Protein AF-0000000073376951 (afdb_homodimer)

Nearest PDB structures (foldseek):
  6vpt-assembly1_A  TM=8.112E-01  e=2.894E-18  Mycobacterium tuberculosis
  3s9v-assembly4_D  TM=5.051E-01  e=5.812E-17  Abies grandis
  3s9v-assembly3_C  TM=4.992E-01  e=6.050E-17  Abies grandis
  7wat-assembly1_B  TM=4.673E-01  e=8.477E-16  Selaginella moellendorffii
  7y47-assembly1_B  TM=4.623E-01  e=2.598E-15  Selaginella moellendorffii

Secondary structure (DSSP, 8-state):
----HHHHHHHHHHHHHHHHHHHH-BTTTB---PPEEHHHHHHHHT-EEEETTEEEES-HHHHHHHHHH--TTS----SS-HHHHHHHHHHHHHHHHHHHHHS-HHHHHHHHHHHHHHHHHHHHHGGGHHHHHHHSPPPTTHHHHHHHHHHHHHHTT----S--HHHHHHHHHHHHH--GGGGGSSSPPGGGGGGGGGTTTS-GGGGGGG-BTTBBTTBHHHHHHHHHHSSS--HHHHHHHHHHHHHSTTTTSS-EESSS--HHHHHHHHHHHHHHTT-PPPHHHHHHHHHHHHHHHHHS---SSTTSPP-HHHHHHHHHHHHHTT-----HHHHHHHB-SSSB-SSTT--S--HHHHHHHHHHHHHH-SSSTTHHHHHHHHHHHHHHHHHSSSS---SSBS-THHHHHHHHHHHHHHHHHHHTTSSPPPPHIIIIIIHHHHHHHHHHHHHHT--TTS--SSS--HHHHHHHHHHHHHHGGGG-SHHHHHHHHHHHHHHHHHHHH--SPPTTTT--EESSSEE--HHHHHHHHHHHHS---TTGGGTTHHHHH----HHHHHHHHHHHHTSGGGTTS-HHHHHHHHHHHHHHHHHHTT--TT--S-PPPHHHHHHHHHHHHHHHHS-TTT---HHHHHHHHHHHHHHHHHHHHHHHHHTT--TTHHHHHHHHHHHHHHHHHHTT--S---------GGGS-HHHHHHHHHHHHHHHHHHHIIIIITS-TT--HHHHHHHHHHHHHHHHHHHHHHHHHHHHHHH--S---S-PPP--SS-HHHHIIIIIHHHT-HHHHHHHHHHHHSTTS-SS-SHHHHHHHHHHHHHHHHHHHHHHHHHTHHHHHHHT---GGGSHHHH-HHHHHHH-SHHHHHHHHHHHHHHHHHHHHHHHHHHHHHTT-HHHHHHHHHHHHHHHHHHHHHHHTTHHHHS--/----HHHHHHHHHHHHHHHHHHHH-BTTTB---PPEEHHHHHHHTT-EEEETTEEEES-HHHHHHHHHH--TTS----SS-HHHHHHHHHHHHHHHHHHHHHS-HHHHHHHHHHHHHHHHHHHHHGGGHHHHHHHSPPPTTHHHHHHHHHHHHHHTT----S--HHHHHHHHHHHHH--GGGGGSSSPPGGGGGGGGGTTTS-GGGGGGG-BTTBSTT-HHHHHHHHHHSSS--HHHHHHHHHHHHHSTTTTSS-EESSS--HHHHHHHHHHHHHHTT-PPPHHHHHHHHHHHHHHHHHS---SSTTSPP-HHHHHHHHHHHHHTT-----HHHHHHHB-SSSB-SSTT--S--HHHHHHHHHHHHHH-SSSTTHHHHHHHHHHHHHHHHHSSSS---SSBS-THHHHHHHHHHHHHHHHHHHTTSSPPPPHIIIIIIHHHHHHHHHHHHHHT--TTS--SSS--HHHHHHHHHHHHHHGGGG-SHHHHHHHHHHHHHHHHHHHH--SPPTTTT--EESSSEE--HHHHHHHHHHHHS---TTGGGTTHHHHH----HHHHHHHHHHHHTSGGGTTS-HHHHHHHHHHHHHHHHHHTT--TT--S-PPPHHHHHHHHHHHHHHHHS-TTT---HHHHHHHHHHHHHHHHHHHHHHHHHTT--TTHHHHHHHHHHHHHHHHHHTS--S---------GGGS-HHHHHHHHHHHHHHHHHHHIIIIITS-TT--HHHHHHHHHHHHHHHHHHHHHHHHHHHHHHH--S---S-PPP--SS-HHHHIIIIIHHHT-HHHHHHHHHHHHTTTS-SS-SHHHHHHHHHHHHHHHHHHHHHHHHHTHHHHHHHT---GGGSHHHH-HHHHHHH-SHHHHHHHHHHHHHHHHHHHHHHHHHHHHHTT-HHHHHHHHHHHHHHHHHHHHHHHTTHHHHH--

Foldseek 3Di:
DPDPLLVVVLVVLVVVLVVQLVQQQDPQFGGAAWFFAQLLLLLLQLFWDDDPNDIDRLFPLSLVLLVVQQDPQLWHDPAPQLLQRLNSLLSNLLSLLNVLVVDDDPVNVVSVVSNVSSLVVNLVSQQCVLVCVVPAQAFACSLLSVVLSQVSVVVSPRDHDYDCPVSVVVNVVLVVLDDPVCCLPDAHDPCLLVLSSCVVPDQLQSNVVNDDQLGRLQASSSLSSSCRRHPDHDVSVSVSNVCQLCSYNVNNSSTGHRGPPQRLQLLLLLLLLQLVLPHDDDPSSVVSLVVVVVQCVVQVFAPSDHPGQTWQLSSLSSLLSCLSVPDADDNVNSCVQFDDDQAGDGHNSDPDRFLNSLLSNLSNCLSRPQPQPCVVSNVSSLVVNLVQQLADFLAHQGNWFRQSLQSLLSNLQSLLSNLVCVVVVRHPDDDLCRLQARSLLSLLVSQLSLLQQQDPQLAHDDQLALLSLLSSLSSLVSSLLSLLDPVSNVSSVVSLVSSLVSSSVDPDDDLRHPQTTGHNHGIHRSSSSSSSSSSSSRDDPCNPVCNCSSCVRYPDDPVQLVVQLVVLCPFPLNVPPPSSLLSSLLRSLRSLLVVQQPDDLLPPVDADDSLCSSLLLSLLSSLQSRHSLRRHRNLLSSLLSSLVSLVVNLLVVLLVLLAPQDPVCLVVLLVLLVCLLCVVVVVVPPPDPPPPPPPPCVPPDPVNVVSSVSVSVSLNSSLCCLLPVSADPLFAPVLSSVLSVLSSLQSSLSNVQSVQLVVLVVPPDDDPDPAAARPPVDALVVCLQRRQLSPLVQLNSLSSSQRHVQRNDHPQDDPVLVVLSVVLSSLLSSLLLLLLLLLQVPVCSVVSGDGSLNHVVQVDPVNCVPQNHSSSVSVVVSVVSVVVSVVSLVVNCVVCVVVPNNNVNSNVSSVVSSSSSVSSCCNPPCVVPPVND/DPQPLLVVVLVVLVVVLVVQLVQLQDPQFGGAAWFFAQLLLLLLQQFWDDDPNDIDGLFPLSLVLLVVQQDPQLWHDPAPQLLQRLNSLLSSLLSLLNVLVVDDDPVNVVSVVSNVSSLVVNLVSQQCVLVCVVPAQAFACSLLSVVLSQVSVVVSPDDHDYDCPVSVVVNVVLVVLDDPVCCLPDAHDPCLLVLSSCVVPDQLQSNCVNDDQLDRLQASSSLSSSQRRHPDHDVSVSVSNVCQCCSYNVNNSSTGHRGPPQRLQLLLLLLLLQLVLPHDDDPSSVVSLVVVVVQCVVQVFAPSDHPGQTWQLSSLSSLLSCLSVPDADDNVNSCVQFDDDQAGDGHNSDPDRFLNSLLSNLSNCLSRPQPQVCVVSNVSSLVNNLVQQLADFLAHQGNWFRQSLQSLLSNLQSLLSNLVCVVVVRHPDDDLCRLQARSLLSLLVSQLSLLQQQDPQLAHDDQLALLSLLSSLSSLVSSLLSLLDPVSNVSSVVSLVSSLVSSSVDPDDDSRHPQTTGHNHGIDRSSSSSSSSSSSSRDDPCNPVCNCSSCVRYPDDPVQLVVQLVVLCPFPLNVPPPSSLLSSLLRSLRSLLVVQQPDDLLPPVDAADSVCLSLLLSLQSSLQSRHSLRRHRNLLSSLLSSLVSLVVVLLVVLLVLLAPQDPVCLVVLLVLLVCLLCVVVVVVPPPPPDPPPPPPCVPPDPVNVVSSVSVSVSLNSSLCCLLPVSADPLFAPVLSSVLSVLSSLQSSLSNVQSVQLVVLVVPPDDDPDPAAARPPVDALVVCLQRRQLSNLVQLNSLSSSQRHVQRNDHPQDDPVLVVLSVVLSSLLSSLLLLLLLLLQVPVCSVVSGDGSLNHVVQVDPVNCVPQNHSSSVSVVVSVVSVVVSVVSLVVNCVVCVVVPNNNVNSNVSSVVSSSSSVSSCCNVPCVVPPPSD

Solvent-accessible surface area (backbone atoms only — not comparable to full-atom values): 97722 Å² total; per-residue (Å²): 136,89,79,53,69,62,58,52,49,41,50,49,45,50,50,50,42,55,47,48,52,58,71,34,48,35,96,86,68,38,28,31,58,32,36,44,38,55,38,33,15,20,42,38,35,59,25,58,39,83,50,100,96,48,74,43,72,67,36,61,52,19,42,52,37,54,67,68,55,48,44,96,69,25,38,31,49,100,56,94,42,67,68,42,21,50,55,17,28,52,37,37,44,46,31,51,54,60,48,42,75,74,46,60,78,76,62,29,56,58,44,50,52,49,46,50,32,28,48,53,37,46,56,56,56,43,63,50,42,52,62,44,66,70,71,47,80,69,40,57,61,41,54,42,36,51,61,38,50,51,52,54,31,39,75,75,69,48,84,78,84,54,74,54,66,56,57,51,49,53,27,52,56,54,51,72,72,51,63,78,69,45,66,75,45,82,67,69,46,77,59,38,41,50,38,49,34,40,67,91,75,63,78,50,72,76,46,70,84,65,42,56,84,33,18,28,62,29,7,48,28,13,29,26,38,45,52,59,59,19,87,64,84,51,68,52,38,52,49,34,50,52,43,37,21,49,55,23,52,28,62,52,53,19,28,19,21,69,44,49,42,32,35,42,43,46,48,21,52,28,48,36,40,29,50,78,61,74,36,82,78,52,71,65,57,53,55,59,44,51,61,53,49,52,42,34,70,74,63,37,46,34,13,45,28,88,92,37,54,56,32,38,38,42,24,19,33,39,51,35,28,37,40,75,71,68,45,86,69,69,59,60,52,45,49,73,64,27,55,53,96,60,43,44,36,44,40,88,85,55,87,62,76,39,51,45,31,30,20,34,36,36,39,25,46,56,72,65,45,75,76,62,76,51,46,68,60,44,49,36,32,50,51,40,54,42,49,50,48,32,65,24,49,66,60,43,72,35,66,57,30,75,45,37,39,49,33,44,25,40,39,46,47,25,52,45,50,45,49,52,38,30,76,70,65,62,38,78,84,66,61,58,70,44,48,45,38,43,48,55,51,49,47,36,48,53,42,50,54,53,65,57,51,47,43,93,75,26,38,29,78,90,71,85,21,52,43,52,21,16,28,44,39,43,33,46,63,56,39,48,35,52,43,90,44,70,64,43,42,53,51,50,53,52,49,42,51,35,26,50,51,36,46,67,66,51,73,81,84,54,94,75,49,49,52,39,34,44,38,70,44,66,27,25,42,59,57,44,39,48,31,46,37,40,45,43,62,47,84,72,84,62,56,71,81,44,51,61,54,46,61,75,37,38,91,75,56,66,66,58,41,51,52,53,27,56,56,54,50,66,36,82,92,30,63,84,52,59,65,59,58,46,37,52,14,40,48,54,14,51,55,53,36,68,64,55,57,69,52,47,89,78,68,76,84,66,49,73,56,63,65,56,50,33,54,54,28,24,31,51,37,38,27,32,64,69,39,68,84,37,29,58,18,49,48,58,55,50,43,52,36,51,48,51,53,46,49,53,52,47,50,56,50,46,56,63,64,47,50,86,57,60,75,75,50,55,59,54,54,53,51,49,52,49,44,64,67,51,40,76,72,46,63,75,68,79,76,72,78,65,82,64,83,70,71,77,61,78,84,56,57,70,66,58,52,53,51,51,50,51,51,51,50,51,51,50,48,52,51,43,39,60,72,47,74,63,39,69,89,56,42,19,68,65,45,52,51,53,36,51,51,45,48,52,48,22,53,52,22,44,55,51,49,39,53,52,25,50,56,52,54,66,62,60,62,87,69,83,74,84,80,69,56,59,85,77,86,63,54,63,59,57,43,41,72,56,42,45,29,29,47,63,41,44,41,48,54,51,36,51,49,52,38,62,74,29,75,36,42,72,78,52,61,30,40,66,49,45,42,46,49,51,51,36,37,50,35,50,12,41,29,47,43,40,32,43,35,64,20,31,52,69,59,25,61,74,69,42,42,85,44,74,64,24,30,55,52,38,68,33,69,58,10,34,70,72,54,35,54,49,66,53,42,45,50,54,51,28,54,52,38,46,54,50,33,52,52,42,48,49,57,50,34,49,55,30,46,74,69,73,38,46,69,60,35,37,47,51,53,31,49,51,44,22,52,49,50,46,39,52,43,27,44,73,44,33,40,77,67,58,64,73,105,136,89,81,53,69,61,57,52,51,41,50,50,47,50,51,48,42,54,47,48,52,58,72,34,48,37,96,84,69,36,27,31,59,33,35,45,38,57,40,32,13,19,41,38,35,58,26,58,41,82,50,100,96,46,74,43,73,68,37,61,50,19,43,52,36,53,66,68,55,50,43,96,68,25,39,29,56,97,56,96,44,67,68,41,20,51,54,17,28,52,36,36,43,48,32,50,53,61,48,43,75,74,46,60,79,78,61,28,57,58,44,51,52,50,47,52,32,28,50,53,35,46,55,56,57,43,64,49,43,53,61,45,66,71,70,46,81,70,39,58,62,43,57,43,36,52,60,37,52,50,52,54,30,40,77,74,70,46,83,76,85,53,74,54,66,57,57,50,51,52,27,52,55,53,52,71,72,52,63,79,69,45,67,75,44,80,68,70,48,78,59,38,42,49,39,49,33,40,67,91,74,61,77,48,72,76,48,70,84,66,42,56,85,31,17,28,61,30,7,48,27,14,29,25,39,46,51,59,59,19,87,64,85,51,68,53,38,52,48,32,51,52,43,36,20,48,57,23,52,27,62,53,53,20,28,20,22,69,44,48,42,31,34,42,44,47,47,21,52,29,47,37,40,29,50,77,61,73,36,80,77,52,71,64,58,51,55,59,42,51,60,53,49,52,41,35,73,74,63,38,45,33,14,45,27,88,93,37,54,57,31,38,38,44,26,19,33,38,50,36,29,36,40,77,72,69,45,86,70,71,60,59,53,47,49,72,64,27,56,53,96,60,42,43,36,44,39,90,85,54,89,63,75,39,52,44,33,28,18,34,37,36,37,24,48,58,73,64,46,75,76,60,77,51,46,69,59,45,48,35,31,50,51,40,54,41,50,49,48,30,65,24,49,67,59,43,71,35,66,55,30,76,46,36,40,51,34,43,24,40,39,46,47,25,53,45,52,47,50,51,38,31,76,72,65,62,38,78,84,67,61,58,70,43,48,43,38,43,48,54,50,49,47,36,47,53,40,52,55,53,64,57,51,49,43,95,74,27,38,29,78,89,71,83,22,54,41,52,21,17,28,46,37,42,32,46,64,58,40,47,35,51,43,89,44,68,64,43,42,50,49,51,52,51,50,41,50,35,26,49,51,36,45,67,66,53,71,81,83,52,94,76,48,51,52,40,35,43,39,71,44,66,28,27,39,59,59,44,39,48,32,44,37,41,44,43,63,46,86,72,83,63,57,70,83,43,51,61,55,45,62,73,39,39,89,77,57,66,67,59,42,51,52,53,27,56,56,52,51,67,38,80,91,31,63,83,51,58,64,58,58,45,36,51,15,40,48,52,13,52,54,52,36,70,62,54,57,70,52,46,89,78,68,75,84,66,50,71,57,63,64,52,49,32,54,54,29,22,32,50,37,36,27,34,63,70,39,68,82,39,30,60,19,50,49,60,55,50,43,51,35,52,48,52,52,45,49,55,53,48,50,56,50,47,56,62,63,48,50,86,56,60,76,75,50,56,58,53,53,52,52,50,53,50,46,64,68,49,40,77,71,48,64,73,68,80,78,70,82,65,83,64,83,70,71,76,63,78,82,56,57,71,66,59,51,54,52,49,50,52,51,52,51,52,52,51,48,50,52,43,41,62,71,47,74,63,38,70,90,56,40,19,66,66,45,52,51,52,36,50,51,44,49,52,48,22,54,52,21,45,53,52,49,38,54,52,25,51,55,50,54,68,63,60,62,89,68,84,75,85,79,68,57,61,84,77,87,63,54,65,59,56,43,44,72,56,41,46,29,28,47,63,42,46,40,48,54,52,38,48,48,52,35,61,74,28,76,36,42,72,77,53,62,30,37,66,48,44,42,46,51,50,52,37,37,49,35,48,9,41,29,48,42,39,33,42,36,63,19,33,49,69,58,25,61,74,68,42,43,84,44,77,63,24,30,53,51,38,67,33,68,57,11,35,71,74,55,37,56,49,67,53,41,45,51,53,52,26,54,52,38,47,53,53,33,53,52,43,48,50,56,51,32,51,55,28,45,74,70,73,36,46,68,61,31,36,47,51,53,30,49,50,44,22,53,49,51,47,39,52,44,27,44,75,43,34,37,77,68,60,64,75,105

Structure (mmCIF, N/CA/C/O backbone):
data_AF-0000000073376951-model_v1
#
loop_
_entity.id
_entity.type
_entity.pdbx_description
1 polymer 'Terpene synthase family protein'
#
loop_
_atom_site.group_PDB
_atom_site.id
_atom_site.type_symbol
_atom_site.label_atom_id
_atom_site.label_alt_id
_atom_site.label_comp_id
_atom_site.label_asym_id
_atom_site.label_entity_id
_atom_site.label_seq_id
_atom_site.pdbx_PDB_ins_code
_atom_site.Cartn_x
_atom_site.Cartn_y
_atom_site.Cartn_z
_atom_site.occupancy
_atom_site.B_iso_or_equiv
_atom_site.auth_seq_id
_atom_site.auth_comp_id
_atom_site.auth_asym_id
_atom_site.auth_atom_id
_atom_site.pdbx_PDB_model_num
ATOM 1 N N . MET A 1 1 ? -32.75 28.438 52.594 1 26.44 1 MET A N 1
ATOM 2 C CA . MET A 1 1 ? -32.156 29.094 51.406 1 26.44 1 MET A CA 1
ATOM 3 C C . MET A 1 1 ? -30.781 28.531 51.125 1 26.44 1 MET A C 1
ATOM 5 O O . MET A 1 1 ? -29.828 28.828 51.812 1 26.44 1 MET A O 1
ATOM 9 N N . LYS A 1 2 ? -30.516 27.344 50.625 1 41.53 2 LYS A N 1
ATOM 10 C CA . LYS A 1 2 ? -29.484 26.375 50.25 1 41.53 2 LYS A CA 1
ATOM 11 C C . LYS A 1 2 ? -28.422 27.016 49.375 1 41.53 2 LYS A C 1
ATOM 13 O O . LYS A 1 2 ? -28.719 27.562 48.312 1 41.53 2 LYS A O 1
ATOM 18 N N . ASP A 1 3 ? -27.156 27.656 49.781 1 49.19 3 ASP A N 1
ATOM 19 C CA . ASP A 1 3 ? -26.156 28.672 49.438 1 49.19 3 ASP A CA 1
ATOM 20 C C . ASP A 1 3 ? -25.5 28.344 48.094 1 49.19 3 ASP A C 1
ATOM 22 O O . ASP A 1 3 ? -25 27.219 47.906 1 49.19 3 ASP A O 1
ATOM 26 N N . ASN A 1 4 ? -25.781 28.953 46.844 1 75.06 4 ASN A N 1
ATOM 27 C CA . ASN A 1 4 ? -25.297 28.828 45.469 1 75.06 4 ASN A CA 1
ATOM 28 C C . ASN A 1 4 ? -23.766 28.891 45.406 1 75.06 4 ASN A C 1
ATOM 30 O O . ASN A 1 4 ? -23.172 29.875 45.844 1 75.06 4 ASN A O 1
ATOM 34 N N . PRO A 1 5 ? -23.219 27.594 45.312 1 78.38 5 PRO A N 1
ATOM 35 C CA . PRO A 1 5 ? -21.75 27.516 45.281 1 78.38 5 PRO A CA 1
ATOM 36 C C . PRO A 1 5 ? -21.109 28.609 44.438 1 78.38 5 PRO A C 1
ATOM 38 O O . PRO A 1 5 ? -20.031 29.125 44.781 1 78.38 5 PRO A O 1
ATOM 41 N N . VAL A 1 6 ? -21.703 29.031 43.438 1 84.75 6 VAL A N 1
ATOM 42 C CA . VAL A 1 6 ? -21.203 30.078 42.562 1 84.75 6 VAL A CA 1
ATOM 43 C C . VAL A 1 6 ? -21.203 31.406 43.312 1 84.75 6 VAL A C 1
ATOM 45 O O . VAL A 1 6 ? -20.203 32.156 43.281 1 84.75 6 VAL A O 1
ATOM 48 N N . GLY A 1 7 ? -22.234 31.688 43.969 1 79.69 7 GLY A N 1
ATOM 49 C CA . GLY A 1 7 ? -22.328 32.906 44.719 1 79.69 7 GLY A CA 1
ATOM 50 C C . GLY A 1 7 ? -21.297 33 45.844 1 79.69 7 GLY A C 1
ATOM 51 O O . GLY A 1 7 ? -20.719 34.062 46.094 1 79.69 7 GLY A O 1
ATOM 52 N N . VAL A 1 8 ? -21.141 31.922 46.469 1 79.38 8 VAL A N 1
ATOM 53 C CA . VAL A 1 8 ? -20.172 31.844 47.531 1 79.38 8 VAL A CA 1
ATOM 54 C C . VAL A 1 8 ? -18.766 32.125 47 1 79.38 8 VAL A C 1
ATOM 56 O O . VAL A 1 8 ? -17.984 32.844 47.625 1 79.38 8 VAL A O 1
ATOM 59 N N . LEU A 1 9 ? -18.484 31.516 45.938 1 82.12 9 LEU A N 1
ATOM 60 C CA . LEU A 1 9 ? -17.156 31.688 45.375 1 82.12 9 LEU A CA 1
ATOM 61 C C . LEU A 1 9 ? -16.953 33.125 44.906 1 82.12 9 LEU A C 1
ATOM 63 O O . LEU A 1 9 ? -15.859 33.688 45.094 1 82.12 9 LEU A O 1
ATOM 67 N N . VAL A 1 10 ? -17.953 33.719 44.344 1 82.69 10 VAL A N 1
ATOM 68 C CA . VAL A 1 10 ? -17.859 35.094 43.875 1 82.69 10 VAL A CA 1
ATOM 69 C C . VAL A 1 10 ? -17.625 36 45.094 1 82.69 10 VAL A C 1
ATOM 71 O O . VAL A 1 10 ? -16.781 36.906 45.031 1 82.69 10 VAL A O 1
ATOM 74 N N . ASP A 1 11 ? -18.328 35.75 46.125 1 81 11 ASP A N 1
ATOM 75 C CA . ASP A 1 11 ? -18.172 36.531 47.312 1 81 11 ASP A CA 1
ATOM 76 C C . ASP A 1 11 ? -16.766 36.375 47.906 1 81 11 ASP A C 1
ATOM 78 O O . ASP A 1 11 ? -16.156 37.344 48.344 1 81 11 ASP A O 1
ATOM 82 N N . MET A 1 12 ? -16.406 35.219 47.906 1 79.69 12 MET A N 1
ATOM 83 C CA . MET A 1 12 ? -15.078 34.938 48.406 1 79.69 12 MET A CA 1
ATOM 84 C C . MET A 1 12 ? -14.008 35.625 47.594 1 79.69 12 MET A C 1
ATOM 86 O O . MET A 1 12 ? -13.078 36.219 48.125 1 79.69 12 MET A O 1
ATOM 90 N N . LYS A 1 13 ? -14.188 35.531 46.375 1 82.19 13 LYS A N 1
ATOM 91 C CA . LYS A 1 13 ? -13.203 36.156 45.5 1 82.19 13 LYS A CA 1
ATOM 92 C C . LYS A 1 13 ? -13.266 37.688 45.562 1 82.19 13 LYS A C 1
ATOM 94 O O . LYS A 1 13 ? -12.234 38.344 45.469 1 82.19 13 LYS A O 1
ATOM 99 N N . GLU A 1 14 ? -14.391 38.156 45.656 1 82.81 14 GLU A N 1
ATOM 100 C CA . GLU A 1 14 ? -14.555 39.594 45.812 1 82.81 14 GLU A CA 1
ATOM 101 C C . GLU A 1 14 ? -13.844 40.094 47.062 1 82.81 14 GLU A C 1
ATOM 103 O O . GLU A 1 14 ? -13.125 41.094 47.031 1 82.81 14 GLU A O 1
ATOM 108 N N . ARG A 1 15 ? -14.023 39.375 48.094 1 82.12 15 ARG A N 1
ATOM 109 C CA . ARG A 1 15 ? -13.367 39.75 49.344 1 82.12 15 ARG A CA 1
ATOM 110 C C . ARG A 1 15 ? -11.852 39.625 49.219 1 82.12 15 ARG A C 1
ATOM 112 O O . ARG A 1 15 ? -11.117 40.5 49.688 1 82.12 15 ARG A O 1
ATOM 119 N N . SER A 1 16 ? -11.523 38.594 48.688 1 82.94 16 SER A N 1
ATOM 120 C CA . SER A 1 16 ? -10.094 38.375 48.5 1 82.94 16 SER A CA 1
ATOM 121 C C . SER A 1 16 ? -9.484 39.469 47.625 1 82.94 16 SER A C 1
ATOM 123 O O . SER A 1 16 ? -8.352 39.906 47.844 1 82.94 16 SER A O 1
ATOM 125 N N . LEU A 1 17 ? -10.18 39.812 46.594 1 86.81 17 LEU A N 1
ATOM 126 C CA . LEU A 1 17 ? -9.719 40.812 45.656 1 86.81 17 LEU A CA 1
ATOM 127 C C . LEU A 1 17 ? -9.547 42.156 46.344 1 86.81 17 LEU A C 1
ATOM 129 O O . LEU A 1 17 ? -8.492 42.812 46.25 1 86.81 17 LEU A O 1
ATOM 133 N N . PHE A 1 18 ? -10.492 42.562 47.062 1 84.94 18 PHE A N 1
ATOM 134 C CA . PHE A 1 18 ? -10.445 43.875 47.688 1 84.94 18 PHE A CA 1
ATOM 135 C C . PHE A 1 18 ? -9.438 43.844 48.844 1 84.94 18 PHE A C 1
ATOM 137 O O . PHE A 1 18 ? -8.75 44.844 49.094 1 84.94 18 PHE A O 1
ATOM 144 N N . LYS A 1 19 ? -9.328 42.719 49.469 1 82.38 19 LYS A N 1
ATOM 145 C CA . LYS A 1 19 ? -8.305 42.562 50.5 1 82.38 19 LYS A CA 1
ATOM 146 C C . LYS A 1 19 ? -6.902 42.656 49.906 1 82.38 19 LYS A C 1
ATOM 148 O O . LYS A 1 19 ? -6.004 43.25 50.5 1 82.38 19 LYS A O 1
ATOM 153 N N . SER A 1 20 ? -6.789 42.062 48.844 1 82.19 20 SER A N 1
ATOM 154 C CA . SER A 1 20 ? -5.496 42.125 48.156 1 82.19 20 SER A CA 1
ATOM 155 C C . SER A 1 20 ? -5.137 43.562 47.781 1 82.19 20 SER A C 1
ATOM 157 O O . SER A 1 20 ? -3.973 43.969 47.844 1 82.19 20 SER A O 1
ATOM 159 N N . PHE A 1 21 ? -6.078 44.312 47.312 1 82.5 21 PHE A N 1
ATOM 160 C CA . PHE A 1 21 ? -5.844 45.719 46.938 1 82.5 21 PHE A CA 1
ATOM 161 C C . PHE A 1 21 ? -5.488 46.531 48.188 1 82.5 21 PHE A C 1
ATOM 163 O O . PHE A 1 21 ? -4.594 47.375 48.125 1 82.5 21 PHE A O 1
ATOM 170 N N . ASP A 1 22 ? -6.145 46.188 49.188 1 81.81 22 ASP A N 1
ATOM 171 C CA . ASP A 1 22 ? -5.902 46.938 50.406 1 81.81 22 ASP A CA 1
ATOM 172 C C . ASP A 1 22 ? -4.52 46.625 50.969 1 81.81 22 ASP A C 1
ATOM 174 O O . ASP A 1 22 ? -3.797 47.5 51.406 1 81.81 22 ASP A O 1
ATOM 178 N N . LYS A 1 23 ? -4.234 45.406 50.938 1 80.81 23 LYS A N 1
ATOM 179 C CA . LYS A 1 23 ? -2.982 44.969 51.562 1 80.81 23 LYS A CA 1
ATOM 180 C C . LYS A 1 23 ? -1.787 45.375 50.688 1 80.81 23 LYS A C 1
ATOM 182 O O . LYS A 1 23 ? -0.691 45.594 51.219 1 80.81 23 LYS A O 1
ATOM 187 N N . SER A 1 24 ? -1.991 45.438 49.5 1 84.5 24 SER A N 1
ATOM 188 C CA . SER A 1 24 ? -0.862 45.625 48.594 1 84.5 24 SER A CA 1
ATOM 189 C C . SER A 1 24 ? -0.665 47.094 48.25 1 84.5 24 SER A C 1
ATOM 191 O O . SER A 1 24 ? 0.359 47.469 47.656 1 84.5 24 SER A O 1
ATOM 193 N N . TYR A 1 25 ? -1.569 47.906 48.594 1 86.62 25 TYR A N 1
ATOM 194 C CA . TYR A 1 25 ? -1.469 49.312 48.25 1 86.62 25 TYR A CA 1
ATOM 195 C C . TYR A 1 25 ? -0.492 50.031 49.156 1 86.62 25 TYR A C 1
ATOM 197 O O . TYR A 1 25 ? -0.588 49.938 50.375 1 86.62 25 TYR A O 1
ATOM 205 N N . HIS A 1 26 ? 0.443 50.75 48.594 1 84.31 26 HIS A N 1
ATOM 206 C CA . HIS A 1 26 ? 1.363 51.656 49.281 1 84.31 26 HIS A CA 1
ATOM 207 C C . HIS A 1 26 ? 1.119 53.094 48.906 1 84.31 26 HIS A C 1
ATOM 209 O O . HIS A 1 26 ? 0.95 53.406 47.719 1 84.31 26 HIS A O 1
ATOM 215 N N . PRO A 1 27 ? 1.079 53.969 49.781 1 81.88 27 PRO A N 1
ATOM 216 C CA . PRO A 1 27 ? 0.731 55.375 49.5 1 81.88 27 PRO A CA 1
ATOM 217 C C . PRO A 1 27 ? 1.705 56.031 48.531 1 81.88 27 PRO A C 1
ATOM 219 O O . PRO A 1 27 ? 1.296 56.844 47.719 1 81.88 27 PRO A O 1
ATOM 222 N N . THR A 1 28 ? 2.889 55.594 48.625 1 82.94 28 THR A N 1
ATOM 223 C CA . THR A 1 28 ? 3.906 56.219 47.781 1 82.94 28 THR A CA 1
ATOM 224 C C . THR A 1 28 ? 4.098 55.438 46.5 1 82.94 28 THR A C 1
ATOM 226 O O . THR A 1 28 ? 4.16 56.031 45.406 1 82.94 28 THR A O 1
ATOM 229 N N . TYR A 1 29 ? 4.133 54.156 46.562 1 86.38 29 TYR A N 1
ATOM 230 C CA . TYR A 1 29 ? 4.562 53.375 45.438 1 86.38 29 TYR A CA 1
ATOM 231 C C . TYR A 1 29 ? 3.367 52.781 44.688 1 86.38 29 TYR A C 1
ATOM 233 O O . TYR A 1 29 ? 3.496 52.344 43.562 1 86.38 29 TYR A O 1
ATOM 241 N N . GLY A 1 30 ? 2.209 52.844 45.375 1 86.62 30 GLY A N 1
ATOM 242 C CA . GLY A 1 30 ? 1.015 52.344 44.719 1 86.62 30 GLY A CA 1
ATOM 243 C C . GLY A 1 30 ? 0.8 50.844 44.938 1 86.62 30 GLY A C 1
ATOM 244 O O . GLY A 1 30 ? 1.056 50.312 46 1 86.62 30 GLY A O 1
ATOM 245 N N . LEU A 1 31 ? 0.246 50.219 43.844 1 88.81 31 LEU A N 1
ATOM 246 C CA . LEU A 1 31 ? -0.213 48.844 43.938 1 88.81 31 LEU A CA 1
ATOM 247 C C . LEU A 1 31 ? 0.587 47.938 43.031 1 88.81 31 LEU A C 1
ATOM 249 O O . LEU A 1 31 ? 0.919 48.344 41.906 1 88.81 31 LEU A O 1
ATOM 253 N N . GLY A 1 32 ? 0.959 46.688 43.531 1 90.62 32 GLY A N 1
ATOM 254 C CA . GLY A 1 32 ? 1.595 45.688 42.688 1 90.62 32 GLY A CA 1
ATOM 255 C C . GLY A 1 32 ? 1.462 44.281 43.219 1 90.62 32 GLY A C 1
ATOM 256 O O . GLY A 1 32 ? 1.953 43.969 44.312 1 90.62 32 GLY A O 1
ATOM 257 N N . THR A 1 33 ? 0.775 43.406 42.406 1 90.06 33 THR A N 1
ATOM 258 C CA . THR A 1 33 ? 0.568 42.031 42.906 1 90.06 33 THR A CA 1
ATOM 259 C C . THR A 1 33 ? 1.173 41.031 41.938 1 90.06 33 THR A C 1
ATOM 261 O O . THR A 1 33 ? 0.953 39.812 42.094 1 90.06 33 THR A O 1
ATOM 264 N N . MET A 1 34 ? 1.915 41.531 41 1 92.25 34 MET A N 1
ATOM 265 C CA . MET A 1 34 ? 2.58 40.625 40.062 1 92.25 34 MET A CA 1
ATOM 266 C C . MET A 1 34 ? 3.477 39.625 40.75 1 92.25 34 MET A C 1
ATOM 268 O O . MET A 1 34 ? 4.188 40 41.719 1 92.25 34 MET A O 1
ATOM 272 N N . SER A 1 35 ? 3.377 38.406 40.344 1 90.5 35 SER A N 1
ATOM 273 C CA . SER A 1 35 ? 4.137 37.344 41.031 1 90.5 35 SER A CA 1
ATOM 274 C C . SER A 1 35 ? 5.637 37.531 40.812 1 90.5 35 SER A C 1
ATOM 276 O O . SER A 1 35 ? 6.062 38.125 39.812 1 90.5 35 SER A O 1
ATOM 278 N N . GLY A 1 36 ? 6.402 37.031 41.719 1 90.12 36 GLY A N 1
ATOM 279 C CA . GLY A 1 36 ? 7.852 37.125 41.656 1 90.12 36 GLY A CA 1
ATOM 280 C C . GLY A 1 36 ? 8.453 36.156 40.656 1 90.12 36 GLY A C 1
ATOM 281 O O . GLY A 1 36 ? 7.781 35.219 40.188 1 90.12 36 GLY A O 1
ATOM 282 N N . ASN A 1 37 ? 9.711 36.469 40.281 1 91.5 37 ASN A N 1
ATOM 283 C CA . ASN A 1 37 ? 10.383 35.625 39.312 1 91.5 37 ASN A CA 1
ATOM 284 C C . ASN A 1 37 ? 11.883 35.531 39.562 1 91.5 37 ASN A C 1
ATOM 286 O O . ASN A 1 37 ? 12.422 36.344 40.344 1 91.5 37 ASN A O 1
ATOM 290 N N . ILE A 1 38 ? 12.484 34.594 38.938 1 93.69 38 ILE A N 1
ATOM 291 C CA . ILE A 1 38 ? 13.891 34.312 39.188 1 93.69 38 ILE A CA 1
ATOM 292 C C . ILE A 1 38 ? 14.773 35.25 38.406 1 93.69 38 ILE A C 1
ATOM 294 O O . ILE A 1 38 ? 15.82 35.688 38.906 1 93.69 38 ILE A O 1
ATOM 298 N N . TYR A 1 39 ? 14.391 35.594 37.25 1 96.06 39 TYR A N 1
ATOM 299 C CA . TYR A 1 39 ? 15.227 36.406 36.375 1 96.06 39 TYR A CA 1
ATOM 300 C C . TYR A 1 39 ? 15.547 37.75 37.031 1 96.06 39 TYR A C 1
ATOM 302 O O . TYR A 1 39 ? 16.719 38.125 37.188 1 96.06 39 TYR A O 1
ATOM 310 N N . ASP A 1 40 ? 14.539 38.469 37.375 1 96.38 40 ASP A N 1
ATOM 311 C CA . ASP A 1 40 ? 14.734 39.781 38 1 96.38 40 ASP A CA 1
ATOM 312 C C . ASP A 1 40 ? 15.422 39.656 39.344 1 96.38 40 ASP A C 1
ATOM 314 O O . ASP A 1 40 ? 16.25 40.5 39.719 1 96.38 40 ASP A O 1
ATOM 318 N N . THR A 1 41 ? 15.133 38.625 40.062 1 96.44 41 THR A N 1
ATOM 319 C CA . THR A 1 41 ? 15.742 38.375 41.375 1 96.44 41 THR A CA 1
ATOM 320 C C . THR A 1 41 ? 17.25 38.156 41.219 1 96.44 41 THR A C 1
ATOM 322 O O . THR A 1 41 ? 18.031 38.594 42.062 1 96.44 41 THR A O 1
ATOM 325 N N . ALA A 1 42 ? 17.609 37.5 40.219 1 97.38 42 ALA A N 1
ATOM 326 C CA . ALA A 1 42 ? 19.031 37.219 40 1 97.38 42 ALA A CA 1
ATOM 327 C C . ALA A 1 42 ? 19.797 38.531 39.75 1 97.38 42 ALA A C 1
ATOM 329 O O . ALA A 1 42 ? 20.922 38.688 40.219 1 97.38 42 ALA A O 1
ATOM 330 N N . TRP A 1 43 ? 19.234 39.406 39.031 1 97.75 43 TRP A N 1
ATOM 331 C CA . TRP A 1 43 ? 19.891 40.688 38.781 1 97.75 43 TRP A CA 1
ATOM 332 C C . TRP A 1 43 ? 20.062 41.469 40.094 1 97.75 43 TRP A C 1
ATOM 334 O O . TRP A 1 43 ? 21.109 42.094 40.312 1 97.75 43 TRP A O 1
ATOM 344 N N . ILE A 1 44 ? 19.047 41.438 40.875 1 97.31 44 ILE A N 1
ATOM 345 C CA . ILE A 1 44 ? 19.078 42.125 42.156 1 97.31 44 ILE A CA 1
ATOM 346 C C . ILE A 1 44 ? 20.156 41.531 43.062 1 97.31 44 ILE A C 1
ATOM 348 O O . ILE A 1 44 ? 20.844 42.25 43.781 1 97.31 44 ILE A O 1
ATOM 352 N N . ALA A 1 45 ? 20.312 40.281 43 1 97 45 ALA A N 1
ATOM 353 C CA . ALA A 1 45 ? 21.266 39.562 43.844 1 97 45 ALA A CA 1
ATOM 354 C C . ALA A 1 45 ? 22.703 39.938 43.5 1 97 45 ALA A C 1
ATOM 356 O O . ALA A 1 45 ? 23.625 39.688 44.281 1 97 45 ALA A O 1
ATOM 357 N N . MET A 1 46 ? 22.891 40.594 42.438 1 97 46 MET A N 1
ATOM 358 C CA . MET A 1 46 ? 24.25 40.875 41.969 1 97 46 MET A CA 1
ATOM 359 C C . MET A 1 46 ? 24.672 42.281 42.312 1 97 46 MET A C 1
ATOM 361 O O . MET A 1 46 ? 25.812 42.688 42.062 1 97 46 MET A O 1
ATOM 365 N N . VAL A 1 47 ? 23.828 43 42.938 1 96.94 47 VAL A N 1
ATOM 366 C CA . VAL A 1 47 ? 24.109 44.406 43.219 1 96.94 47 VAL A CA 1
ATOM 367 C C . VAL A 1 47 ? 25.047 44.531 44.438 1 96.94 47 VAL A C 1
ATOM 369 O O . VAL A 1 47 ? 24.781 43.938 45.469 1 96.94 47 VAL A O 1
ATOM 372 N N . ARG A 1 48 ? 26.078 45.312 44.281 1 94.5 48 ARG A N 1
ATOM 373 C CA . ARG A 1 48 ? 27.031 45.594 45.344 1 94.5 48 ARG A CA 1
ATOM 374 C C . ARG A 1 48 ? 27.047 47.062 45.719 1 94.5 48 ARG A C 1
ATOM 376 O O . ARG A 1 48 ? 27.016 47.938 44.844 1 94.5 48 ARG A O 1
ATOM 383 N N . LYS A 1 49 ? 27 47.344 46.969 1 94.44 49 LYS A N 1
ATOM 384 C CA . LYS A 1 49 ? 27.047 48.719 47.469 1 94.44 49 LYS A CA 1
ATOM 385 C C . LYS A 1 49 ? 28.438 49.094 47.938 1 94.44 49 LYS A C 1
ATOM 387 O O . LYS A 1 49 ? 29.062 48.344 48.688 1 94.44 49 LYS A O 1
ATOM 392 N N . PRO A 1 50 ? 28.969 50.188 47.438 1 90.5 50 PRO A N 1
ATOM 393 C CA . PRO A 1 50 ? 30.266 50.656 47.969 1 90.5 50 PRO A CA 1
ATOM 394 C C . PRO A 1 50 ? 30.156 51.25 49.344 1 90.5 50 PRO A C 1
ATOM 396 O O . PRO A 1 50 ? 29.328 52.156 49.594 1 90.5 50 PRO A O 1
ATOM 399 N N . ILE A 1 51 ? 30.828 50.719 50.375 1 86.06 51 ILE A N 1
ATOM 400 C CA . ILE A 1 51 ? 30.891 51.25 51.719 1 86.06 51 ILE A CA 1
ATOM 401 C C . ILE A 1 51 ? 32.344 51.469 52.125 1 86.06 51 ILE A C 1
ATOM 403 O O . ILE A 1 51 ? 33.062 50.5 52.375 1 86.06 51 ILE A O 1
ATOM 407 N N . GLU A 1 52 ? 32.781 52.75 52.625 1 80.88 52 GLU A N 1
ATOM 408 C CA . GLU A 1 52 ? 34.062 53.219 53.188 1 80.88 52 GLU A CA 1
ATOM 409 C C . GLU A 1 52 ? 35.219 52.344 52.688 1 80.88 52 GLU A C 1
ATOM 411 O O . GLU A 1 52 ? 35.938 51.75 53.469 1 80.88 52 GLU A O 1
ATOM 416 N N . GLY A 1 53 ? 35.5 52.219 51.375 1 75.38 53 GLY A N 1
ATOM 417 C CA . GLY A 1 53 ? 36.656 51.562 50.781 1 75.38 53 GLY A CA 1
ATOM 418 C C . GLY A 1 53 ? 36.438 50.094 50.531 1 75.38 53 GLY A C 1
ATOM 419 O O . GLY A 1 53 ? 37.312 49.438 49.938 1 75.38 53 GLY A O 1
ATOM 420 N N . LYS A 1 54 ? 35.344 49.406 51.031 1 83.62 54 LYS A N 1
ATOM 421 C CA . LYS A 1 54 ? 34.969 48.031 50.75 1 83.62 54 LYS A CA 1
ATOM 422 C C . LYS A 1 54 ? 33.625 47.938 50.031 1 83.62 54 LYS A C 1
ATOM 424 O O . LYS A 1 54 ? 32.938 48.969 49.875 1 83.62 54 LYS A O 1
ATOM 429 N N . SER A 1 55 ? 33.312 46.812 49.312 1 87.94 55 SER A N 1
ATOM 430 C CA . SER A 1 55 ? 32.031 46.594 48.625 1 87.94 55 SER A CA 1
ATOM 431 C C . SER A 1 55 ? 31.281 45.406 49.281 1 87.94 55 SER A C 1
ATOM 433 O O . SER A 1 55 ? 31.891 44.406 49.625 1 87.94 55 SER A O 1
ATOM 435 N N . VAL A 1 56 ? 30 45.688 49.594 1 91.31 56 VAL A N 1
ATOM 436 C CA . VAL A 1 56 ? 29.188 44.625 50.188 1 91.31 56 VAL A CA 1
ATOM 437 C C . VAL A 1 56 ? 28 44.312 49.281 1 91.31 56 VAL A C 1
ATOM 439 O O . VAL A 1 56 ? 27.594 45.156 48.469 1 91.31 56 VAL A O 1
ATOM 442 N N . TRP A 1 57 ? 27.516 43.094 49.469 1 93.94 57 TRP A N 1
ATOM 443 C CA . TRP A 1 57 ? 26.297 42.719 48.719 1 93.94 57 TRP A CA 1
ATOM 444 C C . TRP A 1 57 ? 25.094 43.5 49.281 1 93.94 57 TRP A C 1
ATOM 446 O O . TRP A 1 57 ? 24.781 43.438 50.469 1 93.94 57 TRP A O 1
ATOM 456 N N . ALA A 1 58 ? 24.328 44.156 48.469 1 95.44 58 ALA A N 1
ATOM 457 C CA . ALA A 1 58 ? 23.312 45.125 48.875 1 95.44 58 ALA A CA 1
ATOM 458 C C . ALA A 1 58 ? 22.031 44.406 49.281 1 95.44 58 ALA A C 1
ATOM 460 O O . ALA A 1 58 ? 21.297 44.875 50.156 1 95.44 58 ALA A O 1
ATOM 461 N N . PHE A 1 59 ? 21.75 43.219 48.625 1 96.06 59 PHE A N 1
ATOM 462 C CA . PHE A 1 59 ? 20.469 42.531 48.844 1 96.06 59 PHE A CA 1
ATOM 463 C C . PHE A 1 59 ? 20.672 41.062 49.062 1 96.06 59 PHE A C 1
ATOM 465 O O . PHE A 1 59 ? 20.281 40.25 48.219 1 96.06 59 PHE A O 1
ATOM 472 N N . PRO A 1 60 ? 21.156 40.625 50.094 1 94.5 60 PRO A N 1
ATOM 473 C CA . PRO A 1 60 ? 21.484 39.219 50.375 1 94.5 60 PRO A CA 1
ATOM 474 C C . PRO A 1 60 ? 20.25 38.312 50.375 1 94.5 60 PRO A C 1
ATOM 476 O O . PRO A 1 60 ? 20.344 37.125 50.031 1 94.5 60 PRO A O 1
ATOM 479 N N . THR A 1 61 ? 19.125 38.906 50.656 1 94.62 61 THR A N 1
ATOM 480 C CA . THR A 1 61 ? 17.891 38.094 50.688 1 94.62 61 THR A CA 1
ATOM 481 C C . THR A 1 61 ? 17.547 37.594 49.281 1 94.62 61 THR A C 1
ATOM 483 O O . THR A 1 61 ? 16.969 36.5 49.156 1 94.62 61 THR A O 1
ATOM 486 N N . ALA A 1 62 ? 17.828 38.406 48.344 1 96 62 ALA A N 1
ATOM 487 C CA . ALA A 1 62 ? 17.578 38 46.938 1 96 62 ALA A CA 1
ATOM 488 C C . ALA A 1 62 ? 18.469 36.812 46.562 1 96 62 ALA A C 1
ATOM 490 O O . ALA A 1 62 ? 18.016 35.906 45.875 1 96 62 ALA A O 1
ATOM 491 N N . PHE A 1 63 ? 19.703 36.812 47 1 95.5 63 PHE A N 1
ATOM 492 C CA . PHE A 1 63 ? 20.625 35.719 46.719 1 95.5 63 PHE A CA 1
ATOM 493 C C . PHE A 1 63 ? 20.188 34.438 47.438 1 95.5 63 PHE A C 1
ATOM 495 O O . PHE A 1 63 ? 20.25 33.344 46.875 1 95.5 63 PHE A O 1
ATOM 502 N N . GLN A 1 64 ? 19.734 34.594 48.594 1 94.38 64 GLN A N 1
ATOM 503 C CA . GLN A 1 64 ? 19.234 33.438 49.344 1 94.38 64 GLN A CA 1
ATOM 504 C C . GLN A 1 64 ? 18.031 32.812 48.656 1 94.38 64 GLN A C 1
ATOM 506 O O . GLN A 1 64 ? 17.875 31.594 48.656 1 94.38 64 GLN A O 1
ATOM 511 N N . ALA A 1 65 ? 17.203 33.688 48.156 1 93.81 65 ALA A N 1
ATOM 512 C CA . ALA A 1 65 ? 16.047 33.188 47.406 1 93.81 65 ALA A CA 1
ATOM 513 C C . ALA A 1 65 ? 16.484 32.375 46.188 1 93.81 65 ALA A C 1
ATOM 515 O O . ALA A 1 65 ? 15.852 31.359 45.844 1 93.81 65 ALA A O 1
ATOM 516 N N . LEU A 1 66 ? 17.5 32.75 45.5 1 94.31 66 LEU A N 1
ATOM 517 C CA . LEU A 1 66 ? 18.016 32.031 44.312 1 94.31 66 LEU A CA 1
ATOM 518 C C . LEU A 1 66 ? 18.5 30.641 44.719 1 94.31 66 LEU A C 1
ATOM 520 O O . LEU A 1 66 ? 18.25 29.672 44 1 94.31 66 LEU A O 1
ATOM 524 N N . LEU A 1 67 ? 19.188 30.641 45.844 1 94.62 67 LEU A N 1
ATOM 525 C CA . LEU A 1 67 ? 19.734 29.375 46.281 1 94.62 67 LEU A CA 1
ATOM 526 C C . LEU A 1 67 ? 18.609 28.391 46.625 1 94.62 67 LEU A C 1
ATOM 528 O O . LEU A 1 67 ? 18.703 27.203 46.312 1 94.62 67 LEU A O 1
ATOM 532 N N . GLN A 1 68 ? 17.625 28.891 47.094 1 92.44 68 GLN A N 1
ATOM 533 C CA . GLN A 1 68 ? 16.531 28.047 47.562 1 92.44 68 GLN A CA 1
ATOM 534 C C . GLN A 1 68 ? 15.664 27.547 46.406 1 92.44 68 GLN A C 1
ATOM 536 O O . GLN A 1 68 ? 15.008 26.516 46.531 1 92.44 68 GLN A O 1
ATOM 541 N N . GLN A 1 69 ? 15.688 28.234 45.344 1 91.44 69 GLN A N 1
ATOM 542 C CA . GLN A 1 69 ? 14.719 27.953 44.281 1 91.44 69 GLN A CA 1
ATOM 543 C C . GLN A 1 69 ? 15.344 27.141 43.156 1 91.44 69 GLN A C 1
ATOM 545 O O . GLN A 1 69 ? 14.695 26.859 42.156 1 91.44 69 GLN A O 1
ATOM 550 N N . GLN A 1 70 ? 16.609 26.781 43.281 1 94.06 70 GLN A N 1
ATOM 551 C CA . GLN A 1 70 ? 17.203 25.953 42.25 1 94.06 70 GLN A CA 1
ATOM 552 C C . GLN A 1 70 ? 16.594 24.562 42.25 1 94.06 70 GLN A C 1
ATOM 554 O O . GLN A 1 70 ? 16.453 23.938 43.312 1 94.06 70 GLN A O 1
ATOM 559 N N . SER A 1 71 ? 16.094 24.125 41.156 1 92.38 71 SER A N 1
ATOM 560 C CA . SER A 1 71 ? 15.516 22.797 41 1 92.38 71 SER A CA 1
ATOM 561 C C . SER A 1 71 ? 16.594 21.719 41.031 1 92.38 71 SER A C 1
ATOM 563 O O . SER A 1 71 ? 17.781 22.016 40.875 1 92.38 71 SER A O 1
ATOM 565 N N . HIS A 1 72 ? 16.203 20.453 41.125 1 89.75 72 HIS A N 1
ATOM 566 C CA . HIS A 1 72 ? 17.109 19.312 41.188 1 89.75 72 HIS A CA 1
ATOM 567 C C . HIS A 1 72 ? 17.875 19.156 39.906 1 89.75 72 HIS A C 1
ATOM 569 O O . HIS A 1 72 ? 19.016 18.672 39.906 1 89.75 72 HIS A O 1
ATOM 575 N N . CYS A 1 73 ? 17.312 19.594 38.781 1 90.06 73 CYS A N 1
ATOM 576 C CA . CYS A 1 73 ? 17.969 19.422 37.5 1 90.06 73 CYS A CA 1
ATOM 577 C C . CYS A 1 73 ? 18.922 20.578 37.219 1 90.06 73 CYS A C 1
ATOM 579 O O . CYS A 1 73 ? 19.547 20.609 36.156 1 90.06 73 CYS A O 1
ATOM 581 N N . GLY A 1 74 ? 18.984 21.5 38.156 1 91.62 74 GLY A N 1
ATOM 582 C CA . GLY A 1 74 ? 19.938 22.594 38.031 1 91.62 74 GLY A CA 1
ATOM 583 C C . GLY A 1 74 ? 19.312 23.859 37.438 1 91.62 74 GLY A C 1
ATOM 584 O O . GLY A 1 74 ? 19.938 24.922 37.438 1 91.62 74 GLY A O 1
ATOM 585 N N . SER A 1 75 ? 18.094 23.766 36.969 1 92.5 75 SER A N 1
ATOM 586 C CA . SER A 1 75 ? 17.438 24.906 36.344 1 92.5 75 SER A CA 1
ATOM 587 C C . SER A 1 75 ? 16.656 25.734 37.344 1 92.5 75 SER A C 1
ATOM 589 O O . SER A 1 75 ? 16.547 25.344 38.531 1 92.5 75 SER A O 1
ATOM 591 N N . TRP A 1 76 ? 16.266 26.875 36.938 1 90.56 76 TRP A N 1
ATOM 592 C CA . TRP A 1 76 ? 15.289 27.703 37.625 1 90.56 76 TRP A CA 1
ATOM 593 C C . TRP A 1 76 ? 14.062 27.938 36.75 1 90.56 76 TRP A C 1
ATOM 595 O O . TRP A 1 76 ? 14.133 27.812 35.531 1 90.56 76 TRP A O 1
ATOM 605 N N . GLY A 1 77 ? 12.906 28.359 37.281 1 69.69 77 GLY A N 1
ATOM 606 C CA . GLY A 1 77 ? 11.758 28.875 36.562 1 69.69 77 GLY A CA 1
ATOM 607 C C . GLY A 1 77 ? 10.672 27.828 36.375 1 69.69 77 GLY A C 1
ATOM 608 O O . GLY A 1 77 ? 9.789 28 35.531 1 69.69 77 GLY A O 1
ATOM 609 N N . GLY A 1 78 ? 10.367 27.062 37.344 1 63.31 78 GLY A N 1
ATOM 610 C CA . GLY A 1 78 ? 9.32 26.062 37.406 1 63.31 78 GLY A CA 1
ATOM 611 C C . GLY A 1 78 ? 8.164 26.344 36.469 1 63.31 78 GLY A C 1
ATOM 612 O O . GLY A 1 78 ? 7.039 25.891 36.688 1 63.31 78 GLY A O 1
ATOM 613 N N . THR A 1 79 ? 8.375 27.141 35.312 1 61.66 79 THR A N 1
ATOM 614 C CA . THR A 1 79 ? 7.266 27.516 34.469 1 61.66 79 THR A CA 1
ATOM 615 C C . THR A 1 79 ? 7.125 26.547 33.281 1 61.66 79 THR A C 1
ATOM 617 O O . THR A 1 79 ? 7.98 25.672 33.094 1 61.66 79 THR A O 1
ATOM 620 N N . THR A 1 80 ? 5.949 26.656 32.688 1 67.06 80 THR A N 1
ATOM 621 C CA . THR A 1 80 ? 5.645 25.828 31.531 1 67.06 80 THR A CA 1
ATOM 622 C C . THR A 1 80 ? 6.387 26.328 30.297 1 67.06 80 THR A C 1
ATOM 624 O O . THR A 1 80 ? 6.41 25.656 29.266 1 67.06 80 THR A O 1
ATOM 627 N N . SER A 1 81 ? 7.133 27.5 30.484 1 78.12 81 SER A N 1
ATOM 628 C CA . SER A 1 81 ? 7.844 28.062 29.344 1 78.12 81 SER A CA 1
ATOM 629 C C . SER A 1 81 ? 9.32 27.688 29.375 1 78.12 81 SER A C 1
ATOM 631 O O . SER A 1 81 ? 10.047 28.078 30.281 1 78.12 81 SER A O 1
ATOM 633 N N . GLU A 1 82 ? 9.75 27.078 28.422 1 85.12 82 GLU A N 1
ATOM 634 C CA . GLU A 1 82 ? 11.156 26.688 28.328 1 85.12 82 GLU A CA 1
ATOM 635 C C . GLU A 1 82 ? 12.047 27.922 28.109 1 85.12 82 GLU A C 1
ATOM 637 O O . GLU A 1 82 ? 13.18 27.953 28.609 1 85.12 82 GLU A O 1
ATOM 642 N N . LEU A 1 83 ? 11.484 28.922 27.438 1 88.56 83 LEU A N 1
ATOM 643 C CA . LEU A 1 83 ? 12.242 30.141 27.219 1 88.56 83 LEU A CA 1
ATOM 644 C C . LEU A 1 83 ? 12.492 30.859 28.547 1 88.56 83 LEU A C 1
ATOM 646 O O . LEU A 1 83 ? 13.578 31.391 28.781 1 88.56 83 LEU A O 1
ATOM 650 N N . ASP A 1 84 ? 11.523 30.906 29.312 1 89.75 84 ASP A N 1
ATOM 651 C CA . ASP A 1 84 ? 11.633 31.531 30.625 1 89.75 84 ASP A CA 1
ATOM 652 C C . ASP A 1 84 ? 12.648 30.797 31.5 1 89.75 84 ASP A C 1
ATOM 654 O O . ASP A 1 84 ? 13.414 31.422 32.219 1 89.75 84 ASP A O 1
ATOM 658 N N . SER A 1 85 ? 12.609 29.516 31.406 1 91.62 85 SER A N 1
ATOM 659 C CA . SER A 1 85 ? 13.539 28.688 32.188 1 91.62 85 SER A CA 1
ATOM 660 C C . SER A 1 85 ? 14.984 28.938 31.75 1 91.62 85 SER A C 1
ATOM 662 O O . SER A 1 85 ? 15.883 29.016 32.594 1 91.62 85 SER A O 1
ATOM 664 N N . ILE A 1 86 ? 15.18 29.062 30.516 1 94 86 ILE A N 1
ATOM 665 C CA . ILE A 1 86 ? 16.516 29.312 30 1 94 86 ILE A CA 1
ATOM 666 C C . ILE A 1 86 ? 17.016 30.688 30.453 1 94 86 ILE A C 1
ATOM 668 O O . ILE A 1 86 ? 18.109 30.797 31 1 94 86 ILE A O 1
ATOM 672 N N . ALA A 1 87 ? 16.156 31.703 30.297 1 94.06 87 ALA A N 1
ATOM 673 C CA . ALA A 1 87 ? 16.547 33.062 30.656 1 94.06 87 ALA A CA 1
ATOM 674 C C . ALA A 1 87 ? 16.812 33.188 32.156 1 94.06 87 ALA A C 1
ATOM 676 O O . ALA A 1 87 ? 17.781 33.844 32.562 1 94.06 87 ALA A O 1
ATOM 677 N N . SER A 1 88 ? 16 32.594 32.938 1 95.12 88 SER A N 1
ATOM 678 C CA . SER A 1 88 ? 16.125 32.656 34.406 1 95.12 88 SER A CA 1
ATOM 679 C C . SER A 1 88 ? 17.375 31.906 34.875 1 95.12 88 SER A C 1
ATOM 681 O O . SER A 1 88 ? 18.078 32.375 35.75 1 95.12 88 SER A O 1
ATOM 683 N N . THR A 1 89 ? 17.625 30.766 34.25 1 96.19 89 THR A N 1
ATOM 684 C CA . THR A 1 89 ? 18.781 29.969 34.656 1 96.19 89 THR A CA 1
ATOM 685 C C . THR A 1 89 ? 20.078 30.656 34.25 1 96.19 89 THR A C 1
ATOM 687 O O . THR A 1 89 ? 21.078 30.594 34.969 1 96.19 89 THR A O 1
ATOM 690 N N . LEU A 1 90 ? 20.062 31.25 33.125 1 97.06 90 LEU A N 1
ATOM 691 C CA . LEU A 1 90 ? 21.234 32.031 32.719 1 97.06 90 LEU A CA 1
ATOM 692 C C . LEU A 1 90 ? 21.531 33.125 33.719 1 97.06 90 LEU A C 1
ATOM 694 O O . LEU A 1 90 ? 22.688 33.312 34.125 1 97.06 90 LEU A O 1
ATOM 698 N N . ALA A 1 91 ? 20.547 33.906 34.062 1 97.19 91 ALA A N 1
ATOM 699 C CA . ALA A 1 91 ? 20.703 35.031 35 1 97.19 91 ALA A CA 1
ATOM 700 C C . ALA A 1 91 ? 21.141 34.531 36.375 1 97.19 91 ALA A C 1
ATOM 702 O O . ALA A 1 91 ? 22 35.125 37.031 1 97.19 91 ALA A O 1
ATOM 703 N N . ALA A 1 92 ? 20.547 33.438 36.781 1 97.31 92 ALA A N 1
ATOM 704 C CA . ALA A 1 92 ? 20.875 32.875 38.094 1 97.31 92 ALA A CA 1
ATOM 705 C C . ALA A 1 92 ? 22.312 32.344 38.094 1 97.31 92 ALA A C 1
ATOM 707 O O . ALA A 1 92 ? 23.031 32.469 39.094 1 97.31 92 ALA A O 1
ATOM 708 N N . LEU A 1 93 ? 22.703 31.719 37.031 1 97.31 93 LEU A N 1
ATOM 709 C CA . LEU A 1 93 ? 24.078 31.234 36.906 1 97.31 93 LEU A CA 1
ATOM 710 C C . LEU A 1 93 ? 25.062 32.375 37.062 1 97.31 93 LEU A C 1
ATOM 712 O O . LEU A 1 93 ? 26.094 32.25 37.719 1 97.31 93 LEU A O 1
ATOM 716 N N . LEU A 1 94 ? 24.797 33.438 36.406 1 97.5 94 LEU A N 1
ATOM 717 C CA . LEU A 1 94 ? 25.656 34.625 36.5 1 97.5 94 LEU A CA 1
ATOM 718 C C . LEU A 1 94 ? 25.766 35.094 37.938 1 97.5 94 LEU A C 1
ATOM 720 O O . LEU A 1 94 ? 26.859 35.438 38.406 1 97.5 94 LEU A O 1
ATOM 724 N N . ALA A 1 95 ? 24.656 35.219 38.625 1 97.25 95 ALA A N 1
ATOM 725 C CA . ALA A 1 95 ? 24.641 35.625 40.031 1 97.25 95 ALA A CA 1
ATOM 726 C C . ALA A 1 95 ? 25.469 34.719 40.906 1 97.25 95 ALA A C 1
ATOM 728 O O . ALA A 1 95 ? 26.234 35.156 41.75 1 97.25 95 ALA A O 1
ATOM 729 N N . LEU A 1 96 ? 25.25 33.375 40.688 1 96.38 96 LEU A N 1
ATOM 730 C CA . LEU A 1 96 ? 26.016 32.406 41.438 1 96.38 96 LEU A CA 1
ATOM 731 C C . LEU A 1 96 ? 27.516 32.562 41.219 1 96.38 96 LEU A C 1
ATOM 733 O O . LEU A 1 96 ? 28.297 32.531 42.156 1 96.38 96 LEU A O 1
ATOM 737 N N . GLN A 1 97 ? 27.906 32.75 40 1 95.56 97 GLN A N 1
ATOM 738 C CA . GLN A 1 97 ? 29.312 32.906 39.656 1 95.56 97 GLN A CA 1
ATOM 739 C C . GLN A 1 97 ? 29.922 34.125 40.312 1 95.56 97 GLN A C 1
ATOM 741 O O . GLN A 1 97 ? 31.031 34.062 40.844 1 95.56 97 GLN A O 1
ATOM 746 N N . ARG A 1 98 ? 29.25 35.219 40.344 1 94.5 98 ARG A N 1
ATOM 747 C CA . ARG A 1 98 ? 29.75 36.469 40.938 1 94.5 98 ARG A CA 1
ATOM 748 C C . ARG A 1 98 ? 29.859 36.344 42.438 1 94.5 98 ARG A C 1
ATOM 750 O O . ARG A 1 98 ? 30.781 36.906 43.062 1 94.5 98 ARG A O 1
ATOM 757 N N . HIS A 1 99 ? 28.953 35.656 43.062 1 94.56 99 HIS A N 1
ATOM 758 C CA . HIS A 1 99 ? 29.016 35.438 44.5 1 94.56 99 HIS A CA 1
ATOM 759 C C . HIS A 1 99 ? 30.125 34.469 44.875 1 94.56 99 HIS A C 1
ATOM 761 O O . HIS A 1 99 ? 30.734 34.594 45.938 1 94.56 99 HIS A O 1
ATOM 767 N N . ALA A 1 100 ? 30.312 33.469 44.062 1 92.56 100 ALA A N 1
ATOM 768 C CA . ALA A 1 100 ? 31.359 32.469 44.344 1 92.56 100 ALA A CA 1
ATOM 769 C C . ALA A 1 100 ? 32.75 33.125 44.375 1 92.56 100 ALA A C 1
ATOM 771 O O . ALA A 1 100 ? 33.594 32.688 45.125 1 92.56 100 ALA A O 1
ATOM 772 N N . GLU A 1 101 ? 32.938 34.094 43.562 1 85.5 101 GLU A N 1
ATOM 773 C CA . GLU A 1 101 ? 34.219 34.781 43.531 1 85.5 101 GLU A CA 1
ATOM 774 C C . GLU A 1 101 ? 34.5 35.562 44.812 1 85.5 101 GLU A C 1
ATOM 776 O O . GLU A 1 101 ? 35.656 35.781 45.188 1 85.5 101 GLU A O 1
ATOM 781 N N . ASP A 1 102 ? 33.5 35.938 45.5 1 81.5 102 ASP A N 1
ATOM 782 C CA . ASP A 1 102 ? 33.625 36.75 46.719 1 81.5 102 ASP A CA 1
ATOM 783 C C . ASP A 1 102 ? 33.469 35.906 47.969 1 81.5 102 ASP A C 1
ATOM 785 O O . ASP A 1 102 ? 33.562 36.406 49.094 1 81.5 102 ASP A O 1
ATOM 789 N N . SER A 1 103 ? 33.125 34.656 47.875 1 74.25 103 SER A N 1
ATOM 790 C CA . SER A 1 103 ? 32.781 33.812 49 1 74.25 103 SER A CA 1
ATOM 791 C C . SER A 1 103 ? 34 33.125 49.594 1 74.25 103 SER A C 1
ATOM 793 O O . SER A 1 103 ? 35 32.938 48.906 1 74.25 103 SER A O 1
ATOM 795 N N . TYR A 1 104 ? 33.844 32.969 50.938 1 69.31 104 TYR A N 1
ATOM 796 C CA . TYR A 1 104 ? 34.875 32.188 51.656 1 69.31 104 TYR A CA 1
ATOM 797 C C . TYR A 1 104 ? 34.781 30.703 51.312 1 69.31 104 TYR A C 1
ATOM 799 O O . TYR A 1 104 ? 33.812 30.266 50.719 1 69.31 104 TYR A O 1
ATOM 807 N N . ASP A 1 105 ? 35.844 29.766 51.719 1 58.06 105 ASP A N 1
ATOM 808 C CA . ASP A 1 105 ? 36.156 28.438 51.188 1 58.06 105 ASP A CA 1
ATOM 809 C C . ASP A 1 105 ? 34.969 27.5 51.312 1 58.06 105 ASP A C 1
ATOM 811 O O . ASP A 1 105 ? 34.656 26.781 50.375 1 58.06 105 ASP A O 1
ATOM 815 N N . ALA A 1 106 ? 34.188 27.344 52.406 1 56.34 106 ALA A N 1
ATOM 816 C CA . ALA A 1 106 ? 33.156 26.344 52.625 1 56.34 106 ALA A CA 1
ATOM 817 C C . ALA A 1 106 ? 31.922 26.609 51.75 1 56.34 106 ALA A C 1
ATOM 819 O O . ALA A 1 106 ? 31.375 25.703 51.156 1 56.34 106 ALA A O 1
ATOM 820 N N . ASP A 1 107 ? 31.5 27.844 51.5 1 78.56 107 ASP A N 1
ATOM 821 C CA . ASP A 1 107 ? 30.312 28.219 50.75 1 78.56 107 ASP A CA 1
ATOM 822 C C . ASP A 1 107 ? 30.594 28.125 49.25 1 78.56 107 ASP A C 1
ATOM 824 O O . ASP A 1 107 ? 29.672 27.891 48.438 1 78.56 107 ASP A O 1
ATOM 828 N N . ARG A 1 108 ? 31.797 28 49 1 85.06 108 ARG A N 1
ATOM 829 C CA . ARG A 1 108 ? 32.25 27.969 47.594 1 85.06 108 ARG A CA 1
ATOM 830 C C . ARG A 1 108 ? 32 26.594 46.969 1 85.06 108 ARG A C 1
ATOM 832 O O . ARG A 1 108 ? 31.703 26.484 45.781 1 85.06 108 ARG A O 1
ATOM 839 N N . GLN A 1 109 ? 32.188 25.531 47.812 1 86.94 109 GLN A N 1
ATOM 840 C CA . GLN A 1 109 ? 31.953 24.188 47.312 1 86.94 109 GLN A CA 1
ATOM 841 C C . GLN A 1 109 ? 30.5 23.984 46.90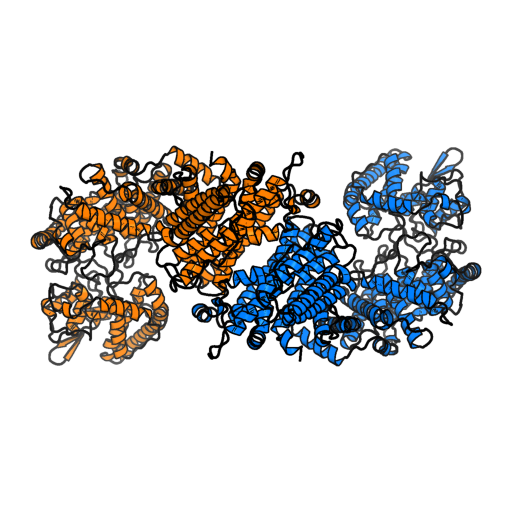6 1 86.94 109 GLN A C 1
ATOM 843 O O . GLN A 1 109 ? 30.219 23.406 45.844 1 86.94 109 GLN A O 1
ATOM 848 N N . ASP A 1 110 ? 29.672 24.469 47.719 1 90.88 110 ASP A N 1
ATOM 849 C CA . ASP A 1 110 ? 28.25 24.375 47.438 1 90.88 110 ASP A CA 1
ATOM 850 C C . ASP A 1 110 ? 27.891 25.188 46.188 1 90.88 110 ASP A C 1
ATOM 852 O O . ASP A 1 110 ? 27.156 24.719 45.312 1 90.88 110 ASP A O 1
ATOM 856 N N . LEU A 1 111 ? 28.406 26.312 46.156 1 93.88 111 LEU A N 1
ATOM 857 C CA . LEU A 1 111 ? 28.141 27.203 45 1 93.88 111 LEU A CA 1
ATOM 858 C C . LEU A 1 111 ? 28.688 26.609 43.719 1 93.88 111 LEU A C 1
ATOM 860 O O . LEU A 1 111 ? 28.047 26.688 42.688 1 93.88 111 LEU A O 1
ATOM 864 N N . ASN A 1 112 ? 29.812 26.062 43.781 1 93.62 112 ASN A N 1
ATOM 865 C CA . ASN A 1 112 ? 30.406 25.422 42.625 1 93.62 112 ASN A CA 1
ATOM 866 C C . ASN A 1 112 ? 29.562 24.25 42.125 1 93.62 112 ASN A C 1
ATOM 868 O O . ASN A 1 112 ? 29.438 24.031 40.906 1 93.62 112 ASN A O 1
ATOM 872 N N . SER A 1 113 ? 29.062 23.562 43.062 1 93.94 113 SER A N 1
ATOM 873 C CA . SER A 1 113 ? 28.188 22.453 42.688 1 93.94 113 SER A CA 1
ATOM 874 C C . SER A 1 113 ? 26.938 22.969 42 1 93.94 113 SER A C 1
ATOM 876 O O . SER A 1 113 ? 26.484 22.375 41 1 93.94 113 SER A O 1
ATOM 878 N N . ARG A 1 114 ? 26.406 24 42.469 1 95.38 114 ARG A N 1
ATOM 879 C CA . ARG A 1 114 ? 25.219 24.609 41.875 1 95.38 114 ARG A CA 1
ATOM 880 C C . ARG A 1 114 ? 25.516 25.172 40.5 1 95.38 114 ARG A C 1
ATOM 882 O O . ARG A 1 114 ? 24.688 25.078 39.562 1 95.38 114 ARG A O 1
ATOM 889 N N . ILE A 1 115 ? 26.641 25.734 40.344 1 96.31 115 ILE A N 1
ATOM 890 C CA . ILE A 1 115 ? 27.094 26.297 39.094 1 96.31 115 ILE A CA 1
ATOM 891 C C . ILE A 1 115 ? 27.219 25.188 38.031 1 96.31 115 ILE A C 1
ATOM 893 O O . ILE A 1 115 ? 26.75 25.344 36.906 1 96.31 115 ILE A O 1
ATOM 897 N N . LEU A 1 116 ? 27.719 24.109 38.438 1 95.56 116 LEU A N 1
ATOM 898 C CA . LEU A 1 116 ? 27.906 22.984 37.531 1 95.56 116 LEU A CA 1
ATOM 899 C C . LEU A 1 116 ? 26.562 22.422 37.094 1 95.56 116 LEU A C 1
ATOM 901 O O . LEU A 1 116 ? 26.391 22.047 35.906 1 95.56 116 LEU A O 1
ATOM 905 N N . LYS A 1 117 ? 25.688 22.359 38 1 95.56 117 LYS A N 1
ATOM 906 C CA . LYS A 1 117 ? 24.344 21.875 37.656 1 95.56 117 LYS A CA 1
ATOM 907 C C . LYS A 1 117 ? 23.641 22.812 36.688 1 95.56 117 LYS A C 1
ATOM 909 O O . LYS A 1 117 ? 22.969 22.359 35.781 1 95.56 117 LYS A O 1
ATOM 914 N N . ALA A 1 118 ? 23.734 24.047 36.938 1 96.62 118 ALA A N 1
ATOM 915 C CA . ALA A 1 118 ? 23.109 25.047 36.062 1 96.62 118 ALA A CA 1
ATOM 916 C C . ALA A 1 118 ? 23.719 25 34.656 1 96.62 118 ALA A C 1
ATOM 918 O O . ALA A 1 118 ? 23 25.109 33.656 1 96.62 118 ALA A O 1
ATOM 919 N N . LYS A 1 119 ? 24.953 24.844 34.594 1 95.94 119 LYS A N 1
ATOM 920 C CA . LYS A 1 119 ? 25.656 24.781 33.312 1 95.94 119 LYS A CA 1
ATOM 921 C C . LYS A 1 119 ? 25.234 23.531 32.531 1 95.94 119 LYS A C 1
ATOM 923 O O . LYS A 1 119 ? 25.047 23.594 31.312 1 95.94 119 LYS A O 1
ATOM 928 N N . ALA A 1 120 ? 25.141 22.516 33.281 1 94.88 120 ALA A N 1
ATOM 929 C CA . ALA A 1 120 ? 24.734 21.266 32.656 1 94.88 120 ALA A CA 1
ATOM 930 C C . ALA A 1 120 ? 23.344 21.391 32.031 1 94.88 120 ALA A C 1
ATOM 932 O O . ALA A 1 120 ? 23.094 20.906 30.922 1 94.88 120 ALA A O 1
ATOM 933 N N . PHE A 1 121 ? 22.516 21.922 32.781 1 94.94 121 PHE A N 1
ATOM 934 C CA . PHE A 1 121 ? 21.156 22.141 32.281 1 94.94 121 PHE A CA 1
ATOM 935 C C . PHE A 1 121 ? 21.188 23.016 31.047 1 94.94 121 PHE A C 1
ATOM 937 O O . PHE A 1 121 ? 20.5 22.719 30.062 1 94.94 121 PHE A O 1
ATOM 944 N N . LEU A 1 122 ? 21.891 24.047 31.047 1 95.5 122 LEU A N 1
ATOM 945 C CA . LEU A 1 122 ? 21.922 25.016 29.969 1 95.5 122 LEU A CA 1
ATOM 946 C C . LEU A 1 122 ? 22.547 24.422 28.719 1 95.5 122 LEU A C 1
ATOM 948 O O . LEU A 1 122 ? 22.125 24.734 27.594 1 95.5 122 LEU A O 1
ATOM 952 N N . ASP A 1 123 ? 23.516 23.578 28.922 1 94.44 123 ASP A N 1
ATOM 953 C CA . ASP A 1 123 ? 24.141 22.906 27.781 1 94.44 123 ASP A CA 1
ATOM 954 C C . ASP A 1 123 ? 23.109 22.094 26.984 1 94.44 123 ASP A C 1
ATOM 956 O O . ASP A 1 123 ? 23.172 22.031 25.766 1 94.44 123 ASP A O 1
ATOM 960 N N . ALA A 1 124 ? 22.297 21.578 27.734 1 92.62 124 ALA A N 1
ATOM 961 C CA . ALA A 1 124 ? 21.266 20.766 27.109 1 92.62 124 ALA A CA 1
ATOM 962 C C . ALA A 1 124 ? 20.125 21.625 26.562 1 92.62 124 ALA A C 1
ATOM 964 O O . ALA A 1 124 ? 19.672 21.422 25.422 1 92.62 124 ALA A O 1
ATOM 965 N N . ALA A 1 125 ? 19.625 22.547 27.25 1 91.56 125 ALA A N 1
ATOM 966 C CA . ALA A 1 125 ? 18.453 23.344 26.906 1 91.56 125 ALA A CA 1
ATOM 967 C C . ALA A 1 125 ? 18.734 24.25 25.719 1 91.56 125 ALA A C 1
ATOM 969 O O . ALA A 1 125 ? 17.844 24.5 24.891 1 91.56 125 ALA A O 1
ATOM 970 N N . LEU A 1 126 ? 19.938 24.719 25.547 1 93.19 126 LEU A N 1
ATOM 971 C CA . LEU A 1 126 ? 20.297 25.703 24.516 1 93.19 126 LEU A CA 1
ATOM 972 C C . LEU A 1 126 ? 20.359 25.047 23.141 1 93.19 126 LEU A C 1
ATOM 974 O O . LEU A 1 126 ? 20.281 25.734 22.125 1 93.19 126 LEU A O 1
ATOM 978 N N . LYS A 1 127 ? 20.469 23.797 23.188 1 90.25 127 LYS A N 1
ATOM 979 C CA . LYS A 1 127 ? 20.469 23.094 21.906 1 90.25 127 LYS A CA 1
ATOM 980 C C . LYS A 1 127 ? 19.125 23.25 21.203 1 90.25 127 LYS A C 1
ATOM 982 O O . LYS A 1 127 ? 19.047 23.172 19.984 1 90.25 127 LYS A O 1
ATOM 987 N N . GLY A 1 128 ? 18.016 23.5 21.984 1 86.38 128 GLY A N 1
ATOM 988 C CA . GLY A 1 128 ? 16.688 23.656 21.422 1 86.38 128 GLY A CA 1
ATOM 989 C C . GLY A 1 128 ? 16.266 25.094 21.281 1 86.38 128 GLY A C 1
ATOM 990 O O . GLY A 1 128 ? 15.117 25.391 20.922 1 86.38 128 GLY A O 1
ATOM 991 N N . LEU A 1 129 ? 17.172 26.031 21.422 1 89.06 129 LEU A N 1
ATOM 992 C CA . LEU A 1 129 ? 16.828 27.438 21.5 1 89.06 129 LEU A CA 1
ATOM 993 C C . LEU A 1 129 ? 16.297 27.938 20.156 1 89.06 129 LEU A C 1
ATOM 995 O O . LEU A 1 129 ? 15.336 28.719 20.109 1 89.06 129 LEU A O 1
ATOM 999 N N . ASN A 1 130 ? 16.844 27.516 19.156 1 84.81 130 ASN A N 1
ATOM 1000 C CA . ASN A 1 130 ? 16.422 27.953 17.828 1 84.81 130 ASN A CA 1
ATOM 1001 C C . ASN A 1 130 ? 14.953 27.609 17.578 1 84.81 130 ASN A C 1
ATOM 1003 O O . ASN A 1 130 ? 14.203 28.438 17.062 1 84.81 130 ASN A O 1
ATOM 1007 N N . GLY A 1 131 ? 14.586 26.406 17.922 1 79.25 131 GLY A N 1
ATOM 1008 C CA . GLY A 1 131 ? 13.203 25.984 17.766 1 79.25 131 GLY A CA 1
ATOM 1009 C C . GLY A 1 131 ? 12.234 26.766 18.625 1 79.25 131 GLY A C 1
ATOM 1010 O O . GLY A 1 131 ? 11.133 27.109 18.172 1 79.25 131 GLY A O 1
ATOM 1011 N N . LEU A 1 132 ? 12.648 27.125 19.734 1 83.5 132 LEU A N 1
ATOM 1012 C CA . LEU A 1 132 ? 11.805 27.875 20.656 1 83.5 132 LEU A CA 1
ATOM 1013 C C . LEU A 1 132 ? 11.602 29.297 20.172 1 83.5 132 LEU A C 1
ATOM 1015 O O . LEU A 1 132 ? 10.492 29.828 20.219 1 83.5 132 LEU A O 1
ATOM 1019 N N . LEU A 1 133 ? 12.625 29.828 19.656 1 85.44 133 LEU A N 1
ATOM 1020 C CA . LEU A 1 133 ? 12.57 31.219 19.188 1 85.44 133 LEU A CA 1
ATOM 1021 C C . LEU A 1 133 ? 11.664 31.344 17.969 1 85.44 133 LEU A C 1
ATOM 1023 O O . LEU A 1 133 ? 11.031 32.375 17.766 1 85.44 133 LEU A O 1
ATOM 1027 N N . ARG A 1 134 ? 11.484 30.266 17.328 1 74.88 134 ARG A N 1
ATOM 1028 C CA . ARG A 1 134 ? 10.672 30.266 16.109 1 74.88 134 ARG A CA 1
ATOM 1029 C C . ARG A 1 134 ? 9.203 30 16.438 1 74.88 134 ARG A C 1
ATOM 1031 O O . ARG A 1 134 ? 8.32 30.484 15.734 1 74.88 134 ARG A O 1
ATOM 1038 N N . THR A 1 135 ? 8.961 29.344 17.516 1 74.44 135 THR A N 1
ATOM 1039 C CA . THR A 1 135 ? 7.621 28.812 17.719 1 74.44 135 THR A CA 1
ATOM 1040 C C . THR A 1 135 ? 6.926 29.516 18.875 1 74.44 135 THR A C 1
ATOM 1042 O O . THR A 1 135 ? 5.695 29.594 18.922 1 74.44 135 THR A O 1
ATOM 1045 N N . CYS A 1 136 ? 7.684 30.109 19.719 1 78.19 136 CYS A N 1
ATOM 1046 C CA . CYS A 1 136 ? 7.09 30.656 20.938 1 78.19 136 CYS A CA 1
ATOM 1047 C C . CYS A 1 136 ? 6.961 32.188 20.828 1 78.19 136 CYS A C 1
ATOM 1049 O O . CYS A 1 136 ? 7.617 32.812 20.016 1 78.19 136 CYS A O 1
ATOM 1051 N N . THR A 1 137 ? 6 32.656 21.594 1 81.56 137 THR A N 1
ATOM 1052 C CA . THR A 1 137 ? 5.93 34.125 21.781 1 81.56 137 THR A CA 1
ATOM 1053 C C . THR A 1 137 ? 7.141 34.625 22.578 1 81.56 137 THR A C 1
ATOM 1055 O O . THR A 1 137 ? 7.453 34.094 23.641 1 81.56 137 THR A O 1
ATOM 1058 N N . LEU A 1 138 ? 7.734 35.562 22.031 1 86.5 138 LEU A N 1
ATOM 1059 C CA . LEU A 1 138 ? 8.953 36.031 22.656 1 86.5 138 LEU A CA 1
ATOM 1060 C C . LEU A 1 138 ? 8.633 36.938 23.844 1 86.5 138 LEU A C 1
ATOM 1062 O O . LEU A 1 138 ? 7.824 37.875 23.719 1 86.5 138 LEU A O 1
ATOM 1066 N N . PRO A 1 139 ? 9.234 36.656 24.938 1 89.75 139 PRO A N 1
ATOM 1067 C CA . PRO A 1 139 ? 9.109 37.594 26.047 1 89.75 139 PRO A CA 1
ATOM 1068 C C . PRO A 1 139 ? 9.695 38.969 25.75 1 89.75 139 PRO A C 1
ATOM 1070 O O . PRO A 1 139 ? 10.469 39.125 24.797 1 89.75 139 PRO A O 1
ATOM 1073 N N . VAL A 1 140 ? 9.367 39.875 26.562 1 89.75 140 VAL A N 1
ATOM 1074 C CA . VAL A 1 140 ? 9.758 41.281 26.359 1 89.75 140 VAL A CA 1
ATOM 1075 C C . VAL A 1 140 ? 11.281 41.375 26.25 1 89.75 140 VAL A C 1
ATOM 1077 O O . VAL A 1 140 ? 12 40.938 27.156 1 89.75 140 VAL A O 1
ATOM 1080 N N . SER A 1 141 ? 11.781 41.812 25.141 1 89.81 141 SER A N 1
ATOM 1081 C CA . SER A 1 141 ? 13.172 42.156 24.844 1 89.81 141 SER A CA 1
ATOM 1082 C C . SER A 1 141 ? 14.086 40.938 24.984 1 89.81 141 SER A C 1
ATOM 1084 O O . SER A 1 141 ? 15.273 41.062 25.266 1 89.81 141 SER A O 1
ATOM 1086 N N . LEU A 1 142 ? 13.5 39.781 24.891 1 91.44 142 LEU A N 1
ATOM 1087 C CA . LEU A 1 142 ? 14.297 38.562 25.016 1 91.44 142 LEU A CA 1
ATOM 1088 C C . LEU A 1 142 ? 15.461 38.594 24.031 1 91.44 142 LEU A C 1
ATOM 1090 O O . LEU A 1 142 ? 16.547 38.094 24.344 1 91.44 142 LEU A O 1
ATOM 1094 N N . GLU A 1 143 ? 15.25 39.125 22.812 1 90.81 143 GLU A N 1
ATOM 1095 C CA . GLU A 1 143 ? 16.234 39.125 21.75 1 90.81 143 GLU A CA 1
ATOM 1096 C C . GLU A 1 143 ? 17.453 40 22.125 1 90.81 143 GLU A C 1
ATOM 1098 O O . GLU A 1 143 ? 18.516 39.875 21.516 1 90.81 143 GLU A O 1
ATOM 1103 N N . LEU A 1 144 ? 17.281 40.844 23.109 1 91.62 144 LEU A N 1
ATOM 1104 C CA . LEU A 1 144 ? 18.375 41.688 23.578 1 91.62 144 LEU A CA 1
ATOM 1105 C C . LEU A 1 144 ? 18.938 41.188 24.891 1 91.62 144 LEU A C 1
ATOM 1107 O O . LEU A 1 144 ? 20.141 41.25 25.141 1 91.62 144 LEU A O 1
ATOM 1111 N N . ARG A 1 145 ? 18.125 40.625 25.688 1 95 145 ARG A N 1
ATOM 1112 C CA . ARG A 1 145 ? 18.5 40.219 27.047 1 95 145 ARG A CA 1
ATOM 1113 C C . ARG A 1 145 ? 19.359 38.969 27 1 95 145 ARG A C 1
ATOM 1115 O O . ARG A 1 145 ? 20.359 38.844 27.734 1 95 145 ARG A O 1
ATOM 1122 N N . LEU A 1 146 ? 19.016 38.094 26.141 1 94.75 146 LEU A N 1
ATOM 1123 C CA . LEU A 1 146 ? 19.719 36.812 26.109 1 94.75 146 LEU A CA 1
ATOM 1124 C C . LEU A 1 146 ? 21.156 36.969 25.656 1 94.75 146 LEU A C 1
ATOM 1126 O O . LEU A 1 146 ? 22.094 36.5 26.312 1 94.75 146 LEU A O 1
ATOM 1130 N N . PRO A 1 147 ? 21.359 37.688 24.5 1 94.38 147 PRO A N 1
ATOM 1131 C CA . PRO A 1 147 ? 22.75 37.906 24.094 1 94.38 147 PRO A CA 1
ATOM 1132 C C . PRO A 1 147 ? 23.547 38.656 25.156 1 94.38 147 PRO A C 1
ATOM 1134 O O . PRO A 1 147 ? 24.734 38.375 25.375 1 94.38 147 PRO A O 1
ATOM 1137 N N . ALA A 1 148 ? 23 39.562 25.844 1 95.12 148 ALA A N 1
ATOM 1138 C CA . ALA A 1 148 ? 23.672 40.344 26.859 1 95.12 148 ALA A CA 1
ATOM 1139 C C . ALA A 1 148 ? 24.125 39.469 28.031 1 95.12 148 ALA A C 1
ATOM 1141 O O . ALA A 1 148 ? 25.25 39.594 28.516 1 95.12 148 ALA A O 1
ATOM 1142 N N . ILE A 1 149 ? 23.312 38.625 28.5 1 96.56 149 ILE A N 1
ATOM 1143 C CA . ILE A 1 149 ? 23.641 37.75 29.625 1 96.56 149 ILE A CA 1
ATOM 1144 C C . ILE A 1 149 ? 24.703 36.75 29.203 1 96.56 149 ILE A C 1
ATOM 1146 O O . ILE A 1 149 ? 25.578 36.375 30 1 96.56 149 ILE A O 1
ATOM 1150 N N . LEU A 1 150 ? 24.562 36.25 27.969 1 95.94 150 LEU A N 1
ATOM 1151 C CA . LEU A 1 150 ? 25.547 35.312 27.453 1 95.94 150 LEU A CA 1
ATOM 1152 C C . LEU A 1 150 ? 26.922 35.969 27.375 1 95.94 150 LEU A C 1
ATOM 1154 O O . LEU A 1 150 ? 27.938 35.344 27.688 1 95.94 150 LEU A O 1
ATOM 1158 N N . ASP A 1 151 ? 26.938 37.219 26.984 1 95.06 151 ASP A N 1
ATOM 1159 C CA . ASP A 1 151 ? 28.188 37.969 26.953 1 95.06 151 ASP A CA 1
ATOM 1160 C C . ASP A 1 151 ? 28.781 38.094 28.359 1 95.06 151 ASP A C 1
ATOM 1162 O O . ASP A 1 151 ? 29.984 37.938 28.547 1 95.06 151 ASP A O 1
ATOM 1166 N N . LEU A 1 152 ? 28.016 38.375 29.312 1 96.44 152 LEU A N 1
ATOM 1167 C CA . LEU A 1 152 ? 28.469 38.531 30.688 1 96.44 152 LEU A CA 1
ATOM 1168 C C . LEU A 1 152 ? 28.984 37.219 31.25 1 96.44 152 LEU A C 1
ATOM 1170 O O . LEU A 1 152 ? 29.953 37.219 32 1 96.44 152 LEU A O 1
ATOM 1174 N N . LEU A 1 153 ? 28.266 36.156 30.906 1 96.38 153 LEU A N 1
ATOM 1175 C CA . LEU A 1 153 ? 28.688 34.844 31.359 1 96.38 153 LEU A CA 1
ATOM 1176 C C . LEU A 1 153 ? 30.016 34.438 30.719 1 96.38 153 LEU A C 1
ATOM 1178 O O . LEU A 1 153 ? 30.844 33.812 31.375 1 96.38 153 LEU A O 1
ATOM 1182 N N . GLU A 1 154 ? 30.125 34.844 29.484 1 95.25 154 GLU A N 1
ATOM 1183 C CA . GLU A 1 154 ? 31.391 34.562 28.797 1 95.25 154 GLU A CA 1
ATOM 1184 C C . GLU A 1 154 ? 32.531 35.281 29.469 1 95.25 154 GLU A C 1
ATOM 1186 O O . GLU A 1 154 ? 33.656 34.75 29.578 1 95.25 154 GLU A O 1
ATOM 1191 N N . ALA A 1 155 ? 32.375 36.469 29.828 1 94.38 155 ALA A N 1
ATOM 1192 C CA . ALA A 1 155 ? 33.375 37.25 30.531 1 94.38 155 ALA A CA 1
ATOM 1193 C C . ALA A 1 155 ? 33.75 36.625 31.859 1 94.38 155 ALA A C 1
ATOM 1195 O O . ALA A 1 155 ? 34.875 36.781 32.344 1 94.38 155 ALA A O 1
ATOM 1196 N N . GLU A 1 156 ? 32.844 35.812 32.438 1 94.44 156 GLU A N 1
ATOM 1197 C CA . GLU A 1 156 ? 33.094 35.094 33.688 1 94.44 156 GLU A CA 1
ATOM 1198 C C . GLU A 1 156 ? 33.656 33.719 33.438 1 94.44 156 GLU A C 1
ATOM 1200 O O . GLU A 1 156 ? 33.844 32.906 34.344 1 94.44 156 GLU A O 1
ATOM 1205 N N . GLY A 1 157 ? 33.812 33.344 32.094 1 93 157 GLY A N 1
ATOM 1206 C CA . GLY A 1 157 ? 34.469 32.094 31.734 1 93 157 GLY A CA 1
ATOM 1207 C C . GLY A 1 157 ? 33.469 31 31.344 1 93 157 GLY A C 1
ATOM 1208 O O . GLY A 1 157 ? 33.875 29.844 31.141 1 93 157 GLY A O 1
ATOM 1209 N N . HIS A 1 158 ? 32.219 31.25 31.234 1 95.25 158 HIS A N 1
ATOM 1210 C CA . HIS A 1 158 ? 31.234 30.266 30.828 1 95.25 158 HIS A CA 1
ATOM 1211 C C . HIS A 1 158 ? 30.906 30.391 29.344 1 95.25 158 HIS A C 1
ATOM 1213 O O . HIS A 1 158 ? 30.438 31.453 28.891 1 95.25 158 HIS A O 1
ATOM 1219 N N . THR A 1 159 ? 31.094 29.297 28.547 1 94.38 159 THR A N 1
ATOM 1220 C CA . THR A 1 159 ? 30.734 29.266 27.125 1 94.38 159 THR A CA 1
ATOM 1221 C C . THR A 1 159 ? 29.812 28.094 26.828 1 94.38 159 THR A C 1
ATOM 1223 O O . THR A 1 159 ? 29.906 27.047 27.453 1 94.38 159 THR A O 1
ATOM 1226 N N . PHE A 1 160 ? 28.922 28.344 25.969 1 94.75 160 PHE A N 1
ATOM 1227 C CA . PHE A 1 160 ? 27.953 27.328 25.578 1 94.75 160 PHE A CA 1
ATOM 1228 C C . PHE A 1 160 ? 28.016 27.078 24.078 1 94.75 160 PHE A C 1
ATOM 1230 O O . PHE A 1 160 ? 28.172 28.016 23.297 1 94.75 160 PHE A O 1
ATOM 1237 N N . ASP A 1 161 ? 27.953 25.859 23.75 1 91.44 161 ASP A N 1
ATOM 1238 C CA . ASP A 1 161 ? 28 25.469 22.344 1 91.44 161 ASP A CA 1
ATOM 1239 C C . ASP A 1 161 ? 26.594 25.203 21.812 1 91.44 161 ASP A C 1
ATOM 1241 O O . ASP A 1 161 ? 25.984 24.172 22.109 1 91.44 161 ASP A O 1
ATOM 1245 N N . PHE A 1 162 ? 25.984 26.109 21.156 1 90 162 PHE A N 1
ATOM 1246 C CA . PHE A 1 162 ? 24.672 25.938 20.531 1 90 162 PHE A CA 1
ATOM 1247 C C . PHE A 1 162 ? 24.562 26.812 19.281 1 90 162 PHE A C 1
ATOM 1249 O O . PHE A 1 162 ? 25.406 27.672 19.047 1 90 162 PHE A O 1
ATOM 1256 N N . ASP A 1 163 ? 23.625 26.641 18.344 1 86.25 163 ASP A N 1
ATOM 1257 C CA . ASP A 1 163 ? 23.406 27.391 17.125 1 86.25 163 ASP A CA 1
ATOM 1258 C C . ASP A 1 163 ? 22.812 28.766 17.406 1 86.25 163 ASP A C 1
ATOM 1260 O O . ASP A 1 163 ? 21.656 28.875 17.844 1 86.25 163 ASP A O 1
ATOM 1264 N N . ARG A 1 164 ? 23.562 29.797 17.172 1 88.56 164 ARG A N 1
ATOM 1265 C CA . ARG A 1 164 ? 23.156 31.156 17.5 1 88.56 164 ARG A CA 1
ATOM 1266 C C . ARG A 1 164 ? 22.609 31.875 16.281 1 88.56 164 ARG A C 1
ATOM 1268 O O . ARG A 1 164 ? 22.297 33.062 16.344 1 88.56 164 ARG A O 1
ATOM 1275 N N . THR A 1 165 ? 22.375 31.094 15.227 1 84.06 165 THR A N 1
ATOM 1276 C CA . THR A 1 165 ? 22.031 31.734 13.961 1 84.06 165 THR A CA 1
ATOM 1277 C C . THR A 1 165 ? 20.734 32.531 14.086 1 84.06 165 THR A C 1
ATOM 1279 O O . THR A 1 165 ? 20.688 33.719 13.734 1 84.06 165 THR A O 1
ATOM 1282 N N . TYR A 1 166 ? 19.734 31.969 14.648 1 85.25 166 TYR A N 1
ATOM 1283 C CA . TYR A 1 166 ? 18.438 32.625 14.742 1 85.25 166 TYR A CA 1
ATOM 1284 C C . TYR A 1 166 ? 18.469 33.719 15.812 1 85.25 166 TYR A C 1
ATOM 1286 O O . TYR A 1 166 ? 17.828 34.781 15.656 1 85.25 166 TYR A O 1
ATOM 1294 N N . LEU A 1 167 ? 19.141 33.438 16.859 1 90.31 167 LEU A N 1
ATOM 1295 C CA . LEU A 1 167 ? 19.281 34.438 17.906 1 90.31 167 LEU A CA 1
ATOM 1296 C C . LEU A 1 167 ? 19.938 35.688 17.375 1 90.31 167 LEU A C 1
ATOM 1298 O O . LEU A 1 167 ? 19.484 36.812 17.656 1 90.31 167 LEU A O 1
ATOM 1302 N N . ASN A 1 168 ? 20.906 35.5 16.562 1 90.25 168 ASN A N 1
ATOM 1303 C CA . ASN A 1 168 ? 21.609 36.625 15.961 1 90.25 168 ASN A CA 1
ATOM 1304 C C . ASN A 1 168 ? 20.719 37.406 14.984 1 90.25 168 ASN A C 1
ATOM 1306 O O . ASN A 1 168 ? 20.766 38.625 14.914 1 90.25 168 ASN A O 1
ATOM 1310 N N . LYS A 1 169 ? 19.953 36.719 14.336 1 89.06 169 LYS A N 1
ATOM 1311 C CA . LYS A 1 169 ? 19.047 37.312 13.359 1 89.06 169 LYS A CA 1
ATOM 1312 C C . LYS A 1 169 ? 18.016 38.219 14.047 1 89.06 169 LYS A C 1
ATOM 1314 O O . LYS A 1 169 ? 17.797 39.344 13.633 1 89.06 169 LYS A O 1
ATOM 1319 N N . ILE A 1 170 ? 17.359 37.656 15.078 1 87.19 170 ILE A N 1
ATOM 1320 C CA . ILE A 1 170 ? 16.312 38.438 15.734 1 87.19 170 ILE A CA 1
ATOM 1321 C C . ILE A 1 170 ? 16.922 39.594 16.5 1 87.19 170 ILE A C 1
ATOM 1323 O O . ILE A 1 170 ? 16.297 40.656 16.609 1 87.19 170 ILE A O 1
ATOM 1327 N N . GLN A 1 171 ? 18.141 39.469 17.031 1 89.19 171 GLN A N 1
ATOM 1328 C CA . GLN A 1 171 ? 18.828 40.562 17.703 1 89.19 171 GLN A CA 1
ATOM 1329 C C . GLN A 1 171 ? 19.141 41.688 16.719 1 89.19 171 GLN A C 1
ATOM 1331 O O . GLN A 1 171 ? 18.891 42.844 17.016 1 89.19 171 GLN A O 1
ATOM 1336 N N . SER A 1 172 ? 19.641 41.25 15.602 1 88.94 172 SER A N 1
ATOM 1337 C CA . SER A 1 172 ? 20 42.219 14.578 1 88.94 172 SER A CA 1
ATOM 1338 C C . SER A 1 172 ? 18.781 43 14.094 1 88.94 172 SER A C 1
ATOM 1340 O O . SER A 1 172 ? 18.844 44.219 13.875 1 88.94 172 SER A O 1
ATOM 1342 N N . LYS A 1 173 ? 17.703 42.344 13.992 1 85.19 173 LYS A N 1
ATOM 1343 C CA . LYS A 1 173 ? 16.453 42.969 13.562 1 85.19 173 LYS A CA 1
ATOM 1344 C C . LYS A 1 173 ? 15.984 44 14.594 1 85.19 173 LYS A C 1
ATOM 1346 O O . LYS A 1 173 ? 15.562 45.094 14.227 1 85.19 173 LYS A O 1
ATOM 1351 N N . LYS A 1 174 ? 16.016 43.625 15.836 1 83.06 174 LYS A N 1
ATOM 1352 C CA . LYS A 1 174 ? 15.602 44.531 16.906 1 83.06 174 LYS A CA 1
ATOM 1353 C C . LYS A 1 174 ? 16.531 45.75 16.984 1 83.06 174 LYS A C 1
ATOM 1355 O O . LYS A 1 174 ? 16.062 46.875 17.109 1 83.06 174 LYS A O 1
ATOM 1360 N N . LEU A 1 175 ? 17.797 45.562 16.859 1 83 175 LEU A N 1
ATOM 1361 C CA . LEU A 1 175 ? 18.781 46.625 17 1 83 175 LEU A CA 1
ATOM 1362 C C . LEU A 1 175 ? 18.688 47.594 15.828 1 83 175 LEU A C 1
ATOM 1364 O O . LEU A 1 175 ? 18.984 48.781 15.984 1 83 175 LEU A O 1
ATOM 1368 N N . SER A 1 176 ? 18.297 47.094 14.742 1 83.25 176 SER A N 1
ATOM 1369 C CA . SER A 1 176 ? 18.156 47.938 13.57 1 83.25 176 SER A CA 1
ATOM 1370 C C . SER A 1 176 ? 17.016 48.938 13.742 1 83.25 176 SER A C 1
ATOM 1372 O O . SER A 1 176 ? 17.016 50 13.109 1 83.25 176 SER A O 1
ATOM 1374 N N . LYS A 1 177 ? 16.125 48.625 14.656 1 76.44 177 LYS A N 1
ATOM 1375 C CA . LYS A 1 177 ? 14.953 49.469 14.852 1 76.44 177 LYS A CA 1
ATOM 1376 C C . LYS A 1 177 ? 15.156 50.438 16.031 1 76.44 177 LYS A C 1
ATOM 1378 O O . LYS A 1 177 ? 14.328 51.312 16.281 1 76.44 177 LYS A O 1
ATOM 1383 N N . ILE A 1 178 ? 16.219 50.219 16.797 1 77.5 178 ILE A N 1
ATOM 1384 C CA . ILE A 1 178 ? 16.422 50.969 18.016 1 77.5 178 ILE A CA 1
ATOM 1385 C C . ILE A 1 178 ? 17.594 51.969 17.828 1 77.5 178 ILE A C 1
ATOM 1387 O O . ILE A 1 178 ? 18.625 51.594 17.281 1 77.5 178 ILE A O 1
ATOM 1391 N N . ASN A 1 179 ? 17.281 53.188 18.062 1 77.44 179 ASN A N 1
ATOM 1392 C CA . ASN A 1 179 ? 18.359 54.156 18.219 1 77.44 179 ASN A CA 1
ATOM 1393 C C . ASN A 1 179 ? 18.75 54.312 19.688 1 77.44 179 ASN A C 1
ATOM 1395 O O . ASN A 1 179 ? 18 54.875 20.469 1 77.44 179 ASN A O 1
ATOM 1399 N N . LEU A 1 180 ? 19.828 53.781 20.125 1 80.25 180 LEU A N 1
ATOM 1400 C CA . LEU A 1 180 ? 20.281 53.75 21.516 1 80.25 180 LEU A CA 1
ATOM 1401 C C . LEU A 1 180 ? 20.516 55.156 22.047 1 80.25 180 LEU A C 1
ATOM 1403 O O . LEU A 1 180 ? 20.438 55.406 23.25 1 80.25 180 LEU A O 1
ATOM 1407 N N . ASP A 1 181 ? 20.688 56.031 21.141 1 75.44 181 ASP A N 1
ATOM 1408 C CA . ASP A 1 181 ? 20.938 57.406 21.547 1 75.44 181 ASP A CA 1
ATOM 1409 C C . ASP A 1 181 ? 19.656 58.094 22.031 1 75.44 181 ASP A C 1
ATOM 1411 O O . ASP A 1 181 ? 19.703 59.031 22.812 1 75.44 181 ASP A O 1
ATOM 1415 N N . THR A 1 182 ? 18.625 57.438 21.625 1 72.88 182 THR A N 1
ATOM 1416 C CA . THR A 1 182 ? 17.359 58.062 21.969 1 72.88 182 THR A CA 1
ATOM 1417 C C . THR A 1 182 ? 16.984 57.75 23.406 1 72.88 182 THR A C 1
ATOM 1419 O O . THR A 1 182 ? 16.094 58.406 23.969 1 72.88 182 THR A O 1
ATOM 1422 N N . ILE A 1 183 ? 17.672 56.906 24.031 1 78.06 183 ILE A N 1
ATOM 1423 C CA . ILE A 1 183 ? 17.375 56.594 25.422 1 78.06 183 ILE A CA 1
ATOM 1424 C C . ILE A 1 183 ? 17.703 57.812 26.297 1 78.06 183 ILE A C 1
ATOM 1426 O O . ILE A 1 183 ? 17.109 58 27.359 1 78.06 183 ILE A O 1
ATOM 1430 N N . PHE A 1 184 ? 18.578 58.625 25.75 1 76.12 184 PHE A N 1
ATOM 1431 C CA . PHE A 1 184 ? 19.062 59.75 26.547 1 76.12 184 PHE A CA 1
ATOM 1432 C C . PHE A 1 184 ? 18.328 61.031 26.156 1 76.12 184 PHE A C 1
ATOM 1434 O O . PHE A 1 184 ? 18.562 62.094 26.766 1 76.12 184 PHE A O 1
ATOM 1441 N N . SER A 1 185 ? 17.594 60.875 25.109 1 73 185 SER A N 1
ATOM 1442 C CA . SER A 1 185 ? 16.906 62.062 24.641 1 73 185 SER A CA 1
ATOM 1443 C C . SER A 1 185 ? 15.398 61.875 24.609 1 73 185 SER A C 1
ATOM 1445 O O . SER A 1 185 ? 14.914 60.781 24.266 1 73 185 SER A O 1
ATOM 1447 N N . GLY A 1 186 ? 14.758 62.781 25.344 1 66.56 186 GLY A N 1
ATOM 1448 C CA . GLY A 1 186 ? 13.312 62.812 25.188 1 66.56 186 GLY A CA 1
ATOM 1449 C C . GLY A 1 186 ? 12.586 62.094 26.328 1 66.56 186 GLY A C 1
ATOM 1450 O O . GLY A 1 186 ? 13.102 62 27.438 1 66.56 186 GLY A O 1
ATOM 1451 N N . PRO A 1 187 ? 11.367 61.625 25.953 1 74.5 187 PRO A N 1
ATOM 1452 C CA . PRO A 1 187 ? 10.555 60.938 26.969 1 74.5 187 PRO A CA 1
ATOM 1453 C C . PRO A 1 187 ? 11.078 59.531 27.281 1 74.5 187 PRO A C 1
ATOM 1455 O O . PRO A 1 187 ? 11.93 59.031 26.547 1 74.5 187 PRO A O 1
ATOM 1458 N N . GLN A 1 188 ? 10.656 59.031 28.359 1 80.94 188 GLN A N 1
ATOM 1459 C CA . GLN A 1 188 ? 11.047 57.688 28.781 1 80.94 188 GLN A CA 1
ATOM 1460 C C . GLN A 1 188 ? 10.797 56.656 27.672 1 80.94 188 GLN A C 1
ATOM 1462 O O . GLN A 1 188 ? 9.719 56.625 27.078 1 80.94 188 GLN A O 1
ATOM 1467 N N . SER A 1 189 ? 11.82 56.031 27.328 1 83.06 189 SER A N 1
ATOM 1468 C CA . SER A 1 189 ? 11.719 54.938 26.359 1 83.06 189 SER A CA 1
ATOM 1469 C C . SER A 1 189 ? 11.336 53.625 27.047 1 83.06 189 SER A C 1
ATOM 1471 O O . SER A 1 189 ? 11.742 53.375 28.188 1 83.06 189 SER A O 1
ATOM 1473 N N . SER A 1 190 ? 10.625 52.781 26.297 1 85.44 190 SER A N 1
ATOM 1474 C CA . SER A 1 190 ? 10.266 51.469 26.844 1 85.44 190 SER A CA 1
ATOM 1475 C C . SER A 1 190 ? 11.5 50.594 27.031 1 85.44 190 SER A C 1
ATOM 1477 O O . SER A 1 190 ? 11.477 49.625 27.797 1 85.44 190 SER A O 1
ATOM 1479 N N . LEU A 1 191 ? 12.609 50.969 26.469 1 86.31 191 LEU A N 1
ATOM 1480 C CA . LEU A 1 191 ? 13.859 50.219 26.578 1 86.31 191 LEU A CA 1
ATOM 1481 C C . LEU A 1 191 ? 14.406 50.281 28 1 86.31 191 LEU A C 1
ATOM 1483 O O . LEU A 1 191 ? 15.18 49.406 28.406 1 86.31 191 LEU A O 1
ATOM 1487 N N . LEU A 1 192 ? 13.953 51.281 28.703 1 90.38 192 LEU A N 1
ATOM 1488 C CA . LEU A 1 192 ? 14.414 51.438 30.078 1 90.38 192 LEU A CA 1
ATOM 1489 C C . LEU A 1 192 ? 13.961 50.281 30.953 1 90.38 192 LEU A C 1
ATOM 1491 O O . LEU A 1 192 ? 14.602 49.969 31.953 1 90.38 192 LEU A O 1
ATOM 1495 N N . HIS A 1 193 ? 12.867 49.656 30.484 1 92.94 193 HIS A N 1
ATOM 1496 C CA . HIS A 1 193 ? 12.328 48.531 31.234 1 92.94 193 HIS A CA 1
ATOM 1497 C C . HIS A 1 193 ? 13.258 47.344 31.172 1 92.94 193 HIS A C 1
ATOM 1499 O O . HIS A 1 193 ? 13.203 46.469 32.031 1 92.94 193 HIS A O 1
ATOM 1505 N N . SER A 1 194 ? 14.094 47.312 30.172 1 93.69 194 SER A N 1
ATOM 1506 C CA . SER A 1 194 ? 15.078 46.25 30.016 1 93.69 194 SER A CA 1
ATOM 1507 C C . SER A 1 194 ? 16.484 46.812 29.891 1 93.69 194 SER A C 1
ATOM 1509 O O . SER A 1 194 ? 17.266 46.406 29.031 1 93.69 194 SER A O 1
ATOM 1511 N N . LEU A 1 195 ? 16.812 47.688 30.719 1 94.12 195 LEU A N 1
ATOM 1512 C CA . LEU A 1 195 ? 18.094 48.406 30.703 1 94.12 195 LEU A CA 1
ATOM 1513 C C . LEU A 1 195 ? 19.25 47.438 30.875 1 94.12 195 LEU A C 1
ATOM 1515 O O . LEU A 1 195 ? 20.359 47.688 30.375 1 94.12 195 LEU A O 1
ATOM 1519 N N . GLU A 1 196 ? 19.031 46.312 31.547 1 95.62 196 GLU A N 1
ATOM 1520 C CA . GLU A 1 196 ? 20.094 45.344 31.781 1 95.62 196 GLU A CA 1
ATOM 1521 C C . GLU A 1 196 ? 20.578 44.719 30.469 1 95.62 196 GLU A C 1
ATOM 1523 O O . GLU A 1 196 ? 21.688 44.188 30.406 1 95.62 196 GLU A O 1
ATOM 1528 N N . ALA A 1 197 ? 19.75 44.781 29.484 1 94.44 197 ALA A N 1
ATOM 1529 C CA . ALA A 1 197 ? 20.109 44.25 28.172 1 94.44 197 ALA A CA 1
ATOM 1530 C C . ALA A 1 197 ? 21.141 45.156 27.484 1 94.44 197 ALA A C 1
ATOM 1532 O O . ALA A 1 197 ? 21.766 44.719 26.5 1 94.44 197 ALA A O 1
ATOM 1533 N N . LEU A 1 198 ? 21.328 46.312 28.016 1 92.25 198 LEU A N 1
ATOM 1534 C CA . LEU A 1 198 ? 22.172 47.281 27.328 1 92.25 198 LEU A CA 1
ATOM 1535 C C . LEU A 1 198 ? 23.5 47.438 28.031 1 92.25 198 LEU A C 1
ATOM 1537 O O . LEU A 1 198 ? 24.25 48.375 27.75 1 92.25 198 LEU A O 1
ATOM 1541 N N . VAL A 1 199 ? 23.828 46.656 28.938 1 93.62 199 VAL A N 1
ATOM 1542 C CA . VAL A 1 199 ? 25.109 46.688 29.609 1 93.62 199 VAL A CA 1
ATOM 1543 C C . VAL A 1 199 ? 26.234 46.594 28.578 1 93.62 199 VAL A C 1
ATOM 1545 O O . VAL A 1 199 ? 26.219 45.719 27.703 1 93.62 199 VAL A O 1
ATOM 1548 N N . GLY A 1 200 ? 27.172 47.438 28.672 1 88.06 200 GLY A N 1
ATOM 1549 C CA . GLY A 1 200 ? 28.312 47.469 27.766 1 88.06 200 GLY A CA 1
ATOM 1550 C C . GLY A 1 200 ? 28.016 48.156 26.469 1 88.06 200 GLY A C 1
ATOM 1551 O O . GLY A 1 200 ? 28.922 48.375 25.641 1 88.06 200 GLY A O 1
ATOM 1552 N N . LYS A 1 201 ? 26.734 48.625 26.297 1 89 201 LYS A N 1
ATOM 1553 C CA . LYS A 1 201 ? 26.359 49.219 25.031 1 89 201 LYS A CA 1
ATOM 1554 C C . LYS A 1 201 ? 26.062 50.719 25.203 1 89 201 LYS A C 1
ATOM 1556 O O . LYS A 1 201 ? 26.094 51.469 24.234 1 89 201 LYS A O 1
ATOM 1561 N N . ILE A 1 202 ? 25.719 51.062 26.422 1 89.44 202 ILE A N 1
ATOM 1562 C CA . ILE A 1 202 ? 25.422 52.469 26.672 1 89.44 202 ILE A CA 1
ATOM 1563 C C . ILE A 1 202 ? 26.156 52.906 27.938 1 89.44 202 ILE A C 1
ATOM 1565 O O . ILE A 1 202 ? 26.672 52.094 28.703 1 89.44 202 ILE A O 1
ATOM 1569 N N . ASP A 1 203 ? 26.203 54.281 28.172 1 88.62 203 ASP A N 1
ATOM 1570 C CA . ASP A 1 203 ? 26.734 54.875 29.406 1 88.62 203 ASP A CA 1
ATOM 1571 C C . ASP A 1 203 ? 25.609 55.125 30.406 1 88.62 203 ASP A C 1
ATOM 1573 O O . ASP A 1 203 ? 24.688 55.906 30.141 1 88.62 203 ASP A O 1
ATOM 1577 N N . PHE A 1 204 ? 25.625 54.531 31.578 1 92.31 204 PHE A N 1
ATOM 1578 C CA . PHE A 1 204 ? 24.547 54.594 32.562 1 92.31 204 PHE A CA 1
ATOM 1579 C C . PHE A 1 204 ? 24.562 55.906 33.312 1 92.31 204 PHE A C 1
ATOM 1581 O O . PHE A 1 204 ? 23.594 56.25 34 1 92.31 204 PHE A O 1
ATOM 1588 N N . LYS A 1 205 ? 25.641 56.688 33.281 1 87.88 205 LYS A N 1
ATOM 1589 C CA . LYS A 1 205 ? 25.812 57.906 34.031 1 87.88 205 LYS A CA 1
ATOM 1590 C C . LYS A 1 205 ? 24.688 58.906 33.719 1 87.88 205 LYS A C 1
ATOM 1592 O O . LYS A 1 205 ? 24.219 59.625 34.594 1 87.88 205 LYS A O 1
ATOM 1597 N N . GLY A 1 206 ? 24.125 58.938 32.5 1 83.19 206 GLY A N 1
ATOM 1598 C CA . GLY A 1 206 ? 23.156 59.938 32.094 1 83.19 206 GLY A CA 1
ATOM 1599 C C . GLY A 1 206 ? 21.719 59.469 32.25 1 83.19 206 GLY A C 1
ATOM 1600 O O . GLY A 1 206 ? 20.781 60.156 31.844 1 83.19 206 GLY A O 1
ATOM 1601 N N . LEU A 1 207 ? 21.484 58.469 33.25 1 90 207 LEU A N 1
ATOM 1602 C CA . LEU A 1 207 ? 20.156 57.875 33.25 1 90 207 LEU A CA 1
ATOM 1603 C C . LEU A 1 207 ? 19.391 58.281 34.531 1 90 207 LEU A C 1
ATOM 1605 O O . LEU A 1 207 ? 18.188 58 34.656 1 90 207 LEU A O 1
ATOM 1609 N N . ALA A 1 208 ? 19.953 58.938 35.438 1 89.44 208 ALA A N 1
ATOM 1610 C CA . ALA A 1 208 ? 19.391 59.219 36.75 1 89.44 208 ALA A CA 1
ATOM 1611 C C . ALA A 1 208 ? 18.094 60.031 36.656 1 89.44 208 ALA A C 1
ATOM 1613 O O . ALA A 1 208 ? 17.188 59.844 37.469 1 89.44 208 ALA A O 1
ATOM 1614 N N . HIS A 1 209 ? 18.047 60.875 35.688 1 87.19 209 HIS A N 1
ATOM 1615 C CA . HIS A 1 209 ? 16.891 61.75 35.594 1 87.19 209 HIS A CA 1
ATOM 1616 C C . HIS A 1 209 ? 15.664 61.031 35.031 1 87.19 209 HIS A C 1
ATOM 1618 O O . HIS A 1 209 ? 14.555 61.562 35.094 1 87.19 209 HIS A O 1
ATOM 1624 N N . TYR A 1 210 ? 15.805 59.812 34.688 1 89.25 210 TYR A N 1
ATOM 1625 C CA . TYR A 1 210 ? 14.672 59.062 34.125 1 89.25 210 TYR A CA 1
ATOM 1626 C C . TYR A 1 210 ? 14.008 58.219 35.219 1 89.25 210 TYR A C 1
ATOM 1628 O O . TYR A 1 210 ? 12.969 57.594 35 1 89.25 210 TYR A O 1
ATOM 1636 N N . LYS A 1 211 ? 14.555 58.188 36.375 1 90 211 LYS A N 1
ATOM 1637 C CA . LYS A 1 211 ? 13.977 57.406 37.469 1 90 211 LYS A CA 1
ATOM 1638 C C . LYS A 1 211 ? 12.609 57.969 37.875 1 90 211 LYS A C 1
ATOM 1640 O O . LYS A 1 211 ? 12.406 59.188 37.906 1 90 211 LYS A O 1
ATOM 1645 N N . VAL A 1 212 ? 11.766 57.125 38.094 1 88.81 212 VAL A N 1
ATOM 1646 C CA . VAL A 1 212 ? 10.477 57.438 38.719 1 88.81 212 VAL A CA 1
ATOM 1647 C C . VAL A 1 212 ? 10.328 56.625 40 1 88.81 212 VAL A C 1
ATOM 1649 O O . VAL A 1 212 ? 10.312 55.406 39.969 1 88.81 212 VAL A O 1
ATOM 1652 N N . LEU A 1 213 ? 10.273 57.281 41.125 1 87.94 213 LEU A N 1
ATOM 1653 C CA . LEU A 1 213 ? 10.234 56.656 42.438 1 87.94 213 LEU A CA 1
ATOM 1654 C C . LEU A 1 213 ? 11.406 55.688 42.625 1 87.94 213 LEU A C 1
ATOM 1656 O O . LEU A 1 213 ? 11.219 54.562 43.094 1 87.94 213 LEU A O 1
ATOM 1660 N N . GLY A 1 214 ? 12.477 56.125 42.031 1 91.12 214 GLY A N 1
ATOM 1661 C CA . GLY A 1 214 ? 13.719 55.375 42.219 1 91.12 214 GLY A CA 1
ATOM 1662 C C . GLY A 1 214 ? 13.891 54.25 41.188 1 91.12 214 GLY A C 1
ATOM 1663 O O . GLY A 1 214 ? 14.961 53.656 41.125 1 91.12 214 GLY A O 1
ATOM 1664 N N . SER A 1 215 ? 12.953 54.031 40.406 1 93.69 215 SER A N 1
ATOM 1665 C CA . SER A 1 215 ? 13 52.844 39.531 1 93.69 215 SER A CA 1
ATOM 1666 C C . SER A 1 215 ? 13.258 53.281 38.094 1 93.69 215 SER A C 1
ATOM 1668 O O . SER A 1 215 ? 12.914 54.375 37.688 1 93.69 215 SER A O 1
ATOM 1670 N N . MET A 1 216 ? 13.961 52.406 37.375 1 94.19 216 MET A N 1
ATOM 1671 C CA . MET A 1 216 ? 14 52.5 35.906 1 94.19 216 MET A CA 1
ATOM 1672 C C . MET A 1 216 ? 12.789 51.812 35.281 1 94.19 216 MET A C 1
ATOM 1674 O O . MET A 1 216 ? 12.781 50.594 35.094 1 94.19 216 MET A O 1
ATOM 1678 N N . LEU A 1 217 ? 11.727 52.531 34.938 1 92.56 217 LEU A N 1
ATOM 1679 C CA . LEU A 1 217 ? 10.469 52.125 34.344 1 92.56 217 LEU A CA 1
ATOM 1680 C C . LEU A 1 217 ? 9.859 50.969 35.125 1 92.56 217 LEU A C 1
ATOM 1682 O O . LEU A 1 217 ? 9.539 49.938 34.531 1 92.56 217 LEU A O 1
ATOM 1686 N N . ALA A 1 218 ? 9.891 51.031 36.375 1 93.56 218 ALA A N 1
ATOM 1687 C CA . ALA A 1 218 ? 9.25 50.125 37.312 1 93.56 218 ALA A CA 1
ATOM 1688 C C . ALA A 1 218 ? 9.797 48.719 37.156 1 93.56 218 ALA A C 1
ATOM 1690 O O . ALA A 1 218 ? 9.086 47.719 37.406 1 93.56 218 ALA A O 1
ATOM 1691 N N . SER A 1 219 ? 11.047 48.562 36.75 1 95.69 219 SER A N 1
ATOM 1692 C CA . SER A 1 219 ? 11.672 47.281 36.562 1 95.69 219 SER A CA 1
ATOM 1693 C C . SER A 1 219 ? 12.789 47.031 37.562 1 95.69 219 SER A C 1
ATOM 1695 O O . SER A 1 219 ? 13.812 47.719 37.531 1 95.69 219 SER A O 1
ATOM 1697 N N . PRO A 1 220 ? 12.641 46 38.375 1 96.12 220 PRO A N 1
ATOM 1698 C CA . PRO A 1 220 ? 13.688 45.719 39.344 1 96.12 220 PRO A CA 1
ATOM 1699 C C . PRO A 1 220 ? 15.016 45.344 38.688 1 96.12 220 PRO A C 1
ATOM 1701 O O . PRO A 1 220 ? 16.078 45.812 39.125 1 96.12 220 PRO A O 1
ATOM 1704 N N . SER A 1 221 ? 14.969 44.531 37.75 1 97.31 221 SER A N 1
ATOM 1705 C CA . SER A 1 221 ? 16.203 44.125 37.094 1 97.31 221 SER A CA 1
ATOM 1706 C C . SER A 1 221 ? 16.875 45.312 36.375 1 97.31 221 SER A C 1
ATOM 1708 O O . SER A 1 221 ? 18.109 45.438 36.438 1 97.31 221 SER A O 1
ATOM 1710 N N . ALA A 1 222 ? 16.078 46.156 35.688 1 96.75 222 ALA A N 1
ATOM 1711 C CA . ALA A 1 222 ? 16.641 47.344 35.062 1 96.75 222 ALA A CA 1
ATOM 1712 C C . ALA A 1 222 ? 17.25 48.281 36.094 1 96.75 222 ALA A C 1
ATOM 1714 O O . ALA A 1 222 ? 18.312 48.844 35.844 1 96.75 222 ALA A O 1
ATOM 1715 N N . THR A 1 223 ? 16.609 48.438 37.188 1 97.38 223 THR A N 1
ATOM 1716 C CA . THR A 1 223 ? 17.094 49.312 38.25 1 97.38 223 THR A CA 1
ATOM 1717 C C . THR A 1 223 ? 18.359 48.719 38.875 1 97.38 223 THR A C 1
ATOM 1719 O O . THR A 1 223 ? 19.266 49.469 39.25 1 97.38 223 THR A O 1
ATOM 1722 N N . ALA A 1 224 ? 18.391 47.438 39.031 1 97.56 224 ALA A N 1
ATOM 1723 C CA . ALA A 1 224 ? 19.594 46.781 39.531 1 97.56 224 ALA A CA 1
ATOM 1724 C C . ALA A 1 224 ? 20.781 47.031 38.594 1 97.56 224 ALA A C 1
ATOM 1726 O O . ALA A 1 224 ? 21.875 47.344 39.062 1 97.56 224 ALA A O 1
ATOM 1727 N N . ALA A 1 225 ? 20.547 46.906 37.344 1 97.31 225 ALA A N 1
ATOM 1728 C CA . ALA A 1 225 ? 21.609 47.188 36.375 1 97.31 225 ALA A CA 1
ATOM 1729 C C . ALA A 1 225 ? 22.062 48.656 36.5 1 97.31 225 ALA A C 1
ATOM 1731 O O . ALA A 1 225 ? 23.266 48.938 36.406 1 97.31 225 ALA A O 1
ATOM 1732 N N . TYR A 1 226 ? 21.078 49.531 36.625 1 96.5 226 TYR A N 1
ATOM 1733 C CA . TYR A 1 226 ? 21.391 50.938 36.781 1 96.5 226 TYR A CA 1
ATOM 1734 C C . TYR A 1 226 ? 22.297 51.156 38 1 96.5 226 TYR A C 1
ATOM 1736 O O . TYR A 1 226 ? 23.312 51.875 37.906 1 96.5 226 TYR A O 1
ATOM 1744 N N . LEU A 1 227 ? 22.016 50.531 39.125 1 96.5 227 LEU A N 1
ATOM 1745 C CA . LEU A 1 227 ? 22.812 50.656 40.344 1 96.5 227 LEU A CA 1
ATOM 1746 C C . LEU A 1 227 ? 24.203 50.094 40.156 1 96.5 227 LEU A C 1
ATOM 1748 O O . LEU A 1 227 ? 25.172 50.594 40.719 1 96.5 227 LEU A O 1
ATOM 1752 N N . MET A 1 228 ? 24.328 49.062 39.438 1 95.56 228 MET A N 1
ATOM 1753 C CA . MET A 1 228 ? 25.594 48.375 39.25 1 95.56 228 MET A CA 1
ATOM 1754 C C . MET A 1 228 ? 26.531 49.125 38.344 1 95.56 228 MET A C 1
ATOM 1756 O O . MET A 1 228 ? 27.75 49.125 38.5 1 95.56 228 MET A O 1
ATOM 1760 N N . TYR A 1 229 ? 25.938 49.781 37.375 1 94.31 229 TYR A N 1
ATOM 1761 C CA . TYR A 1 229 ? 26.812 50.281 36.312 1 94.31 229 TYR A CA 1
ATOM 1762 C C . TYR A 1 229 ? 26.812 51.781 36.281 1 94.31 229 TYR A C 1
ATOM 1764 O O . TYR A 1 229 ? 27.531 52.406 35.469 1 94.31 229 TYR A O 1
ATOM 1772 N N . ASN A 1 230 ? 25.953 52.375 37.094 1 93.06 230 ASN A N 1
ATOM 1773 C CA . ASN A 1 230 ? 26.094 53.812 37.375 1 93.06 230 ASN A CA 1
ATOM 1774 C C . ASN A 1 230 ? 27.25 54.094 38.312 1 93.06 230 ASN A C 1
ATOM 1776 O O . ASN A 1 230 ? 27.359 53.438 39.375 1 93.06 230 ASN A O 1
ATOM 1780 N N . PRO A 1 231 ? 28.125 55.062 38 1 89.56 231 PRO A N 1
ATOM 1781 C CA . PRO A 1 231 ? 29.297 55.312 38.812 1 89.56 231 PRO A CA 1
ATOM 1782 C C . PRO A 1 231 ? 28.953 55.875 40.188 1 89.56 231 PRO A C 1
ATOM 1784 O O . PRO A 1 231 ? 29.734 55.75 41.156 1 89.56 231 PRO A O 1
ATOM 1787 N N . VAL A 1 232 ? 27.828 56.531 40.344 1 91.25 232 VAL A N 1
ATOM 1788 C CA . VAL A 1 232 ? 27.406 57.125 41.594 1 91.25 232 VAL A CA 1
ATOM 1789 C C . VAL A 1 232 ? 26.266 56.281 42.188 1 91.25 232 VAL A C 1
ATOM 1791 O O . VAL A 1 232 ? 25.281 56 41.531 1 91.25 232 VAL A O 1
ATOM 1794 N N . TRP A 1 233 ? 26.516 55.844 43.5 1 93.69 233 TRP A N 1
ATOM 1795 C CA . TRP A 1 233 ? 25.484 55.094 44.188 1 93.69 233 TRP A CA 1
ATOM 1796 C C . TRP A 1 233 ? 24.219 55.938 44.344 1 93.69 233 TRP A C 1
ATOM 1798 O O . TRP A 1 233 ? 24.297 57.125 44.656 1 93.69 233 TRP A O 1
ATOM 1808 N N . ASP A 1 234 ? 23.062 55.406 44.125 1 95.38 234 ASP A N 1
ATOM 1809 C CA . ASP A 1 234 ? 21.781 56.125 44.188 1 95.38 234 ASP A CA 1
ATOM 1810 C C . ASP A 1 234 ? 20.906 55.531 45.281 1 95.38 234 ASP A C 1
ATOM 1812 O O . ASP A 1 234 ? 20.344 54.469 45.156 1 95.38 234 ASP A O 1
ATOM 1816 N N . ASP A 1 235 ? 20.703 56.219 46.312 1 94.88 235 ASP A N 1
ATOM 1817 C CA . ASP A 1 235 ? 19.969 55.75 47.5 1 94.88 235 ASP A CA 1
ATOM 1818 C C . ASP A 1 235 ? 18.484 55.562 47.188 1 94.88 235 ASP A C 1
ATOM 1820 O O . ASP A 1 235 ? 17.844 54.688 47.75 1 94.88 235 ASP A O 1
ATOM 1824 N N . GLU A 1 236 ? 18.016 56.375 46.312 1 95.25 236 GLU A N 1
ATOM 1825 C CA . GLU A 1 236 ? 16.609 56.25 45.938 1 95.25 236 GLU A CA 1
ATOM 1826 C C . GLU A 1 236 ? 16.359 54.938 45.188 1 95.25 236 GLU A C 1
ATOM 1828 O O . GLU A 1 236 ? 15.312 54.312 45.406 1 95.25 236 GLU A O 1
ATOM 1833 N N . ALA A 1 237 ? 17.266 54.594 44.344 1 96.56 237 ALA A N 1
ATOM 1834 C CA . ALA A 1 237 ? 17.156 53.344 43.625 1 96.56 237 ALA A CA 1
ATOM 1835 C C . ALA A 1 237 ? 17.266 52.156 44.562 1 96.56 237 ALA A C 1
ATOM 1837 O O . ALA A 1 237 ? 16.578 51.156 44.375 1 96.56 237 ALA A O 1
ATOM 1838 N N . GLU A 1 238 ? 18.172 52.219 45.5 1 96.69 238 GLU A N 1
ATOM 1839 C CA . GLU A 1 238 ? 18.266 51.188 46.5 1 96.69 238 GLU A CA 1
ATOM 1840 C C . GLU A 1 238 ? 16.969 51.031 47.281 1 96.69 238 GLU A C 1
ATOM 1842 O O . GLU A 1 238 ? 16.516 49.906 47.531 1 96.69 238 GLU A O 1
ATOM 1847 N N . GLU A 1 239 ? 16.438 52.156 47.656 1 95.19 239 GLU A N 1
ATOM 1848 C CA . GLU A 1 239 ? 15.195 52.125 48.406 1 95.19 239 GLU A CA 1
ATOM 1849 C C . GLU A 1 239 ? 14.07 51.469 47.594 1 95.19 239 GLU A C 1
ATOM 1851 O O . GLU A 1 239 ? 13.227 50.781 48.125 1 95.19 239 GLU A O 1
ATOM 1856 N N . TYR A 1 240 ? 13.984 51.781 46.344 1 94.75 240 TYR A N 1
ATOM 1857 C CA . TYR A 1 240 ? 13 51.156 45.438 1 94.75 240 TYR A CA 1
ATOM 1858 C C . TYR A 1 240 ? 13.117 49.656 45.469 1 94.75 240 TYR A C 1
ATOM 1860 O O . TYR A 1 240 ? 12.117 48.938 45.594 1 94.75 240 TYR A O 1
ATOM 1868 N N . ILE A 1 241 ? 14.352 49.094 45.312 1 96.12 241 ILE A N 1
ATOM 1869 C CA . ILE A 1 241 ? 14.562 47.656 45.25 1 96.12 241 ILE A CA 1
ATOM 1870 C C . ILE A 1 241 ? 14.164 47.031 46.594 1 96.12 241 ILE A C 1
ATOM 1872 O O . ILE A 1 241 ? 13.562 45.938 46.625 1 96.12 241 ILE A O 1
ATOM 1876 N N . GLN A 1 242 ? 14.492 47.719 47.625 1 94.25 242 GLN A N 1
ATOM 1877 C CA . GLN A 1 242 ? 14.102 47.25 48.969 1 94.25 242 GLN A CA 1
ATOM 1878 C C . GLN A 1 242 ? 12.586 47.156 49.094 1 94.25 242 GLN A C 1
ATOM 1880 O O . GLN A 1 242 ? 12.062 46.188 49.656 1 94.25 242 GLN A O 1
ATOM 1885 N N . ARG A 1 243 ? 11.969 48.094 48.531 1 92.06 243 ARG A N 1
ATOM 1886 C CA . ARG A 1 243 ? 10.508 48.094 48.562 1 92.06 243 ARG A CA 1
ATOM 1887 C C . ARG A 1 243 ? 9.93 47 47.688 1 92.06 243 ARG A C 1
ATOM 1889 O O . ARG A 1 243 ? 8.922 46.375 48.062 1 92.06 243 ARG A O 1
ATOM 1896 N N . ALA A 1 244 ? 10.508 46.812 46.531 1 93.31 244 ALA A N 1
ATOM 1897 C CA . ALA A 1 244 ? 10.055 45.75 45.625 1 93.31 244 ALA A CA 1
ATOM 1898 C C . ALA A 1 244 ? 10.18 44.406 46.312 1 93.31 244 ALA A C 1
ATOM 1900 O O . ALA A 1 244 ? 9.359 43.5 46.062 1 93.31 244 ALA A O 1
ATOM 1901 N N . ILE A 1 245 ? 11.203 44.219 47.125 1 92.88 245 ILE A N 1
ATOM 1902 C CA . ILE A 1 245 ? 11.43 42.969 47.844 1 92.88 245 ILE A CA 1
ATOM 1903 C C . ILE A 1 245 ? 10.414 42.812 48.969 1 92.88 245 ILE A C 1
ATOM 1905 O O . ILE A 1 245 ? 9.812 41.781 49.156 1 92.88 245 ILE A O 1
ATOM 1909 N N . SER A 1 246 ? 10.18 43.906 49.656 1 88.69 246 SER A N 1
ATOM 1910 C CA . SER A 1 246 ? 9.406 43.844 50.875 1 88.69 246 SER A CA 1
ATOM 1911 C C . SER A 1 246 ? 7.91 43.875 50.594 1 88.69 246 SER A C 1
ATOM 1913 O O . SER A 1 246 ? 7.125 43.188 51.25 1 88.69 246 SER A O 1
ATOM 1915 N N . ASN A 1 247 ? 7.531 44.719 49.656 1 81.38 247 ASN A N 1
ATOM 1916 C CA . ASN A 1 247 ? 6.113 44.969 49.438 1 81.38 247 ASN A CA 1
ATOM 1917 C C . ASN A 1 247 ? 5.594 44.281 48.188 1 81.38 247 ASN A C 1
ATOM 1919 O O . ASN A 1 247 ? 4.383 44.219 47.969 1 81.38 247 ASN A O 1
ATOM 1923 N N . GLY A 1 248 ? 6.504 43.875 47.469 1 77.31 248 GLY A N 1
ATOM 1924 C CA . GLY A 1 248 ? 6.07 43.156 46.312 1 77.31 248 GLY A CA 1
ATOM 1925 C C . GLY A 1 248 ? 5.492 41.781 46.625 1 77.31 248 GLY A C 1
ATOM 1926 O O . GLY A 1 248 ? 5.281 41.438 47.781 1 77.31 248 GLY A O 1
ATOM 1927 N N . ALA A 1 249 ? 5.191 41.031 45.625 1 77.94 249 ALA A N 1
ATOM 1928 C CA . ALA A 1 249 ? 4.492 39.75 45.75 1 77.94 249 ALA A CA 1
ATOM 1929 C C . ALA A 1 249 ? 5.359 38.719 46.469 1 77.94 249 ALA A C 1
ATOM 1931 O O . ALA A 1 249 ? 4.852 37.719 46.969 1 77.94 249 ALA A O 1
ATOM 1932 N N . GLY A 1 250 ? 6.609 39.031 46.562 1 77.44 250 GLY A N 1
ATOM 1933 C CA . GLY A 1 250 ? 7.496 38.094 47.281 1 77.44 250 GLY A CA 1
ATOM 1934 C C . GLY A 1 250 ? 7.367 38.188 48.781 1 77.44 250 GLY A C 1
ATOM 1935 O O . GLY A 1 250 ? 7.797 37.281 49.5 1 77.44 250 GLY A O 1
ATOM 1936 N N . HIS A 1 251 ? 6.801 39.188 49.281 1 77.88 251 HIS A N 1
ATOM 1937 C CA . HIS A 1 251 ? 6.531 39.406 50.688 1 77.88 251 HIS A CA 1
ATOM 1938 C C . HIS A 1 251 ? 7.793 39.219 51.531 1 77.88 251 HIS A C 1
ATOM 1940 O O . HIS A 1 251 ? 7.777 38.5 52.531 1 77.88 251 HIS A O 1
ATOM 1946 N N . GLY A 1 252 ? 8.828 39.656 50.969 1 83.38 252 GLY A N 1
ATOM 1947 C CA . GLY A 1 252 ? 10.07 39.688 51.719 1 83.38 252 GLY A CA 1
ATOM 1948 C C . GLY A 1 252 ? 10.898 38.438 51.5 1 83.38 252 GLY A C 1
ATOM 1949 O O . GLY A 1 252 ? 11.992 38.281 52.062 1 83.38 252 GLY A O 1
ATOM 1950 N N . SER A 1 253 ? 10.547 37.594 50.688 1 87.75 253 SER A N 1
ATOM 1951 C CA . SER A 1 253 ? 11.25 36.344 50.469 1 87.75 253 SER A CA 1
ATOM 1952 C C . SER A 1 253 ? 12.523 36.562 49.656 1 87.75 253 SER A C 1
ATOM 1954 O O . SER A 1 253 ? 13.383 35.688 49.562 1 87.75 253 SER A O 1
ATOM 1956 N N . GLY A 1 254 ? 12.625 37.719 49.094 1 92 254 GLY A N 1
ATOM 1957 C CA . GLY A 1 254 ? 13.742 38.031 48.188 1 92 254 GLY A CA 1
ATOM 1958 C C . GLY A 1 254 ? 13.352 38.031 46.719 1 92 254 GLY A C 1
ATOM 1959 O O . GLY A 1 254 ? 14.047 38.625 45.906 1 92 254 GLY A O 1
ATOM 1960 N N . LEU A 1 255 ? 12.266 37.375 46.469 1 92.5 255 LEU A N 1
ATOM 1961 C CA . LEU A 1 255 ? 11.766 37.344 45.094 1 92.5 255 LEU A CA 1
ATOM 1962 C C . LEU A 1 255 ? 11.117 38.656 44.719 1 92.5 255 LEU A C 1
ATOM 1964 O O . LEU A 1 255 ? 10.438 39.281 45.531 1 92.5 255 LEU A O 1
ATOM 1968 N N . VAL A 1 256 ? 11.328 39.062 43.469 1 94.19 256 VAL A N 1
ATOM 1969 C CA . VAL A 1 256 ? 10.711 40.281 43 1 94.19 256 VAL A CA 1
ATOM 1970 C C . VAL A 1 256 ? 9.977 40.031 41.688 1 94.19 256 VAL A C 1
ATOM 1972 O O . VAL A 1 256 ? 10.25 39.031 41 1 94.19 256 VAL A O 1
ATOM 1975 N N . ALA A 1 257 ? 9.031 40.906 41.344 1 93.25 257 ALA A N 1
ATOM 1976 C CA . ALA A 1 257 ? 8.273 40.812 40.094 1 93.25 257 ALA A CA 1
ATOM 1977 C C . ALA A 1 257 ? 9.039 41.469 38.969 1 93.25 257 ALA A C 1
ATOM 1979 O O . ALA A 1 257 ? 10.031 42.156 39.156 1 93.25 257 ALA A O 1
ATOM 1980 N N . ALA A 1 258 ? 8.547 41.188 37.719 1 93.06 258 ALA A N 1
ATOM 1981 C CA . ALA A 1 258 ? 9.156 41.781 36.531 1 93.06 258 ALA A CA 1
ATOM 1982 C C . ALA A 1 258 ? 8.852 43.281 36.469 1 93.06 258 ALA A C 1
ATOM 1984 O O . ALA A 1 258 ? 9.609 44.062 35.875 1 93.06 258 ALA A O 1
ATOM 1985 N N . GLY A 1 259 ? 7.738 43.625 37.062 1 92.06 259 GLY A N 1
ATOM 1986 C CA . GLY A 1 259 ? 7.32 45.031 37.188 1 92.06 259 GLY A CA 1
ATOM 1987 C C . GLY A 1 259 ? 6.664 45.312 38.531 1 92.06 259 GLY A C 1
ATOM 1988 O O . GLY A 1 259 ? 5.805 44.562 38.969 1 92.06 259 GLY A O 1
ATOM 1989 N N . TYR A 1 260 ? 7.172 46.344 39.125 1 92.5 260 TYR A N 1
ATOM 1990 C CA . TYR A 1 260 ? 6.586 46.812 40.344 1 92.5 260 TYR A CA 1
ATOM 1991 C C . TYR A 1 260 ? 6.77 48.344 40.5 1 92.5 260 TYR A C 1
ATOM 1993 O O . TYR A 1 260 ? 7.879 48.844 40.375 1 92.5 260 TYR A O 1
ATOM 2001 N N . PRO A 1 261 ? 5.781 49.125 40.844 1 92.5 261 PRO A N 1
ATOM 2002 C CA . PRO A 1 261 ? 4.375 48.719 40.969 1 92.5 261 PRO A CA 1
ATOM 2003 C C . PRO A 1 261 ? 3.699 48.562 39.594 1 92.5 261 PRO A C 1
ATOM 2005 O O . PRO A 1 261 ? 4.328 48.781 38.562 1 92.5 261 PRO A O 1
ATOM 2008 N N . THR A 1 262 ? 2.479 48.094 39.625 1 93.62 262 THR A N 1
ATOM 2009 C CA . THR A 1 262 ? 1.658 47.938 38.438 1 93.62 262 THR A CA 1
ATOM 2010 C C . THR A 1 262 ? 0.287 48.594 38.625 1 93.62 262 THR A C 1
ATOM 2012 O O . THR A 1 262 ? -0.729 48.031 38.188 1 93.62 262 THR A O 1
ATOM 2015 N N . THR A 1 263 ? 0.253 49.656 39.094 1 93.19 263 THR A N 1
ATOM 2016 C CA . THR A 1 263 ? -0.935 50.312 39.625 1 93.19 263 THR A CA 1
ATOM 2017 C C . THR A 1 263 ? -1.972 50.531 38.531 1 93.19 263 THR A C 1
ATOM 2019 O O . THR A 1 263 ? -3.135 50.156 38.688 1 93.19 263 THR A O 1
ATOM 2022 N N . VAL A 1 264 ? -1.593 51.219 37.469 1 95 264 VAL A N 1
ATOM 2023 C CA . VAL A 1 264 ? -2.541 51.562 36.406 1 95 264 VAL A CA 1
ATOM 2024 C C . VAL A 1 264 ? -3.07 50.281 35.781 1 95 264 VAL A C 1
ATOM 2026 O O . VAL A 1 264 ? -4.273 50.125 35.531 1 95 264 VAL A O 1
ATOM 2029 N N . PHE A 1 265 ? -2.18 49.344 35.5 1 95.31 265 PHE A N 1
ATOM 2030 C CA . PHE A 1 265 ? -2.531 48.094 34.875 1 95.31 265 PHE A CA 1
ATOM 2031 C C . PHE A 1 265 ? -3.572 47.344 35.688 1 95.31 265 PHE A C 1
ATOM 2033 O O . PHE A 1 265 ? -4.637 46.969 35.188 1 95.31 265 PHE A O 1
ATOM 2040 N N . GLU A 1 266 ? -3.311 47.125 36.938 1 94.44 266 GLU A N 1
ATOM 2041 C CA . GLU A 1 266 ? -4.211 46.375 37.781 1 94.44 266 GLU A CA 1
ATOM 2042 C C . GLU A 1 266 ? -5.535 47.094 38 1 94.44 266 GLU A C 1
ATOM 2044 O O . GLU A 1 266 ? -6.605 46.469 37.875 1 94.44 266 GLU A O 1
ATOM 2049 N N . TRP A 1 267 ? -5.43 48.344 38.219 1 95.12 267 TRP A N 1
ATOM 2050 C CA . TRP A 1 267 ? -6.645 49.125 38.438 1 95.12 267 TRP A CA 1
ATOM 2051 C C . TRP A 1 267 ? -7.551 49.094 37.219 1 95.12 267 TRP A C 1
ATOM 2053 O O . TRP A 1 267 ? -8.758 48.875 37.344 1 95.12 267 TRP A O 1
ATOM 2063 N N . ALA A 1 268 ? -7.043 49.438 36.125 1 96.44 268 ALA A N 1
ATOM 2064 C CA . ALA A 1 268 ? -7.828 49.594 34.875 1 96.44 268 ALA A CA 1
ATOM 2065 C C . ALA A 1 268 ? -8.492 48.281 34.5 1 96.44 268 ALA A C 1
ATOM 2067 O O . ALA A 1 268 ? -9.672 48.25 34.125 1 96.44 268 ALA A O 1
ATOM 2068 N N . TRP A 1 269 ? -7.75 47.156 34.594 1 96.88 269 TRP A N 1
ATOM 2069 C CA . TRP A 1 269 ? -8.289 45.844 34.25 1 96.88 269 TRP A CA 1
ATOM 2070 C C . TRP A 1 269 ? -9.383 45.406 35.219 1 96.88 269 TRP A C 1
ATOM 2072 O O . TRP A 1 269 ? -10.453 44.969 34.781 1 96.88 269 TRP A O 1
ATOM 2082 N N . VAL A 1 270 ? -9.078 45.531 36.469 1 95.62 270 VAL A N 1
ATOM 2083 C CA . VAL A 1 270 ? -10.023 45.094 37.469 1 95.62 270 VAL A CA 1
ATOM 2084 C C . VAL A 1 270 ? -11.289 45.938 37.438 1 95.62 270 VAL A C 1
ATOM 2086 O O . VAL A 1 270 ? -12.398 45.406 37.438 1 95.62 270 VAL A O 1
ATOM 2089 N N . THR A 1 271 ? -11.125 47.25 37.312 1 95.31 271 THR A N 1
ATOM 2090 C CA . THR A 1 271 ? -12.266 48.156 37.312 1 95.31 271 THR A CA 1
ATOM 2091 C C . THR A 1 271 ? -13.156 47.906 36.094 1 95.31 271 THR A C 1
ATOM 2093 O O . THR A 1 271 ? -14.383 47.844 36.219 1 95.31 271 THR A O 1
ATOM 2096 N N . THR A 1 272 ? -12.594 47.844 34.938 1 95.19 272 THR A N 1
ATOM 2097 C CA . THR A 1 272 ? -13.375 47.594 33.75 1 95.19 272 THR A CA 1
ATOM 2098 C C . THR A 1 272 ? -14.125 46.25 33.844 1 95.19 272 THR A C 1
ATOM 2100 O O . THR A 1 272 ? -15.297 46.188 33.5 1 95.19 272 THR A O 1
ATOM 2103 N N . ASN A 1 273 ? -13.469 45.219 34.312 1 93.12 273 ASN A N 1
ATOM 2104 C CA . ASN A 1 273 ? -14.078 43.906 34.406 1 93.12 273 ASN A CA 1
ATOM 2105 C C . ASN A 1 273 ? -15.25 43.875 35.375 1 93.12 273 ASN A C 1
ATOM 2107 O O . ASN A 1 273 ? -16.297 43.281 35.094 1 93.12 273 ASN A O 1
ATOM 2111 N N . LEU A 1 274 ? -14.992 44.5 36.469 1 91.44 274 LEU A N 1
ATOM 2112 C CA . LEU A 1 274 ? -16.031 44.5 37.469 1 91.44 274 LEU A CA 1
ATOM 2113 C C . LEU A 1 274 ? -17.266 45.25 37 1 91.44 274 LEU A C 1
ATOM 2115 O O . LEU A 1 274 ? -18.375 44.719 37.031 1 91.44 274 LEU A O 1
ATOM 2119 N N . ILE A 1 275 ? -17.094 46.406 36.469 1 92.75 275 ILE A N 1
ATOM 2120 C CA . ILE A 1 275 ? -18.219 47.281 36.125 1 92.75 275 ILE A CA 1
ATOM 2121 C C . ILE A 1 275 ? -18.969 46.656 34.938 1 92.75 275 ILE A C 1
ATOM 2123 O O . ILE A 1 275 ? -20.203 46.656 34.906 1 92.75 275 ILE A O 1
ATOM 2127 N N . ARG A 1 276 ? -18.297 46.156 34 1 89.31 276 ARG A N 1
ATOM 2128 C CA . ARG A 1 276 ? -18.891 45.562 32.812 1 89.31 276 ARG A CA 1
ATOM 2129 C C . ARG A 1 276 ? -19.781 44.375 33.188 1 89.31 276 ARG A C 1
ATOM 2131 O O . ARG A 1 276 ? -20.734 44.062 32.5 1 89.31 276 ARG A O 1
ATOM 2138 N N . HIS A 1 277 ? -19.453 43.781 34.281 1 86.62 277 HIS A N 1
ATOM 2139 C CA . HIS A 1 277 ? -20.203 42.594 34.625 1 86.62 277 HIS A CA 1
ATOM 2140 C C . HIS A 1 277 ? -21.062 42.844 35.875 1 86.62 277 HIS A C 1
ATOM 2142 O O . HIS A 1 277 ? -21.406 41.906 36.594 1 86.62 277 HIS A O 1
ATOM 2148 N N . GLY A 1 278 ? -21.203 44.156 36.25 1 83.88 278 GLY A N 1
ATOM 2149 C CA . GLY A 1 278 ? -22.203 44.562 37.219 1 83.88 278 GLY A CA 1
ATOM 2150 C C . GLY A 1 278 ? -21.703 44.5 38.656 1 83.88 278 GLY A C 1
ATOM 2151 O O . GLY A 1 278 ? -22.5 44.438 39.594 1 83.88 278 GLY A O 1
ATOM 2152 N N . ILE A 1 279 ? -20.469 44.531 38.781 1 85.81 279 ILE A N 1
ATOM 2153 C CA . ILE A 1 279 ? -19.906 44.531 40.125 1 85.81 279 ILE A CA 1
ATOM 2154 C C . ILE A 1 279 ? -19.391 45.938 40.469 1 85.81 279 ILE A C 1
ATOM 2156 O O . ILE A 1 279 ? -18.625 46.531 39.688 1 85.81 279 ILE A O 1
ATOM 2160 N N . GLU A 1 280 ? -19.797 46.406 41.531 1 87.19 280 GLU A N 1
ATOM 2161 C CA . GLU A 1 280 ? -19.391 47.75 41.938 1 87.19 280 GLU A CA 1
ATOM 2162 C C . GLU A 1 280 ? -17.984 47.75 42.5 1 87.19 280 GLU A C 1
ATOM 2164 O O . GLU A 1 280 ? -17.656 46.938 43.375 1 87.19 280 GLU A O 1
ATOM 2169 N N . PRO A 1 281 ? -17.172 48.625 42.094 1 88.38 281 PRO A N 1
ATOM 2170 C CA . PRO A 1 281 ? -15.828 48.719 42.656 1 88.38 281 PRO A CA 1
ATOM 2171 C C . PRO A 1 281 ? -15.828 49.219 44.094 1 88.38 281 PRO A C 1
ATOM 2173 O O . PRO A 1 281 ? -16.734 49.938 44.531 1 88.38 281 PRO A O 1
ATOM 2176 N N . SER A 1 282 ? -14.852 48.938 44.844 1 86.12 282 SER A N 1
ATOM 2177 C CA . SER A 1 282 ? -14.711 49.375 46.219 1 86.12 282 SER A CA 1
ATOM 2178 C C . SER A 1 282 ? -14.266 50.812 46.312 1 86.12 282 SER A C 1
ATOM 2180 O O . SER A 1 282 ? -13.797 51.375 45.312 1 86.12 282 SER A O 1
ATOM 2182 N N . SER A 1 283 ? -14.367 51.406 47.438 1 85 283 SER A N 1
ATOM 2183 C CA . SER A 1 283 ? -13.945 52.781 47.656 1 85 283 SER A CA 1
ATOM 2184 C C . SER A 1 283 ? -12.445 52.938 47.438 1 85 283 SER A C 1
ATOM 2186 O O . SER A 1 283 ? -11.992 53.969 46.906 1 85 283 SER A O 1
ATOM 2188 N N . ARG A 1 284 ? -11.789 51.938 47.812 1 82.44 284 ARG A N 1
ATOM 2189 C CA . ARG A 1 284 ? -10.344 51.969 47.625 1 82.44 284 ARG A CA 1
ATOM 2190 C C . ARG A 1 284 ? -9.977 52 46.156 1 82.44 284 ARG A C 1
ATOM 2192 O O . ARG A 1 284 ? -9.07 52.719 45.75 1 82.44 284 ARG A O 1
ATOM 2199 N N . LEU A 1 285 ? -10.672 51.188 45.406 1 88.19 285 LEU A N 1
ATOM 2200 C CA . LEU A 1 285 ? -10.43 51.156 43.969 1 88.19 285 LEU A CA 1
ATOM 2201 C C . LEU A 1 285 ? -10.734 52.5 43.344 1 88.19 285 LEU A C 1
ATOM 2203 O O . LEU A 1 285 ? -10.016 52.969 42.469 1 88.19 285 LEU A O 1
ATOM 2207 N N . LYS A 1 286 ? -11.688 53.094 43.781 1 88.94 286 LYS A N 1
ATOM 2208 C CA . LYS A 1 286 ? -12.062 54.438 43.312 1 88.94 286 LYS A CA 1
ATOM 2209 C C . LYS A 1 286 ? -11 55.469 43.656 1 88.94 286 LYS A C 1
ATOM 2211 O O . LYS A 1 286 ? -10.703 56.375 42.875 1 88.94 286 LYS A O 1
ATOM 2216 N N . GLU A 1 287 ? -10.484 55.312 44.875 1 88.31 287 GLU A N 1
ATOM 2217 C CA . GLU A 1 287 ? -9.438 56.219 45.312 1 88.31 287 GLU A CA 1
ATOM 2218 C C . GLU A 1 287 ? -8.188 56.094 44.469 1 88.31 287 GLU A C 1
ATOM 2220 O O . GLU A 1 287 ? -7.586 57.094 44.094 1 88.31 287 GLU A O 1
ATOM 2225 N N . VAL A 1 288 ? -7.801 54.906 44.188 1 88.62 288 VAL A N 1
ATOM 2226 C CA . VAL A 1 288 ? -6.656 54.656 43.344 1 88.62 288 VAL A CA 1
ATOM 2227 C C . VAL A 1 288 ? -6.926 55.25 41.938 1 88.62 288 VAL A C 1
ATOM 2229 O O . VAL A 1 288 ? -6.027 55.812 41.312 1 88.62 288 VAL A O 1
ATOM 2232 N N . GLY A 1 289 ? -8.133 55.219 41.469 1 92.31 289 GLY A N 1
ATOM 2233 C CA . GLY A 1 289 ? -8.547 55.719 40.188 1 92.31 289 GLY A CA 1
ATOM 2234 C C . GLY A 1 289 ? -8.414 57.219 40.031 1 92.31 289 GLY A C 1
ATOM 2235 O O . GLY A 1 289 ? -8.164 57.75 38.938 1 92.31 289 GLY A O 1
ATOM 2236 N N . LYS A 1 290 ? -8.469 57.906 41.094 1 91.88 290 LYS A N 1
ATOM 2237 C CA . LYS A 1 290 ? -8.398 59.375 41.062 1 91.88 290 LYS A CA 1
ATOM 2238 C C . LYS A 1 290 ? -7.012 59.844 40.625 1 91.88 290 LYS A C 1
ATOM 2240 O O . LYS A 1 290 ? -6.887 60.844 39.906 1 91.88 290 LYS A O 1
ATOM 2245 N N . GLN A 1 291 ? -6.094 59.125 41.094 1 89.94 291 GLN A N 1
ATOM 2246 C CA . GLN A 1 291 ? -4.734 59.469 40.719 1 89.94 291 GLN A CA 1
ATOM 2247 C C . GLN A 1 291 ? -4.52 59.25 39.219 1 89.94 291 GLN A C 1
ATOM 2249 O O . GLN A 1 291 ? -3.846 60.031 38.531 1 89.94 291 GLN A O 1
ATOM 2254 N N . ILE A 1 292 ? -5.059 58.219 38.781 1 93.75 292 ILE A N 1
ATOM 2255 C CA . ILE A 1 292 ? -4.918 57.875 37.375 1 93.75 292 ILE A CA 1
ATOM 2256 C C . ILE A 1 292 ? -5.734 58.812 36.5 1 93.75 292 ILE A C 1
ATOM 2258 O O . ILE A 1 292 ? -5.285 59.25 35.438 1 93.75 292 ILE A O 1
ATOM 2262 N N . GLU A 1 293 ? -6.867 59.188 36.969 1 95.88 293 GLU A N 1
ATOM 2263 C CA . GLU A 1 293 ? -7.719 60.156 36.281 1 95.88 293 GLU A CA 1
ATOM 2264 C C . GLU A 1 293 ? -7.008 61.5 36.125 1 95.88 293 GLU A C 1
ATOM 2266 O O . GLU A 1 293 ? -7.109 62.125 35.062 1 95.88 293 GLU A O 1
ATOM 2271 N N . SER A 1 294 ? -6.312 61.906 37.125 1 94.56 294 SER A N 1
ATOM 2272 C CA . SER A 1 294 ? -5.57 63.156 37.062 1 94.56 294 SER A CA 1
ATOM 2273 C C . SER A 1 294 ? -4.504 63.125 35.969 1 94.56 294 SER A C 1
ATOM 2275 O O . SER A 1 294 ? -4.27 64.125 35.312 1 94.56 294 SER A O 1
ATOM 2277 N N . GLU A 1 295 ? -3.896 62 35.875 1 93.56 295 GLU A N 1
ATOM 2278 C CA . GLU A 1 295 ? -2.883 61.844 34.844 1 93.56 295 GLU A CA 1
ATOM 2279 C C . GLU A 1 295 ? -3.502 61.906 33.438 1 93.56 295 GLU A C 1
ATOM 2281 O O . GLU A 1 295 ? -2.916 62.5 32.531 1 93.56 295 GLU A O 1
ATOM 2286 N N . ILE A 1 296 ? -4.629 61.281 33.25 1 95.81 296 ILE A N 1
ATOM 2287 C CA . ILE A 1 296 ? -5.344 61.281 31.969 1 95.81 296 ILE A CA 1
ATOM 2288 C C . ILE A 1 296 ? -5.809 62.719 31.641 1 95.81 296 ILE A C 1
ATOM 2290 O O . ILE A 1 296 ? -5.73 63.125 30.5 1 95.81 296 ILE A O 1
ATOM 2294 N N . GLU A 1 297 ? -6.238 63.375 32.625 1 94.69 297 GLU A N 1
ATOM 2295 C CA . GLU A 1 297 ? -6.703 64.75 32.438 1 94.69 297 GLU A CA 1
ATOM 2296 C C . GLU A 1 297 ? -5.566 65.688 31.984 1 94.69 297 GLU A C 1
ATOM 2298 O O . GLU A 1 297 ? -5.766 66.5 31.125 1 94.69 297 GLU A O 1
ATOM 2303 N N . LEU A 1 298 ? -4.469 65.438 32.562 1 93.81 298 LEU A N 1
ATOM 2304 C CA . LEU A 1 298 ? -3.328 66.312 32.312 1 93.81 298 LEU A CA 1
ATOM 2305 C C . LEU A 1 298 ? -2.658 65.938 30.969 1 93.81 298 LEU A C 1
ATOM 2307 O O . LEU A 1 298 ? -2.225 66.812 30.234 1 93.81 298 LEU A O 1
ATOM 2311 N N . HIS A 1 299 ? -2.529 64.625 30.703 1 93.38 299 HIS A N 1
ATOM 2312 C CA . HIS A 1 299 ? -1.665 64.25 29.594 1 93.38 299 HIS A CA 1
ATOM 2313 C C . HIS A 1 299 ? -2.455 63.5 28.516 1 93.38 299 HIS A C 1
ATOM 2315 O O . HIS A 1 299 ? -1.975 63.344 27.391 1 93.38 299 HIS A O 1
ATOM 2321 N N . GLY A 1 300 ? -3.625 63 28.812 1 94.75 300 GLY A N 1
ATOM 2322 C CA . GLY A 1 300 ? -4.457 62.281 27.875 1 94.75 300 GLY A CA 1
ATOM 2323 C C . GLY A 1 300 ? -4.051 60.812 27.734 1 94.75 300 GLY A C 1
ATOM 2324 O O . GLY A 1 300 ? -4.789 60.031 27.156 1 94.75 300 GLY A O 1
ATOM 2325 N N . VAL A 1 301 ? -2.822 60.469 28.219 1 95 301 VAL A N 1
ATOM 2326 C CA . VAL A 1 301 ? -2.301 59.094 28.125 1 95 301 VAL A CA 1
ATOM 2327 C C . VAL A 1 301 ? -1.648 58.719 29.453 1 95 301 VAL A C 1
ATOM 2329 O O . VAL A 1 301 ? -1.363 59.562 30.297 1 95 301 VAL A O 1
ATOM 2332 N N . VAL A 1 302 ? -1.492 57.375 29.625 1 94.56 302 VAL A N 1
ATOM 2333 C CA . VAL A 1 302 ? -0.865 56.875 30.844 1 94.56 302 VAL A CA 1
ATOM 2334 C C . VAL A 1 302 ? -0.085 55.594 30.516 1 94.56 302 VAL A C 1
ATOM 2336 O O . VAL A 1 302 ? -0.301 54.969 29.469 1 94.56 302 VAL A O 1
ATOM 2339 N N . GLY A 1 303 ? 0.894 55.312 31.359 1 92.06 303 GLY A N 1
ATOM 2340 C CA . GLY A 1 303 ? 1.576 54.031 31.312 1 92.06 303 GLY A CA 1
ATOM 2341 C C . GLY A 1 303 ? 1.007 53.031 32.281 1 92.06 303 GLY A C 1
ATOM 2342 O O . GLY A 1 303 ? -0.038 53.25 32.906 1 92.06 303 GLY A O 1
ATOM 2343 N N . PHE A 1 304 ? 1.641 51.844 32.438 1 90.5 304 PHE A N 1
ATOM 2344 C CA . PHE A 1 304 ? 1.136 50.781 33.344 1 90.5 304 PHE A CA 1
ATOM 2345 C C . PHE A 1 304 ? 1.304 51.219 34.781 1 90.5 304 PHE A C 1
ATOM 2347 O O . PHE A 1 304 ? 0.693 50.625 35.688 1 90.5 304 PHE A O 1
ATOM 2354 N N . VAL A 1 305 ? 2.184 52.25 34.969 1 88.88 305 VAL A N 1
ATOM 2355 C CA . VAL A 1 305 ? 2.311 52.969 36.219 1 88.88 305 VAL A CA 1
ATOM 2356 C C . VAL A 1 305 ? 2.291 54.469 35.969 1 88.88 305 VAL A C 1
ATOM 2358 O O . VAL A 1 305 ? 2.68 54.938 34.875 1 88.88 305 VAL A O 1
ATOM 2361 N N . PRO A 1 306 ? 1.881 55.188 36.938 1 84.69 306 PRO A N 1
ATOM 2362 C CA . PRO A 1 306 ? 1.846 56.656 36.75 1 84.69 306 PRO A CA 1
ATOM 2363 C C . PRO A 1 306 ? 3.221 57.219 36.438 1 84.69 306 PRO A C 1
ATOM 2365 O O . PRO A 1 306 ? 4.223 56.812 37.031 1 84.69 306 PRO A O 1
ATOM 2368 N N . LYS A 1 307 ? 3.275 58.125 35.5 1 83.56 307 LYS A N 1
ATOM 2369 C CA . LYS A 1 307 ? 4.441 58.906 35.094 1 83.56 307 LYS A CA 1
ATOM 2370 C C . LYS A 1 307 ? 5.422 58.062 34.281 1 83.56 307 LYS A C 1
ATOM 2372 O O . LYS A 1 307 ? 6.543 58.5 34 1 83.56 307 LYS A O 1
ATOM 2377 N N . ALA A 1 308 ? 4.977 56.844 34.031 1 85.56 308 ALA A N 1
ATOM 2378 C CA . ALA A 1 308 ? 5.809 56 33.188 1 85.56 308 ALA A CA 1
ATOM 2379 C C . ALA A 1 308 ? 5.539 56.25 31.703 1 85.56 308 ALA A C 1
ATOM 2381 O O . ALA A 1 308 ? 4.594 56.938 31.344 1 85.56 308 ALA A O 1
ATOM 2382 N N . CYS A 1 309 ? 6.391 55.656 30.906 1 88.5 309 CYS A N 1
ATOM 2383 C CA . CYS A 1 309 ? 6.184 55.656 29.453 1 88.5 309 CYS A CA 1
ATOM 2384 C C . CYS A 1 309 ? 4.773 55.219 29.109 1 88.5 309 CYS A C 1
ATOM 2386 O O . CYS A 1 309 ? 4.355 54.125 29.469 1 88.5 309 CYS A O 1
ATOM 2388 N N . PRO A 1 310 ? 4.027 56.094 28.453 1 91.81 310 PRO A N 1
ATOM 2389 C CA . PRO A 1 310 ? 2.648 55.719 28.125 1 91.81 310 PRO A CA 1
ATOM 2390 C C . PRO A 1 310 ? 2.562 54.656 27.062 1 91.81 310 PRO A C 1
ATOM 2392 O O . PRO A 1 310 ? 3.475 54.5 26.234 1 91.81 310 PRO A O 1
ATOM 2395 N N . ASP A 1 311 ? 1.517 53.906 27.047 1 93.5 311 ASP A N 1
ATOM 2396 C CA . ASP A 1 311 ? 1.23 52.906 26.016 1 93.5 311 ASP A CA 1
ATOM 2397 C C . ASP A 1 311 ? -0.254 52.906 25.672 1 93.5 311 ASP A C 1
ATOM 2399 O O . ASP A 1 311 ? -1.087 53.375 26.438 1 93.5 311 ASP A O 1
ATOM 2403 N N . ALA A 1 312 ? -0.538 52.406 24.531 1 96.5 312 ALA A N 1
ATOM 2404 C CA . ALA A 1 312 ? -1.902 52.406 24.016 1 96.5 312 ALA A CA 1
ATOM 2405 C C . ALA A 1 312 ? -2.811 51.5 24.828 1 96.5 312 ALA A C 1
ATOM 2407 O O . ALA A 1 312 ? -3.99 51.781 25.016 1 96.5 312 ALA A O 1
ATOM 2408 N N . ASP A 1 313 ? -2.34 50.375 25.234 1 96.69 313 ASP A N 1
ATOM 2409 C CA . ASP A 1 313 ? -3.117 49.344 25.922 1 96.69 313 ASP A CA 1
ATOM 2410 C C . ASP A 1 313 ? -3.635 49.844 27.266 1 96.69 313 ASP A C 1
ATOM 2412 O O . ASP A 1 313 ? -4.844 49.875 27.5 1 96.69 313 ASP A O 1
ATOM 2416 N N . ASP A 1 314 ? -2.734 50.312 28.078 1 96.81 314 ASP A N 1
ATOM 2417 C CA . ASP A 1 314 ? -3.104 50.812 29.391 1 96.81 314 ASP A CA 1
ATOM 2418 C C . ASP A 1 314 ? -3.924 52.094 29.266 1 96.81 314 ASP A C 1
ATOM 2420 O O . ASP A 1 314 ? -4.836 52.344 30.062 1 96.81 314 ASP A O 1
ATOM 2424 N N . THR A 1 315 ? -3.543 52.938 28.375 1 97.62 315 THR A N 1
ATOM 2425 C CA . THR A 1 315 ? -4.301 54.156 28.141 1 97.62 315 THR A CA 1
ATOM 2426 C C . THR A 1 315 ? -5.746 53.844 27.781 1 97.62 315 THR A C 1
ATOM 2428 O O . THR A 1 315 ? -6.68 54.438 28.328 1 97.62 315 THR A O 1
ATOM 2431 N N . ALA A 1 316 ? -5.906 52.969 26.859 1 98.19 316 ALA A N 1
ATOM 2432 C CA . ALA A 1 316 ? -7.242 52.594 26.406 1 98.19 316 ALA A CA 1
ATOM 2433 C C . ALA A 1 316 ? -8.07 52 27.547 1 98.19 316 ALA A C 1
ATOM 2435 O O . ALA A 1 316 ? -9.242 52.312 27.703 1 98.19 316 ALA A O 1
ATOM 2436 N N . LYS A 1 317 ? -7.516 51.125 28.328 1 97.69 317 LYS A N 1
ATOM 2437 C CA . LYS A 1 317 ? -8.211 50.5 29.438 1 97.69 317 LYS A CA 1
ATOM 2438 C C . LYS A 1 317 ? -8.562 51.531 30.516 1 97.69 317 LYS A C 1
ATOM 2440 O O . LYS A 1 317 ? -9.617 51.438 31.141 1 97.69 317 LYS A O 1
ATOM 2445 N N . ALA A 1 318 ? -7.637 52.375 30.719 1 97.56 318 ALA A N 1
ATOM 2446 C CA . ALA A 1 318 ? -7.898 53.438 31.703 1 97.56 318 ALA A CA 1
ATOM 2447 C C . ALA A 1 318 ? -9.047 54.344 31.25 1 97.56 318 ALA A C 1
ATOM 2449 O O . ALA A 1 318 ? -9.93 54.688 32.031 1 97.56 318 ALA A O 1
ATOM 2450 N N . LEU A 1 319 ? -8.977 54.75 30.031 1 97.81 319 LEU A N 1
ATOM 2451 C CA . LEU A 1 319 ? -10.047 55.562 29.469 1 97.81 319 LEU A CA 1
ATOM 2452 C C . LEU A 1 319 ? -11.383 54.844 29.562 1 97.81 319 LEU A C 1
ATOM 2454 O O . LEU A 1 319 ? -12.398 55.438 29.922 1 97.81 319 LEU A O 1
ATOM 2458 N N . ALA A 1 320 ? -11.391 53.562 29.266 1 97.25 320 ALA A N 1
ATOM 2459 C CA . ALA A 1 320 ? -12.617 52.781 29.344 1 97.25 320 ALA A CA 1
ATOM 2460 C C . ALA A 1 320 ? -13.117 52.688 30.781 1 97.25 320 ALA A C 1
ATOM 2462 O O . ALA A 1 320 ? -14.32 52.781 31.031 1 97.25 320 ALA A O 1
ATOM 2463 N N . ALA A 1 321 ? -12.172 52.406 31.688 1 96.69 321 ALA A N 1
ATOM 2464 C CA . ALA A 1 321 ? -12.539 52.312 33.094 1 96.69 321 ALA A CA 1
ATOM 2465 C C . ALA A 1 321 ? -13.188 53.594 33.594 1 96.69 321 ALA A C 1
ATOM 2467 O O . ALA A 1 321 ? -14.188 53.562 34.312 1 96.69 321 ALA A O 1
ATOM 2468 N N . LEU A 1 322 ? -12.617 54.719 33.219 1 96.56 322 LEU A N 1
ATOM 2469 C CA . LEU A 1 322 ? -13.156 56 33.625 1 96.56 322 LEU A CA 1
ATOM 2470 C C . LEU A 1 322 ? -14.508 56.25 32.938 1 96.56 322 LEU A C 1
ATOM 2472 O O . LEU A 1 322 ? -15.438 56.75 33.594 1 96.56 322 LEU A O 1
ATOM 2476 N N . ALA A 1 323 ? -14.594 55.969 31.719 1 95.5 323 ALA A N 1
ATOM 2477 C CA . ALA A 1 323 ? -15.844 56.156 31 1 95.5 323 ALA A CA 1
ATOM 2478 C C . ALA A 1 323 ? -16.984 55.344 31.625 1 95.5 323 ALA A C 1
ATOM 2480 O O . ALA A 1 323 ? -18.109 55.812 31.734 1 95.5 323 ALA A O 1
ATOM 2481 N N . LEU A 1 324 ? -16.688 54.125 32.031 1 94.19 324 LEU A N 1
ATOM 2482 C CA . LEU A 1 324 ? -17.672 53.25 32.656 1 94.19 324 LEU A CA 1
ATOM 2483 C C . LEU A 1 324 ? -18.125 53.812 34 1 94.19 324 LEU A C 1
ATOM 2485 O O . LEU A 1 324 ? -19.234 53.5 34.469 1 94.19 324 LEU A O 1
ATOM 2489 N N . GLN A 1 325 ? -17.234 54.594 34.531 1 92.88 325 GLN A N 1
ATOM 2490 C CA . GLN A 1 325 ? -17.562 55.219 35.781 1 92.88 325 GLN A CA 1
ATOM 2491 C C . GLN A 1 325 ? -18.25 56.594 35.562 1 92.88 325 GLN A C 1
ATOM 2493 O O . GLN A 1 325 ? -18.578 57.281 36.531 1 92.88 325 GLN A O 1
ATOM 2498 N N . GLY A 1 326 ? -18.359 57.031 34.281 1 91.12 326 GLY A N 1
ATOM 2499 C CA . GLY A 1 326 ? -19.109 58.25 33.969 1 91.12 326 GLY A CA 1
ATOM 2500 C C . GLY A 1 326 ? -18.219 59.406 33.562 1 91.12 326 GLY A C 1
ATOM 2501 O O . GLY A 1 326 ? -18.719 60.438 33.125 1 91.12 326 GLY A O 1
ATOM 2502 N N . ALA A 1 327 ? -16.906 59.219 33.688 1 93.44 327 ALA A N 1
ATOM 2503 C CA . ALA A 1 327 ? -15.977 60.281 33.281 1 93.44 327 ALA A CA 1
ATOM 2504 C C . ALA A 1 327 ? -15.562 60.125 31.828 1 93.44 327 ALA A C 1
ATOM 2506 O O . ALA A 1 327 ? -15.031 59.094 31.422 1 93.44 327 ALA A O 1
ATOM 2507 N N . GLN A 1 328 ? -15.781 61.25 31.078 1 92.5 328 GLN A N 1
ATOM 2508 C CA . GLN A 1 328 ? -15.477 61.156 29.656 1 92.5 328 GLN A CA 1
ATOM 2509 C C . GLN A 1 328 ? -14.266 62.031 29.312 1 92.5 328 GLN A C 1
ATOM 2511 O O . GLN A 1 328 ? -14.305 63.25 29.453 1 92.5 328 GLN A O 1
ATOM 2516 N N . TYR A 1 329 ? -13.242 61.375 28.984 1 95.25 329 TYR A N 1
ATOM 2517 C CA . TYR A 1 329 ? -12.031 62.031 28.516 1 95.25 329 TYR A CA 1
ATOM 2518 C C . TYR A 1 329 ? -11.758 61.719 27.047 1 95.25 329 TYR A C 1
ATOM 2520 O O . TYR A 1 329 ? -12 60.594 26.594 1 95.25 329 TYR A O 1
ATOM 2528 N N . SER A 1 330 ? -11.266 62.656 26.344 1 94.5 330 SER A N 1
ATOM 2529 C CA . SER A 1 330 ? -11.016 62.5 24.922 1 94.5 330 SER A CA 1
ATOM 2530 C C . SER A 1 330 ? -9.891 61.5 24.672 1 94.5 330 SER A C 1
ATOM 2532 O O . SER A 1 330 ? -8.828 61.594 25.281 1 94.5 330 SER A O 1
ATOM 2534 N N . PRO A 1 331 ? -10.188 60.562 23.781 1 96.25 331 PRO A N 1
ATOM 2535 C CA . PRO A 1 331 ? -9.117 59.625 23.422 1 96.25 331 PRO A CA 1
ATOM 2536 C C . PRO A 1 331 ? -8.195 60.188 22.344 1 96.25 331 PRO A C 1
ATOM 2538 O O . PRO A 1 331 ? -7.422 59.438 21.75 1 96.25 331 PRO A O 1
ATOM 2541 N N . GLN A 1 332 ? -8.219 61.469 22.016 1 95.94 332 GLN A N 1
ATOM 2542 C CA . GLN A 1 332 ? -7.52 62.031 20.875 1 95.94 332 GLN A CA 1
ATOM 2543 C C . GLN A 1 332 ? -6.008 61.844 21 1 95.94 332 GLN A C 1
ATOM 2545 O O . GLN A 1 332 ? -5.328 61.594 20.016 1 95.94 332 GLN A O 1
ATOM 2550 N N . VAL A 1 333 ? -5.457 62.031 22.203 1 96.62 333 VAL A N 1
ATOM 2551 C CA . VAL A 1 333 ? -4.016 61.906 22.375 1 96.62 333 VAL A CA 1
ATOM 2552 C C . VAL A 1 333 ? -3.605 60.438 22.125 1 96.62 333 VAL A C 1
ATOM 2554 O O . VAL A 1 333 ? -2.533 60.188 21.562 1 96.62 333 VAL A O 1
ATOM 2557 N N . LEU A 1 334 ? -4.422 59.5 22.547 1 96.88 334 LEU A N 1
ATOM 2558 C CA . LEU A 1 334 ? -4.195 58.094 22.25 1 96.88 334 LEU A CA 1
ATOM 2559 C C . LEU A 1 334 ? -4.125 57.844 20.75 1 96.88 334 LEU A C 1
ATOM 2561 O O . LEU A 1 334 ? -3.219 57.188 20.266 1 96.88 334 LEU A O 1
ATOM 2565 N N . VAL A 1 335 ? -5.023 58.406 19.984 1 97 335 VAL A N 1
ATOM 2566 C CA . VAL A 1 335 ? -5.105 58.25 18.531 1 97 335 VAL A CA 1
ATOM 2567 C C . VAL A 1 335 ? -3.883 58.875 17.875 1 97 335 VAL A C 1
ATOM 2569 O O . VAL A 1 335 ? -3.223 58.25 17.047 1 97 335 VAL A O 1
ATOM 2572 N N . ASP A 1 336 ? -3.559 60.062 18.297 1 96.12 336 ASP A N 1
ATOM 2573 C CA . ASP A 1 336 ? -2.475 60.812 17.672 1 96.12 336 ASP A CA 1
ATOM 2574 C C . ASP A 1 336 ? -1.136 60.094 17.875 1 96.12 336 ASP A C 1
ATOM 2576 O O . ASP A 1 336 ? -0.282 60.125 16.984 1 96.12 336 ASP A O 1
ATOM 2580 N N . ARG A 1 337 ? -1.051 59.438 18.953 1 94.12 337 ARG A N 1
ATOM 2581 C CA . ARG A 1 337 ? 0.264 58.938 19.328 1 94.12 337 ARG A CA 1
ATOM 2582 C C . ARG A 1 337 ? 0.467 57.5 18.812 1 94.12 337 ARG A C 1
ATOM 2584 O O . ARG A 1 337 ? 1.586 57.125 18.469 1 94.12 337 ARG A O 1
ATOM 2591 N N . PHE A 1 338 ? -0.545 56.781 18.734 1 95.81 338 PHE A N 1
ATOM 2592 C CA . PHE A 1 338 ? -0.285 55.344 18.594 1 95.81 338 PHE A CA 1
ATOM 2593 C C . PHE A 1 338 ? -0.914 54.812 17.328 1 95.81 338 PHE A C 1
ATOM 2595 O O . PHE A 1 338 ? -0.657 53.656 16.938 1 95.81 338 PHE A O 1
ATOM 2602 N N . GLU A 1 339 ? -1.737 55.562 16.625 1 96.12 339 GLU A N 1
ATOM 2603 C CA . GLU A 1 339 ? -2.367 55.094 15.391 1 96.12 339 GLU A CA 1
ATOM 2604 C C . GLU A 1 339 ? -1.338 54.938 14.273 1 96.12 339 GLU A C 1
ATOM 2606 O O . GLU A 1 339 ? -0.44 55.75 14.117 1 96.12 339 GLU A O 1
ATOM 2611 N N . ARG A 1 340 ? -1.356 53.906 13.617 1 94.56 340 ARG A N 1
ATOM 2612 C CA . ARG A 1 340 ? -0.613 53.656 12.383 1 94.56 340 ARG A CA 1
ATOM 2613 C C . ARG A 1 340 ? -1.558 53.406 11.211 1 94.56 340 ARG A C 1
ATOM 2615 O O . ARG A 1 340 ? -2.771 53.594 11.336 1 94.56 340 ARG A O 1
ATOM 2622 N N . GLU A 1 341 ? -1.042 53 10.148 1 93.75 341 GLU A N 1
ATOM 2623 C CA . GLU A 1 341 ? -1.829 52.906 8.922 1 93.75 341 GLU A CA 1
ATOM 2624 C C . GLU A 1 341 ? -2.924 51.844 9.062 1 93.75 341 GLU A C 1
ATOM 2626 O O . GLU A 1 341 ? -4.066 52.062 8.656 1 93.75 341 GLU A O 1
ATOM 2631 N N . LYS A 1 342 ? -2.617 50.688 9.688 1 95.25 342 LYS A N 1
ATOM 2632 C CA . LYS A 1 342 ? -3.564 49.594 9.648 1 95.25 342 LYS A CA 1
ATOM 2633 C C . LYS A 1 342 ? -3.941 49.125 11.062 1 95.25 342 LYS A C 1
ATOM 2635 O O . LYS A 1 342 ? -4.785 48.25 11.234 1 95.25 342 LYS A O 1
ATOM 2640 N N . HIS A 1 343 ? -3.361 49.719 12.039 1 96.44 343 HIS A N 1
ATOM 2641 C CA . HIS A 1 343 ? -3.584 49.281 13.414 1 96.44 343 HIS A CA 1
ATOM 2642 C C . HIS A 1 343 ? -3.031 50.312 14.398 1 96.44 343 HIS A C 1
ATOM 2644 O O . HIS A 1 343 ? -2.547 51.375 13.992 1 96.44 343 HIS A O 1
ATOM 2650 N N . PHE A 1 344 ? -3.203 50.062 15.68 1 97.12 344 PHE A N 1
ATOM 2651 C CA . PHE A 1 344 ? -2.564 50.812 16.75 1 97.12 344 PHE A CA 1
ATOM 2652 C C . PHE A 1 344 ? -1.401 50.031 17.344 1 97.12 344 PHE A C 1
ATOM 2654 O O . PHE A 1 344 ? -1.528 48.844 17.625 1 97.12 344 PHE A O 1
ATOM 2661 N N . THR A 1 345 ? -0.288 50.719 17.469 1 94.31 345 THR A N 1
ATOM 2662 C CA . THR A 1 345 ? 0.853 50.062 18.125 1 94.31 345 THR A CA 1
ATOM 2663 C C . THR A 1 345 ? 0.749 50.219 19.641 1 94.31 345 THR A C 1
ATOM 2665 O O . THR A 1 345 ? 0.141 51.188 20.141 1 94.31 345 THR A O 1
ATOM 2668 N N . THR A 1 346 ? 1.24 49.25 20.312 1 92.75 346 THR A N 1
ATOM 2669 C CA . THR A 1 346 ? 1.212 49.344 21.766 1 92.75 346 THR A CA 1
ATOM 2670 C C . THR A 1 346 ? 2.148 50.438 22.266 1 92.75 346 THR A C 1
ATOM 2672 O O . THR A 1 346 ? 1.74 51.281 23.047 1 92.75 346 THR A O 1
ATOM 2675 N N . TYR A 1 347 ? 3.404 50.281 21.844 1 88.56 347 TYR A N 1
ATOM 2676 C CA . TYR A 1 347 ? 4.422 51.281 22.109 1 88.56 347 TYR A CA 1
ATOM 2677 C C . TYR A 1 347 ? 4.93 51.906 20.797 1 88.56 347 TYR A C 1
ATOM 2679 O O . TYR A 1 347 ? 4.848 51.25 19.75 1 88.56 347 TYR A O 1
ATOM 2687 N N . LEU A 1 348 ? 5.363 53.062 20.766 1 76.19 348 LEU A N 1
ATOM 2688 C CA . LEU A 1 348 ? 5.762 53.812 19.562 1 76.19 348 LEU A CA 1
ATOM 2689 C C . LEU A 1 348 ? 6.785 53 18.75 1 76.19 348 LEU A C 1
ATOM 2691 O O . LEU A 1 348 ? 6.746 53.031 17.516 1 76.19 348 LEU A O 1
ATOM 2695 N N . TYR A 1 349 ? 7.664 52.219 19.281 1 70.5 349 TYR A N 1
ATOM 2696 C CA . TYR A 1 349 ? 8.711 51.531 18.516 1 70.5 349 TYR A CA 1
ATOM 2697 C C . TYR A 1 349 ? 8.555 50.031 18.609 1 70.5 349 TYR A C 1
ATOM 2699 O O . TYR A 1 349 ? 9.516 49.281 18.406 1 70.5 349 TYR A O 1
ATOM 2707 N N . GLU A 1 350 ? 7.285 49.719 18.75 1 76.38 350 GLU A N 1
ATOM 2708 C CA . GLU A 1 350 ? 7 48.281 18.844 1 76.38 350 GLU A CA 1
ATOM 2709 C C . GLU A 1 350 ? 6.953 47.656 17.453 1 76.38 350 GLU A C 1
ATOM 2711 O O . GLU A 1 350 ? 6.434 48.25 16.5 1 76.38 350 GLU A O 1
ATOM 2716 N N . THR A 1 351 ? 7.59 46.5 17.359 1 69.44 351 THR A N 1
ATOM 2717 C CA . THR A 1 351 ? 7.699 45.781 16.078 1 69.44 351 THR A CA 1
ATOM 2718 C C . THR A 1 351 ? 6.488 44.875 15.852 1 69.44 351 THR A C 1
ATOM 2720 O O . THR A 1 351 ? 6.121 44.625 14.711 1 69.44 351 THR A O 1
ATOM 2723 N N . HIS A 1 352 ? 5.891 44.438 16.906 1 78.56 352 HIS A N 1
ATOM 2724 C CA . HIS A 1 352 ? 4.805 43.469 16.766 1 78.56 352 HIS A CA 1
ATOM 2725 C C . HIS A 1 352 ? 3.449 44.125 16.984 1 78.56 352 HIS A C 1
ATOM 2727 O O . HIS A 1 352 ? 3.336 45.094 17.766 1 78.56 352 HIS A O 1
ATOM 2733 N N . THR A 1 353 ? 2.557 43.688 16.266 1 87.94 353 THR A N 1
ATOM 2734 C CA . THR A 1 353 ? 1.188 44.156 16.5 1 87.94 353 THR A CA 1
ATOM 2735 C C . THR A 1 353 ? 0.522 43.312 17.594 1 87.94 353 THR A C 1
ATOM 2737 O O . THR A 1 353 ? 0.955 42.188 17.891 1 87.94 353 THR A O 1
ATOM 2740 N N . SER A 1 354 ? -0.426 43.875 18.203 1 94.19 354 SER A N 1
ATOM 2741 C CA . SER A 1 354 ? -1.087 43.188 19.328 1 94.19 354 SER A CA 1
ATOM 2742 C C . SER A 1 354 ? -2.604 43.219 19.172 1 94.19 354 SER A C 1
ATOM 2744 O O . SER A 1 354 ? -3.199 44.312 19.031 1 94.19 354 SER A O 1
ATOM 2746 N N . ILE A 1 355 ? -3.191 42.062 19.234 1 96.81 355 ILE A N 1
ATOM 2747 C CA . ILE A 1 355 ? -4.645 41.938 19.156 1 96.81 355 ILE A CA 1
ATOM 2748 C C . ILE A 1 355 ? -5.285 42.562 20.391 1 96.81 355 ILE A C 1
ATOM 2750 O O . ILE A 1 355 ? -6.285 43.281 20.297 1 96.81 355 ILE A O 1
ATOM 2754 N N . SER A 1 356 ? -4.73 42.344 21.5 1 97 356 SER A N 1
ATOM 2755 C CA . SER A 1 356 ? -5.297 42.844 22.734 1 97 356 SER A CA 1
ATOM 2756 C C . SER A 1 356 ? -5.281 44.375 22.766 1 97 356 SER A C 1
ATOM 2758 O O . SER A 1 356 ? -6.266 45 23.172 1 97 356 SER A O 1
ATOM 2760 N N . THR A 1 357 ? -4.188 44.938 22.328 1 97.44 357 THR A N 1
ATOM 2761 C CA . THR A 1 357 ? -4.09 46.406 22.312 1 97.44 357 THR A CA 1
ATOM 2762 C C . THR A 1 357 ? -5.176 47 21.406 1 97.44 357 THR A C 1
ATOM 2764 O O . THR A 1 357 ? -5.867 47.938 21.812 1 97.44 357 THR A O 1
ATOM 2767 N N . ASN A 1 358 ? -5.328 46.469 20.281 1 98.31 358 ASN A N 1
ATOM 2768 C CA . ASN A 1 358 ? -6.293 47 19.328 1 98.31 358 ASN A CA 1
ATOM 2769 C C . ASN A 1 358 ? -7.727 46.75 19.781 1 98.31 358 ASN A C 1
ATOM 2771 O O . ASN A 1 358 ? -8.617 47.562 19.516 1 98.31 358 ASN A O 1
ATOM 2775 N N . ALA A 1 359 ? -8 45.656 20.422 1 98.5 359 ALA A N 1
ATOM 2776 C CA . ALA A 1 359 ? -9.32 45.375 21 1 98.5 359 ALA A CA 1
ATOM 2777 C C . ALA A 1 359 ? -9.648 46.375 22.109 1 98.5 359 ALA A C 1
ATOM 2779 O O . ALA A 1 359 ? -10.781 46.844 22.188 1 98.5 359 ALA A O 1
ATOM 2780 N N . ASN A 1 360 ? -8.695 46.656 22.953 1 98.12 360 ASN A N 1
ATOM 2781 C CA . ASN A 1 360 ? -8.898 47.625 24.031 1 98.12 360 ASN A CA 1
ATOM 2782 C C . ASN A 1 360 ? -9.094 49.031 23.484 1 98.12 360 ASN A C 1
ATOM 2784 O O . ASN A 1 360 ? -9.906 49.781 24.016 1 98.12 360 ASN A O 1
ATOM 2788 N N . VAL A 1 361 ? -8.312 49.375 22.531 1 98.44 361 VAL A N 1
ATOM 2789 C CA . VAL A 1 361 ? -8.484 50.656 21.875 1 98.44 361 VAL A CA 1
ATOM 2790 C C . VAL A 1 361 ? -9.891 50.75 21.297 1 98.44 361 VAL A C 1
ATOM 2792 O O . VAL A 1 361 ? -10.562 51.781 21.438 1 98.44 361 VAL A O 1
ATOM 2795 N N . LEU A 1 362 ? -10.32 49.75 20.578 1 98.5 362 LEU A N 1
ATOM 2796 C CA . LEU A 1 362 ? -11.664 49.719 20.016 1 98.5 362 LEU A CA 1
ATOM 2797 C C . LEU A 1 362 ? -12.711 49.906 21.109 1 98.5 362 LEU A C 1
ATOM 2799 O O . LEU A 1 362 ? -13.656 50.688 20.922 1 98.5 362 LEU A O 1
ATOM 2803 N N . THR A 1 363 ? -12.586 49.188 22.188 1 97.38 363 THR A N 1
ATOM 2804 C CA . THR A 1 363 ? -13.531 49.312 23.297 1 97.38 363 THR A CA 1
ATOM 2805 C C . THR A 1 363 ? -13.609 50.75 23.797 1 97.38 363 THR A C 1
ATOM 2807 O O . THR A 1 363 ? -14.695 51.281 24 1 97.38 363 THR A O 1
ATOM 2810 N N . ALA A 1 364 ? -12.445 51.406 23.984 1 97.75 364 ALA A N 1
ATOM 2811 C CA . ALA A 1 364 ? -12.398 52.781 24.453 1 97.75 364 ALA A CA 1
ATOM 2812 C C . ALA A 1 364 ? -13.078 53.719 23.453 1 97.75 364 ALA A C 1
ATOM 2814 O O . ALA A 1 364 ? -13.867 54.594 23.828 1 97.75 364 ALA A O 1
ATOM 2815 N N . LEU A 1 365 ? -12.742 53.531 22.203 1 97.5 365 LEU A N 1
ATOM 2816 C CA . LEU A 1 365 ? -13.297 54.406 21.172 1 97.5 365 LEU A CA 1
ATOM 2817 C C . LEU A 1 365 ? -14.805 54.25 21.078 1 97.5 365 LEU A C 1
ATOM 2819 O O . LEU A 1 365 ? -15.523 55.25 20.891 1 97.5 365 LEU A O 1
ATOM 2823 N N . VAL A 1 366 ? -15.281 53.031 21.156 1 95.88 366 VAL A N 1
ATOM 2824 C CA . VAL A 1 366 ? -16.703 52.75 21.062 1 95.88 366 VAL A CA 1
ATOM 2825 C C . VAL A 1 366 ? -17.438 53.406 22.219 1 95.88 366 VAL A C 1
ATOM 2827 O O . VAL A 1 366 ? -18.531 53.969 22.047 1 95.88 366 VAL A O 1
ATOM 2830 N N . LEU A 1 367 ? -16.859 53.312 23.391 1 93.31 367 LEU A N 1
ATOM 2831 C CA . LEU A 1 367 ? -17.469 53.875 24.594 1 93.31 367 LEU A CA 1
ATOM 2832 C C . LEU A 1 367 ? -17.469 55.406 24.531 1 93.31 367 LEU A C 1
ATOM 2834 O O . LEU A 1 367 ? -18.391 56.031 25.031 1 93.31 367 LEU A O 1
ATOM 2838 N N . LEU A 1 368 ? -16.484 55.969 23.906 1 94.25 368 LEU A N 1
ATOM 2839 C CA . LEU A 1 368 ? -16.266 57.406 24.031 1 94.25 368 LEU A CA 1
ATOM 2840 C C . LEU A 1 368 ? -16.75 58.156 22.781 1 94.25 368 LEU A C 1
ATOM 2842 O O . LEU A 1 368 ? -16.859 59.375 22.781 1 94.25 368 LEU A O 1
ATOM 2846 N N . SER A 1 369 ? -17.016 57.375 21.781 1 88.38 369 SER A N 1
ATOM 2847 C CA . SER A 1 369 ? -17.469 58 20.531 1 88.38 369 SER A CA 1
ATOM 2848 C C . SER A 1 369 ? -18.922 58.438 20.641 1 88.38 369 SER A C 1
ATOM 2850 O O . SER A 1 369 ? -19.781 57.656 21.031 1 88.38 369 SER A O 1
ATOM 2852 N N . ALA A 1 370 ? -19.25 59.781 20.469 1 75.69 370 ALA A N 1
ATOM 2853 C CA . ALA A 1 370 ? -20.609 60.312 20.5 1 75.69 370 ALA A CA 1
ATOM 2854 C C . ALA A 1 370 ? -21.016 60.875 19.125 1 75.69 370 ALA A C 1
ATOM 2856 O O . ALA A 1 370 ? -22.203 61 18.844 1 75.69 370 ALA A O 1
ATOM 2857 N N . ASP A 1 371 ? -20.141 61.406 18.375 1 78.94 371 ASP A N 1
ATOM 2858 C CA . ASP A 1 371 ? -20.469 62.125 17.141 1 78.94 371 ASP A CA 1
ATOM 2859 C C . ASP A 1 371 ? -19.719 61.5 15.953 1 78.94 371 ASP A C 1
ATOM 2861 O O . ASP A 1 371 ? -19.281 62.219 15.055 1 78.94 371 ASP A O 1
ATOM 2865 N N . ASP A 1 372 ? -19.594 60.219 15.883 1 82.12 372 ASP A N 1
ATOM 2866 C CA . ASP A 1 372 ? -18.953 59.5 14.789 1 82.12 372 ASP A CA 1
ATOM 2867 C C . ASP A 1 372 ? -17.547 60.031 14.516 1 82.12 372 ASP A C 1
ATOM 2869 O O . ASP A 1 372 ? -16.969 59.781 13.461 1 82.12 372 ASP A O 1
ATOM 2873 N N . ARG A 1 373 ? -17.031 60.781 15.32 1 88.94 373 ARG A N 1
ATOM 2874 C CA . ARG A 1 373 ? -15.727 61.406 15.172 1 88.94 373 ARG A CA 1
ATOM 2875 C C . ARG A 1 373 ? -14.641 60.375 14.984 1 88.94 373 ARG A C 1
ATOM 2877 O O . ARG A 1 373 ? -13.656 60.594 14.273 1 88.94 373 ARG A O 1
ATOM 2884 N N . TYR A 1 374 ? -14.789 59.281 15.578 1 95.25 374 TYR A N 1
ATOM 2885 C CA . TYR A 1 374 ? -13.711 58.312 15.578 1 95.25 374 TYR A CA 1
ATOM 2886 C C . TYR A 1 374 ? -14.086 57.094 14.734 1 95.25 374 TYR A C 1
ATOM 2888 O O . TYR A 1 374 ? -13.555 56 14.945 1 95.25 374 TYR A O 1
ATOM 2896 N N . GLN A 1 375 ? -14.984 57.281 13.773 1 95 375 GLN A N 1
ATOM 2897 C CA . GLN A 1 375 ? -15.477 56.188 12.938 1 95 375 GLN A CA 1
ATOM 2898 C C . GLN A 1 375 ? -14.352 55.562 12.133 1 95 375 GLN A C 1
ATOM 2900 O O . GLN A 1 375 ? -14.281 54.344 12.008 1 95 375 GLN A O 1
ATOM 2905 N N . PRO A 1 376 ? -13.453 56.375 11.547 1 96.12 376 PRO A N 1
ATOM 2906 C CA . PRO A 1 376 ? -12.352 55.75 10.797 1 96.12 376 PRO A CA 1
ATOM 2907 C C . PRO A 1 376 ? -11.461 54.875 11.664 1 96.12 376 PRO A C 1
ATOM 2909 O O . PRO A 1 376 ? -10.992 53.812 11.219 1 96.12 376 PRO A O 1
ATOM 2912 N N . GLN A 1 377 ? -11.164 55.312 12.883 1 97.25 377 GLN A N 1
ATOM 2913 C CA . GLN A 1 377 ? -10.336 54.562 13.812 1 97.25 377 GLN A CA 1
ATOM 2914 C C . GLN A 1 377 ? -11.047 53.281 14.281 1 97.25 377 GLN A C 1
ATOM 2916 O O . GLN A 1 377 ? -10.414 52.25 14.461 1 97.25 377 GLN A O 1
ATOM 2921 N N . ILE A 1 378 ? -12.344 53.438 14.445 1 97.69 378 ILE A N 1
ATOM 2922 C CA . ILE A 1 378 ? -13.148 52.281 14.805 1 97.69 378 ILE A CA 1
ATOM 2923 C C . ILE A 1 378 ? -13.094 51.219 13.695 1 97.69 378 ILE A C 1
ATOM 2925 O O . ILE A 1 378 ? -12.859 50.062 13.953 1 97.69 378 ILE A O 1
ATOM 2929 N N . GLU A 1 379 ? -13.25 51.688 12.477 1 97.88 379 GLU A N 1
ATOM 2930 C CA . GLU A 1 379 ? -13.156 50.781 11.328 1 97.88 379 GLU A CA 1
ATOM 2931 C C . GLU A 1 379 ? -11.766 50.156 11.234 1 97.88 379 GLU A C 1
ATOM 2933 O O . GLU A 1 379 ? -11.633 48.969 10.938 1 97.88 379 GLU A O 1
ATOM 2938 N N . LYS A 1 380 ? -10.766 50.969 11.406 1 97.81 380 LYS A N 1
ATOM 2939 C CA . LYS A 1 380 ? -9.391 50.5 11.344 1 97.81 380 LYS A CA 1
ATOM 2940 C C . LYS A 1 380 ? -9.156 49.344 12.336 1 97.81 380 LYS A C 1
ATOM 2942 O O . LYS A 1 380 ? -8.57 48.312 11.977 1 97.81 380 LYS A O 1
ATOM 2947 N N . CYS A 1 381 ? -9.625 49.469 13.578 1 98.12 381 CYS A N 1
ATOM 2948 C CA . CYS A 1 381 ? -9.453 48.469 14.609 1 98.12 381 CYS A CA 1
ATOM 2949 C C . CYS A 1 381 ? -10.211 47.188 14.242 1 98.12 381 CYS A C 1
ATOM 2951 O O . CYS A 1 381 ? -9.68 46.094 14.383 1 98.12 381 CYS A O 1
ATOM 2953 N N . ILE A 1 382 ? -11.391 47.375 13.75 1 98.38 382 ILE A N 1
ATOM 2954 C CA . ILE A 1 382 ? -12.227 46.25 13.438 1 98.38 382 ILE A CA 1
ATOM 2955 C C . ILE A 1 382 ? -11.641 45.469 12.258 1 98.38 382 ILE A C 1
ATOM 2957 O O . ILE A 1 382 ? -11.594 44.25 12.273 1 98.38 382 ILE A O 1
ATOM 2961 N N . ARG A 1 383 ? -11.195 46.188 11.266 1 98.06 383 ARG A N 1
ATOM 2962 C CA . ARG A 1 383 ? -10.547 45.562 10.125 1 98.06 383 ARG A CA 1
ATOM 2963 C C . ARG A 1 383 ? -9.305 44.781 10.547 1 98.06 383 ARG A C 1
ATOM 2965 O O . ARG A 1 383 ? -9.055 43.688 10.062 1 98.06 383 ARG A O 1
ATOM 2972 N N . TYR A 1 384 ? -8.523 45.406 11.336 1 97.69 384 TYR A N 1
ATOM 2973 C CA . TYR A 1 384 ? -7.324 44.719 11.836 1 97.69 384 TYR A CA 1
ATOM 2974 C C . TYR A 1 384 ? -7.676 43.438 12.578 1 97.69 384 TYR A C 1
ATOM 2976 O O . TYR A 1 384 ? -7.051 42.406 12.367 1 97.69 384 TYR A O 1
ATOM 2984 N N . LEU A 1 385 ? -8.656 43.5 13.484 1 98.44 385 LEU A N 1
ATOM 2985 C CA . LEU A 1 385 ? -9.039 42.375 14.312 1 98.44 385 LEU A CA 1
ATOM 2986 C C . LEU A 1 385 ? -9.594 41.219 13.461 1 98.44 385 LEU A C 1
ATOM 2988 O O . LEU A 1 385 ? -9.234 40.062 13.648 1 98.44 385 LEU A O 1
ATOM 2992 N N . CYS A 1 386 ? -10.414 41.562 12.516 1 98.25 386 CYS A N 1
ATOM 2993 C CA . CYS A 1 386 ? -10.992 40.562 11.641 1 98.25 386 CYS A CA 1
ATOM 2994 C C . CYS A 1 386 ? -9.93 39.938 10.742 1 98.25 386 CYS A C 1
ATOM 2996 O O . CYS A 1 386 ? -9.93 38.719 10.516 1 98.25 386 CYS A O 1
ATOM 2998 N N . ASP A 1 387 ? -9.062 40.781 10.25 1 97.12 387 ASP A N 1
ATOM 2999 C CA . ASP A 1 387 ? -7.992 40.281 9.398 1 97.12 387 ASP A CA 1
ATOM 3000 C C . ASP A 1 387 ? -7.078 39.312 10.164 1 97.12 387 ASP A C 1
ATOM 3002 O O . ASP A 1 387 ? -6.633 38.312 9.625 1 97.12 387 ASP A O 1
ATOM 3006 N N . ALA A 1 388 ? -6.742 39.688 11.375 1 96.5 388 ALA A N 1
ATOM 3007 C CA . ALA A 1 388 ? -5.922 38.812 12.211 1 96.5 388 ALA A CA 1
ATOM 3008 C C . ALA A 1 388 ? -6.59 37.438 12.414 1 96.5 388 ALA A C 1
ATOM 3010 O O . ALA A 1 388 ? -5.926 36.406 12.375 1 96.5 388 ALA A O 1
ATOM 3011 N N . TRP A 1 389 ? -7.855 37.5 12.633 1 97.56 389 TRP A N 1
ATOM 3012 C CA . TRP A 1 389 ? -8.594 36.25 12.805 1 97.56 389 TRP A CA 1
ATOM 3013 C C . TRP A 1 389 ? -8.562 35.406 11.523 1 97.56 389 TRP A C 1
ATOM 3015 O O . TRP A 1 389 ? -8.367 34.188 11.562 1 97.56 389 TRP A O 1
ATOM 3025 N N . PHE A 1 390 ? -8.773 36.062 10.43 1 97.06 390 PHE A N 1
ATOM 3026 C CA . PHE A 1 390 ? -8.852 35.375 9.148 1 97.06 390 PHE A CA 1
ATOM 3027 C C . PHE A 1 390 ? -7.523 34.719 8.797 1 97.06 390 PHE A C 1
ATOM 3029 O O . PHE A 1 390 ? -7.48 33.75 8.047 1 97.06 390 PHE A O 1
ATOM 3036 N N . GLN A 1 391 ? -6.496 35.219 9.398 1 94.19 391 GLN A N 1
ATOM 3037 C CA . GLN A 1 391 ? -5.176 34.781 8.984 1 94.19 391 GLN A CA 1
ATOM 3038 C C . GLN A 1 391 ? -4.625 33.75 9.969 1 94.19 391 GLN A C 1
ATOM 3040 O O . GLN A 1 391 ? -3.67 33.031 9.656 1 94.19 391 GLN A O 1
ATOM 3045 N N . CYS A 1 392 ? -5.234 33.594 11.039 1 94.12 392 CYS A N 1
ATOM 3046 C CA . CYS A 1 392 ? -4.637 32.719 12.062 1 94.12 392 CYS A CA 1
ATOM 3047 C C . CYS A 1 392 ? -5.203 31.312 11.992 1 94.12 392 CYS A C 1
ATOM 3049 O O . CYS A 1 392 ? -6.391 31.125 11.727 1 94.12 392 CYS A O 1
ATOM 3051 N N . ASP A 1 393 ? -4.391 30.344 12.242 1 93.19 393 ASP A N 1
ATOM 3052 C CA . ASP A 1 393 ? -4.867 28.984 12.492 1 93.19 393 ASP A CA 1
ATOM 3053 C C . ASP A 1 393 ? -5.398 28.844 13.922 1 93.19 393 ASP A C 1
ATOM 3055 O O . ASP A 1 393 ? -4.852 29.453 14.852 1 93.19 393 ASP A O 1
ATOM 3059 N N . ARG A 1 394 ? -6.438 28.109 14.039 1 93.5 394 ARG A N 1
ATOM 3060 C CA . ARG A 1 394 ? -7.039 27.891 15.352 1 93.5 394 ARG A CA 1
ATOM 3061 C C . ARG A 1 394 ? -7.547 29.203 15.945 1 93.5 394 ARG A C 1
ATOM 3063 O O . ARG A 1 394 ? -8.391 29.875 15.344 1 93.5 394 ARG A O 1
ATOM 3070 N N . MET A 1 395 ? -6.77 29.734 17 1 94.25 395 MET A N 1
ATOM 3071 C CA . MET A 1 395 ? -7.16 31 17.625 1 94.25 395 MET A CA 1
ATOM 3072 C C . MET A 1 395 ? -6.039 32.031 17.531 1 94.25 395 MET A C 1
ATOM 3074 O O . MET A 1 395 ? -4.891 31.672 17.234 1 94.25 395 MET A O 1
ATOM 3078 N N . VAL A 1 396 ? -6.414 33.219 17.688 1 95.38 396 VAL A N 1
ATOM 3079 C CA . VAL A 1 396 ? -5.438 34.312 17.594 1 95.38 396 VAL A CA 1
ATOM 3080 C C . VAL A 1 396 ? -4.484 34.25 18.781 1 95.38 396 VAL A C 1
ATOM 3082 O O . VAL A 1 396 ? -4.855 33.75 19.859 1 95.38 396 VAL A O 1
ATOM 3085 N N . LYS A 1 397 ? -3.324 34.688 18.609 1 91.81 397 LYS A N 1
ATOM 3086 C CA . LYS A 1 397 ? -2.307 34.781 19.656 1 91.81 397 LYS A CA 1
ATOM 3087 C C . LYS A 1 397 ? -1.888 36.219 19.891 1 91.81 397 LYS A C 1
ATOM 3089 O O . LYS A 1 397 ? -2.061 37.094 19.016 1 91.81 397 LYS A O 1
ATOM 3094 N N . ASP A 1 398 ? -1.481 36.469 21.047 1 92.25 398 ASP A N 1
ATOM 3095 C CA . ASP A 1 398 ? -1.077 37.812 21.422 1 92.25 398 ASP A CA 1
ATOM 3096 C C . ASP A 1 398 ? 0.234 37.812 22.203 1 92.25 398 ASP A C 1
ATOM 3098 O O . ASP A 1 398 ? 0.549 36.812 22.875 1 92.25 398 ASP A O 1
ATOM 3102 N N . LYS A 1 399 ? 0.901 38.875 22.203 1 89.38 399 LYS A N 1
ATOM 3103 C CA . LYS A 1 399 ? 2.219 39.031 22.812 1 89.38 399 LYS A CA 1
ATOM 3104 C C . LYS A 1 399 ? 2.115 39.062 24.328 1 89.38 399 LYS A C 1
ATOM 3106 O O . LYS A 1 399 ? 3.033 38.625 25.031 1 89.38 399 LYS A O 1
ATOM 3111 N N . TRP A 1 400 ? 1.038 39.5 24.891 1 92.75 400 TRP A N 1
ATOM 3112 C CA . TRP A 1 400 ? 0.999 39.875 26.297 1 92.75 400 TRP A CA 1
ATOM 3113 C C . TRP A 1 400 ? 0.404 38.781 27.156 1 92.75 400 TRP A C 1
ATOM 3115 O O . TRP A 1 400 ? 0.481 38.812 28.391 1 92.75 400 TRP A O 1
ATOM 3125 N N . ASN A 1 401 ? -0.143 37.844 26.562 1 93.69 401 ASN A N 1
ATOM 3126 C CA . ASN A 1 401 ? -0.753 36.688 27.234 1 93.69 401 ASN A CA 1
ATOM 3127 C C . ASN A 1 401 ? -0.618 35.438 26.391 1 93.69 401 ASN A C 1
ATOM 3129 O O . ASN A 1 401 ? -0.961 35.406 25.219 1 93.69 401 ASN A O 1
ATOM 3133 N N . ILE A 1 402 ? -0.181 34.344 27 1 91.19 402 ILE A N 1
ATOM 3134 C CA . ILE A 1 402 ? 0.163 33.156 26.234 1 91.19 402 ILE A CA 1
ATOM 3135 C C . ILE A 1 402 ? -1.104 32.375 25.891 1 91.19 402 ILE A C 1
ATOM 3137 O O . ILE A 1 402 ? -1.084 31.484 25.047 1 91.19 402 ILE A O 1
ATOM 3141 N N . SER A 1 403 ? -2.197 32.656 26.641 1 93.75 403 SER A N 1
ATOM 3142 C CA . SER A 1 403 ? -3.459 32 26.328 1 93.75 403 SER A CA 1
ATOM 3143 C C . SER A 1 403 ? -4.102 32.594 25.078 1 93.75 403 SER A C 1
ATOM 3145 O O . SER A 1 403 ? -4.312 33.812 25 1 93.75 403 SER A O 1
ATOM 3147 N N . PRO A 1 404 ? -4.445 31.781 24.156 1 94.88 404 PRO A N 1
ATOM 3148 C CA . PRO A 1 404 ? -5.137 32.312 22.984 1 94.88 404 PRO A CA 1
ATOM 3149 C C . PRO A 1 404 ? -6.551 32.781 23.297 1 94.88 404 PRO A C 1
ATOM 3151 O O . PRO A 1 404 ? -7.141 33.531 22.516 1 94.88 404 PRO A O 1
ATOM 3154 N N . TYR A 1 405 ? -7.059 32.406 24.391 1 97.44 405 TYR A N 1
ATOM 3155 C CA . TYR A 1 405 ? -8.43 32.781 24.75 1 97.44 405 TYR A CA 1
ATOM 3156 C C . TYR A 1 405 ? -8.508 34.219 25.25 1 97.44 405 TYR A C 1
ATOM 3158 O O . TYR A 1 405 ? -9.539 34.875 25.109 1 97.44 405 TYR A O 1
ATOM 3166 N N . TYR A 1 406 ? -7.406 34.688 25.719 1 97 406 TYR A N 1
ATOM 3167 C CA . TYR A 1 406 ? -7.391 36.062 26.219 1 97 406 TYR A CA 1
ATOM 3168 C C . TYR A 1 406 ? -7.586 37.062 25.078 1 97 406 TYR A C 1
ATOM 3170 O O . TYR A 1 406 ? -8.531 37.844 25.094 1 97 406 TYR A O 1
ATOM 3178 N N . PRO A 1 407 ? -6.711 37.062 24.109 1 97.75 407 PRO A N 1
ATOM 3179 C CA . PRO A 1 407 ? -6.941 38 23.016 1 97.75 407 PRO A CA 1
ATOM 3180 C C . PRO A 1 407 ? -8.266 37.781 22.297 1 97.75 407 PRO A C 1
ATOM 3182 O O . PRO A 1 407 ? -8.891 38.719 21.812 1 97.75 407 PRO A O 1
ATOM 3185 N N . THR A 1 408 ? -8.68 36.562 22.172 1 98.38 408 THR A N 1
ATOM 3186 C CA . THR A 1 408 ? -9.953 36.25 21.531 1 98.38 408 THR A CA 1
ATOM 3187 C C . THR A 1 408 ? -11.109 36.844 22.328 1 98.38 408 THR A C 1
ATOM 3189 O O . THR A 1 408 ? -12.062 37.375 21.75 1 98.38 408 THR A O 1
ATOM 3192 N N . MET A 1 409 ? -11.031 36.656 23.594 1 98.06 409 MET A N 1
ATOM 3193 C CA . MET A 1 409 ? -12.047 37.25 24.469 1 98.06 409 MET A CA 1
ATOM 3194 C C . MET A 1 409 ? -12.156 38.75 24.266 1 98.06 409 MET A C 1
ATOM 3196 O O . MET A 1 409 ? -13.25 39.281 24.062 1 98.06 409 MET A O 1
ATOM 3200 N N . LEU A 1 410 ? -11.039 39.406 24.328 1 98.12 410 LEU A N 1
ATOM 3201 C CA . LEU A 1 410 ? -11.023 40.875 24.156 1 98.12 410 LEU A CA 1
ATOM 3202 C C . LEU A 1 410 ? -11.57 41.25 22.797 1 98.12 410 LEU A C 1
ATOM 3204 O O . LEU A 1 410 ? -12.305 42.25 22.672 1 98.12 410 LEU A O 1
ATOM 3208 N N . MET A 1 411 ? -11.18 40.531 21.797 1 98.38 411 MET A N 1
ATOM 3209 C CA . MET A 1 411 ? -11.656 40.781 20.438 1 98.38 411 MET A CA 1
ATOM 3210 C C . MET A 1 411 ? -13.18 40.656 20.359 1 98.38 411 MET A C 1
ATOM 3212 O O . MET A 1 411 ? -13.852 41.531 19.828 1 98.38 411 MET A O 1
ATOM 3216 N N . CYS A 1 412 ? -13.719 39.594 20.891 1 97.81 412 CYS A N 1
ATOM 3217 C CA . CYS A 1 412 ? -15.156 39.344 20.859 1 97.81 412 CYS A CA 1
ATOM 3218 C C . CYS A 1 412 ? -15.914 40.438 21.625 1 97.81 412 CYS A C 1
ATOM 3220 O O . CYS A 1 412 ? -16.922 40.969 21.125 1 97.81 412 CYS A O 1
ATOM 3222 N N . GLU A 1 413 ? -15.422 40.781 22.797 1 96.44 413 GLU A N 1
ATOM 3223 C CA . GLU A 1 413 ? -16.062 41.812 23.594 1 96.44 413 GLU A CA 1
ATOM 3224 C C . GLU A 1 413 ? -16.062 43.156 22.875 1 96.44 413 GLU A C 1
ATOM 3226 O O . GLU A 1 413 ? -17.062 43.875 22.891 1 96.44 413 GLU A O 1
ATOM 3231 N N . ALA A 1 414 ? -14.945 43.469 22.328 1 97.75 414 ALA A N 1
ATOM 3232 C CA . ALA A 1 414 ? -14.82 44.75 21.625 1 97.75 414 ALA A CA 1
ATOM 3233 C C . ALA A 1 414 ? -15.742 44.812 20.406 1 97.75 414 ALA A C 1
ATOM 3235 O O . ALA A 1 414 ? -16.438 45.812 20.188 1 97.75 414 ALA A O 1
ATOM 3236 N N . LEU A 1 415 ? -15.75 43.75 19.625 1 97.75 415 LEU A N 1
ATOM 3237 C CA . LEU A 1 415 ? -16.594 43.688 18.438 1 97.75 415 LEU A CA 1
ATOM 3238 C C . LEU A 1 415 ? -18.062 43.719 18.797 1 97.75 415 LEU A C 1
ATOM 3240 O O . LEU A 1 415 ? -18.859 44.406 18.141 1 97.75 415 LEU A O 1
ATOM 3244 N N . MET A 1 416 ? -18.422 43 19.812 1 95.19 416 MET A N 1
ATOM 3245 C CA . MET A 1 416 ? -19.812 42.969 20.25 1 95.19 416 MET A CA 1
ATOM 3246 C C . MET A 1 416 ? -20.25 44.344 20.797 1 95.19 416 MET A C 1
ATOM 3248 O O . MET A 1 416 ? -21.391 44.75 20.625 1 95.19 416 MET A O 1
ATOM 3252 N N . SER A 1 417 ? -19.297 45.031 21.453 1 94.06 417 SER A N 1
ATOM 3253 C CA . SER A 1 417 ? -19.578 46.375 21.922 1 94.06 417 SER A CA 1
ATOM 3254 C C . SER A 1 417 ? -19.938 47.312 20.766 1 94.06 417 SER A C 1
ATOM 3256 O O . SER A 1 417 ? -20.875 48.125 20.875 1 94.06 417 SER A O 1
ATOM 3258 N N . TYR A 1 418 ? -19.203 47.281 19.719 1 95.62 418 TYR A N 1
ATOM 3259 C CA . TYR A 1 418 ? -19.516 48.062 18.531 1 95.62 418 TYR A CA 1
ATOM 3260 C C . TYR A 1 418 ? -20.891 47.719 17.969 1 95.62 418 TYR A C 1
ATOM 3262 O O . TYR A 1 418 ? -21.688 48.594 17.672 1 95.62 418 TYR A O 1
ATOM 3270 N N . ILE A 1 419 ? -21.109 46.375 17.844 1 94.31 419 ILE A N 1
ATOM 3271 C CA . ILE A 1 419 ? -22.344 45.906 17.234 1 94.31 419 ILE A CA 1
ATOM 3272 C C . ILE A 1 419 ? -23.547 46.344 18.062 1 94.31 419 ILE A C 1
ATOM 3274 O O . ILE A 1 419 ? -24.578 46.75 17.5 1 94.31 419 ILE A O 1
ATOM 3278 N N . GLN A 1 420 ? -23.406 46.281 19.312 1 90.56 420 GLN A N 1
ATOM 3279 C CA . GLN A 1 420 ? -24.484 46.719 20.188 1 90.56 420 GLN A CA 1
ATOM 3280 C C . GLN A 1 420 ? -24.766 48.188 20.016 1 90.56 420 GLN A C 1
ATOM 3282 O O . GLN A 1 420 ? -25.906 48.625 19.875 1 90.56 420 GLN A O 1
ATOM 3287 N N . ARG A 1 421 ? -23.719 49 20.031 1 91.94 421 ARG A N 1
ATOM 3288 C CA . ARG A 1 421 ? -23.875 50.469 19.891 1 91.94 421 ARG A CA 1
ATOM 3289 C C . ARG A 1 421 ? -24.422 50.812 18.516 1 91.94 421 ARG A C 1
ATOM 3291 O O . ARG A 1 421 ? -25.188 51.781 18.375 1 91.94 421 ARG A O 1
ATOM 3298 N N . TRP A 1 422 ? -23.984 50.094 17.562 1 92.81 422 TRP A N 1
ATOM 3299 C CA . TRP A 1 422 ? -24.516 50.281 16.219 1 92.81 422 TRP A CA 1
ATOM 3300 C C . TRP A 1 422 ? -26 49.906 16.156 1 92.81 422 TRP A C 1
ATOM 3302 O O . TRP A 1 422 ? -26.797 50.656 15.602 1 92.81 422 TRP A O 1
ATOM 3312 N N . SER A 1 423 ? -26.344 48.75 16.719 1 90.62 423 SER A N 1
ATOM 3313 C CA . SER A 1 423 ? -27.734 48.312 16.703 1 90.62 423 SER A CA 1
ATOM 3314 C C . SER A 1 423 ? -28.641 49.281 17.422 1 90.62 423 SER A C 1
ATOM 3316 O O . SER A 1 423 ? -29.828 49.406 17.094 1 90.62 423 SER A O 1
ATOM 3318 N N . GLU A 1 424 ? -28.094 50.062 18.375 1 88.62 424 GLU A N 1
ATOM 3319 C CA . GLU A 1 424 ? -28.859 51.031 19.141 1 88.62 424 GLU A CA 1
ATOM 3320 C C . GLU A 1 424 ? -28.875 52.406 18.422 1 88.62 424 GLU A C 1
ATOM 3322 O O . GLU A 1 424 ? -29.547 53.312 18.891 1 88.62 424 GLU A O 1
ATOM 3327 N N . GLY A 1 425 ? -28.203 52.469 17.375 1 89.31 425 GLY A N 1
ATOM 3328 C CA . GLY A 1 425 ? -28.25 53.688 16.562 1 89.31 425 GLY A CA 1
ATOM 3329 C C . GLY A 1 425 ? -27.203 54.719 16.984 1 89.31 425 GLY A C 1
ATOM 3330 O O . GLY A 1 425 ? -27.188 55.812 16.453 1 89.31 425 GLY A O 1
ATOM 3331 N N . HIS A 1 426 ? -26.266 54.406 17.844 1 90.88 426 HIS A N 1
ATOM 3332 C CA . HIS A 1 426 ? -25.297 55.344 18.375 1 90.88 426 HIS A CA 1
ATOM 3333 C C . HIS A 1 426 ? -24.078 55.469 17.469 1 90.88 426 HIS A C 1
ATOM 3335 O O . HIS A 1 426 ? -23.359 56.469 17.516 1 90.88 426 HIS A O 1
ATOM 3341 N N . LEU A 1 427 ? -23.812 54.406 16.719 1 93 427 LEU A N 1
ATOM 3342 C CA . LEU A 1 427 ? -22.672 54.406 15.805 1 93 427 LEU A CA 1
ATOM 3343 C C . LEU A 1 427 ? -23.109 54.062 14.391 1 93 427 LEU A C 1
ATOM 3345 O O . LEU A 1 427 ? -24.094 53.344 14.211 1 93 427 LEU A O 1
ATOM 3349 N N . ALA A 1 428 ? -22.422 54.562 13.445 1 93.56 428 ALA A N 1
ATOM 3350 C CA . ALA A 1 428 ? -22.734 54.281 12.039 1 93.56 428 ALA A CA 1
ATOM 3351 C C . ALA A 1 428 ? -22.297 52.875 11.633 1 93.56 428 ALA A C 1
ATOM 3353 O O . ALA A 1 428 ? -21.375 52.312 12.219 1 93.56 428 ALA A O 1
ATOM 3354 N N . ALA A 1 429 ? -22.969 52.375 10.594 1 93.25 429 ALA A N 1
ATOM 3355 C CA . ALA A 1 429 ? -22.594 51.062 10.062 1 93.25 429 ALA A CA 1
ATOM 3356 C C . ALA A 1 429 ? -21.266 51.156 9.32 1 93.25 429 ALA A C 1
ATOM 3358 O O . ALA A 1 429 ? -20.938 52.156 8.695 1 93.25 429 ALA A O 1
ATOM 3359 N N . LEU A 1 430 ? -20.5 50.125 9.375 1 95.75 430 LEU A N 1
ATOM 3360 C CA . LEU A 1 430 ? -19.297 49.969 8.586 1 95.75 430 LEU A CA 1
ATOM 3361 C C . LEU A 1 430 ? -19.609 49.406 7.199 1 95.75 430 LEU A C 1
ATOM 3363 O O . LEU A 1 430 ? -20.75 49.031 6.93 1 95.75 430 LEU A O 1
ATOM 3367 N N . PRO A 1 431 ? -18.609 49.406 6.27 1 95.69 431 PRO A N 1
ATOM 3368 C CA . PRO A 1 431 ? -18.828 48.812 4.941 1 95.69 431 PRO A CA 1
ATOM 3369 C C . PRO A 1 431 ? -19.328 47.375 5 1 95.69 431 PRO A C 1
ATOM 3371 O O . PRO A 1 431 ? -18.984 46.625 5.918 1 95.69 431 PRO A O 1
ATOM 3374 N N . ASP A 1 432 ? -20 46.938 3.979 1 94.44 432 ASP A N 1
ATOM 3375 C CA . ASP A 1 432 ? -20.688 45.656 3.941 1 94.44 432 ASP A CA 1
ATOM 3376 C C . ASP A 1 432 ? -19.688 44.5 4.039 1 94.44 432 ASP A C 1
ATOM 3378 O O . ASP A 1 432 ? -20 43.469 4.605 1 94.44 432 ASP A O 1
ATOM 3382 N N . ASP A 1 433 ? -18.547 44.656 3.436 1 94.75 433 ASP A N 1
ATOM 3383 C CA . ASP A 1 433 ? -17.547 43.625 3.492 1 94.75 433 ASP A CA 1
ATOM 3384 C C . ASP A 1 433 ? -17.188 43.281 4.938 1 94.75 433 ASP A C 1
ATOM 3386 O O . ASP A 1 433 ? -16.812 42.156 5.242 1 94.75 433 ASP A O 1
ATOM 3390 N N . LEU A 1 434 ? -17.281 44.25 5.836 1 96.62 434 LEU A N 1
ATOM 3391 C CA . LEU A 1 434 ? -17.062 44 7.262 1 96.62 434 LEU A CA 1
ATOM 3392 C C . LEU A 1 434 ? -18.359 43.594 7.945 1 96.62 434 LEU A C 1
ATOM 3394 O O . LEU A 1 434 ? -18.406 42.531 8.594 1 96.62 434 LEU A O 1
ATOM 3398 N N . MET A 1 435 ? -19.438 44.344 7.711 1 95.75 435 MET A N 1
ATOM 3399 C CA . MET A 1 435 ? -20.688 44.188 8.438 1 95.75 435 MET A CA 1
ATOM 3400 C C . MET A 1 435 ? -21.344 42.844 8.109 1 95.75 435 MET A C 1
ATOM 3402 O O . MET A 1 435 ? -21.891 42.188 8.992 1 95.75 435 MET A O 1
ATOM 3406 N N . LYS A 1 436 ? -21.203 42.438 6.859 1 94.94 436 LYS A N 1
ATOM 3407 C CA . LYS A 1 436 ? -22 41.312 6.406 1 94.94 436 LYS A CA 1
ATOM 3408 C C . LYS A 1 436 ? -21.125 40.094 6.164 1 94.94 436 LYS A C 1
ATOM 3410 O O . LYS A 1 436 ? -21.625 38.969 5.977 1 94.94 436 LYS A O 1
ATOM 3415 N N . PHE A 1 437 ? -19.891 40.281 6.168 1 96 437 PHE A N 1
ATOM 3416 C CA . PHE A 1 437 ? -19.016 39.188 5.816 1 96 437 PHE A CA 1
ATOM 3417 C C . PHE A 1 437 ? -18.016 38.906 6.93 1 96 437 PHE A C 1
ATOM 3419 O O . PHE A 1 437 ? -18.203 38 7.742 1 96 437 PHE A O 1
ATOM 3426 N N . GLN A 1 438 ? -17.094 39.75 7.23 1 97.19 438 GLN A N 1
ATOM 3427 C CA . GLN A 1 438 ? -15.984 39.469 8.133 1 97.19 438 GLN A CA 1
ATOM 3428 C C . GLN A 1 438 ? -16.453 39.406 9.578 1 97.19 438 GLN A C 1
ATOM 3430 O O . GLN A 1 438 ? -16.047 38.5 10.336 1 97.19 438 GLN A O 1
ATOM 3435 N N . LEU A 1 439 ? -17.297 40.312 10.023 1 97 439 LEU A N 1
ATOM 3436 C CA . LEU A 1 439 ? -17.719 40.406 11.414 1 97 439 LEU A CA 1
ATOM 3437 C C . LEU A 1 439 ? -18.516 39.188 11.844 1 97 439 LEU A C 1
ATOM 3439 O O . LEU A 1 439 ? -18.188 38.531 12.836 1 97 439 LEU A O 1
ATOM 3443 N N . PRO A 1 440 ? -19.531 38.844 11.078 1 96.38 440 PRO A N 1
ATOM 3444 C CA . PRO A 1 440 ? -20.297 37.688 11.508 1 96.38 440 PRO A CA 1
ATOM 3445 C C . PRO A 1 440 ? -19.484 36.406 11.492 1 96.38 440 PRO A C 1
ATOM 3447 O O . PRO A 1 440 ? -19.656 35.562 12.367 1 96.38 440 PRO A O 1
ATOM 3450 N N . ILE A 1 441 ? -18.609 36.219 10.5 1 97.62 441 ILE A N 1
ATOM 3451 C CA . ILE A 1 441 ? -17.766 35.031 10.406 1 97.62 441 ILE A CA 1
ATOM 3452 C C . ILE A 1 441 ? -16.812 34.969 11.594 1 97.62 441 ILE A C 1
ATOM 3454 O O . ILE A 1 441 ? -16.656 33.906 12.227 1 97.62 441 ILE A O 1
ATOM 3458 N N . THR A 1 442 ? -16.141 36.094 11.883 1 98.31 442 THR A N 1
ATOM 3459 C CA . THR A 1 442 ? -15.18 36.156 12.977 1 98.31 442 THR A CA 1
ATOM 3460 C C . THR A 1 442 ? -15.836 35.781 14.305 1 98.31 442 THR A C 1
ATOM 3462 O O . THR A 1 442 ? -15.297 35 15.062 1 98.31 442 THR A O 1
ATOM 3465 N N . LEU A 1 443 ? -16.984 36.344 14.555 1 97.69 443 LEU A N 1
ATOM 3466 C CA . LEU A 1 443 ? -17.672 36.125 15.828 1 97.69 443 LEU A CA 1
ATOM 3467 C C . LEU A 1 443 ? -18.203 34.688 15.906 1 97.69 443 LEU A C 1
ATOM 3469 O O . LEU A 1 443 ? -18.094 34.031 16.953 1 97.69 443 LEU A O 1
ATOM 3473 N N . PHE A 1 444 ? -18.766 34.219 14.836 1 97.56 444 PHE A N 1
ATOM 3474 C CA . PHE A 1 444 ? -19.297 32.875 14.82 1 97.56 444 PHE A CA 1
ATOM 3475 C C . PHE A 1 444 ? -18.172 31.859 14.992 1 97.56 444 PHE A C 1
ATOM 3477 O O . PHE A 1 444 ? -18.297 30.906 15.758 1 97.56 444 PHE A O 1
ATOM 3484 N N . GLN A 1 445 ? -17.109 32.031 14.242 1 98.19 445 GLN A N 1
ATOM 3485 C CA . GLN A 1 445 ? -15.984 31.094 14.328 1 98.19 445 GLN A CA 1
ATOM 3486 C C . GLN A 1 445 ? -15.352 31.125 15.719 1 98.19 445 GLN A C 1
ATOM 3488 O O . GLN A 1 445 ? -14.891 30.109 16.219 1 98.19 445 GLN A O 1
ATOM 3493 N N . SER A 1 446 ? -15.227 32.344 16.312 1 98.19 446 SER A N 1
ATOM 3494 C CA . SER A 1 446 ? -14.719 32.438 17.672 1 98.19 446 SER A CA 1
ATOM 3495 C C . SER A 1 446 ? -15.555 31.578 18.625 1 98.19 446 SER A C 1
ATOM 3497 O O . SER A 1 446 ? -15.016 30.938 19.531 1 98.19 446 SER A O 1
ATOM 3499 N N . LEU A 1 447 ? -16.828 31.625 18.422 1 97.5 447 LEU A N 1
ATOM 3500 C CA . LEU A 1 447 ? -17.766 30.828 19.219 1 97.5 447 LEU A CA 1
ATOM 3501 C C . LEU A 1 447 ? -17.531 29.344 19.016 1 97.5 447 LEU A C 1
ATOM 3503 O O . LEU A 1 447 ? -17.344 28.609 20 1 97.5 447 LEU A O 1
ATOM 3507 N N . ILE A 1 448 ? -17.484 28.922 17.781 1 97.75 448 ILE A N 1
ATOM 3508 C CA . ILE A 1 448 ? -17.406 27.516 17.422 1 97.75 448 ILE A CA 1
ATOM 3509 C C . ILE A 1 448 ? -16.047 26.953 17.828 1 97.75 448 ILE A C 1
ATOM 3511 O O . ILE A 1 448 ? -15.953 25.844 18.375 1 97.75 448 ILE A O 1
ATOM 3515 N N . ARG A 1 449 ? -14.992 27.703 17.547 1 97.62 449 ARG A N 1
ATOM 3516 C CA . ARG A 1 449 ? -13.656 27.219 17.875 1 97.62 449 ARG A CA 1
ATOM 3517 C C . ARG A 1 449 ? -13.477 27.109 19.391 1 97.62 449 ARG A C 1
ATOM 3519 O O . ARG A 1 449 ? -12.773 26.219 19.875 1 97.62 449 ARG A O 1
ATOM 3526 N N . THR A 1 450 ? -14.094 27.984 20.156 1 98 450 THR A N 1
ATOM 3527 C CA . THR A 1 450 ? -14.047 27.906 21.609 1 98 450 THR A CA 1
ATOM 3528 C C . THR A 1 450 ? -14.789 26.656 22.094 1 98 450 THR A C 1
ATOM 3530 O O . THR A 1 450 ? -14.305 25.938 22.984 1 98 450 THR A O 1
ATOM 3533 N N . LEU A 1 451 ? -15.938 26.406 21.531 1 97.56 451 LEU A N 1
ATOM 3534 C CA . LEU A 1 451 ? -16.703 25.203 21.891 1 97.56 451 LEU A CA 1
ATOM 3535 C C . LEU A 1 451 ? -15.898 23.953 21.562 1 97.56 451 LEU A C 1
ATOM 3537 O O . LEU A 1 451 ? -15.859 23.016 22.375 1 97.56 451 LEU A O 1
ATOM 3541 N N . ARG A 1 452 ? -15.242 23.969 20.422 1 95.69 452 ARG A N 1
ATOM 3542 C CA . ARG A 1 452 ? -14.57 22.781 19.906 1 95.69 452 ARG A CA 1
ATOM 3543 C C . ARG A 1 452 ? -13.32 22.469 20.703 1 95.69 452 ARG A C 1
ATOM 3545 O O . ARG A 1 452 ? -12.844 21.328 20.703 1 95.69 452 ARG A O 1
ATOM 3552 N N . THR A 1 453 ? -12.766 23.391 21.438 1 96.25 453 THR A N 1
ATOM 3553 C CA . THR A 1 453 ? -11.461 23.203 22.062 1 96.25 453 THR A CA 1
ATOM 3554 C C . THR A 1 453 ? -11.602 23.031 23.578 1 96.25 453 THR A C 1
ATOM 3556 O O . THR A 1 453 ? -10.617 23.109 24.312 1 96.25 453 THR A O 1
ATOM 3559 N N . GLN A 1 454 ? -12.805 22.875 24.109 1 97 454 GLN A N 1
ATOM 3560 C CA . GLN A 1 454 ? -12.969 22.578 25.516 1 97 454 GLN A CA 1
ATOM 3561 C C . GLN A 1 454 ? -12.43 21.203 25.875 1 97 454 GLN A C 1
ATOM 3563 O O . GLN A 1 454 ? -12.641 20.234 25.141 1 97 454 GLN A O 1
ATOM 3568 N N . ASN A 1 455 ? -11.719 21.141 26.969 1 96.38 455 ASN A N 1
ATOM 3569 C CA . ASN A 1 455 ? -11.18 19.859 27.438 1 96.38 455 ASN A CA 1
ATOM 3570 C C . ASN A 1 455 ? -12.273 18.984 28.047 1 96.38 455 ASN A C 1
ATOM 3572 O O . ASN A 1 455 ? -13.344 19.484 28.406 1 96.38 455 ASN A O 1
ATOM 3576 N N . GLN A 1 456 ? -12.008 17.812 28.297 1 94.31 456 GLN A N 1
ATOM 3577 C CA . GLN A 1 456 ? -12.969 16.844 28.828 1 94.31 456 GLN A CA 1
ATOM 3578 C C . GLN A 1 456 ? -13.398 17.219 30.234 1 94.31 456 GLN A C 1
ATOM 3580 O O . GLN A 1 456 ? -14.539 16.969 30.625 1 94.31 456 GLN A O 1
ATOM 3585 N N . ASP A 1 457 ? -12.539 17.859 30.953 1 95.12 457 ASP A N 1
ATOM 3586 C CA . ASP A 1 457 ? -12.852 18.203 32.344 1 95.12 457 ASP A CA 1
ATOM 3587 C C . ASP A 1 457 ? -13.578 19.531 32.438 1 95.12 457 ASP A C 1
ATOM 3589 O O . ASP A 1 457 ? -13.828 20.047 33.531 1 95.12 457 ASP A O 1
ATOM 3593 N N . GLY A 1 458 ? -13.828 20.125 31.188 1 96.44 458 GLY A N 1
ATOM 3594 C CA . GLY A 1 458 ? -14.57 21.375 31.156 1 96.44 458 GLY A CA 1
ATOM 3595 C C . GLY A 1 458 ? -13.68 22.609 31.078 1 96.44 458 GLY A C 1
ATOM 3596 O O . GLY A 1 458 ? -14.148 23.703 30.781 1 96.44 458 GLY A O 1
ATOM 3597 N N . SER A 1 459 ? -12.43 22.453 31.328 1 96.62 459 SER A N 1
ATOM 3598 C CA . SER A 1 459 ? -11.477 23.547 31.266 1 96.62 459 SER A CA 1
ATOM 3599 C C . SER A 1 459 ? -11.094 23.875 29.828 1 96.62 459 SER A C 1
ATOM 3601 O O . SER A 1 459 ? -11.531 23.188 28.891 1 96.62 459 SER A O 1
ATOM 3603 N N . TRP A 1 460 ? -10.406 24.906 29.656 1 96.38 460 TRP A N 1
ATOM 3604 C CA . TRP A 1 460 ? -9.781 25.234 28.391 1 96.38 460 TRP A CA 1
ATOM 3605 C C . TRP A 1 460 ? -8.281 25.469 28.562 1 96.38 460 TRP A C 1
ATOM 3607 O O . TRP A 1 460 ? -7.82 25.812 29.656 1 96.38 460 TRP A O 1
ATOM 3617 N N . GLY A 1 461 ? -7.562 25.281 27.453 1 90.56 461 GLY A N 1
ATOM 3618 C CA . GLY A 1 461 ? -6.129 25.531 27.438 1 90.56 461 GLY A CA 1
ATOM 3619 C C . GLY A 1 461 ? -5.324 24.359 28 1 90.56 461 GLY A C 1
ATOM 3620 O O . GLY A 1 461 ? -5.887 23.359 28.422 1 90.56 461 GLY A O 1
ATOM 3621 N N . SER A 1 462 ? -4.047 24.547 28.047 1 80.44 462 SER A N 1
ATOM 3622 C CA . SER A 1 462 ? -3.168 23.469 28.484 1 80.44 462 SER A CA 1
ATOM 3623 C C . SER A 1 462 ? -2.646 23.719 29.891 1 80.44 462 SER A C 1
ATOM 3625 O O . SER A 1 462 ? -1.953 22.891 30.469 1 80.44 462 SER A O 1
ATOM 3627 N N . SER A 1 463 ? -3.045 24.766 30.562 1 78.44 463 SER A N 1
ATOM 3628 C CA . SER A 1 463 ? -2.426 25.172 31.812 1 78.44 463 SER A CA 1
ATOM 3629 C C . SER A 1 463 ? -3.309 24.828 33 1 78.44 463 SER A C 1
ATOM 3631 O O . SER A 1 463 ? -2.992 25.172 34.156 1 78.44 463 SER A O 1
ATOM 3633 N N . ASN A 1 464 ? -4.398 24.094 32.875 1 83.25 464 ASN A N 1
ATOM 3634 C CA . ASN A 1 464 ? -5.301 23.797 34 1 83.25 464 ASN A CA 1
ATOM 3635 C C . ASN A 1 464 ? -5.594 25.047 34.812 1 83.25 464 ASN A C 1
ATOM 3637 O O . ASN A 1 464 ? -5.496 25.016 36.062 1 83.25 464 ASN A O 1
ATOM 3641 N N . SER A 1 465 ? -5.852 26.172 34.25 1 91.56 465 SER A N 1
ATOM 3642 C CA . SER A 1 465 ? -5.977 27.5 34.812 1 91.56 465 SER A CA 1
ATOM 3643 C C . SER A 1 465 ? -7.438 27.938 34.906 1 91.56 465 SER A C 1
ATOM 3645 O O . SER A 1 465 ? -8.164 27.859 33.906 1 91.56 465 SER A O 1
ATOM 3647 N N . ALA A 1 466 ? -7.82 28.391 36.094 1 93.69 466 ALA A N 1
ATOM 3648 C CA . ALA A 1 466 ? -9.156 28.969 36.219 1 93.69 466 ALA A CA 1
ATOM 3649 C C . ALA A 1 466 ? -9.289 30.266 35.406 1 93.69 466 ALA A C 1
ATOM 3651 O O . ALA A 1 466 ? -10.359 30.562 34.875 1 93.69 466 ALA A O 1
ATOM 3652 N N . GLU A 1 467 ? -8.25 31 35.375 1 94.69 467 GLU A N 1
ATOM 3653 C CA . GLU A 1 467 ? -8.258 32.25 34.625 1 94.69 467 GLU A CA 1
ATOM 3654 C C . GLU A 1 467 ? -8.461 32 33.125 1 94.69 467 GLU A C 1
ATOM 3656 O O . GLU A 1 467 ? -9.266 32.688 32.469 1 94.69 467 GLU A O 1
ATOM 3661 N N . GLU A 1 468 ? -7.711 31.047 32.625 1 95.62 468 GLU A N 1
ATOM 3662 C CA . GLU A 1 468 ? -7.848 30.719 31.219 1 95.62 468 GLU A CA 1
ATOM 3663 C C . GLU A 1 468 ? -9.25 30.219 30.906 1 95.62 468 GLU A C 1
ATOM 3665 O O . GLU A 1 468 ? -9.812 30.547 29.859 1 95.62 468 GLU A O 1
ATOM 3670 N N . THR A 1 469 ? -9.758 29.391 31.75 1 97.06 469 THR A N 1
ATOM 3671 C CA . THR A 1 469 ? -11.133 28.906 31.609 1 97.06 469 THR A CA 1
ATOM 3672 C C . THR A 1 469 ? -12.125 30.062 31.656 1 97.06 469 THR A C 1
ATOM 3674 O O . THR A 1 469 ? -13.117 30.078 30.938 1 97.06 469 THR A O 1
ATOM 3677 N N . ALA A 1 470 ? -11.812 31.016 32.531 1 96.44 470 ALA A N 1
ATOM 3678 C CA . ALA A 1 470 ? -12.664 32.188 32.625 1 96.44 470 ALA A CA 1
ATOM 3679 C C . ALA A 1 470 ? -12.688 32.969 31.297 1 96.44 470 ALA A C 1
ATOM 3681 O O . ALA A 1 470 ? -13.734 33.469 30.891 1 96.44 470 ALA A O 1
ATOM 3682 N N . TYR A 1 471 ? -11.539 33.125 30.703 1 97.62 471 TYR A N 1
ATOM 3683 C CA . TYR A 1 471 ? -11.492 33.781 29.406 1 97.62 471 TYR A CA 1
ATOM 3684 C C . TYR A 1 471 ? -12.453 33.125 28.422 1 97.62 471 TYR A C 1
ATOM 3686 O O . TYR A 1 471 ? -13.195 33.812 27.719 1 97.62 471 TYR A O 1
ATOM 3694 N N . ALA A 1 472 ? -12.422 31.781 28.359 1 98.06 472 ALA A N 1
ATOM 3695 C CA . ALA A 1 472 ? -13.234 31.031 27.406 1 98.06 472 ALA A CA 1
ATOM 3696 C C . ALA A 1 472 ? -14.727 31.203 27.703 1 98.06 472 ALA A C 1
ATOM 3698 O O . ALA A 1 472 ? -15.531 31.375 26.797 1 98.06 472 ALA A O 1
ATOM 3699 N N . VAL A 1 473 ? -15.039 31.141 28.938 1 97.25 473 VAL A N 1
ATOM 3700 C CA . VAL A 1 473 ? -16.438 31.328 29.344 1 97.25 473 VAL A CA 1
ATOM 3701 C C . VAL A 1 473 ? -16.906 32.719 28.922 1 97.25 473 VAL A C 1
ATOM 3703 O O . VAL A 1 473 ? -18.031 32.875 28.438 1 97.25 473 VAL A O 1
ATOM 3706 N N . LEU A 1 474 ? -16.094 33.688 29.109 1 96.88 474 LEU A N 1
ATOM 3707 C CA . LEU A 1 474 ? -16.438 35.062 28.766 1 96.88 474 LEU A CA 1
ATOM 3708 C C . LEU A 1 474 ? -16.578 35.219 27.266 1 96.88 474 LEU A C 1
ATOM 3710 O O . LEU A 1 474 ? -17.406 36 26.797 1 96.88 474 LEU A O 1
ATOM 3714 N N . ILE A 1 475 ? -15.773 34.5 26.469 1 97.81 475 ILE A N 1
ATOM 3715 C CA . ILE A 1 475 ? -15.961 34.469 25.016 1 97.81 475 ILE A CA 1
ATOM 3716 C C . ILE A 1 475 ? -17.375 34 24.688 1 97.81 475 ILE A C 1
ATOM 3718 O O . ILE A 1 475 ? -18.109 34.656 23.969 1 97.81 475 ILE A O 1
ATOM 3722 N N . LEU A 1 476 ? -17.703 32.812 25.234 1 97.31 476 LEU A N 1
ATOM 3723 C CA . LEU A 1 476 ? -18.984 32.188 24.938 1 97.31 476 LEU A CA 1
ATOM 3724 C C . LEU A 1 476 ? -20.141 33.094 25.344 1 97.31 476 LEU A C 1
ATOM 3726 O O . LEU A 1 476 ? -21.125 33.25 24.609 1 97.31 476 LEU A O 1
ATOM 3730 N N . LYS A 1 477 ? -19.984 33.75 26.438 1 94.38 477 LYS A N 1
ATOM 3731 C CA . LYS A 1 477 ? -21.031 34.656 26.906 1 94.38 477 LYS A CA 1
ATOM 3732 C C . LYS A 1 477 ? -21.172 35.844 25.969 1 94.38 477 LYS A C 1
ATOM 3734 O O . LYS A 1 477 ? -22.281 36.281 25.656 1 94.38 477 LYS A O 1
ATOM 3739 N N . SER A 1 478 ? -20.062 36.375 25.578 1 93.5 478 SER A N 1
ATOM 3740 C CA . SER A 1 478 ? -20.047 37.562 24.766 1 93.5 478 SER A CA 1
ATOM 3741 C C . SER A 1 478 ? -20.672 37.312 23.391 1 93.5 478 SER A C 1
ATOM 3743 O O . SER A 1 478 ? -21.297 38.188 22.812 1 93.5 478 SER A O 1
ATOM 3745 N N . VAL A 1 479 ? -20.453 36.125 22.828 1 95.44 479 VAL A N 1
ATOM 3746 C CA . VAL A 1 479 ? -20.844 35.906 21.453 1 95.44 479 VAL A CA 1
ATOM 3747 C C . VAL A 1 479 ? -21.984 34.906 21.375 1 95.44 479 VAL A C 1
ATOM 3749 O O . VAL A 1 479 ? -22.344 34.406 20.297 1 95.44 479 VAL A O 1
ATOM 3752 N N . ALA A 1 480 ? -22.656 34.562 22.406 1 93.56 480 ALA A N 1
ATOM 3753 C CA . ALA A 1 480 ? -23.766 33.625 22.5 1 93.56 480 ALA A CA 1
ATOM 3754 C C . ALA A 1 480 ? -24.875 34 21.516 1 93.56 480 ALA A C 1
ATOM 3756 O O . ALA A 1 480 ? -25.547 33.125 20.969 1 93.56 480 ALA A O 1
ATOM 3757 N N . PRO A 1 481 ? -25.094 35.281 21.297 1 91.94 481 PRO A N 1
ATOM 3758 C CA . PRO A 1 481 ? -26.141 35.688 20.344 1 91.94 481 PRO A CA 1
ATOM 3759 C C . PRO A 1 481 ? -25.891 35.125 18.938 1 91.94 481 PRO A C 1
ATOM 3761 O O . PRO A 1 481 ? -26.812 35.062 18.125 1 91.94 481 PRO A O 1
ATOM 3764 N N . PHE A 1 482 ? -24.719 34.719 18.609 1 93.5 482 PHE A N 1
ATOM 3765 C CA . PHE A 1 482 ? -24.375 34.25 17.281 1 93.5 482 PHE A CA 1
ATOM 3766 C C . PHE A 1 482 ? -24.484 32.75 17.188 1 93.5 482 PHE A C 1
ATOM 3768 O O . PHE A 1 482 ? -23.859 32.125 16.328 1 93.5 482 PHE A O 1
ATOM 3775 N N . SER A 1 483 ? -25.234 32.094 17.984 1 92.06 483 SER A N 1
ATOM 3776 C CA . SER A 1 483 ? -25.453 30.656 17.922 1 92.06 483 SER A CA 1
ATOM 3777 C C . SER A 1 483 ? -26.297 30.297 16.703 1 92.06 483 SER A C 1
ATOM 3779 O O . SER A 1 483 ? -26.094 29.234 16.109 1 92.06 483 SER A O 1
ATOM 3781 N N . PHE A 1 484 ? -27.328 31.188 16.328 1 89.81 484 PHE A N 1
ATOM 3782 C CA . PHE A 1 484 ? -28.203 31.078 15.164 1 89.81 484 PHE A CA 1
ATOM 3783 C C . PHE A 1 484 ? -29.266 30 15.375 1 89.81 484 PHE A C 1
ATOM 3785 O O . PHE A 1 484 ? -30.344 30.062 14.781 1 89.81 484 PHE A O 1
ATOM 3792 N N . THR A 1 485 ? -28.984 28.891 16.094 1 92.38 485 THR A N 1
ATOM 3793 C CA . THR A 1 485 ? -29.906 27.781 16.281 1 92.38 485 THR A CA 1
ATOM 3794 C C . THR A 1 485 ? -30 27.375 17.75 1 92.38 485 THR A C 1
ATOM 3796 O O . THR A 1 485 ? -29.062 27.609 18.516 1 92.38 485 THR A O 1
ATOM 3799 N N . ASN A 1 486 ? -31.062 26.656 18.078 1 92.31 486 ASN A N 1
ATOM 3800 C CA . ASN A 1 486 ? -31.266 26.188 19.453 1 92.31 486 ASN A CA 1
ATOM 3801 C C . ASN A 1 486 ? -30.25 25.109 19.828 1 92.31 486 ASN A C 1
ATOM 3803 O O . ASN A 1 486 ? -29.844 25.016 20.984 1 92.31 486 ASN A O 1
ATOM 3807 N N . MET A 1 487 ? -29.922 24.391 18.922 1 94.5 487 MET A N 1
ATOM 3808 C CA . MET A 1 487 ? -28.984 23.312 19.188 1 94.5 487 MET A CA 1
ATOM 3809 C C . MET A 1 487 ? -27.625 23.859 19.625 1 94.5 487 MET A C 1
ATOM 3811 O O . MET A 1 487 ? -27.062 23.422 20.625 1 94.5 487 MET A O 1
ATOM 3815 N N . ILE A 1 488 ? -27.156 24.828 18.906 1 95.38 488 ILE A N 1
ATOM 3816 C CA . ILE A 1 488 ? -25.859 25.422 19.234 1 95.38 488 ILE A CA 1
ATOM 3817 C C . ILE A 1 488 ? -25.969 26.219 20.531 1 95.38 488 ILE A C 1
ATOM 3819 O O . ILE A 1 488 ? -25.047 26.219 21.344 1 95.38 488 ILE A O 1
ATOM 3823 N N . SER A 1 489 ? -27.109 26.844 20.703 1 94.56 489 SER A N 1
ATOM 3824 C CA . SER A 1 489 ? -27.359 27.562 21.938 1 94.56 489 SER A CA 1
ATOM 3825 C C . SER A 1 489 ? -27.281 26.625 23.156 1 94.56 489 SER A C 1
ATOM 3827 O O . SER A 1 489 ? -26.734 27 24.188 1 94.56 489 SER A O 1
ATOM 3829 N N . ALA A 1 490 ? -27.828 25.484 22.984 1 95.5 490 ALA A N 1
ATOM 3830 C CA . ALA A 1 490 ? -27.781 24.5 24.062 1 95.5 490 ALA A CA 1
ATOM 3831 C C . ALA A 1 490 ? -26.359 24.047 24.359 1 95.5 490 ALA A C 1
ATOM 3833 O O . ALA A 1 490 ? -25.984 23.828 25.5 1 95.5 490 ALA A O 1
ATOM 3834 N N . GLU A 1 491 ? -25.609 23.906 23.312 1 96.44 491 GLU A N 1
ATOM 3835 C CA . GLU A 1 491 ? -24.203 23.516 23.469 1 96.44 491 GLU A CA 1
ATOM 3836 C C . GLU A 1 491 ? -23.422 24.594 24.203 1 96.44 491 GLU A C 1
ATOM 3838 O O . GLU A 1 491 ? -22.5 24.297 24.969 1 96.44 491 GLU A O 1
ATOM 3843 N N . ILE A 1 492 ? -23.688 25.844 23.906 1 96.5 492 ILE A N 1
ATOM 3844 C CA . ILE A 1 492 ? -23.031 26.969 24.562 1 96.5 492 ILE A CA 1
ATOM 3845 C C . ILE A 1 492 ? -23.312 26.938 26.062 1 96.5 492 ILE A C 1
ATOM 3847 O O . ILE A 1 492 ? -22.406 27.062 26.875 1 96.5 492 ILE A O 1
ATOM 3851 N N . LYS A 1 493 ? -24.547 26.734 26.422 1 95.12 493 LYS A N 1
ATOM 3852 C CA . LYS A 1 493 ? -24.953 26.688 27.828 1 95.12 493 LYS A CA 1
ATOM 3853 C C . LYS A 1 493 ? -24.25 25.547 28.562 1 95.12 493 LYS A C 1
ATOM 3855 O O . LYS A 1 493 ? -23.781 25.719 29.688 1 95.12 493 LYS A O 1
ATOM 3860 N N . ASP A 1 494 ? -24.312 24.484 27.906 1 96.56 494 ASP A N 1
ATOM 3861 C CA . ASP A 1 494 ? -23.641 23.328 28.516 1 96.56 494 ASP A CA 1
ATOM 3862 C C . ASP A 1 494 ? -22.156 23.578 28.719 1 96.56 494 ASP A C 1
ATOM 3864 O O . ASP A 1 494 ? -21.609 23.25 29.766 1 96.56 494 ASP A O 1
ATOM 3868 N N . ALA A 1 495 ? -21.5 24.125 27.719 1 97.38 495 ALA A N 1
ATOM 3869 C CA . ALA A 1 495 ? -20.062 24.406 27.797 1 97.38 495 ALA A CA 1
ATOM 3870 C C . ALA A 1 495 ? -19.766 25.406 28.906 1 97.38 495 ALA A C 1
ATOM 3872 O O . ALA A 1 495 ? -18.781 25.25 29.641 1 97.38 495 ALA A O 1
ATOM 3873 N N . ILE A 1 496 ? -20.531 26.438 29.031 1 96.69 496 ILE A N 1
ATOM 3874 C CA . ILE A 1 496 ? -20.359 27.422 30.078 1 96.69 496 ILE A CA 1
ATOM 3875 C C . ILE A 1 496 ? -20.5 26.766 31.453 1 96.69 496 ILE A C 1
ATOM 3877 O O . ILE A 1 496 ? -19.688 26.984 32.344 1 96.69 496 ILE A O 1
ATOM 3881 N N . ASN A 1 497 ? -21.5 25.922 31.578 1 95.75 497 ASN A N 1
ATOM 3882 C CA . ASN A 1 497 ? -21.734 25.234 32.844 1 95.75 497 ASN A CA 1
ATOM 3883 C C . ASN A 1 497 ? -20.547 24.344 33.219 1 95.75 497 ASN A C 1
ATOM 3885 O O . ASN A 1 497 ? -20.141 24.328 34.375 1 95.75 497 ASN A O 1
ATOM 3889 N N . ARG A 1 498 ? -20.062 23.656 32.312 1 96.69 498 ARG A N 1
ATOM 3890 C CA . ARG A 1 498 ? -18.906 22.781 32.562 1 96.69 498 ARG A CA 1
ATOM 3891 C C . ARG A 1 498 ? -17.672 23.609 32.938 1 96.69 498 ARG A C 1
ATOM 3893 O O . ARG A 1 498 ? -16.875 23.203 33.781 1 96.69 498 ARG A O 1
ATOM 3900 N N . GLY A 1 499 ? -17.531 24.75 32.219 1 96.75 499 GLY A N 1
ATOM 3901 C CA . GLY A 1 499 ? -16.438 25.641 32.562 1 96.75 499 GLY A CA 1
ATOM 3902 C C . GLY A 1 499 ? -16.547 26.203 33.969 1 96.75 499 GLY A C 1
ATOM 3903 O O . GLY A 1 499 ? -15.555 26.266 34.688 1 96.75 499 GLY A O 1
ATOM 3904 N N . VAL A 1 500 ? -17.703 26.562 34.312 1 94.75 500 VAL A N 1
ATOM 3905 C CA . VAL A 1 500 ? -17.969 27.094 35.656 1 94.75 500 VAL A CA 1
ATOM 3906 C C . VAL A 1 500 ? -17.703 26.016 36.688 1 94.75 500 VAL A C 1
ATOM 3908 O O . VAL A 1 500 ? -17.109 26.297 37.719 1 94.75 500 VAL A O 1
ATOM 3911 N N . GLN A 1 501 ? -18.172 24.859 36.438 1 94.25 501 GLN A N 1
ATOM 3912 C CA . GLN A 1 501 ? -17.938 23.75 37.375 1 94.25 501 GLN A CA 1
ATOM 3913 C C . GLN A 1 501 ? -16.453 23.5 37.562 1 94.25 501 GLN A C 1
ATOM 3915 O O . GLN A 1 501 ? -15.992 23.25 38.688 1 94.25 501 GLN A O 1
ATOM 3920 N N . PHE A 1 502 ? -15.766 23.516 36.469 1 95.19 502 PHE A N 1
ATOM 3921 C CA . PHE A 1 502 ? -14.32 23.359 36.594 1 95.19 502 PHE A CA 1
ATOM 3922 C C . PHE A 1 502 ? -13.727 24.422 37.5 1 95.19 502 PHE A C 1
ATOM 3924 O O . PHE A 1 502 ? -12.914 24.109 38.375 1 95.19 502 PHE A O 1
ATOM 3931 N N . ILE A 1 503 ? -14.094 25.719 37.344 1 94 503 ILE A N 1
ATOM 3932 C CA . ILE A 1 503 ? -13.57 26.828 38.125 1 94 503 ILE A CA 1
ATOM 3933 C C . ILE A 1 503 ? -13.891 26.594 39.594 1 94 503 ILE A C 1
ATOM 3935 O O . ILE A 1 503 ? -13.047 26.859 40.469 1 94 503 ILE A O 1
ATOM 3939 N N . LEU A 1 504 ? -14.984 26.047 39.875 1 90.38 504 LEU A N 1
ATOM 3940 C CA . LEU A 1 504 ? -15.438 25.812 41.25 1 90.38 504 LEU A CA 1
ATOM 3941 C C . LEU A 1 504 ? -14.617 24.703 41.906 1 90.38 504 LEU A C 1
ATOM 3943 O O . LEU A 1 504 ? -14.438 24.719 43.125 1 90.38 504 LEU A O 1
ATOM 3947 N N . THR A 1 505 ? -14.203 23.859 41.125 1 88.5 505 THR A N 1
ATOM 3948 C CA . THR A 1 505 ? -13.453 22.734 41.656 1 88.5 505 THR A CA 1
ATOM 3949 C C . THR A 1 505 ? -12.016 23.141 41.969 1 88.5 505 THR A C 1
ATOM 3951 O O . THR A 1 505 ? -11.32 22.453 42.719 1 88.5 505 THR A O 1
ATOM 3954 N N . LYS A 1 506 ? -11.672 24.297 41.438 1 84.06 506 LYS A N 1
ATOM 3955 C CA . LYS A 1 506 ? -10.297 24.734 41.625 1 84.06 506 LYS A CA 1
ATOM 3956 C C . LYS A 1 506 ? -10.102 25.281 43.062 1 84.06 506 LYS A C 1
ATOM 3958 O O . LYS A 1 506 ? -10.953 25.984 43.562 1 84.06 506 LYS A O 1
ATOM 3963 N N . GLY A 1 507 ? -9.484 24.547 43.938 1 70.75 507 GLY A N 1
ATOM 3964 C CA . GLY A 1 507 ? -9.18 24.969 45.312 1 70.75 507 GLY A CA 1
ATOM 3965 C C . GLY A 1 507 ? -8.359 26.234 45.344 1 70.75 507 GLY A C 1
ATOM 3966 O O . GLY A 1 507 ? -8.547 27.141 44.531 1 70.75 507 GLY A O 1
ATOM 3967 N N . GLN A 1 508 ? -7.559 26.422 46.312 1 73.25 508 GLN A N 1
ATOM 3968 C CA . GLN A 1 508 ? -6.699 27.578 46.531 1 73.25 508 GLN A CA 1
ATOM 3969 C C . GLN A 1 508 ? -5.625 27.688 45.438 1 73.25 508 GLN A C 1
ATOM 3971 O O . GLN A 1 508 ? -5.086 26.672 45 1 73.25 508 GLN A O 1
ATOM 3976 N N . ARG A 1 509 ? -5.5 28.953 44.969 1 79.25 509 ARG A N 1
ATOM 3977 C CA . ARG A 1 509 ? -4.504 29.234 43.938 1 79.25 509 ARG A CA 1
ATOM 3978 C C . ARG A 1 509 ? -3.1 28.891 44.438 1 79.25 509 ARG A C 1
ATOM 3980 O O . ARG A 1 509 ? -2.725 29.234 45.562 1 79.25 509 ARG A O 1
ATOM 3987 N N . SER A 1 510 ? -2.488 28.109 43.594 1 73.62 510 SER A N 1
ATOM 3988 C CA . SER A 1 510 ? -1.085 27.844 43.906 1 73.62 510 SER A CA 1
ATOM 3989 C C . SER A 1 510 ? -0.179 28.922 43.281 1 73.62 510 SER A C 1
ATOM 3991 O O . SER A 1 510 ? -0.638 29.766 42.531 1 73.62 510 SER A O 1
ATOM 3993 N N . GLN A 1 511 ? 1.045 28.875 43.625 1 66.31 511 GLN A N 1
ATOM 3994 C CA . GLN A 1 511 ? 2.035 29.844 43.156 1 66.31 511 GLN A CA 1
ATOM 3995 C C . GLN A 1 511 ? 2.254 29.734 41.656 1 66.31 511 GLN A C 1
ATOM 3997 O O . GLN A 1 511 ? 2.637 30.703 41 1 66.31 511 GLN A O 1
ATOM 4002 N N . THR A 1 512 ? 1.898 28.656 41.156 1 69 512 THR A N 1
ATOM 4003 C CA . THR A 1 512 ? 2.219 28.406 39.75 1 69 512 THR A CA 1
ATOM 4004 C C . THR A 1 512 ? 0.963 28.484 38.906 1 69 512 THR A C 1
ATOM 4006 O O . THR A 1 512 ? 1.034 28.344 37.688 1 69 512 THR A O 1
ATOM 4009 N N . ASP A 1 513 ? -0.092 28.766 39.562 1 80.75 513 ASP A N 1
ATOM 4010 C CA . ASP A 1 513 ? -1.341 28.812 38.812 1 80.75 513 ASP A CA 1
ATOM 4011 C C . ASP A 1 513 ? -1.459 30.125 38.031 1 80.75 513 ASP A C 1
ATOM 4013 O O . ASP A 1 513 ? -0.915 31.156 38.469 1 80.75 513 ASP A O 1
ATOM 4017 N N . ASP A 1 514 ? -1.973 30.141 36.906 1 86.12 514 ASP A N 1
ATOM 4018 C CA . ASP A 1 514 ? -2.449 31.297 36.156 1 86.12 514 ASP A CA 1
ATOM 4019 C C . ASP A 1 514 ? -1.284 32.188 35.688 1 86.12 514 ASP A C 1
ATOM 4021 O O . ASP A 1 514 ? -1.372 33.406 35.719 1 86.12 514 ASP A O 1
ATOM 4025 N N . GLN A 1 515 ? -0.142 31.562 35.562 1 89.19 515 GLN A N 1
ATOM 4026 C CA . GLN A 1 515 ? 0.967 32.281 34.938 1 89.19 515 GLN A CA 1
ATOM 4027 C C . GLN A 1 515 ? 0.782 32.375 33.438 1 89.19 515 GLN A C 1
ATOM 4029 O O . GLN A 1 515 ? 1.468 31.688 32.656 1 89.19 515 GLN A O 1
ATOM 4034 N N . LEU A 1 516 ? -0.091 33.281 33.062 1 92.69 516 LEU A N 1
ATOM 4035 C CA . LEU A 1 516 ? -0.501 33.406 31.672 1 92.69 516 LEU A CA 1
ATOM 4036 C C . LEU A 1 516 ? 0.028 34.688 31.062 1 92.69 516 LEU A C 1
ATOM 4038 O O . LEU A 1 516 ? 0.113 34.812 29.828 1 92.69 516 LEU A O 1
ATOM 4042 N N . TRP A 1 517 ? 0.393 35.594 31.859 1 93.62 517 TRP A N 1
ATOM 4043 C CA . TRP A 1 517 ? 0.811 36.906 31.391 1 93.62 517 TRP A CA 1
ATOM 4044 C C . TRP A 1 517 ? 2.303 36.906 31.078 1 93.62 517 TRP A C 1
ATOM 4046 O O . TRP A 1 517 ? 3.084 36.219 31.703 1 93.62 517 TRP A O 1
ATOM 4056 N N . LEU A 1 518 ? 2.576 37.75 30.094 1 92.31 518 LEU A N 1
ATOM 4057 C CA . LEU A 1 518 ? 3.957 37.688 29.625 1 92.31 518 LEU A CA 1
ATOM 4058 C C . LEU A 1 518 ? 4.605 39.062 29.688 1 92.31 518 LEU A C 1
ATOM 4060 O O . LEU A 1 518 ? 4.051 40.031 29.188 1 92.31 518 LEU A O 1
ATOM 4064 N N . ASP A 1 519 ? 5.66 39.25 30.328 1 93.5 519 ASP A N 1
ATOM 4065 C CA . ASP A 1 519 ? 6.637 40.312 30.328 1 93.5 519 ASP A CA 1
ATOM 4066 C C . ASP A 1 519 ? 8.039 39.812 30.031 1 93.5 519 ASP A C 1
ATOM 4068 O O . ASP A 1 519 ? 8.242 39.094 29.031 1 93.5 519 ASP A O 1
ATOM 4072 N N . LYS A 1 520 ? 9.008 40.062 30.875 1 92.56 520 LYS A N 1
ATOM 4073 C CA . LYS A 1 520 ? 10.305 39.406 30.672 1 92.56 520 LYS A CA 1
ATOM 4074 C C . LYS A 1 520 ? 10.219 37.938 30.969 1 92.56 520 LYS A C 1
ATOM 4076 O O . LYS A 1 520 ? 10.984 37.125 30.422 1 92.56 520 LYS A O 1
ATOM 4081 N N . THR A 1 521 ? 9.352 37.656 31.859 1 91.25 521 THR A N 1
ATOM 4082 C CA . THR A 1 521 ? 9.031 36.312 32.25 1 91.25 521 THR A CA 1
ATOM 4083 C C . THR A 1 521 ? 7.52 36.125 32.375 1 91.25 521 THR A C 1
ATOM 4085 O O . THR A 1 521 ? 6.766 37.094 32.344 1 91.25 521 THR A O 1
ATOM 4088 N N . LEU A 1 522 ? 7.133 34.875 32.5 1 90.81 522 LEU A N 1
ATOM 4089 C CA . LEU A 1 522 ? 5.727 34.594 32.75 1 90.81 522 LEU A CA 1
ATOM 4090 C C . LEU A 1 522 ? 5.375 35 34.188 1 90.81 522 LEU A C 1
ATOM 4092 O O . LEU A 1 522 ? 6.172 34.781 35.125 1 90.81 522 LEU A O 1
ATOM 4096 N N . TYR A 1 523 ? 4.191 35.531 34.281 1 91.25 523 TYR A N 1
ATOM 4097 C CA . TYR A 1 523 ? 3.773 35.906 35.656 1 91.25 523 TYR A CA 1
ATOM 4098 C C . TYR A 1 523 ? 2.266 35.781 35.812 1 91.25 523 TYR A C 1
ATOM 4100 O O . TYR A 1 523 ? 1.531 35.688 34.812 1 91.25 523 TYR A O 1
ATOM 4108 N N . ALA A 1 524 ? 1.847 35.656 37.062 1 91.62 524 ALA A N 1
ATOM 4109 C CA . ALA A 1 524 ? 0.442 35.75 37.438 1 91.62 524 ALA A CA 1
ATOM 4110 C C . ALA A 1 524 ? 0.136 37.094 38.062 1 91.62 524 ALA A C 1
ATOM 4112 O O . ALA A 1 524 ? 1.029 37.75 38.625 1 91.62 524 ALA A O 1
ATOM 4113 N N . ILE A 1 525 ? -0.96 37.531 37.969 1 92.56 525 ILE A N 1
ATOM 4114 C CA . ILE A 1 525 ? -1.449 38.75 38.594 1 92.56 525 ILE A CA 1
ATOM 4115 C C . ILE A 1 525 ? -2.814 38.5 39.219 1 92.56 525 ILE A C 1
ATOM 4117 O O . ILE A 1 525 ? -3.848 38.625 38.562 1 92.56 525 ILE A O 1
ATOM 4121 N N . PRO A 1 526 ? -2.781 38.094 40.469 1 90.31 526 PRO A N 1
ATOM 4122 C CA . PRO A 1 526 ? -3.969 37.562 41.125 1 90.31 526 PRO A CA 1
ATOM 4123 C C . PRO A 1 526 ? -5.164 38.5 41.094 1 90.31 526 PRO A C 1
ATOM 4125 O O . PRO A 1 526 ? -6.301 38.062 40.906 1 90.31 526 PRO A O 1
ATOM 4128 N N . THR A 1 527 ? -4.98 39.812 41.219 1 91.62 527 THR A N 1
ATOM 4129 C CA . THR A 1 527 ? -6.086 40.75 41.219 1 91.62 527 THR A CA 1
ATOM 4130 C C . THR A 1 527 ? -6.812 40.719 39.875 1 91.62 527 THR A C 1
ATOM 4132 O O . THR A 1 527 ? -8.047 40.656 39.812 1 91.62 527 THR A O 1
ATOM 4135 N N . VAL A 1 528 ? -6.051 40.75 38.875 1 93.81 528 VAL A N 1
ATOM 4136 C CA . VAL A 1 528 ? -6.617 40.75 37.531 1 93.81 528 VAL A CA 1
ATOM 4137 C C . VAL A 1 528 ? -7.258 39.375 37.281 1 93.81 528 VAL A C 1
ATOM 4139 O O . VAL A 1 528 ? -8.367 39.312 36.75 1 93.81 528 VAL A O 1
ATOM 4142 N N . SER A 1 529 ? -6.562 38.344 37.656 1 93.06 529 SER A N 1
ATOM 4143 C CA . SER A 1 529 ? -7.062 36.969 37.469 1 93.06 529 SER A CA 1
ATOM 4144 C C . SER A 1 529 ? -8.406 36.781 38.156 1 93.06 529 SER A C 1
ATOM 4146 O O . SER A 1 529 ? -9.352 36.25 37.562 1 93.06 529 SER A O 1
ATOM 4148 N N . ASP A 1 530 ? -8.453 37.219 39.375 1 92.12 530 ASP A N 1
ATOM 4149 C CA . ASP A 1 530 ? -9.672 37.062 40.156 1 92.12 530 ASP A CA 1
ATOM 4150 C C . ASP A 1 530 ? -10.82 37.875 39.531 1 92.12 530 ASP A C 1
ATOM 4152 O O . ASP A 1 530 ? -11.977 37.438 39.594 1 92.12 530 ASP A O 1
ATOM 4156 N N . SER A 1 531 ? -10.531 39 39.031 1 93.94 531 SER A N 1
ATOM 4157 C CA . SER A 1 531 ? -11.578 39.812 38.438 1 93.94 531 SER A CA 1
ATOM 4158 C C . SER A 1 531 ? -12.188 39.094 37.219 1 93.94 531 SER A C 1
ATOM 4160 O O . SER A 1 531 ? -13.398 39.188 37 1 93.94 531 SER A O 1
ATOM 4162 N N . TYR A 1 532 ? -11.391 38.438 36.406 1 95.19 532 TYR A N 1
ATOM 4163 C CA . TYR A 1 532 ? -11.906 37.688 35.25 1 95.19 532 TYR A CA 1
ATOM 4164 C C . TYR A 1 532 ? -12.703 36.469 35.719 1 95.19 532 TYR A C 1
ATOM 4166 O O . TYR A 1 532 ? -13.734 36.125 35.125 1 95.19 532 TYR A O 1
ATOM 4174 N N . ILE A 1 533 ? -12.18 35.75 36.75 1 93.75 533 ILE A N 1
ATOM 4175 C CA . ILE A 1 533 ? -12.875 34.594 37.281 1 93.75 533 ILE A CA 1
ATOM 4176 C C . ILE A 1 533 ? -14.242 35 37.812 1 93.75 533 ILE A C 1
ATOM 4178 O O . ILE A 1 533 ? -15.25 34.344 37.531 1 93.75 533 ILE A O 1
ATOM 4182 N N . MET A 1 534 ? -14.281 36.125 38.469 1 91.94 534 MET A N 1
ATOM 4183 C CA . MET A 1 534 ? -15.539 36.625 39 1 91.94 534 MET A CA 1
ATOM 4184 C C . MET A 1 534 ? -16.5 36.969 37.875 1 91.94 534 MET A C 1
ATOM 4186 O O . MET A 1 534 ? -17.688 36.656 37.938 1 91.94 534 MET A O 1
ATOM 4190 N N . ALA A 1 535 ? -15.953 37.656 36.938 1 92.88 535 ALA A N 1
ATOM 4191 C CA . ALA A 1 535 ? -16.766 38.031 35.781 1 92.88 535 ALA A CA 1
ATOM 4192 C C . ALA A 1 535 ? -17.375 36.781 35.125 1 92.88 535 ALA A C 1
ATOM 4194 O O . ALA A 1 535 ? -18.547 36.812 34.719 1 92.88 535 ALA A O 1
ATOM 4195 N N . ALA A 1 536 ? -16.609 35.719 35 1 94 536 ALA A N 1
ATOM 4196 C CA . ALA A 1 536 ? -17.047 34.5 34.344 1 94 536 ALA A CA 1
ATOM 4197 C C . ALA A 1 536 ? -18.156 33.812 35.125 1 94 536 ALA A C 1
ATOM 4199 O O . ALA A 1 536 ? -19.031 33.188 34.562 1 94 536 ALA A O 1
ATOM 4200 N N . LEU A 1 537 ? -18.141 33.969 36.406 1 91.44 537 LEU A N 1
ATOM 4201 C CA . LEU A 1 537 ? -19.078 33.281 37.281 1 91.44 537 LEU A CA 1
ATOM 4202 C C . LEU A 1 537 ? -20.375 34.031 37.438 1 91.44 537 LEU A C 1
ATOM 4204 O O . LEU A 1 537 ? -21.391 33.5 37.875 1 91.44 537 LEU A O 1
ATOM 4208 N N . GLN A 1 538 ? -20.312 35.281 37.031 1 87.44 538 GLN A N 1
ATOM 4209 C CA . GLN A 1 538 ? -21.516 36.094 37.156 1 87.44 538 GLN A CA 1
ATOM 4210 C C . GLN A 1 538 ? -22.578 35.625 36.156 1 87.44 538 GLN A C 1
ATOM 4212 O O . GLN A 1 538 ? -22.281 35.281 35.031 1 87.44 538 GLN A O 1
ATOM 4217 N N . ALA A 1 539 ? -23.75 35.406 36.781 1 69.12 539 ALA A N 1
ATOM 4218 C CA . ALA A 1 539 ? -24.859 34.969 35.938 1 69.12 539 ALA A CA 1
ATOM 4219 C C . ALA A 1 539 ? -25.359 36.062 35.031 1 69.12 539 ALA A C 1
ATOM 4221 O O . ALA A 1 539 ? -25.406 37.25 35.438 1 69.12 539 ALA A O 1
ATOM 4222 N N . GLU A 1 540 ? -25.125 36.031 33.781 1 62.5 540 GLU A N 1
ATOM 4223 C CA . GLU A 1 540 ? -25.578 37.094 32.875 1 62.5 540 GLU A CA 1
ATOM 4224 C C . GLU A 1 540 ? -26.906 36.75 32.25 1 62.5 540 GLU A C 1
ATOM 4226 O O . GLU A 1 540 ? -27.109 35.625 31.781 1 62.5 540 GLU A O 1
ATOM 4231 N N . ASP A 1 541 ? -28.016 37.531 32.531 1 54.97 541 ASP A N 1
ATOM 4232 C CA . ASP A 1 541 ? -29.312 37.469 31.859 1 54.97 541 ASP A CA 1
ATOM 4233 C C . ASP A 1 541 ? -29.188 37.906 30.391 1 54.97 541 ASP A C 1
ATOM 4235 O O . ASP A 1 541 ? -30.188 38 29.688 1 54.97 541 ASP A O 1
ATOM 4239 N N . THR A 1 542 ? -28.141 38.25 29.797 1 51.03 542 THR A N 1
ATOM 4240 C CA . THR A 1 542 ? -28 39.094 28.625 1 51.03 542 THR A CA 1
ATOM 4241 C C . THR A 1 542 ? -28.188 38.281 27.344 1 51.03 542 THR A C 1
ATOM 4243 O O . THR A 1 542 ? -28.188 38.844 26.25 1 51.03 542 THR A O 1
ATOM 4246 N N . ILE A 1 543 ? -28.281 36.938 27.328 1 54.16 543 ILE A N 1
ATOM 4247 C CA . ILE A 1 543 ? -28.312 36.156 26.094 1 54.16 543 ILE A CA 1
ATOM 4248 C C . ILE A 1 543 ? -29.562 36.531 25.297 1 54.16 543 ILE A C 1
ATOM 4250 O O . ILE A 1 543 ? -29.5 36.688 24.078 1 54.16 543 ILE A O 1
ATOM 4254 N N . ASP A 1 544 ? -30.609 36.875 25.969 1 54.97 544 ASP A N 1
ATOM 4255 C CA . ASP A 1 544 ? -31.906 36.969 25.281 1 54.97 544 ASP A CA 1
ATOM 4256 C C . ASP A 1 544 ? -32.031 38.312 24.547 1 54.97 544 ASP A C 1
ATOM 4258 O O . ASP A 1 544 ? -32.625 38.375 23.469 1 54.97 544 ASP A O 1
ATOM 4262 N N . LYS A 1 545 ? -31.375 39.344 24.953 1 56.75 545 LYS A N 1
ATOM 4263 C CA . LYS A 1 545 ? -31.641 40.688 24.406 1 56.75 545 LYS A CA 1
ATOM 4264 C C . LYS A 1 545 ? -30.922 40.875 23.078 1 56.75 545 LYS A C 1
ATOM 4266 O O . LYS A 1 545 ? -31.359 41.688 22.25 1 56.75 545 LYS A O 1
ATOM 4271 N N . LEU A 1 546 ? -29.953 40.094 22.688 1 66.94 546 LEU A N 1
ATOM 4272 C CA . LEU A 1 546 ? -29.141 40.375 21.5 1 66.94 546 LEU A CA 1
ATOM 4273 C C . LEU A 1 546 ? -29.344 39.281 20.438 1 66.94 546 LEU A C 1
ATOM 4275 O O . LEU A 1 546 ? -28.625 39.25 19.438 1 66.94 546 LEU A O 1
ATOM 4279 N N . ALA A 1 547 ? -30.406 38.594 20.625 1 71.5 547 ALA A N 1
ATOM 4280 C CA . ALA A 1 547 ? -30.641 37.438 19.781 1 71.5 547 ALA A CA 1
ATOM 4281 C C . ALA A 1 547 ? -31 37.844 18.359 1 71.5 547 ALA A C 1
ATOM 4283 O O . ALA A 1 547 ? -30.844 37.062 17.422 1 71.5 547 ALA A O 1
ATOM 4284 N N . GLU A 1 548 ? -31.266 39.094 18.172 1 80.56 548 GLU A N 1
ATOM 4285 C CA . GLU A 1 548 ? -31.719 39.531 16.859 1 80.56 548 GLU A CA 1
ATOM 4286 C C . GLU A 1 548 ? -30.547 40.094 16.031 1 80.56 548 GLU A C 1
ATOM 4288 O O . GLU A 1 548 ? -30.641 40.188 14.805 1 80.56 548 GLU A O 1
ATOM 4293 N N . ILE A 1 549 ? -29.5 40.312 16.656 1 85.25 549 ILE A N 1
ATOM 4294 C CA . ILE A 1 549 ? -28.406 41.062 16.047 1 85.25 549 ILE A CA 1
ATOM 4295 C C . ILE A 1 549 ? -27.766 40.25 14.93 1 85.25 549 ILE A C 1
ATOM 4297 O O . ILE A 1 549 ? -27.531 40.75 13.836 1 85.25 549 ILE A O 1
ATOM 4301 N N . PRO A 1 550 ? -27.578 39 15.086 1 87.31 550 PRO A N 1
ATOM 4302 C CA . PRO A 1 550 ? -26.922 38.219 14.016 1 87.31 550 PRO A CA 1
ATOM 4303 C C . PRO A 1 550 ? -27.75 38.219 12.727 1 87.31 550 PRO A C 1
ATOM 4305 O O . PRO A 1 550 ? -27.188 38.219 11.633 1 87.31 550 PRO A O 1
ATOM 4308 N N . HIS A 1 551 ? -28.984 38.312 12.805 1 86.69 551 HIS A N 1
ATOM 4309 C CA . HIS A 1 551 ? -29.875 38.281 11.641 1 86.69 551 HIS A CA 1
ATOM 4310 C C . HIS A 1 551 ? -29.828 39.594 10.891 1 86.69 551 HIS A C 1
ATOM 4312 O O . HIS A 1 551 ? -30.219 39.656 9.719 1 86.69 551 HIS A O 1
ATOM 4318 N N . MET A 1 552 ? -29.406 40.562 11.57 1 87.25 552 MET A N 1
ATOM 4319 C CA . MET A 1 552 ? -29.219 41.875 10.914 1 87.25 552 MET A CA 1
ATOM 4320 C C . MET A 1 552 ? -27.953 41.875 10.07 1 87.25 552 MET A C 1
ATOM 4322 O O . MET A 1 552 ? -27.828 42.656 9.117 1 87.25 552 MET A O 1
ATOM 4326 N N . LEU A 1 553 ? -27.062 41.062 10.43 1 89 553 LEU A N 1
ATOM 4327 C CA . LEU A 1 553 ? -25.766 41.031 9.766 1 89 553 LEU A CA 1
ATOM 4328 C C . LEU A 1 553 ? -25.734 39.969 8.656 1 89 553 LEU A C 1
ATOM 4330 O O . LEU A 1 553 ? -25.125 40.188 7.609 1 89 553 LEU A O 1
ATOM 4334 N N . ALA A 1 554 ? -26.375 38.875 8.875 1 89.44 554 ALA A N 1
ATOM 4335 C CA . ALA A 1 554 ? -26.328 37.781 7.914 1 89.44 554 ALA A CA 1
ATOM 4336 C C . ALA A 1 554 ? -27.688 37.094 7.777 1 89.44 554 ALA A C 1
ATOM 4338 O O . ALA A 1 554 ? -28.422 36.969 8.766 1 89.44 554 ALA A O 1
ATOM 4339 N N . ASN A 1 555 ? -27.953 36.781 6.539 1 85.06 555 ASN A N 1
ATOM 4340 C CA . ASN A 1 555 ? -29.188 36.062 6.262 1 85.06 555 ASN A CA 1
ATOM 4341 C C . ASN A 1 555 ? -28.969 34.531 6.312 1 85.06 555 ASN A C 1
ATOM 4343 O O . ASN A 1 555 ? -28.594 33.938 5.312 1 85.06 555 ASN A O 1
ATOM 4347 N N . VAL A 1 556 ? -29.234 33.938 7.41 1 90.5 556 VAL A N 1
ATOM 4348 C CA . VAL A 1 556 ? -29.078 32.5 7.598 1 90.5 556 VAL A CA 1
ATOM 4349 C C . VAL A 1 556 ? -30.453 31.844 7.734 1 90.5 556 VAL A C 1
ATOM 4351 O O . VAL A 1 556 ? -31.125 32 8.758 1 90.5 556 VAL A O 1
ATOM 4354 N N . SER A 1 557 ? -30.859 31.172 6.699 1 88.69 557 SER A N 1
ATOM 4355 C CA . SER A 1 557 ? -32.156 30.484 6.707 1 88.69 557 SER A CA 1
ATOM 4356 C C . SER A 1 557 ? -32.125 29.25 7.602 1 88.69 557 SER A C 1
ATOM 4358 O O . SER A 1 557 ? -31.328 28.344 7.371 1 88.69 557 SER A O 1
ATOM 4360 N N . THR A 1 558 ? -33 29.219 8.531 1 89.81 558 THR A N 1
ATOM 4361 C CA . THR A 1 558 ? -33.062 28.094 9.453 1 89.81 558 THR A CA 1
ATOM 4362 C C . THR A 1 558 ? -33.469 26.812 8.703 1 89.81 558 THR A C 1
ATOM 4364 O O . THR A 1 558 ? -32.938 25.734 9.008 1 89.81 558 THR A O 1
ATOM 4367 N N . ALA A 1 559 ? -34.281 26.969 7.734 1 91.5 559 ALA A N 1
ATOM 4368 C CA . ALA A 1 559 ? -34.719 25.828 6.945 1 91.5 559 ALA A CA 1
ATOM 4369 C C . ALA A 1 559 ? -33.562 25.219 6.164 1 91.5 559 ALA A C 1
ATOM 4371 O O . ALA A 1 559 ? -33.438 24 6.098 1 91.5 559 ALA A O 1
ATOM 4372 N N . MET A 1 560 ? -32.812 26.016 5.617 1 92.56 560 MET A N 1
ATOM 4373 C CA . MET A 1 560 ? -31.672 25.547 4.848 1 92.56 560 MET A CA 1
ATOM 4374 C C . MET A 1 560 ? -30.625 24.906 5.754 1 92.56 560 MET A C 1
ATOM 4376 O O . MET A 1 560 ? -30.016 23.891 5.383 1 92.56 560 MET A O 1
ATOM 4380 N N . VAL A 1 561 ? -30.438 25.469 6.926 1 95.88 561 VAL A N 1
ATOM 4381 C CA . VAL A 1 561 ? -29.469 24.938 7.883 1 95.88 561 VAL A CA 1
ATOM 4382 C C . VAL A 1 561 ? -29.891 23.531 8.305 1 95.88 561 VAL A C 1
ATOM 4384 O O . VAL A 1 561 ? -29.078 22.609 8.336 1 95.88 561 VAL A O 1
ATOM 4387 N N . LEU A 1 562 ? -31.156 23.391 8.547 1 95.75 562 LEU A N 1
ATOM 4388 C CA . LEU A 1 562 ? -31.656 22.094 9 1 95.75 562 LEU A CA 1
ATOM 4389 C C . LEU A 1 562 ? -31.578 21.047 7.895 1 95.75 562 LEU A C 1
ATOM 4391 O O . LEU A 1 562 ? -31.156 19.906 8.133 1 95.75 562 LEU A O 1
ATOM 4395 N N . LYS A 1 563 ? -31.938 21.469 6.715 1 94.94 563 LYS A N 1
ATOM 4396 C CA . LYS A 1 563 ? -31.906 20.562 5.57 1 94.94 563 LYS A CA 1
ATOM 4397 C C . LYS A 1 563 ? -30.484 20.078 5.277 1 94.94 563 LYS A C 1
ATOM 4399 O O . LYS A 1 563 ? -30.25 18.875 5.105 1 94.94 563 LYS A O 1
ATOM 4404 N N . MET A 1 564 ? -29.547 20.953 5.199 1 95.5 564 MET A N 1
ATOM 4405 C CA . MET A 1 564 ? -28.156 20.609 4.906 1 95.5 564 MET A CA 1
ATOM 4406 C C . MET A 1 564 ? -27.547 19.812 6.051 1 95.5 564 MET A C 1
ATOM 4408 O O . MET A 1 564 ? -26.75 18.906 5.82 1 95.5 564 MET A O 1
ATOM 4412 N N . THR A 1 565 ? -27.922 20.156 7.289 1 96.69 565 THR A N 1
ATOM 4413 C CA . THR A 1 565 ? -27.438 19.406 8.445 1 96.69 565 THR A CA 1
ATOM 4414 C C . THR A 1 565 ? -27.875 17.938 8.375 1 96.69 565 THR A C 1
ATOM 4416 O O . THR A 1 565 ? -27.078 17.031 8.625 1 96.69 565 THR A O 1
ATOM 4419 N N . GLU A 1 566 ? -29.109 17.781 8.039 1 94.5 566 GLU A N 1
ATOM 4420 C CA . GLU A 1 566 ? -29.641 16.422 7.918 1 94.5 566 GLU A CA 1
ATOM 4421 C C . GLU A 1 566 ? -28.938 15.664 6.785 1 94.5 566 GLU A C 1
ATOM 4423 O O . GLU A 1 566 ? -28.672 14.461 6.91 1 94.5 566 GLU A O 1
ATOM 4428 N N . TYR A 1 567 ? -28.75 16.359 5.762 1 93.06 567 TYR A N 1
ATOM 4429 C CA . TYR A 1 567 ? -28.078 15.758 4.613 1 93.06 567 TYR A CA 1
ATOM 4430 C C . TYR A 1 567 ? -26.672 15.273 4.992 1 93.06 567 TYR A C 1
ATOM 4432 O O . TYR A 1 567 ? -26.344 14.109 4.777 1 93.06 567 TYR A O 1
ATOM 4440 N N . PHE A 1 568 ? -25.797 16.062 5.539 1 95.44 568 PHE A N 1
ATOM 4441 C CA . PHE A 1 568 ? -24.406 15.734 5.809 1 95.44 568 PHE A CA 1
ATOM 4442 C C . PHE A 1 568 ? -24.281 14.758 6.973 1 95.44 568 PHE A C 1
ATOM 4444 O O . PHE A 1 568 ? -23.344 13.977 7.039 1 95.44 568 PHE A O 1
ATOM 4451 N N . SER A 1 569 ? -25.281 14.773 7.883 1 94.62 569 SER A N 1
ATOM 4452 C CA . SER A 1 569 ? -25.25 13.867 9.023 1 94.62 569 SER A CA 1
ATOM 4453 C C . SER A 1 569 ? -25.422 12.414 8.586 1 94.62 569 SER A C 1
ATOM 4455 O O . SER A 1 569 ? -25.062 11.492 9.328 1 94.62 569 SER A O 1
ATOM 4457 N N . ARG A 1 570 ? -25.859 12.203 7.383 1 92.25 570 ARG A N 1
ATOM 4458 C CA . ARG A 1 570 ? -26.125 10.859 6.887 1 92.25 570 ARG A CA 1
ATOM 4459 C C . ARG A 1 570 ? -24.922 10.305 6.145 1 92.25 570 ARG A C 1
ATOM 4461 O O . ARG A 1 570 ? -24.891 9.125 5.785 1 92.25 570 ARG A O 1
ATOM 4468 N N . LEU A 1 571 ? -23.938 11.125 5.871 1 93.25 571 LEU A N 1
ATOM 4469 C CA . LEU A 1 571 ? -22.734 10.633 5.219 1 93.25 571 LEU A CA 1
ATOM 4470 C C . LEU A 1 571 ? -21.984 9.656 6.125 1 93.25 571 LEU A C 1
ATOM 4472 O O . LEU A 1 571 ? -21.875 9.883 7.332 1 93.25 571 LEU A O 1
ATOM 4476 N N . PRO A 1 572 ? -21.438 8.57 5.613 1 90.25 572 PRO A N 1
ATOM 4477 C CA . PRO A 1 572 ? -20.719 7.562 6.41 1 90.25 572 PRO A CA 1
ATOM 4478 C C . PRO A 1 572 ? -19.562 8.156 7.215 1 90.25 572 PRO A C 1
ATOM 4480 O O . PRO A 1 572 ? -19.344 7.77 8.367 1 90.25 572 PRO A O 1
ATOM 4483 N N . SER A 1 573 ? -18.891 9.117 6.664 1 91.38 573 SER A N 1
ATOM 4484 C CA . SER A 1 573 ? -17.719 9.688 7.324 1 91.38 573 SER A CA 1
ATOM 4485 C C . SER A 1 573 ? -18.125 10.602 8.477 1 91.38 573 SER A C 1
ATOM 4487 O O . SER A 1 573 ? -17.281 10.984 9.297 1 91.38 573 SER A O 1
ATOM 4489 N N . GLN A 1 574 ? -19.422 10.969 8.57 1 91.44 574 GLN A N 1
ATOM 4490 C CA . GLN A 1 574 ? -19.875 11.938 9.562 1 91.44 574 GLN A CA 1
ATOM 4491 C C . GLN A 1 574 ? -20.75 11.281 10.625 1 91.44 574 GLN A C 1
ATOM 4493 O O . GLN A 1 574 ? -21.297 11.961 11.492 1 91.44 574 GLN A O 1
ATOM 4498 N N . MET A 1 575 ? -20.797 9.984 10.586 1 88.19 575 MET A N 1
ATOM 4499 C CA . MET A 1 575 ? -21.719 9.273 11.477 1 88.19 575 MET A CA 1
ATOM 4500 C C . MET A 1 575 ? -21.328 9.484 12.938 1 88.19 575 MET A C 1
ATOM 4502 O O . MET A 1 575 ? -22.188 9.523 13.812 1 88.19 575 MET A O 1
ATOM 4506 N N . GLU A 1 576 ? -20.078 9.719 13.188 1 90.69 576 GLU A N 1
ATOM 4507 C CA . GLU A 1 576 ? -19.625 9.883 14.562 1 90.69 576 GLU A CA 1
ATOM 4508 C C . GLU A 1 576 ? -19.438 11.352 14.906 1 90.69 576 GLU A C 1
ATOM 4510 O O . GLU A 1 576 ? -19.109 11.688 16.047 1 90.69 576 GLU A O 1
ATOM 4515 N N . THR A 1 577 ? -19.672 12.273 13.984 1 94.19 577 THR A N 1
ATOM 4516 C CA . THR A 1 577 ? -19.531 13.703 14.227 1 94.19 577 THR A CA 1
ATOM 4517 C C . THR A 1 577 ? -20.766 14.258 14.945 1 94.19 577 THR A C 1
ATOM 4519 O O . THR A 1 577 ? -21.891 14.039 14.508 1 94.19 577 THR A O 1
ATOM 4522 N N . PRO A 1 578 ? -20.562 14.891 16.062 1 95.19 578 PRO A N 1
ATOM 4523 C CA . PRO A 1 578 ? -21.734 15.492 16.734 1 95.19 578 PRO A CA 1
ATOM 4524 C C . PRO A 1 578 ? -22.547 16.359 15.789 1 95.19 578 PRO A C 1
ATOM 4526 O O . PRO A 1 578 ? -22 17.141 15.016 1 95.19 578 PRO A O 1
ATOM 4529 N N . LYS A 1 579 ? -23.812 16.297 15.852 1 96.19 579 LYS A N 1
ATOM 4530 C CA . LYS A 1 579 ? -24.719 16.969 14.914 1 96.19 579 LYS A CA 1
ATOM 4531 C C . LYS A 1 579 ? -24.547 18.484 14.977 1 96.19 579 LYS A C 1
ATOM 4533 O O . LYS A 1 579 ? -24.688 19.172 13.961 1 96.19 579 LYS A O 1
ATOM 4538 N N . TRP A 1 580 ? -24.266 19.016 16.188 1 97.06 580 TRP A N 1
ATOM 4539 C CA . TRP A 1 580 ? -24.109 20.469 16.297 1 97.06 580 TRP A CA 1
ATOM 4540 C C . TRP A 1 580 ? -22.891 20.938 15.523 1 97.06 580 TRP A C 1
ATOM 4542 O O . TRP A 1 580 ? -22.859 22.062 15.016 1 97.06 580 TRP A O 1
ATOM 4552 N N . VAL A 1 581 ? -21.844 20.094 15.461 1 97.81 581 VAL A N 1
ATOM 4553 C CA . VAL A 1 581 ? -20.656 20.438 14.688 1 97.81 581 VAL A CA 1
ATOM 4554 C C . VAL A 1 581 ? -21 20.5 13.203 1 97.81 581 VAL A C 1
ATOM 4556 O O . VAL A 1 581 ? -20.516 21.375 12.492 1 97.81 581 VAL A O 1
ATOM 4559 N N . ILE A 1 582 ? -21.812 19.531 12.727 1 97.81 582 ILE A N 1
ATOM 4560 C CA . ILE A 1 582 ? -22.266 19.516 11.344 1 97.81 582 ILE A CA 1
ATOM 4561 C C . ILE A 1 582 ? -23.078 20.781 11.062 1 97.81 582 ILE A C 1
ATOM 4563 O O . ILE A 1 582 ? -22.859 21.453 10.039 1 97.81 582 ILE A O 1
ATOM 4567 N N . GLN A 1 583 ? -23.969 21.078 11.984 1 97.69 583 GLN A N 1
ATOM 4568 C CA . GLN A 1 583 ? -24.812 22.266 11.82 1 97.69 583 GLN A CA 1
ATOM 4569 C C . GLN A 1 583 ? -23.953 23.531 11.797 1 97.69 583 GLN A C 1
ATOM 4571 O O . GLN A 1 583 ? -24.219 24.453 11.008 1 97.69 583 GLN A O 1
ATOM 4576 N N . ALA A 1 584 ? -23 23.641 12.719 1 97.88 584 ALA A N 1
ATOM 4577 C CA . ALA A 1 584 ? -22.094 24.797 12.742 1 97.88 584 ALA A CA 1
ATOM 4578 C C . ALA A 1 584 ? -21.328 24.922 11.422 1 97.88 584 ALA A C 1
ATOM 4580 O O . ALA A 1 584 ? -21.109 26.031 10.93 1 97.88 584 ALA A O 1
ATOM 4581 N N . SER A 1 585 ? -20.906 23.812 10.859 1 98.19 585 SER A N 1
ATOM 4582 C CA . SER A 1 585 ? -20.172 23.812 9.602 1 98.19 585 SER A CA 1
ATOM 4583 C C . SER A 1 585 ? -21.047 24.297 8.453 1 98.19 585 SER A C 1
ATOM 4585 O O . SER A 1 585 ? -20.578 24.984 7.547 1 98.19 585 SER A O 1
ATOM 4587 N N . VAL A 1 586 ? -22.312 23.891 8.469 1 97.56 586 VAL A N 1
ATOM 4588 C CA . VAL A 1 586 ? -23.281 24.328 7.461 1 97.56 586 VAL A CA 1
ATOM 4589 C C . VAL A 1 586 ? -23.469 25.844 7.539 1 97.56 586 VAL A C 1
ATOM 4591 O O . VAL A 1 586 ? -23.484 26.531 6.516 1 97.56 586 VAL A O 1
ATOM 4594 N N . ILE A 1 587 ? -23.625 26.344 8.766 1 97.38 587 ILE A N 1
ATOM 4595 C CA . ILE A 1 587 ? -23.828 27.766 8.969 1 97.38 587 ILE A CA 1
ATOM 4596 C C . ILE A 1 587 ? -22.609 28.531 8.469 1 97.38 587 ILE A C 1
ATOM 4598 O O . ILE A 1 587 ? -22.75 29.578 7.809 1 97.38 587 ILE A O 1
ATOM 4602 N N . GLU A 1 588 ? -21.438 28.062 8.836 1 97.31 588 GLU A N 1
ATOM 4603 C CA . GLU A 1 588 ? -20.203 28.688 8.352 1 97.31 588 GLU A CA 1
ATOM 4604 C C . GLU A 1 588 ? -20.188 28.734 6.824 1 97.31 588 GLU A C 1
ATOM 4606 O O . GLU A 1 588 ? -19.781 29.75 6.238 1 97.31 588 GLU A O 1
ATOM 4611 N N . ALA A 1 589 ? -20.562 27.688 6.184 1 97.06 589 ALA A N 1
ATOM 4612 C CA . ALA A 1 589 ? -20.625 27.609 4.727 1 97.06 589 ALA A CA 1
ATOM 4613 C C . ALA A 1 589 ? -21.578 28.656 4.164 1 97.06 589 ALA A C 1
ATOM 4615 O O . ALA A 1 589 ? -21.297 29.297 3.145 1 97.06 589 ALA A O 1
ATOM 4616 N N . ILE A 1 590 ? -22.734 28.797 4.793 1 96.06 590 ILE A N 1
ATOM 4617 C CA . ILE A 1 590 ? -23.75 29.766 4.363 1 96.06 590 ILE A CA 1
ATOM 4618 C C . ILE A 1 590 ? -23.188 31.172 4.508 1 96.06 590 ILE A C 1
ATOM 4620 O O . ILE A 1 590 ? -23.391 32.031 3.633 1 96.06 590 ILE A O 1
ATOM 4624 N N . LEU A 1 591 ? -22.469 31.453 5.641 1 96.38 591 LEU A N 1
ATOM 4625 C CA . LEU A 1 591 ? -21.875 32.75 5.848 1 96.38 591 LEU A CA 1
ATOM 4626 C C . LEU A 1 591 ? -20.844 33.062 4.762 1 96.38 591 LEU A C 1
ATOM 4628 O O . LEU A 1 591 ? -20.75 34.188 4.297 1 96.38 591 LEU A O 1
ATOM 4632 N N . PHE A 1 592 ? -20.062 32.031 4.332 1 96.38 592 PHE A N 1
ATOM 4633 C CA . PHE A 1 592 ? -19.094 32.219 3.254 1 96.38 592 PHE A CA 1
ATOM 4634 C C . PHE A 1 592 ? -19.797 32.531 1.94 1 96.38 592 PHE A C 1
ATOM 4636 O O . PHE A 1 592 ? -19.219 33.156 1.054 1 96.38 592 PHE A O 1
ATOM 4643 N N . GLY A 1 593 ? -21.062 32.125 1.803 1 93.62 593 GLY A N 1
ATOM 4644 C CA . GLY A 1 593 ? -21.828 32.25 0.578 1 93.62 593 GLY A CA 1
ATOM 4645 C C . GLY A 1 593 ? -22.047 33.688 0.167 1 93.62 593 GLY A C 1
ATOM 4646 O O . GLY A 1 593 ? -22.25 34 -1.014 1 93.62 593 GLY A O 1
ATOM 4647 N N . TYR A 1 594 ? -21.969 34.594 1.166 1 92.12 594 TYR A N 1
ATOM 4648 C CA . TYR A 1 594 ? -22.203 36 0.868 1 92.12 594 TYR A CA 1
ATOM 4649 C C . TYR A 1 594 ? -21.266 36.5 -0.231 1 92.12 594 TYR A C 1
ATOM 4651 O O . TYR A 1 594 ? -21.703 37.125 -1.195 1 92.12 594 TYR A O 1
ATOM 4659 N N . ARG A 1 595 ? -20.031 36.219 -0.136 1 92.12 595 ARG A N 1
ATOM 4660 C CA . ARG A 1 595 ? -19.062 36.656 -1.131 1 92.12 595 ARG A CA 1
ATOM 4661 C C . ARG A 1 595 ? -18.938 35.625 -2.268 1 92.12 595 ARG A C 1
ATOM 4663 O O . ARG A 1 595 ? -18.703 36 -3.416 1 92.12 595 ARG A O 1
ATOM 4670 N N . LEU A 1 596 ? -19.109 34.375 -2.025 1 93.88 596 LEU A N 1
ATOM 4671 C CA . LEU A 1 596 ? -18.906 33.312 -3.004 1 93.88 596 LEU A CA 1
ATOM 4672 C C . LEU A 1 596 ? -19.969 33.375 -4.102 1 93.88 596 LEU A C 1
ATOM 4674 O O . LEU A 1 596 ? -19.719 33 -5.242 1 93.88 596 LEU A O 1
ATOM 4678 N N . LYS A 1 597 ? -21.172 33.844 -3.785 1 90.5 597 LYS A N 1
ATOM 4679 C CA . LYS A 1 597 ? -22.266 33.906 -4.754 1 90.5 597 LYS A CA 1
ATOM 4680 C C . LYS A 1 597 ? -21.953 34.875 -5.891 1 90.5 597 LYS A C 1
ATOM 4682 O O . LYS A 1 597 ? -22.516 34.75 -6.98 1 90.5 597 LYS A O 1
ATOM 4687 N N . THR A 1 598 ? -21.016 35.75 -5.633 1 90 598 THR A N 1
ATOM 4688 C CA . THR A 1 598 ? -20.688 36.75 -6.648 1 90 598 THR A CA 1
ATOM 4689 C C . THR A 1 598 ? -19.438 36.344 -7.43 1 90 598 THR A C 1
ATOM 4691 O O . THR A 1 598 ? -19.047 37.031 -8.375 1 90 598 THR A O 1
ATOM 4694 N N . LEU A 1 599 ? -18.875 35.25 -7.059 1 91.94 599 LEU A N 1
ATOM 4695 C CA . LEU A 1 599 ? -17.656 34.781 -7.742 1 91.94 599 LEU A CA 1
ATOM 4696 C C . LEU A 1 599 ? -17.969 34.344 -9.164 1 91.94 599 LEU A C 1
ATOM 4698 O O . LEU A 1 599 ? -18.766 33.438 -9.359 1 91.94 599 LEU A O 1
ATOM 4702 N N . ASP A 1 600 ? -17.469 34.969 -10.141 1 92.56 600 ASP A N 1
ATOM 4703 C CA . ASP A 1 600 ? -17.547 34.656 -11.57 1 92.56 600 ASP A CA 1
ATOM 4704 C C . ASP A 1 600 ? -16.188 34.812 -12.242 1 92.56 600 ASP A C 1
ATOM 4706 O O . ASP A 1 600 ? -15.875 35.844 -12.812 1 92.56 600 ASP A O 1
ATOM 4710 N N . VAL A 1 601 ? -15.445 33.719 -12.219 1 92.75 601 VAL A N 1
ATOM 4711 C CA . VAL A 1 601 ? -14.047 33.688 -12.641 1 92.75 601 VAL A CA 1
ATOM 4712 C C . VAL A 1 601 ? -13.938 34.125 -14.102 1 92.75 601 VAL A C 1
ATOM 4714 O O . VAL A 1 601 ? -13 34.812 -14.484 1 92.75 601 VAL A O 1
ATOM 4717 N N . PHE A 1 602 ? -14.922 33.75 -14.93 1 92.56 602 PHE A N 1
ATOM 4718 C CA . PHE A 1 602 ? -14.82 33.938 -16.375 1 92.56 602 PHE A CA 1
ATOM 4719 C C . PHE A 1 602 ? -15.711 35.062 -16.844 1 92.56 602 PHE A C 1
ATOM 4721 O O . PHE A 1 602 ? -15.836 35.312 -18.047 1 92.56 602 PHE A O 1
ATOM 4728 N N . SER A 1 603 ? -16.359 35.719 -15.953 1 87.81 603 SER A N 1
ATOM 4729 C CA . SER A 1 603 ? -17.219 36.844 -16.234 1 87.81 603 SER A CA 1
ATOM 4730 C C . SER A 1 603 ? -18.297 36.5 -17.25 1 87.81 603 SER A C 1
ATOM 4732 O O . SER A 1 603 ? -18.516 37.188 -18.234 1 87.81 603 SER A O 1
ATOM 4734 N N . THR A 1 604 ? -18.859 35.344 -17.125 1 83.62 604 THR A N 1
ATOM 4735 C CA . THR A 1 604 ? -19.875 34.844 -18.047 1 83.62 604 THR A CA 1
ATOM 4736 C C . THR A 1 604 ? -21.25 35.406 -17.672 1 83.62 604 THR A C 1
ATOM 4738 O O . THR A 1 604 ? -22.188 35.344 -18.469 1 83.62 604 THR A O 1
ATOM 4741 N N . GLY A 1 605 ? -21.312 36.062 -16.609 1 73.62 605 GLY A N 1
ATOM 4742 C CA . GLY A 1 605 ? -22.594 36.562 -16.141 1 73.62 605 GLY A CA 1
ATOM 4743 C C . GLY A 1 605 ? -23.422 35.531 -15.414 1 73.62 605 GLY A C 1
ATOM 4744 O O . GLY A 1 605 ? -24.5 35.812 -14.914 1 73.62 605 GLY A O 1
ATOM 4745 N N . GLY A 1 606 ? -23 34.312 -15.398 1 70.62 606 GLY A N 1
ATOM 4746 C CA . GLY A 1 606 ? -23.703 33.25 -14.711 1 70.62 606 GLY A CA 1
ATOM 4747 C C . GLY A 1 606 ? -22.906 32.656 -13.562 1 70.62 606 GLY A C 1
ATOM 4748 O O . GLY A 1 606 ? -21.844 32.062 -13.773 1 70.62 606 GLY A O 1
ATOM 4749 N N . ALA A 1 607 ? -23.344 33 -12.359 1 70.44 607 ALA A N 1
ATOM 4750 C CA . ALA A 1 607 ? -22.719 32.406 -11.172 1 70.44 607 ALA A CA 1
ATOM 4751 C C . ALA A 1 607 ? -23.266 31.016 -10.898 1 70.44 607 ALA A C 1
ATOM 4753 O O . ALA A 1 607 ? -24.344 30.656 -11.375 1 70.44 607 ALA A O 1
ATOM 4754 N N . LEU A 1 608 ? -22.406 30.125 -10.375 1 77.81 608 LEU A N 1
ATOM 4755 C CA . LEU A 1 608 ? -22.844 28.781 -9.969 1 77.81 608 LEU A CA 1
ATOM 4756 C C . LEU A 1 608 ? -24.062 28.859 -9.07 1 77.81 608 LEU A C 1
ATOM 4758 O O . LEU A 1 608 ? -24.266 29.859 -8.359 1 77.81 608 LEU A O 1
ATOM 4762 N N . GLY A 1 609 ? -24.906 27.969 -9.18 1 82.62 609 GLY A N 1
ATOM 4763 C CA . GLY A 1 609 ? -26.078 27.906 -8.32 1 82.62 609 GLY A CA 1
ATOM 4764 C C . GLY A 1 609 ? -25.734 27.953 -6.844 1 82.62 609 GLY A C 1
ATOM 4765 O O . GLY A 1 609 ? -24.719 27.391 -6.414 1 82.62 609 GLY A O 1
ATOM 4766 N N . GLU A 1 610 ? -26.438 28.656 -6.062 1 85.06 610 GLU A N 1
ATOM 4767 C CA . GLU A 1 610 ? -26.172 28.891 -4.648 1 85.06 610 GLU A CA 1
ATOM 4768 C C . GLU A 1 610 ? -26.125 27.578 -3.869 1 85.06 610 GLU A C 1
ATOM 4770 O O . GLU A 1 610 ? -25.359 27.453 -2.902 1 85.06 610 GLU A O 1
ATOM 4775 N N . LYS A 1 611 ? -26.922 26.734 -4.305 1 82.5 611 LYS A N 1
ATOM 4776 C CA . LYS A 1 611 ? -26.922 25.438 -3.629 1 82.5 611 LYS A CA 1
ATOM 4777 C C . LYS A 1 611 ? -25.562 24.766 -3.762 1 82.5 611 LYS A C 1
ATOM 4779 O O . LYS A 1 611 ? -25.031 24.234 -2.781 1 82.5 611 LYS A O 1
ATOM 4784 N N . TYR A 1 612 ? -24.969 24.844 -4.984 1 84.81 612 TYR A N 1
ATOM 4785 C CA . TYR A 1 612 ? -23.656 24.234 -5.234 1 84.81 612 TYR A CA 1
ATOM 4786 C C . TYR A 1 612 ? -22.578 24.922 -4.418 1 84.81 612 TYR A C 1
ATOM 4788 O O . TYR A 1 612 ? -21.656 24.266 -3.922 1 84.81 612 TYR A O 1
ATOM 4796 N N . ILE A 1 613 ? -22.844 26.156 -4.309 1 91.38 613 ILE A N 1
ATOM 4797 C CA . ILE A 1 613 ? -21.859 26.938 -3.58 1 91.38 613 ILE A CA 1
ATOM 4798 C C . ILE A 1 613 ? -21.875 26.547 -2.104 1 91.38 613 ILE A C 1
ATOM 4800 O O . ILE A 1 613 ? -20.812 26.328 -1.502 1 91.38 613 ILE A O 1
ATOM 4804 N N . LYS A 1 614 ? -23.062 26.438 -1.535 1 92.19 614 LYS A N 1
ATOM 4805 C CA . LYS A 1 614 ? -23.203 26.156 -0.111 1 92.19 614 LYS A CA 1
ATOM 4806 C C . LYS A 1 614 ? -22.703 24.734 0.207 1 92.19 614 LYS A C 1
ATOM 4808 O O . LYS A 1 614 ? -22 24.531 1.203 1 92.19 614 LYS A O 1
ATOM 4813 N N . TYR A 1 615 ? -23.031 23.797 -0.66 1 91.31 615 TYR A N 1
ATOM 4814 C CA . TYR A 1 615 ? -22.578 22.422 -0.441 1 91.31 615 TYR A CA 1
ATOM 4815 C C . TYR A 1 615 ? -21.062 22.328 -0.632 1 91.31 615 TYR A C 1
ATOM 4817 O O . TYR A 1 615 ? -20.375 21.672 0.159 1 91.31 615 TYR A O 1
ATOM 4825 N N . GLY A 1 616 ? -20.594 22.984 -1.719 1 93.12 616 GLY A N 1
ATOM 4826 C CA . GLY A 1 616 ? -19.156 23 -1.957 1 93.12 616 GLY A CA 1
ATOM 4827 C C . GLY A 1 616 ? -18.375 23.609 -0.817 1 93.12 616 GLY A C 1
ATOM 4828 O O . GLY A 1 616 ? -17.297 23.109 -0.455 1 93.12 616 GLY A O 1
ATOM 4829 N N . ALA A 1 617 ? -18.938 24.656 -0.288 1 96.75 617 ALA A N 1
ATOM 4830 C CA . ALA A 1 617 ? -18.281 25.312 0.844 1 96.75 617 ALA A CA 1
ATOM 4831 C C . ALA A 1 617 ? -18.297 24.422 2.078 1 96.75 617 ALA A C 1
ATOM 4833 O O . ALA A 1 617 ? -17.328 24.391 2.846 1 96.75 617 ALA A O 1
ATOM 4834 N N . CYS A 1 618 ? -19.344 23.656 2.227 1 96.88 618 CYS A N 1
ATOM 4835 C CA . CYS A 1 618 ? -19.516 22.844 3.426 1 96.88 618 CYS A CA 1
ATOM 4836 C C . CYS A 1 618 ? -18.547 21.672 3.439 1 96.88 618 CYS A C 1
ATOM 4838 O O . CYS A 1 618 ? -18.188 21.156 4.508 1 96.88 618 CYS A O 1
ATOM 4840 N N . PHE A 1 619 ? -18.062 21.25 2.254 1 96.75 619 PHE A N 1
ATOM 4841 C CA . PHE A 1 619 ? -17.047 20.188 2.244 1 96.75 619 PHE A CA 1
ATOM 4842 C C . PHE A 1 619 ? -15.828 20.609 3.057 1 96.75 619 PHE A C 1
ATOM 4844 O O . PHE A 1 619 ? -15.305 19.828 3.852 1 96.75 619 PHE A O 1
ATOM 4851 N N . TRP A 1 620 ? -15.438 21.797 2.883 1 97.94 620 TRP A N 1
ATOM 4852 C CA . TRP A 1 620 ? -14.227 22.312 3.52 1 97.94 620 TRP A CA 1
ATOM 4853 C C . TRP A 1 620 ? -14.484 22.656 4.984 1 97.94 620 TRP A C 1
ATOM 4855 O O . TRP A 1 620 ? -13.672 22.344 5.852 1 97.94 620 TRP A O 1
ATOM 4865 N N . THR A 1 621 ? -15.625 23.312 5.262 1 98.12 621 THR A N 1
ATOM 4866 C CA . THR A 1 621 ? -15.898 23.719 6.637 1 98.12 621 THR A CA 1
ATOM 4867 C C . THR A 1 621 ? -16.125 22.5 7.527 1 98.12 621 THR A C 1
ATOM 4869 O O . THR A 1 621 ? -15.664 22.469 8.672 1 98.12 621 THR A O 1
ATOM 4872 N N . LEU A 1 622 ? -16.844 21.562 6.992 1 97.75 622 LEU A N 1
ATOM 4873 C CA . LEU A 1 622 ? -17.094 20.344 7.75 1 97.75 622 LEU A CA 1
ATOM 4874 C C . LEU A 1 622 ? -15.797 19.594 8.047 1 97.75 622 LEU A C 1
ATOM 4876 O O . LEU A 1 622 ? -15.594 19.125 9.164 1 97.75 622 LEU A O 1
ATOM 4880 N N . ALA A 1 623 ? -14.961 19.469 7.051 1 97.5 623 ALA A N 1
ATOM 4881 C CA . ALA A 1 623 ? -13.664 18.844 7.258 1 97.5 623 ALA A CA 1
ATOM 4882 C C . ALA A 1 623 ? -12.828 19.609 8.281 1 97.5 623 ALA A C 1
ATOM 4884 O O . ALA A 1 623 ? -12.203 19 9.156 1 97.5 623 ALA A O 1
ATOM 4885 N N . ASN A 1 624 ? -12.766 20.891 8.18 1 97.5 624 ASN A N 1
ATOM 4886 C CA . ASN A 1 624 ? -11.953 21.734 9.039 1 97.5 624 ASN A CA 1
ATOM 4887 C C . ASN A 1 624 ? -12.422 21.672 10.492 1 97.5 624 ASN A C 1
ATOM 4889 O O . ASN A 1 624 ? -11.609 21.781 11.414 1 97.5 624 ASN A O 1
ATOM 4893 N N . ASN A 1 625 ? -13.719 21.516 10.688 1 97.06 625 ASN A N 1
ATOM 4894 C CA . ASN A 1 625 ? -14.289 21.516 12.031 1 97.06 625 ASN A CA 1
ATOM 4895 C C . ASN A 1 625 ? -14.352 20.125 12.633 1 97.06 625 ASN A C 1
ATOM 4897 O O . ASN A 1 625 ? -14.766 19.953 13.773 1 97.06 625 ASN A O 1
ATOM 4901 N N . SER A 1 626 ? -13.953 19.156 11.883 1 93.81 626 SER A N 1
ATOM 4902 C CA . SER A 1 626 ? -14.102 17.766 12.305 1 93.81 626 SER A CA 1
ATOM 4903 C C . SER A 1 626 ? -13.227 17.453 13.516 1 93.81 626 SER A C 1
ATOM 4905 O O . SER A 1 626 ? -13.531 16.562 14.297 1 93.81 626 SER A O 1
ATOM 4907 N N . SER A 1 627 ? -12.156 18.156 13.609 1 93.38 627 SER A N 1
ATOM 4908 C CA . SER A 1 627 ? -11.266 18.016 14.758 1 93.38 627 SER A CA 1
ATOM 4909 C C . SER A 1 627 ? -10.719 19.375 15.195 1 93.38 627 SER A C 1
ATOM 4911 O O . SER A 1 627 ? -10.422 20.234 14.359 1 93.38 627 SER A O 1
ATOM 4913 N N . PRO A 1 628 ? -10.547 19.547 16.453 1 92.62 628 PRO A N 1
ATOM 4914 C CA . PRO A 1 628 ? -10 20.812 16.938 1 92.62 628 PRO A CA 1
ATOM 4915 C C . PRO A 1 628 ? -8.539 21.016 16.531 1 92.62 628 PRO A C 1
ATOM 4917 O O . PRO A 1 628 ? -8.047 22.156 16.531 1 92.62 628 PRO A O 1
ATOM 4920 N N . GLU A 1 629 ? -7.887 19.953 16.203 1 91.88 629 GLU A N 1
ATOM 4921 C CA . GLU A 1 629 ? -6.473 20.031 15.852 1 91.88 629 GLU A CA 1
ATOM 4922 C C . GLU A 1 629 ? -6.285 20.5 14.406 1 91.88 629 GLU A C 1
ATOM 4924 O O . GLU A 1 629 ? -5.188 20.922 14.023 1 91.88 629 GLU A O 1
ATOM 4929 N N . TYR A 1 630 ? -7.277 20.5 13.555 1 94.5 630 TYR A N 1
ATOM 4930 C CA . TYR A 1 630 ? -7.172 20.859 12.141 1 94.5 630 TYR A CA 1
ATOM 4931 C C . TYR A 1 630 ? -7.293 22.359 11.953 1 94.5 630 TYR A C 1
ATOM 4933 O O . TYR A 1 630 ? -6.473 22.969 11.258 1 94.5 630 TYR A O 1
ATOM 4941 N N . LEU A 1 631 ? -8.148 23.031 12.594 1 95.12 631 LEU A N 1
ATOM 4942 C CA . LEU A 1 631 ? -8.688 24.375 12.422 1 95.12 631 LEU A CA 1
ATOM 4943 C C . LEU A 1 631 ? -7.668 25.281 11.742 1 95.12 631 LEU A C 1
ATOM 4945 O O . LEU A 1 631 ? -6.957 26.047 12.406 1 95.12 631 LEU A O 1
ATOM 4949 N N . LEU A 1 632 ? -7.75 25.281 10.344 1 95.38 632 LEU A N 1
ATOM 4950 C CA . LEU A 1 632 ? -6.957 26.141 9.477 1 95.38 632 LEU A CA 1
ATOM 4951 C C . LEU A 1 632 ? -7.48 27.562 9.5 1 95.38 632 LEU A C 1
ATOM 4953 O O . LEU A 1 632 ? -8.625 27.797 9.883 1 95.38 632 LEU A O 1
ATOM 4957 N N . SER A 1 633 ? -6.609 28.453 9.047 1 95.62 633 SER A N 1
ATOM 4958 C CA . SER A 1 633 ? -7.02 29.859 8.953 1 95.62 633 SER A CA 1
ATOM 4959 C C . SER A 1 633 ? -8.234 30.016 8.039 1 95.62 633 SER A C 1
ATOM 4961 O O . SER A 1 633 ? -8.398 29.25 7.086 1 95.62 633 SER A O 1
ATOM 4963 N N . THR A 1 634 ? -9.086 30.906 8.359 1 97.25 634 THR A N 1
ATOM 4964 C CA . THR A 1 634 ? -10.273 31.203 7.566 1 97.25 634 THR A CA 1
ATOM 4965 C C . THR A 1 634 ? -9.891 31.562 6.133 1 97.25 634 THR A C 1
ATOM 4967 O O . THR A 1 634 ? -10.578 31.188 5.188 1 97.25 634 THR A O 1
ATOM 4970 N N . TRP A 1 635 ? -8.82 32.219 6.031 1 95.75 635 TRP A N 1
ATOM 4971 C CA . TRP A 1 635 ? -8.375 32.625 4.695 1 95.75 635 TRP A CA 1
ATOM 4972 C C . TRP A 1 635 ? -8.07 31.375 3.844 1 95.75 635 TRP A C 1
ATOM 4974 O O . TRP A 1 635 ? -8.438 31.328 2.67 1 95.75 635 TRP A O 1
ATOM 4984 N N . VAL A 1 636 ? -7.34 30.438 4.359 1 96.38 636 VAL A N 1
ATOM 4985 C CA . VAL A 1 636 ? -6.969 29.234 3.604 1 96.38 636 VAL A CA 1
ATOM 4986 C C . VAL A 1 636 ? -8.227 28.453 3.221 1 96.38 636 VAL A C 1
ATOM 4988 O O . VAL A 1 636 ? -8.391 28.062 2.064 1 96.38 636 VAL A O 1
ATOM 4991 N N . VAL A 1 637 ? -9.102 28.25 4.191 1 97.75 637 VAL A N 1
ATOM 4992 C CA . VAL A 1 637 ? -10.32 27.484 3.936 1 97.75 637 VAL A CA 1
ATOM 4993 C C . VAL A 1 637 ? -11.156 28.203 2.871 1 97.75 637 VAL A C 1
ATOM 4995 O O . VAL A 1 637 ? -11.617 27.562 1.911 1 97.75 637 VAL A O 1
ATOM 4998 N N . TYR A 1 638 ? -11.328 29.484 3.047 1 97.44 638 TYR A N 1
ATOM 4999 C CA . TYR A 1 638 ? -12.125 30.266 2.102 1 97.44 638 TYR A CA 1
ATOM 5000 C C . TYR A 1 638 ? -11.5 30.234 0.711 1 97.44 638 TYR A C 1
ATOM 5002 O O . TYR A 1 638 ? -12.203 30.094 -0.291 1 97.44 638 TYR A O 1
ATOM 5010 N N . SER A 1 639 ? -10.219 30.438 0.66 1 96.75 639 SER A N 1
ATOM 5011 C CA . SER A 1 639 ? -9.523 30.453 -0.624 1 96.75 639 SER A CA 1
ATOM 5012 C C . SER A 1 639 ? -9.656 29.109 -1.331 1 96.75 639 SER A C 1
ATOM 5014 O O . SER A 1 639 ? -9.742 29.047 -2.561 1 96.75 639 SER A O 1
ATOM 5016 N N . MET A 1 640 ? -9.602 28.031 -0.621 1 97.62 640 MET A N 1
ATOM 5017 C CA . MET A 1 640 ? -9.766 26.703 -1.211 1 97.62 640 MET A CA 1
ATOM 5018 C C . MET A 1 640 ? -11.188 26.5 -1.728 1 97.62 640 MET A C 1
ATOM 5020 O O . MET A 1 640 ? -11.391 25.844 -2.742 1 97.62 640 MET A O 1
ATOM 5024 N N . ILE A 1 641 ? -12.164 27.047 -0.993 1 97.62 641 ILE A N 1
ATOM 5025 C CA . ILE A 1 641 ? -13.555 27 -1.448 1 97.62 641 ILE A CA 1
ATOM 5026 C C . ILE A 1 641 ? -13.695 27.781 -2.744 1 97.62 641 ILE A C 1
ATOM 5028 O O . ILE A 1 641 ? -14.352 27.328 -3.688 1 97.62 641 ILE A O 1
ATOM 5032 N N . GLU A 1 642 ? -13.102 28.953 -2.732 1 96.5 642 GLU A N 1
ATOM 5033 C CA . GLU A 1 642 ? -13.117 29.766 -3.943 1 96.5 642 GLU A CA 1
ATOM 5034 C C . GLU A 1 642 ? -12.539 29 -5.129 1 96.5 642 GLU A C 1
ATOM 5036 O O . GLU A 1 642 ? -13.086 29.047 -6.23 1 96.5 642 GLU A O 1
ATOM 5041 N N . LEU A 1 643 ? -11.422 28.344 -4.934 1 97.12 643 LEU A N 1
ATOM 5042 C CA . LEU A 1 643 ? -10.797 27.547 -5.98 1 97.12 643 LEU A CA 1
ATOM 5043 C C . LEU A 1 643 ? -11.727 26.438 -6.441 1 97.12 643 LEU A C 1
ATOM 5045 O O . LEU A 1 643 ? -11.852 26.172 -7.641 1 97.12 643 LEU A O 1
ATOM 5049 N N . SER A 1 644 ? -12.336 25.75 -5.496 1 95.62 644 SER A N 1
ATOM 5050 C CA . SER A 1 644 ? -13.242 24.656 -5.816 1 95.62 644 SER A CA 1
ATOM 5051 C C . SER A 1 644 ? -14.406 25.141 -6.68 1 95.62 644 SER A C 1
ATOM 5053 O O . SER A 1 644 ? -14.773 24.469 -7.652 1 95.62 644 SER A O 1
ATOM 5055 N N . ILE A 1 645 ? -14.945 26.25 -6.316 1 93.94 645 ILE A N 1
ATOM 5056 C CA . ILE A 1 645 ? -16.031 26.828 -7.094 1 93.94 645 ILE A CA 1
ATOM 5057 C C . ILE A 1 645 ? -15.531 27.219 -8.477 1 93.94 645 ILE A C 1
ATOM 5059 O O . ILE A 1 645 ? -16.219 27.016 -9.477 1 93.94 645 ILE A O 1
ATOM 5063 N N . GLY A 1 646 ? -14.328 27.812 -8.5 1 94 646 GLY A N 1
ATOM 5064 C CA . GLY A 1 646 ? -13.719 28.125 -9.789 1 94 646 GLY A CA 1
ATOM 5065 C C . GLY A 1 646 ? -13.555 26.906 -10.672 1 94 646 GLY A C 1
ATOM 5066 O O . GLY A 1 646 ? -13.742 26.969 -11.891 1 94 646 GLY A O 1
ATOM 5067 N N . ILE A 1 647 ? -13.188 25.781 -10.148 1 94.81 647 ILE A N 1
ATOM 5068 C CA . ILE A 1 647 ? -13.008 24.531 -10.883 1 94.81 647 ILE A CA 1
ATOM 5069 C C . ILE A 1 647 ? -14.344 24.078 -11.453 1 94.81 647 ILE A C 1
ATOM 5071 O O . ILE A 1 647 ? -14.414 23.609 -12.594 1 94.81 647 ILE A O 1
ATOM 5075 N N . PHE A 1 648 ? -15.445 24.234 -10.641 1 91.06 648 PHE A N 1
ATOM 5076 C CA . PHE A 1 648 ? -16.766 23.875 -11.148 1 91.06 648 PHE A CA 1
ATOM 5077 C C . PHE A 1 648 ? -17.141 24.734 -12.344 1 91.06 648 PHE A C 1
ATOM 5079 O O . PHE A 1 648 ? -17.703 24.234 -13.32 1 91.06 648 PHE A O 1
ATOM 5086 N N . GLN A 1 649 ? -16.844 25.984 -12.234 1 91.88 649 GLN A N 1
ATOM 5087 C CA . GLN A 1 649 ? -17.141 26.906 -13.328 1 91.88 649 GLN A CA 1
ATOM 5088 C C . GLN A 1 649 ? -16.297 26.562 -14.562 1 91.88 649 GLN A C 1
ATOM 5090 O O . GLN A 1 649 ? -16.812 26.562 -15.688 1 91.88 649 GLN A O 1
ATOM 5095 N N . GLU A 1 650 ? -15.055 26.297 -14.32 1 92.88 650 GLU A N 1
ATOM 5096 C CA . GLU A 1 650 ? -14.141 25.953 -15.406 1 92.88 650 GLU A CA 1
ATOM 5097 C C . GLU A 1 650 ? -14.57 24.656 -16.094 1 92.88 650 GLU A C 1
ATOM 5099 O O . GLU A 1 650 ? -14.523 24.562 -17.328 1 92.88 650 GLU A O 1
ATOM 5104 N N . ASP A 1 651 ? -14.898 23.703 -15.352 1 88.5 651 ASP A N 1
ATOM 5105 C CA . ASP A 1 651 ? -15.336 22.406 -15.883 1 88.5 651 ASP A CA 1
ATOM 5106 C C . ASP A 1 651 ? -16.547 22.578 -16.797 1 88.5 651 ASP A C 1
ATOM 5108 O O . ASP A 1 651 ? -16.609 21.984 -17.875 1 88.5 651 ASP A O 1
ATOM 5112 N N . GLU A 1 652 ? -17.5 23.266 -16.328 1 84.69 652 GLU A N 1
ATOM 5113 C CA . GLU A 1 652 ? -18.719 23.516 -17.109 1 84.69 652 GLU A CA 1
ATOM 5114 C C . GLU A 1 652 ? -18.391 24.266 -18.406 1 84.69 652 GLU A C 1
ATOM 5116 O O . GLU A 1 652 ? -18.922 23.922 -19.469 1 84.69 652 GLU A O 1
ATOM 5121 N N . LEU A 1 653 ? -17.578 25.203 -18.297 1 86.81 653 LEU A N 1
ATOM 5122 C CA . LEU A 1 653 ? -17.219 26.016 -19.438 1 86.81 653 LEU A CA 1
ATOM 5123 C C . LEU A 1 653 ? -16.438 25.188 -20.469 1 86.81 653 LEU A C 1
ATOM 5125 O O . LEU A 1 653 ? -16.703 25.266 -21.672 1 86.81 653 LEU A O 1
ATOM 5129 N N . MET A 1 654 ? -15.461 24.406 -20.016 1 85.06 654 MET A N 1
ATOM 5130 C CA . MET A 1 654 ? -14.617 23.609 -20.891 1 85.06 654 MET A CA 1
ATOM 5131 C C . MET A 1 654 ? -15.43 22.516 -21.578 1 85.06 654 MET A C 1
ATOM 5133 O O . MET A 1 654 ? -15.219 22.219 -22.75 1 85.06 654 MET A O 1
ATOM 5137 N N . GLU A 1 655 ? -16.25 21.938 -20.812 1 79.81 655 GLU A N 1
ATOM 5138 C CA . GLU A 1 655 ? -17.109 20.906 -21.406 1 79.81 655 GLU A CA 1
ATOM 5139 C C . GLU A 1 655 ? -17.953 21.453 -22.547 1 79.81 655 GLU A C 1
ATOM 5141 O O . GLU A 1 655 ? -18.125 20.797 -23.578 1 79.81 655 GLU A O 1
ATOM 5146 N N . LYS A 1 656 ? -18.438 22.594 -22.391 1 80.12 656 LYS A N 1
ATOM 5147 C CA . LYS A 1 656 ? -19.281 23.219 -23.406 1 80.12 656 LYS A CA 1
ATOM 5148 C C . LYS A 1 656 ? -18.438 23.703 -24.594 1 80.12 656 LYS A C 1
ATOM 5150 O O . LYS A 1 656 ? -18.875 23.594 -25.734 1 80.12 656 LYS A O 1
ATOM 5155 N N . SER A 1 657 ? -17.312 24.172 -24.266 1 85.12 657 SER A N 1
ATOM 5156 C CA . SER A 1 657 ? -16.516 24.828 -25.281 1 85.12 657 SER A CA 1
ATOM 5157 C C . SER A 1 657 ? -15.742 23.812 -26.125 1 85.12 657 SER A C 1
ATOM 5159 O O . SER A 1 657 ? -15.469 24.047 -27.297 1 85.12 657 SER A O 1
ATOM 5161 N N . LEU A 1 658 ? -15.352 22.766 -25.531 1 84.31 658 LEU A N 1
ATOM 5162 C CA . LEU A 1 658 ? -14.477 21.828 -26.203 1 84.31 658 LEU A CA 1
ATOM 5163 C C . LEU A 1 658 ? -15.281 20.812 -27.016 1 84.31 658 LEU A C 1
ATOM 5165 O O . LEU A 1 658 ? -14.742 20.156 -27.922 1 84.31 658 LEU A O 1
ATOM 5169 N N . VAL A 1 659 ? -16.562 20.906 -26.688 1 74 659 VAL A N 1
ATOM 5170 C CA . VAL A 1 659 ? -17.406 19.953 -27.375 1 74 659 VAL A CA 1
ATOM 5171 C C . VAL A 1 659 ? -17.516 20.328 -28.859 1 74 659 VAL A C 1
ATOM 5173 O O . VAL A 1 659 ? -17.609 21.5 -29.203 1 74 659 VAL A O 1
ATOM 5176 N N . ASN A 1 660 ? -17.172 19.484 -29.797 1 73.5 660 ASN A N 1
ATOM 5177 C CA . ASN A 1 660 ? -17.422 19.578 -31.234 1 73.5 660 ASN A CA 1
ATOM 5178 C C . ASN A 1 660 ? -16.281 20.266 -31.969 1 73.5 660 ASN A C 1
ATOM 5180 O O . ASN A 1 660 ? -16.469 20.781 -33.062 1 73.5 660 ASN A O 1
ATOM 5184 N N . LEU A 1 661 ? -15.281 20.547 -31.25 1 80.69 661 LEU A N 1
ATOM 5185 C CA . LEU A 1 661 ? -14.102 21.062 -31.938 1 80.69 661 LEU A CA 1
ATOM 5186 C C . LEU A 1 661 ? -13.469 19.969 -32.812 1 80.69 661 LEU A C 1
ATOM 5188 O O . LEU A 1 661 ? -13.445 18.797 -32.406 1 80.69 661 LEU A O 1
ATOM 5192 N N . PRO A 1 662 ? -13.07 20.406 -33.938 1 78 662 PRO A N 1
ATOM 5193 C CA . PRO A 1 662 ? -12.391 19.422 -34.781 1 78 662 PRO A CA 1
ATOM 5194 C C . PRO A 1 662 ? -11.125 18.859 -34.156 1 78 662 PRO A C 1
ATOM 5196 O O . PRO A 1 662 ? -10.492 19.547 -33.344 1 78 662 PRO A O 1
ATOM 5199 N N . ASP A 1 663 ? -10.672 17.719 -34.5 1 74.94 663 ASP A N 1
ATOM 5200 C CA . ASP A 1 663 ? -9.57 16.984 -33.906 1 74.94 663 ASP A CA 1
ATOM 5201 C C . ASP A 1 663 ? -8.25 17.719 -34.062 1 74.94 663 ASP A C 1
ATOM 5203 O O . ASP A 1 663 ? -7.375 17.656 -33.188 1 74.94 663 ASP A O 1
ATOM 5207 N N . PHE A 1 664 ? -8.156 18.406 -35.094 1 74.94 664 PHE A N 1
ATOM 5208 C CA . PHE A 1 664 ? -6.883 19.062 -35.375 1 74.94 664 PHE A CA 1
ATOM 5209 C C . PHE A 1 664 ? -6.637 20.219 -34.406 1 74.94 664 PHE A C 1
ATOM 5211 O O . PHE A 1 664 ? -5.5 20.672 -34.281 1 74.94 664 PHE A O 1
ATOM 5218 N N . THR A 1 665 ? -7.746 20.703 -33.75 1 80.75 665 THR A N 1
ATOM 5219 C CA . THR A 1 665 ? -7.637 21.844 -32.844 1 80.75 665 THR A CA 1
ATOM 5220 C C . THR A 1 665 ? -6.938 21.453 -31.562 1 80.75 665 THR A C 1
ATOM 5222 O O . THR A 1 665 ? -6.453 22.312 -30.812 1 80.75 665 THR A O 1
ATOM 5225 N N . THR A 1 666 ? -6.914 20.172 -31.266 1 79.44 666 THR A N 1
ATOM 5226 C CA . THR A 1 666 ? -6.297 19.688 -30.031 1 79.44 666 THR A CA 1
ATOM 5227 C C . THR A 1 666 ? -4.824 20.078 -29.969 1 79.44 666 THR A C 1
ATOM 5229 O O . THR A 1 666 ? -4.328 20.5 -28.922 1 79.44 666 THR A O 1
ATOM 5232 N N . ASP A 1 667 ? -4.211 19.984 -31.062 1 79.31 667 ASP A N 1
ATOM 5233 C CA . ASP A 1 667 ? -2.789 20.312 -31.109 1 79.31 667 ASP A CA 1
ATOM 5234 C C . ASP A 1 667 ? -2.564 21.812 -30.969 1 79.31 667 ASP A C 1
ATOM 5236 O O . ASP A 1 667 ? -1.567 22.25 -30.375 1 79.31 667 ASP A O 1
ATOM 5240 N N . MET A 1 668 ? -3.488 22.547 -31.453 1 83.62 668 MET A N 1
ATOM 5241 C CA . MET A 1 668 ? -3.385 24 -31.344 1 83.62 668 MET A CA 1
ATOM 5242 C C . MET A 1 668 ? -3.549 24.453 -29.906 1 83.62 668 MET A C 1
ATOM 5244 O O . MET A 1 668 ? -2.857 25.359 -29.453 1 83.62 668 MET A O 1
ATOM 5248 N N . ILE A 1 669 ? -4.48 23.828 -29.266 1 87.5 669 ILE A N 1
ATOM 5249 C CA . ILE A 1 669 ? -4.707 24.141 -27.859 1 87.5 669 ILE A CA 1
ATOM 5250 C C . ILE A 1 669 ? -3.477 23.766 -27.031 1 87.5 669 ILE A C 1
ATOM 5252 O O . ILE A 1 669 ? -3.064 24.5 -26.141 1 87.5 669 ILE A O 1
ATOM 5256 N N . ALA A 1 670 ? -2.904 22.625 -27.359 1 86.25 670 ALA A N 1
ATOM 5257 C CA . ALA A 1 670 ? -1.706 22.156 -26.672 1 86.25 670 ALA A CA 1
ATOM 5258 C C . ALA A 1 670 ? -0.547 23.125 -26.875 1 86.25 670 ALA A C 1
ATOM 5260 O O . ALA A 1 670 ? 0.216 23.406 -25.953 1 86.25 670 ALA A O 1
ATOM 5261 N N . ASP A 1 671 ? -0.421 23.641 -28.031 1 85.44 671 ASP A N 1
ATOM 5262 C CA . ASP A 1 671 ? 0.63 24.594 -28.359 1 85.44 671 ASP A CA 1
ATOM 5263 C C . ASP A 1 671 ? 0.434 25.891 -27.578 1 85.44 671 ASP A C 1
ATOM 5265 O O . ASP A 1 671 ? 1.402 26.5 -27.094 1 85.44 671 ASP A O 1
ATOM 5269 N N . TYR A 1 672 ? -0.76 26.297 -27.531 1 87.69 672 TYR A N 1
ATOM 5270 C CA . TYR A 1 672 ? -1.06 27.516 -26.766 1 87.69 672 TYR A CA 1
ATOM 5271 C C . TYR A 1 672 ? -0.706 27.344 -25.297 1 87.69 672 TYR A C 1
ATOM 5273 O O . TYR A 1 672 ? -0.148 28.25 -24.672 1 87.69 672 TYR A O 1
ATOM 5281 N N . ILE A 1 673 ? -1.091 26.234 -24.734 1 89.56 673 ILE A N 1
ATOM 5282 C CA . ILE A 1 673 ? -0.813 25.953 -23.344 1 89.56 673 ILE A CA 1
ATOM 5283 C C . ILE A 1 673 ? 0.695 25.953 -23.094 1 89.56 673 ILE A C 1
ATOM 5285 O O . ILE A 1 673 ? 1.166 26.469 -22.078 1 89.56 673 ILE A O 1
ATOM 5289 N N . ASP A 1 674 ? 1.398 25.422 -24.047 1 84.69 674 ASP A N 1
ATOM 5290 C CA . ASP A 1 674 ? 2.854 25.391 -23.938 1 84.69 674 ASP A CA 1
ATOM 5291 C C . ASP A 1 674 ? 3.432 26.812 -23.969 1 84.69 674 ASP A C 1
ATOM 5293 O O . ASP A 1 674 ? 4.363 27.109 -23.219 1 84.69 674 ASP A O 1
ATOM 5297 N N . GLU A 1 675 ? 2.928 27.578 -24.781 1 83.88 675 GLU A N 1
ATOM 5298 C CA . GLU A 1 675 ? 3.357 28.969 -24.875 1 83.88 675 GLU A CA 1
ATOM 5299 C C . GLU A 1 675 ? 3.031 29.734 -23.594 1 83.88 675 GLU A C 1
ATOM 5301 O O . GLU A 1 675 ? 3.83 30.547 -23.125 1 83.88 675 GLU A O 1
ATOM 5306 N N . LEU A 1 676 ? 1.848 29.469 -23.125 1 85.69 676 LEU A N 1
ATOM 5307 C CA . LEU A 1 676 ? 1.389 30.125 -21.906 1 85.69 676 LEU A CA 1
ATOM 5308 C C . LEU A 1 676 ? 2.301 29.781 -20.719 1 85.69 676 LEU A C 1
ATOM 5310 O O . LEU A 1 676 ? 2.564 30.625 -19.875 1 85.69 676 LEU A O 1
ATOM 5314 N N . CYS A 1 677 ? 2.799 28.594 -20.672 1 81.56 677 CYS A N 1
ATOM 5315 C CA . CYS A 1 677 ? 3.611 28.141 -19.547 1 81.56 677 CYS A CA 1
ATOM 5316 C C . CYS A 1 677 ? 5.07 28.531 -19.734 1 81.56 677 CYS A C 1
ATOM 5318 O O . CYS A 1 677 ? 5.809 28.688 -18.766 1 81.56 677 CYS A O 1
ATOM 5320 N N . ASN A 1 678 ? 5.578 28.562 -21 1 67.31 678 ASN A N 1
ATOM 5321 C CA . ASN A 1 678 ? 6.977 28.906 -21.25 1 67.31 678 ASN A CA 1
ATOM 5322 C C . ASN A 1 678 ? 7.16 30.391 -21.5 1 67.31 678 ASN A C 1
ATOM 5324 O O . ASN A 1 678 ? 8.289 30.891 -21.547 1 67.31 678 ASN A O 1
ATOM 5328 N N . GLU A 1 679 ? 6.168 31.141 -22 1 51.22 679 GLU A N 1
ATOM 5329 C CA . GLU A 1 679 ? 6.305 32.562 -22.234 1 51.22 679 GLU A CA 1
ATOM 5330 C C . GLU A 1 679 ? 6.75 33.281 -20.969 1 51.22 679 GLU A C 1
ATOM 5332 O O . GLU A 1 679 ? 7.441 34.312 -21.031 1 51.22 679 GLU A O 1
ATOM 5337 N N . THR A 1 680 ? 6.234 32.875 -19.875 1 42.16 680 THR A N 1
ATOM 5338 C CA . THR A 1 680 ? 6.578 33.719 -18.719 1 42.16 680 THR A CA 1
ATOM 5339 C C . THR A 1 680 ? 8.078 33.688 -18.469 1 42.16 680 THR A C 1
ATOM 5341 O O . THR A 1 680 ? 8.594 34.5 -17.688 1 42.16 680 THR A O 1
ATOM 5344 N N . ALA A 1 681 ? 8.797 32.688 -18.906 1 36.5 681 ALA A N 1
ATOM 5345 C CA . ALA A 1 681 ? 10.25 32.812 -18.844 1 36.5 681 ALA A CA 1
ATOM 5346 C C . ALA A 1 681 ? 10.773 33.75 -19.922 1 36.5 681 ALA A C 1
ATOM 5348 O O . ALA A 1 681 ? 11.805 34.406 -19.75 1 36.5 681 ALA A O 1
ATOM 5349 N N . LEU A 1 682 ? 10.227 33.594 -21.156 1 33.28 682 LEU A N 1
ATOM 5350 C CA . LEU A 1 682 ? 10.781 34.375 -22.266 1 33.28 682 LEU A CA 1
ATOM 5351 C C . LEU A 1 682 ? 10.328 35.812 -22.188 1 33.28 682 LEU A C 1
ATOM 5353 O O . LEU A 1 682 ? 10.578 36.625 -23.109 1 33.28 682 LEU A O 1
ATOM 5357 N N . CYS A 1 683 ? 9.383 36.219 -21.453 1 31.45 683 CYS A N 1
ATOM 5358 C CA . CYS A 1 683 ? 9.031 37.594 -21.672 1 31.45 683 CYS A CA 1
ATOM 5359 C C . CYS A 1 683 ? 10.234 38.5 -21.453 1 31.45 683 CYS A C 1
ATOM 5361 O O . CYS A 1 683 ? 10.109 39.75 -21.484 1 31.45 683 CYS A O 1
ATOM 5363 N N . LYS A 1 684 ? 11.32 38.25 -20.797 1 33.31 684 LYS A N 1
ATOM 5364 C CA . LYS A 1 684 ? 12.188 39.406 -20.906 1 33.31 684 LYS A CA 1
ATOM 5365 C C . LYS A 1 684 ? 12.68 39.594 -22.344 1 33.31 684 LYS A C 1
ATOM 5367 O O . LYS A 1 684 ? 13.062 40.719 -22.719 1 33.31 684 LYS A O 1
ATOM 5372 N N . ASP A 1 685 ? 13.219 38.594 -23.078 1 25.75 685 ASP A N 1
ATOM 5373 C CA . ASP A 1 685 ? 13.773 39.062 -24.344 1 25.75 685 ASP A CA 1
ATOM 5374 C C . ASP A 1 685 ? 12.703 39.125 -25.422 1 25.75 685 ASP A C 1
ATOM 5376 O O . ASP A 1 685 ? 12.039 38.125 -25.719 1 25.75 685 ASP A O 1
ATOM 5380 N N . SER A 1 686 ? 12.039 40.312 -25.688 1 27.89 686 SER A N 1
ATOM 5381 C CA . SER A 1 686 ? 11.07 40.844 -26.625 1 27.89 686 SER A CA 1
ATOM 5382 C C . SER A 1 686 ? 11.234 40.25 -28.016 1 27.89 686 SER A C 1
ATOM 5384 O O . SER A 1 686 ? 10.398 40.469 -28.891 1 27.89 686 SER A O 1
ATOM 5386 N N . SER A 1 687 ? 12.508 39.938 -28.5 1 25.25 687 SER A N 1
ATOM 5387 C CA . SER A 1 687 ? 12.711 40 -29.938 1 25.25 687 SER A CA 1
ATOM 5388 C C . SER A 1 687 ? 12.133 38.75 -30.625 1 25.25 687 SER A C 1
ATOM 5390 O O . SER A 1 687 ? 11.781 38.781 -31.797 1 25.25 687 SER A O 1
ATOM 5392 N N . LEU A 1 688 ? 12.5 37.531 -30.125 1 27.48 688 LEU A N 1
ATOM 5393 C CA . LEU A 1 688 ? 12.531 36.438 -31.109 1 27.48 688 LEU A CA 1
ATOM 5394 C C . LEU A 1 688 ? 11.156 35.812 -31.266 1 27.48 688 LEU A C 1
ATOM 5396 O O . LEU A 1 688 ? 11.031 34.688 -31.797 1 27.48 688 LEU A O 1
ATOM 5400 N N . HIS A 1 689 ? 10.148 36.25 -30.547 1 30.47 689 HIS A N 1
ATOM 5401 C CA . HIS A 1 689 ? 8.93 35.469 -30.688 1 30.47 689 HIS A CA 1
ATOM 5402 C C . HIS A 1 689 ? 8.391 35.562 -32.125 1 30.47 689 HIS A C 1
ATOM 5404 O O . HIS A 1 689 ? 7.562 36.406 -32.406 1 30.47 689 HIS A O 1
ATOM 5410 N N . GLY A 1 690 ? 9.312 35.344 -33.125 1 28 690 GLY A N 1
ATOM 5411 C CA . GLY A 1 690 ? 8.625 35.125 -34.375 1 28 690 GLY A CA 1
ATOM 5412 C C . GLY A 1 690 ? 7.598 34.031 -34.344 1 28 690 GLY A C 1
ATOM 5413 O O . GLY A 1 690 ? 7.762 33.062 -33.594 1 28 690 GLY A O 1
ATOM 5414 N N . HIS A 1 691 ? 6.34 34.281 -34.5 1 32.31 691 HIS A N 1
ATOM 5415 C CA . HIS A 1 691 ? 5.129 33.531 -34.812 1 32.31 691 HIS A CA 1
ATOM 5416 C C . HIS A 1 691 ? 5.426 32.375 -35.75 1 32.31 691 HIS A C 1
ATOM 5418 O O . HIS A 1 691 ? 5.383 32.5 -36.969 1 32.31 691 HIS A O 1
ATOM 5424 N N . SER A 1 692 ? 6.465 31.594 -35.594 1 30.2 692 SER A N 1
ATOM 5425 C CA . SER A 1 692 ? 6.719 30.656 -36.688 1 30.2 692 SER A CA 1
ATOM 5426 C C . SER A 1 692 ? 5.602 29.625 -36.812 1 30.2 692 SER A C 1
ATOM 5428 O O . SER A 1 692 ? 5.688 28.703 -37.625 1 30.2 692 SER A O 1
ATOM 5430 N N . SER A 1 693 ? 4.883 29.297 -35.719 1 34.31 693 SER A N 1
ATOM 5431 C CA . SER A 1 693 ? 4.184 28.094 -36.156 1 34.31 693 SER A CA 1
ATOM 5432 C C . SER A 1 693 ? 3.176 28.391 -37.25 1 34.31 693 SER A C 1
ATOM 5434 O O . SER A 1 693 ? 2.174 29.062 -37.031 1 34.31 693 SER A O 1
ATOM 5436 N N . ARG A 1 694 ? 3.525 28.516 -38.469 1 33.59 694 ARG A N 1
ATOM 5437 C CA . ARG A 1 694 ? 2.867 28.562 -39.781 1 33.59 694 ARG A CA 1
ATOM 5438 C C . ARG A 1 694 ? 1.851 27.422 -39.906 1 33.59 694 ARG A C 1
ATOM 5440 O O . ARG A 1 694 ? 2.117 26.422 -40.562 1 33.59 694 ARG A O 1
ATOM 5447 N N . THR A 1 695 ? 1.261 26.703 -38.906 1 38.66 695 THR A N 1
ATOM 5448 C CA . THR A 1 695 ? 0.178 25.875 -39.438 1 38.66 695 THR A CA 1
ATOM 5449 C C . THR A 1 695 ? -0.81 26.734 -40.25 1 38.66 695 THR A C 1
ATOM 5451 O O . THR A 1 695 ? -1.258 27.781 -39.781 1 38.66 695 THR A O 1
ATOM 5454 N N . ASN A 1 696 ? -0.799 26.766 -41.438 1 39.91 696 ASN A N 1
ATOM 5455 C CA . ASN A 1 696 ? -1.676 27.312 -42.469 1 39.91 696 ASN A CA 1
ATOM 5456 C C . ASN A 1 696 ? -3.139 27.281 -42.031 1 39.91 696 ASN A C 1
ATOM 5458 O O . ASN A 1 696 ? -3.799 26.234 -42.156 1 39.91 696 ASN A O 1
ATOM 5462 N N . ILE A 1 697 ? -3.592 27.984 -41.094 1 50.22 697 ILE A N 1
ATOM 5463 C CA . ILE A 1 697 ? -4.945 28.328 -40.688 1 50.22 697 ILE A CA 1
ATOM 5464 C C . ILE A 1 697 ? -5.777 28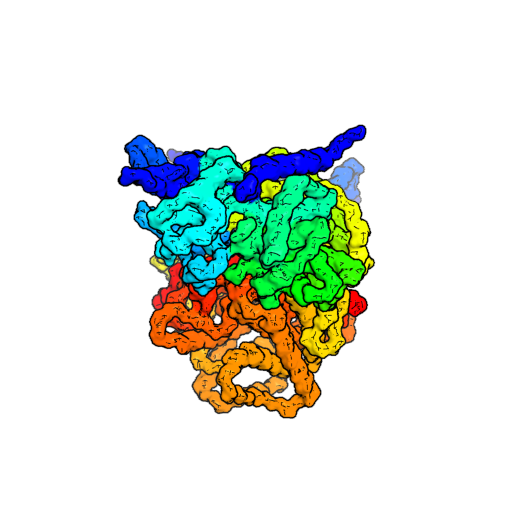.719 -41.906 1 50.22 697 ILE A C 1
ATOM 5466 O O . ILE A 1 697 ? -6.902 29.203 -41.75 1 50.22 697 ILE A O 1
ATOM 5470 N N . SER A 1 698 ? -5.195 28.719 -42.969 1 49.88 698 SER A N 1
ATOM 5471 C CA . SER A 1 698 ? -5.945 29.25 -44.094 1 49.88 698 SER A CA 1
ATOM 5472 C C . SER A 1 698 ? -7.27 28.531 -44.281 1 49.88 698 SER A C 1
ATOM 5474 O O . SER A 1 698 ? -8.266 29.125 -44.688 1 49.88 698 SER A O 1
ATOM 5476 N N . ASP A 1 699 ? -7.324 27.141 -44.031 1 56.81 699 ASP A N 1
ATOM 5477 C CA . ASP A 1 699 ? -8.555 26.469 -44.438 1 56.81 699 ASP A CA 1
ATOM 5478 C C . ASP A 1 699 ? -9.469 26.266 -43.219 1 56.81 699 ASP A C 1
ATOM 5480 O O . ASP A 1 699 ? -10.383 25.422 -43.281 1 56.81 699 ASP A O 1
ATOM 5484 N N . VAL A 1 700 ? -9.156 26.875 -42.125 1 68.81 700 VAL A N 1
ATOM 5485 C CA . VAL A 1 700 ? -10.023 26.656 -40.969 1 68.81 700 VAL A CA 1
ATOM 5486 C C . VAL A 1 700 ? -11.172 27.672 -40.969 1 68.81 700 VAL A C 1
ATOM 5488 O O . VAL A 1 700 ? -10.953 28.859 -41.219 1 68.81 700 VAL A O 1
ATOM 5491 N N . ASN A 1 701 ? -12.414 27.203 -40.906 1 78.75 701 ASN A N 1
ATOM 5492 C CA . ASN A 1 701 ? -13.609 28.031 -40.906 1 78.75 701 ASN A CA 1
ATOM 5493 C C . ASN A 1 701 ? -13.539 29.109 -39.812 1 78.75 701 ASN A C 1
ATOM 5495 O O . ASN A 1 701 ? -12.906 28.922 -38.781 1 78.75 701 ASN A O 1
ATOM 5499 N N . GLU A 1 702 ? -14.008 30.281 -40.156 1 81.62 702 GLU A N 1
ATOM 5500 C CA . GLU A 1 702 ? -13.977 31.469 -39.312 1 81.62 702 GLU A CA 1
ATOM 5501 C C . GLU A 1 702 ? -14.633 31.188 -37.969 1 81.62 702 GLU A C 1
ATOM 5503 O O . GLU A 1 702 ? -14.195 31.703 -36.938 1 81.62 702 GLU A O 1
ATOM 5508 N N . GLU A 1 703 ? -15.602 30.359 -37.906 1 83.12 703 GLU A N 1
ATOM 5509 C CA . GLU A 1 703 ? -16.297 30.016 -36.688 1 83.12 703 GLU A CA 1
ATOM 5510 C C . GLU A 1 703 ? -15.398 29.234 -35.719 1 83.12 703 GLU A C 1
ATOM 5512 O O . GLU A 1 703 ? -15.383 29.469 -34.531 1 83.12 703 GLU A O 1
ATOM 5517 N N . THR A 1 704 ? -14.695 28.359 -36.25 1 86.69 704 THR A N 1
ATOM 5518 C CA . THR A 1 704 ? -13.781 27.531 -35.469 1 86.69 704 THR A CA 1
ATOM 5519 C C . THR A 1 704 ? -12.641 28.375 -34.906 1 86.69 704 THR A C 1
ATOM 5521 O O . THR A 1 704 ? -12.211 28.172 -33.781 1 86.69 704 THR A O 1
ATOM 5524 N N . LEU A 1 705 ? -12.289 29.344 -35.656 1 86.25 705 LEU A N 1
ATOM 5525 C CA . LEU A 1 705 ? -11.203 30.203 -35.188 1 86.25 705 LEU A CA 1
ATOM 5526 C C . LEU A 1 705 ? -11.656 31.094 -34.031 1 86.25 705 LEU A C 1
ATOM 5528 O O . LEU A 1 705 ? -10.891 31.344 -33.125 1 86.25 705 LEU A O 1
ATOM 5532 N N . THR A 1 706 ? -12.875 31.609 -34.156 1 87.94 706 THR A N 1
ATOM 5533 C CA . THR A 1 706 ? -13.43 32.438 -33.062 1 87.94 706 THR A CA 1
ATOM 5534 C C . THR A 1 706 ? -13.586 31.625 -31.797 1 87.94 706 THR A C 1
ATOM 5536 O O . THR A 1 706 ? -13.305 32.125 -30.703 1 87.94 706 THR A O 1
ATOM 5539 N N . ARG A 1 707 ? -14.023 30.453 -31.953 1 87.62 707 ARG A N 1
ATOM 5540 C CA . ARG A 1 707 ? -14.18 29.562 -30.797 1 87.62 707 ARG A CA 1
ATOM 5541 C C . ARG A 1 707 ? -12.828 29.25 -30.172 1 87.62 707 ARG A C 1
ATOM 5543 O O . ARG A 1 707 ? -12.703 29.188 -28.938 1 87.62 707 ARG A O 1
ATOM 5550 N N . LEU A 1 708 ? -11.883 29.031 -30.969 1 88.94 708 LEU A N 1
ATOM 5551 C CA . LEU A 1 708 ? -10.547 28.734 -30.484 1 88.94 708 LEU A CA 1
ATOM 5552 C C . LEU A 1 708 ? -9.953 29.922 -29.734 1 88.94 708 LEU A C 1
ATOM 5554 O O . LEU A 1 708 ? -9.258 29.734 -28.734 1 88.94 708 LEU A O 1
ATOM 5558 N N . LYS A 1 709 ? -10.219 31.062 -30.219 1 89.44 709 LYS A N 1
ATOM 5559 C CA . LYS A 1 709 ? -9.75 32.25 -29.531 1 89.44 709 LYS A CA 1
ATOM 5560 C C . LYS A 1 709 ? -10.391 32.406 -28.156 1 89.44 709 LYS A C 1
ATOM 5562 O O . LYS A 1 709 ? -9.719 32.75 -27.188 1 89.44 709 LYS A O 1
ATOM 5567 N N . SER A 1 710 ? -11.648 32.156 -28.109 1 90.06 710 SER A N 1
ATOM 5568 C CA . SER A 1 710 ? -12.367 32.219 -26.844 1 90.06 710 SER A CA 1
ATOM 5569 C C . SER A 1 710 ? -11.836 31.172 -25.859 1 90.06 710 SER A C 1
ATOM 5571 O O . SER A 1 710 ? -11.695 31.453 -24.656 1 90.06 710 SER A O 1
ATOM 5573 N N . ILE A 1 711 ? -11.57 30.016 -26.344 1 91.06 711 ILE A N 1
ATOM 5574 C CA . ILE A 1 711 ? -11.047 28.953 -25.5 1 91.06 711 ILE A CA 1
ATOM 5575 C C . ILE A 1 711 ? -9.664 29.328 -24.969 1 91.06 711 ILE A C 1
ATOM 5577 O O . ILE A 1 711 ? -9.359 29.094 -23.797 1 91.06 711 ILE A O 1
ATOM 5581 N N . ARG A 1 712 ? -8.883 29.906 -25.75 1 90.75 712 ARG A N 1
ATOM 5582 C CA . ARG A 1 712 ? -7.551 30.344 -25.344 1 90.75 712 ARG A CA 1
ATOM 5583 C C . ARG A 1 712 ? -7.641 31.422 -24.266 1 90.75 712 ARG A C 1
ATOM 5585 O O . ARG A 1 712 ? -6.887 31.391 -23.281 1 90.75 712 ARG A O 1
ATOM 5592 N N . GLU A 1 713 ? -8.531 32.312 -24.438 1 91.94 713 GLU A N 1
ATOM 5593 C CA . GLU A 1 713 ? -8.727 33.375 -23.453 1 91.94 713 GLU A CA 1
ATOM 5594 C C . GLU A 1 713 ? -9.211 32.781 -22.125 1 91.94 713 GLU A C 1
ATOM 5596 O O . GLU A 1 713 ? -8.773 33.219 -21.047 1 91.94 713 GLU A O 1
ATOM 5601 N N . ASN A 1 714 ? -10.141 31.922 -22.203 1 93 714 ASN A N 1
ATOM 5602 C CA . ASN A 1 714 ? -10.656 31.281 -21 1 93 714 ASN A CA 1
ATOM 5603 C C . ASN A 1 714 ? -9.562 30.5 -20.266 1 93 714 ASN A C 1
ATOM 5605 O O . ASN A 1 714 ? -9.516 30.5 -19.031 1 93 714 ASN A O 1
ATOM 5609 N N . ILE A 1 715 ? -8.719 29.812 -21.047 1 94 715 ILE A N 1
ATOM 5610 C CA . ILE A 1 715 ? -7.609 29.078 -20.438 1 94 715 ILE A CA 1
ATOM 5611 C C . ILE A 1 715 ? -6.66 30.047 -19.75 1 94 715 ILE A C 1
ATOM 5613 O O . ILE A 1 715 ? -6.199 29.797 -18.641 1 94 715 ILE A O 1
ATOM 5617 N N . GLY A 1 716 ? -6.367 31.156 -20.359 1 94.19 716 GLY A N 1
ATOM 5618 C CA . GLY A 1 716 ? -5.539 32.188 -19.75 1 94.19 716 GLY A CA 1
ATOM 5619 C C . GLY A 1 716 ? -6.117 32.719 -18.453 1 94.19 716 GLY A C 1
ATOM 5620 O O . GLY A 1 716 ? -5.395 32.906 -17.484 1 94.19 716 GLY A O 1
ATOM 5621 N N . THR A 1 717 ? -7.395 33.031 -18.5 1 95.44 717 THR A N 1
ATOM 5622 C CA . THR A 1 717 ? -8.094 33.5 -17.328 1 95.44 717 THR A CA 1
ATOM 5623 C C . THR A 1 717 ? -8.031 32.5 -16.188 1 95.44 717 THR A C 1
ATOM 5625 O O . THR A 1 717 ? -7.82 32.844 -15.031 1 95.44 717 THR A O 1
ATOM 5628 N N . TRP A 1 718 ? -8.234 31.25 -16.547 1 95.56 718 TRP A N 1
ATOM 5629 C CA . TRP A 1 718 ? -8.195 30.188 -15.57 1 95.56 718 TRP A CA 1
ATOM 5630 C C . TRP A 1 718 ? -6.82 30.094 -14.922 1 95.56 718 TRP A C 1
ATOM 5632 O O . TRP A 1 718 ? -6.707 29.969 -13.695 1 95.56 718 TRP A O 1
ATOM 5642 N N . PHE A 1 719 ? -5.746 30.172 -15.703 1 95.94 719 PHE A N 1
ATOM 5643 C CA . PHE A 1 719 ? -4.383 30.109 -15.188 1 95.94 719 PHE A CA 1
ATOM 5644 C C . PHE A 1 719 ? -4.086 31.297 -14.289 1 95.94 719 PHE A C 1
ATOM 5646 O O . PHE A 1 719 ? -3.465 31.141 -13.234 1 95.94 719 PHE A O 1
ATOM 5653 N N . ARG A 1 720 ? -4.566 32.438 -14.648 1 95.25 720 ARG A N 1
ATOM 5654 C CA . ARG A 1 720 ? -4.359 33.625 -13.836 1 95.25 720 ARG A CA 1
ATOM 5655 C C . ARG A 1 720 ? -5.113 33.531 -12.516 1 95.25 720 ARG A C 1
ATOM 5657 O O . ARG A 1 720 ? -4.594 33.938 -11.469 1 95.25 720 ARG A O 1
ATOM 5664 N N . PHE A 1 721 ? -6.277 33.062 -12.594 1 96.5 721 PHE A N 1
ATOM 5665 C CA . PHE A 1 721 ? -7.078 32.938 -11.383 1 96.5 721 PHE A CA 1
ATOM 5666 C C . PHE A 1 721 ? -6.387 32 -10.383 1 96.5 721 PHE A C 1
ATOM 5668 O O . PHE A 1 721 ? -6.277 32.344 -9.203 1 96.5 721 PHE A O 1
ATOM 5675 N N . VAL A 1 722 ? -5.895 30.844 -10.859 1 96.88 722 VAL A N 1
ATOM 5676 C CA . VAL A 1 722 ? -5.348 29.812 -9.977 1 96.88 722 VAL A CA 1
ATOM 5677 C C . VAL A 1 722 ? -3.965 30.234 -9.484 1 96.88 722 VAL A C 1
ATOM 5679 O O . VAL A 1 722 ? -3.629 30.047 -8.312 1 96.88 722 VAL A O 1
ATOM 5682 N N . LEU A 1 723 ? -3.113 30.891 -10.32 1 95.12 723 LEU A N 1
ATOM 5683 C CA . LEU A 1 723 ? -1.705 31.109 -10.008 1 95.12 723 LEU A CA 1
ATOM 5684 C C . LEU A 1 723 ? -1.494 32.5 -9.414 1 95.12 723 LEU A C 1
ATOM 5686 O O . LEU A 1 723 ? -0.467 32.75 -8.781 1 95.12 723 LEU A O 1
ATOM 5690 N N . ASP A 1 724 ? -2.506 33.375 -9.562 1 94.06 724 ASP A N 1
ATOM 5691 C CA . ASP A 1 724 ? -2.283 34.75 -9.109 1 94.06 724 ASP A CA 1
ATOM 5692 C C . ASP A 1 724 ? -3.404 35.219 -8.18 1 94.06 724 ASP A C 1
ATOM 5694 O O . ASP A 1 724 ? -3.164 35.531 -7.012 1 94.06 724 ASP A O 1
ATOM 5698 N N . ASP A 1 725 ? -4.602 35.188 -8.625 1 93.94 725 ASP A N 1
ATOM 5699 C CA . ASP A 1 725 ? -5.719 35.75 -7.871 1 93.94 725 ASP A CA 1
ATOM 5700 C C . ASP A 1 725 ? -6 34.906 -6.617 1 93.94 725 ASP A C 1
ATOM 5702 O O . ASP A 1 725 ? -6.34 35.469 -5.57 1 93.94 725 ASP A O 1
ATOM 5706 N N . ASN A 1 726 ? -5.953 33.625 -6.723 1 94.94 726 ASN A N 1
ATOM 5707 C CA . ASN A 1 726 ? -6.309 32.75 -5.625 1 94.94 726 ASN A CA 1
ATOM 5708 C C . ASN A 1 726 ? -5.074 32.281 -4.863 1 94.94 726 ASN A C 1
ATOM 5710 O O . ASN A 1 726 ? -5.141 31.297 -4.102 1 94.94 726 ASN A O 1
ATOM 5714 N N . LEU A 1 727 ? -3.914 32.844 -5.078 1 90.88 727 LEU A N 1
ATOM 5715 C CA . LEU A 1 727 ? -2.68 32.438 -4.418 1 90.88 727 LEU A CA 1
ATOM 5716 C C . LEU A 1 727 ? -2.041 33.594 -3.682 1 90.88 727 LEU A C 1
ATOM 5718 O O . LEU A 1 727 ? -2.199 34.75 -4.09 1 90.88 727 LEU A O 1
ATOM 5722 N N . LYS A 1 728 ? -1.362 33.25 -2.578 1 83.69 728 LYS A N 1
ATOM 5723 C CA . LYS A 1 728 ? -0.641 34.281 -1.854 1 83.69 728 LYS A CA 1
ATOM 5724 C C . LYS A 1 728 ? 0.592 34.75 -2.629 1 83.69 728 LYS A C 1
ATOM 5726 O O . LYS A 1 728 ? 1.208 33.969 -3.346 1 83.69 728 LYS A O 1
ATOM 5731 N N . ALA A 1 729 ? 1.021 35.812 -2.43 1 78.88 729 ALA A N 1
ATOM 5732 C CA . ALA A 1 729 ? 2.17 36.406 -3.109 1 78.88 729 ALA A CA 1
ATOM 5733 C C . ALA A 1 729 ? 3.473 35.75 -2.654 1 78.88 729 ALA A C 1
ATOM 5735 O O . ALA A 1 729 ? 4.418 35.625 -3.436 1 78.88 729 ALA A O 1
ATOM 5736 N N . ASN A 1 730 ? 3.52 35.219 -1.469 1 85.56 730 ASN A N 1
ATOM 5737 C CA . ASN A 1 730 ? 4.754 34.688 -0.921 1 85.56 730 ASN A CA 1
ATOM 5738 C C . ASN A 1 730 ? 4.805 33.156 -1.055 1 85.56 730 ASN A C 1
ATOM 5740 O O . ASN A 1 730 ? 5.387 32.469 -0.212 1 85.56 730 ASN A O 1
ATOM 5744 N N . THR A 1 731 ? 4.371 32.625 -2.143 1 89.75 731 THR A N 1
ATOM 5745 C CA . THR A 1 731 ? 4.359 31.188 -2.361 1 89.75 731 THR A CA 1
ATOM 5746 C C . THR A 1 731 ? 5.734 30.703 -2.797 1 89.75 731 THR A C 1
ATOM 5748 O O . THR A 1 731 ? 6.422 31.375 -3.572 1 89.75 731 THR A O 1
ATOM 5751 N N . SER A 1 732 ? 6.145 29.531 -2.264 1 90.12 732 SER A N 1
ATOM 5752 C CA . SER A 1 732 ? 7.387 28.891 -2.682 1 90.12 732 SER A CA 1
ATOM 5753 C C . SER A 1 732 ? 7.457 28.75 -4.199 1 90.12 732 SER A C 1
ATOM 5755 O O . SER A 1 732 ? 6.492 28.328 -4.832 1 90.12 732 SER A O 1
ATOM 5757 N N . PRO A 1 733 ? 8.562 29.156 -4.805 1 88.62 733 PRO A N 1
ATOM 5758 C CA . PRO A 1 733 ? 8.688 29.031 -6.258 1 88.62 733 PRO A CA 1
ATOM 5759 C C . PRO A 1 733 ? 8.539 27.594 -6.746 1 88.62 733 PRO A C 1
ATOM 5761 O O . PRO A 1 733 ? 7.957 27.359 -7.809 1 88.62 733 PRO A O 1
ATOM 5764 N N . TYR A 1 734 ? 9.039 26.734 -6 1 89.25 734 TYR A N 1
ATOM 5765 C CA . TYR A 1 734 ? 8.922 25.328 -6.387 1 89.25 734 TYR A CA 1
ATOM 5766 C C . TYR A 1 734 ? 7.461 24.906 -6.441 1 89.25 734 TYR A C 1
ATOM 5768 O O . TYR A 1 734 ? 7.027 24.266 -7.402 1 89.25 734 TYR A O 1
ATOM 5776 N N . HIS A 1 735 ? 6.723 25.156 -5.402 1 93.31 735 HIS A N 1
ATOM 5777 C CA . HIS A 1 735 ? 5.332 24.719 -5.332 1 93.31 735 HIS A CA 1
ATOM 5778 C C . HIS A 1 735 ? 4.48 25.438 -6.379 1 93.31 735 HIS A C 1
ATOM 5780 O O . HIS A 1 735 ? 3.537 24.844 -6.918 1 93.31 735 HIS A O 1
ATOM 5786 N N . ARG A 1 736 ? 4.816 26.719 -6.652 1 93.19 736 ARG A N 1
ATOM 5787 C CA . ARG A 1 736 ? 4.105 27.453 -7.695 1 93.19 736 ARG A CA 1
ATOM 5788 C C . ARG A 1 736 ? 4.312 26.812 -9.062 1 93.19 736 ARG A C 1
ATOM 5790 O O . ARG A 1 736 ? 3.363 26.656 -9.828 1 93.19 736 ARG A O 1
ATOM 5797 N N . ARG A 1 737 ? 5.523 26.406 -9.352 1 91.31 737 ARG A N 1
ATOM 5798 C CA . ARG A 1 737 ? 5.832 25.75 -10.617 1 91.31 737 ARG A CA 1
ATOM 5799 C C . ARG A 1 737 ? 5.141 24.391 -10.703 1 91.31 737 ARG A C 1
ATOM 5801 O O . ARG A 1 737 ? 4.711 23.969 -11.781 1 91.31 737 ARG A O 1
ATOM 5808 N N . ASP A 1 738 ? 5.215 23.734 -9.641 1 93.19 738 ASP A N 1
ATOM 5809 C CA . ASP A 1 738 ? 4.559 22.438 -9.586 1 93.19 738 ASP A CA 1
ATOM 5810 C C . ASP A 1 738 ? 3.062 22.562 -9.859 1 93.19 738 ASP A C 1
ATOM 5812 O O . ASP A 1 738 ? 2.482 21.734 -10.57 1 93.19 738 ASP A O 1
ATOM 5816 N N . LEU A 1 739 ? 2.404 23.516 -9.266 1 95.25 739 LEU A N 1
ATOM 5817 C CA . LEU A 1 739 ? 0.99 23.797 -9.492 1 95.25 739 LEU A CA 1
ATOM 5818 C C . LEU A 1 739 ? 0.738 24.172 -10.953 1 95.25 739 LEU A C 1
ATOM 5820 O O . LEU A 1 739 ? -0.244 23.734 -11.555 1 95.25 739 LEU A O 1
ATOM 5824 N N . GLN A 1 740 ? 1.594 24.984 -11.492 1 94.25 740 GLN A N 1
ATOM 5825 C CA . GLN A 1 740 ? 1.466 25.391 -12.883 1 94.25 740 GLN A CA 1
ATOM 5826 C C . GLN A 1 740 ? 1.528 24.172 -13.812 1 94.25 740 GLN A C 1
ATOM 5828 O O . GLN A 1 740 ? 0.748 24.078 -14.758 1 94.25 740 GLN A O 1
ATOM 5833 N N . LYS A 1 741 ? 2.445 23.297 -13.562 1 92.75 741 LYS A N 1
ATOM 5834 C CA . LYS A 1 741 ? 2.57 22.094 -14.367 1 92.75 741 LYS A CA 1
ATOM 5835 C C . LYS A 1 741 ? 1.308 21.234 -14.281 1 92.75 741 LYS A C 1
ATOM 5837 O O . LYS A 1 741 ? 0.889 20.641 -15.273 1 92.75 741 LYS A O 1
ATOM 5842 N N . GLU A 1 742 ? 0.793 21.109 -13.086 1 94.81 742 GLU A N 1
ATOM 5843 C CA . GLU A 1 742 ? -0.441 20.359 -12.922 1 94.81 742 GLU A CA 1
ATOM 5844 C C . GLU A 1 742 ? -1.59 20.984 -13.695 1 94.81 742 GLU A C 1
ATOM 5846 O O . GLU A 1 742 ? -2.434 20.281 -14.258 1 94.81 742 GLU A O 1
ATOM 5851 N N . LEU A 1 743 ? -1.632 22.312 -13.695 1 94.75 743 LEU A N 1
ATOM 5852 C CA . LEU A 1 743 ? -2.652 23.016 -14.453 1 94.75 743 LEU A CA 1
ATOM 5853 C C . LEU A 1 743 ? -2.533 22.719 -15.945 1 94.75 743 LEU A C 1
ATOM 5855 O O . LEU A 1 743 ? -3.545 22.547 -16.625 1 94.75 743 LEU A O 1
ATOM 5859 N N . GLU A 1 744 ? -1.35 22.688 -16.375 1 93 744 GLU A N 1
ATOM 5860 C CA . GLU A 1 744 ? -1.094 22.344 -17.766 1 93 744 GLU A CA 1
ATOM 5861 C C . GLU A 1 744 ? -1.615 20.953 -18.109 1 93 744 GLU A C 1
ATOM 5863 O O . GLU A 1 744 ? -2.348 20.766 -19.078 1 93 744 GLU A O 1
ATOM 5868 N N . MET A 1 745 ? -1.267 20.016 -17.297 1 92.31 745 MET A N 1
ATOM 5869 C CA . MET A 1 745 ? -1.651 18.625 -17.531 1 92.31 745 MET A CA 1
ATOM 5870 C C . MET A 1 745 ? -3.164 18.469 -17.453 1 92.31 745 MET A C 1
ATOM 5872 O O . MET A 1 745 ? -3.756 17.703 -18.219 1 92.31 745 MET A O 1
ATOM 5876 N N . SER A 1 746 ? -3.773 19.141 -16.484 1 94.5 746 SER A N 1
ATOM 5877 C CA . SER A 1 746 ? -5.215 19.016 -16.297 1 94.5 746 SER A CA 1
ATOM 5878 C C . SER A 1 746 ? -5.973 19.609 -17.484 1 94.5 746 SER A C 1
ATOM 5880 O O . SER A 1 746 ? -7.004 19.078 -17.906 1 94.5 746 SER A O 1
ATOM 5882 N N . THR A 1 747 ? -5.457 20.672 -18 1 92.44 747 THR A N 1
ATOM 5883 C CA . THR A 1 747 ? -6.102 21.312 -19.156 1 92.44 747 THR A CA 1
ATOM 5884 C C . THR A 1 747 ? -5.957 20.438 -20.391 1 92.44 747 THR A C 1
ATOM 5886 O O . THR A 1 747 ? -6.898 20.312 -21.188 1 92.44 747 THR A O 1
ATOM 5889 N N . LEU A 1 748 ? -4.832 19.859 -20.562 1 90.44 748 LEU A N 1
ATOM 5890 C CA . LEU A 1 748 ? -4.613 18.953 -21.688 1 90.44 748 LEU A CA 1
ATOM 5891 C C . LEU A 1 748 ? -5.508 17.719 -21.562 1 90.44 748 LEU A C 1
ATOM 5893 O O . LEU A 1 748 ? -6.055 17.25 -22.562 1 90.44 748 LEU A O 1
ATOM 5897 N N . ALA A 1 749 ? -5.605 17.234 -20.391 1 90.19 749 ALA A N 1
ATOM 5898 C CA . ALA A 1 749 ? -6.449 16.062 -20.156 1 90.19 749 ALA A CA 1
ATOM 5899 C C . ALA A 1 749 ? -7.91 16.375 -20.469 1 90.19 749 ALA A C 1
ATOM 5901 O O . ALA A 1 749 ? -8.633 15.516 -20.984 1 90.19 749 ALA A O 1
ATOM 5902 N N . ALA A 1 750 ? -8.305 17.547 -20.109 1 88 750 ALA A N 1
ATOM 5903 C CA . ALA A 1 750 ? -9.68 17.953 -20.406 1 88 750 ALA A CA 1
ATOM 5904 C C . ALA A 1 750 ? -9.938 17.969 -21.906 1 88 750 ALA A C 1
ATOM 5906 O O . ALA A 1 750 ? -11.031 17.609 -22.359 1 88 750 ALA A O 1
ATOM 5907 N N . THR A 1 751 ? -8.984 18.344 -22.641 1 83.69 751 THR A N 1
ATOM 5908 C CA . THR A 1 751 ? -9.094 18.359 -24.094 1 83.69 751 THR A CA 1
ATOM 5909 C C . THR A 1 751 ? -9.188 16.953 -24.656 1 83.69 751 THR A C 1
ATOM 5911 O O . THR A 1 751 ? -9.969 16.688 -25.562 1 83.69 751 THR A O 1
ATOM 5914 N N . GLN A 1 752 ? -8.422 16.094 -24.078 1 79.94 752 GLN A N 1
ATOM 5915 C CA . GLN A 1 752 ? -8.438 14.695 -24.5 1 79.94 752 GLN A CA 1
ATOM 5916 C C . GLN A 1 752 ? -9.766 14.031 -24.156 1 79.94 752 GLN A C 1
ATOM 5918 O O . GLN A 1 752 ? -10.273 13.211 -24.922 1 79.94 752 GLN A O 1
ATOM 5923 N N . GLN A 1 753 ? -10.25 14.367 -23.016 1 79.56 753 GLN A N 1
ATOM 5924 C CA . GLN A 1 753 ? -11.523 13.812 -22.594 1 79.56 753 GLN A CA 1
ATOM 5925 C C . GLN A 1 753 ? -12.656 14.266 -23.5 1 79.56 753 GLN A C 1
ATOM 5927 O O . GLN A 1 753 ? -13.609 13.516 -23.75 1 79.56 753 GLN A O 1
ATOM 5932 N N . ALA A 1 754 ? -12.562 15.453 -23.922 1 78.5 754 ALA A N 1
ATOM 5933 C CA . ALA A 1 754 ? -13.578 15.977 -24.828 1 78.5 754 ALA A CA 1
ATOM 5934 C C . ALA A 1 754 ? -13.562 15.227 -26.156 1 78.5 754 ALA A C 1
ATOM 5936 O O . ALA A 1 754 ? -14.609 14.992 -26.75 1 78.5 754 ALA A O 1
ATOM 5937 N N . LYS A 1 755 ? -12.438 14.82 -26.562 1 75.06 755 LYS A N 1
ATOM 5938 C CA . LYS A 1 755 ? -12.297 14.031 -27.781 1 75.06 755 LYS A CA 1
ATOM 5939 C C . LYS A 1 755 ? -12.922 12.648 -27.609 1 75.06 755 LYS A C 1
ATOM 5941 O O . LYS A 1 755 ? -13.578 12.141 -28.531 1 75.06 755 LYS A O 1
ATOM 5946 N N . ALA A 1 756 ? -12.656 12.039 -26.5 1 72.88 756 ALA A N 1
ATOM 5947 C CA . ALA A 1 756 ? -13.203 10.711 -26.219 1 72.88 756 ALA A CA 1
ATOM 5948 C C . ALA A 1 756 ? -14.734 10.75 -26.156 1 72.88 756 ALA A C 1
ATOM 5950 O O . ALA A 1 756 ? -15.398 9.797 -26.562 1 72.88 756 ALA A O 1
ATOM 5951 N N . HIS A 1 757 ? -15.242 11.797 -25.609 1 71.88 757 HIS A N 1
ATOM 5952 C CA . HIS A 1 757 ? -16.688 12.008 -25.547 1 71.88 757 HIS A CA 1
ATOM 5953 C C . HIS A 1 757 ? -17.297 11.977 -26.953 1 71.88 757 HIS A C 1
ATOM 5955 O O . HIS A 1 757 ? -18.359 11.383 -27.156 1 71.88 757 HIS A O 1
ATOM 5961 N N . ARG A 1 758 ? -16.719 12.477 -27.875 1 70.19 758 ARG A N 1
ATOM 5962 C CA . ARG A 1 758 ? -17.203 12.508 -29.25 1 70.19 758 ARG A CA 1
ATOM 5963 C C . ARG A 1 758 ? -17.266 11.102 -29.844 1 70.19 758 ARG A C 1
ATOM 5965 O O . ARG A 1 758 ? -18.219 10.766 -30.562 1 70.19 758 ARG A O 1
ATOM 5972 N N . SER A 1 759 ? -16.281 10.352 -29.484 1 65.44 759 SER A N 1
ATOM 5973 C CA . SER A 1 759 ? -16.219 8.992 -30.016 1 65.44 759 SER A CA 1
ATOM 5974 C C . SER A 1 759 ? -17.344 8.125 -29.453 1 65.44 759 SER A C 1
ATOM 5976 O O . SER A 1 759 ? -17.859 7.258 -30.156 1 65.44 759 SER A O 1
ATOM 5978 N N . LEU A 1 760 ? -17.625 8.359 -28.234 1 66.88 760 LEU A N 1
ATOM 5979 C CA . LEU A 1 760 ? -18.688 7.609 -27.594 1 66.88 760 LEU A CA 1
ATOM 5980 C C . LEU A 1 760 ? -20.047 8 -28.172 1 66.88 760 LEU A C 1
ATOM 5982 O O . LEU A 1 760 ? -20.922 7.156 -28.328 1 66.88 760 LEU A O 1
ATOM 5986 N N . ASN A 1 761 ? -20.156 9.258 -28.469 1 65.12 761 ASN A N 1
ATOM 5987 C CA . ASN A 1 761 ? -21.406 9.773 -29.016 1 65.12 761 ASN A CA 1
ATOM 5988 C C . ASN A 1 761 ? -21.641 9.281 -30.438 1 65.12 761 ASN A C 1
ATOM 5990 O O . ASN A 1 761 ? -22.797 9.062 -30.844 1 65.12 761 ASN A O 1
ATOM 5994 N N . ASN A 1 762 ? -20.562 9.062 -31.109 1 60.03 762 ASN A N 1
ATOM 5995 C CA . ASN A 1 762 ? -20.688 8.609 -32.469 1 60.03 762 ASN A CA 1
ATOM 5996 C C . ASN A 1 762 ? -21.031 7.121 -32.562 1 60.03 762 ASN A C 1
ATOM 5998 O O . ASN A 1 762 ? -21.609 6.66 -33.531 1 60.03 762 ASN A O 1
ATOM 6002 N N . ARG A 1 763 ? -20.688 6.387 -31.578 1 55.66 763 ARG A N 1
ATOM 6003 C CA . ARG A 1 763 ? -20.938 4.949 -31.594 1 55.66 763 ARG A CA 1
ATOM 6004 C C . ARG A 1 763 ? -22.281 4.617 -30.969 1 55.66 763 ARG A C 1
ATOM 6006 O O . ARG A 1 763 ? -22.688 3.453 -30.922 1 55.66 763 ARG A O 1
ATOM 6013 N N . LEU A 1 764 ? -22.828 5.406 -30.312 1 51.91 764 LEU A N 1
ATOM 6014 C CA . LEU A 1 764 ? -24.141 5.113 -29.766 1 51.91 764 LEU A CA 1
ATOM 6015 C C . LEU A 1 764 ? -25.188 4.969 -30.875 1 51.91 764 LEU A C 1
ATOM 6017 O O . LEU A 1 764 ? -25.828 5.949 -31.25 1 51.91 764 LEU A O 1
ATOM 6021 N N . PRO A 1 765 ? -24.875 4.398 -32 1 43.12 765 PRO A N 1
ATOM 6022 C CA . PRO A 1 765 ? -26.109 4.164 -32.781 1 43.12 765 PRO A CA 1
ATOM 6023 C C . PRO A 1 765 ? -27.234 3.596 -31.906 1 43.12 765 PRO A C 1
ATOM 6025 O O . PRO A 1 765 ? -26.984 3.162 -30.781 1 43.12 765 PRO A O 1
ATOM 6028 N N . HIS A 1 766 ? -28.438 2.969 -32.812 1 36.91 766 HIS A N 1
ATOM 6029 C CA . HIS A 1 766 ? -29.766 2.398 -32.688 1 36.91 766 HIS A CA 1
ATOM 6030 C C . HIS A 1 766 ? -29.766 1.219 -31.703 1 36.91 766 HIS A C 1
ATOM 6032 O O . HIS A 1 766 ? -30.797 0.551 -31.531 1 36.91 766 HIS A O 1
ATOM 6038 N N . SER A 1 767 ? -28.688 0.371 -31.781 1 36.78 767 SER A N 1
ATOM 6039 C CA . SER A 1 767 ? -29.016 -0.939 -31.234 1 36.78 767 SER A CA 1
ATOM 6040 C C . SER A 1 767 ? -29.156 -0.877 -29.719 1 36.78 767 SER A C 1
ATOM 6042 O O . SER A 1 767 ? -28.516 -0.047 -29.062 1 36.78 767 SER A O 1
ATOM 6044 N N . GLY A 1 768 ? -30.203 -1.259 -29.141 1 36.06 768 GLY A N 1
ATOM 6045 C CA . GLY A 1 768 ? -30.766 -1.51 -27.812 1 36.06 768 GLY A CA 1
ATOM 6046 C C . GLY A 1 768 ? -29.719 -1.914 -26.797 1 36.06 768 GLY A C 1
ATOM 6047 O O . GLY A 1 768 ? -30.062 -2.381 -25.703 1 36.06 768 GLY A O 1
ATOM 6048 N N . THR A 1 769 ? -28.547 -2.326 -27.188 1 42.19 769 THR A N 1
ATOM 6049 C CA . THR A 1 769 ? -27.766 -2.99 -26.156 1 42.19 769 THR A CA 1
ATOM 6050 C C . THR A 1 769 ? -27.156 -1.969 -25.188 1 42.19 769 THR A C 1
ATOM 6052 O O . THR A 1 769 ? -26.656 -0.927 -25.609 1 42.19 769 THR A O 1
ATOM 6055 N N . GLU A 1 770 ? -27.391 -1.945 -23.844 1 48.56 770 GLU A N 1
ATOM 6056 C CA . GLU A 1 770 ? -27.25 -1.209 -22.594 1 48.56 770 GLU A CA 1
ATOM 6057 C C . GLU A 1 770 ? -25.844 -0.659 -22.438 1 48.56 770 GLU A C 1
ATOM 6059 O O . GLU A 1 770 ? -25.641 0.362 -21.766 1 48.56 770 GLU A O 1
ATOM 6064 N N . CYS A 1 771 ? -24.641 -1.26 -22.375 1 53.62 771 CYS A N 1
ATOM 6065 C CA . CYS A 1 771 ? -23.406 -0.67 -21.891 1 53.62 771 CYS A CA 1
ATOM 6066 C C . CYS A 1 771 ? -22.453 -0.389 -23.047 1 53.62 771 CYS A C 1
ATOM 6068 O O . CYS A 1 771 ? -21.922 -1.316 -23.672 1 53.62 771 CYS A O 1
ATOM 6070 N N . ALA A 1 772 ? -22.406 0.826 -23.672 1 57.88 772 ALA A N 1
ATOM 6071 C CA . ALA A 1 772 ? -21.484 1.265 -24.719 1 57.88 772 ALA A CA 1
ATOM 6072 C C . ALA A 1 772 ? -20.031 1.16 -24.25 1 57.88 772 ALA A C 1
ATOM 6074 O O . ALA A 1 772 ? -19.703 1.574 -23.141 1 57.88 772 ALA A O 1
ATOM 6075 N N . THR A 1 773 ? -19.188 0.34 -24.906 1 68.75 773 THR A N 1
ATOM 6076 C CA . THR A 1 773 ? -17.781 0.156 -24.562 1 68.75 773 THR A CA 1
ATOM 6077 C C . THR A 1 773 ? -16.891 0.975 -25.5 1 68.75 773 THR A C 1
ATOM 6079 O O . THR A 1 773 ? -17.234 1.182 -26.672 1 68.75 773 THR A O 1
ATOM 6082 N N . VAL A 1 774 ? -15.992 1.773 -24.969 1 69.06 774 VAL A N 1
ATOM 6083 C CA . VAL A 1 774 ? -15.031 2.578 -25.703 1 69.06 774 VAL A CA 1
ATOM 6084 C C . VAL A 1 774 ? -13.961 1.673 -26.312 1 69.06 774 VAL A C 1
ATOM 6086 O O . VAL A 1 774 ? -13.562 0.676 -25.703 1 69.06 774 VAL A O 1
ATOM 6089 N N . SER A 1 775 ? -13.648 1.92 -27.578 1 64.06 775 SER A N 1
ATOM 6090 C CA . SER A 1 775 ? -12.57 1.197 -28.234 1 64.06 775 SER A CA 1
ATOM 6091 C C . SER A 1 775 ? -11.328 2.072 -28.391 1 64.06 775 SER A C 1
ATOM 6093 O O . SER A 1 775 ? -11.023 2.535 -29.484 1 64.06 775 SER A O 1
ATOM 6095 N N . THR A 1 776 ? -10.867 2.658 -27.359 1 61.16 776 THR A N 1
ATOM 6096 C CA . THR A 1 776 ? -9.734 3.572 -27.422 1 61.16 776 THR A CA 1
ATOM 6097 C C . THR A 1 776 ? -8.422 2.801 -27.5 1 61.16 776 THR A C 1
ATOM 6099 O O . THR A 1 776 ? -7.352 3.395 -27.656 1 61.16 776 THR A O 1
ATOM 6102 N N . GLY A 1 777 ? -8.5 1.446 -27.625 1 65.75 777 GLY A N 1
ATOM 6103 C CA . GLY A 1 777 ? -7.27 0.675 -27.672 1 65.75 777 GLY A CA 1
ATOM 6104 C C . GLY A 1 777 ? -6.484 0.729 -26.375 1 65.75 777 GLY A C 1
ATOM 6105 O O . GLY A 1 777 ? -5.477 0.034 -26.234 1 65.75 777 GLY A O 1
ATOM 6106 N N . GLN A 1 778 ? -6.887 1.628 -25.5 1 78.94 778 GLN A N 1
ATOM 6107 C CA . GLN A 1 778 ? -6.199 1.716 -24.203 1 78.94 778 GLN A CA 1
ATOM 6108 C C . GLN A 1 778 ? -6.922 0.893 -23.141 1 78.94 778 GLN A C 1
ATOM 6110 O O . GLN A 1 778 ? -8.148 0.75 -23.188 1 78.94 778 GLN A O 1
ATOM 6115 N N . THR A 1 779 ? -6.109 0.409 -22.234 1 87.94 779 THR A N 1
ATOM 6116 C CA . THR A 1 779 ? -6.707 -0.316 -21.125 1 87.94 779 THR A CA 1
ATOM 6117 C C . THR A 1 779 ? -7.305 0.653 -20.109 1 87.94 779 THR A C 1
ATOM 6119 O O . THR A 1 779 ? -6.945 1.832 -20.078 1 87.94 779 THR A O 1
ATOM 6122 N N . PHE A 1 780 ? -8.273 0.211 -19.312 1 93.88 780 PHE A N 1
ATOM 6123 C CA . PHE A 1 780 ? -8.875 1.01 -18.266 1 93.88 780 PHE A CA 1
ATOM 6124 C C . PHE A 1 780 ? -7.812 1.576 -17.328 1 93.88 780 PHE A C 1
ATOM 6126 O O . PHE A 1 780 ? -7.848 2.758 -16.984 1 93.88 780 PHE A O 1
ATOM 6133 N N . TYR A 1 781 ? -6.82 0.717 -16.922 1 95.5 781 TYR A N 1
ATOM 6134 C CA . TYR A 1 781 ? -5.766 1.141 -16 1 95.5 781 TYR A CA 1
ATOM 6135 C C . TYR A 1 781 ? -4.969 2.301 -16.594 1 95.5 781 TYR A C 1
ATOM 6137 O O . TYR A 1 781 ? -4.684 3.279 -15.898 1 95.5 781 TYR A O 1
ATOM 6145 N N . THR A 1 782 ? -4.57 2.182 -17.781 1 90.88 782 THR A N 1
ATOM 6146 C CA . THR A 1 782 ? -3.754 3.203 -18.438 1 90.88 782 THR A CA 1
ATOM 6147 C C . THR A 1 782 ? -4.512 4.523 -18.516 1 90.88 782 THR A C 1
ATOM 6149 O O . THR A 1 782 ? -3.959 5.586 -18.219 1 90.88 782 THR A O 1
ATOM 6152 N N . TRP A 1 783 ? -5.746 4.449 -18.953 1 91.38 783 TRP A N 1
ATOM 6153 C CA . TRP A 1 783 ? -6.562 5.656 -19.031 1 91.38 783 TRP A CA 1
ATOM 6154 C C . TRP A 1 783 ? -6.672 6.324 -17.656 1 91.38 783 TRP A C 1
ATOM 6156 O O . TRP A 1 783 ? -6.496 7.543 -17.547 1 91.38 783 TRP A O 1
ATOM 6166 N N . LEU A 1 784 ? -6.996 5.535 -16.625 1 95.12 784 LEU A N 1
ATOM 6167 C CA . LEU A 1 784 ? -7.211 6.039 -15.273 1 95.12 784 LEU A CA 1
ATOM 6168 C C . LEU A 1 784 ? -5.957 6.723 -14.734 1 95.12 784 LEU A C 1
ATOM 6170 O O . LEU A 1 784 ? -6.043 7.742 -14.055 1 95.12 784 LEU A O 1
ATOM 6174 N N . HIS A 1 785 ? -4.73 6.23 -15.117 1 94.12 785 HIS A N 1
ATOM 6175 C CA . HIS A 1 785 ? -3.49 6.691 -14.492 1 94.12 785 HIS A CA 1
ATOM 6176 C C . HIS A 1 785 ? -2.748 7.664 -15.406 1 94.12 785 HIS A C 1
ATOM 6178 O O . HIS A 1 785 ? -1.632 8.086 -15.086 1 94.12 785 HIS A O 1
ATOM 6184 N N . THR A 1 786 ? -3.299 8.062 -16.484 1 89.31 786 THR A N 1
ATOM 6185 C CA . THR A 1 786 ? -2.646 9.047 -17.344 1 89.31 786 THR A CA 1
ATOM 6186 C C . THR A 1 786 ? -3.568 10.234 -17.594 1 89.31 786 THR A C 1
ATOM 6188 O O . THR A 1 786 ? -3.422 11.289 -16.969 1 89.31 786 THR A O 1
ATOM 6191 N N . SER A 1 787 ? -4.703 10.023 -18.281 1 88.75 787 SER A N 1
ATOM 6192 C CA . SER A 1 787 ? -5.582 11.133 -18.641 1 88.75 787 SER A CA 1
ATOM 6193 C C . SER A 1 787 ? -6.582 11.43 -17.531 1 88.75 787 SER A C 1
ATOM 6195 O O . SER A 1 787 ? -6.727 12.578 -17.094 1 88.75 787 SER A O 1
ATOM 6197 N N . ALA A 1 788 ? -7.211 10.43 -17.031 1 92.75 788 ALA A N 1
ATOM 6198 C CA . ALA A 1 788 ? -8.305 10.609 -16.078 1 92.75 788 ALA A CA 1
ATOM 6199 C C . ALA A 1 788 ? -7.789 11.211 -14.766 1 92.75 788 ALA A C 1
ATOM 6201 O O . ALA A 1 788 ? -8.492 11.984 -14.109 1 92.75 788 ALA A O 1
ATOM 6202 N N . VAL A 1 789 ? -6.547 10.859 -14.383 1 93.88 789 VAL A N 1
ATOM 6203 C CA . VAL A 1 789 ? -5.973 11.281 -13.109 1 93.88 789 VAL A CA 1
ATOM 6204 C C . VAL A 1 789 ? -5.77 12.797 -13.102 1 93.88 789 VAL A C 1
ATOM 6206 O O . VAL A 1 789 ? -5.852 13.43 -12.047 1 93.88 789 VAL A O 1
ATOM 6209 N N . HIS A 1 790 ? -5.598 13.422 -14.234 1 93.75 790 HIS A N 1
ATOM 6210 C CA . HIS A 1 790 ? -5.418 14.867 -14.336 1 93.75 790 HIS A CA 1
ATOM 6211 C C . HIS A 1 790 ? -6.742 15.57 -14.609 1 93.75 790 HIS A C 1
ATOM 6213 O O . HIS A 1 790 ? -6.945 16.703 -14.18 1 93.75 790 HIS A O 1
ATOM 6219 N N . ASP A 1 791 ? -7.613 14.883 -15.242 1 92.31 791 ASP A N 1
ATOM 6220 C CA . ASP A 1 791 ? -8.898 15.461 -15.625 1 92.31 791 ASP A CA 1
ATOM 6221 C C . ASP A 1 791 ? -9.766 15.719 -14.391 1 92.31 791 ASP A C 1
ATOM 6223 O O . ASP A 1 791 ? -10.594 16.625 -14.391 1 92.31 791 ASP A O 1
ATOM 6227 N N . VAL A 1 792 ? -9.609 14.93 -13.406 1 92.81 792 VAL A N 1
ATOM 6228 C CA . VAL A 1 792 ? -10.422 15.062 -12.195 1 92.81 792 VAL A CA 1
ATOM 6229 C C . VAL A 1 792 ? -10 16.312 -11.422 1 92.81 792 VAL A C 1
ATOM 6231 O O . VAL A 1 792 ? -10.758 16.828 -10.602 1 92.81 792 VAL A O 1
ATOM 6234 N N . LYS A 1 793 ? -8.773 16.891 -11.594 1 95.06 793 LYS A N 1
ATOM 6235 C CA . LYS A 1 793 ? -8.242 18.156 -11.109 1 95.06 793 LYS A CA 1
ATOM 6236 C C . LYS A 1 793 ? -8.07 18.141 -9.594 1 95.06 793 LYS A C 1
ATOM 6238 O O . LYS A 1 793 ? -7.938 19.188 -8.969 1 95.06 793 LYS A O 1
ATOM 6243 N N . SER A 1 794 ? -8.141 16.938 -8.938 1 95.69 794 SER A N 1
ATOM 6244 C CA . SER A 1 794 ? -7.875 16.812 -7.508 1 95.69 794 SER A CA 1
ATOM 6245 C C . SER A 1 794 ? -6.457 17.266 -7.168 1 95.69 794 SER A C 1
ATOM 6247 O O . SER A 1 794 ? -6.227 17.859 -6.113 1 95.69 794 SER A O 1
ATOM 6249 N N . ALA A 1 795 ? -5.547 16.984 -8.094 1 96.62 795 ALA A N 1
ATOM 6250 C CA . ALA A 1 795 ? -4.156 17.359 -7.84 1 96.62 795 ALA A CA 1
ATOM 6251 C C . ALA A 1 795 ? -3.971 18.859 -7.906 1 96.62 795 ALA A C 1
ATOM 6253 O O . ALA A 1 795 ? -3.086 19.422 -7.25 1 96.62 795 ALA A O 1
ATOM 6254 N N . VAL A 1 796 ? -4.789 19.562 -8.68 1 97.38 796 VAL A N 1
ATOM 6255 C CA . VAL A 1 796 ? -4.758 21.016 -8.688 1 97.38 796 VAL A CA 1
ATOM 6256 C C . VAL A 1 796 ? -5.129 21.562 -7.309 1 97.38 796 VAL A C 1
ATOM 6258 O O . VAL A 1 796 ? -4.48 22.484 -6.801 1 97.38 796 VAL A O 1
ATOM 6261 N N . VAL A 1 797 ? -6.137 21 -6.727 1 97.88 797 VAL A N 1
ATOM 6262 C CA . VAL A 1 797 ? -6.598 21.406 -5.402 1 97.88 797 VAL A CA 1
ATOM 6263 C C . VAL A 1 797 ? -5.527 21.094 -4.359 1 97.88 797 VAL A C 1
ATOM 6265 O O . VAL A 1 797 ? -5.215 21.922 -3.51 1 97.88 797 VAL A O 1
ATOM 6268 N N . SER A 1 798 ? -4.926 19.875 -4.426 1 97.62 798 SER A N 1
ATOM 6269 C CA . SER A 1 798 ? -3.896 19.453 -3.482 1 97.62 798 SER A CA 1
ATOM 6270 C C . SER A 1 798 ? -2.686 20.391 -3.527 1 97.62 798 SER A C 1
ATOM 6272 O O . SER A 1 798 ? -2.211 20.844 -2.488 1 97.62 798 SER A O 1
ATOM 6274 N N . LYS A 1 799 ? -2.25 20.641 -4.711 1 96.69 799 LYS A N 1
ATOM 6275 C CA . LYS A 1 799 ? -1.033 21.422 -4.883 1 96.69 799 LYS A CA 1
ATOM 6276 C C . LYS A 1 799 ? -1.276 22.891 -4.547 1 96.69 799 LYS A C 1
ATOM 6278 O O . LYS A 1 799 ? -0.379 23.578 -4.051 1 96.69 799 LYS A O 1
ATOM 6283 N N . SER A 1 800 ? -2.52 23.375 -4.785 1 97.25 800 SER A N 1
ATOM 6284 C CA . SER A 1 800 ? -2.871 24.719 -4.363 1 97.25 800 SER A CA 1
ATOM 6285 C C . SER A 1 800 ? -2.846 24.844 -2.844 1 97.25 800 SER A C 1
ATOM 6287 O O . SER A 1 800 ? -2.383 25.859 -2.311 1 97.25 800 SER A O 1
ATOM 6289 N N . LEU A 1 801 ? -3.348 23.891 -2.17 1 97.12 801 LEU A N 1
ATOM 6290 C CA . LEU A 1 801 ? -3.328 23.891 -0.712 1 97.12 801 LEU A CA 1
ATOM 6291 C C . LEU A 1 801 ? -1.898 23.969 -0.187 1 97.12 801 LEU A C 1
ATOM 6293 O O . LEU A 1 801 ? -1.611 24.703 0.752 1 97.12 801 LEU A O 1
ATOM 6297 N N . VAL A 1 802 ? -1.019 23.203 -0.78 1 96.31 802 VAL A N 1
ATOM 6298 C CA . VAL A 1 802 ? 0.375 23.156 -0.351 1 96.31 802 VAL A CA 1
ATOM 6299 C C . VAL A 1 802 ? 1.013 24.531 -0.506 1 96.31 802 VAL A C 1
ATOM 6301 O O . VAL A 1 802 ? 1.809 24.953 0.337 1 96.31 802 VAL A O 1
ATOM 6304 N N . CYS A 1 803 ? 0.665 25.219 -1.574 1 95.31 803 CYS A N 1
ATOM 6305 C CA . CYS A 1 803 ? 1.17 26.578 -1.801 1 95.31 803 CYS A CA 1
ATOM 6306 C C . CYS A 1 803 ? 0.725 27.516 -0.689 1 95.31 803 CYS A C 1
ATOM 6308 O O . CYS A 1 803 ? 1.423 28.484 -0.37 1 95.31 803 CYS A O 1
ATOM 6310 N N . LYS A 1 804 ? -0.351 27.219 -0.057 1 94.94 804 LYS A N 1
ATOM 6311 C CA . LYS A 1 804 ? -0.961 28.141 0.892 1 94.94 804 LYS A CA 1
ATOM 6312 C C . LYS A 1 804 ? -0.534 27.828 2.322 1 94.94 804 LYS A C 1
ATOM 6314 O O . LYS A 1 804 ? -0.377 28.734 3.145 1 94.94 804 LYS A O 1
ATOM 6319 N N . ILE A 1 805 ? -0.263 26.578 2.605 1 93.06 805 ILE A N 1
ATOM 6320 C CA . ILE A 1 805 ? 0.046 26.234 3.986 1 93.06 805 ILE A CA 1
ATOM 6321 C C . ILE A 1 805 ? 1.552 26.344 4.223 1 93.06 805 ILE A C 1
ATOM 6323 O O . ILE A 1 805 ? 2.01 26.344 5.367 1 93.06 805 ILE A O 1
ATOM 6327 N N . GLY A 1 806 ? 2.359 26.484 3.221 1 86.69 806 GLY A N 1
ATOM 6328 C CA . GLY A 1 806 ? 3.805 26.578 3.357 1 86.69 806 GLY A CA 1
ATOM 6329 C C . GLY A 1 806 ? 4.289 27.953 3.766 1 86.69 806 GLY A C 1
ATOM 6330 O O . GLY A 1 806 ? 5.41 28.094 4.258 1 86.69 806 GLY A O 1
ATOM 6331 N N . ASN A 1 807 ? 3.51 28.922 3.744 1 78.81 807 ASN A N 1
ATOM 6332 C CA . ASN A 1 807 ? 3.842 30.281 4.129 1 78.81 807 ASN A CA 1
ATOM 6333 C C . ASN A 1 807 ? 5.16 30.734 3.51 1 78.81 807 ASN A C 1
ATOM 6335 O O . ASN A 1 807 ? 6.055 31.203 4.219 1 78.81 807 ASN A O 1
ATOM 6339 N N . GLY A 1 808 ? 5.312 30.422 2.17 1 80.81 808 GLY A N 1
ATOM 6340 C CA . GLY A 1 808 ? 6.457 30.906 1.412 1 80.81 808 GLY A CA 1
ATOM 6341 C C . GLY A 1 808 ? 7.602 29.906 1.367 1 80.81 808 GLY A C 1
ATOM 6342 O O . GLY A 1 808 ? 8.516 30.047 0.551 1 80.81 808 GLY A O 1
ATOM 6343 N N . GLY A 1 809 ? 7.633 29 2.248 1 86.19 809 GLY A N 1
ATOM 6344 C CA . GLY A 1 809 ? 8.703 28.016 2.262 1 86.19 809 GLY A CA 1
ATOM 6345 C C . GLY A 1 809 ? 8.312 26.719 1.584 1 86.19 809 GLY A C 1
ATOM 6346 O O . GLY A 1 809 ? 7.16 26.531 1.189 1 86.19 809 GLY A O 1
ATOM 6347 N N . ASP A 1 810 ? 9.359 25.859 1.376 1 90.19 810 ASP A N 1
ATOM 6348 C CA . ASP A 1 810 ? 9.133 24.531 0.819 1 90.19 810 ASP A CA 1
ATOM 6349 C C . ASP A 1 810 ? 8.539 23.578 1.864 1 90.19 810 ASP A C 1
ATOM 6351 O O . ASP A 1 810 ? 9.203 23.234 2.846 1 90.19 810 ASP A O 1
ATOM 6355 N N . VAL A 1 811 ? 7.309 23.156 1.646 1 94.56 811 VAL A N 1
ATOM 6356 C CA . VAL A 1 811 ? 6.605 22.297 2.586 1 94.56 811 VAL A CA 1
ATOM 6357 C C . VAL A 1 811 ? 7.293 20.938 2.648 1 94.56 811 VAL A C 1
ATOM 6359 O O . VAL A 1 811 ? 7.375 20.312 3.717 1 94.56 811 VAL A O 1
ATOM 6362 N N . PHE A 1 812 ? 7.762 20.484 1.479 1 95.88 812 PHE A N 1
ATOM 6363 C CA . PHE A 1 812 ? 8.469 19.203 1.359 1 95.88 812 PHE A CA 1
ATOM 6364 C C . PHE A 1 812 ? 9.898 19.422 0.877 1 95.88 812 PHE A C 1
ATOM 6366 O O . PHE A 1 812 ? 10.164 19.406 -0.327 1 95.88 812 PHE A O 1
ATOM 6373 N N . PRO A 1 813 ? 10.82 19.5 1.757 1 93.12 813 PRO A N 1
ATOM 6374 C CA . PRO A 1 813 ? 12.164 19.953 1.386 1 93.12 813 PRO A CA 1
ATOM 6375 C C . PRO A 1 813 ? 13.016 18.844 0.768 1 93.12 813 PRO A C 1
ATOM 6377 O O . PRO A 1 813 ? 13.969 19.125 0.037 1 93.12 813 PRO A O 1
ATOM 6380 N N . THR A 1 814 ? 12.758 17.547 0.996 1 94.88 814 THR A N 1
ATOM 6381 C CA . THR A 1 814 ? 13.625 16.469 0.542 1 94.88 814 THR A CA 1
ATOM 6382 C C . THR A 1 814 ? 13.039 15.789 -0.695 1 94.88 814 THR A C 1
ATOM 6384 O O . THR A 1 814 ? 11.844 15.906 -0.968 1 94.88 814 THR A O 1
ATOM 6387 N N . ALA A 1 815 ? 13.859 15.078 -1.454 1 95.12 815 ALA A N 1
ATOM 6388 C CA . ALA A 1 815 ? 13.422 14.328 -2.627 1 95.12 815 ALA A CA 1
ATOM 6389 C C . ALA A 1 815 ? 12.391 13.266 -2.248 1 95.12 815 ALA A C 1
ATOM 6391 O O . ALA A 1 815 ? 11.422 13.047 -2.98 1 95.12 815 ALA A O 1
ATOM 6392 N N . ARG A 1 816 ? 12.609 12.641 -1.149 1 95.94 816 ARG A N 1
ATOM 6393 C CA . ARG A 1 816 ? 11.703 11.602 -0.668 1 95.94 816 ARG A CA 1
ATOM 6394 C C . ARG A 1 816 ? 10.328 12.172 -0.353 1 95.94 816 ARG A C 1
ATOM 6396 O O . ARG A 1 816 ? 9.305 11.594 -0.743 1 95.94 816 ARG A O 1
ATOM 6403 N N . GLU A 1 817 ? 10.312 13.281 0.345 1 96.44 817 GLU A N 1
ATOM 6404 C CA . GLU A 1 817 ? 9.039 13.906 0.703 1 96.44 817 GLU A CA 1
ATOM 6405 C C . GLU A 1 817 ? 8.297 14.391 -0.538 1 96.44 817 GLU A C 1
ATOM 6407 O O . GLU A 1 817 ? 7.078 14.211 -0.646 1 96.44 817 GLU A O 1
ATOM 6412 N N . LYS A 1 818 ? 9.023 15.016 -1.432 1 96.5 818 LYS A N 1
ATOM 6413 C CA . LYS A 1 818 ? 8.406 15.477 -2.678 1 96.5 818 LYS A CA 1
ATOM 6414 C C . LYS A 1 818 ? 7.824 14.305 -3.463 1 96.5 818 LYS A C 1
ATOM 6416 O O . LYS A 1 818 ? 6.75 14.422 -4.051 1 96.5 818 LYS A O 1
ATOM 6421 N N . TYR A 1 819 ? 8.562 13.18 -3.496 1 97.31 819 TYR A N 1
ATOM 6422 C CA . TYR A 1 819 ? 8.117 11.977 -4.184 1 97.31 819 TYR A CA 1
ATOM 6423 C C . TYR A 1 819 ? 6.832 11.43 -3.562 1 97.31 819 TYR A C 1
ATOM 6425 O O . TYR A 1 819 ? 5.871 11.125 -4.273 1 97.31 819 TYR A O 1
ATOM 6433 N N . LEU A 1 820 ? 6.812 11.312 -2.301 1 97.31 820 LEU A N 1
ATOM 6434 C CA . LEU A 1 820 ? 5.668 10.742 -1.603 1 97.31 820 LEU A CA 1
ATOM 6435 C C . LEU A 1 820 ? 4.461 11.664 -1.689 1 97.31 820 LEU A C 1
ATOM 6437 O O . LEU A 1 820 ? 3.32 11.203 -1.759 1 97.31 820 LEU A O 1
ATOM 6441 N N . ALA A 1 821 ? 4.668 12.945 -1.636 1 97.56 821 ALA A N 1
ATOM 6442 C CA . ALA A 1 821 ? 3.57 13.891 -1.798 1 97.56 821 ALA A CA 1
ATOM 6443 C C . ALA A 1 821 ? 2.912 13.742 -3.166 1 97.56 821 ALA A C 1
ATOM 6445 O O . ALA A 1 821 ? 1.686 13.672 -3.268 1 97.56 821 ALA A O 1
ATOM 6446 N N . GLU A 1 822 ? 3.744 13.68 -4.188 1 97.06 822 GLU A N 1
ATOM 6447 C CA . GLU A 1 822 ? 3.203 13.5 -5.535 1 97.06 822 GLU A CA 1
ATOM 6448 C C . GLU A 1 822 ? 2.428 12.195 -5.652 1 97.06 822 GLU A C 1
ATOM 6450 O O . GLU A 1 822 ? 1.384 12.141 -6.305 1 97.06 822 GLU A O 1
ATOM 6455 N N . LYS A 1 823 ? 2.99 11.188 -5.117 1 97 823 LYS A N 1
ATOM 6456 C CA . LYS A 1 823 ? 2.311 9.898 -5.109 1 97 823 LYS A CA 1
ATOM 6457 C C . LYS A 1 823 ? 0.942 10 -4.441 1 97 823 LYS A C 1
ATOM 6459 O O . LYS A 1 823 ? -0.035 9.422 -4.922 1 97 823 LYS A O 1
ATOM 6464 N N . LEU A 1 824 ? 0.857 10.688 -3.348 1 97.81 824 LEU A N 1
ATOM 6465 C CA . LEU A 1 824 ? -0.399 10.867 -2.629 1 97.81 824 LEU A CA 1
ATOM 6466 C C . LEU A 1 824 ? -1.41 11.625 -3.48 1 97.81 824 LEU A C 1
ATOM 6468 O O . LEU A 1 824 ? -2.59 11.273 -3.518 1 97.81 824 LEU A O 1
ATOM 6472 N N . TRP A 1 825 ? -0.945 12.734 -4.148 1 97.81 825 TRP A N 1
ATOM 6473 C CA . TRP A 1 825 ? -1.85 13.508 -4.992 1 97.81 825 TRP A CA 1
ATOM 6474 C C . TRP A 1 825 ? -2.439 12.641 -6.098 1 97.81 825 TRP A C 1
ATOM 6476 O O . TRP A 1 825 ? -3.633 12.734 -6.395 1 97.81 825 TRP A O 1
ATOM 6486 N N . ARG A 1 826 ? -1.625 11.828 -6.688 1 97.19 826 ARG A N 1
ATOM 6487 C CA . ARG A 1 826 ? -2.094 10.945 -7.754 1 97.19 826 ARG A CA 1
ATOM 6488 C C . ARG A 1 826 ? -3.08 9.914 -7.215 1 97.19 826 ARG A C 1
ATOM 6490 O O . ARG A 1 826 ? -4.086 9.617 -7.859 1 97.19 826 ARG A O 1
ATOM 6497 N N . GLN A 1 827 ? -2.779 9.367 -6.07 1 97.31 827 GLN A N 1
ATOM 6498 C CA . GLN A 1 827 ? -3.662 8.383 -5.457 1 97.31 827 GLN A CA 1
ATOM 6499 C C . GLN A 1 827 ? -5.027 8.984 -5.148 1 97.31 827 GLN A C 1
ATOM 6501 O O . GLN A 1 827 ? -6.059 8.344 -5.375 1 97.31 827 GLN A O 1
ATOM 6506 N N . ILE A 1 828 ? -5 10.211 -4.609 1 97.75 828 ILE A N 1
ATOM 6507 C CA . ILE A 1 828 ? -6.25 10.898 -4.301 1 97.75 828 ILE A CA 1
ATOM 6508 C C . ILE A 1 828 ? -7.047 11.125 -5.586 1 97.75 828 ILE A C 1
ATOM 6510 O O . ILE A 1 828 ? -8.273 10.984 -5.598 1 97.75 828 ILE A O 1
ATOM 6514 N N . SER A 1 829 ? -6.344 11.453 -6.633 1 97.62 829 SER A N 1
ATOM 6515 C CA . SER A 1 829 ? -6.988 11.68 -7.922 1 97.62 829 SER A CA 1
ATOM 6516 C C . SER A 1 829 ? -7.605 10.398 -8.461 1 97.62 829 SER A C 1
ATOM 6518 O O . SER A 1 829 ? -8.727 10.406 -8.969 1 97.62 829 SER A O 1
ATOM 6520 N N . VAL A 1 830 ? -6.875 9.305 -8.367 1 97.62 830 VAL A N 1
ATOM 6521 C CA . VAL A 1 830 ? -7.363 8.008 -8.844 1 97.62 830 VAL A CA 1
ATOM 6522 C C . VAL A 1 830 ? -8.617 7.617 -8.07 1 97.62 830 VAL A C 1
ATOM 6524 O O . VAL A 1 830 ? -9.633 7.25 -8.664 1 97.62 830 VAL A O 1
ATOM 6527 N N . GLU A 1 831 ? -8.523 7.668 -6.785 1 97.12 831 GLU A N 1
ATOM 6528 C CA . GLU A 1 831 ? -9.664 7.348 -5.938 1 97.12 831 GLU A CA 1
ATOM 6529 C C . GLU A 1 831 ? -10.852 8.25 -6.246 1 97.12 831 GLU A C 1
ATOM 6531 O O . GLU A 1 831 ? -11.984 7.773 -6.359 1 97.12 831 GLU A O 1
ATOM 6536 N N . GLY A 1 832 ? -10.531 9.562 -6.348 1 96.06 832 GLY A N 1
ATOM 6537 C CA . GLY A 1 832 ? -11.586 10.516 -6.645 1 96.06 832 GLY A CA 1
ATOM 6538 C C . GLY A 1 832 ? -12.312 10.219 -7.941 1 96.06 832 GLY A C 1
ATOM 6539 O O . GLY A 1 832 ? -13.539 10.328 -8.016 1 96.06 832 GLY A O 1
ATOM 6540 N N . ARG A 1 833 ? -11.602 9.852 -8.977 1 95.94 833 ARG A N 1
ATOM 6541 C CA . ARG A 1 833 ? -12.203 9.531 -10.266 1 95.94 833 ARG A CA 1
ATOM 6542 C C . ARG A 1 833 ? -13.109 8.312 -10.156 1 95.94 833 ARG A C 1
ATOM 6544 O O . ARG A 1 833 ? -14.219 8.305 -10.695 1 95.94 833 ARG A O 1
ATOM 6551 N N . LEU A 1 834 ? -12.68 7.273 -9.484 1 96.56 834 LEU A N 1
ATOM 6552 C CA . LEU A 1 834 ? -13.445 6.043 -9.344 1 96.56 834 LEU A CA 1
ATOM 6553 C C . LEU A 1 834 ? -14.758 6.301 -8.609 1 96.56 834 LEU A C 1
ATOM 6555 O O . LEU A 1 834 ? -15.82 5.844 -9.047 1 96.56 834 LEU A O 1
ATOM 6559 N N . TRP A 1 835 ? -14.719 7.086 -7.527 1 94.88 835 TRP A N 1
ATOM 6560 C CA . TRP A 1 835 ? -15.938 7.391 -6.773 1 94.88 835 TRP A CA 1
ATOM 6561 C C . TRP A 1 835 ? -16.875 8.281 -7.586 1 94.88 835 TRP A C 1
ATOM 6563 O O . TRP A 1 835 ? -18.094 8.094 -7.555 1 94.88 835 TRP A O 1
ATOM 6573 N N . ASN A 1 836 ? -16.281 9.281 -8.234 1 93.81 836 ASN A N 1
ATOM 6574 C CA . ASN A 1 836 ? -17.078 10.148 -9.086 1 93.81 836 ASN A CA 1
ATOM 6575 C C . ASN A 1 836 ? -17.797 9.359 -10.18 1 93.81 836 ASN A C 1
ATOM 6577 O O . ASN A 1 836 ? -18.984 9.594 -10.445 1 93.81 836 ASN A O 1
ATOM 6581 N N . ASP A 1 837 ? -17.078 8.484 -10.875 1 94.31 837 ASP A N 1
ATOM 6582 C CA . ASP A 1 837 ? -17.656 7.656 -11.922 1 94.31 837 ASP A CA 1
ATOM 6583 C C . ASP A 1 837 ? -18.75 6.75 -11.359 1 94.31 837 ASP A C 1
ATOM 6585 O O . ASP A 1 837 ? -19.781 6.531 -12.008 1 94.31 837 ASP A O 1
ATOM 6589 N N . PHE A 1 838 ? -18.547 6.18 -10.211 1 94.75 838 PHE A N 1
ATOM 6590 C CA . PHE A 1 838 ? -19.547 5.312 -9.586 1 94.75 838 PHE A CA 1
ATOM 6591 C C . PHE A 1 838 ? -20.828 6.074 -9.305 1 94.75 838 PHE A C 1
ATOM 6593 O O . PHE A 1 838 ? -21.922 5.566 -9.555 1 94.75 838 PHE A O 1
ATOM 6600 N N . GLY A 1 839 ? -20.672 7.277 -8.797 1 91.62 839 GLY A N 1
ATOM 6601 C CA . GLY A 1 839 ? -21.844 8.07 -8.453 1 91.62 839 GLY A CA 1
ATOM 6602 C C . GLY A 1 839 ? -22.547 8.641 -9.664 1 91.62 839 GLY A C 1
ATOM 6603 O O . GLY A 1 839 ? -23.703 9.07 -9.57 1 91.62 839 GLY A O 1
ATOM 6604 N N . SER A 1 840 ? -21.906 8.555 -10.867 1 90.62 840 SER A N 1
ATOM 6605 C CA . SER A 1 840 ? -22.5 9.242 -12.016 1 90.62 840 SER A CA 1
ATOM 6606 C C . SER A 1 840 ? -22.766 8.266 -13.164 1 90.62 840 SER A C 1
ATOM 6608 O O . SER A 1 840 ? -22.859 8.68 -14.32 1 90.62 840 SER A O 1
ATOM 6610 N N . ILE A 1 841 ? -22.797 7.016 -12.969 1 90.19 841 ILE A N 1
ATOM 6611 C CA . ILE A 1 841 ? -22.953 6.012 -14.016 1 90.19 841 ILE A CA 1
ATOM 6612 C C . ILE A 1 841 ? -24.172 6.348 -14.867 1 90.19 841 ILE A C 1
ATOM 6614 O O . ILE A 1 841 ? -24.078 6.445 -16.094 1 90.19 841 ILE A O 1
ATOM 6618 N N . GLU A 1 842 ? -25.328 6.602 -14.273 1 87.12 842 GLU A N 1
ATOM 6619 C CA . GLU A 1 842 ? -26.562 6.855 -14.992 1 87.12 842 GLU A CA 1
ATOM 6620 C C . GLU A 1 842 ? -26.531 8.219 -15.688 1 87.12 842 GLU A C 1
ATOM 6622 O O . GLU A 1 842 ? -27.016 8.359 -16.812 1 87.12 842 GLU A O 1
ATOM 6627 N N . ARG A 1 843 ? -26.031 9.195 -14.992 1 85.75 843 ARG A N 1
ATOM 6628 C CA . ARG A 1 843 ? -25.922 10.531 -15.562 1 85.75 843 ARG A CA 1
ATOM 6629 C C . ARG A 1 843 ? -25.031 10.531 -16.797 1 85.75 843 ARG A C 1
ATOM 6631 O O . ARG A 1 843 ? -25.344 11.148 -17.812 1 85.75 843 ARG A O 1
ATOM 6638 N N . ASP A 1 844 ? -23.953 9.875 -16.641 1 87.19 844 ASP A N 1
ATOM 6639 C CA . ASP A 1 844 ? -22.984 9.828 -17.734 1 87.19 844 ASP A CA 1
ATOM 6640 C C . ASP A 1 844 ? -23.547 9.039 -18.922 1 87.19 844 ASP A C 1
ATOM 6642 O O . ASP A 1 844 ? -23.25 9.352 -20.078 1 87.19 844 ASP A O 1
ATOM 6646 N N . ARG A 1 845 ? -24.234 8.07 -18.594 1 85.44 845 ARG A N 1
ATOM 6647 C CA . ARG A 1 845 ? -24.891 7.305 -19.656 1 85.44 845 ARG A CA 1
ATOM 6648 C C . ARG A 1 845 ? -25.844 8.18 -20.453 1 85.44 845 ARG A C 1
ATOM 6650 O O . ARG A 1 845 ? -25.844 8.164 -21.688 1 85.44 845 ARG A O 1
ATOM 6657 N N . LEU A 1 846 ? -26.578 9.008 -19.75 1 83.25 846 LEU A N 1
ATOM 6658 C CA . LEU A 1 846 ? -27.578 9.867 -20.375 1 83.25 846 LEU A CA 1
ATOM 6659 C C . LEU A 1 846 ? -26.922 11.008 -21.141 1 83.25 846 LEU A C 1
ATOM 6661 O O . LEU A 1 846 ? -27.406 11.398 -22.203 1 83.25 846 LEU A O 1
ATOM 6665 N N . ALA A 1 847 ? -25.828 11.461 -20.641 1 78.88 847 ALA A N 1
ATOM 6666 C CA . ALA A 1 847 ? -25.156 12.602 -21.25 1 78.88 847 ALA A CA 1
ATOM 6667 C C . ALA A 1 847 ? -24.094 12.133 -22.234 1 78.88 847 ALA A C 1
ATOM 6669 O O . ALA A 1 847 ? -23.422 12.953 -22.875 1 78.88 847 ALA A O 1
ATOM 6670 N N . SER A 1 848 ? -23.797 10.812 -22.328 1 80.88 848 SER A N 1
ATOM 6671 C CA . SER A 1 848 ? -22.766 10.227 -23.188 1 80.88 848 SER A CA 1
ATOM 6672 C C . SER A 1 848 ? -21.375 10.695 -22.781 1 80.88 848 SER A C 1
ATOM 6674 O O . SER A 1 848 ? -20.578 11.086 -23.641 1 80.88 848 SER A O 1
ATOM 6676 N N . ASN A 1 849 ? -21.266 10.82 -21.5 1 83 849 ASN A N 1
ATOM 6677 C CA . ASN A 1 849 ? -19.953 11.117 -20.953 1 83 849 ASN A CA 1
ATOM 6678 C C . ASN A 1 849 ? -19.156 9.844 -20.672 1 83 849 ASN A C 1
ATOM 6680 O O . ASN A 1 849 ? -19.719 8.844 -20.219 1 83 849 ASN A O 1
ATOM 6684 N N . LEU A 1 850 ? -17.906 9.922 -20.906 1 87.12 850 LEU A N 1
ATOM 6685 C CA . LEU A 1 850 ? -17.062 8.758 -20.672 1 87.12 850 LEU A CA 1
ATOM 6686 C C . LEU A 1 850 ? -16.984 8.422 -19.188 1 87.12 850 LEU A C 1
ATOM 6688 O O . LEU A 1 850 ? -16.734 9.297 -18.359 1 87.12 850 LEU A O 1
ATOM 6692 N N . ASN A 1 851 ? -17.297 7.23 -18.875 1 91.44 851 ASN A N 1
ATOM 6693 C CA . ASN A 1 851 ? -17.25 6.684 -17.516 1 91.44 851 ASN A CA 1
ATOM 6694 C C . ASN A 1 851 ? -16.359 5.449 -17.453 1 91.44 851 ASN A C 1
ATOM 6696 O O . ASN A 1 851 ? -16.156 4.766 -18.453 1 91.44 851 ASN A O 1
ATOM 6700 N N . SER A 1 852 ? -15.82 5.141 -16.328 1 93.5 852 SER A N 1
ATOM 6701 C CA . SER A 1 852 ? -14.977 3.969 -16.125 1 93.5 852 SER A CA 1
ATOM 6702 C C . SER A 1 852 ? -15.656 2.699 -16.625 1 93.5 852 SER A C 1
ATOM 6704 O O . SER A 1 852 ? -15 1.792 -17.141 1 93.5 852 SER A O 1
ATOM 6706 N N . VAL A 1 853 ? -16.922 2.555 -16.453 1 92.94 853 VAL A N 1
ATOM 6707 C CA . VAL A 1 853 ? -17.672 1.329 -16.734 1 92.94 853 VAL A CA 1
ATOM 6708 C C . VAL A 1 853 ? -17.797 1.138 -18.25 1 92.94 853 VAL A C 1
ATOM 6710 O O . VAL A 1 853 ? -18.203 0.067 -18.703 1 92.94 853 VAL A O 1
ATOM 6713 N N . ASN A 1 854 ? -17.391 2.18 -19.031 1 91.31 854 ASN A N 1
ATOM 6714 C CA . ASN A 1 854 ? -17.469 2.092 -20.484 1 91.31 854 ASN A CA 1
ATOM 6715 C C . ASN A 1 854 ? -16.297 1.312 -21.062 1 91.31 854 ASN A C 1
ATOM 6717 O O . ASN A 1 854 ? -16.281 1.016 -22.25 1 91.31 854 ASN A O 1
ATOM 6721 N N . PHE A 1 855 ? -15.367 0.957 -20.297 1 92 855 PHE A N 1
ATOM 6722 C CA . PHE A 1 855 ? -14.234 0.162 -20.766 1 92 855 PHE A CA 1
ATOM 6723 C C . PHE A 1 855 ? -14.617 -1.312 -20.859 1 92 855 PHE A C 1
ATOM 6725 O O . PHE A 1 855 ? -15.328 -1.828 -20 1 92 855 PHE A O 1
ATOM 6732 N N . PRO A 1 856 ? -14.117 -1.961 -21.875 1 90.44 856 PRO A N 1
ATOM 6733 C CA . PRO A 1 856 ? -14.547 -3.334 -22.156 1 90.44 856 PRO A CA 1
ATOM 6734 C C . PRO A 1 856 ? -14.234 -4.293 -21.016 1 90.44 856 PRO A C 1
ATOM 6736 O O . PRO A 1 856 ? -14.906 -5.32 -20.859 1 90.44 856 PRO A O 1
ATOM 6739 N N . GLU A 1 857 ? -13.281 -4.074 -20.188 1 92.56 857 GLU A N 1
ATOM 6740 C CA . GLU A 1 857 ? -12.906 -4.941 -19.078 1 92.56 857 GLU A CA 1
ATOM 6741 C C . GLU A 1 857 ? -14.086 -5.172 -18.125 1 92.56 857 GLU A C 1
ATOM 6743 O O . GLU A 1 857 ? -14.234 -6.258 -17.562 1 92.56 857 GLU A O 1
ATOM 6748 N N . PHE A 1 858 ? -14.938 -4.137 -18.031 1 93.94 858 PHE A N 1
ATOM 6749 C CA . PHE A 1 858 ? -16.031 -4.203 -17.062 1 93.94 858 PHE A CA 1
ATOM 6750 C C . PHE A 1 858 ? -17.203 -5.008 -17.625 1 93.94 858 PHE A C 1
ATOM 6752 O O . PHE A 1 858 ? -17.953 -5.629 -16.859 1 93.94 858 PHE A O 1
ATOM 6759 N N . SER A 1 859 ? -17.312 -5.035 -18.938 1 91.69 859 SER A N 1
ATOM 6760 C CA . SER A 1 859 ? -18.5 -5.637 -19.531 1 91.69 859 SER A CA 1
ATOM 6761 C C . SER A 1 859 ? -18.188 -7.035 -20.062 1 91.69 859 SER A C 1
ATOM 6763 O O . SER A 1 859 ? -19.047 -7.672 -20.688 1 91.69 859 SER A O 1
ATOM 6765 N N . SER A 1 860 ? -17.016 -7.527 -19.891 1 89.62 860 SER A N 1
ATOM 6766 C CA . SER A 1 860 ? -16.719 -8.891 -20.328 1 89.62 860 SER A CA 1
ATOM 6767 C C . SER A 1 860 ? -17.594 -9.898 -19.594 1 89.62 860 SER A C 1
ATOM 6769 O O . SER A 1 860 ? -17.859 -9.75 -18.406 1 89.62 860 SER A O 1
ATOM 6771 N N . PRO A 1 861 ? -18.047 -10.898 -20.297 1 89.44 861 PRO A N 1
ATOM 6772 C CA . PRO A 1 861 ? -18.922 -11.898 -19.688 1 89.44 861 PRO A CA 1
ATOM 6773 C C . PRO A 1 861 ? -18.312 -12.508 -18.422 1 89.44 861 PRO A C 1
ATOM 6775 O O . PRO A 1 861 ? -19.016 -12.734 -17.438 1 89.44 861 PRO A O 1
ATOM 6778 N N . GLN A 1 862 ? -17.109 -12.766 -18.438 1 87.69 862 GLN A N 1
ATOM 6779 C CA . GLN A 1 862 ? -16.438 -13.359 -17.281 1 87.69 862 GLN A CA 1
ATOM 6780 C C . GLN A 1 862 ? -16.438 -12.406 -16.094 1 87.69 862 GLN A C 1
ATOM 6782 O O . GLN A 1 862 ? -16.641 -12.836 -14.953 1 87.69 862 GLN A O 1
ATOM 6787 N N . SER A 1 863 ? -16.234 -11.133 -16.375 1 90.88 863 SER A N 1
ATOM 6788 C CA . SER A 1 863 ? -16.234 -10.141 -15.312 1 90.88 863 SER A CA 1
ATOM 6789 C C . SER A 1 863 ? -17.609 -10.008 -14.68 1 90.88 863 SER A C 1
ATOM 6791 O O . SER A 1 863 ? -17.734 -9.859 -13.461 1 90.88 863 SER A O 1
ATOM 6793 N N . LEU A 1 864 ? -18.594 -9.984 -15.516 1 92.38 864 LEU A N 1
ATOM 6794 C CA . LEU A 1 864 ? -19.969 -9.867 -15.031 1 92.38 864 LEU A CA 1
ATOM 6795 C C . LEU A 1 864 ? -20.344 -11.086 -14.195 1 92.38 864 LEU A C 1
ATOM 6797 O O . LEU A 1 864 ? -21.016 -10.961 -13.164 1 92.38 864 LEU A O 1
ATOM 6801 N N . LEU A 1 865 ? -19.922 -12.188 -14.664 1 90.06 865 LEU A N 1
ATOM 6802 C CA . LEU A 1 865 ? -20.266 -13.445 -14 1 90.06 865 LEU A CA 1
ATOM 6803 C C . LEU A 1 865 ? -19.562 -13.555 -12.648 1 90.06 865 LEU A C 1
ATOM 6805 O O . LEU A 1 865 ? -20.172 -13.945 -11.656 1 90.06 865 LEU A O 1
ATOM 6809 N N . LEU A 1 866 ? -18.359 -13.156 -12.586 1 88.81 866 LEU A N 1
ATOM 6810 C CA . LEU A 1 866 ? -17.531 -13.445 -11.422 1 88.81 866 LEU A CA 1
ATOM 6811 C C . LEU A 1 866 ? -17.578 -12.289 -10.422 1 88.81 866 LEU A C 1
ATOM 6813 O O . LEU A 1 866 ? -17.547 -12.516 -9.211 1 88.81 866 LEU A O 1
ATOM 6817 N N . ASP A 1 867 ? -17.594 -11 -10.875 1 91.88 867 ASP A N 1
ATOM 6818 C CA . ASP A 1 867 ? -17.469 -9.852 -9.984 1 91.88 867 ASP A CA 1
ATOM 6819 C C . ASP A 1 867 ? -18.766 -9.055 -9.922 1 91.88 867 ASP A C 1
ATOM 6821 O O . ASP A 1 867 ? -18.844 -8.023 -9.25 1 91.88 867 ASP A O 1
ATOM 6825 N N . GLY A 1 868 ? -19.797 -9.492 -10.625 1 92.62 868 GLY A N 1
ATOM 6826 C CA . GLY A 1 868 ? -21.094 -8.836 -10.57 1 92.62 868 GLY A CA 1
ATOM 6827 C C . GLY A 1 868 ? -21.266 -7.77 -11.633 1 92.62 868 GLY A C 1
ATOM 6828 O O . GLY A 1 868 ? -20.469 -7.688 -12.57 1 92.62 868 GLY A O 1
ATOM 6829 N N . ASP A 1 869 ? -22.297 -6.945 -11.516 1 93.75 869 ASP A N 1
ATOM 6830 C CA . ASP A 1 869 ? -22.594 -5.93 -12.523 1 93.75 869 ASP A CA 1
ATOM 6831 C C . ASP A 1 869 ? -21.516 -4.84 -12.531 1 93.75 869 ASP A C 1
ATOM 6833 O O . ASP A 1 869 ? -20.609 -4.84 -11.688 1 93.75 869 ASP A O 1
ATOM 6837 N N . VAL A 1 870 ? -21.547 -3.938 -13.445 1 94.06 870 VAL A N 1
ATOM 6838 C CA . VAL A 1 870 ? -20.484 -2.959 -13.672 1 94.06 870 VAL A CA 1
ATOM 6839 C C . VAL A 1 870 ? -20.359 -2.039 -12.461 1 94.06 870 VAL A C 1
ATOM 6841 O O . VAL A 1 870 ? -19.266 -1.593 -12.125 1 94.06 870 VAL A O 1
ATOM 6844 N N . GLY A 1 871 ? -21.469 -1.679 -11.828 1 93.75 871 GLY A N 1
ATOM 6845 C CA . GLY A 1 871 ? -21.438 -0.854 -10.633 1 93.75 871 GLY A CA 1
ATOM 6846 C C . GLY A 1 871 ? -20.734 -1.519 -9.469 1 93.75 871 GLY A C 1
ATOM 6847 O O . GLY A 1 871 ? -19.953 -0.878 -8.766 1 93.75 871 GLY A O 1
ATOM 6848 N N . THR A 1 872 ? -21.016 -2.773 -9.297 1 95.44 872 THR A N 1
ATOM 6849 C CA . THR A 1 872 ? -20.391 -3.531 -8.219 1 95.44 872 THR A CA 1
ATOM 6850 C C . THR A 1 872 ? -18.891 -3.652 -8.445 1 95.44 872 THR A C 1
ATOM 6852 O O . THR A 1 872 ? -18.109 -3.545 -7.5 1 95.44 872 THR A O 1
ATOM 6855 N N . GLN A 1 873 ? -18.547 -3.875 -9.656 1 95.94 873 GLN A N 1
ATOM 6856 C CA . GLN A 1 873 ? -17.141 -3.971 -10.008 1 95.94 873 GLN A CA 1
ATOM 6857 C C . GLN A 1 873 ? -16.406 -2.662 -9.711 1 95.94 873 GLN A C 1
ATOM 6859 O O . GLN A 1 873 ? -15.32 -2.67 -9.141 1 95.94 873 GLN A O 1
ATOM 6864 N N . LEU A 1 874 ? -17.016 -1.57 -10.125 1 96 874 LEU A N 1
ATOM 6865 C CA . LEU A 1 874 ? -16.422 -0.256 -9.922 1 96 874 LEU A CA 1
ATOM 6866 C C . LEU A 1 874 ? -16.312 0.075 -8.438 1 96 874 LEU A C 1
ATOM 6868 O O . LEU A 1 874 ? -15.328 0.679 -8 1 96 874 LEU A O 1
ATOM 6872 N N . LEU A 1 875 ? -17.297 -0.303 -7.648 1 95.38 875 LEU A N 1
ATOM 6873 C CA . LEU A 1 875 ? -17.297 -0.096 -6.207 1 95.38 875 LEU A CA 1
ATOM 6874 C C . LEU A 1 875 ? -16.125 -0.835 -5.559 1 95.38 875 LEU A C 1
ATOM 6876 O O . LEU A 1 875 ? -15.453 -0.291 -4.684 1 95.38 875 LEU A O 1
ATOM 6880 N N . GLN A 1 876 ? -15.867 -2.033 -6.004 1 95.12 876 GLN A N 1
ATOM 6881 C CA . GLN A 1 876 ? -14.773 -2.826 -5.465 1 95.12 876 GLN A CA 1
ATOM 6882 C C . GLN A 1 876 ? -13.422 -2.168 -5.75 1 95.12 876 GLN A C 1
ATOM 6884 O O . GLN A 1 876 ? -12.539 -2.158 -4.895 1 95.12 876 GLN A O 1
ATOM 6889 N N . LEU A 1 877 ? -13.289 -1.615 -6.906 1 97.12 877 LEU A N 1
ATOM 6890 C CA . LEU A 1 877 ? -12.039 -0.948 -7.27 1 97.12 877 LEU A CA 1
ATOM 6891 C C . LEU A 1 877 ? -11.867 0.348 -6.484 1 97.12 877 LEU A C 1
ATOM 6893 O O . LEU A 1 877 ? -10.758 0.688 -6.074 1 97.12 877 LEU A O 1
ATOM 6897 N N . ALA A 1 878 ? -12.938 1.095 -6.305 1 96.81 878 ALA A N 1
ATOM 6898 C CA . ALA A 1 878 ? -12.891 2.332 -5.527 1 96.81 878 ALA A CA 1
ATOM 6899 C C . ALA A 1 878 ? -12.492 2.059 -4.082 1 96.81 878 ALA A C 1
ATOM 6901 O O . ALA A 1 878 ? -11.695 2.797 -3.502 1 96.81 878 ALA A O 1
ATOM 6902 N N . GLU A 1 879 ? -13.039 0.998 -3.52 1 95.69 879 GLU A N 1
ATOM 6903 C CA . GLU A 1 879 ? -12.711 0.612 -2.15 1 95.69 879 GLU A CA 1
ATOM 6904 C C . GLU A 1 879 ? -11.25 0.188 -2.033 1 95.69 879 GLU A C 1
ATOM 6906 O O . GLU A 1 879 ? -10.578 0.512 -1.051 1 95.69 879 GLU A O 1
ATOM 6911 N N . TYR A 1 880 ? -10.852 -0.498 -2.986 1 96.81 880 TYR A N 1
ATOM 6912 C CA . TYR A 1 880 ? -9.453 -0.915 -3.006 1 96.81 880 TYR A CA 1
ATOM 6913 C C . TYR A 1 880 ? -8.523 0.293 -3.018 1 96.81 880 TYR A C 1
ATOM 6915 O O . TYR A 1 880 ? -7.562 0.354 -2.246 1 96.81 880 TYR A O 1
ATOM 6923 N N . GLU A 1 881 ? -8.75 1.246 -3.949 1 97.5 881 GLU A N 1
ATOM 6924 C CA . GLU A 1 881 ? -7.871 2.402 -4.078 1 97.5 881 GLU A CA 1
ATOM 6925 C C . GLU A 1 881 ? -7.996 3.33 -2.875 1 97.5 881 GLU A C 1
ATOM 6927 O O . GLU A 1 881 ? -7.066 4.07 -2.553 1 97.5 881 GLU A O 1
ATOM 6932 N N . HIS A 1 882 ? -9.172 3.33 -2.172 1 96.69 882 HIS A N 1
ATOM 6933 C CA . HIS A 1 882 ? -9.312 4.043 -0.908 1 96.69 882 HIS A CA 1
ATOM 6934 C C . HIS A 1 882 ? -8.289 3.561 0.117 1 96.69 882 HIS A C 1
ATOM 6936 O O . HIS A 1 882 ? -7.641 4.371 0.78 1 96.69 882 HIS A O 1
ATOM 6942 N N . LYS A 1 883 ? -8.094 2.25 0.173 1 96.06 883 LYS A N 1
ATOM 6943 C CA . LYS A 1 883 ? -7.109 1.678 1.088 1 96.06 883 LYS A CA 1
ATOM 6944 C C . LYS A 1 883 ? -5.691 2.082 0.694 1 96.06 883 LYS A C 1
ATOM 6946 O O . LYS A 1 883 ? -4.848 2.322 1.559 1 96.06 883 LYS A O 1
ATOM 6951 N N . CYS A 1 884 ? -5.48 2.111 -0.6 1 96.56 884 CYS A N 1
ATOM 6952 C CA . CYS A 1 884 ? -4.164 2.512 -1.087 1 96.56 884 CYS A CA 1
ATOM 6953 C C . CYS A 1 884 ? -3.873 3.965 -0.732 1 96.56 884 CYS A C 1
ATOM 6955 O O . CYS A 1 884 ? -2.75 4.301 -0.353 1 96.56 884 CYS A O 1
ATOM 6957 N N . THR A 1 885 ? -4.875 4.82 -0.86 1 97.69 885 THR A N 1
ATOM 6958 C CA . THR A 1 885 ? -4.707 6.234 -0.535 1 97.69 885 THR A CA 1
ATOM 6959 C C . THR A 1 885 ? -4.398 6.414 0.948 1 97.69 885 THR A C 1
ATOM 6961 O O . THR A 1 885 ? -3.521 7.199 1.313 1 97.69 885 THR A O 1
ATOM 6964 N N . LEU A 1 886 ? -5.105 5.727 1.78 1 96.94 886 LEU A N 1
ATOM 6965 C CA . LEU A 1 886 ? -4.879 5.797 3.219 1 96.94 886 LEU A CA 1
ATOM 6966 C C . LEU A 1 886 ? -3.459 5.363 3.568 1 96.94 886 LEU A C 1
ATOM 6968 O O . LEU A 1 886 ? -2.818 5.965 4.434 1 96.94 886 LEU A O 1
ATOM 6972 N N . SER A 1 887 ? -2.988 4.336 2.898 1 96.31 887 SER A N 1
ATOM 6973 C CA . SER A 1 887 ? -1.624 3.869 3.127 1 96.31 887 SER A CA 1
ATOM 6974 C C . SER A 1 887 ? -0.604 4.934 2.73 1 96.31 887 SER A C 1
ATOM 6976 O O . SER A 1 887 ? 0.367 5.168 3.453 1 96.31 887 SER A O 1
ATOM 6978 N N . CYS A 1 888 ? -0.799 5.551 1.581 1 96.69 888 CYS A N 1
ATOM 6979 C CA . CYS A 1 888 ? 0.099 6.598 1.11 1 96.69 888 CYS A CA 1
ATOM 6980 C C . CYS A 1 888 ? 0.095 7.789 2.064 1 96.69 888 CYS A C 1
ATOM 6982 O O . CYS A 1 888 ? 1.146 8.359 2.352 1 96.69 888 CYS A O 1
ATOM 6984 N N . LEU A 1 889 ? -1.114 8.188 2.52 1 98 889 LEU A N 1
ATOM 6985 C CA . LEU A 1 889 ? -1.246 9.281 3.469 1 98 889 LEU A CA 1
ATOM 6986 C C . LEU A 1 889 ? -0.501 8.977 4.766 1 98 889 LEU A C 1
ATOM 6988 O O . LEU A 1 889 ? 0.209 9.836 5.293 1 98 889 LEU A O 1
ATOM 6992 N N . ASN A 1 890 ? -0.636 7.758 5.227 1 97.38 890 ASN A N 1
ATOM 6993 C CA . ASN A 1 890 ? 0.032 7.34 6.453 1 97.38 890 ASN A CA 1
ATOM 6994 C C . ASN A 1 890 ? 1.55 7.383 6.309 1 97.38 890 ASN A C 1
ATOM 6996 O O . ASN A 1 890 ? 2.258 7.738 7.254 1 97.38 890 ASN A O 1
ATOM 7000 N N . ASP A 1 891 ? 2.047 6.988 5.191 1 96.31 891 ASP A N 1
ATOM 7001 C CA . ASP A 1 891 ? 3.486 6.992 4.949 1 96.31 891 ASP A CA 1
ATOM 7002 C C . ASP A 1 891 ? 4.055 8.406 5.02 1 96.31 891 ASP A C 1
ATOM 7004 O O . ASP A 1 891 ? 5.094 8.633 5.641 1 96.31 891 ASP A O 1
ATOM 7008 N N . LEU A 1 892 ? 3.406 9.344 4.387 1 97.25 892 LEU A N 1
ATOM 7009 C CA . LEU A 1 892 ? 3.883 10.719 4.363 1 97.25 892 LEU A CA 1
ATOM 7010 C C . LEU A 1 892 ? 3.723 11.375 5.73 1 97.25 892 LEU A C 1
ATOM 7012 O O . LEU A 1 892 ? 4.625 12.078 6.195 1 97.25 892 LEU A O 1
ATOM 7016 N N . THR A 1 893 ? 2.582 11.164 6.418 1 96.69 893 THR A N 1
ATOM 7017 C CA . THR A 1 893 ? 2.318 11.789 7.707 1 96.69 893 THR A CA 1
ATOM 7018 C C . THR A 1 893 ? 3.268 11.25 8.773 1 96.69 893 THR A C 1
ATOM 7020 O O . THR A 1 893 ? 3.656 11.977 9.695 1 96.69 893 THR A O 1
ATOM 7023 N N . GLN A 1 894 ? 3.686 10.016 8.625 1 95.62 894 GLN A N 1
ATOM 7024 C CA . GLN A 1 894 ? 4.656 9.453 9.562 1 95.62 894 GLN A CA 1
ATOM 7025 C C . GLN A 1 894 ? 6 10.164 9.453 1 95.62 894 GLN A C 1
ATOM 7027 O O . GLN A 1 894 ? 6.66 10.414 10.461 1 95.62 894 GLN A O 1
ATOM 7032 N N . ILE A 1 895 ? 6.391 10.469 8.258 1 94.31 895 ILE A N 1
ATOM 7033 C CA . ILE A 1 895 ? 7.633 11.195 8.031 1 94.31 895 ILE A CA 1
ATOM 7034 C C . ILE A 1 895 ? 7.523 12.602 8.625 1 94.31 895 ILE A C 1
ATOM 7036 O O . ILE A 1 895 ? 8.438 13.062 9.312 1 94.31 895 ILE A O 1
ATOM 7040 N N . LEU A 1 896 ? 6.414 13.266 8.414 1 94.06 896 LEU A N 1
ATOM 7041 C CA . LEU A 1 896 ? 6.199 14.617 8.906 1 94.06 896 LEU A CA 1
ATOM 7042 C C . LEU A 1 896 ? 6.156 14.648 10.43 1 94.06 896 LEU A C 1
ATOM 7044 O O . LEU A 1 896 ? 6.762 15.523 11.055 1 94.06 896 LEU A O 1
ATOM 7048 N N . ASP A 1 897 ? 5.523 13.711 11.008 1 92.12 897 ASP A N 1
ATOM 7049 C CA . ASP A 1 897 ? 5.43 13.633 12.461 1 92.12 897 ASP A CA 1
ATOM 7050 C C . ASP A 1 897 ? 6.797 13.367 13.086 1 92.12 897 ASP A C 1
ATOM 7052 O O . ASP A 1 897 ? 7.148 13.961 14.109 1 92.12 897 ASP A O 1
ATOM 7056 N N . SER A 1 898 ? 7.555 12.539 12.445 1 90.19 898 SER A N 1
ATOM 7057 C CA . SER A 1 898 ? 8.859 12.172 12.984 1 90.19 898 SER A CA 1
ATOM 7058 C C . SER A 1 898 ? 9.852 13.32 12.867 1 90.19 898 SER A C 1
ATOM 7060 O O . SER A 1 898 ? 10.836 13.383 13.609 1 90.19 898 SER A O 1
ATOM 7062 N N . THR A 1 899 ? 9.594 14.258 12.008 1 86.62 899 THR A N 1
ATOM 7063 C CA . THR A 1 899 ? 10.508 15.375 11.805 1 86.62 899 THR A CA 1
ATOM 7064 C C . THR A 1 899 ? 9.969 16.641 12.461 1 86.62 899 THR A C 1
ATOM 7066 O O . THR A 1 899 ? 10.391 17.75 12.117 1 86.62 899 THR A O 1
ATOM 7069 N N . GLY A 1 900 ? 8.984 16.547 13.297 1 84.94 900 GLY A N 1
ATOM 7070 C CA . GLY A 1 900 ? 8.477 17.656 14.094 1 84.94 900 GLY A CA 1
ATOM 7071 C C . GLY A 1 900 ? 7.52 18.562 13.336 1 84.94 900 GLY A C 1
ATOM 7072 O O . GLY A 1 900 ? 7.277 19.703 13.742 1 84.94 900 GLY A O 1
ATOM 7073 N N . ARG A 1 901 ? 7.031 18.125 12.227 1 91.62 901 ARG A N 1
ATOM 7074 C CA . ARG A 1 901 ? 6.105 18.922 11.43 1 91.62 901 ARG A CA 1
ATOM 7075 C C . ARG A 1 901 ? 4.688 18.359 11.516 1 91.62 901 ARG A C 1
ATOM 7077 O O . ARG A 1 901 ? 4.035 18.141 10.492 1 91.62 901 ARG A O 1
ATOM 7084 N N . GLN A 1 902 ? 4.234 18.188 12.664 1 91.62 902 GLN A N 1
ATOM 7085 C CA . GLN A 1 902 ? 2.934 17.594 12.961 1 91.62 902 GLN A CA 1
ATOM 7086 C C . GLN A 1 902 ? 1.803 18.469 12.414 1 91.62 902 GLN A C 1
ATOM 7088 O O . GLN A 1 902 ? 0.755 17.953 12.016 1 91.62 902 GLN A O 1
ATOM 7093 N N . THR A 1 903 ? 1.969 19.75 12.352 1 92.19 903 THR A N 1
ATOM 7094 C CA . THR A 1 903 ? 0.946 20.672 11.867 1 92.19 903 THR A CA 1
ATOM 7095 C C . THR A 1 903 ? 0.606 20.375 10.406 1 92.19 903 THR A C 1
ATOM 7097 O O . THR A 1 903 ? -0.568 20.328 10.031 1 92.19 903 THR A O 1
ATOM 7100 N N . ILE A 1 904 ? 1.641 20.156 9.594 1 94.88 904 ILE A N 1
ATOM 7101 C CA . ILE A 1 904 ? 1.427 19.844 8.188 1 94.88 904 ILE A CA 1
ATOM 7102 C C . ILE A 1 904 ? 0.719 18.5 8.062 1 94.88 904 ILE A C 1
ATOM 7104 O O . ILE A 1 904 ? -0.16 18.328 7.211 1 94.88 904 ILE A O 1
ATOM 7108 N N . SER A 1 905 ? 1.146 17.531 8.922 1 96.12 905 SER A N 1
ATOM 7109 C CA . SER A 1 905 ? 0.505 16.219 8.961 1 96.12 905 SER A CA 1
ATOM 7110 C C . SER A 1 905 ? -0.997 16.344 9.195 1 96.12 905 SER A C 1
ATOM 7112 O O . SER A 1 905 ? -1.794 15.719 8.5 1 96.12 905 SER A O 1
ATOM 7114 N N . LEU A 1 906 ? -1.398 17.203 10.078 1 95.75 906 LEU A N 1
ATOM 7115 C CA . LEU A 1 906 ? -2.801 17.406 10.43 1 95.75 906 LEU A CA 1
ATOM 7116 C C . LEU A 1 906 ? -3.559 18.078 9.289 1 95.75 906 LEU A C 1
ATOM 7118 O O . LEU A 1 906 ? -4.711 17.734 9.016 1 95.75 906 LEU A O 1
ATOM 7122 N N . TYR A 1 907 ? -2.922 18.984 8.633 1 96.81 907 TYR A N 1
ATOM 7123 C CA . TYR A 1 907 ? -3.562 19.672 7.52 1 96.81 907 TYR A CA 1
ATOM 7124 C C . TYR A 1 907 ? -3.824 18.719 6.359 1 96.81 907 TYR A C 1
ATOM 7126 O O . TYR A 1 907 ? -4.848 18.828 5.68 1 96.81 907 TYR A O 1
ATOM 7134 N N . LEU A 1 908 ? -2.906 17.797 6.121 1 97.44 908 LEU A N 1
ATOM 7135 C CA . LEU A 1 908 ? -3.107 16.812 5.062 1 97.44 908 LEU A CA 1
ATOM 7136 C C . LEU A 1 908 ? -4.254 15.875 5.406 1 97.44 908 LEU A C 1
ATOM 7138 O O . LEU A 1 908 ? -5.031 15.484 4.531 1 97.44 908 LEU A O 1
ATOM 7142 N N . GLN A 1 909 ? -4.352 15.492 6.645 1 96.88 909 GLN A N 1
ATOM 7143 C CA . GLN A 1 909 ? -5.453 14.648 7.094 1 96.88 909 GLN A CA 1
ATOM 7144 C C . GLN A 1 909 ? -6.793 15.367 6.949 1 96.88 909 GLN A C 1
ATOM 7146 O O . GLN A 1 909 ? -7.781 14.766 6.52 1 96.88 909 GLN A O 1
ATOM 7151 N N . MET A 1 910 ? -6.773 16.609 7.32 1 97.38 910 MET A N 1
ATOM 7152 C CA . MET A 1 910 ? -7.969 17.422 7.145 1 97.38 910 MET A CA 1
ATOM 7153 C C . MET A 1 910 ? -8.367 17.5 5.676 1 97.38 910 MET A C 1
ATOM 7155 O O . MET A 1 910 ? -9.547 17.344 5.34 1 97.38 910 MET A O 1
ATOM 7159 N N . TYR A 1 911 ? -7.398 17.672 4.832 1 97.81 911 TYR A N 1
ATOM 7160 C CA . TYR A 1 911 ? -7.656 17.75 3.398 1 97.81 911 TYR A CA 1
ATOM 7161 C C . TYR A 1 911 ? -8.234 16.438 2.871 1 97.81 911 TYR A C 1
ATOM 7163 O O . TYR A 1 911 ? -9.18 16.453 2.078 1 97.81 911 TYR A O 1
ATOM 7171 N N . TYR A 1 912 ? -7.641 15.383 3.268 1 97.88 912 TYR A N 1
ATOM 7172 C CA . TYR A 1 912 ? -8.148 14.094 2.818 1 97.88 912 TYR A CA 1
ATOM 7173 C C . TYR A 1 912 ? -9.578 13.875 3.297 1 97.88 912 TYR A C 1
ATOM 7175 O O . TYR A 1 912 ? -10.391 13.273 2.588 1 97.88 912 TYR A O 1
ATOM 7183 N N . ARG A 1 913 ? -9.914 14.32 4.488 1 96.81 913 ARG A N 1
ATOM 7184 C CA . ARG A 1 913 ? -11.289 14.242 4.973 1 96.81 913 ARG A CA 1
ATOM 7185 C C . ARG A 1 913 ? -12.234 15.023 4.062 1 96.81 913 ARG A C 1
ATOM 7187 O O . ARG A 1 913 ? -13.352 14.586 3.805 1 96.81 913 ARG A O 1
ATOM 7194 N N . CYS A 1 914 ? -11.75 16.156 3.666 1 97.56 914 CYS A N 1
ATOM 7195 C CA . CYS A 1 914 ? -12.523 16.938 2.715 1 97.56 914 CYS A CA 1
ATOM 7196 C C . CYS A 1 914 ? -12.797 16.141 1.444 1 97.56 914 CYS A C 1
ATOM 7198 O O . CYS A 1 914 ? -13.922 16.156 0.934 1 97.56 914 CYS A O 1
ATOM 7200 N N . CYS A 1 915 ? -11.789 15.461 0.907 1 97.25 915 CYS A N 1
ATOM 7201 C CA . CYS A 1 915 ? -11.938 14.641 -0.29 1 97.25 915 CYS A CA 1
ATOM 7202 C C . CYS A 1 915 ? -12.945 13.523 -0.067 1 97.25 915 CYS A C 1
ATOM 7204 O O . CYS A 1 915 ? -13.734 13.211 -0.957 1 97.25 915 CYS A O 1
ATOM 7206 N N . VAL A 1 916 ? -12.938 12.906 1.118 1 96.12 916 VAL A N 1
ATOM 7207 C CA . VAL A 1 916 ? -13.852 11.812 1.443 1 96.12 916 VAL A CA 1
ATOM 7208 C C . VAL A 1 916 ? -15.289 12.328 1.464 1 96.12 916 VAL A C 1
ATOM 7210 O O . VAL A 1 916 ? -16.188 11.68 0.931 1 96.12 916 VAL A O 1
ATOM 7213 N N . ILE A 1 917 ? -15.5 13.5 2.105 1 95.88 917 ILE A N 1
ATOM 7214 C CA . ILE A 1 917 ? -16.828 14.094 2.17 1 95.88 917 ILE A CA 1
ATOM 7215 C C . ILE A 1 917 ? -17.328 14.375 0.759 1 95.88 917 ILE A C 1
ATOM 7217 O O . ILE A 1 917 ? -18.5 14.109 0.444 1 95.88 917 ILE A O 1
ATOM 7221 N N . TYR A 1 918 ? -16.469 14.898 -0.046 1 94.69 918 TYR A N 1
ATOM 7222 C CA . TYR A 1 918 ? -16.828 15.18 -1.433 1 94.69 918 TYR A CA 1
ATOM 7223 C C . TYR A 1 918 ? -17.219 13.898 -2.164 1 94.69 918 TYR A C 1
ATOM 7225 O O . TYR A 1 918 ? -18.25 13.844 -2.834 1 94.69 918 TYR A O 1
ATOM 7233 N N . SER A 1 919 ? -16.406 12.867 -2.09 1 93.69 919 SER A N 1
ATOM 7234 C CA . SER A 1 919 ? -16.656 11.594 -2.77 1 93.69 919 SER A CA 1
ATOM 7235 C C . SER A 1 919 ? -17.969 10.969 -2.314 1 93.69 919 SER A C 1
ATOM 7237 O O . SER A 1 919 ? -18.719 10.43 -3.129 1 93.69 919 SER A O 1
ATOM 7239 N N . GLU A 1 920 ? -18.234 10.984 -1.019 1 93.69 920 GLU A N 1
ATOM 7240 C CA . GLU A 1 920 ? -19.469 10.438 -0.479 1 93.69 920 GLU A CA 1
ATOM 7241 C C . GLU A 1 920 ? -20.688 11.195 -1.005 1 93.69 920 GLU A C 1
ATOM 7243 O O . GLU A 1 920 ? -21.734 10.602 -1.255 1 93.69 920 GLU A O 1
ATOM 7248 N N . THR A 1 921 ? -20.484 12.453 -1.088 1 91.69 921 THR A N 1
ATOM 7249 C CA . THR A 1 921 ? -21.562 13.289 -1.609 1 91.69 921 THR A CA 1
ATOM 7250 C C . THR A 1 921 ? -21.812 12.984 -3.082 1 91.69 921 THR A C 1
ATOM 7252 O O . THR A 1 921 ? -22.953 12.992 -3.535 1 91.69 921 THR A O 1
ATOM 7255 N N . CYS A 1 922 ? -20.75 12.742 -3.873 1 86.44 922 CYS A N 1
ATOM 7256 C CA . CYS A 1 922 ? -20.891 12.359 -5.277 1 86.44 922 CYS A CA 1
ATOM 7257 C C . CYS A 1 922 ? -21.672 11.062 -5.414 1 86.44 922 CYS A C 1
ATOM 7259 O O . CYS A 1 922 ? -22.484 10.914 -6.332 1 86.44 922 CYS A O 1
ATOM 7261 N N . VAL A 1 923 ? -21.469 10.109 -4.551 1 86.44 923 VAL A N 1
ATOM 7262 C CA . VAL A 1 923 ? -22.109 8.797 -4.609 1 86.44 923 VAL A CA 1
ATOM 7263 C C . VAL A 1 923 ? -23.562 8.906 -4.176 1 86.44 923 VAL A C 1
ATOM 7265 O O . VAL A 1 923 ? -24.453 8.289 -4.777 1 86.44 923 VAL A O 1
ATOM 7268 N N . LYS A 1 924 ? -23.766 9.477 -3.027 1 73.69 924 LYS A N 1
ATOM 7269 C CA . LYS A 1 924 ? -25.125 9.594 -2.523 1 73.69 924 LYS A CA 1
ATOM 7270 C C . LYS A 1 924 ? -26.016 10.359 -3.502 1 73.69 924 LYS A C 1
ATOM 7272 O O . LYS A 1 924 ? -27.188 10.016 -3.697 1 73.69 924 LYS A O 1
ATOM 7277 N N . TYR A 1 925 ? -25.609 11.664 -3.938 1 58.88 925 TYR A N 1
ATOM 7278 C CA . TYR A 1 925 ? -26.562 12.492 -4.656 1 58.88 925 TYR A CA 1
ATOM 7279 C C . TYR A 1 925 ? -26.266 12.508 -6.148 1 58.88 925 TYR A C 1
ATOM 7281 O O . TYR A 1 925 ? -26.891 13.242 -6.91 1 58.88 925 TYR A O 1
ATOM 7289 N N . ALA A 1 926 ? -25.906 11.492 -6.637 1 55.62 926 ALA A N 1
ATOM 7290 C CA . ALA A 1 926 ? -25.656 11.828 -8.039 1 55.62 926 ALA A CA 1
ATOM 7291 C C . ALA A 1 926 ? -25.328 13.305 -8.195 1 55.62 926 ALA A C 1
ATOM 7293 O O . ALA A 1 926 ? -26.016 14.031 -8.914 1 55.62 926 ALA A O 1
ATOM 7294 N N . PHE A 1 927 ? -24.75 13.961 -7.254 1 46.22 927 PHE A N 1
ATOM 7295 C CA . PHE A 1 927 ? -24.516 15.367 -6.938 1 46.22 927 PHE A CA 1
ATOM 7296 C C . PHE A 1 927 ? -24.469 16.219 -8.203 1 46.22 927 PHE A C 1
ATOM 7298 O O . PHE A 1 927 ? -25 17.328 -8.234 1 46.22 927 PHE A O 1
ATOM 7305 N N . GLY A 1 928 ? -23.828 15.906 -9.258 1 42.72 928 GLY A N 1
ATOM 7306 C CA . GLY A 1 928 ? -23.859 16.75 -10.445 1 42.72 928 GLY A CA 1
ATOM 7307 C C . GLY A 1 928 ? -25.25 16.859 -11.047 1 42.72 928 GLY A C 1
ATOM 7308 O O . GLY A 1 928 ? -25.641 17.922 -11.539 1 42.72 928 GLY A O 1
ATOM 7309 N N . SER A 1 929 ? -25.953 15.844 -11.047 1 40.97 929 SER A N 1
ATOM 7310 C CA . SER A 1 929 ? -27.203 15.82 -11.781 1 40.97 929 SER A CA 1
ATOM 7311 C C . SER A 1 929 ? -28.344 16.391 -10.945 1 40.97 929 SER A C 1
ATOM 7313 O O . SER A 1 929 ? -29.281 17 -11.477 1 40.97 929 SER A O 1
ATOM 7315 N N . THR A 1 930 ? -28.391 16.172 -9.703 1 39.88 930 THR A N 1
ATOM 7316 C CA . THR A 1 930 ? -29.578 16.547 -8.953 1 39.88 930 THR A CA 1
ATOM 7317 C C . THR A 1 930 ? -29.469 17.969 -8.406 1 39.88 930 THR A C 1
ATOM 7319 O O . THR A 1 930 ? -30.453 18.547 -7.941 1 39.88 930 THR A O 1
ATOM 7322 N N . THR A 1 931 ? -28.359 18.453 -8.172 1 37.41 931 THR A N 1
ATOM 7323 C CA . THR A 1 931 ? -28.281 19.766 -7.551 1 37.41 931 THR A CA 1
ATOM 7324 C C . THR A 1 931 ? -28.359 20.875 -8.602 1 37.41 931 THR A C 1
ATOM 7326 O O . THR A 1 931 ? -28.422 22.047 -8.266 1 37.41 931 THR A O 1
ATOM 7329 N N . ALA A 1 932 ? -28.125 20.656 -9.883 1 35.03 932 ALA A N 1
ATOM 7330 C CA . ALA A 1 932 ? -28.312 21.641 -10.953 1 35.03 932 ALA A CA 1
ATOM 7331 C C . ALA A 1 932 ? -29.781 21.938 -11.188 1 35.03 932 ALA A C 1
ATOM 7333 O O . ALA A 1 932 ? -30.125 22.891 -11.883 1 35.03 932 ALA A O 1
ATOM 7334 N N . THR A 1 933 ? -30.672 21.016 -11.07 1 29.59 933 THR A N 1
ATOM 7335 C CA . THR A 1 933 ? -32.062 21.438 -11.266 1 29.59 933 THR A CA 1
ATOM 7336 C C . THR A 1 933 ? -32.594 22.109 -10.016 1 29.59 933 THR A C 1
ATOM 7338 O O . THR A 1 933 ? -32.406 21.625 -8.898 1 29.59 933 THR A O 1
ATOM 7341 N N . MET B 1 1 ? 28.375 -61.156 12.75 1 27.61 1 MET B N 1
ATOM 7342 C CA . MET B 1 1 ? 27.922 -60.531 11.516 1 27.61 1 MET B CA 1
ATOM 7343 C C . MET B 1 1 ? 26.562 -59.844 11.719 1 27.61 1 MET B C 1
ATOM 7345 O O . MET B 1 1 ? 25.547 -60.531 11.812 1 27.61 1 MET B O 1
ATOM 7349 N N . LYS B 1 2 ? 26.328 -58.75 12.406 1 42.5 2 LYS B N 1
ATOM 7350 C CA . LYS B 1 2 ? 25.312 -57.812 12.898 1 42.5 2 LYS B CA 1
ATOM 7351 C C . LYS B 1 2 ? 24.375 -57.406 11.781 1 42.5 2 LYS B C 1
ATOM 7353 O O . LYS B 1 2 ? 24.797 -56.875 10.75 1 42.5 2 LYS B O 1
ATOM 7358 N N . ASP B 1 3 ? 23.062 -58 11.422 1 49.94 3 ASP B N 1
ATOM 7359 C CA . ASP B 1 3 ? 22.141 -58.281 10.32 1 49.94 3 ASP B CA 1
ATOM 7360 C C . ASP B 1 3 ? 21.625 -56.969 9.711 1 49.94 3 ASP B C 1
ATOM 7362 O O . ASP B 1 3 ? 21.125 -56.094 10.414 1 49.94 3 ASP B O 1
ATOM 7366 N N . ASN B 1 4 ? 22.109 -56.344 8.539 1 76 4 ASN B N 1
ATOM 7367 C CA . ASN B 1 4 ? 21.781 -55.156 7.758 1 76 4 ASN B CA 1
ATOM 7368 C C . ASN B 1 4 ? 20.281 -55.062 7.488 1 76 4 ASN B C 1
ATOM 7370 O O . ASN B 1 4 ? 19.688 -55.969 6.898 1 76 4 ASN B O 1
ATOM 7374 N N . PRO B 1 5 ? 19.656 -54.125 8.359 1 79 5 PRO B N 1
ATOM 7375 C CA . PRO B 1 5 ? 18.203 -54 8.242 1 79 5 PRO B CA 1
ATOM 7376 C C . PRO B 1 5 ? 17.734 -53.969 6.789 1 79 5 PRO B C 1
ATOM 7378 O O . PRO B 1 5 ? 16.656 -54.5 6.473 1 79 5 PRO B O 1
ATOM 7381 N N . VAL B 1 6 ? 18.469 -53.469 5.926 1 85.38 6 VAL B N 1
ATOM 7382 C CA . VAL B 1 6 ? 18.141 -53.375 4.508 1 85.38 6 VAL B CA 1
ATOM 7383 C C . VAL B 1 6 ? 18.125 -54.781 3.912 1 85.38 6 VAL B C 1
ATOM 7385 O O . VAL B 1 6 ? 17.188 -55.156 3.199 1 85.38 6 VAL B O 1
ATOM 7388 N N . GLY B 1 7 ? 19.094 -55.531 4.211 1 80.56 7 GLY B N 1
ATOM 7389 C CA . GLY B 1 7 ? 19.172 -56.906 3.715 1 80.56 7 GLY B CA 1
ATOM 7390 C C . GLY B 1 7 ? 18.031 -57.781 4.207 1 80.56 7 GLY B C 1
ATOM 7391 O O . GLY B 1 7 ? 17.484 -58.562 3.445 1 80.56 7 GLY B O 1
ATOM 7392 N N . VAL B 1 8 ? 17.734 -57.562 5.41 1 80 8 VAL B N 1
ATOM 7393 C CA . VAL B 1 8 ? 16.656 -58.344 6.008 1 80 8 VAL B CA 1
ATOM 7394 C C . VAL B 1 8 ? 15.336 -58 5.309 1 80 8 VAL B C 1
ATOM 7396 O O . VAL B 1 8 ? 14.531 -58.875 5.012 1 80 8 VAL B O 1
ATOM 7399 N N . LEU B 1 9 ? 15.141 -56.75 5.102 1 82.62 9 LEU B N 1
ATOM 7400 C CA . LEU B 1 9 ? 13.898 -56.344 4.461 1 82.62 9 LEU B CA 1
ATOM 7401 C C . LEU B 1 9 ? 13.828 -56.844 3.029 1 82.62 9 LEU B C 1
ATOM 7403 O O . LEU B 1 9 ? 12.758 -57.281 2.566 1 82.62 9 LEU B O 1
ATOM 7407 N N . VAL B 1 10 ? 14.93 -56.812 2.342 1 83.38 10 VAL B N 1
ATOM 7408 C CA . VAL B 1 10 ? 14.969 -57.312 0.967 1 83.38 10 VAL B CA 1
ATOM 7409 C C . VAL B 1 10 ? 14.648 -58.812 0.941 1 83.38 10 VAL B C 1
ATOM 7411 O O . VAL B 1 10 ? 13.875 -59.25 0.103 1 83.38 10 VAL B O 1
ATOM 7414 N N . ASP B 1 11 ? 15.211 -59.5 1.855 1 81.44 11 ASP B N 1
ATOM 7415 C CA . ASP B 1 11 ? 14.961 -60.906 1.945 1 81.44 11 ASP B CA 1
ATOM 7416 C C . ASP B 1 11 ? 13.492 -61.219 2.252 1 81.44 11 ASP B C 1
ATOM 7418 O O . ASP B 1 11 ? 12.898 -62.125 1.679 1 81.44 11 ASP B O 1
ATOM 7422 N N . MET B 1 12 ? 13.078 -60.469 3.119 1 80.19 12 MET B N 1
ATOM 7423 C CA . MET B 1 12 ? 11.672 -60.625 3.498 1 80.19 12 MET B CA 1
ATOM 7424 C C . MET B 1 12 ? 10.758 -60.344 2.318 1 80.19 12 MET B C 1
ATOM 7426 O O . MET B 1 12 ? 9.805 -61.094 2.066 1 80.19 12 MET B O 1
ATOM 7430 N N . LYS B 1 13 ? 11.055 -59.344 1.692 1 82.88 13 LYS B N 1
ATOM 7431 C CA . LYS B 1 13 ? 10.227 -58.969 0.553 1 82.88 13 LYS B CA 1
ATOM 7432 C C . LYS B 1 13 ? 10.367 -59.969 -0.585 1 82.88 13 LYS B C 1
ATOM 7434 O O . LYS B 1 13 ? 9.398 -60.219 -1.302 1 82.88 13 LYS B O 1
ATOM 7439 N N . GLU B 1 14 ? 11.508 -60.375 -0.782 1 83.38 14 GLU B N 1
ATOM 7440 C CA . GLU B 1 14 ? 11.734 -61.406 -1.804 1 83.38 14 GLU B CA 1
ATOM 7441 C C . GLU B 1 14 ? 10.922 -62.656 -1.52 1 83.38 14 GLU B C 1
ATOM 7443 O O . GLU B 1 14 ? 10.266 -63.188 -2.414 1 83.38 14 GLU B O 1
ATOM 7448 N N . ARG B 1 15 ? 10.938 -63.062 -0.319 1 82.75 15 ARG B N 1
ATOM 7449 C CA . ARG B 1 15 ? 10.164 -64.25 0.08 1 82.75 15 ARG B CA 1
ATOM 7450 C C . ARG B 1 15 ? 8.664 -63.969 -0.085 1 82.75 15 ARG B C 1
ATOM 7452 O O . ARG B 1 15 ? 7.938 -64.812 -0.593 1 82.75 15 ARG B O 1
ATOM 7459 N N . SER B 1 16 ? 8.352 -62.906 0.345 1 83.25 16 SER B N 1
ATOM 7460 C CA . SER B 1 16 ? 6.938 -62.531 0.242 1 83.25 16 SER B CA 1
ATOM 7461 C C . SER B 1 16 ? 6.492 -62.438 -1.214 1 83.25 16 SER B C 1
ATOM 7463 O O . SER B 1 16 ? 5.375 -62.844 -1.55 1 83.25 16 SER B O 1
ATOM 7465 N N . LEU B 1 17 ? 7.328 -61.906 -2.016 1 87.12 17 LEU B N 1
ATOM 7466 C CA . LEU B 1 17 ? 7.039 -61.75 -3.439 1 87.12 17 LEU B CA 1
ATOM 7467 C C . LEU B 1 17 ? 6.871 -63.125 -4.105 1 87.12 17 LEU B C 1
ATOM 7469 O O . LEU B 1 17 ? 5.875 -63.375 -4.789 1 87.12 17 LEU B O 1
ATOM 7473 N N . PHE B 1 18 ? 7.758 -63.969 -3.877 1 85.5 18 PHE B N 1
ATOM 7474 C CA . PHE B 1 18 ? 7.707 -65.25 -4.52 1 85.5 18 PHE B CA 1
ATOM 7475 C C . PHE B 1 18 ? 6.574 -66.125 -3.949 1 85.5 18 PHE B C 1
ATOM 7477 O O . PHE B 1 18 ? 5.922 -66.875 -4.68 1 85.5 18 PHE B O 1
ATOM 7484 N N . LYS B 1 19 ? 6.328 -65.875 -2.678 1 82.62 19 LYS B N 1
ATOM 7485 C CA . LYS B 1 19 ? 5.188 -66.562 -2.072 1 82.62 19 LYS B CA 1
ATOM 7486 C C . LYS B 1 19 ? 3.873 -66.062 -2.672 1 82.62 19 LYS B C 1
ATOM 7488 O O . LYS B 1 19 ? 2.951 -66.875 -2.893 1 82.62 19 LYS B O 1
ATOM 7493 N N . SER B 1 20 ? 3.844 -64.875 -2.863 1 82.56 20 SER B N 1
ATOM 7494 C CA . SER B 1 20 ? 2.643 -64.312 -3.467 1 82.56 20 SER B CA 1
ATOM 7495 C C . SER B 1 20 ? 2.418 -64.812 -4.871 1 82.56 20 SER B C 1
ATOM 7497 O O . SER B 1 20 ? 1.276 -65.062 -5.277 1 82.56 20 SER B O 1
ATOM 7499 N N . PHE B 1 21 ? 3.445 -65 -5.637 1 82.69 21 PHE B N 1
ATOM 7500 C CA . PHE B 1 21 ? 3.338 -65.562 -6.98 1 82.69 21 PHE B CA 1
ATOM 7501 C C . PHE B 1 21 ? 2.893 -67 -6.926 1 82.69 21 PHE B C 1
ATOM 7503 O O . PHE B 1 21 ? 2.059 -67.438 -7.727 1 82.69 21 PHE B O 1
ATOM 7510 N N . ASP B 1 22 ? 3.412 -67.625 -5.973 1 82.19 22 ASP B N 1
ATOM 7511 C CA . ASP B 1 22 ? 3.072 -69 -5.844 1 82.19 22 ASP B CA 1
ATOM 7512 C C . ASP B 1 22 ? 1.616 -69.188 -5.414 1 82.19 22 ASP B C 1
ATOM 7514 O O . ASP B 1 22 ? 0.901 -70.062 -5.957 1 82.19 22 ASP B O 1
ATOM 7518 N N . LYS B 1 23 ? 1.264 -68.438 -4.516 1 81.06 23 LYS B N 1
ATOM 7519 C CA . LYS B 1 23 ? -0.076 -68.562 -3.955 1 81.06 23 LYS B CA 1
ATOM 7520 C C . LYS B 1 23 ? -1.137 -68.062 -4.926 1 81.06 23 LYS B C 1
ATOM 7522 O O . LYS B 1 23 ? -2.268 -68.562 -4.934 1 81.06 23 LYS B O 1
ATOM 7527 N N . SER B 1 24 ? -0.794 -67.188 -5.691 1 84.56 24 SER B N 1
ATOM 7528 C CA . SER B 1 24 ? -1.797 -66.5 -6.516 1 84.56 24 SER B CA 1
ATOM 7529 C C . SER B 1 24 ? -1.866 -67.125 -7.91 1 84.56 24 SER B C 1
ATOM 7531 O O . SER B 1 24 ? -2.791 -66.875 -8.672 1 84.56 24 SER B O 1
ATOM 7533 N N . TYR B 1 25 ? -0.958 -67.938 -8.211 1 86.62 25 TYR B N 1
ATOM 7534 C CA . TYR B 1 25 ? -0.931 -68.5 -9.547 1 86.62 25 TYR B CA 1
ATOM 7535 C C . TYR B 1 25 ? -1.97 -69.625 -9.688 1 86.62 25 TYR B C 1
ATOM 7537 O O . TYR B 1 25 ? -2.039 -70.562 -8.852 1 86.62 25 TYR B O 1
ATOM 7545 N N . HIS B 1 26 ? -2.781 -69.562 -10.695 1 84.31 26 HIS B N 1
ATOM 7546 C CA . HIS B 1 26 ? -3.725 -70.625 -11.094 1 84.31 26 HIS B CA 1
ATOM 7547 C C . HIS B 1 26 ? -3.355 -71.188 -12.453 1 84.31 26 HIS B C 1
ATOM 7549 O O . HIS B 1 26 ? -3.043 -70.438 -13.391 1 84.31 26 HIS B O 1
ATOM 7555 N N . PRO B 1 27 ? -3.369 -72.438 -12.602 1 81.81 27 PRO B N 1
ATOM 7556 C CA . PRO B 1 27 ? -2.91 -73.062 -13.836 1 81.81 27 PRO B CA 1
ATOM 7557 C C . PRO B 1 27 ? -3.725 -72.688 -15.055 1 81.81 27 PRO B C 1
ATOM 7559 O O . PRO B 1 27 ? -3.176 -72.562 -16.156 1 81.81 27 PRO B O 1
ATOM 7562 N N . THR B 1 28 ? -4.941 -72.375 -14.781 1 82.94 28 THR B N 1
ATOM 7563 C CA . THR B 1 28 ? -5.816 -72.062 -15.898 1 82.94 28 THR B CA 1
ATOM 7564 C C . THR B 1 28 ? -5.902 -70.562 -16.094 1 82.94 28 THR B C 1
ATOM 7566 O O . THR B 1 28 ? -5.793 -70.062 -17.219 1 82.94 28 THR B O 1
ATOM 7569 N N . TYR B 1 29 ? -6.023 -69.875 -15.039 1 86.44 29 TYR B N 1
ATOM 7570 C CA . TYR B 1 29 ? -6.367 -68.438 -15.141 1 86.44 29 TYR B CA 1
ATOM 7571 C C . TYR B 1 29 ? -5.129 -67.562 -14.992 1 86.44 29 TYR B C 1
ATOM 7573 O O . TYR B 1 29 ? -5.152 -66.375 -15.336 1 86.44 29 TYR B O 1
ATOM 7581 N N . GLY B 1 30 ? -4.051 -68.188 -14.492 1 86.75 30 GLY B N 1
ATOM 7582 C CA . GLY B 1 30 ? -2.82 -67.438 -14.344 1 86.75 30 GLY B CA 1
ATOM 7583 C C . GLY B 1 30 ? -2.721 -66.688 -13.016 1 86.75 30 GLY B C 1
ATOM 7584 O O . GLY B 1 30 ? -3.125 -67.25 -11.984 1 86.75 30 GLY B O 1
ATOM 7585 N N . LEU B 1 31 ? -2.084 -65.5 -13.109 1 88.88 31 LEU B N 1
ATOM 7586 C CA . LEU B 1 31 ? -1.728 -64.75 -11.898 1 88.88 31 LEU B CA 1
ATOM 7587 C C . LEU B 1 31 ? -2.438 -63.438 -11.852 1 88.88 31 LEU B C 1
ATOM 7589 O O . LEU B 1 31 ? -2.584 -62.781 -12.883 1 88.88 31 LEU B O 1
ATOM 7593 N N . GLY B 1 32 ? -2.951 -63.031 -10.594 1 90.81 32 GLY B N 1
ATOM 7594 C CA . GLY B 1 32 ? -3.518 -61.719 -10.398 1 90.81 32 GLY B CA 1
ATOM 7595 C C . GLY B 1 32 ? -3.541 -61.281 -8.945 1 90.81 32 GLY B C 1
ATOM 7596 O O . GLY B 1 32 ? -4.191 -61.906 -8.117 1 90.81 32 GLY B O 1
ATOM 7597 N N . THR B 1 33 ? -2.814 -60.156 -8.656 1 90.31 33 THR B N 1
ATOM 7598 C CA . THR B 1 33 ? -2.754 -59.719 -7.262 1 90.31 33 THR B CA 1
ATOM 7599 C C . THR B 1 33 ? -3.299 -58.312 -7.109 1 90.31 33 THR B C 1
ATOM 7601 O O . THR B 1 33 ? -3.18 -57.688 -6.043 1 90.31 33 THR B O 1
ATOM 7604 N N . MET B 1 34 ? -3.891 -57.812 -8.172 1 92.31 34 MET B N 1
ATOM 7605 C CA . MET B 1 34 ? -4.488 -56.5 -8.141 1 92.31 34 MET B CA 1
ATOM 7606 C C . MET B 1 34 ? -5.523 -56.375 -7.023 1 92.31 34 MET B C 1
ATOM 7608 O O . MET B 1 34 ? -6.316 -57.312 -6.82 1 92.31 34 MET B O 1
ATOM 7612 N N . SER B 1 35 ? -5.453 -55.312 -6.273 1 90.62 35 SER B N 1
ATOM 7613 C CA . SER B 1 35 ? -6.344 -55.125 -5.133 1 90.62 35 SER B CA 1
ATOM 7614 C C . SER B 1 35 ? -7.797 -55 -5.578 1 90.62 35 SER B C 1
ATOM 7616 O O . SER B 1 35 ? -8.062 -54.562 -6.703 1 90.62 35 SER B O 1
ATOM 7618 N N . GLY B 1 36 ? -8.688 -55.375 -4.742 1 90.31 36 GLY B N 1
ATOM 7619 C CA . GLY B 1 36 ? -10.117 -55.281 -5.016 1 90.31 36 GLY B CA 1
ATOM 7620 C C . GLY B 1 36 ? -10.641 -53.875 -4.949 1 90.31 36 GLY B C 1
ATOM 7621 O O . GLY B 1 36 ? -9.977 -52.969 -4.418 1 90.31 36 GLY B O 1
ATOM 7622 N N . ASN B 1 37 ? -11.836 -53.688 -5.578 1 91.56 37 ASN B N 1
ATOM 7623 C CA . ASN B 1 37 ? -12.438 -52.375 -5.562 1 91.56 37 ASN B CA 1
ATOM 7624 C C . ASN B 1 37 ? -13.961 -52.469 -5.52 1 91.56 37 ASN B C 1
ATOM 7626 O O . ASN B 1 37 ? -14.539 -53.531 -5.73 1 91.56 37 ASN B O 1
ATOM 7630 N N . ILE B 1 38 ? -14.531 -51.344 -5.23 1 93.75 38 ILE B N 1
ATOM 7631 C CA . ILE B 1 38 ? -15.977 -51.281 -5.008 1 93.75 38 ILE B CA 1
ATOM 7632 C C . ILE B 1 38 ? -16.703 -51.188 -6.348 1 93.75 38 ILE B C 1
ATOM 7634 O O . ILE B 1 38 ? -17.766 -51.812 -6.52 1 93.75 38 ILE B O 1
ATOM 7638 N N . TYR B 1 39 ? -16.156 -50.531 -7.273 1 96.12 39 TYR B N 1
ATOM 7639 C CA . TYR B 1 39 ? -16.828 -50.281 -8.547 1 96.12 39 TYR B CA 1
ATOM 7640 C C . TYR B 1 39 ? -17.156 -51.594 -9.25 1 96.12 39 TYR B C 1
ATOM 7642 O O . TYR B 1 39 ? -18.312 -51.875 -9.578 1 96.12 39 TYR B O 1
ATOM 7650 N N . ASP B 1 40 ? -16.156 -52.375 -9.477 1 96.44 40 ASP B N 1
ATOM 7651 C CA . ASP B 1 40 ? -16.344 -53.656 -10.156 1 96.44 40 ASP B CA 1
ATOM 7652 C C . ASP B 1 40 ? -17.188 -54.594 -9.32 1 96.44 40 ASP B C 1
ATOM 7654 O O . ASP B 1 40 ? -18.016 -55.344 -9.859 1 96.44 40 ASP B O 1
ATOM 7658 N N . THR B 1 41 ? -17.047 -54.562 -8.047 1 96.44 41 THR B N 1
ATOM 7659 C CA . THR B 1 41 ? -17.828 -55.375 -7.137 1 96.44 41 THR B CA 1
ATOM 7660 C C . THR B 1 41 ? -19.312 -55.062 -7.219 1 96.44 41 THR B C 1
ATOM 7662 O O . THR B 1 41 ? -20.156 -55.938 -7.164 1 96.44 41 THR B O 1
ATOM 7665 N N . ALA B 1 42 ? -19.594 -53.844 -7.352 1 97.44 42 ALA B N 1
ATOM 7666 C CA . ALA B 1 42 ? -20.984 -53.406 -7.449 1 97.44 42 ALA B CA 1
ATOM 7667 C C . ALA B 1 42 ? -21.656 -53.969 -8.703 1 97.44 42 ALA B C 1
ATOM 7669 O O . ALA B 1 42 ? -22.812 -54.375 -8.664 1 97.44 42 ALA B O 1
ATOM 7670 N N . TRP B 1 43 ? -20.953 -54 -9.758 1 97.81 43 TRP B N 1
ATOM 7671 C CA . TRP B 1 43 ? -21.5 -54.531 -11 1 97.81 43 TRP B CA 1
ATOM 7672 C C . TRP B 1 43 ? -21.766 -56.031 -10.867 1 97.81 43 TRP B C 1
ATOM 7674 O O . TRP B 1 43 ? -22.812 -56.531 -11.32 1 97.81 43 TRP B O 1
ATOM 7684 N N . ILE B 1 44 ? -20.859 -56.688 -10.227 1 97.31 44 ILE B N 1
ATOM 7685 C CA . ILE B 1 44 ? -21 -58.125 -10.016 1 97.31 44 ILE B CA 1
ATOM 7686 C C . ILE B 1 44 ? -22.203 -58.406 -9.117 1 97.31 44 ILE B C 1
ATOM 7688 O O . ILE B 1 44 ? -22.938 -59.375 -9.328 1 97.31 44 ILE B O 1
ATOM 7692 N N . ALA B 1 45 ? -22.438 -57.594 -8.195 1 97.06 45 ALA B N 1
ATOM 7693 C CA . ALA B 1 45 ? -23.516 -57.75 -7.223 1 97.06 45 ALA B CA 1
ATOM 7694 C C . ALA B 1 45 ? -24.891 -57.594 -7.895 1 97.06 45 ALA B C 1
ATOM 7696 O O . ALA B 1 45 ? -25.906 -58 -7.328 1 97.06 45 ALA B O 1
ATOM 7697 N N . MET B 1 46 ? -24.906 -57.188 -9.086 1 97 46 MET B N 1
ATOM 7698 C CA . MET B 1 46 ? -26.172 -56.906 -9.742 1 97 46 MET B CA 1
ATOM 7699 C C . MET B 1 46 ? -26.547 -58.031 -10.695 1 97 46 MET B C 1
ATOM 7701 O O . MET B 1 46 ? -27.625 -58 -11.305 1 97 46 MET B O 1
ATOM 7705 N N . VAL B 1 47 ? -25.75 -59 -10.789 1 97 47 VAL B N 1
ATOM 7706 C CA . VAL B 1 47 ? -25.984 -60.062 -11.758 1 97 47 VAL B CA 1
ATOM 7707 C C . VAL B 1 47 ? -27.047 -61.031 -11.219 1 97 47 VAL B C 1
ATOM 7709 O O . VAL B 1 47 ? -26.922 -61.531 -10.094 1 97 47 VAL B O 1
ATOM 7712 N N . ARG B 1 48 ? -28 -61.344 -12.07 1 94.44 48 ARG B N 1
ATOM 7713 C CA . ARG B 1 48 ? -29.062 -62.281 -11.75 1 94.44 48 ARG B CA 1
ATOM 7714 C C . ARG B 1 48 ? -29.031 -63.5 -12.695 1 94.44 48 ARG B C 1
ATOM 7716 O O . ARG B 1 48 ? -28.859 -63.344 -13.906 1 94.44 48 ARG B O 1
ATOM 7723 N N . LYS B 1 49 ? -29.109 -64.625 -12.156 1 94.5 49 LYS B N 1
ATOM 7724 C CA . LYS B 1 49 ? -29.125 -65.875 -12.945 1 94.5 49 LYS B CA 1
ATOM 7725 C C . LYS B 1 49 ? -30.547 -66.438 -13.117 1 94.5 49 LYS B C 1
ATOM 7727 O O . LYS B 1 49 ? -31.297 -66.5 -12.141 1 94.5 49 LYS B O 1
ATOM 7732 N N . PRO B 1 50 ? -30.953 -66.688 -14.344 1 90.5 50 PRO B N 1
ATOM 7733 C CA . PRO B 1 50 ? -32.25 -67.312 -14.562 1 90.5 50 PRO B CA 1
ATOM 7734 C C . PRO B 1 50 ? -32.281 -68.75 -14.18 1 90.5 50 PRO B C 1
ATOM 7736 O O . PRO B 1 50 ? -31.438 -69.562 -14.625 1 90.5 50 PRO B O 1
ATOM 7739 N N . ILE B 1 51 ? -33.094 -69.188 -13.203 1 86.12 51 ILE B N 1
ATOM 7740 C CA . ILE B 1 51 ? -33.281 -70.562 -12.812 1 86.12 51 ILE B CA 1
ATOM 7741 C C . ILE B 1 51 ? -34.75 -70.938 -12.914 1 86.12 51 ILE B C 1
ATOM 7743 O O . ILE B 1 51 ? -35.562 -70.5 -12.102 1 86.12 51 ILE B O 1
ATOM 7747 N N . GLU B 1 52 ? -35.188 -72.125 -13.688 1 81.12 52 GLU B N 1
ATOM 7748 C CA . GLU B 1 52 ? -36.5 -72.75 -13.867 1 81.12 52 GLU B CA 1
ATOM 7749 C C . GLU B 1 52 ? -37.625 -71.75 -13.609 1 81.12 52 GLU B C 1
ATOM 7751 O O . GLU B 1 52 ? -38.469 -72 -12.719 1 81.12 52 GLU B O 1
ATOM 7756 N N . GLY B 1 53 ? -37.812 -70.625 -14.32 1 74.88 53 GLY B N 1
ATOM 7757 C CA . GLY B 1 53 ? -38.938 -69.688 -14.289 1 74.88 53 GLY B CA 1
ATOM 7758 C C . GLY B 1 53 ? -38.75 -68.625 -13.258 1 74.88 53 GLY B C 1
ATOM 7759 O O . GLY B 1 53 ? -39.594 -67.688 -13.156 1 74.88 53 GLY B O 1
ATOM 7760 N N . LYS B 1 54 ? -37.75 -68.625 -12.289 1 83.62 54 LYS B N 1
ATOM 7761 C CA . LYS B 1 54 ? -37.438 -67.562 -11.328 1 83.62 54 LYS B CA 1
ATOM 7762 C C . LYS B 1 54 ? -36.031 -67.062 -11.555 1 83.62 54 LYS B C 1
ATOM 7764 O O . LYS B 1 54 ? -35.281 -67.562 -12.383 1 83.62 54 LYS B O 1
ATOM 7769 N N . SER B 1 55 ? -35.656 -65.812 -11.07 1 88 55 SER B N 1
ATOM 7770 C CA . SER B 1 55 ? -34.344 -65.188 -11.133 1 88 55 SER B CA 1
ATOM 7771 C C . SER B 1 55 ? -33.719 -65.062 -9.75 1 88 55 SER B C 1
ATOM 7773 O O . SER B 1 55 ? -34.438 -64.688 -8.805 1 88 55 SER B O 1
ATOM 7775 N N . VAL B 1 56 ? -32.5 -65.562 -9.594 1 91.38 56 VAL B N 1
ATOM 7776 C CA . VAL B 1 56 ? -31.812 -65.375 -8.312 1 91.38 56 VAL B CA 1
ATOM 7777 C C . VAL B 1 56 ? -30.547 -64.562 -8.477 1 91.38 56 VAL B C 1
ATOM 7779 O O . VAL B 1 56 ? -30 -64.5 -9.578 1 91.38 56 VAL B O 1
ATOM 7782 N N . TRP B 1 57 ? -30.156 -63.969 -7.344 1 93.94 57 TRP B N 1
ATOM 7783 C CA . TRP B 1 57 ? -28.891 -63.25 -7.355 1 93.94 57 TRP B CA 1
ATOM 7784 C C . TRP B 1 57 ? -27.703 -64.25 -7.496 1 93.94 57 TRP B C 1
ATOM 7786 O O . TRP B 1 57 ? -27.547 -65.125 -6.684 1 93.94 57 TRP B O 1
ATOM 7796 N N . ALA B 1 58 ? -26.828 -64.062 -8.43 1 95.5 58 ALA B N 1
ATOM 7797 C CA . ALA B 1 58 ? -25.797 -65 -8.805 1 95.5 58 ALA B CA 1
ATOM 7798 C C . ALA B 1 58 ? -24.625 -64.938 -7.84 1 95.5 58 ALA B C 1
ATOM 7800 O O . ALA B 1 58 ? -23.969 -66 -7.609 1 95.5 58 ALA B O 1
ATOM 7801 N N . PHE B 1 59 ? -24.344 -63.719 -7.27 1 96.12 59 PHE B N 1
ATOM 7802 C CA . PHE B 1 59 ? -23.141 -63.594 -6.445 1 96.12 59 PHE B CA 1
ATOM 7803 C C . PHE B 1 59 ? -23.469 -62.812 -5.168 1 96.12 59 PHE B C 1
ATOM 7805 O O . PHE B 1 59 ? -23.016 -61.688 -4.992 1 96.12 59 PHE B O 1
ATOM 7812 N N . PRO B 1 60 ? -24.094 -63.344 -4.254 1 94.56 60 PRO B N 1
ATOM 7813 C CA . PRO B 1 60 ? -24.531 -62.656 -3.031 1 94.56 60 PRO B CA 1
ATOM 7814 C C . PRO B 1 60 ? -23.359 -62.188 -2.168 1 94.56 60 PRO B C 1
ATOM 7816 O O . PRO B 1 60 ? -23.484 -61.188 -1.444 1 94.56 60 PRO B O 1
ATOM 7819 N N . THR B 1 61 ? -22.234 -62.844 -2.312 1 94.69 61 THR B N 1
ATOM 7820 C CA . THR B 1 61 ? -21.078 -62.438 -1.524 1 94.69 61 THR B CA 1
ATOM 7821 C C . THR B 1 61 ? -20.578 -61.062 -1.927 1 94.69 61 THR B C 1
ATOM 7823 O O . THR B 1 61 ? -20.062 -60.312 -1.094 1 94.69 61 THR B O 1
ATOM 7826 N N . ALA B 1 62 ? -20.703 -60.781 -3.199 1 96 62 ALA B N 1
ATOM 7827 C CA . ALA B 1 62 ? -20.328 -59.469 -3.678 1 96 62 ALA B CA 1
ATOM 7828 C C . ALA B 1 62 ? -21.219 -58.375 -3.072 1 96 62 ALA B C 1
ATOM 7830 O O . ALA B 1 62 ? -20.75 -57.312 -2.701 1 96 62 ALA B O 1
ATOM 7831 N N . PHE B 1 63 ? -22.516 -58.656 -2.953 1 95.56 63 PHE B N 1
ATOM 7832 C CA . PHE B 1 63 ? -23.453 -57.688 -2.373 1 95.56 63 PHE B CA 1
ATOM 7833 C C . PHE B 1 63 ? -23.172 -57.5 -0.886 1 95.56 63 PHE B C 1
ATOM 7835 O O . PHE B 1 63 ? -23.234 -56.375 -0.376 1 95.56 63 PHE B O 1
ATOM 7842 N N . GLN B 1 64 ? -22.859 -58.562 -0.241 1 94.44 64 GLN B N 1
ATOM 7843 C CA . GLN B 1 64 ? -22.516 -58.469 1.177 1 94.44 64 GLN B CA 1
ATOM 7844 C C . GLN B 1 64 ? -21.281 -57.594 1.396 1 94.44 64 GLN B C 1
ATOM 7846 O O . GLN B 1 64 ? -21.203 -56.844 2.365 1 94.44 64 GLN B O 1
ATOM 7851 N N . ALA B 1 65 ? -20.359 -57.781 0.497 1 93.81 65 ALA B N 1
ATOM 7852 C CA . ALA B 1 65 ? -19.141 -56.938 0.576 1 93.81 65 ALA B CA 1
ATOM 7853 C C . ALA B 1 65 ? -19.469 -55.469 0.425 1 93.81 65 ALA B C 1
ATOM 7855 O O . ALA B 1 65 ? -18.875 -54.625 1.1 1 93.81 65 ALA B O 1
ATOM 7856 N N . LEU B 1 66 ? -20.406 -55.094 -0.415 1 94.31 66 LEU B N 1
ATOM 7857 C CA . LEU B 1 66 ? -20.812 -53.719 -0.619 1 94.31 66 LEU B CA 1
ATOM 7858 C C . LEU B 1 66 ? -21.438 -53.125 0.651 1 94.31 66 LEU B C 1
ATOM 7860 O O . LEU B 1 66 ? -21.141 -52 1.024 1 94.31 66 LEU B O 1
ATOM 7864 N N . LEU B 1 67 ? -22.234 -53.969 1.259 1 94.62 67 LEU B N 1
ATOM 7865 C CA . LEU B 1 67 ? -22.906 -53.531 2.471 1 94.62 67 LEU B CA 1
ATOM 7866 C C . LEU B 1 67 ? -21.891 -53.25 3.586 1 94.62 67 LEU B C 1
ATOM 7868 O O . LEU B 1 67 ? -22.016 -52.281 4.316 1 94.62 67 LEU B O 1
ATOM 7872 N N . GLN B 1 68 ? -20.938 -54 3.588 1 92.44 68 GLN B N 1
ATOM 7873 C CA . GLN B 1 68 ? -19.969 -53.906 4.676 1 92.44 68 GLN B CA 1
ATOM 7874 C C . GLN B 1 68 ? -19 -52.75 4.473 1 92.44 68 GLN B C 1
ATOM 7876 O O . GLN B 1 68 ? -18.422 -52.25 5.434 1 92.44 68 GLN B O 1
ATOM 7881 N N . GLN B 1 69 ? -18.859 -52.312 3.271 1 91.44 69 GLN B N 1
ATOM 7882 C CA . GLN B 1 69 ? -17.781 -51.375 2.971 1 91.44 69 GLN B CA 1
ATOM 7883 C C . GLN B 1 69 ? -18.312 -49.938 2.852 1 91.44 69 GLN B C 1
ATOM 7885 O O . GLN B 1 69 ? -17.562 -49.031 2.537 1 91.44 69 GLN B O 1
ATOM 7890 N N . GLN B 1 70 ? -19.609 -49.75 3.066 1 94.06 70 GLN B N 1
ATOM 7891 C CA . GLN B 1 70 ? -20.125 -48.375 3.016 1 94.06 70 GLN B CA 1
ATOM 7892 C C . GLN B 1 70 ? -19.594 -47.562 4.188 1 94.06 70 GLN B C 1
ATOM 7894 O O . GLN B 1 70 ? -19.641 -48 5.336 1 94.06 70 GLN B O 1
ATOM 7899 N N . SER B 1 71 ? -19 -46.469 3.926 1 92.38 71 SER B N 1
ATOM 7900 C CA . SER B 1 71 ? -18.484 -45.594 4.965 1 92.38 71 SER B CA 1
ATOM 7901 C C . SER B 1 71 ? -19.625 -44.875 5.695 1 92.38 71 SER B C 1
ATOM 7903 O O . SER B 1 71 ? -20.766 -44.875 5.227 1 92.38 71 SER B O 1
ATOM 7905 N N . HIS B 1 72 ? -19.312 -44.188 6.793 1 89.94 72 HIS B N 1
ATOM 7906 C CA . HIS B 1 72 ? -20.281 -43.5 7.625 1 89.94 72 HIS B CA 1
ATOM 7907 C C . HIS B 1 72 ? -20.906 -42.344 6.875 1 89.94 72 HIS B C 1
ATOM 7909 O O . HIS B 1 72 ? -22.062 -41.969 7.113 1 89.94 72 HIS B O 1
ATOM 7915 N N . CYS B 1 73 ? -20.188 -41.781 5.926 1 90.06 73 CYS B N 1
ATOM 7916 C CA . CYS B 1 73 ? -20.703 -40.594 5.207 1 90.06 73 CYS B CA 1
ATOM 7917 C C . CYS B 1 73 ? -21.547 -41.031 4.016 1 90.06 73 CYS B C 1
ATOM 7919 O O . CYS B 1 73 ? -22.047 -40.188 3.277 1 90.06 73 CYS B O 1
ATOM 7921 N N . GLY B 1 74 ? -21.672 -42.344 3.838 1 91.75 74 GLY B N 1
ATOM 7922 C CA . GLY B 1 74 ? -22.531 -42.844 2.783 1 91.75 74 GLY B CA 1
ATOM 7923 C C . GLY B 1 74 ? -21.766 -43.219 1.518 1 91.75 74 GLY B C 1
ATOM 7924 O O . GLY B 1 74 ? -22.328 -43.812 0.606 1 91.75 74 GLY B O 1
ATOM 7925 N N . SER B 1 75 ? -20.516 -42.844 1.439 1 92.62 75 SER B N 1
ATOM 7926 C CA . SER B 1 75 ? -19.719 -43.094 0.245 1 92.62 75 SER B CA 1
ATOM 7927 C C . SER B 1 75 ? -19.016 -44.438 0.304 1 92.62 75 SER B C 1
ATOM 7929 O O . SER B 1 75 ? -19.094 -45.125 1.321 1 92.62 75 SER B O 1
ATOM 7931 N N . TRP B 1 76 ? -18.547 -44.844 -0.798 1 90.56 76 TRP B N 1
ATOM 7932 C CA . TRP B 1 76 ? -17.609 -45.938 -0.916 1 90.56 76 TRP B CA 1
ATOM 7933 C C . TRP B 1 76 ? -16.266 -45.438 -1.469 1 90.56 76 TRP B C 1
ATOM 7935 O O . TRP B 1 76 ? -16.203 -44.406 -2.143 1 90.56 76 TRP B O 1
ATOM 7945 N N . GLY B 1 77 ? -15.203 -46.156 -1.318 1 70.56 77 GLY B N 1
ATOM 7946 C CA . GLY B 1 77 ? -13.93 -45.938 -1.986 1 70.56 77 GLY B CA 1
ATOM 7947 C C . GLY B 1 77 ? -12.922 -45.188 -1.122 1 70.56 77 GLY B C 1
ATOM 7948 O O . GLY B 1 77 ? -13.039 -43.969 -0.908 1 70.56 77 GLY B O 1
ATOM 7949 N N . GLY B 1 78 ? -12.586 -45.719 0.036 1 63.31 78 GLY B N 1
ATOM 7950 C CA . GLY B 1 78 ? -11.594 -45.25 0.984 1 63.31 78 GLY B CA 1
ATOM 7951 C C . GLY B 1 78 ? -10.344 -44.719 0.318 1 63.31 78 GLY B C 1
ATOM 7952 O O . GLY B 1 78 ? -9.281 -44.656 0.937 1 63.31 78 GLY B O 1
ATOM 7953 N N . THR B 1 79 ? -10.453 -44.219 -1.013 1 61.66 79 THR B N 1
ATOM 7954 C CA . THR B 1 79 ? -9.234 -43.844 -1.718 1 61.66 79 THR B CA 1
ATOM 7955 C C . THR B 1 79 ? -9.023 -42.344 -1.625 1 61.66 79 THR B C 1
ATOM 7957 O O . THR B 1 79 ? -9.891 -41.594 -1.143 1 61.66 79 THR B O 1
ATOM 7960 N N . THR B 1 80 ? -7.773 -41.969 -1.93 1 67.25 80 THR B N 1
ATOM 7961 C CA . THR B 1 80 ? -7.379 -40.562 -1.927 1 67.25 80 THR B CA 1
ATOM 7962 C C . THR B 1 80 ? -7.934 -39.844 -3.152 1 67.25 80 THR B C 1
ATOM 7964 O O . THR B 1 80 ? -7.84 -38.625 -3.254 1 67.25 80 THR B O 1
ATOM 7967 N N . SER B 1 81 ? -8.656 -40.656 -4.059 1 78.5 81 SER B N 1
ATOM 7968 C CA . SER B 1 81 ? -9.18 -40.062 -5.281 1 78.5 81 SER B CA 1
ATOM 7969 C C . SER B 1 81 ? -10.672 -39.75 -5.152 1 78.5 81 SER B C 1
ATOM 7971 O O . SER B 1 81 ? -11.484 -40.656 -5.004 1 78.5 81 SER B O 1
ATOM 7973 N N . GLU B 1 82 ? -11.023 -38.594 -5.289 1 85.25 82 GLU B N 1
ATOM 7974 C CA . GLU B 1 82 ? -12.422 -38.219 -5.227 1 85.25 82 GLU B CA 1
ATOM 7975 C C . GLU B 1 82 ? -13.203 -38.75 -6.422 1 85.25 82 GLU B C 1
ATOM 7977 O O . GLU B 1 82 ? -14.383 -39.094 -6.297 1 85.25 82 GLU B O 1
ATOM 7982 N N . LEU B 1 83 ? -12.508 -38.844 -7.562 1 88.62 83 LEU B N 1
ATOM 7983 C CA . LEU B 1 83 ? -13.164 -39.406 -8.75 1 88.62 83 LEU B CA 1
ATOM 7984 C C . LEU B 1 83 ? -13.516 -40.875 -8.547 1 88.62 83 LEU B C 1
ATOM 7986 O O . LEU B 1 83 ? -14.602 -41.312 -8.945 1 88.62 83 LEU B O 1
ATOM 7990 N N . ASP B 1 84 ? -12.656 -41.562 -8.008 1 89.81 84 ASP B N 1
ATOM 7991 C CA . ASP B 1 84 ? -12.883 -42.969 -7.715 1 89.81 84 ASP B CA 1
ATOM 7992 C C . ASP B 1 84 ? -14.039 -43.125 -6.73 1 89.81 84 ASP B C 1
ATOM 7994 O O . ASP B 1 84 ? -14.859 -44.062 -6.879 1 89.81 84 ASP B O 1
ATOM 7998 N N . SER B 1 85 ? -14.062 -42.281 -5.766 1 91.69 85 SER B N 1
ATOM 7999 C CA . SER B 1 85 ? -15.133 -42.344 -4.77 1 91.69 85 SER B CA 1
ATOM 8000 C C . SER B 1 85 ? -16.484 -42.062 -5.398 1 91.69 85 SER B C 1
ATOM 8002 O O . SER B 1 85 ? -17.484 -42.719 -5.055 1 91.69 85 SER B O 1
ATOM 8004 N N . ILE B 1 86 ? -16.531 -41.156 -6.262 1 94 86 ILE B N 1
ATOM 8005 C CA . ILE B 1 86 ? -17.781 -40.812 -6.934 1 94 86 ILE B CA 1
ATOM 8006 C C . ILE B 1 86 ? -18.234 -42 -7.797 1 94 86 ILE B C 1
ATOM 8008 O O . ILE B 1 86 ? -19.391 -42.438 -7.695 1 94 86 ILE B O 1
ATOM 8012 N N . ALA B 1 87 ? -17.328 -42.562 -8.602 1 94.06 87 ALA B N 1
ATOM 8013 C CA . ALA B 1 87 ? -17.672 -43.656 -9.508 1 94.06 87 ALA B CA 1
ATOM 8014 C C . ALA B 1 87 ? -18.109 -44.875 -8.734 1 94.06 87 ALA B C 1
ATOM 8016 O O . ALA B 1 87 ? -19.078 -45.531 -9.102 1 94.06 87 ALA B O 1
ATOM 8017 N N . SER B 1 88 ? -17.422 -45.188 -7.691 1 95.19 88 SER B N 1
ATOM 8018 C CA . SER B 1 88 ? -17.719 -46.375 -6.871 1 95.19 88 SER B CA 1
ATOM 8019 C C . SER B 1 88 ? -19.047 -46.219 -6.148 1 95.19 88 SER B C 1
ATOM 8021 O O . SER B 1 88 ? -19.828 -47.156 -6.062 1 95.19 88 SER B O 1
ATOM 8023 N N . THR B 1 89 ? -19.297 -45 -5.648 1 96.25 89 THR B N 1
ATOM 8024 C CA . THR B 1 89 ? -20.547 -44.75 -4.926 1 96.25 89 THR B CA 1
ATOM 8025 C C . THR B 1 89 ? -21.734 -44.781 -5.875 1 96.25 89 THR B C 1
ATOM 8027 O O . THR B 1 89 ? -22.812 -45.281 -5.508 1 96.25 89 THR B O 1
ATOM 8030 N N . LEU B 1 90 ? -21.547 -44.281 -7.016 1 97.06 90 LEU B N 1
ATOM 8031 C CA . LEU B 1 90 ? -22.609 -44.344 -8.008 1 97.06 90 LEU B CA 1
ATOM 8032 C C . LEU B 1 90 ? -22.969 -45.812 -8.32 1 97.06 90 LEU B C 1
ATOM 8034 O O . LEU B 1 90 ? -24.141 -46.156 -8.344 1 97.06 90 LEU B O 1
ATOM 8038 N N . ALA B 1 91 ? -21.984 -46.625 -8.594 1 97.25 91 ALA B N 1
ATOM 8039 C CA . ALA B 1 91 ? -22.203 -48.031 -8.922 1 97.25 91 ALA B CA 1
ATOM 8040 C C . ALA B 1 91 ? -22.812 -48.781 -7.75 1 97.25 91 ALA B C 1
ATOM 8042 O O . ALA B 1 91 ? -23.719 -49.625 -7.934 1 97.25 91 ALA B O 1
ATOM 8043 N N . ALA B 1 92 ? -22.328 -48.5 -6.59 1 97.31 92 ALA B N 1
ATOM 8044 C CA . ALA B 1 92 ? -22.859 -49.125 -5.387 1 97.31 92 ALA B CA 1
ATOM 8045 C C . ALA B 1 92 ? -24.312 -48.75 -5.141 1 97.31 92 ALA B C 1
ATOM 8047 O O . ALA B 1 92 ? -25.125 -49.562 -4.734 1 97.31 92 ALA B O 1
ATOM 8048 N N . LEU B 1 93 ? -24.609 -47.469 -5.324 1 97.31 93 LEU B N 1
ATOM 8049 C CA . LEU B 1 93 ? -25.984 -47.031 -5.184 1 97.31 93 LEU B CA 1
ATOM 8050 C C . LEU B 1 93 ? -26.906 -47.781 -6.125 1 97.31 93 LEU B C 1
ATOM 8052 O O . LEU B 1 93 ? -28.016 -48.188 -5.73 1 97.31 93 LEU B O 1
ATOM 8056 N N . LEU B 1 94 ? -26.5 -47.938 -7.332 1 97.5 94 LEU B N 1
ATOM 8057 C CA . LEU B 1 94 ? -27.297 -48.688 -8.305 1 97.5 94 LEU B CA 1
ATOM 8058 C C . LEU B 1 94 ? -27.547 -50.094 -7.824 1 97.5 94 LEU B C 1
ATOM 8060 O O . LEU B 1 94 ? -28.672 -50.594 -7.926 1 97.5 94 LEU B O 1
ATOM 8064 N N . ALA B 1 95 ? -26.516 -50.781 -7.336 1 97.31 95 ALA B N 1
ATOM 8065 C CA . ALA B 1 95 ? -26.641 -52.156 -6.832 1 97.31 95 ALA B CA 1
ATOM 8066 C C . ALA B 1 95 ? -27.625 -52.219 -5.664 1 97.31 95 ALA B C 1
ATOM 8068 O O . ALA B 1 95 ? -28.469 -53.125 -5.609 1 97.31 95 ALA B O 1
ATOM 8069 N N . LEU B 1 96 ? -27.469 -51.219 -4.734 1 96.38 96 LEU B N 1
ATOM 8070 C CA . LEU B 1 96 ? -28.375 -51.188 -3.59 1 96.38 96 LEU B CA 1
ATOM 8071 C C . LEU B 1 96 ? -29.812 -51.031 -4.047 1 96.38 96 LEU B C 1
ATOM 8073 O O . LEU B 1 96 ? -30.703 -51.719 -3.539 1 96.38 96 LEU B O 1
ATOM 8077 N N . GLN B 1 97 ? -30.047 -50.156 -4.969 1 95.56 97 GLN B N 1
ATOM 8078 C CA . GLN B 1 97 ? -31.391 -49.906 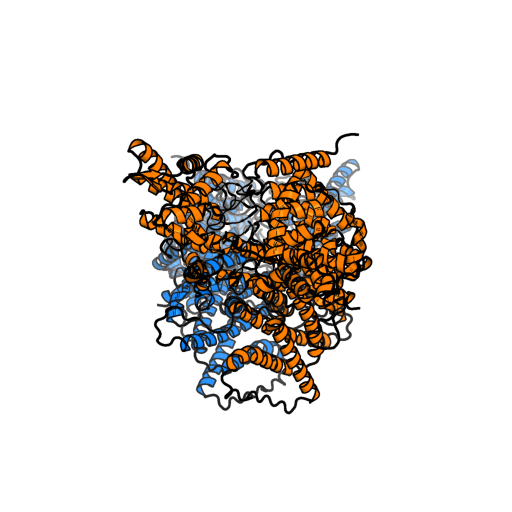-5.457 1 95.56 97 GLN B CA 1
ATOM 8079 C C . GLN B 1 97 ? -32 -51.156 -6.098 1 95.56 97 GLN B C 1
ATOM 8081 O O . GLN B 1 97 ? -33.156 -51.469 -5.855 1 95.56 97 GLN B O 1
ATOM 8086 N N . ARG B 1 98 ? -31.281 -51.875 -6.859 1 94.5 98 ARG B N 1
ATOM 8087 C CA . ARG B 1 98 ? -31.781 -53.062 -7.543 1 94.5 98 ARG B CA 1
ATOM 8088 C C . ARG B 1 98 ? -32.062 -54.188 -6.547 1 94.5 98 ARG B C 1
ATOM 8090 O O . ARG B 1 98 ? -33.031 -54.938 -6.723 1 94.5 98 ARG B O 1
ATOM 8097 N N . HIS B 1 99 ? -31.281 -54.281 -5.531 1 94.56 99 HIS B N 1
ATOM 8098 C CA . HIS B 1 99 ? -31.516 -55.281 -4.5 1 94.56 99 HIS B CA 1
ATOM 8099 C C . HIS B 1 99 ? -32.719 -54.938 -3.631 1 94.56 99 HIS B C 1
ATOM 8101 O O . HIS B 1 99 ? -33.438 -55.812 -3.154 1 94.56 99 HIS B O 1
ATOM 8107 N N . ALA B 1 100 ? -32.875 -53.688 -3.355 1 92.62 100 ALA B N 1
ATOM 8108 C CA . ALA B 1 100 ? -34 -53.219 -2.531 1 92.62 100 ALA B CA 1
ATOM 8109 C C . ALA B 1 100 ? -35.312 -53.562 -3.182 1 92.62 100 ALA B C 1
ATOM 8111 O O . ALA B 1 100 ? -36.312 -53.844 -2.486 1 92.62 100 ALA B O 1
ATOM 8112 N N . GLU B 1 101 ? -35.375 -53.5 -4.453 1 85.75 101 GLU B N 1
ATOM 8113 C CA . GLU B 1 101 ? -36.625 -53.812 -5.18 1 85.75 101 GLU B CA 1
ATOM 8114 C C . GLU B 1 101 ? -37 -55.281 -5.039 1 85.75 101 GLU B C 1
ATOM 8116 O O . GLU B 1 101 ? -38.156 -55.656 -5.102 1 85.75 101 GLU B O 1
ATOM 8121 N N . ASP B 1 102 ? -36.031 -56.125 -4.809 1 81.88 102 ASP B N 1
ATOM 8122 C CA . ASP B 1 102 ? -36.25 -57.562 -4.738 1 81.88 102 ASP B CA 1
ATOM 8123 C C . ASP B 1 102 ? -36.312 -58.062 -3.287 1 81.88 102 ASP B C 1
ATOM 8125 O O . ASP B 1 102 ? -36.531 -59.219 -3.025 1 81.88 102 ASP B O 1
ATOM 8129 N N . SER B 1 103 ? -36.031 -57.219 -2.318 1 74.38 103 SER B N 1
ATOM 8130 C CA . SER B 1 103 ? -35.844 -57.625 -0.925 1 74.38 103 SER B CA 1
ATOM 8131 C C . SER B 1 103 ? -37.188 -57.625 -0.185 1 74.38 103 SER B C 1
ATOM 8133 O O . SER B 1 103 ? -38.125 -56.906 -0.569 1 74.38 103 SER B O 1
ATOM 8135 N N . TYR B 1 104 ? -37.219 -58.562 0.792 1 69.75 104 TYR B N 1
ATOM 8136 C CA . TYR B 1 104 ? -38.344 -58.594 1.7 1 69.75 104 TYR B CA 1
ATOM 8137 C C . TYR B 1 104 ? -38.312 -57.406 2.662 1 69.75 104 TYR B C 1
ATOM 8139 O O . TYR B 1 104 ? -37.281 -56.719 2.754 1 69.75 104 TYR B O 1
ATOM 8147 N N . ASP B 1 105 ? -39.469 -57.062 3.51 1 58.31 105 ASP B N 1
ATOM 8148 C CA . ASP B 1 105 ? -39.781 -55.844 4.203 1 58.31 105 ASP B CA 1
ATOM 8149 C C . ASP B 1 105 ? -38.688 -55.438 5.156 1 58.31 105 ASP B C 1
ATOM 8151 O O . ASP B 1 105 ? -38.281 -54.25 5.188 1 58.31 105 ASP B O 1
ATOM 8155 N N . ALA B 1 106 ? -38.062 -56.25 6.02 1 56.69 106 ALA B N 1
ATOM 8156 C CA . ALA B 1 106 ? -37.125 -55.875 7.07 1 56.69 106 ALA B CA 1
ATOM 8157 C C . ALA B 1 106 ? -35.781 -55.406 6.473 1 56.69 106 ALA B C 1
ATOM 8159 O O . ALA B 1 106 ? -35.219 -54.406 6.898 1 56.69 106 ALA B O 1
ATOM 8160 N N . ASP B 1 107 ? -35.281 -56 5.418 1 78.31 107 ASP B N 1
ATOM 8161 C CA . ASP B 1 107 ? -33.969 -55.688 4.801 1 78.31 107 ASP B CA 1
ATOM 8162 C C . ASP B 1 107 ? -34.094 -54.438 3.947 1 78.31 107 ASP B C 1
ATOM 8164 O O . ASP B 1 107 ? -33.094 -53.688 3.795 1 78.31 107 ASP B O 1
ATOM 8168 N N . ARG B 1 108 ? -35.281 -54.094 3.744 1 85.19 108 ARG B N 1
ATOM 8169 C CA . ARG B 1 108 ? -35.531 -52.969 2.871 1 85.19 108 ARG B CA 1
ATOM 8170 C C . ARG B 1 108 ? -35.312 -51.656 3.607 1 85.19 108 ARG B C 1
ATOM 8172 O O . ARG B 1 108 ? -34.875 -50.656 3.016 1 85.19 108 ARG B O 1
ATOM 8179 N N . GLN B 1 109 ? -35.656 -51.656 4.938 1 87.12 109 GLN B N 1
ATOM 8180 C CA . GLN B 1 109 ? -35.438 -50.438 5.703 1 87.12 109 GLN B CA 1
ATOM 8181 C C . GLN B 1 109 ? -33.969 -50.062 5.793 1 87.12 109 GLN B C 1
ATOM 8183 O O . GLN B 1 109 ? -33.594 -48.906 5.648 1 87.12 109 GLN B O 1
ATOM 8188 N N . ASP B 1 110 ? -33.219 -51.062 6.016 1 90.94 110 ASP B N 1
ATOM 8189 C CA . ASP B 1 110 ? -31.766 -50.844 6.082 1 90.94 110 ASP B CA 1
ATOM 8190 C C . ASP B 1 110 ? -31.219 -50.406 4.73 1 90.94 110 ASP B C 1
ATOM 8192 O O . ASP B 1 110 ? -30.406 -49.469 4.66 1 90.94 110 ASP B O 1
ATOM 8196 N N . LEU B 1 111 ? -31.656 -51.031 3.746 1 93.88 111 LEU B N 1
ATOM 8197 C CA . LEU B 1 111 ? -31.203 -50.688 2.4 1 93.88 111 LEU B CA 1
ATOM 8198 C C . LEU B 1 111 ? -31.641 -49.281 2.018 1 93.88 111 LEU B C 1
ATOM 8200 O O . LEU B 1 111 ? -30.859 -48.531 1.404 1 93.88 111 LEU B O 1
ATOM 8204 N N . ASN B 1 112 ? -32.812 -48.906 2.361 1 93.69 112 ASN B N 1
ATOM 8205 C CA . ASN B 1 112 ? -33.281 -47.562 2.08 1 93.69 112 ASN B CA 1
ATOM 8206 C C . ASN B 1 112 ? -32.438 -46.531 2.809 1 93.69 112 ASN B C 1
ATOM 8208 O O . ASN B 1 112 ? -32.188 -45.438 2.264 1 93.69 112 ASN B O 1
ATOM 8212 N N . SER B 1 113 ? -32.125 -46.875 3.98 1 94 113 SER B N 1
ATOM 8213 C CA . SER B 1 113 ? -31.25 -45.938 4.73 1 94 113 SER B CA 1
ATOM 8214 C C . SER B 1 113 ? -29.891 -45.781 4.051 1 94 113 SER B C 1
ATOM 8216 O O . SER B 1 113 ? -29.375 -44.688 3.967 1 94 113 SER B O 1
ATOM 8218 N N . ARG B 1 114 ? -29.359 -46.812 3.586 1 95.38 114 ARG B N 1
ATOM 8219 C CA . ARG B 1 114 ? -28.078 -46.812 2.895 1 95.38 114 ARG B CA 1
ATOM 8220 C C . ARG B 1 114 ? -28.188 -46.031 1.579 1 95.38 114 ARG B C 1
ATOM 8222 O O . ARG B 1 114 ? -27.266 -45.312 1.208 1 95.38 114 ARG B O 1
ATOM 8229 N N . ILE B 1 115 ? -29.25 -46.219 0.923 1 96.38 115 ILE B N 1
ATOM 8230 C CA . ILE B 1 115 ? -29.516 -45.531 -0.341 1 96.38 115 ILE B CA 1
ATOM 8231 C C . ILE B 1 115 ? -29.578 -44.031 -0.111 1 96.38 115 ILE B C 1
ATOM 8233 O O . ILE B 1 115 ? -28.969 -43.25 -0.856 1 96.38 115 ILE B O 1
ATOM 8237 N N . LEU B 1 116 ? -30.188 -43.625 0.921 1 95.62 116 LEU B N 1
ATOM 8238 C CA . LEU B 1 116 ? -30.328 -42.219 1.227 1 95.62 116 LEU B CA 1
ATOM 8239 C C . LEU B 1 116 ? -28.969 -41.594 1.566 1 95.62 116 LEU B C 1
ATOM 8241 O O . LEU B 1 116 ? -28.688 -40.469 1.173 1 95.62 116 LEU B O 1
ATOM 8245 N N . LYS B 1 117 ? -28.219 -42.344 2.271 1 95.62 117 LYS B N 1
ATOM 8246 C CA . LYS B 1 117 ? -26.875 -41.875 2.621 1 95.62 117 LYS B CA 1
ATOM 8247 C C . LYS B 1 117 ? -26.016 -41.719 1.38 1 95.62 117 LYS B C 1
ATOM 8249 O O . LYS B 1 117 ? -25.266 -40.75 1.25 1 95.62 117 LYS B O 1
ATOM 8254 N N . ALA B 1 118 ? -26.062 -42.656 0.526 1 96.62 118 ALA B N 1
ATOM 8255 C CA . ALA B 1 118 ? -25.297 -42.625 -0.714 1 96.62 118 ALA B CA 1
ATOM 8256 C C . ALA B 1 118 ? -25.734 -41.438 -1.593 1 96.62 118 ALA B C 1
ATOM 8258 O O . ALA B 1 118 ? -24.891 -40.781 -2.188 1 96.62 118 ALA B O 1
ATOM 8259 N N . LYS B 1 119 ? -26.953 -41.219 -1.659 1 96 119 LYS B N 1
ATOM 8260 C CA . LYS B 1 119 ? -27.5 -40.125 -2.463 1 96 119 LYS B CA 1
ATOM 8261 C C . LYS B 1 119 ? -27.062 -38.781 -1.905 1 96 119 LYS B C 1
ATOM 8263 O O . LYS B 1 119 ? -26.734 -37.844 -2.664 1 96 119 LYS B O 1
ATOM 8268 N N . ALA B 1 120 ? -27.109 -38.75 -0.634 1 94.94 120 ALA B N 1
ATOM 8269 C CA . ALA B 1 120 ? -26.703 -37.5 0.01 1 94.94 120 ALA B CA 1
ATOM 8270 C C . ALA B 1 120 ? -25.25 -37.188 -0.285 1 94.94 120 ALA B C 1
ATOM 8272 O O . ALA B 1 120 ? -24.891 -36.031 -0.555 1 94.94 120 ALA B O 1
ATOM 8273 N N . PHE B 1 121 ? -24.484 -38.156 -0.154 1 94.94 121 PHE B N 1
ATOM 8274 C CA . PHE B 1 121 ? -23.062 -37.969 -0.469 1 94.94 121 PHE B CA 1
ATOM 8275 C C . PHE B 1 121 ? -22.891 -37.531 -1.915 1 94.94 121 PHE B C 1
ATOM 8277 O O . PHE B 1 121 ? -22.125 -36.594 -2.193 1 94.94 121 PHE B O 1
ATOM 8284 N N . LEU B 1 122 ? -23.547 -38.125 -2.799 1 95.56 122 LEU B N 1
ATOM 8285 C CA . LEU B 1 122 ? -23.391 -37.875 -4.223 1 95.56 122 LEU B CA 1
ATOM 8286 C C . LEU B 1 122 ? -23.891 -36.469 -4.586 1 95.56 122 LEU B C 1
ATOM 8288 O O . LEU B 1 122 ? -23.328 -35.812 -5.453 1 95.56 122 LEU B O 1
ATOM 8292 N N . ASP B 1 123 ? -24.922 -36.062 -3.912 1 94.5 123 ASP B N 1
ATOM 8293 C CA . ASP B 1 123 ? -25.453 -34.719 -4.152 1 94.5 123 ASP B CA 1
ATOM 8294 C C . ASP B 1 123 ? -24.391 -33.656 -3.861 1 94.5 123 ASP B C 1
ATOM 8296 O O . ASP B 1 123 ? -24.312 -32.625 -4.566 1 94.5 123 ASP B O 1
ATOM 8300 N N . ALA B 1 124 ? -23.672 -33.969 -2.912 1 92.75 124 ALA B N 1
ATOM 8301 C CA . ALA B 1 124 ? -22.625 -33.031 -2.523 1 92.75 124 ALA B CA 1
ATOM 8302 C C . ALA B 1 124 ? -21.391 -33.188 -3.402 1 92.75 124 ALA B C 1
ATOM 8304 O O . ALA B 1 124 ? -20.828 -32.219 -3.879 1 92.75 124 ALA B O 1
ATOM 8305 N N . ALA B 1 125 ? -20.922 -34.344 -3.641 1 91.62 125 ALA B N 1
ATOM 8306 C CA . ALA B 1 125 ? -19.672 -34.625 -4.332 1 91.62 125 ALA B CA 1
ATOM 8307 C C . ALA B 1 125 ? -19.75 -34.25 -5.805 1 91.62 125 ALA B C 1
ATOM 8309 O O . ALA B 1 125 ? -18.766 -33.781 -6.391 1 91.62 125 ALA B O 1
ATOM 8310 N N . LEU B 1 126 ? -20.922 -34.312 -6.418 1 93.38 126 LEU B N 1
ATOM 8311 C CA . LEU B 1 126 ? -21.078 -34.094 -7.848 1 93.38 126 LEU B CA 1
ATOM 8312 C C . LEU B 1 126 ? -21.031 -32.594 -8.18 1 93.38 126 LEU B C 1
ATOM 8314 O O . LEU B 1 126 ? -20.797 -32.219 -9.328 1 93.38 126 LEU B O 1
ATOM 8318 N N . LYS B 1 127 ? -21.203 -31.859 -7.18 1 90.38 127 LYS B N 1
ATOM 8319 C CA . LYS B 1 127 ? -21.094 -30.422 -7.395 1 90.38 127 LYS B CA 1
ATOM 8320 C C . LYS B 1 127 ? -19.656 -30.031 -7.781 1 90.38 127 LYS B C 1
ATOM 8322 O O . LYS B 1 127 ? -19.438 -29.031 -8.469 1 90.38 127 LYS B O 1
ATOM 8327 N N . GLY B 1 128 ? -18.641 -30.875 -7.383 1 86.44 128 GLY B N 1
ATOM 8328 C CA . GLY B 1 128 ? -17.25 -30.594 -7.684 1 86.44 128 GLY B CA 1
ATOM 8329 C C . GLY B 1 128 ? -16.719 -31.406 -8.867 1 86.44 128 GLY B C 1
ATOM 8330 O O . GLY B 1 128 ? -15.531 -31.344 -9.18 1 86.44 128 GLY B O 1
ATOM 8331 N N . LEU B 1 129 ? -17.609 -32 -9.625 1 89.12 129 LEU B N 1
ATOM 8332 C CA . LEU B 1 129 ? -17.188 -32.969 -10.648 1 89.12 129 LEU B CA 1
ATOM 8333 C C . LEU B 1 129 ? -16.484 -32.25 -11.797 1 89.12 129 LEU B C 1
ATOM 8335 O O . LEU B 1 129 ? -15.477 -32.719 -12.312 1 89.12 129 LEU B O 1
ATOM 8339 N N . ASN B 1 130 ? -16.938 -31.156 -12.125 1 84.88 130 ASN B N 1
ATOM 8340 C CA . ASN B 1 130 ? -16.344 -30.391 -13.219 1 84.88 130 ASN B CA 1
ATOM 8341 C C . ASN B 1 130 ? -14.875 -30.062 -12.93 1 84.88 130 ASN B C 1
ATOM 8343 O O . ASN B 1 130 ? -14.023 -30.219 -13.805 1 84.88 130 ASN B O 1
ATOM 8347 N N . GLY B 1 131 ? -14.609 -29.641 -11.719 1 79.19 131 GLY B N 1
ATOM 8348 C CA . GLY B 1 131 ? -13.242 -29.328 -11.328 1 79.19 131 GLY B CA 1
ATOM 8349 C C . GLY B 1 131 ? -12.336 -30.547 -11.312 1 79.19 131 GLY B C 1
ATOM 8350 O O . GLY B 1 131 ? -11.18 -30.469 -11.719 1 79.19 131 GLY B O 1
ATOM 8351 N N . LEU B 1 132 ? -12.859 -31.609 -10.969 1 83.81 132 LEU B N 1
ATOM 8352 C CA . LEU B 1 132 ? -12.094 -32.844 -10.898 1 83.81 132 LEU B CA 1
ATOM 8353 C C . LEU B 1 132 ? -11.75 -33.344 -12.297 1 83.81 132 LEU B C 1
ATOM 8355 O O . LEU B 1 132 ? -10.617 -33.781 -12.547 1 83.81 132 LEU B O 1
ATOM 8359 N N . LEU B 1 133 ? -12.672 -33.219 -13.148 1 85.56 133 LEU B N 1
ATOM 8360 C CA . LEU B 1 133 ? -12.477 -33.688 -14.516 1 85.56 133 LEU B CA 1
ATOM 8361 C C . LEU B 1 133 ? -11.43 -32.875 -15.242 1 85.56 133 LEU B C 1
ATOM 8363 O O . LEU B 1 133 ? -10.727 -33.375 -16.109 1 85.56 133 LEU B O 1
ATOM 8367 N N . ARG B 1 134 ? -11.234 -31.703 -14.766 1 74.94 134 ARG B N 1
ATOM 8368 C CA . ARG B 1 134 ? -10.289 -30.797 -15.398 1 74.94 134 ARG B CA 1
ATOM 8369 C C . ARG B 1 134 ? -8.883 -30.984 -14.836 1 74.94 134 ARG B C 1
ATOM 8371 O O . ARG B 1 134 ? -7.891 -30.781 -15.539 1 74.94 134 ARG B O 1
ATOM 8378 N N . THR B 1 135 ? -8.812 -31.453 -13.633 1 74.56 135 THR B N 1
ATOM 8379 C CA . THR B 1 135 ? -7.539 -31.359 -12.938 1 74.56 135 THR B CA 1
ATOM 8380 C C . THR B 1 135 ? -6.949 -32.75 -12.703 1 74.56 135 THR B C 1
ATOM 8382 O O . THR B 1 135 ? -5.73 -32.906 -12.586 1 74.56 135 THR B O 1
ATOM 8385 N N . CYS B 1 136 ? -7.758 -33.719 -12.75 1 78.44 136 CYS B N 1
ATOM 8386 C CA . CYS B 1 136 ? -7.281 -35.031 -12.375 1 78.44 136 CYS B CA 1
ATOM 8387 C C . CYS B 1 136 ? -7.047 -35.906 -13.609 1 78.44 136 CYS B C 1
ATOM 8389 O O . CYS B 1 136 ? -7.566 -35.625 -14.688 1 78.44 136 CYS B O 1
ATOM 8391 N N . THR B 1 137 ? -6.164 -36.875 -13.406 1 81.88 137 THR B N 1
ATOM 8392 C CA . THR B 1 137 ? -6.035 -37.906 -14.422 1 81.88 137 THR B CA 1
ATOM 8393 C C . THR B 1 137 ? -7.297 -38.75 -14.484 1 81.88 137 THR B C 1
ATOM 8395 O O . THR B 1 137 ? -7.754 -39.281 -13.461 1 81.88 137 THR B O 1
ATOM 8398 N N . LEU B 1 138 ? -7.766 -38.875 -15.625 1 86.56 138 LEU B N 1
ATOM 8399 C CA . LEU B 1 138 ? -9.023 -39.594 -15.781 1 86.56 138 LEU B CA 1
ATOM 8400 C C . LEU B 1 138 ? -8.789 -41.125 -15.742 1 86.56 138 LEU B C 1
ATOM 8402 O O . LEU B 1 138 ? -7.926 -41.625 -16.469 1 86.56 138 LEU B O 1
ATOM 8406 N N . PRO B 1 139 ? -9.531 -41.781 -14.922 1 90 139 PRO B N 1
ATOM 8407 C CA . PRO B 1 139 ? -9.484 -43.25 -14.969 1 90 139 PRO B CA 1
ATOM 8408 C C . PRO B 1 139 ? -9.953 -43.812 -16.312 1 90 139 PRO B C 1
ATOM 8410 O O . PRO B 1 139 ? -10.594 -43.094 -17.094 1 90 139 PRO B O 1
ATOM 8413 N N . VAL B 1 140 ? -9.672 -45 -16.484 1 90 140 VAL B N 1
ATOM 8414 C CA . VAL B 1 140 ? -9.953 -45.688 -17.766 1 90 140 VAL B CA 1
ATOM 8415 C C . VAL B 1 140 ? -11.438 -45.562 -18.078 1 90 140 VAL B C 1
ATOM 8417 O O . VAL B 1 140 ? -12.289 -45.969 -17.281 1 90 140 VAL B O 1
ATOM 8420 N N . SER B 1 141 ? -11.789 -44.938 -19.156 1 90 141 SER B N 1
ATOM 8421 C CA . SER B 1 141 ? -13.109 -44.844 -19.781 1 90 141 SER B CA 1
ATOM 8422 C C . SER B 1 141 ? -14.094 -44.125 -18.844 1 90 141 SER B C 1
ATOM 8424 O O . SER B 1 141 ? -15.305 -44.375 -18.922 1 90 141 SER B O 1
ATOM 8426 N N . LEU B 1 142 ? -13.57 -43.406 -17.922 1 91.62 142 LEU B N 1
ATOM 8427 C CA . LEU B 1 142 ? -14.453 -42.719 -16.984 1 91.62 142 LEU B CA 1
ATOM 8428 C C . LEU B 1 142 ? -15.484 -41.875 -17.734 1 91.62 142 LEU B C 1
ATOM 8430 O O . LEU B 1 142 ? -16.641 -41.781 -17.297 1 91.62 142 LEU B O 1
ATOM 8434 N N . GLU B 1 143 ? -15.109 -41.281 -18.859 1 90.88 143 GLU B N 1
ATOM 8435 C CA . GLU B 1 143 ? -15.961 -40.375 -19.641 1 90.88 143 GLU B CA 1
ATOM 8436 C C . GLU B 1 143 ? -17.156 -41.125 -20.234 1 90.88 143 GLU B C 1
ATOM 8438 O O . GLU B 1 143 ? -18.141 -40.5 -20.625 1 90.88 143 GLU B O 1
ATOM 8443 N N . LEU B 1 144 ? -17.047 -42.438 -20.297 1 91.69 144 LEU B N 1
ATOM 8444 C CA . LEU B 1 144 ? -18.141 -43.25 -20.812 1 91.69 144 LEU B CA 1
ATOM 8445 C C . LEU B 1 144 ? -18.875 -43.938 -19.672 1 91.69 144 LEU B C 1
ATOM 8447 O O . LEU B 1 144 ? -20.094 -44.094 -19.719 1 91.69 144 LEU B O 1
ATOM 8451 N N . ARG B 1 145 ? -18.188 -44.281 -18.656 1 95.12 145 ARG B N 1
ATOM 8452 C CA . ARG B 1 145 ? -18.75 -45.062 -17.562 1 95.12 145 ARG B CA 1
ATOM 8453 C C . ARG B 1 145 ? -19.672 -44.219 -16.703 1 95.12 145 ARG B C 1
ATOM 8455 O O . ARG B 1 145 ? -20.75 -44.688 -16.297 1 95.12 145 ARG B O 1
ATOM 8462 N N . LEU B 1 146 ? -19.297 -43.031 -16.484 1 94.75 146 LEU B N 1
ATOM 8463 C CA . LEU B 1 146 ? -20.047 -42.188 -15.578 1 94.75 146 LEU B CA 1
ATOM 8464 C C . LEU B 1 146 ? -21.422 -41.844 -16.172 1 94.75 146 LEU B C 1
ATOM 8466 O O . LEU B 1 146 ? -22.453 -42.031 -15.508 1 94.75 146 LEU B O 1
ATOM 8470 N N . PRO B 1 147 ? -21.438 -41.344 -17.438 1 94.38 147 PRO B N 1
ATOM 8471 C CA . PRO B 1 147 ? -22.766 -41.094 -18.016 1 94.38 147 PRO B CA 1
ATOM 8472 C C . PRO B 1 147 ? -23.641 -42.344 -18.078 1 94.38 147 PRO B C 1
ATOM 8474 O O . PRO B 1 147 ? -24.844 -42.25 -17.859 1 94.38 147 PRO B O 1
ATOM 8477 N N . ALA B 1 148 ? -23.109 -43.469 -18.312 1 95.12 148 ALA B N 1
ATOM 8478 C CA . ALA B 1 148 ? -23.859 -44.719 -18.391 1 95.12 148 ALA B CA 1
ATOM 8479 C C . ALA B 1 148 ? -24.5 -45.062 -17.047 1 95.12 148 ALA B C 1
ATOM 8481 O O . ALA B 1 148 ? -25.656 -45.469 -17 1 95.12 148 ALA B O 1
ATOM 8482 N N . ILE B 1 149 ? -23.781 -44.969 -15.992 1 96.62 149 ILE B N 1
ATOM 8483 C CA . ILE B 1 149 ? -24.297 -45.312 -14.664 1 96.62 149 ILE B CA 1
ATOM 8484 C C . ILE B 1 149 ? -25.359 -44.281 -14.25 1 96.62 149 ILE B C 1
ATOM 8486 O O . ILE B 1 149 ? -26.359 -44.656 -13.602 1 96.62 149 ILE B O 1
ATOM 8490 N N . LEU B 1 150 ? -25.094 -43.031 -14.602 1 95.94 150 LEU B N 1
ATOM 8491 C CA . LEU B 1 150 ? -26.078 -42 -14.297 1 95.94 150 LEU B CA 1
ATOM 8492 C C . LEU B 1 150 ? -27.391 -42.25 -15.023 1 95.94 150 LEU B C 1
ATOM 8494 O O . LEU B 1 150 ? -28.469 -42.062 -14.453 1 95.94 150 LEU B O 1
ATOM 8498 N N . ASP B 1 151 ? -27.281 -42.719 -16.25 1 95.06 151 ASP B N 1
ATOM 8499 C CA . ASP B 1 151 ? -28.484 -43.062 -17 1 95.06 151 ASP B CA 1
ATOM 8500 C C . ASP B 1 151 ? -29.234 -44.219 -16.344 1 95.06 151 ASP B C 1
ATOM 8502 O O . ASP B 1 151 ? -30.453 -44.188 -16.234 1 95.06 151 ASP B O 1
ATOM 8506 N N . LEU B 1 152 ? -28.578 -45.188 -15.883 1 96.38 152 LEU B N 1
ATOM 8507 C CA . LEU B 1 152 ? -29.172 -46.344 -15.227 1 96.38 152 LEU B CA 1
ATOM 8508 C C . LEU B 1 152 ? -29.812 -45.969 -13.906 1 96.38 152 LEU B C 1
ATOM 8510 O O . LEU B 1 152 ? -30.891 -46.469 -13.562 1 96.38 152 LEU B O 1
ATOM 8514 N N . LEU B 1 153 ? -29.125 -45.094 -13.195 1 96.38 153 LEU B N 1
ATOM 8515 C CA . LEU B 1 153 ? -29.672 -44.594 -11.93 1 96.38 153 LEU B CA 1
ATOM 8516 C C . LEU B 1 153 ? -30.938 -43.781 -12.156 1 96.38 153 LEU B C 1
ATOM 8518 O O . LEU B 1 153 ? -31.891 -43.844 -11.367 1 96.38 153 LEU B O 1
ATOM 8522 N N . GLU B 1 154 ? -30.875 -43.031 -13.25 1 95.25 154 GLU B N 1
ATOM 8523 C CA . GLU B 1 154 ? -32.062 -42.25 -13.586 1 95.25 154 GLU B CA 1
ATOM 8524 C C . GLU B 1 154 ? -33.25 -43.156 -13.898 1 95.25 154 GLU B C 1
ATOM 8526 O O . GLU B 1 154 ? -34.406 -42.844 -13.539 1 95.25 154 GLU B O 1
ATOM 8531 N N . ALA B 1 155 ? -33.062 -44.188 -14.578 1 94.38 155 ALA B N 1
ATOM 8532 C CA . ALA B 1 155 ? -34.094 -45.156 -14.898 1 94.38 155 ALA B CA 1
ATOM 8533 C C . ALA B 1 155 ? -34.656 -45.781 -13.633 1 94.38 155 ALA B C 1
ATOM 8535 O O . ALA B 1 155 ? -35.812 -46.219 -13.609 1 94.38 155 ALA B O 1
ATOM 8536 N N . GLU B 1 156 ? -33.875 -45.781 -12.539 1 94.44 156 GLU B N 1
ATOM 8537 C CA . GLU B 1 156 ? -34.312 -46.344 -11.258 1 94.44 156 GLU B CA 1
ATOM 8538 C C . GLU B 1 156 ? -34.938 -45.25 -10.383 1 94.44 156 GLU B C 1
ATOM 8540 O O . GLU B 1 156 ? -35.25 -45.469 -9.211 1 94.44 156 GLU B O 1
ATOM 8545 N N . GLY B 1 157 ? -34.938 -43.938 -10.922 1 93 157 GLY B N 1
ATOM 8546 C CA . GLY B 1 157 ? -35.594 -42.875 -10.234 1 93 157 GLY B CA 1
ATOM 8547 C C . GLY B 1 157 ? -34.656 -41.938 -9.492 1 93 157 GLY B C 1
ATOM 8548 O O . GLY B 1 157 ? -35.094 -41.062 -8.742 1 93 157 GLY B O 1
ATOM 8549 N N . HIS B 1 158 ? -33.375 -42.094 -9.594 1 95.25 158 HIS B N 1
ATOM 8550 C CA . HIS B 1 158 ? -32.406 -41.219 -8.945 1 95.25 158 HIS B CA 1
ATOM 8551 C C . HIS B 1 158 ? -31.906 -40.156 -9.906 1 95.25 158 HIS B C 1
ATOM 8553 O O . HIS B 1 158 ? -31.328 -40.469 -10.953 1 95.25 158 HIS B O 1
ATOM 8559 N N . THR B 1 159 ? -32.062 -38.844 -9.547 1 94.31 159 THR B N 1
ATOM 8560 C CA . THR B 1 159 ? -31.547 -37.719 -10.336 1 94.31 159 THR B CA 1
ATOM 8561 C C . THR B 1 159 ? -30.656 -36.812 -9.492 1 94.31 159 THR B C 1
ATOM 8563 O O . THR B 1 159 ? -30.891 -36.656 -8.297 1 94.31 159 THR B O 1
ATOM 8566 N N . PHE B 1 160 ? -29.656 -36.344 -10.094 1 94.81 160 PHE B N 1
ATOM 8567 C CA . PHE B 1 160 ? -28.719 -35.469 -9.414 1 94.81 160 PHE B CA 1
ATOM 8568 C C . PHE B 1 160 ? -28.594 -34.125 -10.141 1 94.81 160 PHE B C 1
ATOM 8570 O O . PHE B 1 160 ? -28.594 -34.094 -11.367 1 94.81 160 PHE B O 1
ATOM 8577 N N . ASP B 1 161 ? -28.594 -33.125 -9.367 1 91.5 161 ASP B N 1
ATOM 8578 C CA . ASP B 1 161 ? -28.484 -31.766 -9.922 1 91.5 161 ASP B CA 1
ATOM 8579 C C . ASP B 1 161 ? -27.047 -31.266 -9.859 1 91.5 161 ASP B C 1
ATOM 8581 O O . ASP B 1 161 ? -26.547 -30.891 -8.797 1 91.5 161 ASP B O 1
ATOM 8585 N N . PHE B 1 162 ? -26.281 -31.328 -10.898 1 90.06 162 PHE B N 1
ATOM 8586 C CA . PHE B 1 162 ? -24.922 -30.828 -10.984 1 90.06 162 PHE B CA 1
ATOM 8587 C C . PHE B 1 162 ? -24.594 -30.375 -12.406 1 90.06 162 PHE B C 1
ATOM 8589 O O . PHE B 1 162 ? -25.359 -30.656 -13.344 1 90.06 162 PHE B O 1
ATOM 8596 N N . ASP B 1 163 ? -23.578 -29.594 -12.711 1 86.19 163 ASP B N 1
ATOM 8597 C CA . ASP B 1 163 ? -23.156 -29.094 -14.016 1 86.19 163 ASP B CA 1
ATOM 8598 C C . ASP B 1 163 ? -22.516 -30.203 -14.852 1 86.19 163 ASP B C 1
ATOM 8600 O O . ASP B 1 163 ? -21.422 -30.672 -14.547 1 86.19 163 ASP B O 1
ATOM 8604 N N . ARG B 1 164 ? -23.188 -30.609 -15.906 1 88.56 164 ARG B N 1
ATOM 8605 C CA . ARG B 1 164 ? -22.75 -31.734 -16.734 1 88.56 164 ARG B CA 1
ATOM 8606 C C . ARG B 1 164 ? -22.016 -31.234 -17.984 1 88.56 164 ARG B C 1
ATOM 8608 O O . ARG B 1 164 ? -21.672 -32.031 -18.844 1 88.56 164 ARG B O 1
ATOM 8615 N N . THR B 1 165 ? -21.703 -29.938 -17.953 1 84.06 165 THR B N 1
ATOM 8616 C CA . THR B 1 165 ? -21.188 -29.344 -19.188 1 84.06 165 THR B CA 1
ATOM 8617 C C . THR B 1 165 ? -19.875 -30.016 -19.594 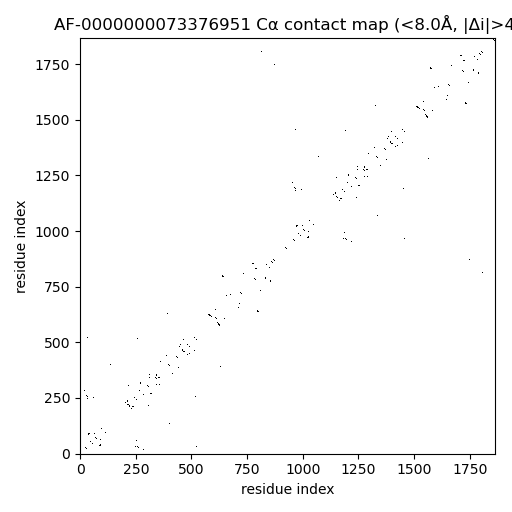1 84.06 165 THR B C 1
ATOM 8619 O O . THR B 1 165 ? -19.719 -30.453 -20.734 1 84.06 165 THR B O 1
ATOM 8622 N N . TYR B 1 166 ? -18.984 -30.172 -18.672 1 85.25 166 TYR B N 1
ATOM 8623 C CA . TYR B 1 166 ? -17.672 -30.734 -19 1 85.25 166 TYR B CA 1
ATOM 8624 C C . TYR B 1 166 ? -17.766 -32.219 -19.219 1 85.25 166 TYR B C 1
ATOM 8626 O O . TYR B 1 166 ? -17.047 -32.781 -20.062 1 85.25 166 TYR B O 1
ATOM 8634 N N . LEU B 1 167 ? -18.562 -32.844 -18.438 1 90.38 167 LEU B N 1
ATOM 8635 C CA . LEU B 1 167 ? -18.781 -34.281 -18.609 1 90.38 167 LEU B CA 1
ATOM 8636 C C . LEU B 1 167 ? -19.297 -34.594 -20 1 90.38 167 LEU B C 1
ATOM 8638 O O . LEU B 1 167 ? -18.812 -35.531 -20.656 1 90.38 167 LEU B O 1
ATOM 8642 N N . ASN B 1 168 ? -20.172 -33.781 -20.453 1 90.25 168 ASN B N 1
ATOM 8643 C CA . ASN B 1 168 ? -20.719 -33.938 -21.797 1 90.25 168 ASN B CA 1
ATOM 8644 C C . ASN B 1 168 ? -19.672 -33.688 -22.875 1 90.25 168 ASN B C 1
ATOM 8646 O O . ASN B 1 168 ? -19.656 -34.406 -23.891 1 90.25 168 ASN B O 1
ATOM 8650 N N . LYS B 1 169 ? -18.875 -32.812 -22.641 1 89.06 169 LYS B N 1
ATOM 8651 C CA . LYS B 1 169 ? -17.828 -32.469 -23.609 1 89.06 169 LYS B CA 1
ATOM 8652 C C . LYS B 1 169 ? -16.844 -33.625 -23.766 1 89.06 169 LYS B C 1
ATOM 8654 O O . LYS B 1 169 ? -16.5 -34 -24.891 1 89.06 169 LYS B O 1
ATOM 8659 N N . ILE B 1 170 ? -16.344 -34.156 -22.625 1 87.25 170 ILE B N 1
ATOM 8660 C CA . ILE B 1 170 ? -15.336 -35.188 -22.719 1 87.25 170 ILE B CA 1
ATOM 8661 C C . ILE B 1 170 ? -15.961 -36.469 -23.266 1 87.25 170 ILE B C 1
ATOM 8663 O O . ILE B 1 170 ? -15.305 -37.25 -23.938 1 87.25 170 ILE B O 1
ATOM 8667 N N . GLN B 1 171 ? -17.234 -36.719 -22.953 1 89.31 171 GLN B N 1
ATOM 8668 C CA . GLN B 1 171 ? -17.953 -37.875 -23.5 1 89.31 171 GLN B CA 1
ATOM 8669 C C . GLN B 1 171 ? -18.078 -37.781 -25.016 1 89.31 171 GLN B C 1
ATOM 8671 O O . GLN B 1 171 ? -17.797 -38.75 -25.734 1 89.31 171 GLN B O 1
ATOM 8676 N N . SER B 1 172 ? -18.469 -36.594 -25.422 1 88.94 172 SER B N 1
ATOM 8677 C CA . SER B 1 172 ? -18.641 -36.375 -26.859 1 88.94 172 SER B CA 1
ATOM 8678 C C . SER B 1 172 ? -17.328 -36.531 -27.609 1 88.94 172 SER B C 1
ATOM 8680 O O . SER B 1 172 ? -17.297 -37.125 -28.703 1 88.94 172 SER B O 1
ATOM 8682 N N . LYS B 1 173 ? -16.281 -36.125 -27.016 1 85.19 173 LYS B N 1
ATOM 8683 C CA . LYS B 1 173 ? -14.961 -36.25 -27.625 1 85.19 173 LYS B CA 1
ATOM 8684 C C . LYS B 1 173 ? -14.555 -37.719 -27.766 1 85.19 173 LYS B C 1
ATOM 8686 O O . LYS B 1 173 ? -14.031 -38.125 -28.797 1 85.19 173 LYS B O 1
ATOM 8691 N N . LYS B 1 174 ? -14.766 -38.469 -26.719 1 83.19 174 LYS B N 1
ATOM 8692 C CA . LYS B 1 174 ? -14.43 -39.875 -26.734 1 83.19 174 LYS B CA 1
ATOM 8693 C C . LYS B 1 174 ? -15.281 -40.625 -27.75 1 83.19 174 LYS B C 1
ATOM 8695 O O . LYS B 1 174 ? -14.773 -41.469 -28.516 1 83.19 174 LYS B O 1
ATOM 8700 N N . LEU B 1 175 ? -16.547 -40.344 -27.828 1 83.12 175 LEU B N 1
ATOM 8701 C CA . LEU B 1 175 ? -17.469 -41.031 -28.703 1 83.12 175 LEU B CA 1
ATOM 8702 C C . LEU B 1 175 ? -17.188 -40.719 -30.172 1 83.12 175 LEU B C 1
ATOM 8704 O O . LEU B 1 175 ? -17.422 -41.562 -31.047 1 83.12 175 LEU B O 1
ATOM 8708 N N . SER B 1 176 ? -16.672 -39.594 -30.391 1 83.31 176 SER B N 1
ATOM 8709 C CA . SER B 1 176 ? -16.359 -39.219 -31.75 1 83.31 176 SER B CA 1
ATOM 8710 C C . SER B 1 176 ? -15.188 -40.031 -32.312 1 83.31 176 SER B C 1
ATOM 8712 O O . SER B 1 176 ? -15.039 -40.156 -33.5 1 83.31 176 SER B O 1
ATOM 8714 N N . LYS B 1 177 ? -14.422 -40.594 -31.391 1 76.69 177 LYS B N 1
ATOM 8715 C CA . LYS B 1 177 ? -13.242 -41.344 -31.812 1 76.69 177 LYS B CA 1
ATOM 8716 C C . LYS B 1 177 ? -13.531 -42.844 -31.859 1 76.69 177 LYS B C 1
ATOM 8718 O O . LYS B 1 177 ? -12.695 -43.625 -32.312 1 76.69 177 LYS B O 1
ATOM 8723 N N . ILE B 1 178 ? -14.695 -43.25 -31.359 1 77.75 178 ILE B N 1
ATOM 8724 C CA . ILE B 1 178 ? -15 -44.688 -31.25 1 77.75 178 ILE B CA 1
ATOM 8725 C C . ILE B 1 178 ? -16.062 -45.062 -32.281 1 77.75 178 ILE B C 1
ATOM 8727 O O . ILE B 1 178 ? -17.062 -44.344 -32.438 1 77.75 178 ILE B O 1
ATOM 8731 N N . ASN B 1 179 ? -15.719 -46.031 -33.062 1 77.56 179 ASN B N 1
ATOM 8732 C CA . ASN B 1 179 ? -16.75 -46.688 -33.844 1 77.56 179 ASN B CA 1
ATOM 8733 C C . ASN B 1 179 ? -17.297 -47.906 -33.156 1 77.56 179 ASN B C 1
ATOM 8735 O O . ASN B 1 179 ? -16.609 -48.938 -33.031 1 77.56 179 ASN B O 1
ATOM 8739 N N . LEU B 1 180 ? -18.453 -47.906 -32.625 1 80.44 180 LEU B N 1
ATOM 8740 C CA . LEU B 1 180 ? -19.062 -48.938 -31.797 1 80.44 180 LEU B CA 1
ATOM 8741 C C . LEU B 1 180 ? -19.281 -50.219 -32.594 1 80.44 180 LEU B C 1
ATOM 8743 O O . LEU B 1 180 ? -19.328 -51.312 -32.031 1 80.44 180 LEU B O 1
ATOM 8747 N N . ASP B 1 181 ? -19.281 -50.031 -33.875 1 75.44 181 ASP B N 1
ATOM 8748 C CA . ASP B 1 181 ? -19.484 -51.188 -34.719 1 75.44 181 ASP B CA 1
ATOM 8749 C C . ASP B 1 181 ? -18.234 -52.031 -34.812 1 75.44 181 ASP B C 1
ATOM 8751 O O . ASP B 1 181 ? -18.328 -53.25 -35.094 1 75.44 181 ASP B O 1
ATOM 8755 N N . THR B 1 182 ? -17.203 -51.375 -34.406 1 72.94 182 THR B N 1
ATOM 8756 C CA . THR B 1 182 ? -15.945 -52.094 -34.531 1 72.94 182 THR B CA 1
ATOM 8757 C C . THR B 1 182 ? -15.758 -53.094 -33.375 1 72.94 182 THR B C 1
ATOM 8759 O O . THR B 1 182 ? -14.898 -53.969 -33.438 1 72.94 182 THR B O 1
ATOM 8762 N N . ILE B 1 183 ? -16.578 -53 -32.438 1 78.25 183 ILE B N 1
ATOM 8763 C CA . ILE B 1 183 ? -16.484 -53.938 -31.312 1 78.25 183 ILE B CA 1
ATOM 8764 C C . ILE B 1 183 ? -16.828 -55.344 -31.766 1 78.25 183 ILE B C 1
ATOM 8766 O O . ILE B 1 183 ? -16.359 -56.344 -31.203 1 78.25 183 ILE B O 1
ATOM 8770 N N . PHE B 1 184 ? -17.594 -55.375 -32.844 1 76.31 184 PHE B N 1
ATOM 8771 C CA . PHE B 1 184 ? -18.109 -56.656 -33.312 1 76.31 184 PHE B CA 1
ATOM 8772 C C . PHE B 1 184 ? -17.25 -57.219 -34.469 1 76.31 184 PHE B C 1
ATOM 8774 O O . PHE B 1 184 ? -17.5 -58.312 -34.969 1 76.31 184 PHE B O 1
ATOM 8781 N N . SER B 1 185 ? -16.391 -56.312 -34.875 1 73.38 185 SER B N 1
ATOM 8782 C CA . SER B 1 185 ? -15.578 -56.75 -36 1 73.38 185 SER B CA 1
ATOM 8783 C C . SER B 1 185 ? -14.094 -56.656 -35.688 1 73.38 185 SER B C 1
ATOM 8785 O O . SER B 1 185 ? -13.648 -55.75 -35 1 73.38 185 SER B O 1
ATOM 8787 N N . GLY B 1 186 ? -13.484 -57.844 -35.938 1 66.94 186 GLY B N 1
ATOM 8788 C CA . GLY B 1 186 ? -12.031 -57.781 -35.844 1 66.94 186 GLY B CA 1
ATOM 8789 C C . GLY B 1 186 ? -11.484 -58.281 -34.531 1 66.94 186 GLY B C 1
ATOM 8790 O O . GLY B 1 186 ? -12.141 -59.062 -33.844 1 66.94 186 GLY B O 1
ATOM 8791 N N . PRO B 1 187 ? -10.266 -57.781 -34.25 1 74.88 187 PRO B N 1
ATOM 8792 C CA . PRO B 1 187 ? -9.625 -58.219 -33 1 74.88 187 PRO B CA 1
ATOM 8793 C C . PRO B 1 187 ? -10.258 -57.562 -31.766 1 74.88 187 PRO B C 1
ATOM 8795 O O . PRO B 1 187 ? -11.055 -56.625 -31.891 1 74.88 187 PRO B O 1
ATOM 8798 N N . GLN B 1 188 ? -9.992 -58.125 -30.625 1 81.38 188 GLN B N 1
ATOM 8799 C CA . GLN B 1 188 ? -10.516 -57.594 -29.375 1 81.38 188 GLN B CA 1
ATOM 8800 C C . GLN B 1 188 ? -10.203 -56.125 -29.219 1 81.38 188 GLN B C 1
ATOM 8802 O O . GLN B 1 188 ? -9.07 -55.688 -29.438 1 81.38 188 GLN B O 1
ATOM 8807 N N . SER B 1 189 ? -11.219 -55.375 -29.031 1 83.25 189 SER B N 1
ATOM 8808 C CA . SER B 1 189 ? -11.078 -53.938 -28.75 1 83.25 189 SER B CA 1
ATOM 8809 C C . SER B 1 189 ? -10.859 -53.719 -27.266 1 83.25 189 SER B C 1
ATOM 8811 O O . SER B 1 189 ? -11.398 -54.438 -26.422 1 83.25 189 SER B O 1
ATOM 8813 N N . SER B 1 190 ? -10.109 -52.656 -26.969 1 85.81 190 SER B N 1
ATOM 8814 C CA . SER B 1 190 ? -9.906 -52.281 -25.562 1 85.81 190 SER B CA 1
ATOM 8815 C C . SER B 1 190 ? -11.203 -51.812 -24.922 1 85.81 190 SER B C 1
ATOM 8817 O O . SER B 1 190 ? -11.328 -51.844 -23.688 1 85.81 190 SER B O 1
ATOM 8819 N N . LEU B 1 191 ? -12.203 -51.562 -25.672 1 86.5 191 LEU B N 1
ATOM 8820 C CA . LEU B 1 191 ? -13.508 -51.125 -25.188 1 86.5 191 LEU B CA 1
ATOM 8821 C C . LEU B 1 191 ? -14.211 -52.25 -24.438 1 86.5 191 LEU B C 1
ATOM 8823 O O . LEU B 1 191 ? -15.078 -51.969 -23.594 1 86.5 191 LEU B O 1
ATOM 8827 N N . LEU B 1 192 ? -13.789 -53.438 -24.734 1 90.56 192 LEU B N 1
ATOM 8828 C CA . LEU B 1 192 ? -14.398 -54.594 -24.094 1 90.56 192 LEU B CA 1
ATOM 8829 C C . LEU B 1 192 ? -14.125 -54.594 -22.594 1 90.56 192 LEU B C 1
ATOM 8831 O O . LEU B 1 192 ? -14.898 -55.125 -21.812 1 90.56 192 LEU B O 1
ATOM 8835 N N . HIS B 1 193 ? -13.023 -53.906 -22.25 1 93.06 193 HIS B N 1
ATOM 8836 C CA . HIS B 1 193 ? -12.641 -53.844 -20.844 1 93.06 193 HIS B CA 1
ATOM 8837 C C . HIS B 1 193 ? -13.633 -53 -20.047 1 93.06 193 HIS B C 1
ATOM 8839 O O . HIS B 1 193 ? -13.734 -53.156 -18.828 1 93.06 193 HIS B O 1
ATOM 8845 N N . SER B 1 194 ? -14.344 -52.156 -20.734 1 93.69 194 SER B N 1
ATOM 8846 C CA . SER B 1 194 ? -15.367 -51.312 -20.125 1 93.69 194 SER B CA 1
ATOM 8847 C C . SER B 1 194 ? -16.719 -51.5 -20.797 1 93.69 194 SER B C 1
ATOM 8849 O O . SER B 1 194 ? -17.406 -50.5 -21.094 1 93.69 194 SER B O 1
ATOM 8851 N N . LEU B 1 195 ? -17.094 -52.656 -21.016 1 94.19 195 LEU B N 1
ATOM 8852 C CA . LEU B 1 195 ? -18.297 -53 -21.75 1 94.19 195 LEU B CA 1
ATOM 8853 C C . LEU B 1 195 ? -19.531 -52.469 -21.031 1 94.19 195 LEU B C 1
ATOM 8855 O O . LEU B 1 195 ? -20.547 -52.188 -21.656 1 94.19 195 LEU B O 1
ATOM 8859 N N . GLU B 1 196 ? -19.469 -52.344 -19.719 1 95.75 196 GLU B N 1
ATOM 8860 C CA . GLU B 1 196 ? -20.594 -51.875 -18.938 1 95.75 196 GLU B CA 1
ATOM 8861 C C . GLU B 1 196 ? -20.953 -50.438 -19.312 1 95.75 196 GLU B C 1
ATOM 8863 O O . GLU B 1 196 ? -22.078 -50 -19.047 1 95.75 196 GLU B O 1
ATOM 8868 N N . ALA B 1 197 ? -20.016 -49.75 -19.859 1 94.44 197 ALA B N 1
ATOM 8869 C CA . ALA B 1 197 ? -20.25 -48.375 -20.266 1 94.44 197 ALA B CA 1
ATOM 8870 C C . ALA B 1 197 ? -21.141 -48.312 -21.516 1 94.44 197 ALA B C 1
ATOM 8872 O O . ALA B 1 197 ? -21.672 -47.25 -21.859 1 94.44 197 ALA B O 1
ATOM 8873 N N . LEU B 1 198 ? -21.328 -49.406 -22.109 1 92.31 198 LEU B N 1
ATOM 8874 C CA . LEU B 1 198 ? -22.016 -49.438 -23.406 1 92.31 198 LEU B CA 1
ATOM 8875 C C . LEU B 1 198 ? -23.422 -50.031 -23.266 1 92.31 198 LEU B C 1
ATOM 8877 O O . LEU B 1 198 ? -24.078 -50.312 -24.266 1 92.31 198 LEU B O 1
ATOM 8881 N N . VAL B 1 199 ? -23.891 -50.219 -22.125 1 93.56 199 VAL B N 1
ATOM 8882 C CA . VAL B 1 199 ? -25.234 -50.688 -21.891 1 93.56 199 VAL B CA 1
ATOM 8883 C C . VAL B 1 199 ? -26.234 -49.75 -22.578 1 93.56 199 VAL B C 1
ATOM 8885 O O . VAL B 1 199 ? -26.172 -48.531 -22.422 1 93.56 199 VAL B O 1
ATOM 8888 N N . GLY B 1 200 ? -27.125 -50.312 -23.297 1 88.19 200 GLY B N 1
ATOM 8889 C CA . GLY B 1 200 ? -28.141 -49.531 -24 1 88.19 200 GLY B CA 1
ATOM 8890 C C . GLY B 1 200 ? -27.656 -48.969 -25.312 1 88.19 200 GLY B C 1
ATOM 8891 O O . GLY B 1 200 ? -28.438 -48.375 -26.078 1 88.19 200 GLY B O 1
ATOM 8892 N N . LYS B 1 201 ? -26.344 -49.188 -25.594 1 88.94 201 LYS B N 1
ATOM 8893 C CA . LYS B 1 201 ? -25.781 -48.562 -26.797 1 88.94 201 LYS B CA 1
ATOM 8894 C C . LYS B 1 201 ? -25.406 -49.625 -27.828 1 88.94 201 LYS B C 1
ATOM 8896 O O . LYS B 1 201 ? -25.297 -49.344 -29.031 1 88.94 201 LYS B O 1
ATOM 8901 N N . ILE B 1 202 ? -25.188 -50.812 -27.328 1 89.5 202 ILE B N 1
ATOM 8902 C CA . ILE B 1 202 ? -24.859 -51.906 -28.25 1 89.5 202 ILE B CA 1
ATOM 8903 C C . ILE B 1 202 ? -25.688 -53.156 -27.922 1 89.5 202 ILE B C 1
ATOM 8905 O O . ILE B 1 202 ? -26.344 -53.219 -26.875 1 89.5 202 ILE B O 1
ATOM 8909 N N . ASP B 1 203 ? -25.688 -54.156 -28.875 1 88.56 203 ASP B N 1
ATOM 8910 C CA . ASP B 1 203 ? -26.312 -55.469 -28.656 1 88.56 203 ASP B CA 1
ATOM 8911 C C . ASP B 1 203 ? -25.312 -56.469 -28.109 1 88.56 203 ASP B C 1
ATOM 8913 O O . ASP B 1 203 ? -24.328 -56.781 -28.766 1 88.56 203 ASP B O 1
ATOM 8917 N N . PHE B 1 204 ? -25.5 -57.031 -26.938 1 92.38 204 PHE B N 1
ATOM 8918 C CA . PHE B 1 204 ? -24.547 -57.906 -26.25 1 92.38 204 PHE B CA 1
ATOM 8919 C C . PHE B 1 204 ? -24.578 -59.312 -26.828 1 92.38 204 PHE B C 1
ATOM 8921 O O . PHE B 1 204 ? -23.688 -60.125 -26.562 1 92.38 204 PHE B O 1
ATOM 8928 N N . LYS B 1 205 ? -25.594 -59.688 -27.609 1 88 205 LYS B N 1
ATOM 8929 C CA . LYS B 1 205 ? -25.781 -61.031 -28.156 1 88 205 LYS B CA 1
ATOM 8930 C C . LYS B 1 205 ? -24.578 -61.469 -28.984 1 88 205 LYS B C 1
ATOM 8932 O O . LYS B 1 205 ? -24.156 -62.625 -28.938 1 88 205 LYS B O 1
ATOM 8937 N N . GLY B 1 206 ? -23.875 -60.562 -29.672 1 83.19 206 GLY B N 1
ATOM 8938 C CA . GLY B 1 206 ? -22.797 -60.906 -30.578 1 83.19 206 GLY B CA 1
ATOM 8939 C C . GLY B 1 206 ? -21.422 -60.812 -29.938 1 83.19 206 GLY B C 1
ATOM 8940 O O . GLY B 1 206 ? -20.406 -60.938 -30.625 1 83.19 206 GLY B O 1
ATOM 8941 N N . LEU B 1 207 ? -21.375 -61 -28.531 1 90.06 207 LEU B N 1
ATOM 8942 C CA . LEU B 1 207 ? -20.078 -60.719 -27.906 1 90.06 207 LEU B CA 1
ATOM 8943 C C . LEU B 1 207 ? -19.453 -62 -27.344 1 90.06 207 LEU B C 1
ATOM 8945 O O . LEU B 1 207 ? -18.297 -62 -26.922 1 90.06 207 LEU B O 1
ATOM 8949 N N . ALA B 1 208 ? -20.078 -63.094 -27.406 1 89.62 208 ALA B N 1
ATOM 8950 C CA . ALA B 1 208 ? -19.672 -64.375 -26.75 1 89.62 208 ALA B CA 1
ATOM 8951 C C . ALA B 1 208 ? -18.328 -64.812 -27.281 1 89.62 208 ALA B C 1
ATOM 8953 O O . ALA B 1 208 ? -17.531 -65.438 -26.547 1 89.62 208 ALA B O 1
ATOM 8954 N N . HIS B 1 209 ? -18.109 -64.562 -28.531 1 87.31 209 HIS B N 1
ATOM 8955 C CA . HIS B 1 209 ? -16.906 -65.125 -29.172 1 87.31 209 HIS B CA 1
ATOM 8956 C C . HIS B 1 209 ? -15.672 -64.312 -28.781 1 87.31 209 HIS B C 1
ATOM 8958 O O . HIS B 1 209 ? -14.547 -64.75 -29.016 1 87.31 209 HIS B O 1
ATOM 8964 N N . TYR B 1 210 ? -15.836 -63.25 -28.047 1 89.5 210 TYR B N 1
ATOM 8965 C CA . TYR B 1 210 ? -14.688 -62.438 -27.641 1 89.5 210 TYR B CA 1
ATOM 8966 C C . TYR B 1 210 ? -14.211 -62.812 -26.25 1 89.5 210 TYR B C 1
ATOM 8968 O O . TYR B 1 210 ? -13.195 -62.312 -25.781 1 89.5 210 TYR B O 1
ATOM 8976 N N . LYS B 1 211 ? -14.898 -63.688 -25.594 1 90.25 211 LYS B N 1
ATOM 8977 C CA . LYS B 1 211 ? -14.492 -64.125 -24.25 1 90.25 211 LYS B CA 1
ATOM 8978 C C . LYS B 1 211 ? -13.156 -64.812 -24.281 1 90.25 211 LYS B C 1
ATOM 8980 O O . LYS B 1 211 ? -12.883 -65.625 -25.203 1 90.25 211 LYS B O 1
ATOM 8985 N N . VAL B 1 212 ? -12.391 -64.562 -23.406 1 89.06 212 VAL B N 1
ATOM 8986 C CA . VAL B 1 212 ? -11.172 -65.312 -23.125 1 89.06 212 VAL B CA 1
ATOM 8987 C C . VAL B 1 212 ? -11.219 -65.812 -21.688 1 89.06 212 VAL B C 1
ATOM 8989 O O . VAL B 1 212 ? -11.258 -65.062 -20.734 1 89.06 212 VAL B O 1
ATOM 8992 N N . LEU B 1 213 ? -11.266 -67.125 -21.5 1 88.25 213 LEU B N 1
ATOM 8993 C CA . LEU B 1 213 ? -11.422 -67.75 -20.219 1 88.25 213 LEU B CA 1
ATOM 8994 C C . LEU B 1 213 ? -12.656 -67.25 -19.484 1 88.25 213 LEU B C 1
ATOM 8996 O O . LEU B 1 213 ? -12.586 -66.938 -18.281 1 88.25 213 LEU B O 1
ATOM 9000 N N . GLY B 1 214 ? -13.633 -67 -20.281 1 91.38 214 GLY B N 1
ATOM 9001 C CA . GLY B 1 214 ? -14.922 -66.625 -19.75 1 91.38 214 GLY B CA 1
ATOM 9002 C C . GLY B 1 214 ? -15.039 -65.125 -19.484 1 91.38 214 GLY B C 1
ATOM 9003 O O . GLY B 1 214 ? -16.125 -64.625 -19.156 1 91.38 214 GLY B O 1
ATOM 9004 N N . SER B 1 215 ? -14.023 -64.375 -19.688 1 93.81 215 SER B N 1
ATOM 9005 C CA . SER B 1 215 ? -14.039 -63 -19.312 1 93.81 215 SER B CA 1
ATOM 9006 C C . SER B 1 215 ? -14.094 -62.094 -20.531 1 93.81 215 SER B C 1
ATOM 9008 O O . SER B 1 215 ? -13.656 -62.469 -21.625 1 93.81 215 SER B O 1
ATOM 9010 N N . MET B 1 216 ? -14.75 -60.969 -20.375 1 94.31 216 MET B N 1
ATOM 9011 C CA . MET B 1 216 ? -14.617 -59.875 -21.328 1 94.31 216 MET B CA 1
ATOM 9012 C C . MET B 1 216 ? -13.383 -59.031 -21.031 1 94.31 216 MET B C 1
ATOM 9014 O O . MET B 1 216 ? -13.422 -58.125 -20.203 1 94.31 216 MET B O 1
ATOM 9018 N N . LEU B 1 217 ? -12.242 -59.25 -21.688 1 92.75 217 LEU B N 1
ATOM 9019 C CA . LEU B 1 217 ? -10.945 -58.594 -21.562 1 92.75 217 LEU B CA 1
ATOM 9020 C C . LEU B 1 217 ? -10.5 -58.531 -20.109 1 92.75 217 LEU B C 1
ATOM 9022 O O . LEU B 1 217 ? -10.172 -57.438 -19.609 1 92.75 217 LEU B O 1
ATOM 9026 N N . ALA B 1 218 ? -10.68 -59.562 -19.406 1 93.69 218 ALA B N 1
ATOM 9027 C CA . ALA B 1 218 ? -10.211 -59.781 -18.047 1 93.69 218 ALA B CA 1
ATOM 9028 C C . ALA B 1 218 ? -10.82 -58.75 -17.094 1 93.69 218 ALA B C 1
ATOM 9030 O O . ALA B 1 218 ? -10.195 -58.375 -16.094 1 93.69 218 ALA B O 1
ATOM 9031 N N . SER B 1 219 ? -12.023 -58.281 -17.391 1 95.75 219 SER B N 1
ATOM 9032 C CA . SER B 1 219 ? -12.695 -57.281 -16.562 1 95.75 219 SER B CA 1
ATOM 9033 C C . SER B 1 219 ? -13.938 -57.875 -15.891 1 95.75 219 SER B C 1
ATOM 9035 O O . SER B 1 219 ? -14.914 -58.188 -16.562 1 95.75 219 SER B O 1
ATOM 9037 N N . PRO B 1 220 ? -13.945 -57.875 -14.57 1 96.25 220 PRO B N 1
ATOM 9038 C CA . PRO B 1 220 ? -15.117 -58.406 -13.883 1 96.25 220 PRO B CA 1
ATOM 9039 C C . PRO B 1 220 ? -16.375 -57.594 -14.133 1 96.25 220 PRO B C 1
ATOM 9041 O O . PRO B 1 220 ? -17.453 -58.156 -14.375 1 96.25 220 PRO B O 1
ATOM 9044 N N . SER B 1 221 ? -16.266 -56.344 -14.086 1 97.38 221 SER B N 1
ATOM 9045 C CA . SER B 1 221 ? -17.438 -55.5 -14.305 1 97.38 221 SER B CA 1
ATOM 9046 C C . SER B 1 221 ? -17.953 -55.656 -15.734 1 97.38 221 SER B C 1
ATOM 9048 O O . SER B 1 221 ? -19.156 -55.719 -15.961 1 97.38 221 SER B O 1
ATOM 9050 N N . ALA B 1 222 ? -17.031 -55.656 -16.719 1 96.81 222 ALA B N 1
ATOM 9051 C CA . ALA B 1 222 ? -17.438 -55.875 -18.109 1 96.81 222 ALA B CA 1
ATOM 9052 C C . ALA B 1 222 ? -18.109 -57.219 -18.297 1 96.81 222 ALA B C 1
ATOM 9054 O O . ALA B 1 222 ? -19.109 -57.312 -19 1 96.81 222 ALA B O 1
ATOM 9055 N N . THR B 1 223 ? -17.609 -58.219 -17.672 1 97.38 223 THR B N 1
ATOM 9056 C CA . THR B 1 223 ? -18.156 -59.562 -17.766 1 97.38 223 THR B CA 1
ATOM 9057 C C . THR B 1 223 ? -19.516 -59.625 -17.094 1 97.38 223 THR B C 1
ATOM 9059 O O . THR B 1 223 ? -20.422 -60.344 -17.562 1 97.38 223 THR B O 1
ATOM 9062 N N . ALA B 1 224 ? -19.641 -58.969 -15.977 1 97.62 224 ALA B N 1
ATOM 9063 C CA . ALA B 1 224 ? -20.938 -58.875 -15.305 1 97.62 224 ALA B CA 1
ATOM 9064 C C . ALA B 1 224 ? -21.984 -58.25 -16.219 1 97.62 224 ALA B C 1
ATOM 9066 O O . ALA B 1 224 ? -23.109 -58.719 -16.312 1 97.62 224 ALA B O 1
ATOM 9067 N N . ALA B 1 225 ? -21.609 -57.188 -16.844 1 97.38 225 ALA B N 1
ATOM 9068 C CA . ALA B 1 225 ? -22.531 -56.531 -17.781 1 97.38 225 ALA B CA 1
ATOM 9069 C C . ALA B 1 225 ? -22.922 -57.469 -18.922 1 97.38 225 ALA B C 1
ATOM 9071 O O . ALA B 1 225 ? -24.078 -57.531 -19.328 1 97.38 225 ALA B O 1
ATOM 9072 N N . TYR B 1 226 ? -21.906 -58.188 -19.422 1 96.56 226 TYR B N 1
ATOM 9073 C CA . TYR B 1 226 ? -22.156 -59.188 -20.469 1 96.56 226 TYR B CA 1
ATOM 9074 C C . TYR B 1 226 ? -23.172 -60.219 -20 1 96.56 226 TYR B C 1
ATOM 9076 O O . TYR B 1 226 ? -24.125 -60.531 -20.734 1 96.56 226 TYR B O 1
ATOM 9084 N N . LEU B 1 227 ? -23.078 -60.719 -18.781 1 96.56 227 LEU B N 1
ATOM 9085 C CA . LEU B 1 227 ? -23.984 -61.719 -18.25 1 96.56 227 LEU B CA 1
ATOM 9086 C C . LEU B 1 227 ? -25.391 -61.125 -18.078 1 96.56 227 LEU B C 1
ATOM 9088 O O . LEU B 1 227 ? -26.375 -61.844 -18.266 1 96.56 227 LEU B O 1
ATOM 9092 N N . MET B 1 228 ? -25.484 -59.938 -17.734 1 95.62 228 MET B N 1
ATOM 9093 C CA . MET B 1 228 ? -26.766 -59.312 -17.438 1 95.62 228 MET B CA 1
ATOM 9094 C C . MET B 1 228 ? -27.531 -59 -18.719 1 95.62 228 MET B C 1
ATOM 9096 O O . MET B 1 228 ? -28.75 -59.062 -18.75 1 95.62 228 MET B O 1
ATOM 9100 N N . TYR B 1 229 ? -26.797 -58.656 -19.734 1 94.38 229 TYR B N 1
ATOM 9101 C CA . TYR B 1 229 ? -27.5 -58.094 -20.859 1 94.38 229 TYR B CA 1
ATOM 9102 C C . TYR B 1 229 ? -27.406 -59 -22.094 1 94.38 229 TYR B C 1
ATOM 9104 O O . TYR B 1 229 ? -27.984 -58.688 -23.141 1 94.38 229 TYR B O 1
ATOM 9112 N N . ASN B 1 230 ? -26.625 -60.062 -21.938 1 93.12 230 ASN B N 1
ATOM 9113 C CA . ASN B 1 230 ? -26.703 -61.125 -22.922 1 93.12 230 ASN B CA 1
ATOM 9114 C C . ASN B 1 230 ? -27.938 -62 -22.703 1 93.12 230 ASN B C 1
ATOM 9116 O O . ASN B 1 230 ? -28.203 -62.438 -21.578 1 93.12 230 ASN B O 1
ATOM 9120 N N . PRO B 1 231 ? -28.703 -62.281 -23.797 1 89.69 231 PRO B N 1
ATOM 9121 C CA . PRO B 1 231 ? -29.953 -63.031 -23.625 1 89.69 231 PRO B CA 1
ATOM 9122 C C . PRO B 1 231 ? -29.734 -64.438 -23.188 1 89.69 231 PRO B C 1
ATOM 9124 O O . PRO B 1 231 ? -30.625 -65.062 -22.594 1 89.69 231 PRO B O 1
ATOM 9127 N N . VAL B 1 232 ? -28.609 -65.062 -23.484 1 91.31 232 VAL B N 1
ATOM 9128 C CA . VAL B 1 232 ? -28.297 -66.438 -23.125 1 91.31 232 VAL B CA 1
ATOM 9129 C C . VAL B 1 232 ? -27.297 -66.438 -21.984 1 91.31 232 VAL B C 1
ATOM 9131 O O . VAL B 1 232 ? -26.25 -65.812 -22.047 1 91.31 232 VAL B O 1
ATOM 9134 N N . TRP B 1 233 ? -27.703 -67.188 -20.891 1 93.75 233 TRP B N 1
ATOM 9135 C CA . TRP B 1 233 ? -26.812 -67.312 -19.75 1 93.75 233 TRP B CA 1
ATOM 9136 C C . TRP B 1 233 ? -25.531 -68 -20.156 1 93.75 233 TRP B C 1
ATOM 9138 O O . TRP B 1 233 ? -25.562 -69 -20.906 1 93.75 233 TRP B O 1
ATOM 9148 N N . ASP B 1 234 ? -24.391 -67.562 -19.734 1 95.38 234 ASP B N 1
ATOM 9149 C CA . ASP B 1 234 ? -23.078 -68.125 -20.094 1 95.38 234 ASP B CA 1
ATOM 9150 C C . ASP B 1 234 ? -22.375 -68.688 -18.875 1 95.38 234 ASP B C 1
ATOM 9152 O O . ASP B 1 234 ? -21.859 -68 -18.047 1 95.38 234 ASP B O 1
ATOM 9156 N N . ASP B 1 235 ? -22.266 -69.938 -18.75 1 94.94 235 ASP B N 1
ATOM 9157 C CA . ASP B 1 235 ? -21.703 -70.625 -17.594 1 94.94 235 ASP B CA 1
ATOM 9158 C C . ASP B 1 235 ? -20.219 -70.375 -17.453 1 94.94 235 ASP B C 1
ATOM 9160 O O . ASP B 1 235 ? -19.688 -70.312 -16.344 1 94.94 235 ASP B O 1
ATOM 9164 N N . GLU B 1 236 ? -19.594 -70.188 -18.547 1 95.25 236 GLU B N 1
ATOM 9165 C CA . GLU B 1 236 ? -18.156 -69.938 -18.516 1 95.25 236 GLU B CA 1
ATOM 9166 C C . GLU B 1 236 ? -17.891 -68.562 -17.906 1 95.25 236 GLU B C 1
ATOM 9168 O O . GLU B 1 236 ? -16.938 -68.375 -17.156 1 95.25 236 GLU B O 1
ATOM 9173 N N . ALA B 1 237 ? -18.719 -67.625 -18.266 1 96.62 237 ALA B N 1
ATOM 9174 C CA . ALA B 1 237 ? -18.609 -66.25 -17.703 1 96.62 237 ALA B CA 1
ATOM 9175 C C . ALA B 1 237 ? -18.906 -66.25 -16.219 1 96.62 237 ALA B C 1
ATOM 9177 O O . ALA B 1 237 ? -18.25 -65.562 -15.445 1 96.62 237 ALA B O 1
ATOM 9178 N N . GLU B 1 238 ? -19.891 -67 -15.82 1 96.75 238 GLU B N 1
ATOM 9179 C CA . GLU B 1 238 ? -20.172 -67.125 -14.391 1 96.75 238 GLU B CA 1
ATOM 9180 C C . GLU B 1 238 ? -18.984 -67.75 -13.648 1 96.75 238 GLU B C 1
ATOM 9182 O O . GLU B 1 238 ? -18.625 -67.312 -12.562 1 96.75 238 GLU B O 1
ATOM 9187 N N . GLU B 1 239 ? -18.453 -68.75 -14.227 1 95.25 239 GLU B N 1
ATOM 9188 C CA . GLU B 1 239 ? -17.297 -69.375 -13.609 1 95.25 239 GLU B CA 1
ATOM 9189 C C . GLU B 1 239 ? -16.125 -68.438 -13.469 1 95.25 239 GLU B C 1
ATOM 9191 O O . GLU B 1 239 ? -15.398 -68.438 -12.469 1 95.25 239 GLU B O 1
ATOM 9196 N N . TYR B 1 240 ? -15.875 -67.625 -14.453 1 94.69 240 TYR B N 1
ATOM 9197 C CA . TYR B 1 240 ? -14.828 -66.625 -14.391 1 94.69 240 TYR B CA 1
ATOM 9198 C C . TYR B 1 240 ? -15.039 -65.688 -13.195 1 94.69 240 TYR B C 1
ATOM 9200 O O . TYR B 1 240 ? -14.102 -65.438 -12.438 1 94.69 240 TYR B O 1
ATOM 9208 N N . ILE B 1 241 ? -16.281 -65.125 -13 1 96.25 241 ILE B N 1
ATOM 9209 C CA . ILE B 1 241 ? -16.562 -64.188 -11.922 1 96.25 241 ILE B CA 1
ATOM 9210 C C . ILE B 1 241 ? -16.375 -64.875 -10.578 1 96.25 241 ILE B C 1
ATOM 9212 O O . ILE B 1 241 ? -15.836 -64.312 -9.641 1 96.25 241 ILE B O 1
ATOM 9216 N N . GLN B 1 242 ? -16.766 -66.125 -10.531 1 94.38 242 GLN B N 1
ATOM 9217 C CA . GLN B 1 242 ? -16.562 -66.875 -9.305 1 94.38 242 GLN B CA 1
ATOM 9218 C C . GLN B 1 242 ? -15.078 -67 -8.969 1 94.38 242 GLN B C 1
ATOM 9220 O O . GLN B 1 242 ? -14.688 -66.938 -7.809 1 94.38 242 GLN B O 1
ATOM 9225 N N . ARG B 1 243 ? -14.352 -67.188 -9.984 1 92.12 243 ARG B N 1
ATOM 9226 C CA . ARG B 1 243 ? -12.914 -67.312 -9.797 1 92.12 243 ARG B CA 1
ATOM 9227 C C . ARG B 1 243 ? -12.297 -66 -9.383 1 92.12 243 ARG B C 1
ATOM 9229 O O . ARG B 1 243 ? -11.383 -65.938 -8.562 1 92.12 243 ARG B O 1
ATOM 9236 N N . ALA B 1 244 ? -12.75 -64.938 -10.023 1 93.44 244 ALA B N 1
ATOM 9237 C CA . ALA B 1 244 ? -12.258 -63.594 -9.672 1 93.44 244 ALA B CA 1
ATOM 9238 C C . ALA B 1 244 ? -12.539 -63.281 -8.203 1 93.44 244 ALA B C 1
ATOM 9240 O O . ALA B 1 244 ? -11.75 -62.594 -7.547 1 93.44 244 ALA B O 1
ATOM 9241 N N . ILE B 1 245 ? -13.664 -63.781 -7.676 1 93.06 245 ILE B N 1
ATOM 9242 C CA . ILE B 1 245 ? -14.047 -63.531 -6.285 1 93.06 245 ILE B CA 1
ATOM 9243 C C . ILE B 1 245 ? -13.188 -64.438 -5.367 1 93.06 245 ILE B C 1
ATOM 9245 O O . ILE B 1 245 ? -12.664 -63.938 -4.355 1 93.06 245 ILE B O 1
ATOM 9249 N N . SER B 1 246 ? -12.961 -65.625 -5.785 1 88.81 246 SER B N 1
ATOM 9250 C CA . SER B 1 246 ? -12.336 -66.562 -4.887 1 88.81 246 SER B CA 1
ATOM 9251 C C . SER B 1 246 ? -10.82 -66.5 -4.926 1 88.81 246 SER B C 1
ATOM 9253 O O . SER B 1 246 ? -10.156 -66.562 -3.889 1 88.81 246 SER B O 1
ATOM 9255 N N . ASN B 1 247 ? -10.281 -66.25 -6.109 1 81.56 247 ASN B N 1
ATOM 9256 C CA . ASN B 1 247 ? -8.836 -66.375 -6.277 1 81.56 247 ASN B CA 1
ATOM 9257 C C . ASN B 1 247 ? -8.211 -64.938 -6.441 1 81.56 247 ASN B C 1
ATOM 9259 O O . ASN B 1 247 ? -6.992 -64.812 -6.379 1 81.56 247 ASN B O 1
ATOM 9263 N N . GLY B 1 248 ? -9.07 -64.062 -6.633 1 77.38 248 GLY B N 1
ATOM 9264 C CA . GLY B 1 248 ? -8.547 -62.719 -6.73 1 77.38 248 GLY B CA 1
ATOM 9265 C C . GLY B 1 248 ? -8.094 -62.188 -5.395 1 77.38 248 GLY B C 1
ATOM 9266 O O . GLY B 1 248 ? -8.023 -62.906 -4.402 1 77.38 248 GLY B O 1
ATOM 9267 N N . ALA B 1 249 ? -7.715 -60.938 -5.375 1 77.88 249 ALA B N 1
ATOM 9268 C CA . ALA B 1 249 ? -7.109 -60.312 -4.207 1 77.88 249 ALA B CA 1
ATOM 9269 C C . ALA B 1 249 ? -8.117 -60.219 -3.062 1 77.88 249 ALA B C 1
ATOM 9271 O O . ALA B 1 249 ? -7.727 -60 -1.906 1 77.88 249 ALA B O 1
ATOM 9272 N N . GLY B 1 250 ? -9.352 -60.406 -3.387 1 77.31 250 GLY B N 1
ATOM 9273 C CA . GLY B 1 250 ? -10.367 -60.344 -2.348 1 77.31 250 GLY B CA 1
ATOM 9274 C C . GLY B 1 250 ? -10.414 -61.594 -1.484 1 77.31 250 GLY B C 1
ATOM 9275 O O . GLY B 1 250 ? -10.992 -61.562 -0.394 1 77.31 250 GLY B O 1
ATOM 9276 N N . HIS B 1 251 ? -9.852 -62.625 -1.9 1 77.88 251 HIS B N 1
ATOM 9277 C CA . HIS B 1 251 ? -9.734 -63.906 -1.181 1 77.88 251 HIS B CA 1
ATOM 9278 C C . HIS B 1 251 ? -11.094 -64.375 -0.675 1 77.88 251 HIS B C 1
ATOM 9280 O O . HIS B 1 251 ? -11.234 -64.75 0.499 1 77.88 251 HIS B O 1
ATOM 9286 N N . GLY B 1 252 ? -12.023 -64.125 -1.505 1 83.5 252 GLY B N 1
ATOM 9287 C CA . GLY B 1 252 ? -13.344 -64.688 -1.199 1 83.5 252 GLY B CA 1
ATOM 9288 C C . GLY B 1 252 ? -14.219 -63.688 -0.445 1 83.5 252 GLY B C 1
ATOM 9289 O O . GLY B 1 252 ? -15.367 -63.969 -0.119 1 83.5 252 GLY B O 1
ATOM 9290 N N . SER B 1 253 ? -13.82 -62.531 -0.22 1 87.75 253 SER B N 1
ATOM 9291 C CA . SER B 1 253 ? -14.57 -61.531 0.535 1 87.75 253 SER B CA 1
ATOM 9292 C C . SER B 1 253 ? -15.719 -60.969 -0.291 1 87.75 253 SER B C 1
ATOM 9294 O O . SER B 1 253 ? -16.625 -60.312 0.249 1 87.75 253 SER B O 1
ATOM 9296 N N . GLY B 1 254 ? -15.688 -61.25 -1.569 1 92.12 254 GLY B N 1
ATOM 9297 C CA . GLY B 1 254 ? -16.672 -60.688 -2.48 1 92.12 254 GLY B CA 1
ATOM 9298 C C . GLY B 1 254 ? -16.109 -59.531 -3.316 1 92.12 254 GLY B C 1
ATOM 9299 O O . GLY B 1 254 ? -16.672 -59.188 -4.363 1 92.12 254 GLY B O 1
ATOM 9300 N N . LEU B 1 255 ? -15.039 -58.969 -2.836 1 92.56 255 LEU B N 1
ATOM 9301 C CA . LEU B 1 255 ? -14.391 -57.906 -3.582 1 92.56 255 LEU B CA 1
ATOM 9302 C C . LEU B 1 255 ? -13.617 -58.469 -4.773 1 92.56 255 LEU B C 1
ATOM 9304 O O . LEU B 1 255 ? -13.008 -59.531 -4.684 1 92.56 255 LEU B O 1
ATOM 9308 N N . VAL B 1 256 ? -13.656 -57.719 -5.863 1 94.31 256 VAL B N 1
ATOM 9309 C CA . VAL B 1 256 ? -12.922 -58.125 -7.055 1 94.31 256 VAL B CA 1
ATOM 9310 C C . VAL B 1 256 ? -12.055 -56.969 -7.547 1 94.31 256 VAL B C 1
ATOM 9312 O O . VAL B 1 256 ? -12.289 -55.812 -7.195 1 94.31 256 VAL B O 1
ATOM 9315 N N . ALA B 1 257 ? -11.023 -57.312 -8.328 1 93.31 257 ALA B N 1
ATOM 9316 C CA . ALA B 1 257 ? -10.133 -56.312 -8.922 1 93.31 257 ALA B CA 1
ATOM 9317 C C . ALA B 1 257 ? -10.719 -55.781 -10.219 1 93.31 257 ALA B C 1
ATOM 9319 O O . ALA B 1 257 ? -11.688 -56.312 -10.758 1 93.31 257 ALA B O 1
ATOM 9320 N N . ALA B 1 258 ? -10.102 -54.656 -10.688 1 93.19 258 ALA B N 1
ATOM 9321 C CA . ALA B 1 258 ? -10.531 -54.062 -11.953 1 93.19 258 ALA B CA 1
ATOM 9322 C C . ALA B 1 258 ? -10.125 -54.938 -13.133 1 93.19 258 ALA B C 1
ATOM 9324 O O . ALA B 1 258 ? -10.758 -54.875 -14.195 1 93.19 258 ALA B O 1
ATOM 9325 N N . GLY B 1 259 ? -9.07 -55.688 -12.93 1 92.12 259 GLY B N 1
ATOM 9326 C CA . GLY B 1 259 ? -8.586 -56.656 -13.891 1 92.12 259 GLY B CA 1
ATOM 9327 C C . GLY B 1 259 ? -8.078 -57.938 -13.242 1 92.12 259 GLY B C 1
ATOM 9328 O O . GLY B 1 259 ? -7.316 -57.875 -12.273 1 92.12 259 GLY B O 1
ATOM 9329 N N . TYR B 1 260 ? -8.586 -59 -13.75 1 92.62 260 TYR B N 1
ATOM 9330 C CA . TYR B 1 260 ? -8.133 -60.312 -13.297 1 92.62 260 TYR B CA 1
ATOM 9331 C C . TYR B 1 260 ? -8.242 -61.344 -14.414 1 92.62 260 TYR B C 1
ATOM 9333 O O . TYR B 1 260 ? -9.297 -61.469 -15.039 1 92.62 260 TYR B O 1
ATOM 9341 N N . PRO B 1 261 ? -7.262 -62.125 -14.711 1 92.69 261 PRO B N 1
ATOM 9342 C CA . PRO B 1 261 ? -5.906 -62.062 -14.156 1 92.69 261 PRO B CA 1
ATOM 9343 C C . PRO B 1 261 ? -5.082 -60.938 -14.773 1 92.69 261 PRO B C 1
ATOM 9345 O O . PRO B 1 261 ? -5.57 -60.219 -15.648 1 92.69 261 PRO B O 1
ATOM 9348 N N . THR B 1 262 ? -3.902 -60.75 -14.234 1 93.81 262 THR B N 1
ATOM 9349 C CA . THR B 1 262 ? -2.957 -59.75 -14.75 1 93.81 262 THR B CA 1
ATOM 9350 C C . THR B 1 262 ? -1.585 -60.375 -14.969 1 93.81 262 THR B C 1
ATOM 9352 O O . THR B 1 262 ? -0.559 -59.781 -14.68 1 93.81 262 THR B O 1
ATOM 9355 N N . THR B 1 263 ? -1.539 -61.406 -15.531 1 93.38 263 THR B N 1
ATOM 9356 C CA . THR B 1 263 ? -0.385 -62.312 -15.578 1 93.38 263 THR B CA 1
ATOM 9357 C C . THR B 1 263 ? 0.785 -61.625 -16.297 1 93.38 263 THR B C 1
ATOM 9359 O O . THR B 1 263 ? 1.896 -61.594 -15.766 1 93.38 263 THR B O 1
ATOM 9362 N N . VAL B 1 264 ? 0.566 -61.188 -17.516 1 95.19 264 VAL B N 1
ATOM 9363 C CA . VAL B 1 264 ? 1.65 -60.625 -18.297 1 95.19 264 VAL B CA 1
ATOM 9364 C C . VAL B 1 264 ? 2.176 -59.375 -17.625 1 95.19 264 VAL B C 1
ATOM 9366 O O . VAL B 1 264 ? 3.389 -59.156 -17.516 1 95.19 264 VAL B O 1
ATOM 9369 N N . PHE B 1 265 ? 1.279 -58.531 -17.188 1 95.44 265 PHE B N 1
ATOM 9370 C CA . PHE B 1 265 ? 1.625 -57.281 -16.516 1 95.44 265 PHE B CA 1
ATOM 9371 C C . PHE B 1 265 ? 2.518 -57.531 -15.305 1 95.44 265 PHE B C 1
ATOM 9373 O O . PHE B 1 265 ? 3.615 -57 -15.203 1 95.44 265 PHE B O 1
ATOM 9380 N N . GLU B 1 266 ? 2.109 -58.344 -14.414 1 94.62 266 GLU B N 1
ATOM 9381 C CA . GLU B 1 266 ? 2.854 -58.625 -13.188 1 94.62 266 GLU B CA 1
ATOM 9382 C C . GLU B 1 266 ? 4.188 -59.281 -13.484 1 94.62 266 GLU B C 1
ATOM 9384 O O . GLU B 1 266 ? 5.223 -58.906 -12.93 1 94.62 266 GLU B O 1
ATOM 9389 N N . TRP B 1 267 ? 4.117 -60.219 -14.359 1 95.25 267 TRP B N 1
ATOM 9390 C CA . TRP B 1 267 ? 5.34 -60.969 -14.68 1 95.25 267 TRP B CA 1
ATOM 9391 C C . TRP B 1 267 ? 6.379 -60.031 -15.297 1 95.25 267 TRP B C 1
ATOM 9393 O O . TRP B 1 267 ? 7.547 -60.062 -14.898 1 95.25 267 TRP B O 1
ATOM 9403 N N . ALA B 1 268 ? 6.027 -59.344 -16.297 1 96.56 268 ALA B N 1
ATOM 9404 C CA . ALA B 1 268 ? 6.961 -58.531 -17.062 1 96.56 268 ALA B CA 1
ATOM 9405 C C . ALA B 1 268 ? 7.59 -57.438 -16.172 1 96.56 268 ALA B C 1
ATOM 9407 O O . ALA B 1 268 ? 8.797 -57.219 -16.234 1 96.56 268 ALA B O 1
ATOM 9408 N N . TRP B 1 269 ? 6.77 -56.781 -15.32 1 97 269 TRP B N 1
ATOM 9409 C CA . TRP B 1 269 ? 7.266 -55.719 -14.438 1 97 269 TRP B CA 1
ATOM 9410 C C . TRP B 1 269 ? 8.211 -56.312 -13.391 1 97 269 TRP B C 1
ATOM 9412 O O . TRP B 1 269 ? 9.297 -55.75 -13.164 1 97 269 TRP B O 1
ATOM 9422 N N . VAL B 1 270 ? 7.781 -57.344 -12.766 1 95.81 270 VAL B N 1
ATOM 9423 C CA . VAL B 1 270 ? 8.57 -57.938 -11.68 1 95.81 270 VAL B CA 1
ATOM 9424 C C . VAL B 1 270 ? 9.883 -58.469 -12.234 1 95.81 270 VAL B C 1
ATOM 9426 O O . VAL B 1 270 ? 10.953 -58.219 -11.68 1 95.81 270 VAL B O 1
ATOM 9429 N N . THR B 1 271 ? 9.812 -59.188 -13.359 1 95.44 271 THR B N 1
ATOM 9430 C CA . THR B 1 271 ? 10.992 -59.812 -13.945 1 95.44 271 THR B CA 1
ATOM 9431 C C . THR B 1 271 ? 12 -58.75 -14.375 1 95.44 271 THR B C 1
ATOM 9433 O O . THR B 1 271 ? 13.195 -58.875 -14.086 1 95.44 271 THR B O 1
ATOM 9436 N N . THR B 1 272 ? 11.57 -57.781 -15.062 1 95.31 272 THR B N 1
ATOM 9437 C CA . THR B 1 272 ? 12.477 -56.719 -15.516 1 95.31 272 THR B CA 1
ATOM 9438 C C . THR B 1 272 ? 13.125 -56.031 -14.32 1 95.31 272 THR B C 1
ATOM 9440 O O . THR B 1 272 ? 14.328 -55.75 -14.328 1 95.31 272 THR B O 1
ATOM 9443 N N . ASN B 1 273 ? 12.367 -55.719 -13.289 1 93.25 273 ASN B N 1
ATOM 9444 C CA . ASN B 1 273 ? 12.875 -55 -12.117 1 93.25 273 ASN B CA 1
ATOM 9445 C C . ASN B 1 273 ? 13.922 -55.844 -11.383 1 93.25 273 ASN B C 1
ATOM 9447 O O . ASN B 1 273 ? 14.961 -55.312 -10.969 1 93.25 273 ASN B O 1
ATOM 9451 N N . LEU B 1 274 ? 13.578 -57.062 -11.25 1 91.69 274 LEU B N 1
ATOM 9452 C CA . LEU B 1 274 ? 14.484 -57.938 -10.508 1 91.69 274 LEU B CA 1
ATOM 9453 C C . LEU B 1 274 ? 15.812 -58.094 -11.242 1 91.69 274 LEU B C 1
ATOM 9455 O O . LEU B 1 274 ? 16.875 -57.812 -10.672 1 91.69 274 LEU B O 1
ATOM 9459 N N . ILE B 1 275 ? 15.758 -58.344 -12.492 1 93.12 275 ILE B N 1
ATOM 9460 C CA . ILE B 1 275 ? 16.969 -58.656 -13.242 1 93.12 275 ILE B CA 1
ATOM 9461 C C . ILE B 1 275 ? 17.812 -57.406 -13.391 1 93.12 275 ILE B C 1
ATOM 9463 O O . ILE B 1 275 ? 19.047 -57.438 -13.25 1 93.12 275 ILE B O 1
ATOM 9467 N N . ARG B 1 276 ? 17.234 -56.312 -13.633 1 89.62 276 ARG B N 1
ATOM 9468 C CA . ARG B 1 276 ? 17.938 -55.062 -13.812 1 89.62 276 ARG B CA 1
ATOM 9469 C C . ARG B 1 276 ? 18.703 -54.688 -12.547 1 89.62 276 ARG B C 1
ATOM 9471 O O . ARG B 1 276 ? 19.719 -53.969 -12.609 1 89.62 276 ARG B O 1
ATOM 9478 N N . HIS B 1 277 ? 18.203 -55.156 -11.477 1 87 277 HIS B N 1
ATOM 9479 C CA . HIS B 1 277 ? 18.844 -54.75 -10.227 1 87 277 HIS B CA 1
ATOM 9480 C C . HIS B 1 277 ? 19.547 -55.938 -9.57 1 87 277 HIS B C 1
ATOM 9482 O O . HIS B 1 277 ? 19.75 -55.938 -8.352 1 87 277 HIS B O 1
ATOM 9488 N N . GLY B 1 278 ? 19.734 -57.031 -10.352 1 84.31 278 GLY B N 1
ATOM 9489 C CA . GLY B 1 278 ? 20.641 -58.094 -9.969 1 84.31 278 GLY B CA 1
ATOM 9490 C C . GLY B 1 278 ? 19.969 -59.188 -9.125 1 84.31 278 GLY B C 1
ATOM 9491 O O . GLY B 1 278 ? 20.641 -59.906 -8.391 1 84.31 278 GLY B O 1
ATOM 9492 N N . ILE B 1 279 ? 18.719 -59.219 -9.211 1 86.06 279 ILE B N 1
ATOM 9493 C CA . ILE B 1 279 ? 18 -60.25 -8.469 1 86.06 279 ILE B CA 1
ATOM 9494 C C . ILE B 1 279 ? 17.531 -61.344 -9.43 1 86.06 279 ILE B C 1
ATOM 9496 O O . ILE B 1 279 ? 16.875 -61.062 -10.445 1 86.06 279 ILE B O 1
ATOM 9500 N N . GLU B 1 280 ? 17.844 -62.5 -9.109 1 87.5 280 GLU B N 1
ATOM 9501 C CA . GLU B 1 280 ? 17.469 -63.625 -9.977 1 87.5 280 GLU B CA 1
ATOM 9502 C C . GLU B 1 280 ? 16 -64 -9.789 1 87.5 280 GLU B C 1
ATOM 9504 O O . GLU B 1 280 ? 15.531 -64.125 -8.656 1 87.5 280 GLU B O 1
ATOM 9509 N N . PRO B 1 281 ? 15.305 -64.125 -10.844 1 88.75 281 PRO B N 1
ATOM 9510 C CA . PRO B 1 281 ? 13.906 -64.562 -10.727 1 88.75 281 PRO B CA 1
ATOM 9511 C C . PRO B 1 281 ? 13.766 -66 -10.234 1 88.75 281 PRO B C 1
ATOM 9513 O O . PRO B 1 281 ? 14.664 -66.812 -10.453 1 88.75 281 PRO B O 1
ATOM 9516 N N . SER B 1 282 ? 12.703 -66.375 -9.68 1 86.5 282 SER B N 1
ATOM 9517 C CA . SER B 1 282 ? 12.43 -67.75 -9.211 1 86.5 282 SER B CA 1
ATOM 9518 C C . SER B 1 282 ? 12.062 -68.625 -10.367 1 86.5 282 SER B C 1
ATOM 9520 O O . SER B 1 282 ? 11.75 -68.188 -11.461 1 86.5 282 SER B O 1
ATOM 9522 N N . SER B 1 283 ? 12.062 -69.875 -10.125 1 85.19 283 SER B N 1
ATOM 9523 C CA . SER B 1 283 ? 11.695 -70.875 -11.125 1 85.19 283 SER B CA 1
ATOM 9524 C C . SER B 1 283 ? 10.242 -70.75 -11.562 1 85.19 283 SER B C 1
ATOM 9526 O O . SER B 1 283 ? 9.914 -70.875 -12.734 1 85.19 283 SER B O 1
ATOM 9528 N N . ARG B 1 284 ? 9.477 -70.375 -10.617 1 82.56 284 ARG B N 1
ATOM 9529 C CA . ARG B 1 284 ? 8.07 -70.125 -10.922 1 82.56 284 ARG B CA 1
ATOM 9530 C C . ARG B 1 284 ? 7.887 -69 -11.883 1 82.56 284 ARG B C 1
ATOM 9532 O O . ARG B 1 284 ? 7.082 -69.062 -12.82 1 82.56 284 ARG B O 1
ATOM 9539 N N . LEU B 1 285 ? 8.617 -67.938 -11.609 1 88.44 285 LEU B N 1
ATOM 9540 C CA . LEU B 1 285 ? 8.555 -66.812 -12.492 1 88.44 285 LEU B CA 1
ATOM 9541 C C . LEU B 1 285 ? 9.016 -67.125 -13.898 1 88.44 285 LEU B C 1
ATOM 9543 O O . LEU B 1 285 ? 8.43 -66.688 -14.883 1 88.44 285 LEU B O 1
ATOM 9547 N N . LYS B 1 286 ? 9.945 -67.938 -13.992 1 89.12 286 LYS B N 1
ATOM 9548 C CA . LYS B 1 286 ? 10.438 -68.375 -15.289 1 89.12 286 LYS B CA 1
ATOM 9549 C C . LYS B 1 286 ? 9.406 -69.25 -16.016 1 89.12 286 LYS B C 1
ATOM 9551 O O . LYS B 1 286 ? 9.25 -69.125 -17.234 1 89.12 286 LYS B O 1
ATOM 9556 N N . GLU B 1 287 ? 8.742 -70.062 -15.211 1 88.38 287 GLU B N 1
ATOM 9557 C CA . GLU B 1 287 ? 7.703 -70.875 -15.773 1 88.38 287 GLU B CA 1
ATOM 9558 C C . GLU B 1 287 ? 6.559 -70.062 -16.359 1 88.38 287 GLU B C 1
ATOM 9560 O O . GLU B 1 287 ? 6.074 -70.312 -17.453 1 88.38 287 GLU B O 1
ATOM 9565 N N . VAL B 1 288 ? 6.141 -69.125 -15.617 1 88.69 288 VAL B N 1
ATOM 9566 C CA . VAL B 1 288 ? 5.098 -68.188 -16.094 1 88.69 288 VAL B CA 1
ATOM 9567 C C . VAL B 1 288 ? 5.57 -67.5 -17.359 1 88.69 288 VAL B C 1
ATOM 9569 O O . VAL B 1 288 ? 4.789 -67.312 -18.297 1 88.69 288 VAL B O 1
ATOM 9572 N N . GLY B 1 289 ? 6.816 -67.188 -17.484 1 92.38 289 GLY B N 1
ATOM 9573 C CA . GLY B 1 289 ? 7.414 -66.5 -18.609 1 92.38 289 GLY B CA 1
ATOM 9574 C C . GLY B 1 289 ? 7.391 -67.312 -19.891 1 92.38 289 GLY B C 1
ATOM 9575 O O . GLY B 1 289 ? 7.312 -66.75 -20.984 1 92.38 289 GLY B O 1
ATOM 9576 N N . LYS B 1 290 ? 7.359 -68.562 -19.781 1 92.06 290 LYS B N 1
ATOM 9577 C CA . LYS B 1 290 ? 7.371 -69.438 -20.953 1 92.06 290 LYS B CA 1
ATOM 9578 C C . LYS B 1 290 ? 6.078 -69.25 -21.766 1 92.06 290 LYS B C 1
ATOM 9580 O O . LYS B 1 290 ? 6.098 -69.312 -22.984 1 92.06 290 LYS B O 1
ATOM 9585 N N . GLN B 1 291 ? 5.078 -69.188 -21.016 1 90.12 291 GLN B N 1
ATOM 9586 C CA . GLN B 1 291 ? 3.795 -69 -21.688 1 90.12 291 GLN B CA 1
ATOM 9587 C C . GLN B 1 291 ? 3.744 -67.625 -22.438 1 90.12 291 GLN B C 1
ATOM 9589 O O . GLN B 1 291 ? 3.215 -67.562 -23.547 1 90.12 291 GLN B O 1
ATOM 9594 N N . ILE B 1 292 ? 4.27 -66.688 -21.844 1 93.88 292 ILE B N 1
ATOM 9595 C CA . ILE B 1 292 ? 4.281 -65.375 -22.422 1 93.88 292 ILE B CA 1
ATOM 9596 C C . ILE B 1 292 ? 5.246 -65.312 -23.609 1 93.88 292 ILE B C 1
ATOM 9598 O O . ILE B 1 292 ? 4.949 -64.688 -24.641 1 93.88 292 ILE B O 1
ATOM 9602 N N . GLU B 1 293 ? 6.336 -66 -23.453 1 96 293 GLU B N 1
ATOM 9603 C CA . GLU B 1 293 ? 7.312 -66.062 -24.531 1 96 293 GLU B CA 1
ATOM 9604 C C . GLU B 1 293 ? 6.703 -66.75 -25.781 1 96 293 GLU B C 1
ATOM 9606 O O . GLU B 1 293 ? 6.961 -66.312 -26.906 1 96 293 GLU B O 1
ATOM 9611 N N . SER B 1 294 ? 5.926 -67.75 -25.578 1 94.62 294 SER B N 1
ATOM 9612 C CA . SER B 1 294 ? 5.27 -68.438 -26.672 1 94.62 294 SER B CA 1
ATOM 9613 C C . SER B 1 294 ? 4.34 -67.5 -27.438 1 94.62 294 SER B C 1
ATOM 9615 O O . SER B 1 294 ? 4.25 -67.562 -28.672 1 94.62 294 SER B O 1
ATOM 9617 N N . GLU B 1 295 ? 3.68 -66.688 -26.703 1 93.75 295 GLU B N 1
ATOM 9618 C CA . GLU B 1 295 ? 2.787 -65.688 -27.328 1 93.75 295 GLU B CA 1
ATOM 9619 C C . GLU B 1 295 ? 3.572 -64.688 -28.141 1 93.75 295 GLU B C 1
ATOM 9621 O O . GLU B 1 295 ? 3.133 -64.312 -29.219 1 93.75 295 GLU B O 1
ATOM 9626 N N . ILE B 1 296 ? 4.684 -64.188 -27.641 1 95.88 296 ILE B N 1
ATOM 9627 C CA . ILE B 1 296 ? 5.543 -63.25 -28.328 1 95.88 296 ILE B CA 1
ATOM 9628 C C . ILE B 1 296 ? 6.125 -63.906 -29.594 1 95.88 296 ILE B C 1
ATOM 9630 O O . ILE B 1 296 ? 6.211 -63.25 -30.641 1 95.88 296 ILE B O 1
ATOM 9634 N N . GLU B 1 297 ? 6.465 -65.125 -29.484 1 94.75 297 GLU B N 1
ATOM 9635 C CA . GLU B 1 297 ? 7.027 -65.812 -30.625 1 94.75 297 GLU B CA 1
ATOM 9636 C C . GLU B 1 297 ? 6.008 -65.938 -31.75 1 94.75 297 GLU B C 1
ATOM 9638 O O . GLU B 1 297 ? 6.355 -65.812 -32.938 1 94.75 297 GLU B O 1
ATOM 9643 N N . LEU B 1 298 ? 4.848 -66.188 -31.328 1 93.88 298 LEU B N 1
ATOM 9644 C CA . LEU B 1 298 ? 3.799 -66.5 -32.312 1 93.88 298 LEU B CA 1
ATOM 9645 C C . LEU B 1 298 ? 3.27 -65.188 -32.906 1 93.88 298 LEU B C 1
ATOM 9647 O O . LEU B 1 298 ? 2.988 -65.125 -34.094 1 93.88 298 LEU B O 1
ATOM 9651 N N . HIS B 1 299 ? 3.084 -64.125 -32.062 1 93.5 299 HIS B N 1
ATOM 9652 C CA . HIS B 1 299 ? 2.334 -62.969 -32.5 1 93.5 299 HIS B CA 1
ATOM 9653 C C . HIS B 1 299 ? 3.205 -61.719 -32.5 1 93.5 299 HIS B C 1
ATOM 9655 O O . HIS B 1 299 ? 2.852 -60.719 -33.125 1 93.5 299 HIS B O 1
ATOM 9661 N N . GLY B 1 300 ? 4.305 -61.719 -31.812 1 94.88 300 GLY B N 1
ATOM 9662 C CA . GLY B 1 300 ? 5.199 -60.594 -31.703 1 94.88 300 GLY B CA 1
ATOM 9663 C C . GLY B 1 300 ? 4.73 -59.562 -30.688 1 94.88 300 GLY B C 1
ATOM 9664 O O . GLY B 1 300 ? 5.477 -58.656 -30.328 1 94.88 300 GLY B O 1
ATOM 9665 N N . VAL B 1 301 ? 3.436 -59.656 -30.234 1 95.06 301 VAL B N 1
ATOM 9666 C CA . VAL B 1 301 ? 2.85 -58.719 -29.281 1 95.06 301 VAL B CA 1
ATOM 9667 C C . VAL B 1 301 ? 2.023 -59.5 -28.25 1 95.06 301 VAL B C 1
ATOM 9669 O O . VAL B 1 301 ? 1.699 -60.656 -28.453 1 95.06 301 VAL B O 1
ATOM 9672 N N . VAL B 1 302 ? 1.771 -58.812 -27.141 1 94.75 302 VAL B N 1
ATOM 9673 C CA . VAL B 1 302 ? 0.974 -59.406 -26.062 1 94.75 302 VAL B CA 1
ATOM 9674 C C . VAL B 1 302 ? 0.163 -58.312 -25.359 1 94.75 302 VAL B C 1
ATOM 9676 O O . VAL B 1 302 ? 0.463 -57.125 -25.484 1 94.75 302 VAL B O 1
ATOM 9679 N N . GLY B 1 303 ? -0.93 -58.75 -24.734 1 92.31 303 GLY B N 1
ATOM 9680 C CA . GLY B 1 303 ? -1.676 -57.875 -23.844 1 92.31 303 GLY B CA 1
ATOM 9681 C C . GLY B 1 303 ? -1.289 -58.062 -22.375 1 92.31 303 GLY B C 1
ATOM 9682 O O . GLY B 1 303 ? -0.305 -58.75 -22.078 1 92.31 303 GLY B O 1
ATOM 9683 N N . PHE B 1 304 ? -1.993 -57.406 -21.438 1 90.88 304 PHE B N 1
ATOM 9684 C CA . PHE B 1 304 ? -1.658 -57.5 -20.031 1 90.88 304 PHE B CA 1
ATOM 9685 C C . PHE B 1 304 ? -1.975 -58.906 -19.484 1 90.88 304 PHE B C 1
ATOM 9687 O O . PHE B 1 304 ? -1.51 -59.281 -18.406 1 90.88 304 PHE B O 1
ATOM 9694 N N . VAL B 1 305 ? -2.801 -59.625 -20.297 1 89.31 305 VAL B N 1
ATOM 9695 C CA . VAL B 1 305 ? -3.039 -61.062 -20.109 1 89.31 305 VAL B CA 1
ATOM 9696 C C . VAL B 1 305 ? -2.904 -61.781 -21.453 1 89.31 305 VAL B C 1
ATOM 9698 O O . VAL B 1 305 ? -3.135 -61.188 -22.516 1 89.31 305 VAL B O 1
ATOM 9701 N N . PRO B 1 306 ? -2.566 -63.031 -21.359 1 85.44 306 PRO B N 1
ATOM 9702 C CA . PRO B 1 306 ? -2.424 -63.75 -22.625 1 85.44 306 PRO B CA 1
ATOM 9703 C C . PRO B 1 306 ? -3.717 -63.781 -23.438 1 85.44 306 PRO B C 1
ATOM 9705 O O . PRO B 1 306 ? -4.801 -63.938 -22.859 1 85.44 306 PRO B O 1
ATOM 9708 N N . LYS B 1 307 ? -3.611 -63.594 -24.719 1 84.5 307 LYS B N 1
ATOM 9709 C CA . LYS B 1 307 ? -4.676 -63.688 -25.719 1 84.5 307 LYS B CA 1
ATOM 9710 C C . LYS B 1 307 ? -5.602 -62.469 -25.656 1 84.5 307 LYS B C 1
ATOM 9712 O O . LYS B 1 307 ? -6.652 -62.438 -26.297 1 84.5 307 LYS B O 1
ATOM 9717 N N . ALA B 1 308 ? -5.195 -61.562 -24.797 1 86 308 ALA B N 1
ATOM 9718 C CA . ALA B 1 308 ? -5.969 -60.312 -24.734 1 86 308 ALA B CA 1
ATOM 9719 C C . ALA B 1 308 ? -5.52 -59.312 -25.797 1 86 308 ALA B C 1
ATOM 9721 O O . ALA B 1 308 ? -4.508 -59.531 -26.469 1 86 308 ALA B O 1
ATOM 9722 N N . CYS B 1 309 ? -6.297 -58.281 -25.938 1 88.81 309 CYS B N 1
ATOM 9723 C CA . CYS B 1 309 ? -5.926 -57.188 -26.797 1 88.81 309 CYS B CA 1
ATOM 9724 C C . CYS B 1 309 ? -4.508 -56.688 -26.5 1 88.81 309 CYS B C 1
ATOM 9726 O O . CYS B 1 309 ? -4.203 -56.312 -25.359 1 88.81 309 CYS B O 1
ATOM 9728 N N . PRO B 1 310 ? -3.645 -56.781 -27.5 1 92 310 PRO B N 1
ATOM 9729 C CA . PRO B 1 310 ? -2.26 -56.375 -27.25 1 92 310 PRO B CA 1
ATOM 9730 C C . PRO B 1 310 ? -2.113 -54.844 -27.031 1 92 310 PRO B C 1
ATOM 9732 O O . PRO B 1 310 ? -2.93 -54.062 -27.516 1 92 310 PRO B O 1
ATOM 9735 N N . ASP B 1 311 ? -1.115 -54.469 -26.328 1 93.62 311 ASP B N 1
ATOM 9736 C CA . ASP B 1 311 ? -0.771 -53.062 -26.125 1 93.62 311 ASP B CA 1
ATOM 9737 C C . ASP B 1 311 ? 0.743 -52.844 -26.156 1 93.62 311 ASP B C 1
ATOM 9739 O O . ASP B 1 311 ? 1.506 -53.812 -25.984 1 93.62 311 ASP B O 1
ATOM 9743 N N . ALA B 1 312 ? 1.135 -51.688 -26.406 1 96.62 312 ALA B N 1
ATOM 9744 C CA . ALA B 1 312 ? 2.551 -51.344 -26.578 1 96.62 312 ALA B CA 1
ATOM 9745 C C . ALA B 1 312 ? 3.299 -51.469 -25.25 1 96.62 312 ALA B C 1
ATOM 9747 O O . ALA B 1 312 ? 4.461 -51.875 -25.219 1 96.62 312 ALA B O 1
ATOM 9748 N N . ASP B 1 313 ? 2.715 -51.094 -24.172 1 96.81 313 ASP B N 1
ATOM 9749 C CA . ASP B 1 313 ? 3.346 -51.031 -22.859 1 96.81 313 ASP B CA 1
ATOM 9750 C C . ASP B 1 313 ? 3.727 -52.438 -22.375 1 96.81 313 ASP B C 1
ATOM 9752 O O . ASP B 1 313 ? 4.902 -52.719 -22.141 1 96.81 313 ASP B O 1
ATOM 9756 N N . ASP B 1 314 ? 2.764 -53.312 -22.359 1 96.88 314 ASP B N 1
ATOM 9757 C CA . ASP B 1 314 ? 3.004 -54.688 -21.922 1 96.88 314 ASP B CA 1
ATOM 9758 C C . ASP B 1 314 ? 3.906 -55.406 -22.906 1 96.88 314 ASP B C 1
ATOM 9760 O O . ASP B 1 314 ? 4.734 -56.25 -22.5 1 96.88 314 ASP B O 1
ATOM 9764 N N . THR B 1 315 ? 3.684 -55.188 -24.156 1 97.69 315 THR B N 1
ATOM 9765 C CA . THR B 1 315 ? 4.535 -55.812 -25.156 1 97.69 315 THR B CA 1
ATOM 9766 C C . THR B 1 315 ? 5.992 -55.406 -24.953 1 97.69 315 THR B C 1
ATOM 9768 O O . THR B 1 315 ? 6.883 -56.281 -24.969 1 97.69 315 THR B O 1
ATOM 9771 N N . ALA B 1 316 ? 6.211 -54.156 -24.812 1 98.25 316 ALA B N 1
ATOM 9772 C CA . ALA B 1 316 ? 7.566 -53.656 -24.625 1 98.25 316 ALA B CA 1
ATOM 9773 C C . ALA B 1 316 ? 8.211 -54.219 -23.375 1 98.25 316 ALA B C 1
ATOM 9775 O O . ALA B 1 316 ? 9.383 -54.625 -23.391 1 98.25 316 ALA B O 1
ATOM 9776 N N . LYS B 1 317 ? 7.523 -54.281 -22.281 1 97.75 317 LYS B N 1
ATOM 9777 C CA . LYS B 1 317 ? 8.047 -54.812 -21.031 1 97.75 317 LYS B CA 1
ATOM 9778 C C . LYS B 1 317 ? 8.328 -56.312 -21.141 1 97.75 317 LYS B C 1
ATOM 9780 O O . LYS B 1 317 ? 9.297 -56.812 -20.578 1 97.75 317 LYS B O 1
ATOM 9785 N N . ALA B 1 318 ? 7.438 -56.938 -21.812 1 97.62 318 ALA B N 1
ATOM 9786 C CA . ALA B 1 318 ? 7.645 -58.375 -22.016 1 97.62 318 ALA B CA 1
ATOM 9787 C C . ALA B 1 318 ? 8.891 -58.625 -22.859 1 97.62 318 ALA B C 1
ATOM 9789 O O . ALA B 1 318 ? 9.688 -59.531 -22.531 1 97.62 318 ALA B O 1
ATOM 9790 N N . LEU B 1 319 ? 8.977 -57.906 -23.922 1 97.88 319 LEU B N 1
ATOM 9791 C CA . LEU B 1 319 ? 10.156 -58.031 -24.766 1 97.88 319 LEU B CA 1
ATOM 9792 C C . LEU B 1 319 ? 11.43 -57.75 -23.984 1 97.88 319 LEU B C 1
ATOM 9794 O O . LEU B 1 319 ? 12.422 -58.469 -24.125 1 97.88 319 LEU B O 1
ATOM 9798 N N . ALA B 1 320 ? 11.398 -56.75 -23.172 1 97.31 320 ALA B N 1
ATOM 9799 C CA . ALA B 1 320 ? 12.555 -56.375 -22.344 1 97.31 320 ALA B CA 1
ATOM 9800 C C . ALA B 1 320 ? 12.875 -57.5 -21.344 1 97.31 320 ALA B C 1
ATOM 9802 O O . ALA B 1 320 ? 14.039 -57.812 -21.125 1 97.31 320 ALA B O 1
ATOM 9803 N N . ALA B 1 321 ? 11.82 -57.969 -20.688 1 96.75 321 ALA B N 1
ATOM 9804 C CA . ALA B 1 321 ? 12.008 -59.062 -19.719 1 96.75 321 ALA B CA 1
ATOM 9805 C C . ALA B 1 321 ? 12.672 -60.281 -20.359 1 96.75 321 ALA B C 1
ATOM 9807 O O . ALA B 1 321 ? 13.57 -60.875 -19.766 1 96.75 321 ALA B O 1
ATOM 9808 N N . LEU B 1 322 ? 12.219 -60.625 -21.531 1 96.62 322 LEU B N 1
ATOM 9809 C CA . LEU B 1 322 ? 12.781 -61.75 -22.25 1 96.62 322 LEU B CA 1
ATOM 9810 C C . LEU B 1 322 ? 14.211 -61.469 -22.688 1 96.62 322 LEU B C 1
ATOM 9812 O O . LEU B 1 322 ? 15.094 -62.312 -22.547 1 96.62 322 LEU B O 1
ATOM 9816 N N . ALA B 1 323 ? 14.422 -60.312 -23.172 1 95.5 323 ALA B N 1
ATOM 9817 C CA . ALA B 1 323 ? 15.758 -59.938 -23.609 1 95.5 323 ALA B CA 1
ATOM 9818 C C . ALA B 1 323 ? 16.75 -60 -22.469 1 95.5 323 ALA B C 1
ATOM 9820 O O . ALA B 1 323 ? 17.891 -60.438 -22.641 1 95.5 323 ALA B O 1
ATOM 9821 N N . LEU B 1 324 ? 16.344 -59.562 -21.281 1 94.25 324 LEU B N 1
ATOM 9822 C CA . LEU B 1 324 ? 17.219 -59.562 -20.109 1 94.25 324 LEU B CA 1
ATOM 9823 C C . LEU B 1 324 ? 17.531 -61 -19.672 1 94.25 324 LEU B C 1
ATOM 9825 O O . LEU B 1 324 ? 18.547 -61.25 -19.016 1 94.25 324 LEU B O 1
ATOM 9829 N N . GLN B 1 325 ? 16.625 -61.844 -20.094 1 92.94 325 GLN B N 1
ATOM 9830 C CA . GLN B 1 325 ? 16.859 -63.25 -19.797 1 92.94 325 GLN B CA 1
ATOM 9831 C C . GLN B 1 325 ? 17.641 -63.938 -20.906 1 92.94 325 GLN B C 1
ATOM 9833 O O . GLN B 1 325 ? 17.891 -65.125 -20.828 1 92.94 325 GLN B O 1
ATOM 9838 N N . GLY B 1 326 ? 17.922 -63.219 -22.016 1 91.19 326 GLY B N 1
ATOM 9839 C CA . GLY B 1 326 ? 18.766 -63.75 -23.062 1 91.19 326 GLY B CA 1
ATOM 9840 C C . GLY B 1 326 ? 18 -64.125 -24.328 1 91.19 326 GLY B C 1
ATOM 9841 O O . GLY B 1 326 ? 18.609 -64.438 -25.344 1 91.19 326 GLY B O 1
ATOM 9842 N N . ALA B 1 327 ? 16.688 -64 -24.281 1 93.44 327 ALA B N 1
ATOM 9843 C CA . ALA B 1 327 ? 15.867 -64.312 -25.453 1 93.44 327 ALA B CA 1
ATOM 9844 C C . ALA B 1 327 ? 15.617 -63.031 -26.266 1 93.44 327 ALA B C 1
ATOM 9846 O O . ALA B 1 327 ? 15.062 -62.062 -25.766 1 93.44 327 ALA B O 1
ATOM 9847 N N . GLN B 1 328 ? 15.984 -63.125 -27.578 1 92.5 328 GLN B N 1
ATOM 9848 C CA . GLN B 1 328 ? 15.852 -61.938 -28.422 1 92.5 328 GLN B CA 1
ATOM 9849 C C . GLN B 1 328 ? 14.742 -62.125 -29.453 1 92.5 328 GLN B C 1
ATOM 9851 O O . GLN B 1 328 ? 14.828 -63 -30.312 1 92.5 328 GLN B O 1
ATOM 9856 N N . TYR B 1 329 ? 13.719 -61.406 -29.25 1 95.31 329 TYR B N 1
ATOM 9857 C CA . TYR B 1 329 ? 12.617 -61.375 -30.203 1 95.31 329 TYR B CA 1
ATOM 9858 C C . TYR B 1 329 ? 12.5 -60.031 -30.875 1 95.31 329 TYR B C 1
ATOM 9860 O O . TYR B 1 329 ? 12.734 -59 -30.234 1 95.31 329 TYR B O 1
ATOM 9868 N N . SER B 1 330 ? 12.148 -60.031 -32.125 1 94.5 330 SER B N 1
ATOM 9869 C CA . SER B 1 330 ? 12.062 -58.781 -32.875 1 94.5 330 SER B CA 1
ATOM 9870 C C . SER B 1 330 ? 10.914 -57.906 -32.375 1 94.5 330 SER B C 1
ATOM 9872 O O . SER B 1 330 ? 9.789 -58.375 -32.219 1 94.5 330 SER B O 1
ATOM 9874 N N . PRO B 1 331 ? 11.273 -56.656 -32.125 1 96.31 331 PRO B N 1
ATOM 9875 C CA . PRO B 1 331 ? 10.203 -55.75 -31.75 1 96.31 331 PRO B CA 1
ATOM 9876 C C . PRO B 1 331 ? 9.445 -55.156 -32.938 1 96.31 331 PRO B C 1
ATOM 9878 O O . PRO B 1 331 ? 8.711 -54.188 -32.812 1 96.31 331 PRO B O 1
ATOM 9881 N N . GLN B 1 332 ? 9.578 -55.688 -34.125 1 96 332 GLN B N 1
ATOM 9882 C CA . GLN B 1 332 ? 9.055 -55.125 -35.375 1 96 332 GLN B CA 1
ATOM 9883 C C . GLN B 1 332 ? 7.535 -55 -35.344 1 96 332 GLN B C 1
ATOM 9885 O O . GLN B 1 332 ? 6.965 -54.031 -35.812 1 96 332 GLN B O 1
ATOM 9890 N N . VAL B 1 333 ? 6.855 -56.031 -34.812 1 96.69 333 VAL B N 1
ATOM 9891 C CA . VAL B 1 333 ? 5.395 -56 -34.781 1 96.69 333 VAL B CA 1
ATOM 9892 C C . VAL B 1 333 ? 4.934 -54.875 -33.844 1 96.69 333 VAL B C 1
ATOM 9894 O O . VAL B 1 333 ? 3.928 -54.219 -34.094 1 96.69 333 VAL B O 1
ATOM 9897 N N . LEU B 1 334 ? 5.637 -54.688 -32.75 1 97 334 LEU B N 1
ATOM 9898 C CA . LEU B 1 334 ? 5.363 -53.594 -31.844 1 97 334 LEU B CA 1
ATOM 9899 C C . LEU B 1 334 ? 5.461 -52.25 -32.562 1 97 334 LEU B C 1
ATOM 9901 O O . LEU B 1 334 ? 4.578 -51.406 -32.438 1 97 334 LEU B O 1
ATOM 9905 N N . VAL B 1 335 ? 6.469 -52.031 -33.375 1 97.06 335 VAL B N 1
ATOM 9906 C CA . VAL B 1 335 ? 6.715 -50.781 -34.094 1 97.06 335 VAL B CA 1
ATOM 9907 C C . VAL B 1 335 ? 5.621 -50.594 -35.156 1 97.06 335 VAL B C 1
ATOM 9909 O O . VAL B 1 335 ? 5.023 -49.5 -35.219 1 97.06 335 VAL B O 1
ATOM 9912 N N . ASP B 1 336 ? 5.32 -51.625 -35.844 1 96.19 336 ASP B N 1
ATOM 9913 C CA . ASP B 1 336 ? 4.367 -51.531 -36.938 1 96.19 336 ASP B CA 1
ATOM 9914 C C . ASP B 1 336 ? 2.975 -51.188 -36.438 1 96.19 336 ASP B C 1
ATOM 9916 O O . ASP B 1 336 ? 2.238 -50.438 -37.094 1 96.19 336 ASP B O 1
ATOM 9920 N N . ARG B 1 337 ? 2.727 -51.625 -35.281 1 94.19 337 ARG B N 1
ATOM 9921 C CA . ARG B 1 337 ? 1.347 -51.531 -34.812 1 94.19 337 ARG B CA 1
ATOM 9922 C C . ARG B 1 337 ? 1.119 -50.25 -34.031 1 94.19 337 ARG B C 1
ATOM 9924 O O . ARG B 1 337 ? 0.029 -49.656 -34.062 1 94.19 337 ARG B O 1
ATOM 9931 N N . PHE B 1 338 ? 2.084 -49.781 -33.375 1 95.94 338 PHE B N 1
ATOM 9932 C CA . PHE B 1 338 ? 1.755 -48.781 -32.344 1 95.94 338 PHE B CA 1
ATOM 9933 C C . PHE B 1 338 ? 2.498 -47.5 -32.625 1 95.94 338 PHE B C 1
ATOM 9935 O O . PHE B 1 338 ? 2.23 -46.469 -31.984 1 95.94 338 PHE B O 1
ATOM 9942 N N . GLU B 1 339 ? 3.441 -47.438 -33.531 1 96.19 339 GLU B N 1
ATOM 9943 C CA . GLU B 1 339 ? 4.18 -46.219 -33.844 1 96.19 339 GLU B CA 1
ATOM 9944 C C . GLU B 1 339 ? 3.283 -45.188 -34.5 1 96.19 339 GLU B C 1
ATOM 9946 O O . GLU B 1 339 ? 2.457 -45.531 -35.375 1 96.19 339 GLU B O 1
ATOM 9951 N N . ARG B 1 340 ? 3.312 -44.031 -34.094 1 94.62 340 ARG B N 1
ATOM 9952 C CA . ARG B 1 340 ? 2.705 -42.875 -34.719 1 94.62 340 ARG B CA 1
ATOM 9953 C C . ARG B 1 340 ? 3.766 -41.844 -35.156 1 94.62 340 ARG B C 1
ATOM 9955 O O . ARG B 1 340 ? 4.965 -42.125 -35.094 1 94.62 340 ARG B O 1
ATOM 9962 N N . GLU B 1 341 ? 3.359 -40.719 -35.531 1 93.88 341 GLU B N 1
ATOM 9963 C CA . GLU B 1 341 ? 4.277 -39.75 -36.094 1 93.88 341 GLU B CA 1
ATOM 9964 C C . GLU B 1 341 ? 5.285 -39.25 -35.031 1 93.88 341 GLU B C 1
ATOM 9966 O O . GLU B 1 341 ? 6.477 -39.156 -35.344 1 93.88 341 GLU B O 1
ATOM 9971 N N . LYS B 1 342 ? 4.844 -39.062 -33.812 1 95.25 342 LYS B N 1
ATOM 9972 C CA . LYS B 1 342 ? 5.719 -38.406 -32.844 1 95.25 342 LYS B CA 1
ATOM 9973 C C . LYS B 1 342 ? 5.898 -39.25 -31.594 1 95.25 342 LYS B C 1
ATOM 9975 O O . LYS B 1 342 ? 6.66 -38.906 -30.688 1 95.25 342 LYS B O 1
ATOM 9980 N N . HIS B 1 343 ? 5.242 -40.344 -31.531 1 96.56 343 HIS B N 1
ATOM 9981 C CA . HIS B 1 343 ? 5.273 -41.188 -30.328 1 96.56 343 HIS B CA 1
ATOM 9982 C C . HIS B 1 343 ? 4.672 -42.562 -30.609 1 96.56 343 HIS B C 1
ATOM 9984 O O . HIS B 1 343 ? 4.316 -42.875 -31.75 1 96.56 343 HIS B O 1
ATOM 9990 N N . PHE B 1 344 ? 4.672 -43.406 -29.609 1 97.19 344 PHE B N 1
ATOM 9991 C CA . PHE B 1 344 ? 3.957 -44.688 -29.641 1 97.19 344 PHE B CA 1
ATOM 9992 C C . PHE B 1 344 ? 2.686 -44.594 -28.797 1 97.19 344 PHE B C 1
ATOM 9994 O O . PHE B 1 344 ? 2.705 -44.094 -27.672 1 97.19 344 PHE B O 1
ATOM 10001 N N . THR B 1 345 ? 1.604 -45.062 -29.391 1 94.38 345 THR B N 1
ATOM 10002 C CA . THR B 1 345 ? 0.358 -45.125 -28.641 1 94.38 345 THR B CA 1
ATOM 10003 C C . THR B 1 345 ? 0.291 -46.406 -27.828 1 94.38 345 THR B C 1
ATOM 10005 O O . THR B 1 345 ? 0.898 -47.406 -28.188 1 94.38 345 THR B O 1
ATOM 10008 N N . THR B 1 346 ? -0.333 -46.312 -26.703 1 93 346 THR B N 1
ATOM 10009 C CA . THR B 1 346 ? -0.469 -47.5 -25.875 1 93 346 THR B CA 1
ATOM 10010 C C . THR B 1 346 ? -1.392 -48.531 -26.547 1 93 346 THR B C 1
ATOM 10012 O O . THR B 1 346 ? -1.024 -49.688 -26.719 1 93 346 THR B O 1
ATOM 10015 N N . TYR B 1 347 ? -2.594 -48.031 -26.844 1 88.81 347 TYR B N 1
ATOM 10016 C CA . TYR B 1 347 ? -3.57 -48.781 -27.609 1 88.81 347 TYR B CA 1
ATOM 10017 C C . TYR B 1 347 ? -3.887 -48.125 -28.938 1 88.81 347 TYR B C 1
ATOM 10019 O O . TYR B 1 347 ? -3.715 -46.906 -29.078 1 88.81 347 TYR B O 1
ATOM 10027 N N . LEU B 1 348 ? -4.246 -48.781 -29.938 1 76.38 348 LEU B N 1
ATOM 10028 C CA . LEU B 1 348 ? -4.457 -48.281 -31.281 1 76.38 348 LEU B CA 1
ATOM 10029 C C . LEU B 1 348 ? -5.426 -47.094 -31.281 1 76.38 348 LEU B C 1
ATOM 10031 O O . LEU B 1 348 ? -5.246 -46.125 -32.031 1 76.38 348 LEU B O 1
ATOM 10035 N N . TYR B 1 349 ? -6.418 -46.969 -30.438 1 70.62 349 TYR B N 1
ATOM 10036 C CA . TYR B 1 349 ? -7.41 -45.875 -30.469 1 70.62 349 TYR B CA 1
ATOM 10037 C C . TYR B 1 349 ? -7.355 -45.031 -29.203 1 70.62 349 TYR B C 1
ATOM 10039 O O . TYR B 1 349 ? -8.336 -44.375 -28.844 1 70.62 349 TYR B O 1
ATOM 10047 N N . GLU B 1 350 ? -6.113 -45.031 -28.75 1 76.5 350 GLU B N 1
ATOM 10048 C CA . GLU B 1 350 ? -5.93 -44.25 -27.531 1 76.5 350 GLU B CA 1
ATOM 10049 C C . GLU B 1 350 ? -5.762 -42.75 -27.859 1 76.5 350 GLU B C 1
ATOM 10051 O O . GLU B 1 350 ? -5.098 -42.406 -28.828 1 76.5 350 GLU B O 1
ATOM 10056 N N . THR B 1 351 ? -6.453 -41.938 -27.078 1 69.56 351 THR B N 1
ATOM 10057 C CA . THR B 1 351 ? -6.453 -40.469 -27.312 1 69.56 351 THR B CA 1
ATOM 10058 C C . THR B 1 351 ? -5.281 -39.812 -26.594 1 69.56 351 THR B C 1
ATOM 10060 O O . THR B 1 351 ? -4.801 -38.781 -27.016 1 69.56 351 THR B O 1
ATOM 10063 N N . HIS B 1 352 ? -4.824 -40.406 -25.531 1 78.69 352 HIS B N 1
ATOM 10064 C CA . HIS B 1 352 ? -3.791 -39.781 -24.719 1 78.69 352 HIS B CA 1
ATOM 10065 C C . HIS B 1 352 ? -2.432 -40.438 -24.953 1 78.69 352 HIS B C 1
ATOM 10067 O O . HIS B 1 352 ? -2.352 -41.625 -25.234 1 78.69 352 HIS B O 1
ATOM 10073 N N . THR B 1 353 ? -1.489 -39.656 -24.922 1 88.12 353 THR B N 1
ATOM 10074 C CA . THR B 1 353 ? -0.132 -40.188 -24.984 1 88.12 353 THR B CA 1
ATOM 10075 C C . THR B 1 353 ? 0.351 -40.562 -23.578 1 88.12 353 THR B C 1
ATOM 10077 O O . THR B 1 353 ? -0.183 -40.094 -22.578 1 88.12 353 THR B O 1
ATOM 10080 N N . SER B 1 354 ? 1.25 -41.438 -23.531 1 94.38 354 SER B N 1
ATOM 10081 C CA . SER B 1 354 ? 1.734 -41.969 -22.25 1 94.38 354 SER B CA 1
ATOM 10082 C C . SER B 1 354 ? 3.258 -41.938 -22.188 1 94.38 354 SER B C 1
ATOM 10084 O O . SER B 1 354 ? 3.924 -42.531 -23.031 1 94.38 354 SER B O 1
ATOM 10086 N N . ILE B 1 355 ? 3.771 -41.312 -21.172 1 96.94 355 ILE B N 1
ATOM 10087 C CA . ILE B 1 355 ? 5.211 -41.25 -20.938 1 96.94 355 ILE B CA 1
ATOM 10088 C C . ILE B 1 355 ? 5.738 -42.656 -20.609 1 96.94 355 ILE B C 1
ATOM 10090 O O . ILE B 1 355 ? 6.777 -43.062 -21.109 1 96.94 355 ILE B O 1
ATOM 10094 N N . SER B 1 356 ? 5.047 -43.344 -19.812 1 97.06 356 SER B N 1
ATOM 10095 C CA . SER B 1 356 ? 5.492 -44.656 -19.391 1 97.06 356 SER B CA 1
ATOM 10096 C C . SER B 1 356 ? 5.559 -45.625 -20.578 1 97.06 356 SER B C 1
ATOM 10098 O O . SER B 1 356 ? 6.523 -46.375 -20.719 1 97.06 356 SER B O 1
ATOM 10100 N N . THR B 1 357 ? 4.562 -45.562 -21.438 1 97.5 357 THR B N 1
ATOM 10101 C CA . THR B 1 357 ? 4.555 -46.438 -22.609 1 97.5 357 THR B CA 1
ATOM 10102 C C . THR B 1 357 ? 5.77 -46.156 -23.484 1 97.5 357 THR B C 1
ATOM 10104 O O . THR B 1 357 ? 6.465 -47.094 -23.906 1 97.5 357 THR B O 1
ATOM 10107 N N . ASN B 1 358 ? 6.016 -44.938 -23.734 1 98.38 358 ASN B N 1
ATOM 10108 C CA . ASN B 1 358 ? 7.117 -44.594 -24.625 1 98.38 358 ASN B CA 1
ATOM 10109 C C . ASN B 1 358 ? 8.477 -44.875 -23.984 1 98.38 358 ASN B C 1
ATOM 10111 O O . ASN B 1 358 ? 9.438 -45.219 -24.672 1 98.38 358 ASN B O 1
ATOM 10115 N N . ALA B 1 359 ? 8.609 -44.719 -22.688 1 98.5 359 ALA B N 1
ATOM 10116 C CA . ALA B 1 359 ? 9.836 -45.094 -21.969 1 98.5 359 ALA B CA 1
ATOM 10117 C C . ALA B 1 359 ? 10.086 -46.594 -22.047 1 98.5 359 ALA B C 1
ATOM 10119 O O . ALA B 1 359 ? 11.227 -47.031 -22.25 1 98.5 359 ALA B O 1
ATOM 10120 N N . ASN B 1 360 ? 9.055 -47.375 -21.859 1 98.12 360 ASN B N 1
ATOM 10121 C CA . ASN B 1 360 ? 9.188 -48.812 -21.953 1 98.12 360 ASN B CA 1
ATOM 10122 C C . ASN B 1 360 ? 9.531 -49.281 -23.359 1 98.12 360 ASN B C 1
ATOM 10124 O O . ASN B 1 360 ? 10.32 -50.188 -23.547 1 98.12 360 ASN B O 1
ATOM 10128 N N . VAL B 1 361 ? 8.883 -48.688 -24.312 1 98.44 361 VAL B N 1
ATOM 10129 C CA . VAL B 1 361 ? 9.211 -48.969 -25.703 1 98.44 361 VAL B CA 1
ATOM 10130 C C . VAL B 1 361 ? 10.68 -48.656 -25.969 1 98.44 361 VAL B C 1
ATOM 10132 O O . VAL B 1 361 ? 11.391 -49.438 -26.594 1 98.44 361 VAL B O 1
ATOM 10135 N N . LEU B 1 362 ? 11.133 -47.5 -25.531 1 98.5 362 LEU B N 1
ATOM 10136 C CA . LEU B 1 362 ? 12.531 -47.125 -25.703 1 98.5 362 LEU B CA 1
ATOM 10137 C C . LEU B 1 362 ? 13.453 -48.156 -25.078 1 98.5 362 LEU B C 1
ATOM 10139 O O . LEU B 1 362 ? 14.453 -48.562 -25.688 1 98.5 362 LEU B O 1
ATOM 10143 N N . THR B 1 363 ? 13.156 -48.562 -23.875 1 97.38 363 THR B N 1
ATOM 10144 C CA . THR B 1 363 ? 13.969 -49.562 -23.188 1 97.38 363 THR B CA 1
ATOM 10145 C C . THR B 1 363 ? 14.07 -50.844 -24 1 97.38 363 THR B C 1
ATOM 10147 O O . THR B 1 363 ? 15.156 -51.375 -24.172 1 97.38 363 THR B O 1
ATOM 10150 N N . ALA B 1 364 ? 12.938 -51.312 -24.531 1 97.75 364 ALA B N 1
ATOM 10151 C CA . ALA B 1 364 ? 12.914 -52.531 -25.344 1 97.75 364 ALA B CA 1
ATOM 10152 C C . ALA B 1 364 ? 13.758 -52.344 -26.609 1 97.75 364 ALA B C 1
ATOM 10154 O O . ALA B 1 364 ? 14.555 -53.219 -26.953 1 97.75 364 ALA B O 1
ATOM 10155 N N . LEU B 1 365 ? 13.562 -51.25 -27.266 1 97.5 365 LEU B N 1
ATOM 10156 C CA . LEU B 1 365 ? 14.281 -51 -28.5 1 97.5 365 LEU B CA 1
ATOM 10157 C C . LEU B 1 365 ? 15.789 -50.906 -28.25 1 97.5 365 LEU B C 1
ATOM 10159 O O . LEU B 1 365 ? 16.578 -51.438 -29.047 1 97.5 365 LEU B O 1
ATOM 10163 N N . VAL B 1 366 ? 16.188 -50.25 -27.188 1 95.88 366 VAL B N 1
ATOM 10164 C CA . VAL B 1 366 ? 17.594 -50.094 -26.859 1 95.88 366 VAL B CA 1
ATOM 10165 C C . VAL B 1 366 ? 18.219 -51.469 -26.578 1 95.88 366 VAL B C 1
ATOM 10167 O O . VAL B 1 366 ? 19.359 -51.719 -27 1 95.88 366 VAL B O 1
ATOM 10170 N N . LEU B 1 367 ? 17.5 -52.281 -25.859 1 93.38 367 LEU B N 1
ATOM 10171 C CA . LEU B 1 367 ? 18 -53.594 -25.516 1 93.38 367 LEU B CA 1
ATOM 10172 C C . LEU B 1 367 ? 18.094 -54.5 -26.75 1 93.38 367 LEU B C 1
ATOM 10174 O O . LEU B 1 367 ? 18.984 -55.344 -26.844 1 93.38 367 LEU B O 1
ATOM 10178 N N . LEU B 1 368 ? 17.219 -54.281 -27.703 1 94.25 368 LEU B N 1
ATOM 10179 C CA . LEU B 1 368 ? 17.062 -55.25 -28.781 1 94.25 368 LEU B CA 1
ATOM 10180 C C . LEU B 1 368 ? 17.75 -54.75 -30.062 1 94.25 368 LEU B C 1
ATOM 10182 O O . LEU B 1 368 ? 17.922 -55.5 -31 1 94.25 368 LEU B O 1
ATOM 10186 N N . SER B 1 369 ? 18.078 -53.5 -30.016 1 88.38 369 SER B N 1
ATOM 10187 C CA . SER B 1 369 ? 18.703 -52.938 -31.219 1 88.38 369 SER B CA 1
ATOM 10188 C C . SER B 1 369 ? 20.156 -53.375 -31.328 1 88.38 369 SER B C 1
ATOM 10190 O O . SER B 1 369 ? 20.938 -53.25 -30.375 1 88.38 369 SER B O 1
ATOM 10192 N N . ALA B 1 370 ? 20.594 -54.094 -32.438 1 75.88 370 ALA B N 1
ATOM 10193 C CA . ALA B 1 370 ? 21.969 -54.531 -32.688 1 75.88 370 ALA B CA 1
ATOM 10194 C C . ALA B 1 370 ? 22.562 -53.781 -33.875 1 75.88 370 ALA B C 1
ATOM 10196 O O . ALA B 1 370 ? 23.797 -53.719 -34.031 1 75.88 370 ALA B O 1
ATOM 10197 N N . ASP B 1 371 ? 21.828 -53.5 -34.906 1 78.75 371 ASP B N 1
ATOM 10198 C CA . ASP B 1 371 ? 22.344 -52.969 -36.156 1 78.75 371 ASP B CA 1
ATOM 10199 C C . ASP B 1 371 ? 21.719 -51.625 -36.5 1 78.75 371 ASP B C 1
ATOM 10201 O O . ASP B 1 371 ? 21.438 -51.312 -37.656 1 78.75 371 ASP B O 1
ATOM 10205 N N . ASP B 1 372 ? 21.5 -50.75 -35.531 1 82.06 372 ASP B N 1
ATOM 10206 C CA . ASP B 1 372 ? 20.969 -49.406 -35.688 1 82.06 372 ASP B CA 1
ATOM 10207 C C . ASP B 1 372 ? 19.641 -49.438 -36.438 1 82.06 372 ASP B C 1
ATOM 10209 O O . ASP B 1 372 ? 19.172 -48.406 -36.938 1 82.06 372 ASP B O 1
ATOM 10213 N N . ARG B 1 373 ? 19.078 -50.5 -36.625 1 89 373 ARG B N 1
ATOM 10214 C CA . ARG B 1 373 ? 17.828 -50.688 -37.344 1 89 373 ARG B CA 1
ATOM 10215 C C . ARG B 1 373 ? 16.703 -49.844 -36.75 1 89 373 ARG B C 1
ATOM 10217 O O . ARG B 1 373 ? 15.844 -49.344 -37.5 1 89 373 ARG B O 1
ATOM 10224 N N . TYR B 1 374 ? 16.719 -49.656 -35.531 1 95.25 374 TYR B N 1
ATOM 10225 C CA . TYR B 1 374 ? 15.594 -49 -34.906 1 95.25 374 TYR B CA 1
ATOM 10226 C C . TYR B 1 374 ? 15.984 -47.625 -34.406 1 95.25 374 TYR B C 1
ATOM 10228 O O . TYR B 1 374 ? 15.367 -47.062 -33.5 1 95.25 374 TYR B O 1
ATOM 10236 N N . GLN B 1 375 ? 17 -47.031 -35.031 1 95 375 GLN B N 1
ATOM 10237 C CA . GLN B 1 375 ? 17.531 -45.719 -34.625 1 95 375 GLN B CA 1
ATOM 10238 C C . GLN B 1 375 ? 16.469 -44.625 -34.75 1 95 375 GLN B C 1
ATOM 10240 O O . GLN B 1 375 ? 16.344 -43.781 -33.875 1 95 375 GLN B O 1
ATOM 10245 N N . PRO B 1 376 ? 15.688 -44.625 -35.844 1 96.19 376 PRO B N 1
ATOM 10246 C CA . PRO B 1 376 ? 14.656 -43.594 -35.938 1 96.19 376 PRO B CA 1
ATOM 10247 C C . PRO B 1 376 ? 13.609 -43.688 -34.844 1 96.19 376 PRO B C 1
ATOM 10249 O O . PRO B 1 376 ? 13.141 -42.656 -34.344 1 96.19 376 PRO B O 1
ATOM 10252 N N . GLN B 1 377 ? 13.203 -44.906 -34.469 1 97.31 377 GLN B N 1
ATOM 10253 C CA . GLN B 1 377 ? 12.227 -45.125 -33.406 1 97.31 377 GLN B CA 1
ATOM 10254 C C . GLN B 1 377 ? 12.797 -44.75 -32.062 1 97.31 377 GLN B C 1
ATOM 10256 O O . GLN B 1 377 ? 12.094 -44.219 -31.203 1 97.31 377 GLN B O 1
ATOM 10261 N N . ILE B 1 378 ? 14.078 -45.031 -31.906 1 97.69 378 ILE B N 1
ATOM 10262 C CA . ILE B 1 378 ? 14.766 -44.656 -30.688 1 97.69 378 ILE B CA 1
ATOM 10263 C C . ILE B 1 378 ? 14.781 -43.156 -30.547 1 97.69 378 ILE B C 1
ATOM 10265 O O . ILE B 1 378 ? 14.445 -42.594 -29.484 1 97.69 378 ILE B O 1
ATOM 10269 N N . GLU B 1 379 ? 15.102 -42.469 -31.609 1 97.88 379 GLU B N 1
ATOM 10270 C CA . GLU B 1 379 ? 15.094 -41 -31.609 1 97.88 379 GLU B CA 1
ATOM 10271 C C . GLU B 1 379 ? 13.688 -40.469 -31.344 1 97.88 379 GLU B C 1
ATOM 10273 O O . GLU B 1 379 ? 13.531 -39.5 -30.594 1 97.88 379 GLU B O 1
ATOM 10278 N N . LYS B 1 380 ? 12.727 -41.031 -31.984 1 97.81 380 LYS B N 1
ATOM 10279 C CA . LYS B 1 380 ? 11.344 -40.625 -31.812 1 97.81 380 LYS B CA 1
ATOM 10280 C C . LYS B 1 380 ? 10.922 -40.688 -30.359 1 97.81 380 LYS B C 1
ATOM 10282 O O . LYS B 1 380 ? 10.328 -39.75 -29.828 1 97.81 380 LYS B O 1
ATOM 10287 N N . CYS B 1 381 ? 11.242 -41.781 -29.656 1 98.12 381 CYS B N 1
ATOM 10288 C CA . CYS B 1 381 ? 10.898 -41.938 -28.25 1 98.12 381 CYS B CA 1
ATOM 10289 C C . CYS B 1 381 ? 11.617 -40.938 -27.375 1 98.12 381 CYS B C 1
ATOM 10291 O O . CYS B 1 381 ? 11.008 -40.344 -26.484 1 98.12 381 CYS B O 1
ATOM 10293 N N . ILE B 1 382 ? 12.852 -40.75 -27.688 1 98.38 382 ILE B N 1
ATOM 10294 C CA . ILE B 1 382 ? 13.656 -39.844 -26.875 1 98.38 382 ILE B CA 1
ATOM 10295 C C . ILE B 1 382 ? 13.164 -38.406 -27.062 1 98.38 382 ILE B C 1
ATOM 10297 O O . ILE B 1 382 ? 13.039 -37.656 -26.078 1 98.38 382 ILE B O 1
ATOM 10301 N N . ARG B 1 383 ? 12.883 -38.031 -28.266 1 98.12 383 ARG B N 1
ATOM 10302 C CA . ARG B 1 383 ? 12.344 -36.688 -28.547 1 98.12 383 ARG B CA 1
ATOM 10303 C C . ARG B 1 383 ? 11.016 -36.469 -27.828 1 98.12 383 ARG B C 1
ATOM 10305 O O . ARG B 1 383 ? 10.758 -35.406 -27.281 1 98.12 383 ARG B O 1
ATOM 10312 N N . TYR B 1 384 ? 10.18 -37.438 -27.922 1 97.69 384 TYR B N 1
ATOM 10313 C CA . TYR B 1 384 ? 8.891 -37.344 -27.25 1 97.69 384 TYR B CA 1
ATOM 10314 C C . TYR B 1 384 ? 9.07 -37.188 -25.75 1 97.69 384 TYR B C 1
ATOM 10316 O O . TYR B 1 384 ? 8.422 -36.312 -25.125 1 97.69 384 TYR B O 1
ATOM 10324 N N . LEU B 1 385 ? 9.945 -37.969 -25.125 1 98.44 385 LEU B N 1
ATOM 10325 C CA . LEU B 1 385 ? 10.156 -37.969 -23.672 1 98.44 385 LEU B CA 1
ATOM 10326 C C . LEU B 1 385 ? 10.742 -36.625 -23.234 1 98.44 385 LEU B C 1
ATOM 10328 O O . LEU B 1 385 ? 10.289 -36.031 -22.25 1 98.44 385 LEU B O 1
ATOM 10332 N N . CYS B 1 386 ? 11.68 -36.125 -23.969 1 98.31 386 CYS B N 1
ATOM 10333 C CA . CYS B 1 386 ? 12.305 -34.844 -23.641 1 98.31 386 CYS B CA 1
ATOM 10334 C C . CYS B 1 386 ? 11.32 -33.719 -23.828 1 98.31 386 CYS B C 1
ATOM 10336 O O . CYS B 1 386 ? 11.273 -32.781 -23.016 1 98.31 386 CYS B O 1
ATOM 10338 N N . ASP B 1 387 ? 10.57 -33.781 -24.891 1 97.19 387 ASP B N 1
ATOM 10339 C CA . ASP B 1 387 ? 9.586 -32.75 -25.141 1 97.19 387 ASP B CA 1
ATOM 10340 C C . ASP B 1 387 ? 8.531 -32.719 -24.031 1 97.19 387 ASP B C 1
ATOM 10342 O O . ASP B 1 387 ? 8.094 -31.641 -23.609 1 97.19 387 ASP B O 1
ATOM 10346 N N . ALA B 1 388 ? 8.07 -33.844 -23.625 1 96.56 388 ALA B N 1
ATOM 10347 C CA . ALA B 1 388 ? 7.105 -33.938 -22.531 1 96.56 388 ALA B CA 1
ATOM 10348 C C . ALA B 1 388 ? 7.66 -33.312 -21.25 1 96.56 388 ALA B C 1
ATOM 10350 O O . ALA B 1 388 ? 6.945 -32.594 -20.547 1 96.56 388 ALA B O 1
ATOM 10351 N N . TRP B 1 389 ? 8.898 -33.594 -21 1 97.56 389 TRP B N 1
ATOM 10352 C CA . TRP B 1 389 ? 9.531 -33 -19.828 1 97.56 389 TRP B CA 1
ATOM 10353 C C . TRP B 1 389 ? 9.609 -31.469 -19.953 1 97.56 389 TRP B C 1
ATOM 10355 O O . TRP B 1 389 ? 9.336 -30.75 -19 1 97.56 389 TRP B O 1
ATOM 10365 N N . PHE B 1 390 ? 9.984 -31.016 -21.109 1 97.19 390 PHE B N 1
ATOM 10366 C CA . PHE B 1 390 ? 10.188 -29.594 -21.328 1 97.19 390 PHE B CA 1
ATOM 10367 C C . PHE B 1 390 ? 8.867 -28.844 -21.188 1 97.19 390 PHE B C 1
ATOM 10369 O O . PHE B 1 390 ? 8.859 -27.641 -20.891 1 97.19 390 PHE B O 1
ATOM 10376 N N . GLN B 1 391 ? 7.805 -29.547 -21.344 1 94.31 391 GLN B N 1
ATOM 10377 C CA . GLN B 1 391 ? 6.516 -28.875 -21.391 1 94.31 391 GLN B CA 1
ATOM 10378 C C . GLN B 1 391 ? 5.789 -28.984 -20.047 1 94.31 391 GLN B C 1
ATOM 10380 O O . GLN B 1 391 ? 4.84 -28.234 -19.797 1 94.31 391 GLN B O 1
ATOM 10385 N N . CYS B 1 392 ? 6.27 -29.75 -19.203 1 94.25 392 CYS B N 1
ATOM 10386 C CA . CYS B 1 392 ? 5.5 -30 -17.984 1 94.25 392 CYS B CA 1
ATOM 10387 C C . CYS B 1 392 ? 5.988 -29.109 -16.844 1 94.25 392 CYS B C 1
ATOM 10389 O O . CYS B 1 392 ? 7.188 -28.859 -16.719 1 94.25 392 CYS B O 1
ATOM 10391 N N . ASP B 1 393 ? 5.09 -28.656 -16.031 1 93.31 393 ASP B N 1
ATOM 10392 C CA . ASP B 1 393 ? 5.453 -28.062 -14.75 1 93.31 393 ASP B CA 1
ATOM 10393 C C . ASP B 1 393 ? 5.801 -29.125 -13.719 1 93.31 393 ASP B C 1
ATOM 10395 O O . ASP B 1 393 ? 5.184 -30.203 -13.695 1 93.31 393 ASP B O 1
ATOM 10399 N N . ARG B 1 394 ? 6.777 -28.828 -12.93 1 93.56 394 ARG B N 1
ATOM 10400 C CA . ARG B 1 394 ? 7.199 -29.766 -11.891 1 93.56 394 ARG B CA 1
ATOM 10401 C C . ARG B 1 394 ? 7.703 -31.062 -12.5 1 93.56 394 ARG B C 1
ATOM 10403 O O . ARG B 1 394 ? 8.648 -31.062 -13.289 1 93.56 394 ARG B O 1
ATOM 10410 N N . MET B 1 395 ? 6.836 -32.188 -12.375 1 94.25 395 MET B N 1
ATOM 10411 C CA . MET B 1 395 ? 7.223 -33.469 -12.938 1 94.25 395 MET B CA 1
ATOM 10412 C C . MET B 1 395 ? 6.18 -33.938 -13.945 1 94.25 395 MET B C 1
ATOM 10414 O O . MET B 1 395 ? 5.055 -33.438 -13.969 1 94.25 395 MET B O 1
ATOM 10418 N N . VAL B 1 396 ? 6.602 -34.844 -14.742 1 95.38 396 VAL B N 1
ATOM 10419 C CA . VAL B 1 396 ? 5.711 -35.375 -15.773 1 95.38 396 VAL B CA 1
ATOM 10420 C C . VAL B 1 396 ? 4.621 -36.219 -15.117 1 95.38 396 VAL B C 1
ATOM 10422 O O . VAL B 1 396 ? 4.828 -36.781 -14.047 1 95.38 396 VAL B O 1
ATOM 10425 N N . LYS B 1 397 ? 3.52 -36.281 -15.719 1 91.94 397 LYS B N 1
ATOM 10426 C CA . LYS B 1 397 ? 2.391 -37.094 -15.289 1 91.94 397 LYS B CA 1
ATOM 10427 C C . LYS B 1 397 ? 2.041 -38.156 -16.328 1 91.94 397 LYS B C 1
ATOM 10429 O O . LYS B 1 397 ? 2.379 -38 -17.5 1 91.94 397 LYS B O 1
ATOM 10434 N N . ASP B 1 398 ? 1.515 -39.188 -15.867 1 92.38 398 ASP B N 1
ATOM 10435 C CA . ASP B 1 398 ? 1.157 -40.312 -16.75 1 92.38 398 ASP B CA 1
ATOM 10436 C C . ASP B 1 398 ? -0.236 -40.844 -16.422 1 92.38 398 ASP B C 1
ATOM 10438 O O . ASP B 1 398 ? -0.692 -40.75 -15.289 1 92.38 398 ASP B O 1
ATOM 10442 N N . LYS B 1 399 ? -0.822 -41.469 -17.359 1 89.5 399 LYS B N 1
ATOM 10443 C CA . LYS B 1 399 ? -2.191 -41.938 -17.266 1 89.5 399 LYS B CA 1
ATOM 10444 C C . LYS B 1 399 ? -2.271 -43.188 -16.375 1 89.5 399 LYS B C 1
ATOM 10446 O O . LYS B 1 399 ? -3.291 -43.406 -15.719 1 89.5 399 LYS B O 1
ATOM 10451 N N . TRP B 1 400 ? -1.247 -43.938 -16.219 1 92.94 400 TRP B N 1
ATOM 10452 C CA . TRP B 1 400 ? -1.354 -45.281 -15.672 1 92.94 400 TRP B CA 1
ATOM 10453 C C . TRP B 1 400 ? -0.935 -45.312 -14.203 1 92.94 400 TRP B C 1
ATOM 10455 O O . TRP B 1 400 ? -1.144 -46.312 -13.508 1 92.94 400 TRP B O 1
ATOM 10465 N N . ASN B 1 401 ? -0.377 -44.312 -13.766 1 93.81 401 ASN B N 1
ATOM 10466 C CA . ASN B 1 401 ? 0.083 -44.156 -12.391 1 93.81 401 ASN B CA 1
ATOM 10467 C C . ASN B 1 401 ? -0.027 -42.719 -11.906 1 93.81 401 ASN B C 1
ATOM 10469 O O . ASN B 1 401 ? 0.457 -41.812 -12.57 1 93.81 401 ASN B O 1
ATOM 10473 N N . ILE B 1 402 ? -0.603 -42.5 -10.742 1 91.38 402 ILE B N 1
ATOM 10474 C CA . ILE B 1 402 ? -0.922 -41.156 -10.32 1 91.38 402 ILE B CA 1
ATOM 10475 C C . ILE B 1 402 ? 0.327 -40.469 -9.75 1 91.38 402 ILE B C 1
ATOM 10477 O O . ILE B 1 402 ? 0.353 -39.25 -9.562 1 91.38 402 ILE B O 1
ATOM 10481 N N . SER B 1 403 ? 1.342 -41.312 -9.391 1 93.88 403 SER B N 1
ATOM 10482 C CA . SER B 1 403 ? 2.59 -40.719 -8.906 1 93.88 403 SER B CA 1
ATOM 10483 C C . SER B 1 403 ? 3.414 -40.156 -10.055 1 93.88 403 SER B C 1
ATOM 10485 O O . SER B 1 403 ? 3.713 -40.875 -11.023 1 93.88 403 SER B O 1
ATOM 10487 N N . PRO B 1 404 ? 3.812 -38.938 -9.938 1 95 404 PRO B N 1
ATOM 10488 C CA . PRO B 1 404 ? 4.672 -38.406 -10.984 1 95 404 PRO B CA 1
ATOM 10489 C C . PRO B 1 404 ? 6.062 -39.031 -11.008 1 95 404 PRO B C 1
ATOM 10491 O O . PRO B 1 404 ? 6.777 -38.906 -12.008 1 95 404 PRO B O 1
ATOM 10494 N N . TYR B 1 405 ? 6.414 -39.688 -9.977 1 97.44 405 TYR B N 1
ATOM 10495 C CA . TYR B 1 405 ? 7.746 -40.25 -9.883 1 97.44 405 TYR B CA 1
ATOM 10496 C C . TYR B 1 405 ? 7.848 -41.531 -10.703 1 97.44 405 TYR B C 1
ATOM 10498 O O . TYR B 1 405 ? 8.93 -41.906 -11.18 1 97.44 405 TYR B O 1
ATOM 10506 N N . TYR B 1 406 ? 6.73 -42.125 -10.93 1 97.06 406 TYR B N 1
ATOM 10507 C CA . TYR B 1 406 ? 6.734 -43.375 -11.711 1 97.06 406 TYR B CA 1
ATOM 10508 C C . TYR B 1 406 ? 7.125 -43.094 -13.156 1 97.06 406 TYR B C 1
ATOM 10510 O O . TYR B 1 406 ? 8.102 -43.656 -13.656 1 97.06 406 TYR B O 1
ATOM 10518 N N . PRO B 1 407 ? 6.371 -42.281 -13.852 1 97.81 407 PRO B N 1
ATOM 10519 C CA . PRO B 1 407 ? 6.785 -42.031 -15.234 1 97.81 407 PRO B CA 1
ATOM 10520 C C . PRO B 1 407 ? 8.172 -41.375 -15.32 1 97.81 407 PRO B C 1
ATOM 10522 O O . PRO B 1 407 ? 8.906 -41.625 -16.281 1 97.81 407 PRO B O 1
ATOM 10525 N N . THR B 1 408 ? 8.523 -40.562 -14.383 1 98.44 408 THR B N 1
ATOM 10526 C CA . THR B 1 408 ? 9.844 -39.938 -14.383 1 98.44 408 THR B CA 1
ATOM 10527 C C . THR B 1 408 ? 10.93 -41 -14.227 1 98.44 408 THR B C 1
ATOM 10529 O O . THR B 1 408 ? 11.969 -40.938 -14.883 1 98.44 408 THR B O 1
ATOM 10532 N N . MET B 1 409 ? 10.695 -41.906 -13.328 1 98.12 409 MET B N 1
ATOM 10533 C CA . MET B 1 409 ? 11.633 -43 -13.133 1 98.12 409 MET B CA 1
ATOM 10534 C C . MET B 1 409 ? 11.852 -43.75 -14.43 1 98.12 409 MET B C 1
ATOM 10536 O O . MET B 1 409 ? 12.992 -44 -14.844 1 98.12 409 MET B O 1
ATOM 10540 N N . LEU B 1 410 ? 10.781 -44.156 -15.062 1 98.12 410 LEU B N 1
ATOM 10541 C CA . LEU B 1 410 ? 10.867 -44.906 -16.297 1 98.12 410 LEU B CA 1
ATOM 10542 C C . LEU B 1 410 ? 11.594 -44.094 -17.375 1 98.12 410 LEU B C 1
ATOM 10544 O O . LEU B 1 410 ? 12.406 -44.656 -18.125 1 98.12 410 LEU B O 1
ATOM 10548 N N . MET B 1 411 ? 11.289 -42.844 -17.453 1 98.44 411 MET B N 1
ATOM 10549 C CA . MET B 1 411 ? 11.938 -41.969 -18.422 1 98.44 411 MET B CA 1
ATOM 10550 C C . MET B 1 411 ? 13.438 -41.906 -18.172 1 98.44 411 MET B C 1
ATOM 10552 O O . MET B 1 411 ? 14.227 -42.094 -19.109 1 98.44 411 MET B O 1
ATOM 10556 N N . CYS B 1 412 ? 13.852 -41.719 -16.953 1 97.81 412 CYS B N 1
ATOM 10557 C CA . CYS B 1 412 ? 15.266 -41.625 -16.609 1 97.81 412 CYS B CA 1
ATOM 10558 C C . CYS B 1 412 ? 15.992 -42.938 -16.922 1 97.81 412 CYS B C 1
ATOM 10560 O O . CYS B 1 412 ? 17.078 -42.938 -17.5 1 97.81 412 CYS B O 1
ATOM 10562 N N . GLU B 1 413 ? 15.383 -44.031 -16.531 1 96.5 413 GLU B N 1
ATOM 10563 C CA . GLU B 1 413 ? 15.992 -45.344 -16.781 1 96.5 413 GLU B CA 1
ATOM 10564 C C . GLU B 1 413 ? 16.156 -45.594 -18.266 1 96.5 413 GLU B C 1
ATOM 10566 O O . GLU B 1 413 ? 17.188 -46.094 -18.703 1 96.5 413 GLU B O 1
ATOM 10571 N N . ALA B 1 414 ? 15.133 -45.281 -19 1 97.75 414 ALA B N 1
ATOM 10572 C CA . ALA B 1 414 ? 15.164 -45.5 -20.438 1 97.75 414 ALA B CA 1
ATOM 10573 C C . ALA B 1 414 ? 16.219 -44.625 -21.109 1 97.75 414 ALA B C 1
ATOM 10575 O O . ALA B 1 414 ? 17 -45.125 -21.938 1 97.75 414 ALA B O 1
ATOM 10576 N N . LEU B 1 415 ? 16.266 -43.375 -20.75 1 97.75 415 LEU B N 1
ATOM 10577 C CA . LEU B 1 415 ? 17.234 -42.438 -21.328 1 97.75 415 LEU B CA 1
ATOM 10578 C C . LEU B 1 415 ? 18.656 -42.844 -20.953 1 97.75 415 LEU B C 1
ATOM 10580 O O . LEU B 1 415 ? 19.562 -42.781 -21.797 1 97.75 415 LEU B O 1
ATOM 10584 N N . MET B 1 416 ? 18.844 -43.219 -19.734 1 95.25 416 MET B N 1
ATOM 10585 C CA . MET B 1 416 ? 20.172 -43.625 -19.281 1 95.25 416 MET B CA 1
ATOM 10586 C C . MET B 1 416 ? 20.609 -44.906 -19.969 1 95.25 416 MET B C 1
ATOM 10588 O O . MET B 1 416 ? 21.797 -45.094 -20.25 1 95.25 416 MET B O 1
ATOM 10592 N N . SER B 1 417 ? 19.641 -45.812 -20.234 1 94.06 417 SER B N 1
ATOM 10593 C CA . SER B 1 417 ? 19.953 -47.031 -20.984 1 94.06 417 SER B CA 1
ATOM 10594 C C . SER B 1 417 ? 20.5 -46.719 -22.375 1 94.06 417 SER B C 1
ATOM 10596 O O . SER B 1 417 ? 21.453 -47.344 -22.828 1 94.06 417 SER B O 1
ATOM 10598 N N . TYR B 1 418 ? 19.891 -45.812 -23.078 1 95.69 418 TYR B N 1
ATOM 10599 C CA . TYR B 1 418 ? 20.375 -45.375 -24.375 1 95.69 418 TYR B CA 1
ATOM 10600 C C . TYR B 1 418 ? 21.781 -44.812 -24.266 1 95.69 418 TYR B C 1
ATOM 10602 O O . TYR B 1 418 ? 22.672 -45.156 -25.031 1 95.69 418 TYR B O 1
ATOM 10610 N N . ILE B 1 419 ? 21.953 -43.906 -23.266 1 94.38 419 ILE B N 1
ATOM 10611 C CA . ILE B 1 419 ? 23.219 -43.188 -23.109 1 94.38 419 ILE B CA 1
ATOM 10612 C C . ILE B 1 419 ? 24.344 -44.188 -22.828 1 94.38 419 ILE B C 1
ATOM 10614 O O . ILE B 1 419 ? 25.453 -44.062 -23.344 1 94.38 419 ILE B O 1
ATOM 10618 N N . GLN B 1 420 ? 24.047 -45.125 -22.016 1 90.62 420 GLN B N 1
ATOM 10619 C CA . GLN B 1 420 ? 25.031 -46.125 -21.703 1 90.62 420 GLN B CA 1
ATOM 10620 C C . GLN B 1 420 ? 25.422 -46.938 -22.938 1 90.62 420 GLN B C 1
ATOM 10622 O O . GLN B 1 420 ? 26.609 -47.125 -23.219 1 90.62 420 GLN B O 1
ATOM 10627 N N . ARG B 1 421 ? 24.438 -47.375 -23.703 1 92 421 ARG B N 1
ATOM 10628 C CA . ARG B 1 421 ? 24.703 -48.156 -24.906 1 92 421 ARG B CA 1
ATOM 10629 C C . ARG B 1 421 ? 25.422 -47.344 -25.953 1 92 421 ARG B C 1
ATOM 10631 O O . ARG B 1 421 ? 26.25 -47.875 -26.703 1 92 421 ARG B O 1
ATOM 10638 N N . TRP B 1 422 ? 25.047 -46.094 -26.016 1 92.94 422 TRP B N 1
ATOM 10639 C CA . TRP B 1 422 ? 25.75 -45.188 -26.906 1 92.94 422 TRP B CA 1
ATOM 10640 C C . TRP B 1 422 ? 27.203 -45.031 -26.484 1 92.94 422 TRP B C 1
ATOM 10642 O O . TRP B 1 422 ? 28.109 -45.094 -27.312 1 92.94 422 TRP B O 1
ATOM 10652 N N . SER B 1 423 ? 27.406 -44.781 -25.188 1 90.81 423 SER B N 1
ATOM 10653 C CA . SER B 1 423 ? 28.766 -44.562 -24.672 1 90.81 423 SER B CA 1
ATOM 10654 C C . SER B 1 423 ? 29.641 -45.781 -24.906 1 90.81 423 SER B C 1
ATOM 10656 O O . SER B 1 423 ? 30.859 -45.656 -25.031 1 90.81 423 SER B O 1
ATOM 10658 N N . GLU B 1 424 ? 29.031 -46.969 -25 1 88.75 424 GLU B N 1
ATOM 10659 C CA . GLU B 1 424 ? 29.75 -48.219 -25.219 1 88.75 424 GLU B CA 1
ATOM 10660 C C . GLU B 1 424 ? 29.953 -48.469 -26.703 1 88.75 424 GLU B C 1
ATOM 10662 O O . GLU B 1 424 ? 30.609 -49.438 -27.078 1 88.75 424 GLU B O 1
ATOM 10667 N N . GLY B 1 425 ? 29.406 -47.656 -27.5 1 89.38 425 GLY B N 1
ATOM 10668 C CA . GLY B 1 425 ? 29.609 -47.781 -28.922 1 89.38 425 GLY B CA 1
ATOM 10669 C C . GLY B 1 425 ? 28.594 -48.656 -29.609 1 89.38 425 GLY B C 1
ATOM 10670 O O . GLY B 1 425 ? 28.719 -48.938 -30.812 1 89.38 425 GLY B O 1
ATOM 10671 N N . HIS B 1 426 ? 27.531 -49.094 -28.953 1 90.88 426 HIS B N 1
ATOM 10672 C CA . HIS B 1 426 ? 26.578 -50.062 -29.5 1 90.88 426 HIS B CA 1
ATOM 10673 C C . HIS B 1 426 ? 25.469 -49.344 -30.281 1 90.88 426 HIS B C 1
ATOM 10675 O O . HIS B 1 426 ? 24.812 -49.969 -31.125 1 90.88 426 HIS B O 1
ATOM 10681 N N . LEU B 1 427 ? 25.234 -48.094 -29.938 1 93.12 427 LEU B N 1
ATOM 10682 C CA . LEU B 1 427 ? 24.219 -47.312 -30.625 1 93.12 427 LEU B CA 1
ATOM 10683 C C . LEU B 1 427 ? 24.797 -46 -31.141 1 93.12 427 LEU B C 1
ATOM 10685 O O . LEU B 1 427 ? 25.75 -45.469 -30.562 1 93.12 427 LEU B O 1
ATOM 10689 N N . ALA B 1 428 ? 24.25 -45.5 -32.188 1 93.69 428 ALA B N 1
ATOM 10690 C CA . ALA B 1 428 ? 24.719 -44.281 -32.812 1 93.69 428 ALA B CA 1
ATOM 10691 C C . ALA B 1 428 ? 24.25 -43.062 -32 1 93.69 428 ALA B C 1
ATOM 10693 O O . ALA B 1 428 ? 23.234 -43.125 -31.297 1 93.69 428 ALA B O 1
ATOM 10694 N N . ALA B 1 429 ? 25 -41.969 -32.156 1 93.38 429 ALA B N 1
ATOM 10695 C CA . ALA B 1 429 ? 24.609 -40.719 -31.484 1 93.38 429 ALA B CA 1
ATOM 10696 C C . ALA B 1 429 ? 23.391 -40.125 -32.156 1 93.38 429 ALA B C 1
ATOM 10698 O O . ALA B 1 429 ? 23.203 -40.219 -33.375 1 93.38 429 ALA B O 1
ATOM 10699 N N . LEU B 1 430 ? 22.578 -39.5 -31.422 1 95.81 430 LEU B N 1
ATOM 10700 C CA . LEU B 1 430 ? 21.453 -38.719 -31.922 1 95.81 430 LEU B CA 1
ATOM 10701 C C . LEU B 1 430 ? 21.891 -37.281 -32.281 1 95.81 430 LEU B C 1
ATOM 10703 O O . LEU B 1 430 ? 23.047 -36.906 -32 1 95.81 430 LEU B O 1
ATOM 10707 N N . PRO B 1 431 ? 21 -36.5 -32.938 1 95.75 431 PRO B N 1
ATOM 10708 C CA . PRO B 1 431 ? 21.344 -35.094 -33.25 1 95.75 431 PRO B CA 1
ATOM 10709 C C . PRO B 1 431 ? 21.75 -34.281 -32.031 1 95.75 431 PRO B C 1
ATOM 10711 O O . PRO B 1 431 ? 21.25 -34.531 -30.938 1 95.75 431 PRO B O 1
ATOM 10714 N N . ASP B 1 432 ? 22.516 -33.281 -32.219 1 94.56 432 ASP B N 1
ATOM 10715 C CA . ASP B 1 432 ? 23.125 -32.5 -31.156 1 94.56 432 ASP B CA 1
ATOM 10716 C C . ASP B 1 432 ? 22.062 -31.812 -30.297 1 94.56 432 ASP B C 1
ATOM 10718 O O . ASP B 1 432 ? 22.234 -31.625 -29.094 1 94.56 432 ASP B O 1
ATOM 10722 N N . ASP B 1 433 ? 21 -31.359 -30.938 1 94.88 433 ASP B N 1
ATOM 10723 C CA . ASP B 1 433 ? 19.938 -30.703 -30.188 1 94.88 433 ASP B CA 1
ATOM 10724 C C . ASP B 1 433 ? 19.391 -31.609 -29.094 1 94.88 433 ASP B C 1
ATOM 10726 O O . ASP B 1 433 ? 18.906 -31.141 -28.062 1 94.88 433 ASP B O 1
ATOM 10730 N N . LEU B 1 434 ? 19.438 -32.906 -29.281 1 96.69 434 LEU B N 1
ATOM 10731 C CA . LEU B 1 434 ? 19.047 -33.875 -28.266 1 96.69 434 LEU B CA 1
ATOM 10732 C C . LEU B 1 434 ? 20.219 -34.25 -27.375 1 96.69 434 LEU B C 1
ATOM 10734 O O . LEU B 1 434 ? 20.141 -34.094 -26.141 1 96.69 434 LEU B O 1
ATOM 10738 N N . MET B 1 435 ? 21.359 -34.594 -27.984 1 95.81 435 MET B N 1
ATOM 10739 C CA . MET B 1 435 ? 22.5 -35.125 -27.266 1 95.81 435 MET B CA 1
ATOM 10740 C C . MET B 1 435 ? 23.109 -34.094 -26.328 1 95.81 435 MET B C 1
ATOM 10742 O O . MET B 1 435 ? 23.516 -34.406 -25.219 1 95.81 435 MET B O 1
ATOM 10746 N N . LYS B 1 436 ? 23.109 -32.844 -26.797 1 95.06 436 LYS B N 1
ATOM 10747 C CA . LYS B 1 436 ? 23.875 -31.844 -26.078 1 95.06 436 LYS B CA 1
ATOM 10748 C C . LYS B 1 436 ? 22.969 -30.844 -25.359 1 95.06 436 LYS B C 1
ATOM 10750 O O . LYS B 1 436 ? 23.438 -30.047 -24.547 1 95.06 436 LYS B O 1
ATOM 10755 N N . PHE B 1 437 ? 21.75 -30.906 -25.672 1 96.12 437 PHE B N 1
ATOM 10756 C CA . PHE B 1 437 ? 20.859 -29.906 -25.109 1 96.12 437 PHE B CA 1
ATOM 10757 C C . PHE B 1 437 ? 19.719 -30.547 -24.344 1 96.12 437 PHE B C 1
ATOM 10759 O O . PHE B 1 437 ? 19.766 -30.672 -23.109 1 96.12 437 PHE B O 1
ATOM 10766 N N . GLN B 1 438 ? 18.812 -31.266 -24.953 1 97.31 438 GLN B N 1
ATOM 10767 C CA . GLN B 1 438 ? 17.594 -31.719 -24.281 1 97.31 438 GLN B CA 1
ATOM 10768 C C . GLN B 1 438 ? 17.891 -32.844 -23.312 1 97.31 438 GLN B C 1
ATOM 10770 O O . GLN B 1 438 ? 17.344 -32.875 -22.203 1 97.31 438 GLN B O 1
ATOM 10775 N N . LEU B 1 439 ? 18.734 -33.781 -23.656 1 97.06 439 LEU B N 1
ATOM 10776 C CA . LEU B 1 439 ? 18.984 -34.969 -22.844 1 97.06 439 LEU B CA 1
ATOM 10777 C C . LEU B 1 439 ? 19.656 -34.594 -21.531 1 97.06 439 LEU B C 1
ATOM 10779 O O . LEU B 1 439 ? 19.172 -34.969 -20.453 1 97.06 439 LEU B O 1
ATOM 10783 N N . PRO B 1 440 ? 20.734 -33.875 -21.609 1 96.5 440 PRO B N 1
ATOM 10784 C CA . PRO B 1 440 ? 21.375 -33.531 -20.344 1 96.5 440 PRO B CA 1
ATOM 10785 C C . PRO B 1 440 ? 20.5 -32.688 -19.438 1 96.5 440 PRO B C 1
ATOM 10787 O O . PRO B 1 440 ? 20.5 -32.875 -18.203 1 96.5 440 PRO B O 1
ATOM 10790 N N . ILE B 1 441 ? 19.719 -31.75 -20 1 97.69 441 ILE B N 1
ATOM 10791 C CA . ILE B 1 441 ? 18.844 -30.891 -19.203 1 97.69 441 ILE B CA 1
ATOM 10792 C C . ILE B 1 441 ? 17.734 -31.734 -18.562 1 97.69 441 ILE B C 1
ATOM 10794 O O . ILE B 1 441 ? 17.453 -31.578 -17.375 1 97.69 441 ILE B O 1
ATOM 10798 N N . THR B 1 442 ? 17.109 -32.594 -19.344 1 98.31 442 THR B N 1
ATOM 10799 C CA . THR B 1 442 ? 16.031 -33.469 -18.859 1 98.31 442 THR B CA 1
ATOM 10800 C C . THR B 1 442 ? 16.5 -34.312 -17.688 1 98.31 442 THR B C 1
ATOM 10802 O O . THR B 1 442 ? 15.828 -34.406 -16.656 1 98.31 442 THR B O 1
ATOM 10805 N N . LEU B 1 443 ? 17.656 -34.938 -17.844 1 97.75 443 LEU B N 1
ATOM 10806 C CA . LEU B 1 443 ? 18.156 -35.812 -16.812 1 97.75 443 LEU B CA 1
ATOM 10807 C C . LEU B 1 443 ? 18.594 -35.062 -15.57 1 97.75 443 LEU B C 1
ATOM 10809 O O . LEU B 1 443 ? 18.312 -35.469 -14.445 1 97.75 443 LEU B O 1
ATOM 10813 N N . PHE B 1 444 ? 19.25 -33.938 -15.789 1 97.56 444 PHE B N 1
ATOM 10814 C CA . PHE B 1 444 ? 19.703 -33.125 -14.664 1 97.56 444 PHE B CA 1
ATOM 10815 C C . PHE B 1 444 ? 18.5 -32.562 -13.891 1 97.56 444 PHE B C 1
ATOM 10817 O O . PHE B 1 444 ? 18.484 -32.594 -12.664 1 97.56 444 PHE B O 1
ATOM 10824 N N . GLN B 1 445 ? 17.547 -32.031 -14.617 1 98.19 445 GLN B N 1
ATOM 10825 C CA . GLN B 1 445 ? 16.375 -31.469 -13.961 1 98.19 445 GLN B CA 1
ATOM 10826 C C . GLN B 1 445 ? 15.578 -32.531 -13.219 1 98.19 445 GLN B C 1
ATOM 10828 O O . GLN B 1 445 ? 15.008 -32.281 -12.164 1 98.19 445 GLN B O 1
ATOM 10833 N N . SER B 1 446 ? 15.461 -33.75 -13.836 1 98.19 446 SER B N 1
ATOM 10834 C CA . SER B 1 446 ? 14.797 -34.844 -13.133 1 98.19 446 SER B CA 1
ATOM 10835 C C . SER B 1 446 ? 15.461 -35.125 -11.789 1 98.19 446 SER B C 1
ATOM 10837 O O . SER B 1 446 ? 14.781 -35.406 -10.797 1 98.19 446 SER B O 1
ATOM 10839 N N . LEU B 1 447 ? 16.75 -35.062 -11.797 1 97.56 447 LEU B N 1
ATOM 10840 C CA . LEU B 1 447 ? 17.547 -35.25 -10.578 1 97.56 447 LEU B CA 1
ATOM 10841 C C . LEU B 1 447 ? 17.234 -34.156 -9.555 1 97.56 447 LEU B C 1
ATOM 10843 O O . LEU B 1 447 ? 16.891 -34.469 -8.406 1 97.56 447 LEU B O 1
ATOM 10847 N N . ILE B 1 448 ? 17.328 -32.938 -9.984 1 97.75 448 ILE B N 1
ATOM 10848 C CA . ILE B 1 448 ? 17.203 -31.781 -9.094 1 97.75 448 ILE B CA 1
ATOM 10849 C C . ILE B 1 448 ? 15.773 -31.688 -8.57 1 97.75 448 ILE B C 1
ATOM 10851 O O . ILE B 1 448 ? 15.555 -31.422 -7.379 1 97.75 448 ILE B O 1
ATOM 10855 N N . ARG B 1 449 ? 14.797 -31.844 -9.461 1 97.69 449 ARG B N 1
ATOM 10856 C CA . ARG B 1 449 ? 13.406 -31.734 -9.031 1 97.69 449 ARG B CA 1
ATOM 10857 C C . ARG B 1 449 ? 13.047 -32.844 -8.062 1 97.69 449 ARG B C 1
ATOM 10859 O O . ARG B 1 449 ? 12.234 -32.656 -7.148 1 97.69 449 ARG B O 1
ATOM 10866 N N . THR B 1 450 ? 13.617 -34.031 -8.203 1 98 450 THR B N 1
ATOM 10867 C CA . THR B 1 450 ? 13.398 -35.125 -7.258 1 98 450 THR B CA 1
ATOM 10868 C C . THR B 1 450 ? 14 -34.781 -5.898 1 98 450 THR B C 1
ATOM 10870 O O . THR B 1 450 ? 13.375 -35 -4.863 1 98 450 THR B O 1
ATOM 10873 N N . LEU B 1 451 ? 15.195 -34.25 -5.91 1 97.56 451 LEU B N 1
ATOM 10874 C CA . LEU B 1 451 ? 15.836 -33.844 -4.664 1 97.56 451 LEU B CA 1
ATOM 10875 C C . LEU B 1 451 ? 15.008 -32.781 -3.961 1 97.56 451 LEU B C 1
ATOM 10877 O O . LEU B 1 4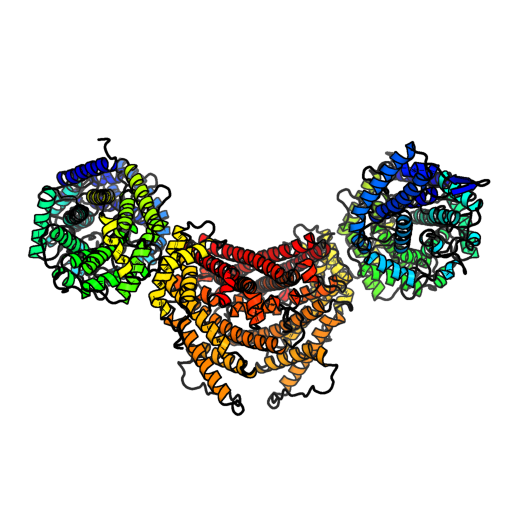51 ? 14.812 -32.844 -2.744 1 97.56 451 LEU B O 1
ATOM 10881 N N . ARG B 1 452 ? 14.5 -31.844 -4.754 1 95.62 452 ARG B N 1
ATOM 10882 C CA . ARG B 1 452 ? 13.828 -30.672 -4.219 1 95.62 452 ARG B CA 1
ATOM 10883 C C . ARG B 1 452 ? 12.477 -31.031 -3.623 1 95.62 452 ARG B C 1
ATOM 10885 O O . ARG B 1 452 ? 11.938 -30.297 -2.793 1 95.62 452 ARG B O 1
ATOM 10892 N N . THR B 1 453 ? 11.891 -32.156 -3.963 1 96.25 453 THR B N 1
ATOM 10893 C CA . THR B 1 453 ? 10.516 -32.438 -3.588 1 96.25 453 THR B CA 1
ATOM 10894 C C . THR B 1 453 ? 10.461 -33.531 -2.525 1 96.25 453 THR B C 1
ATOM 10896 O O . THR B 1 453 ? 9.406 -34.094 -2.264 1 96.25 453 THR B O 1
ATOM 10899 N N . GLN B 1 454 ? 11.578 -33.906 -1.94 1 97 454 GLN B N 1
ATOM 10900 C CA . GLN B 1 454 ? 11.562 -34.875 -0.839 1 97 454 GLN B CA 1
ATOM 10901 C C . GLN B 1 454 ? 10.906 -34.281 0.4 1 97 454 GLN B C 1
ATOM 10903 O O . GLN B 1 454 ? 11.148 -33.125 0.741 1 97 454 GLN B O 1
ATOM 10908 N N . ASN B 1 455 ? 10.062 -35.062 1.024 1 96.38 455 ASN B N 1
ATOM 10909 C CA . ASN B 1 455 ? 9.398 -34.625 2.248 1 96.38 455 ASN B CA 1
ATOM 10910 C C . ASN B 1 455 ? 10.352 -34.625 3.438 1 96.38 455 ASN B C 1
ATOM 10912 O O . ASN B 1 455 ? 11.406 -35.281 3.389 1 96.38 455 ASN B O 1
ATOM 10916 N N . GLN B 1 456 ? 9.992 -34.062 4.477 1 94.38 456 GLN B N 1
ATOM 10917 C CA . GLN B 1 456 ? 10.828 -33.969 5.672 1 94.38 456 GLN B CA 1
ATOM 10918 C C . GLN B 1 456 ? 11.109 -35.312 6.285 1 94.38 456 GLN B C 1
ATOM 10920 O O . GLN B 1 456 ? 12.18 -35.562 6.852 1 94.38 456 GLN B O 1
ATOM 10925 N N . ASP B 1 457 ? 10.219 -36.25 6.113 1 95.12 457 ASP B N 1
ATOM 10926 C CA . ASP B 1 457 ? 10.383 -37.562 6.723 1 95.12 457 ASP B CA 1
ATOM 10927 C C . ASP B 1 457 ? 11.18 -38.5 5.812 1 95.12 457 ASP B C 1
ATOM 10929 O O . ASP B 1 457 ? 11.32 -39.688 6.109 1 95.12 457 ASP B O 1
ATOM 10933 N N . GLY B 1 458 ? 11.602 -37.906 4.625 1 96.44 458 GLY B N 1
ATOM 10934 C CA . GLY B 1 458 ? 12.414 -38.688 3.705 1 96.44 458 GLY B CA 1
ATOM 10935 C C . GLY B 1 458 ? 11.609 -39.312 2.588 1 96.44 458 GLY B C 1
ATOM 10936 O O . GLY B 1 458 ? 12.18 -39.781 1.604 1 96.44 458 GLY B O 1
ATOM 10937 N N . SER B 1 459 ? 10.336 -39.344 2.705 1 96.69 459 SER B N 1
ATOM 10938 C CA . SER B 1 459 ? 9.461 -39.906 1.687 1 96.69 459 SER B CA 1
ATOM 10939 C C . SER B 1 459 ? 9.273 -38.969 0.518 1 96.69 459 SER B C 1
ATOM 10941 O O . SER B 1 459 ? 9.781 -37.844 0.541 1 96.69 459 SER B O 1
ATOM 10943 N N . TRP B 1 460 ? 8.664 -39.406 -0.465 1 96.44 460 TRP B N 1
ATOM 10944 C CA . TRP B 1 460 ? 8.219 -38.594 -1.579 1 96.44 460 TRP B CA 1
ATOM 10945 C C . TRP B 1 460 ? 6.723 -38.781 -1.827 1 96.44 460 TRP B C 1
ATOM 10947 O O . TRP B 1 460 ? 6.16 -39.812 -1.494 1 96.44 460 TRP B O 1
ATOM 10957 N N . GLY B 1 461 ? 6.133 -37.75 -2.439 1 90.69 461 GLY B N 1
ATOM 10958 C CA . GLY B 1 461 ? 4.727 -37.781 -2.812 1 90.69 461 GLY B CA 1
ATOM 10959 C C . GLY B 1 461 ? 3.789 -37.469 -1.662 1 90.69 461 GLY B C 1
ATOM 10960 O O . GLY B 1 461 ? 4.238 -37.219 -0.544 1 90.69 461 GLY B O 1
ATOM 10961 N N . SER B 1 462 ? 2.533 -37.562 -1.937 1 80.44 462 SER B N 1
ATOM 10962 C CA . SER B 1 462 ? 1.538 -37.188 -0.931 1 80.44 462 SER B CA 1
ATOM 10963 C C . SER B 1 462 ? 0.875 -38.438 -0.341 1 80.44 462 SER B C 1
ATOM 10965 O O . SER B 1 462 ? 0.073 -38.344 0.59 1 80.44 462 SER B O 1
ATOM 10967 N N . SER B 1 463 ? 1.252 -39.625 -0.709 1 77.94 463 SER B N 1
ATOM 10968 C CA . SER B 1 463 ? 0.52 -40.812 -0.344 1 77.94 463 SER B CA 1
ATOM 10969 C C . SER B 1 463 ? 1.235 -41.594 0.763 1 77.94 463 SER B C 1
ATOM 10971 O O . SER B 1 463 ? 0.81 -42.688 1.146 1 77.94 463 SER B O 1
ATOM 10973 N N . ASN B 1 464 ? 2.279 -41.094 1.397 1 83.25 464 ASN B N 1
ATOM 10974 C CA . ASN B 1 464 ? 3.029 -41.844 2.408 1 83.25 464 ASN B CA 1
ATOM 10975 C C . ASN B 1 464 ? 3.303 -43.281 1.969 1 83.25 464 ASN B C 1
ATOM 10977 O O . ASN B 1 464 ? 3.064 -44.219 2.727 1 83.25 464 ASN B O 1
ATOM 10981 N N . SER B 1 465 ? 3.688 -43.531 0.751 1 91.62 465 SER B N 1
ATOM 10982 C CA . SER B 1 465 ? 3.822 -44.812 0.076 1 91.62 465 SER B CA 1
ATOM 10983 C C . SER B 1 465 ? 5.285 -45.219 -0.047 1 91.62 465 SER B C 1
ATOM 10985 O O . SER B 1 465 ? 6.121 -44.438 -0.5 1 91.62 465 SER B O 1
ATOM 10987 N N . ALA B 1 466 ? 5.547 -46.469 0.36 1 93.88 466 ALA B N 1
ATOM 10988 C CA . ALA B 1 466 ? 6.887 -47 0.153 1 93.88 466 ALA B CA 1
ATOM 10989 C C . ALA B 1 466 ? 7.188 -47.156 -1.334 1 93.88 466 ALA B C 1
ATOM 10991 O O . ALA B 1 466 ? 8.328 -47 -1.767 1 93.88 466 ALA B O 1
ATOM 10992 N N . GLU B 1 467 ? 6.207 -47.5 -2.086 1 94.75 467 GLU B N 1
ATOM 10993 C CA . GLU B 1 467 ? 6.379 -47.688 -3.523 1 94.75 467 GLU B CA 1
ATOM 10994 C C . GLU B 1 467 ? 6.746 -46.375 -4.199 1 94.75 467 GLU B C 1
ATOM 10996 O O . GLU B 1 467 ? 7.668 -46.312 -5.02 1 94.75 467 GLU B O 1
ATOM 11001 N N . GLU B 1 468 ? 6 -45.344 -3.84 1 95.75 468 GLU B N 1
ATOM 11002 C CA . GLU B 1 468 ? 6.285 -44.031 -4.41 1 95.75 468 GLU B CA 1
ATOM 11003 C C . GLU B 1 468 ? 7.688 -43.562 -4.039 1 95.75 468 GLU B C 1
ATOM 11005 O O . GLU B 1 468 ? 8.391 -42.969 -4.863 1 95.75 468 GLU B O 1
ATOM 11010 N N . THR B 1 469 ? 8.047 -43.781 -2.82 1 97.12 469 THR B N 1
ATOM 11011 C CA . THR B 1 469 ? 9.391 -43.438 -2.363 1 97.12 469 THR B CA 1
ATOM 11012 C C . THR B 1 469 ? 10.43 -44.25 -3.123 1 97.12 469 THR B C 1
ATOM 11014 O O . THR B 1 469 ? 11.508 -43.75 -3.455 1 97.12 469 THR B O 1
ATOM 11017 N N . ALA B 1 470 ? 10.078 -45.5 -3.387 1 96.5 470 ALA B N 1
ATOM 11018 C CA . ALA B 1 470 ? 10.977 -46.344 -4.16 1 96.5 470 ALA B CA 1
ATOM 11019 C C . ALA B 1 470 ? 11.203 -45.781 -5.559 1 96.5 470 ALA B C 1
ATOM 11021 O O . ALA B 1 470 ? 12.328 -45.812 -6.074 1 96.5 470 ALA B O 1
ATOM 11022 N N . TYR B 1 471 ? 10.148 -45.344 -6.184 1 97.62 471 TYR B N 1
ATOM 11023 C CA . TYR B 1 471 ? 10.297 -44.719 -7.496 1 97.62 471 TYR B CA 1
ATOM 11024 C C . TYR B 1 471 ? 11.32 -43.594 -7.457 1 97.62 471 TYR B C 1
ATOM 11026 O O . TYR B 1 471 ? 12.188 -43.5 -8.328 1 97.62 471 TYR B O 1
ATOM 11034 N N . ALA B 1 472 ? 11.219 -42.719 -6.449 1 98.06 472 ALA B N 1
ATOM 11035 C CA . ALA B 1 472 ? 12.094 -41.562 -6.328 1 98.06 472 ALA B CA 1
ATOM 11036 C C . ALA B 1 472 ? 13.547 -42 -6.102 1 98.06 472 ALA B C 1
ATOM 11038 O O . ALA B 1 472 ? 14.469 -41.406 -6.695 1 98.06 472 ALA B O 1
ATOM 11039 N N . VAL B 1 473 ? 13.703 -42.938 -5.262 1 97.31 473 VAL B N 1
ATOM 11040 C CA . VAL B 1 473 ? 15.047 -43.469 -5.004 1 97.31 473 VAL B CA 1
ATOM 11041 C C . VAL B 1 473 ? 15.648 -44 -6.297 1 97.31 473 VAL B C 1
ATOM 11043 O O . VAL B 1 473 ? 16.828 -43.781 -6.578 1 97.31 473 VAL B O 1
ATOM 11046 N N . LEU B 1 474 ? 14.875 -44.688 -7.031 1 96.94 474 LEU B N 1
ATOM 11047 C CA . LEU B 1 474 ? 15.344 -45.281 -8.281 1 96.94 474 LEU B CA 1
ATOM 11048 C C . LEU B 1 474 ? 15.672 -44.188 -9.305 1 96.94 474 LEU B C 1
ATOM 11050 O O . LEU B 1 474 ? 16.594 -44.344 -10.109 1 96.94 474 LEU B O 1
ATOM 11054 N N . ILE B 1 475 ? 14.922 -43.094 -9.328 1 97.81 475 ILE B N 1
ATOM 11055 C CA . ILE B 1 475 ? 15.281 -41.938 -10.164 1 97.81 475 ILE B CA 1
ATOM 11056 C C . ILE B 1 475 ? 16.703 -41.469 -9.812 1 97.81 475 ILE B C 1
ATOM 11058 O O . ILE B 1 475 ? 17.547 -41.375 -10.695 1 97.81 475 ILE B O 1
ATOM 11062 N N . LEU B 1 476 ? 16.891 -41.219 -8.508 1 97.31 476 LEU B N 1
ATOM 11063 C CA . LEU B 1 476 ? 18.172 -40.656 -8.047 1 97.31 476 LEU B CA 1
ATOM 11064 C C . LEU B 1 476 ? 19.312 -41.625 -8.375 1 97.31 476 LEU B C 1
ATOM 11066 O O . LEU B 1 476 ? 20.375 -41.188 -8.812 1 97.31 476 LEU B O 1
ATOM 11070 N N . LYS B 1 477 ? 19.062 -42.875 -8.234 1 94.5 477 LYS B N 1
ATOM 11071 C CA . LYS B 1 477 ? 20.094 -43.844 -8.555 1 94.5 477 LYS B CA 1
ATOM 11072 C C . LYS B 1 477 ? 20.406 -43.844 -10.047 1 94.5 477 LYS B C 1
ATOM 11074 O O . LYS B 1 477 ? 21.578 -43.938 -10.438 1 94.5 477 LYS B O 1
ATOM 11079 N N . SER B 1 478 ? 19.406 -43.781 -10.812 1 93.5 478 SER B N 1
ATOM 11080 C CA . SER B 1 478 ? 19.547 -43.875 -12.258 1 93.5 478 SER B CA 1
ATOM 11081 C C . SER B 1 478 ? 20.328 -42.688 -12.812 1 93.5 478 SER B C 1
ATOM 11083 O O . SER B 1 478 ? 21.062 -42.812 -13.789 1 93.5 478 SER B O 1
ATOM 11085 N N . VAL B 1 479 ? 20.094 -41.5 -12.234 1 95.5 479 VAL B N 1
ATOM 11086 C CA . VAL B 1 479 ? 20.625 -40.281 -12.852 1 95.5 479 VAL B CA 1
ATOM 11087 C C . VAL B 1 479 ? 21.719 -39.688 -11.961 1 95.5 479 VAL B C 1
ATOM 11089 O O . VAL B 1 479 ? 22.172 -38.562 -12.203 1 95.5 479 VAL B O 1
ATOM 11092 N N . ALA B 1 480 ? 22.234 -40.344 -10.992 1 93.56 480 ALA B N 1
ATOM 11093 C CA . ALA B 1 480 ? 23.266 -39.906 -10.07 1 93.56 480 ALA B CA 1
ATOM 11094 C C . ALA B 1 480 ? 24.5 -39.406 -10.828 1 93.56 480 ALA B C 1
ATOM 11096 O O . ALA B 1 480 ? 25.188 -38.469 -10.391 1 93.56 480 ALA B O 1
ATOM 11097 N N . PRO B 1 481 ? 24.828 -40.031 -11.953 1 92 481 PRO B N 1
ATOM 11098 C CA . PRO B 1 481 ? 26 -39.594 -12.703 1 92 481 PRO B CA 1
ATOM 11099 C C . PRO B 1 481 ? 25.875 -38.125 -13.156 1 92 481 PRO B C 1
ATOM 11101 O O . PRO B 1 481 ? 26.891 -37.5 -13.477 1 92 481 PRO B O 1
ATOM 11104 N N . PHE B 1 482 ? 24.734 -37.562 -13.188 1 93.56 482 PHE B N 1
ATOM 11105 C CA . PHE B 1 482 ? 24.516 -36.219 -13.672 1 93.56 482 PHE B CA 1
ATOM 11106 C C . PHE B 1 482 ? 24.547 -35.219 -12.523 1 93.56 482 PHE B C 1
ATOM 11108 O O . PHE B 1 482 ? 23.984 -34.125 -12.617 1 93.56 482 PHE B O 1
ATOM 11115 N N . SER B 1 483 ? 25.141 -35.5 -11.43 1 92.12 483 SER B N 1
ATOM 11116 C CA . SER B 1 483 ? 25.297 -34.562 -10.312 1 92.12 483 SER B CA 1
ATOM 11117 C C . SER B 1 483 ? 26.25 -33.438 -10.648 1 92.12 483 SER B C 1
ATOM 11119 O O . SER B 1 483 ? 26.062 -32.312 -10.211 1 92.12 483 SER B O 1
ATOM 11121 N N . PHE B 1 484 ? 27.375 -33.75 -11.469 1 89.94 484 PHE B N 1
ATOM 11122 C CA . PHE B 1 484 ? 28.391 -32.812 -11.992 1 89.94 484 PHE B CA 1
ATOM 11123 C C . PHE B 1 484 ? 29.344 -32.375 -10.883 1 89.94 484 PHE B C 1
ATOM 11125 O O . PHE B 1 484 ? 30.484 -32.031 -11.148 1 89.94 484 PHE B O 1
ATOM 11132 N N . THR B 1 485 ? 28.906 -32.25 -9.602 1 92.44 485 THR B N 1
ATOM 11133 C CA . THR B 1 485 ? 29.75 -31.766 -8.508 1 92.44 485 THR B CA 1
ATOM 11134 C C . THR B 1 485 ? 29.625 -32.688 -7.289 1 92.44 485 THR B C 1
ATOM 11136 O O . THR B 1 485 ? 28.625 -33.375 -7.121 1 92.44 485 THR B O 1
ATOM 11139 N N . ASN B 1 486 ? 30.594 -32.562 -6.391 1 92.38 486 ASN B N 1
ATOM 11140 C CA . ASN B 1 486 ? 30.609 -33.375 -5.172 1 92.38 486 ASN B CA 1
ATOM 11141 C C . ASN B 1 486 ? 29.5 -32.938 -4.211 1 92.38 486 ASN B C 1
ATOM 11143 O O . ASN B 1 486 ? 28.953 -33.781 -3.486 1 92.38 486 ASN B O 1
ATOM 11147 N N . MET B 1 487 ? 29.234 -31.766 -4.242 1 94.56 487 MET B N 1
ATOM 11148 C CA . MET B 1 487 ? 28.203 -31.266 -3.34 1 94.56 487 MET B CA 1
ATOM 11149 C C . MET B 1 487 ? 26.844 -31.859 -3.674 1 94.56 487 MET B C 1
ATOM 11151 O O . MET B 1 487 ? 26.141 -32.344 -2.785 1 94.56 487 MET B O 1
ATOM 11155 N N . ILE B 1 488 ? 26.516 -31.859 -4.922 1 95.44 488 ILE B N 1
ATOM 11156 C CA . ILE B 1 488 ? 25.234 -32.406 -5.336 1 95.44 488 ILE B CA 1
ATOM 11157 C C . ILE B 1 488 ? 25.234 -33.938 -5.168 1 95.44 488 ILE B C 1
ATOM 11159 O O . ILE B 1 488 ? 24.219 -34.5 -4.785 1 95.44 488 ILE B O 1
ATOM 11163 N N . SER B 1 489 ? 26.391 -34.5 -5.43 1 94.56 489 SER B N 1
ATOM 11164 C CA . SER B 1 489 ? 26.516 -35.938 -5.215 1 94.56 489 SER B CA 1
ATOM 11165 C C . SER B 1 489 ? 26.25 -36.312 -3.762 1 94.56 489 SER B C 1
ATOM 11167 O O . SER B 1 489 ? 25.594 -37.344 -3.486 1 94.56 489 SER B O 1
ATOM 11169 N N . ALA B 1 490 ? 26.75 -35.531 -2.889 1 95.62 490 ALA B N 1
ATOM 11170 C CA . ALA B 1 490 ? 26.516 -35.781 -1.466 1 95.62 490 ALA B CA 1
ATOM 11171 C C . ALA B 1 490 ? 25.047 -35.625 -1.115 1 95.62 490 ALA B C 1
ATOM 11173 O O . ALA B 1 490 ? 24.531 -36.375 -0.282 1 95.62 490 ALA B O 1
ATOM 11174 N N . GLU B 1 491 ? 24.422 -34.688 -1.718 1 96.5 491 GLU B N 1
ATOM 11175 C CA . GLU B 1 491 ? 22.984 -34.5 -1.48 1 96.5 491 GLU B CA 1
ATOM 11176 C C . GLU B 1 491 ? 22.188 -35.688 -1.983 1 96.5 491 GLU B C 1
ATOM 11178 O O . GLU B 1 491 ? 21.172 -36.031 -1.386 1 96.5 491 GLU B O 1
ATOM 11183 N N . ILE B 1 492 ? 22.547 -36.219 -3.111 1 96.56 492 ILE B N 1
ATOM 11184 C CA . ILE B 1 492 ? 21.891 -37.406 -3.68 1 96.56 492 ILE B CA 1
ATOM 11185 C C . ILE B 1 492 ? 22 -38.562 -2.711 1 96.56 492 ILE B C 1
ATOM 11187 O O . ILE B 1 492 ? 21 -39.25 -2.422 1 96.56 492 ILE B O 1
ATOM 11191 N N . LYS B 1 493 ? 23.172 -38.812 -2.184 1 95.19 493 LYS B N 1
ATOM 11192 C CA . LYS B 1 493 ? 23.406 -39.906 -1.254 1 95.19 493 LYS B CA 1
ATOM 11193 C C . LYS B 1 493 ? 22.562 -39.75 0.006 1 95.19 493 LYS B C 1
ATOM 11195 O O . LYS B 1 493 ? 21.969 -40.719 0.49 1 95.19 493 LYS B O 1
ATOM 11200 N N . ASP B 1 494 ? 22.625 -38.562 0.46 1 96.62 494 ASP B N 1
ATOM 11201 C CA . ASP B 1 494 ? 21.828 -38.281 1.653 1 96.62 494 ASP B CA 1
ATOM 11202 C C . ASP B 1 494 ? 20.344 -38.531 1.393 1 96.62 494 ASP B C 1
ATOM 11204 O O . ASP B 1 494 ? 19.641 -39.125 2.223 1 96.62 494 ASP B O 1
ATOM 11208 N N . ALA B 1 495 ? 19.828 -38.062 0.284 1 97.44 495 ALA B N 1
ATOM 11209 C CA . ALA B 1 495 ? 18.422 -38.188 -0.06 1 97.44 495 ALA B CA 1
ATOM 11210 C C . ALA B 1 495 ? 18.047 -39.688 -0.211 1 97.44 495 ALA B C 1
ATOM 11212 O O . ALA B 1 495 ? 16.984 -40.094 0.237 1 97.44 495 ALA B O 1
ATOM 11213 N N . ILE B 1 496 ? 18.859 -40.438 -0.855 1 96.75 496 ILE B N 1
ATOM 11214 C CA . ILE B 1 496 ? 18.625 -41.875 -1.021 1 96.75 496 ILE B CA 1
ATOM 11215 C C . ILE B 1 496 ? 18.562 -42.531 0.347 1 96.75 496 ILE B C 1
ATOM 11217 O O . ILE B 1 496 ? 17.656 -43.344 0.612 1 96.75 496 ILE B O 1
ATOM 11221 N N . ASN B 1 497 ? 19.5 -42.188 1.206 1 95.88 497 ASN B N 1
ATOM 11222 C CA . ASN B 1 497 ? 19.531 -42.781 2.539 1 95.88 497 ASN B CA 1
ATOM 11223 C C . ASN B 1 497 ? 18.266 -42.469 3.326 1 95.88 497 ASN B C 1
ATOM 11225 O O . ASN B 1 497 ? 17.719 -43.344 3.992 1 95.88 497 ASN B O 1
ATOM 11229 N N . ARG B 1 498 ? 17.844 -41.281 3.264 1 96.75 498 ARG B N 1
ATOM 11230 C CA . ARG B 1 498 ? 16.625 -40.906 3.965 1 96.75 498 ARG B CA 1
ATOM 11231 C C . ARG B 1 498 ? 15.406 -41.625 3.391 1 96.75 498 ARG B C 1
ATOM 11233 O O . ARG B 1 498 ? 14.492 -42 4.129 1 96.75 498 ARG B O 1
ATOM 11240 N N . GLY B 1 499 ? 15.406 -41.75 2.033 1 96.88 499 GLY B N 1
ATOM 11241 C CA . GLY B 1 499 ? 14.336 -42.5 1.409 1 96.88 499 GLY B CA 1
ATOM 11242 C C . GLY B 1 499 ? 14.32 -43.969 1.828 1 96.88 499 GLY B C 1
ATOM 11243 O O . GLY B 1 499 ? 13.258 -44.5 2.117 1 96.88 499 GLY B O 1
ATOM 11244 N N . VAL B 1 500 ? 15.453 -44.531 1.903 1 94.88 500 VAL B N 1
ATOM 11245 C CA . VAL B 1 500 ? 15.594 -45.906 2.326 1 94.88 500 VAL B CA 1
ATOM 11246 C C . VAL B 1 500 ? 15.141 -46.062 3.777 1 94.88 500 VAL B C 1
ATOM 11248 O O . VAL B 1 500 ? 14.43 -47 4.121 1 94.88 500 VAL B O 1
ATOM 11251 N N . GLN B 1 501 ? 15.57 -45.188 4.605 1 94.38 501 GLN B N 1
ATOM 11252 C CA . GLN B 1 501 ? 15.156 -45.219 6.004 1 94.38 501 GLN B CA 1
ATOM 11253 C C . GLN B 1 501 ? 13.641 -45.125 6.133 1 94.38 501 GLN B C 1
ATOM 11255 O O . GLN B 1 501 ? 13.039 -45.812 6.961 1 94.38 501 GLN B O 1
ATOM 11260 N N . PHE B 1 502 ? 13.086 -44.25 5.391 1 95.31 502 PHE B N 1
ATOM 11261 C CA . PHE B 1 502 ? 11.633 -44.156 5.406 1 95.31 502 PHE B CA 1
ATOM 11262 C C . PHE B 1 502 ? 11 -45.5 5.062 1 95.31 502 PHE B C 1
ATOM 11264 O O . PHE B 1 502 ? 10.07 -45.938 5.742 1 95.31 502 PHE B O 1
ATOM 11271 N N . ILE B 1 503 ? 11.453 -46.188 3.969 1 94.12 503 ILE B N 1
ATOM 11272 C CA . ILE B 1 503 ? 10.906 -47.469 3.516 1 94.12 503 ILE B CA 1
ATOM 11273 C C . ILE B 1 503 ? 11.031 -48.5 4.629 1 94.12 503 ILE B C 1
ATOM 11275 O O . ILE B 1 503 ? 10.109 -49.281 4.859 1 94.12 503 ILE B O 1
ATOM 11279 N N . LEU B 1 504 ? 12.07 -48.438 5.359 1 90.56 504 LEU B N 1
ATOM 11280 C CA . LEU B 1 504 ? 12.344 -49.406 6.422 1 90.56 504 LEU B CA 1
ATOM 11281 C C . LEU B 1 504 ? 11.391 -49.188 7.598 1 90.56 504 LEU B C 1
ATOM 11283 O O . LEU B 1 504 ? 11.062 -50.125 8.312 1 90.56 504 LEU B O 1
ATOM 11287 N N . THR B 1 505 ? 11.016 -48.031 7.727 1 88.75 505 THR B N 1
ATOM 11288 C CA . THR B 1 505 ? 10.141 -47.719 8.859 1 88.75 505 THR B CA 1
ATOM 11289 C C . THR B 1 505 ? 8.703 -48.125 8.555 1 88.75 505 THR B C 1
ATOM 11291 O O . THR B 1 505 ? 7.883 -48.25 9.469 1 88.75 505 THR B O 1
ATOM 11294 N N . LYS B 1 506 ? 8.492 -48.406 7.273 1 84.56 506 LYS B N 1
ATOM 11295 C CA . LYS B 1 506 ? 7.125 -48.75 6.895 1 84.56 506 LYS B CA 1
ATOM 11296 C C . LYS B 1 506 ? 6.789 -50.188 7.309 1 84.56 506 LYS B C 1
ATOM 11298 O O . LYS B 1 506 ? 7.617 -51.094 7.152 1 84.56 506 LYS B O 1
ATOM 11303 N N . GLY B 1 507 ? 6.039 -50.375 8.344 1 71.38 507 GLY B N 1
ATOM 11304 C CA . GLY B 1 507 ? 5.594 -51.688 8.805 1 71.38 507 GLY B CA 1
ATOM 11305 C C . GLY B 1 507 ? 4.844 -52.469 7.742 1 71.38 507 GLY B C 1
ATOM 11306 O O . GLY B 1 507 ? 5.18 -52.406 6.559 1 71.38 507 GLY B O 1
ATOM 11307 N N . GLN B 1 508 ? 3.953 -53.281 8.078 1 73.88 508 GLN B N 1
ATOM 11308 C CA . GLN B 1 508 ? 3.141 -54.125 7.207 1 73.88 508 GLN B CA 1
ATOM 11309 C C . GLN B 1 508 ? 2.219 -53.281 6.332 1 73.88 508 GLN B C 1
ATOM 11311 O O . GLN B 1 508 ? 1.677 -52.281 6.785 1 73.88 508 GLN B O 1
ATOM 11316 N N . ARG B 1 509 ? 2.225 -53.688 5.035 1 79.5 509 ARG B N 1
ATOM 11317 C CA . ARG B 1 509 ? 1.379 -53 4.066 1 79.5 509 ARG B CA 1
ATOM 11318 C C . ARG B 1 509 ? -0.092 -53.062 4.457 1 79.5 509 ARG B C 1
ATOM 11320 O O . ARG B 1 509 ? -0.576 -54.156 4.824 1 79.5 509 ARG B O 1
ATOM 11327 N N . SER B 1 510 ? -0.648 -51.906 4.492 1 74.12 510 SER B N 1
ATOM 11328 C CA . SER B 1 510 ? -2.092 -51.906 4.711 1 74.12 510 SER B CA 1
ATOM 11329 C C . SER B 1 510 ? -2.85 -52.031 3.393 1 74.12 510 SER B C 1
ATOM 11331 O O . SER B 1 510 ? -2.248 -51.969 2.318 1 74.12 510 SER B O 1
ATOM 11333 N N . GLN B 1 511 ? -4.102 -52.188 3.459 1 67.06 511 GLN B N 1
ATOM 11334 C CA . GLN B 1 511 ? -4.965 -52.375 2.293 1 67.06 511 GLN B CA 1
ATOM 11335 C C . GLN B 1 511 ? -5.008 -51.094 1.448 1 67.06 511 GLN B C 1
ATOM 11337 O O . GLN B 1 511 ? -5.254 -51.156 0.241 1 67.06 511 GLN B O 1
ATOM 11342 N N . THR B 1 512 ? -4.672 -50.062 2.053 1 69.88 512 THR B N 1
ATOM 11343 C CA . THR B 1 512 ? -4.836 -48.781 1.361 1 69.88 512 THR B CA 1
ATOM 11344 C C . THR B 1 512 ? -3.486 -48.219 0.93 1 69.88 512 THR B C 1
ATOM 11346 O O . THR B 1 512 ? -3.42 -47.156 0.299 1 69.88 512 THR B O 1
ATOM 11349 N N . ASP B 1 513 ? -2.488 -48.969 1.242 1 81.06 513 ASP B N 1
ATOM 11350 C CA . ASP B 1 513 ? -1.158 -48.5 0.892 1 81.06 513 ASP B CA 1
ATOM 11351 C C . ASP B 1 513 ? -0.874 -48.688 -0.595 1 81.06 513 ASP B C 1
ATOM 11353 O O . ASP B 1 513 ? -1.402 -49.625 -1.213 1 81.06 513 ASP B O 1
ATOM 11357 N N . ASP B 1 514 ? -0.229 -47.812 -1.235 1 86.25 514 ASP B N 1
ATOM 11358 C CA . ASP B 1 514 ? 0.398 -47.969 -2.545 1 86.25 514 ASP B CA 1
ATOM 11359 C C . ASP B 1 514 ? -0.652 -48.094 -3.646 1 86.25 514 ASP B C 1
ATOM 11361 O O . ASP B 1 514 ? -0.497 -48.875 -4.582 1 86.25 514 ASP B O 1
ATOM 11365 N N . GLN B 1 515 ? -1.81 -47.562 -3.385 1 89.38 515 GLN B N 1
ATOM 11366 C CA . GLN B 1 515 ? -2.795 -47.438 -4.457 1 89.38 515 GLN B CA 1
ATOM 11367 C C . GLN B 1 515 ? -2.43 -46.312 -5.422 1 89.38 515 GLN B C 1
ATOM 11369 O O . GLN B 1 515 ? -3.061 -45.25 -5.422 1 89.38 515 GLN B O 1
ATOM 11374 N N . LEU B 1 516 ? -1.47 -46.625 -6.246 1 92.75 516 LEU B N 1
ATOM 11375 C CA . LEU B 1 516 ? -0.893 -45.625 -7.129 1 92.75 516 LEU B CA 1
ATOM 11376 C C . LEU B 1 516 ? -1.263 -45.906 -8.578 1 92.75 516 LEU B C 1
ATOM 11378 O O . LEU B 1 516 ? -1.197 -45 -9.422 1 92.75 516 LEU B O 1
ATOM 11382 N N . TRP B 1 517 ? -1.656 -47.062 -8.844 1 93.81 517 TRP B N 1
ATOM 11383 C CA . TRP B 1 517 ? -1.938 -47.469 -10.219 1 93.81 517 TRP B CA 1
ATOM 11384 C C . TRP B 1 517 ? -3.379 -47.156 -10.602 1 93.81 517 TRP B C 1
ATOM 11386 O O . TRP B 1 517 ? -4.27 -47.156 -9.742 1 93.81 517 TRP B O 1
ATOM 11396 N N . LEU B 1 518 ? -3.488 -46.875 -11.867 1 92.5 518 LEU B N 1
ATOM 11397 C CA . LEU B 1 518 ? -4.805 -46.406 -12.273 1 92.5 518 LEU B CA 1
ATOM 11398 C C . LEU B 1 518 ? -5.375 -47.25 -13.398 1 92.5 518 LEU B C 1
ATOM 11400 O O . LEU B 1 518 ? -4.707 -47.469 -14.414 1 92.5 518 LEU B O 1
ATOM 11404 N N . ASP B 1 519 ? -6.477 -47.781 -13.273 1 93.62 519 ASP B N 1
ATOM 11405 C CA . ASP B 1 519 ? -7.383 -48.406 -14.242 1 93.62 519 ASP B CA 1
ATOM 11406 C C . ASP B 1 519 ? -8.766 -47.781 -14.188 1 93.62 519 ASP B C 1
ATOM 11408 O O . ASP B 1 519 ? -8.891 -46.531 -14.258 1 93.62 519 ASP B O 1
ATOM 11412 N N . LYS B 1 520 ? -9.812 -48.531 -14 1 92.75 520 LYS B N 1
ATOM 11413 C CA . LYS B 1 520 ? -11.109 -47.906 -13.766 1 92.75 520 LYS B CA 1
ATOM 11414 C C . LYS B 1 520 ? -11.156 -47.219 -12.398 1 92.75 520 LYS B C 1
ATOM 11416 O O . LYS B 1 520 ? -11.914 -46.281 -12.195 1 92.75 520 LYS B O 1
ATOM 11421 N N . THR B 1 521 ? -10.414 -47.844 -11.539 1 91.38 521 THR B N 1
ATOM 11422 C CA . THR B 1 521 ? -10.219 -47.312 -10.195 1 91.38 521 THR B CA 1
ATOM 11423 C C . THR B 1 521 ? -8.75 -47.375 -9.789 1 91.38 521 THR B C 1
ATOM 11425 O O . THR B 1 521 ? -7.945 -48.031 -10.484 1 91.38 521 THR B O 1
ATOM 11428 N N . LEU B 1 522 ? -8.453 -46.75 -8.711 1 90.94 522 LEU B N 1
ATOM 11429 C CA . LEU B 1 522 ? -7.109 -46.875 -8.164 1 90.94 522 LEU B CA 1
ATOM 11430 C C . LEU B 1 522 ? -6.906 -48.281 -7.559 1 90.94 522 LEU B C 1
ATOM 11432 O O . LEU B 1 522 ? -7.82 -48.812 -6.941 1 90.94 522 LEU B O 1
ATOM 11436 N N . TYR B 1 523 ? -5.715 -48.719 -7.781 1 91.44 523 TYR B N 1
ATOM 11437 C CA . TYR B 1 523 ? -5.441 -50.062 -7.219 1 91.44 523 TYR B CA 1
ATOM 11438 C C . TYR B 1 523 ? -3.975 -50.188 -6.828 1 91.44 523 TYR B C 1
ATOM 11440 O O . TYR B 1 523 ? -3.135 -49.406 -7.273 1 91.44 523 TYR B O 1
ATOM 11448 N N . ALA B 1 524 ? -3.715 -51.125 -5.934 1 91.69 524 ALA B N 1
ATOM 11449 C CA . ALA B 1 524 ? -2.363 -51.594 -5.602 1 91.69 524 ALA B CA 1
ATOM 11450 C C . ALA B 1 524 ? -2.053 -52.938 -6.254 1 91.69 524 ALA B C 1
ATOM 11452 O O . ALA B 1 524 ? -2.961 -53.688 -6.547 1 91.69 524 ALA B O 1
ATOM 11453 N N . ILE B 1 525 ? -0.926 -53.156 -6.535 1 92.62 525 ILE B N 1
ATOM 11454 C CA . ILE B 1 525 ? -0.447 -54.438 -7.043 1 92.62 525 ILE B CA 1
ATOM 11455 C C . ILE B 1 525 ? 0.816 -54.844 -6.293 1 92.62 525 ILE B C 1
ATOM 11457 O O . ILE B 1 525 ? 1.927 -54.469 -6.684 1 92.62 525 ILE B O 1
ATOM 11461 N N . PRO B 1 526 ? 0.61 -55.562 -5.238 1 90.44 526 PRO B N 1
ATOM 11462 C CA . PRO B 1 526 ? 1.677 -55.812 -4.262 1 90.44 526 PRO B CA 1
ATOM 11463 C C . PRO B 1 526 ? 2.924 -56.438 -4.898 1 90.44 526 PRO B C 1
ATOM 11465 O O . PRO B 1 526 ? 4.047 -56.094 -4.523 1 90.44 526 PRO B O 1
ATOM 11468 N N . THR B 1 527 ? 2.801 -57.312 -5.871 1 91.81 527 THR B N 1
ATOM 11469 C CA . THR B 1 527 ? 3.953 -57.969 -6.488 1 91.81 527 THR B CA 1
ATOM 11470 C C . THR B 1 527 ? 4.832 -56.938 -7.195 1 91.81 527 THR B C 1
ATOM 11472 O O . THR B 1 527 ? 6.055 -56.938 -7.027 1 91.81 527 THR B O 1
ATOM 11475 N N . VAL B 1 528 ? 4.188 -56.156 -7.91 1 93.94 528 VAL B N 1
ATOM 11476 C CA . VAL B 1 528 ? 4.91 -55.094 -8.641 1 93.94 528 VAL B CA 1
ATOM 11477 C C . VAL B 1 528 ? 5.5 -54.094 -7.66 1 93.94 528 VAL B C 1
ATOM 11479 O O . VAL B 1 528 ? 6.66 -53.688 -7.789 1 93.94 528 VAL B O 1
ATOM 11482 N N . SER B 1 529 ? 4.703 -53.719 -6.684 1 93.12 529 SER B N 1
ATOM 11483 C CA . SER B 1 529 ? 5.141 -52.75 -5.656 1 93.12 529 SER B CA 1
ATOM 11484 C C . SER B 1 529 ? 6.383 -53.281 -4.93 1 93.12 529 SER B C 1
ATOM 11486 O O . SER B 1 529 ? 7.355 -52.531 -4.766 1 93.12 529 SER B O 1
ATOM 11488 N N . ASP B 1 530 ? 6.309 -54.5 -4.551 1 92.25 530 ASP B N 1
ATOM 11489 C CA . ASP B 1 530 ? 7.414 -55.062 -3.803 1 92.25 530 ASP B CA 1
ATOM 11490 C C . ASP B 1 530 ? 8.672 -55.156 -4.66 1 92.25 530 ASP B C 1
ATOM 11492 O O . ASP B 1 530 ? 9.789 -55 -4.152 1 92.25 530 ASP B O 1
ATOM 11496 N N . SER B 1 531 ? 8.5 -55.438 -5.887 1 94.12 531 SER B N 1
ATOM 11497 C CA . SER B 1 531 ? 9.664 -55.531 -6.766 1 94.12 531 SER B CA 1
ATOM 11498 C C . SER B 1 531 ? 10.367 -54.188 -6.867 1 94.12 531 SER B C 1
ATOM 11500 O O . SER B 1 531 ? 11.602 -54.125 -6.914 1 94.12 531 SER B O 1
ATOM 11502 N N . TYR B 1 532 ? 9.641 -53.062 -6.934 1 95.31 532 TYR B N 1
ATOM 11503 C CA . TYR B 1 532 ? 10.242 -51.75 -6.973 1 95.31 532 TYR B CA 1
ATOM 11504 C C . TYR B 1 532 ? 10.906 -51.406 -5.648 1 95.31 532 TYR B C 1
ATOM 11506 O O . TYR B 1 532 ? 11.977 -50.812 -5.621 1 95.31 532 TYR B O 1
ATOM 11514 N N . ILE B 1 533 ? 10.227 -51.75 -4.527 1 93.81 533 ILE B N 1
ATOM 11515 C CA . ILE B 1 533 ? 10.781 -51.5 -3.201 1 93.81 533 ILE B CA 1
ATOM 11516 C C . ILE B 1 533 ? 12.102 -52.25 -3.043 1 93.81 533 ILE B C 1
ATOM 11518 O O . ILE B 1 533 ? 13.094 -51.688 -2.568 1 93.81 533 ILE B O 1
ATOM 11522 N N . MET B 1 534 ? 12.133 -53.469 -3.512 1 92.12 534 MET B N 1
ATOM 11523 C CA . MET B 1 534 ? 13.344 -54.25 -3.453 1 92.12 534 MET B CA 1
ATOM 11524 C C . MET B 1 534 ? 14.453 -53.625 -4.293 1 92.12 534 MET B C 1
ATOM 11526 O O . MET B 1 534 ? 15.602 -53.562 -3.855 1 92.12 534 MET B O 1
ATOM 11530 N N . ALA B 1 535 ? 14.055 -53.281 -5.441 1 93.06 535 ALA B N 1
ATOM 11531 C CA . ALA B 1 535 ? 15.023 -52.656 -6.336 1 93.06 535 ALA B CA 1
ATOM 11532 C C . ALA B 1 535 ? 15.625 -51.406 -5.695 1 93.06 535 ALA B C 1
ATOM 11534 O O . ALA B 1 535 ? 16.828 -51.156 -5.809 1 93.06 535 ALA B O 1
ATOM 11535 N N . ALA B 1 536 ? 14.812 -50.594 -5.043 1 94.19 536 ALA B N 1
ATOM 11536 C CA . ALA B 1 536 ? 15.25 -49.344 -4.414 1 94.19 536 ALA B CA 1
ATOM 11537 C C . ALA B 1 536 ? 16.219 -49.625 -3.266 1 94.19 536 ALA B C 1
ATOM 11539 O O . ALA B 1 536 ? 17.109 -48.844 -2.998 1 94.19 536 ALA B O 1
ATOM 11540 N N . LEU B 1 537 ? 16.062 -50.75 -2.609 1 91.62 537 LEU B N 1
ATOM 11541 C CA . LEU B 1 537 ? 16.844 -51.062 -1.416 1 91.62 537 LEU B CA 1
ATOM 11542 C C . LEU B 1 537 ? 18.172 -51.719 -1.789 1 91.62 537 LEU B C 1
ATOM 11544 O O . LEU B 1 537 ? 19.078 -51.781 -0.966 1 91.62 537 LEU B O 1
ATOM 11548 N N . GLN B 1 538 ? 18.203 -52.156 -3.01 1 87.56 538 GLN B N 1
ATOM 11549 C CA . GLN B 1 538 ? 19.438 -52.812 -3.449 1 87.56 538 GLN B CA 1
ATOM 11550 C C . GLN B 1 538 ? 20.594 -51.812 -3.545 1 87.56 538 GLN B C 1
ATOM 11552 O O . GLN B 1 538 ? 20.406 -50.688 -4.02 1 87.56 538 GLN B O 1
ATOM 11557 N N . ALA B 1 539 ? 21.672 -52.219 -2.857 1 69.12 539 ALA B N 1
ATOM 11558 C CA . ALA B 1 539 ? 22.844 -51.375 -2.877 1 69.12 539 ALA B CA 1
ATOM 11559 C C . ALA B 1 539 ? 23.5 -51.375 -4.25 1 69.12 539 ALA B C 1
ATOM 11561 O O . ALA B 1 539 ? 23.578 -52.406 -4.914 1 69.12 539 ALA B O 1
ATOM 11562 N N . GLU B 1 540 ? 23.438 -50.312 -5.016 1 62.72 540 GLU B N 1
ATOM 11563 C CA . GLU B 1 540 ? 24.062 -50.281 -6.34 1 62.72 540 GLU B CA 1
ATOM 11564 C C . GLU B 1 540 ? 25.438 -49.656 -6.297 1 62.72 540 GLU B C 1
ATOM 11566 O O . GLU B 1 540 ? 25.641 -48.594 -5.668 1 62.72 540 GLU B O 1
ATOM 11571 N N . ASP B 1 541 ? 26.547 -50.438 -6.578 1 55.34 541 ASP B N 1
ATOM 11572 C CA . ASP B 1 541 ? 27.906 -49.938 -6.785 1 55.34 541 ASP B CA 1
ATOM 11573 C C . ASP B 1 541 ? 28 -49.062 -8.039 1 55.34 541 ASP B C 1
ATOM 11575 O O . ASP B 1 541 ? 29.094 -48.625 -8.422 1 55.34 541 ASP B O 1
ATOM 11579 N N . THR B 1 542 ? 27.047 -48.781 -8.82 1 51.47 542 THR B N 1
ATOM 11580 C CA . THR B 1 542 ? 27.141 -48.375 -10.227 1 51.47 542 THR B CA 1
ATOM 11581 C C . THR B 1 542 ? 27.391 -46.875 -10.352 1 51.47 542 THR B C 1
ATOM 11583 O O . THR B 1 542 ? 27.562 -46.375 -11.453 1 51.47 542 THR B O 1
ATOM 11586 N N . ILE B 1 543 ? 27.375 -46.031 -9.297 1 54.75 543 ILE B N 1
ATOM 11587 C CA . ILE B 1 543 ? 27.484 -44.594 -9.453 1 54.75 543 ILE B CA 1
ATOM 11588 C C . ILE B 1 543 ? 28.844 -44.219 -10.039 1 54.75 543 ILE B C 1
ATOM 11590 O O . ILE B 1 543 ? 28.938 -43.375 -10.906 1 54.75 543 ILE B O 1
ATOM 11594 N N . ASP B 1 544 ? 29.844 -45 -9.75 1 55.62 544 ASP B N 1
ATOM 11595 C CA . ASP B 1 544 ? 31.203 -44.594 -10.07 1 55.62 544 ASP B CA 1
ATOM 11596 C C . ASP B 1 544 ? 31.516 -44.844 -11.547 1 55.62 544 ASP B C 1
ATOM 11598 O O . ASP B 1 544 ? 32.219 -44.062 -12.172 1 55.62 544 ASP B O 1
ATOM 11602 N N . LYS B 1 545 ? 30.891 -45.781 -12.211 1 57.59 545 LYS B N 1
ATOM 11603 C CA . LYS B 1 545 ? 31.312 -46.188 -13.555 1 57.59 545 LYS B CA 1
ATOM 11604 C C . LYS B 1 545 ? 30.75 -45.219 -14.609 1 57.59 545 LYS B C 1
ATOM 11606 O O . LYS B 1 545 ? 31.328 -45.062 -15.688 1 57.59 545 LYS B O 1
ATOM 11611 N N . LEU B 1 546 ? 29.797 -44.375 -14.328 1 67.06 546 LEU B N 1
ATOM 11612 C CA . LEU B 1 546 ? 29.141 -43.594 -15.344 1 67.06 546 LEU B CA 1
ATOM 11613 C C . LEU B 1 546 ? 29.391 -42.094 -15.109 1 67.06 546 LEU B C 1
ATOM 11615 O O . LEU B 1 546 ? 28.781 -41.25 -15.773 1 67.06 546 LEU B O 1
ATOM 11619 N N . ALA B 1 547 ? 30.359 -41.844 -14.336 1 72.19 547 ALA B N 1
ATOM 11620 C CA . ALA B 1 547 ? 30.609 -40.469 -13.906 1 72.19 547 ALA B CA 1
ATOM 11621 C C . ALA B 1 547 ? 31.172 -39.625 -15.047 1 72.19 547 ALA B C 1
ATOM 11623 O O . ALA B 1 547 ? 31.078 -38.406 -15.016 1 72.19 547 ALA B O 1
ATOM 11624 N N . GLU B 1 548 ? 31.531 -40.281 -16.109 1 80.81 548 GLU B N 1
ATOM 11625 C CA . GLU B 1 548 ? 32.156 -39.562 -17.203 1 80.81 548 GLU B CA 1
ATOM 11626 C C . GLU B 1 548 ? 31.141 -39.188 -18.266 1 80.81 548 GLU B C 1
ATOM 11628 O O . GLU B 1 548 ? 31.375 -38.281 -19.078 1 80.81 548 GLU B O 1
ATOM 11633 N N . ILE B 1 549 ? 30.031 -39.75 -18.203 1 85.62 549 ILE B N 1
ATOM 11634 C CA . ILE B 1 549 ? 29.047 -39.688 -19.281 1 85.62 549 ILE B CA 1
ATOM 11635 C C . ILE B 1 549 ? 28.516 -38.25 -19.391 1 85.62 549 ILE B C 1
ATOM 11637 O O . ILE B 1 549 ? 28.422 -37.688 -20.484 1 85.62 549 ILE B O 1
ATOM 11641 N N . PRO B 1 550 ? 28.219 -37.594 -18.328 1 87.75 550 PRO B N 1
ATOM 11642 C CA . PRO B 1 550 ? 27.656 -36.25 -18.469 1 87.75 550 PRO B CA 1
ATOM 11643 C C . PRO B 1 550 ? 28.625 -35.281 -19.141 1 87.75 550 PRO B C 1
ATOM 11645 O O . PRO B 1 550 ? 28.188 -34.375 -19.875 1 87.75 550 PRO B O 1
ATOM 11648 N N . HIS B 1 551 ? 29.859 -35.469 -19.016 1 87.19 551 HIS B N 1
ATOM 11649 C CA . HIS B 1 551 ? 30.859 -34.594 -19.594 1 87.19 551 HIS B CA 1
ATOM 11650 C C . HIS B 1 551 ? 31 -34.812 -21.094 1 87.19 551 HIS B C 1
ATOM 11652 O O . HIS B 1 551 ? 31.531 -33.938 -21.797 1 87.19 551 HIS B O 1
ATOM 11658 N N . MET B 1 552 ? 30.562 -35.906 -21.5 1 87.62 552 MET B N 1
ATOM 11659 C CA . MET B 1 552 ? 30.531 -36.156 -22.938 1 87.62 552 MET B CA 1
ATOM 11660 C C . MET B 1 552 ? 29.375 -35.438 -23.609 1 87.62 552 MET B C 1
ATOM 11662 O O . MET B 1 552 ? 29.406 -35.156 -24.797 1 87.62 552 MET B O 1
ATOM 11666 N N . LEU B 1 553 ? 28.391 -35.156 -22.844 1 89.5 553 LEU B N 1
ATOM 11667 C CA . LEU B 1 553 ? 27.188 -34.562 -23.375 1 89.5 553 LEU B CA 1
ATOM 11668 C C . LEU B 1 553 ? 27.234 -33.031 -23.234 1 89.5 553 LEU B C 1
ATOM 11670 O O . LEU B 1 553 ? 26.781 -32.312 -24.125 1 89.5 553 LEU B O 1
ATOM 11674 N N . ALA B 1 554 ? 27.781 -32.562 -22.156 1 89.81 554 ALA B N 1
ATOM 11675 C CA . ALA B 1 554 ? 27.766 -31.125 -21.875 1 89.81 554 ALA B CA 1
ATOM 11676 C C . ALA B 1 554 ? 29.094 -30.688 -21.266 1 89.81 554 ALA B C 1
ATOM 11678 O O . ALA B 1 554 ? 29.688 -31.406 -20.453 1 89.81 554 ALA B O 1
ATOM 11679 N N . ASN B 1 555 ? 29.5 -29.531 -21.719 1 85.56 555 ASN B N 1
ATOM 11680 C CA . ASN B 1 555 ? 30.719 -28.938 -21.156 1 85.56 555 ASN B CA 1
ATOM 11681 C C . ASN B 1 555 ? 30.406 -28.031 -19.969 1 85.56 555 ASN B C 1
ATOM 11683 O O . ASN B 1 555 ? 30.109 -26.844 -20.141 1 85.56 555 ASN B O 1
ATOM 11687 N N . VAL B 1 556 ? 30.469 -28.547 -18.797 1 90.75 556 VAL B N 1
ATOM 11688 C CA . VAL B 1 556 ? 30.219 -27.797 -17.562 1 90.75 556 VAL B CA 1
ATOM 11689 C C . VAL B 1 556 ? 31.516 -27.578 -16.797 1 90.75 556 VAL B C 1
ATOM 11691 O O . VAL B 1 556 ? 32.062 -28.516 -16.203 1 90.75 556 VAL B O 1
ATOM 11694 N N . SER B 1 557 ? 32 -26.375 -16.859 1 88.88 557 SER B N 1
ATOM 11695 C CA . SER B 1 557 ? 33.25 -26.031 -16.172 1 88.88 557 SER B CA 1
ATOM 11696 C C . SER B 1 557 ? 33.031 -25.984 -14.656 1 88.88 557 SER B C 1
ATOM 11698 O O . SER B 1 557 ? 32.219 -25.188 -14.164 1 88.88 557 SER B O 1
ATOM 11700 N N . THR B 1 558 ? 33.781 -26.75 -13.961 1 89.88 558 THR B N 1
ATOM 11701 C CA . THR B 1 558 ? 33.688 -26.781 -12.508 1 89.88 558 THR B CA 1
ATOM 11702 C C . THR B 1 558 ? 34.094 -25.438 -11.906 1 89.88 558 THR B C 1
ATOM 11704 O O . THR B 1 558 ? 33.5 -24.984 -10.938 1 89.88 558 THR B O 1
ATOM 11707 N N . ALA B 1 559 ? 35.031 -24.812 -12.523 1 91.62 559 ALA B N 1
ATOM 11708 C CA . ALA B 1 559 ? 35.5 -23.516 -12.047 1 91.62 559 ALA B CA 1
ATOM 11709 C C . ALA B 1 559 ? 34.406 -22.453 -12.172 1 91.62 559 ALA B C 1
ATOM 11711 O O . ALA B 1 559 ? 34.219 -21.641 -11.266 1 91.62 559 ALA B O 1
ATOM 11712 N N . MET B 1 560 ? 33.781 -22.469 -13.234 1 92.75 560 MET B N 1
ATOM 11713 C CA . MET B 1 560 ? 32.688 -21.516 -13.477 1 92.75 560 MET B CA 1
ATOM 11714 C C . MET B 1 560 ? 31.516 -21.766 -12.531 1 92.75 560 MET B C 1
ATOM 11716 O O . MET B 1 560 ? 30.906 -20.828 -12.031 1 92.75 560 MET B O 1
ATOM 11720 N N . VAL B 1 561 ? 31.234 -23.031 -12.289 1 96 561 VAL B N 1
ATOM 11721 C CA . VAL B 1 561 ? 30.125 -23.406 -11.406 1 96 561 VAL B CA 1
ATOM 11722 C C . VAL B 1 561 ? 30.406 -22.891 -9.992 1 96 561 VAL B C 1
ATOM 11724 O O . VAL B 1 561 ? 29.547 -22.312 -9.344 1 96 561 VAL B O 1
ATOM 11727 N N . LEU B 1 562 ? 31.625 -23.062 -9.57 1 95.88 562 LEU B N 1
ATOM 11728 C CA . LEU B 1 562 ? 31.984 -22.672 -8.219 1 95.88 562 LEU B CA 1
ATOM 11729 C C . LEU B 1 562 ? 31.984 -21.156 -8.078 1 95.88 562 LEU B C 1
ATOM 11731 O O . LEU B 1 562 ? 31.484 -20.609 -7.086 1 95.88 562 LEU B O 1
ATOM 11735 N N . LYS B 1 563 ? 32.5 -20.484 -9.078 1 95 563 LYS B N 1
ATOM 11736 C CA . LYS B 1 563 ? 32.562 -19.031 -9.055 1 95 563 LYS B CA 1
ATOM 11737 C C . LYS B 1 563 ? 31.172 -18.422 -9.023 1 95 563 LYS B C 1
ATOM 11739 O O . LYS B 1 563 ? 30.891 -17.547 -8.211 1 95 563 LYS B O 1
ATOM 11744 N N . MET B 1 564 ? 30.297 -18.844 -9.875 1 95.62 564 MET B N 1
ATOM 11745 C CA . MET B 1 564 ? 28.938 -18.312 -9.938 1 95.62 564 MET B CA 1
ATOM 11746 C C . MET B 1 564 ? 28.156 -18.703 -8.695 1 95.62 564 MET B C 1
ATOM 11748 O O . MET B 1 564 ? 27.328 -17.922 -8.211 1 95.62 564 MET B O 1
ATOM 11752 N N . THR B 1 565 ? 28.391 -19.906 -8.172 1 96.81 565 THR B N 1
ATOM 11753 C CA . THR B 1 565 ? 27.719 -20.312 -6.941 1 96.81 565 THR B CA 1
ATOM 11754 C C . THR B 1 565 ? 28.078 -19.391 -5.785 1 96.81 565 THR B C 1
ATOM 11756 O O . THR B 1 565 ? 27.203 -18.984 -5.012 1 96.81 565 THR B O 1
ATOM 11759 N N . GLU B 1 566 ? 29.344 -19.109 -5.703 1 94.69 566 GLU B N 1
ATOM 11760 C CA . GLU B 1 566 ? 29.797 -18.203 -4.648 1 94.69 566 GLU B CA 1
ATOM 11761 C C . GLU B 1 566 ? 29.203 -16.812 -4.812 1 94.69 566 GLU B C 1
ATOM 11763 O O . GLU B 1 566 ? 28.828 -16.156 -3.83 1 94.69 566 GLU B O 1
ATOM 11768 N N . TYR B 1 567 ? 29.156 -16.406 -6.008 1 93.25 567 TYR B N 1
ATOM 11769 C CA . TYR B 1 567 ? 28.594 -15.094 -6.301 1 93.25 567 TYR B CA 1
ATOM 11770 C C . TYR B 1 567 ? 27.141 -15.016 -5.859 1 93.25 567 TYR B C 1
ATOM 11772 O O . TYR B 1 567 ? 26.75 -14.109 -5.113 1 93.25 567 TYR B O 1
ATOM 11780 N N . PHE B 1 568 ? 26.266 -15.891 -6.254 1 95.56 568 PHE B N 1
ATOM 11781 C CA . PHE B 1 568 ? 24.828 -15.828 -6.008 1 95.56 568 PHE B CA 1
ATOM 11782 C C . PHE B 1 568 ? 24.516 -16.141 -4.547 1 95.56 568 PHE B C 1
ATOM 11784 O O . PHE B 1 568 ? 23.516 -15.664 -4.004 1 95.56 568 PHE B O 1
ATOM 11791 N N . SER B 1 569 ? 25.391 -16.922 -3.891 1 94.69 569 SER B N 1
ATOM 11792 C CA . SER B 1 569 ? 25.172 -17.266 -2.49 1 94.69 569 SER B CA 1
ATOM 11793 C C . SER B 1 569 ? 25.297 -16.047 -1.594 1 94.69 569 SER B C 1
ATOM 11795 O O . SER B 1 569 ? 24.812 -16.031 -0.465 1 94.69 569 SER B O 1
ATOM 11797 N N . ARG B 1 570 ? 25.875 -14.977 -2.092 1 92.25 570 ARG B N 1
ATOM 11798 C CA . ARG B 1 570 ? 26.125 -13.773 -1.303 1 92.25 570 ARG B CA 1
ATOM 11799 C C . ARG B 1 570 ? 24.984 -12.773 -1.466 1 92.25 570 ARG B C 1
ATOM 11801 O O . ARG B 1 570 ? 24.938 -11.766 -0.762 1 92.25 570 ARG B O 1
ATOM 11808 N N . LEU B 1 571 ? 24.094 -13.023 -2.398 1 93.38 571 LEU B N 1
ATOM 11809 C CA . LEU B 1 571 ? 22.953 -12.141 -2.551 1 93.38 571 LEU B CA 1
ATOM 11810 C C . LEU B 1 571 ? 22.047 -12.203 -1.326 1 93.38 571 LEU B C 1
ATOM 11812 O O . LEU B 1 571 ? 21.797 -13.289 -0.79 1 93.38 571 LEU B O 1
ATOM 11816 N N . PRO B 1 572 ? 21.484 -11.078 -0.846 1 90.25 572 PRO B N 1
ATOM 11817 C CA . PRO B 1 572 ? 20.641 -11.055 0.342 1 90.25 572 PRO B CA 1
ATOM 11818 C C . PRO B 1 572 ? 19.422 -11.977 0.222 1 90.25 572 PRO B C 1
ATOM 11820 O O . PRO B 1 572 ? 19.047 -12.633 1.196 1 90.25 572 PRO B O 1
ATOM 11823 N N . SER B 1 573 ? 18.859 -12.102 -0.945 1 91.5 573 SER B N 1
ATOM 11824 C CA . SER B 1 573 ? 17.656 -12.898 -1.134 1 91.5 573 SER B CA 1
ATOM 11825 C C . SER B 1 573 ? 17.984 -14.391 -1.108 1 91.5 573 SER B C 1
ATOM 11827 O O . SER B 1 573 ? 17.078 -15.227 -1.021 1 91.5 573 SER B O 1
ATOM 11829 N N . GLN B 1 574 ? 19.281 -14.766 -1.185 1 91.5 574 GLN B N 1
ATOM 11830 C CA . GLN B 1 574 ? 19.656 -16.172 -1.303 1 91.5 574 GLN B CA 1
ATOM 11831 C C . GLN B 1 574 ? 20.375 -16.656 -0.042 1 91.5 574 GLN B C 1
ATOM 11833 O O . GLN B 1 574 ? 20.859 -17.781 0.009 1 91.5 574 GLN B O 1
ATOM 11838 N N . MET B 1 575 ? 20.359 -15.836 0.965 1 88.25 575 MET B N 1
ATOM 11839 C CA . MET B 1 575 ? 21.109 -16.156 2.174 1 88.25 575 MET B CA 1
ATOM 11840 C C . MET B 1 575 ? 20.562 -17.406 2.846 1 88.25 575 MET B C 1
ATOM 11842 O O . MET B 1 575 ? 21.312 -18.188 3.443 1 88.25 575 MET B O 1
ATOM 11846 N N . GLU B 1 576 ? 19.312 -17.672 2.666 1 90.69 576 GLU B N 1
ATOM 11847 C CA . GLU B 1 576 ? 18.688 -18.828 3.314 1 90.69 576 GLU B CA 1
ATOM 11848 C C . GLU B 1 576 ? 18.562 -20 2.348 1 90.69 576 GLU B C 1
ATOM 11850 O O . GLU B 1 576 ? 18.109 -21.078 2.732 1 90.69 576 GLU B O 1
ATOM 11855 N N . THR B 1 577 ? 18.969 -19.859 1.097 1 94.25 577 THR B N 1
ATOM 11856 C CA . THR B 1 577 ? 18.875 -20.922 0.099 1 94.25 577 THR B CA 1
ATOM 11857 C C . THR B 1 577 ? 20.047 -21.891 0.244 1 94.25 577 THR B C 1
ATOM 11859 O O . THR B 1 577 ? 21.203 -21.469 0.285 1 94.25 577 THR B O 1
ATOM 11862 N N . PRO B 1 578 ? 19.766 -23.156 0.396 1 95.25 578 PRO B N 1
ATOM 11863 C CA . PRO B 1 578 ? 20.875 -24.109 0.462 1 95.25 578 PRO B CA 1
ATOM 11864 C C . PRO B 1 578 ? 21.859 -23.953 -0.699 1 95.25 578 PRO B C 1
ATOM 11866 O O . PRO B 1 578 ? 21.438 -23.781 -1.848 1 95.25 578 PRO B O 1
ATOM 11869 N N . LYS B 1 579 ? 23.078 -24.031 -0.46 1 96.19 579 LYS B N 1
ATOM 11870 C CA . LYS B 1 579 ? 24.125 -23.766 -1.443 1 96.19 579 LYS B CA 1
ATOM 11871 C C . LYS B 1 579 ? 24.047 -24.734 -2.621 1 96.19 579 LYS B C 1
ATOM 11873 O O . LYS B 1 579 ? 24.344 -24.359 -3.758 1 96.19 579 LYS B O 1
ATOM 11878 N N . TRP B 1 580 ? 23.656 -26 -2.338 1 97.12 580 TRP B N 1
ATOM 11879 C CA . TRP B 1 580 ? 23.562 -26.969 -3.428 1 97.12 580 TRP B CA 1
ATOM 11880 C C . TRP B 1 580 ? 22.469 -26.562 -4.418 1 97.12 580 TRP B C 1
ATOM 11882 O O . TRP B 1 580 ? 22.578 -26.859 -5.613 1 97.12 580 TRP B O 1
ATOM 11892 N N . VAL B 1 581 ? 21.391 -25.938 -3.916 1 97.88 581 VAL B N 1
ATOM 11893 C CA . VAL B 1 581 ? 20.328 -25.469 -4.793 1 97.88 581 VAL B CA 1
ATOM 11894 C C . VAL B 1 581 ? 20.844 -24.359 -5.699 1 97.88 581 VAL B C 1
ATOM 11896 O O . VAL B 1 581 ? 20.516 -24.312 -6.887 1 97.88 581 VAL B O 1
ATOM 11899 N N . ILE B 1 582 ? 21.656 -23.438 -5.129 1 97.88 582 ILE B N 1
ATOM 11900 C CA . ILE B 1 582 ? 22.266 -22.359 -5.91 1 97.88 582 ILE B CA 1
ATOM 11901 C C . ILE B 1 582 ? 23.172 -22.969 -6.98 1 97.88 582 ILE B C 1
ATOM 11903 O O . ILE B 1 582 ? 23.125 -22.562 -8.148 1 97.88 582 ILE B O 1
ATOM 11907 N N . GLN B 1 583 ? 23.969 -23.938 -6.547 1 97.75 583 GLN B N 1
ATOM 11908 C CA . GLN B 1 583 ? 24.891 -24.578 -7.477 1 97.75 583 GLN B CA 1
ATOM 11909 C C . GLN B 1 583 ? 24.125 -25.297 -8.594 1 97.75 583 GLN B C 1
ATOM 11911 O O . GLN B 1 583 ? 24.531 -25.25 -9.758 1 97.75 583 GLN B O 1
ATOM 11916 N N . ALA B 1 584 ? 23.062 -26.031 -8.234 1 97.88 584 ALA B N 1
ATOM 11917 C CA . ALA B 1 584 ? 22.234 -26.703 -9.227 1 97.88 584 ALA B CA 1
ATOM 11918 C C . ALA B 1 584 ? 21.656 -25.688 -10.219 1 97.88 584 ALA B C 1
ATOM 11920 O O . ALA B 1 584 ? 21.547 -25.969 -11.414 1 97.88 584 ALA B O 1
ATOM 11921 N N . SER B 1 585 ? 21.234 -24.547 -9.742 1 98.25 585 SER B N 1
ATOM 11922 C CA . SER B 1 585 ? 20.656 -23.516 -10.594 1 98.25 585 SER B CA 1
ATOM 11923 C C . SER B 1 585 ? 21.688 -22.953 -11.562 1 98.25 585 SER B C 1
ATOM 11925 O O . SER B 1 585 ? 21.375 -22.656 -12.711 1 98.25 585 SER B O 1
ATOM 11927 N N . VAL B 1 586 ? 22.922 -22.797 -11.07 1 97.69 586 VAL B N 1
ATOM 11928 C CA . VAL B 1 586 ? 24.016 -22.328 -11.914 1 97.69 586 VAL B CA 1
ATOM 11929 C C . VAL B 1 586 ? 24.281 -23.328 -13.031 1 97.69 586 VAL B C 1
ATOM 11931 O O . VAL B 1 586 ? 24.453 -22.953 -14.188 1 97.69 586 VAL B O 1
ATOM 11934 N N . ILE B 1 587 ? 24.328 -24.625 -12.664 1 97.44 587 ILE B N 1
ATOM 11935 C CA . ILE B 1 587 ? 24.594 -25.672 -13.648 1 97.44 587 ILE B CA 1
ATOM 11936 C C . ILE B 1 587 ? 23.484 -25.672 -14.703 1 97.44 587 ILE B C 1
ATOM 11938 O O . ILE B 1 587 ? 23.75 -25.797 -15.898 1 97.44 587 ILE B O 1
ATOM 11942 N N . GLU B 1 588 ? 22.25 -25.594 -14.242 1 97.38 588 GLU B N 1
ATOM 11943 C CA . GLU B 1 588 ? 21.125 -25.531 -15.172 1 97.38 588 GLU B CA 1
ATOM 11944 C C . GLU B 1 588 ? 21.281 -24.359 -16.141 1 97.38 588 GLU B C 1
ATOM 11946 O O . GLU B 1 588 ? 21.016 -24.484 -17.344 1 97.38 588 GLU B O 1
ATOM 11951 N N . ALA B 1 589 ? 21.688 -23.219 -15.656 1 97.19 589 ALA B N 1
ATOM 11952 C CA . ALA B 1 589 ? 21.906 -22.047 -16.484 1 97.19 589 ALA B CA 1
ATOM 11953 C C . ALA B 1 589 ? 22.984 -22.297 -17.531 1 97.19 589 ALA B C 1
ATOM 11955 O O . ALA B 1 589 ? 22.859 -21.875 -18.672 1 97.19 589 ALA B O 1
ATOM 11956 N N . ILE B 1 590 ? 24.062 -22.938 -17.109 1 96.19 590 ILE B N 1
ATOM 11957 C CA . ILE B 1 590 ? 25.172 -23.25 -18.016 1 96.19 590 ILE B CA 1
ATOM 11958 C C . ILE B 1 590 ? 24.688 -24.203 -19.109 1 96.19 590 ILE B C 1
ATOM 11960 O O . ILE B 1 590 ? 25.031 -24.047 -20.281 1 96.19 590 ILE B O 1
ATOM 11964 N N . LEU B 1 591 ? 23.844 -25.219 -18.719 1 96.44 591 LEU B N 1
ATOM 11965 C CA . LEU B 1 591 ? 23.297 -26.156 -19.703 1 96.44 591 LEU B CA 1
ATOM 11966 C C . LEU B 1 591 ? 22.438 -25.438 -20.719 1 96.44 591 LEU B C 1
ATOM 11968 O O . LEU B 1 591 ? 22.469 -25.766 -21.906 1 96.44 591 LEU B O 1
ATOM 11972 N N . PHE B 1 592 ? 21.641 -24.422 -20.281 1 96.44 592 PHE B N 1
ATOM 11973 C CA . PHE B 1 592 ? 20.828 -23.625 -21.188 1 96.44 592 PHE B CA 1
ATOM 11974 C C . PHE B 1 592 ? 21.703 -22.828 -22.141 1 96.44 592 PHE B C 1
ATOM 11976 O O . PHE B 1 592 ? 21.281 -22.469 -23.25 1 96.44 592 PHE B O 1
ATOM 11983 N N . GLY B 1 593 ? 22.953 -22.531 -21.734 1 93.75 593 GLY B N 1
ATOM 11984 C CA . GLY B 1 593 ? 23.875 -21.688 -22.5 1 93.75 593 GLY B CA 1
ATOM 11985 C C . GLY B 1 593 ? 24.219 -22.266 -23.844 1 93.75 593 GLY B C 1
ATOM 11986 O O . GLY B 1 593 ? 24.578 -21.531 -24.766 1 93.75 593 GLY B O 1
ATOM 11987 N N . TYR B 1 594 ? 24.078 -23.609 -23.969 1 92.12 594 TYR B N 1
ATOM 11988 C CA . TYR B 1 594 ? 24.422 -24.25 -25.234 1 92.12 594 TYR B CA 1
ATOM 11989 C C . TYR B 1 594 ? 23.656 -23.641 -26.391 1 92.12 594 TYR B C 1
ATOM 11991 O O . TYR B 1 594 ? 24.25 -23.297 -27.422 1 92.12 594 TYR B O 1
ATOM 11999 N N . ARG B 1 595 ? 22.406 -23.453 -26.25 1 92.19 595 ARG B N 1
ATOM 12000 C CA . ARG B 1 595 ? 21.594 -22.875 -27.312 1 92.19 595 ARG B CA 1
ATOM 12001 C C . ARG B 1 595 ? 21.547 -21.359 -27.219 1 92.19 595 ARG B C 1
ATOM 12003 O O . ARG B 1 595 ? 21.469 -20.672 -28.25 1 92.19 595 ARG B O 1
ATOM 12010 N N . LEU B 1 596 ? 21.609 -20.781 -26.047 1 93.88 596 LEU B N 1
ATOM 12011 C CA . LEU B 1 596 ? 21.469 -19.344 -25.828 1 93.88 596 LEU B CA 1
ATOM 12012 C C . LEU B 1 596 ? 22.641 -18.594 -26.422 1 93.88 596 LEU B C 1
ATOM 12014 O O . LEU B 1 596 ? 22.5 -17.438 -26.844 1 93.88 596 LEU B O 1
ATOM 12018 N N . LYS B 1 597 ? 23.828 -19.203 -26.469 1 90.56 597 LYS B N 1
ATOM 12019 C CA . LYS B 1 597 ? 25.031 -18.531 -26.953 1 90.56 597 LYS B CA 1
ATOM 12020 C C . LYS B 1 597 ? 24.922 -18.203 -28.438 1 90.56 597 LYS B C 1
ATOM 12022 O O . LYS B 1 597 ? 25.594 -17.312 -28.938 1 90.56 597 LYS B O 1
ATOM 12027 N N . THR B 1 598 ? 24 -18.906 -29.094 1 90 598 THR B N 1
ATOM 12028 C CA . THR B 1 598 ? 23.859 -18.688 -30.531 1 90 598 THR B CA 1
ATOM 12029 C C . THR B 1 598 ? 22.688 -17.75 -30.828 1 90 598 THR B C 1
ATOM 12031 O O . THR B 1 598 ? 22.453 -17.391 -31.984 1 90 598 THR B O 1
ATOM 12034 N N . LEU B 1 599 ? 22.016 -17.344 -29.812 1 91.94 599 LEU B N 1
ATOM 12035 C CA . LEU B 1 599 ? 20.875 -16.469 -30.016 1 91.94 599 LEU B CA 1
ATOM 12036 C C . LEU B 1 599 ? 21.328 -15.086 -30.484 1 91.94 599 LEU B C 1
ATOM 12038 O O . LEU B 1 599 ? 22.078 -14.406 -29.781 1 91.94 599 LEU B O 1
ATOM 12042 N N . ASP B 1 600 ? 20.984 -14.664 -31.641 1 92.62 600 ASP B N 1
ATOM 12043 C CA . ASP B 1 600 ? 21.219 -13.359 -32.25 1 92.62 600 ASP B CA 1
ATOM 12044 C C . ASP B 1 600 ? 19.969 -12.828 -32.938 1 92.62 600 ASP B C 1
ATOM 12046 O O . ASP B 1 600 ? 19.781 -13 -34.156 1 92.62 600 ASP B O 1
ATOM 12050 N N . VAL B 1 601 ? 19.141 -12.141 -32.156 1 92.81 601 VAL B N 1
ATOM 12051 C CA . VAL B 1 601 ? 17.812 -11.719 -32.562 1 92.81 601 VAL B CA 1
ATOM 12052 C C . VAL B 1 601 ? 17.906 -10.82 -33.781 1 92.81 601 VAL B C 1
ATOM 12054 O O . VAL B 1 601 ? 17.062 -10.898 -34.688 1 92.81 601 VAL B O 1
ATOM 12057 N N . PHE B 1 602 ? 18.969 -9.977 -33.875 1 92.62 602 PHE B N 1
ATOM 12058 C CA . PHE B 1 602 ? 19.047 -8.953 -34.906 1 92.62 602 PHE B CA 1
ATOM 12059 C C . PHE B 1 602 ? 20.047 -9.344 -35.969 1 92.62 602 PHE B C 1
ATOM 12061 O O . PHE B 1 602 ? 20.344 -8.555 -36.875 1 92.62 602 PHE B O 1
ATOM 12068 N N . SER B 1 603 ? 20.609 -10.477 -35.875 1 87.88 603 SER B N 1
ATOM 12069 C CA . SER B 1 603 ? 21.578 -11 -36.844 1 87.88 603 SER B CA 1
ATOM 12070 C C . SER B 1 603 ? 22.75 -10.047 -37.031 1 87.88 603 SER B C 1
ATOM 12072 O O . SER B 1 603 ? 23.109 -9.719 -38.156 1 87.88 603 SER B O 1
ATOM 12074 N N . THR B 1 604 ? 23.203 -9.477 -36 1 84 604 THR B N 1
ATOM 12075 C CA . THR B 1 604 ? 24.297 -8.516 -36.031 1 84 604 THR B CA 1
ATOM 12076 C C . THR B 1 604 ? 25.656 -9.227 -36.094 1 84 604 THR B C 1
ATOM 12078 O O . THR B 1 604 ? 26.672 -8.617 -36.406 1 84 604 THR B O 1
ATOM 12081 N N . GLY B 1 605 ? 25.641 -10.469 -35.969 1 73.81 605 GLY B N 1
ATOM 12082 C CA . GLY B 1 605 ? 26.875 -11.227 -35.938 1 73.81 605 GLY B CA 1
ATOM 12083 C C . GLY B 1 605 ? 27.547 -11.203 -34.562 1 73.81 605 GLY B C 1
ATOM 12084 O O . GLY B 1 605 ? 28.578 -11.844 -34.375 1 73.81 605 GLY B O 1
ATOM 12085 N N . GLY B 1 606 ? 27.062 -10.445 -33.656 1 70.94 606 GLY B N 1
ATOM 12086 C CA . GLY B 1 606 ? 27.625 -10.375 -32.312 1 70.94 606 GLY B CA 1
ATOM 12087 C C . GLY B 1 606 ? 26.672 -10.875 -31.234 1 70.94 606 GLY B C 1
ATOM 12088 O O . GLY B 1 606 ? 25.594 -10.289 -31.031 1 70.94 606 GLY B O 1
ATOM 12089 N N . ALA B 1 607 ? 26.969 -12.062 -30.719 1 71 607 ALA B N 1
ATOM 12090 C CA . ALA B 1 607 ? 26.172 -12.609 -29.625 1 71 607 ALA B CA 1
ATOM 12091 C C . ALA B 1 607 ? 26.609 -12.008 -28.281 1 71 607 ALA B C 1
ATOM 12093 O O . ALA B 1 607 ? 27.703 -11.469 -28.172 1 71 607 ALA B O 1
ATOM 12094 N N . LEU B 1 608 ? 25.625 -11.812 -27.375 1 77.81 608 LEU B N 1
ATOM 12095 C CA . LEU B 1 608 ? 25.922 -11.344 -26.016 1 77.81 608 LEU B CA 1
ATOM 12096 C C . LEU B 1 608 ? 27.031 -12.172 -25.391 1 77.81 608 LEU B C 1
ATOM 12098 O O . LEU B 1 608 ? 27.203 -13.352 -25.719 1 77.81 608 LEU B O 1
ATOM 12102 N N . GLY B 1 609 ? 27.844 -11.562 -24.656 1 82.75 609 GLY B N 1
ATOM 12103 C CA . GLY B 1 609 ? 28.891 -12.273 -23.953 1 82.75 609 GLY B CA 1
ATOM 12104 C C . GLY B 1 609 ? 28.375 -13.445 -23.141 1 82.75 609 GLY B C 1
ATOM 12105 O O . GLY B 1 609 ? 27.297 -13.375 -22.547 1 82.75 609 GLY B O 1
ATOM 12106 N N . GLU B 1 610 ? 29.031 -14.547 -23.125 1 85.31 610 GLU B N 1
ATOM 12107 C CA . GLU B 1 610 ? 28.594 -15.789 -22.5 1 85.31 610 GLU B CA 1
ATOM 12108 C C . GLU B 1 610 ? 28.375 -15.594 -21 1 85.31 610 GLU B C 1
ATOM 12110 O O . GLU B 1 610 ? 27.516 -16.234 -20.406 1 85.31 610 GLU B O 1
ATOM 12115 N N . LYS B 1 611 ? 29.188 -14.781 -20.5 1 82.62 611 LYS B N 1
ATOM 12116 C CA . LYS B 1 611 ? 29.031 -14.523 -19.078 1 82.62 611 LYS B CA 1
ATOM 12117 C C . LYS B 1 611 ? 27.672 -13.914 -18.766 1 82.62 611 LYS B C 1
ATOM 12119 O O . LYS B 1 611 ? 26.984 -14.336 -17.828 1 82.62 611 LYS B O 1
ATOM 12124 N N . TYR B 1 612 ? 27.219 -12.977 -19.656 1 84.94 612 TYR B N 1
ATOM 12125 C CA . TYR B 1 612 ? 25.938 -12.328 -19.484 1 84.94 612 TYR B CA 1
ATOM 12126 C C . TYR B 1 612 ? 24.797 -13.32 -19.656 1 84.94 612 TYR B C 1
ATOM 12128 O O . TYR B 1 612 ? 23.781 -13.258 -18.953 1 84.94 612 TYR B O 1
ATOM 12136 N N . ILE B 1 613 ? 25.125 -14.172 -20.531 1 91.5 613 ILE B N 1
ATOM 12137 C CA . ILE B 1 613 ? 24.094 -15.164 -20.828 1 91.5 613 ILE B CA 1
ATOM 12138 C C . ILE B 1 613 ? 23.906 -16.094 -19.625 1 91.5 613 ILE B C 1
ATOM 12140 O O . ILE B 1 613 ? 22.781 -16.359 -19.203 1 91.5 613 ILE B O 1
ATOM 12144 N N . LYS B 1 614 ? 25.016 -16.547 -19.047 1 92.38 614 LYS B N 1
ATOM 12145 C CA . LYS B 1 614 ? 24.953 -17.5 -17.938 1 92.38 614 LYS B CA 1
ATOM 12146 C C . LYS B 1 614 ? 24.344 -16.844 -16.703 1 92.38 614 LYS B C 1
ATOM 12148 O O . LYS B 1 614 ? 23.516 -17.453 -16.016 1 92.38 614 LYS B O 1
ATOM 12153 N N . TYR B 1 615 ? 24.734 -15.602 -16.438 1 91.44 615 TYR B N 1
ATOM 12154 C CA . TYR B 1 615 ? 24.156 -14.906 -15.289 1 91.44 615 TYR B CA 1
ATOM 12155 C C . TYR B 1 615 ? 22.688 -14.602 -15.508 1 91.44 615 TYR B C 1
ATOM 12157 O O . TYR B 1 615 ? 21.875 -14.781 -14.602 1 91.44 615 TYR B O 1
ATOM 12165 N N . GLY B 1 616 ? 22.391 -14.117 -16.75 1 93.31 616 GLY B N 1
ATOM 12166 C CA . GLY B 1 616 ? 20.984 -13.852 -17.062 1 93.31 616 GLY B CA 1
ATOM 12167 C C . GLY B 1 616 ? 20.109 -15.078 -16.953 1 93.31 616 GLY B C 1
ATOM 12168 O O . GLY B 1 616 ? 18.984 -15 -16.469 1 93.31 616 GLY B O 1
ATOM 12169 N N . ALA B 1 617 ? 20.656 -16.172 -17.391 1 96.88 617 ALA B N 1
ATOM 12170 C CA . ALA B 1 617 ? 19.922 -17.422 -17.297 1 96.88 617 ALA B CA 1
ATOM 12171 C C . ALA B 1 617 ? 19.734 -17.844 -15.844 1 96.88 617 ALA B C 1
ATOM 12173 O O . ALA B 1 617 ? 18.672 -18.375 -15.469 1 96.88 617 ALA B O 1
ATOM 12174 N N . CYS B 1 618 ? 20.703 -17.562 -15.023 1 96.94 618 CYS B N 1
ATOM 12175 C CA . CYS B 1 618 ? 20.688 -18.031 -13.641 1 96.94 618 CYS B CA 1
ATOM 12176 C C . CYS B 1 618 ? 19.656 -17.25 -12.828 1 96.94 618 CYS B C 1
ATOM 12178 O O . CYS B 1 618 ? 19.156 -17.766 -11.82 1 96.94 618 CYS B O 1
ATOM 12180 N N . PHE B 1 619 ? 19.297 -16.031 -13.266 1 96.81 619 PHE B N 1
ATOM 12181 C CA . PHE B 1 619 ? 18.234 -15.32 -12.57 1 96.81 619 PHE B CA 1
ATOM 12182 C C . PHE B 1 619 ? 16.953 -16.141 -12.547 1 96.81 619 PHE B C 1
ATOM 12184 O O . PHE B 1 619 ? 16.297 -16.25 -11.508 1 96.81 619 PHE B O 1
ATOM 12191 N N . TRP B 1 620 ? 16.656 -16.719 -13.625 1 97.94 620 TRP B N 1
ATOM 12192 C CA . TRP B 1 620 ? 15.406 -17.453 -13.789 1 97.94 620 TRP B CA 1
ATOM 12193 C C . TRP B 1 620 ? 15.508 -18.828 -13.141 1 97.94 620 TRP B C 1
ATOM 12195 O O . TRP B 1 620 ? 14.578 -19.281 -12.461 1 97.94 620 TRP B O 1
ATOM 12205 N N . THR B 1 621 ? 16.641 -19.516 -13.352 1 98.19 621 THR B N 1
ATOM 12206 C CA . THR B 1 621 ? 16.766 -20.859 -12.812 1 98.19 621 THR B CA 1
ATOM 12207 C C . THR B 1 621 ? 16.812 -20.828 -11.289 1 98.19 621 THR B C 1
ATOM 12209 O O . THR B 1 621 ? 16.219 -21.688 -10.625 1 98.19 621 THR B O 1
ATOM 12212 N N . LEU B 1 622 ? 17.547 -19.891 -10.789 1 97.81 622 LEU B N 1
ATOM 12213 C CA . LEU B 1 622 ? 17.641 -19.75 -9.336 1 97.81 622 LEU B CA 1
ATOM 12214 C C . LEU B 1 622 ? 16.281 -19.453 -8.727 1 97.81 622 LEU B C 1
ATOM 12216 O O . LEU B 1 622 ? 15.906 -20.016 -7.703 1 97.81 622 LEU B O 1
ATOM 12220 N N . ALA B 1 623 ? 15.555 -18.547 -9.336 1 97.5 623 ALA B N 1
ATOM 12221 C CA . ALA B 1 623 ? 14.211 -18.234 -8.867 1 97.5 623 ALA B CA 1
ATOM 12222 C C . ALA B 1 623 ? 13.305 -19.453 -8.953 1 97.5 623 ALA B C 1
ATOM 12224 O O . ALA B 1 623 ? 12.555 -19.75 -8.016 1 97.5 623 ALA B O 1
ATOM 12225 N N . ASN B 1 624 ? 13.328 -20.172 -10.023 1 97.56 624 ASN B N 1
ATOM 12226 C CA . ASN B 1 624 ? 12.469 -21.312 -10.266 1 97.56 624 ASN B CA 1
ATOM 12227 C C . ASN B 1 624 ? 12.758 -22.453 -9.289 1 97.56 624 ASN B C 1
ATOM 12229 O O . ASN B 1 624 ? 11.852 -23.188 -8.906 1 97.56 624 ASN B O 1
ATOM 12233 N N . ASN B 1 625 ? 14.008 -22.578 -8.883 1 97.12 625 ASN B N 1
ATOM 12234 C CA . ASN B 1 625 ? 14.422 -23.672 -8.016 1 97.12 625 ASN B CA 1
ATOM 12235 C C . ASN B 1 625 ? 14.328 -23.297 -6.543 1 97.12 625 ASN B C 1
ATOM 12237 O O . ASN B 1 625 ? 14.602 -24.109 -5.664 1 97.12 625 ASN B O 1
ATOM 12241 N N . SER B 1 626 ? 13.969 -22.078 -6.273 1 93.81 626 SER B N 1
ATOM 12242 C CA . SER B 1 626 ? 13.992 -21.578 -4.906 1 93.81 626 SER B CA 1
ATOM 12243 C C . SER B 1 626 ? 12.953 -22.281 -4.039 1 93.81 626 SER B C 1
ATOM 12245 O O . SER B 1 626 ? 13.109 -22.359 -2.816 1 93.81 626 SER B O 1
ATOM 12247 N N . SER B 1 627 ? 11.922 -22.719 -4.66 1 93.44 627 SER B N 1
ATOM 12248 C CA . SER B 1 627 ? 10.891 -23.484 -3.967 1 93.44 627 SER B CA 1
ATOM 12249 C C . SER B 1 627 ? 10.375 -24.625 -4.832 1 93.44 627 SER B C 1
ATOM 12251 O O . SER B 1 627 ? 10.227 -24.484 -6.047 1 93.44 627 SER B O 1
ATOM 12253 N N . PRO B 1 628 ? 10.062 -25.719 -4.223 1 92.75 628 PRO B N 1
ATOM 12254 C CA . PRO B 1 628 ? 9.539 -26.844 -4.996 1 92.75 628 PRO B CA 1
ATOM 12255 C C . PRO B 1 628 ? 8.148 -26.578 -5.57 1 92.75 628 PRO B C 1
ATOM 12257 O O . PRO B 1 628 ? 7.73 -27.234 -6.523 1 92.75 628 PRO B O 1
ATOM 12260 N N . GLU B 1 629 ? 7.48 -25.625 -5.016 1 91.88 629 GLU B N 1
ATOM 12261 C CA . GLU B 1 629 ? 6.121 -25.312 -5.457 1 91.88 629 GLU B CA 1
ATOM 12262 C C . GLU B 1 629 ? 6.137 -24.453 -6.723 1 91.88 629 GLU B C 1
ATOM 12264 O O . GLU B 1 629 ? 5.117 -24.344 -7.406 1 91.88 629 GLU B O 1
ATOM 12269 N N . TYR B 1 630 ? 7.211 -23.828 -7.121 1 94.62 630 TYR B N 1
ATOM 12270 C CA . TYR B 1 630 ? 7.293 -22.938 -8.266 1 94.62 630 TYR B CA 1
ATOM 12271 C C . TYR B 1 630 ? 7.52 -23.719 -9.555 1 94.62 630 TYR B C 1
ATOM 12273 O O . TYR B 1 630 ? 6.812 -23.516 -10.539 1 94.62 630 TYR B O 1
ATOM 12281 N N . LEU B 1 631 ? 8.336 -24.656 -9.602 1 95.19 631 LEU B N 1
ATOM 12282 C CA . LEU B 1 631 ? 8.961 -25.391 -10.703 1 95.19 631 LEU B CA 1
ATOM 12283 C C . LEU B 1 631 ? 8.094 -25.359 -11.953 1 95.19 631 LEU B C 1
ATOM 12285 O O . LEU B 1 631 ? 7.359 -26.297 -12.234 1 95.19 631 LEU B O 1
ATOM 12289 N N . LEU B 1 632 ? 8.336 -24.25 -12.766 1 95.44 632 LEU B N 1
ATOM 12290 C CA . LEU B 1 632 ? 7.711 -24.047 -14.07 1 95.44 632 LEU B CA 1
ATOM 12291 C C . LEU B 1 632 ? 8.312 -24.984 -15.117 1 95.44 632 LEU B C 1
ATOM 12293 O O . LEU B 1 632 ? 9.414 -25.5 -14.93 1 95.44 632 LEU B O 1
ATOM 12297 N N . SER B 1 633 ? 7.559 -25.125 -16.203 1 95.75 633 SER B N 1
ATOM 12298 C CA . SER B 1 633 ? 8.062 -25.938 -17.297 1 95.75 633 SER B CA 1
ATOM 12299 C C . SER B 1 633 ? 9.383 -25.391 -17.828 1 95.75 633 SER B C 1
ATOM 12301 O O . SER B 1 633 ? 9.617 -24.188 -17.797 1 95.75 633 SER B O 1
ATOM 12303 N N . THR B 1 634 ? 10.242 -26.25 -18.25 1 97.38 634 THR B N 1
ATOM 12304 C CA . THR B 1 634 ? 11.531 -25.875 -18.812 1 97.38 634 THR B CA 1
ATOM 12305 C C . THR B 1 634 ? 11.344 -24.938 -20.016 1 97.38 634 THR B C 1
ATOM 12307 O O . THR B 1 634 ? 12.117 -24 -20.203 1 97.38 634 THR B O 1
ATOM 12310 N N . TRP B 1 635 ? 10.328 -25.203 -20.719 1 95.88 635 TRP B N 1
ATOM 12311 C CA . TRP B 1 635 ? 10.062 -24.359 -21.891 1 95.88 635 TRP B CA 1
ATOM 12312 C C . TRP B 1 635 ? 9.789 -22.922 -21.469 1 95.88 635 TRP B C 1
ATOM 12314 O O . TRP B 1 635 ? 10.297 -21.984 -22.094 1 95.88 635 TRP B O 1
ATOM 12324 N N . VAL B 1 636 ? 8.953 -22.703 -20.5 1 96.5 636 VAL B N 1
ATOM 12325 C CA . VAL B 1 636 ? 8.609 -21.359 -20.062 1 96.5 636 VAL B CA 1
ATOM 12326 C C . VAL B 1 636 ? 9.852 -20.656 -19.531 1 96.5 636 VAL B C 1
ATOM 12328 O O . VAL B 1 636 ? 10.133 -19.516 -19.906 1 96.5 636 VAL B O 1
ATOM 12331 N N . VAL B 1 637 ? 10.609 -21.344 -18.672 1 97.81 637 VAL B N 1
ATOM 12332 C CA . VAL B 1 637 ? 11.805 -20.734 -18.094 1 97.81 637 VAL B CA 1
ATOM 12333 C C . VAL B 1 637 ? 12.797 -20.391 -19.188 1 97.81 637 VAL B C 1
ATOM 12335 O O . VAL B 1 637 ? 13.328 -19.266 -19.219 1 97.81 637 VAL B O 1
ATOM 12338 N N . TYR B 1 638 ? 13.008 -21.328 -20.062 1 97.5 638 TYR B N 1
ATOM 12339 C CA . TYR B 1 638 ? 13.961 -21.109 -21.156 1 97.5 638 TYR B CA 1
ATOM 12340 C C . TYR B 1 638 ? 13.5 -19.953 -22.047 1 97.5 638 TYR B C 1
ATOM 12342 O O . TYR B 1 638 ? 14.312 -19.125 -22.453 1 97.5 638 TYR B O 1
ATOM 12350 N N . SER B 1 639 ? 12.25 -19.969 -22.391 1 96.81 639 SER B N 1
ATOM 12351 C CA . SER B 1 639 ? 11.719 -18.922 -23.266 1 96.81 639 SER B CA 1
ATOM 12352 C C . SER B 1 639 ? 11.852 -17.547 -22.625 1 96.81 639 SER B C 1
ATOM 12354 O O . SER B 1 639 ? 12.07 -16.547 -23.312 1 96.81 639 SER B O 1
ATOM 12356 N N . MET B 1 640 ? 11.648 -17.453 -21.344 1 97.69 640 MET B N 1
ATOM 12357 C CA . MET B 1 640 ? 11.797 -16.172 -20.641 1 97.69 640 MET B CA 1
ATOM 12358 C C . MET B 1 640 ? 13.258 -15.734 -20.625 1 97.69 640 MET B C 1
ATOM 12360 O O . MET B 1 640 ? 13.547 -14.539 -20.688 1 97.69 640 MET B O 1
ATOM 12364 N N . ILE B 1 641 ? 14.18 -16.688 -20.484 1 97.69 641 ILE B N 1
ATOM 12365 C CA . ILE B 1 641 ? 15.602 -16.391 -20.562 1 97.69 641 ILE B CA 1
ATOM 12366 C C . ILE B 1 641 ? 15.953 -15.859 -21.953 1 97.69 641 ILE B C 1
ATOM 12368 O O . ILE B 1 641 ? 16.688 -14.875 -22.094 1 97.69 641 ILE B O 1
ATOM 12372 N N . GLU B 1 642 ? 15.422 -16.547 -22.938 1 96.56 642 GLU B N 1
ATOM 12373 C CA . GLU B 1 642 ? 15.625 -16.109 -24.312 1 96.56 642 GLU B CA 1
ATOM 12374 C C . GLU B 1 642 ? 15.148 -14.664 -24.484 1 96.56 642 GLU B C 1
ATOM 12376 O O . GLU B 1 642 ? 15.836 -13.859 -25.125 1 96.56 642 GLU B O 1
ATOM 12381 N N . LEU B 1 643 ? 13.984 -14.352 -23.984 1 97.06 643 LEU B N 1
ATOM 12382 C CA . LEU B 1 643 ? 13.445 -13 -24.062 1 97.06 643 LEU B CA 1
ATOM 12383 C C . LEU B 1 643 ? 14.359 -12 -23.359 1 97.06 643 LEU B C 1
ATOM 12385 O O . LEU B 1 643 ? 14.609 -10.914 -23.875 1 97.06 643 LEU B O 1
ATOM 12389 N N . SER B 1 644 ? 14.812 -12.367 -22.172 1 95.56 644 SER B N 1
ATOM 12390 C CA . SER B 1 644 ? 15.695 -11.5 -21.406 1 95.56 644 SER B CA 1
ATOM 12391 C C . SER B 1 644 ? 16.969 -11.18 -22.172 1 95.56 644 SER B C 1
ATOM 12393 O O . SER B 1 644 ? 17.422 -10.031 -22.188 1 95.56 644 SER B O 1
ATOM 12395 N N . ILE B 1 645 ? 17.531 -12.18 -22.75 1 93.94 645 ILE B N 1
ATOM 12396 C CA . ILE B 1 645 ? 18.734 -11.984 -23.562 1 93.94 645 ILE B CA 1
ATOM 12397 C C . ILE B 1 645 ? 18.422 -11.109 -24.766 1 93.94 645 ILE B C 1
ATOM 12399 O O . ILE B 1 645 ? 19.203 -10.234 -25.125 1 93.94 645 ILE B O 1
ATOM 12403 N N . GLY B 1 646 ? 17.266 -11.383 -25.391 1 94 646 GLY B N 1
ATOM 12404 C CA . GLY B 1 646 ? 16.828 -10.516 -26.484 1 94 646 GLY B CA 1
ATOM 12405 C C . GLY B 1 646 ? 16.703 -9.062 -26.078 1 94 646 GLY B C 1
ATOM 12406 O O . GLY B 1 646 ? 17.047 -8.164 -26.844 1 94 646 GLY B O 1
ATOM 12407 N N . ILE B 1 647 ? 16.203 -8.773 -24.922 1 94.81 647 ILE B N 1
ATOM 12408 C CA . ILE B 1 647 ? 16.031 -7.422 -24.391 1 94.81 647 ILE B CA 1
ATOM 12409 C C . ILE B 1 647 ? 17.406 -6.766 -24.219 1 94.81 647 ILE B C 1
ATOM 12411 O O . ILE B 1 647 ? 17.578 -5.586 -24.547 1 94.81 647 ILE B O 1
ATOM 12415 N N . PHE B 1 648 ? 18.406 -7.566 -23.734 1 91.06 648 PHE B N 1
ATOM 12416 C CA . PHE B 1 648 ? 19.75 -7.031 -23.594 1 91.06 648 PHE B CA 1
ATOM 12417 C C . PHE B 1 648 ? 20.328 -6.633 -24.953 1 91.06 648 PHE B C 1
ATOM 12419 O O . PHE B 1 648 ? 20.969 -5.594 -25.078 1 91.06 648 PHE B O 1
ATOM 12426 N N . GLN B 1 649 ? 20.094 -7.465 -25.906 1 91.94 649 GLN B N 1
ATOM 12427 C CA . GLN B 1 649 ? 20.562 -7.176 -27.25 1 91.94 649 GLN B CA 1
ATOM 12428 C C . GLN B 1 649 ? 19.859 -5.949 -27.828 1 91.94 649 GLN B C 1
ATOM 12430 O O . GLN B 1 649 ? 20.5 -5.094 -28.453 1 91.94 649 GLN B O 1
ATOM 12435 N N . GLU B 1 650 ? 18.578 -5.91 -27.625 1 92.94 650 GLU B N 1
ATOM 12436 C CA . GLU B 1 650 ? 17.781 -4.789 -28.125 1 92.94 650 GLU B CA 1
ATOM 12437 C C . GLU B 1 650 ? 18.219 -3.479 -27.469 1 92.94 650 GLU B C 1
ATOM 12439 O O . GLU B 1 650 ? 18.312 -2.445 -28.141 1 92.94 650 GLU B O 1
ATOM 12444 N N . ASP B 1 651 ? 18.391 -3.504 -26.219 1 88.5 651 ASP B N 1
ATOM 12445 C CA . ASP B 1 651 ? 18.812 -2.322 -25.469 1 88.5 651 ASP B CA 1
ATOM 12446 C C . ASP B 1 651 ? 20.141 -1.774 -26 1 88.5 651 ASP B C 1
ATOM 12448 O O . ASP B 1 651 ? 20.281 -0.565 -26.188 1 88.5 651 ASP B O 1
ATOM 12452 N N . GLU B 1 652 ? 21.062 -2.607 -26.156 1 84.69 652 GLU B N 1
ATOM 12453 C CA . GLU B 1 652 ? 22.375 -2.207 -26.672 1 84.69 652 GLU B CA 1
ATOM 12454 C C . GLU B 1 652 ? 22.25 -1.628 -28.078 1 84.69 652 GLU B C 1
ATOM 12456 O O . GLU B 1 652 ? 22.875 -0.609 -28.391 1 84.69 652 GLU B O 1
ATOM 12461 N N . LEU B 1 653 ? 21.5 -2.246 -28.844 1 86.81 653 LEU B N 1
ATOM 12462 C CA . LEU B 1 653 ? 21.312 -1.817 -30.234 1 86.81 653 LEU B CA 1
ATOM 12463 C C . LEU B 1 653 ? 20.625 -0.461 -30.297 1 86.81 653 LEU B C 1
ATOM 12465 O O . LEU B 1 653 ? 21.031 0.42 -31.047 1 86.81 653 LEU B O 1
ATOM 12469 N N . MET B 1 654 ? 19.547 -0.277 -29.531 1 85.12 654 MET B N 1
ATOM 12470 C CA . MET B 1 654 ? 18.781 0.961 -29.531 1 85.12 654 MET B CA 1
ATOM 12471 C C . MET B 1 654 ? 19.609 2.119 -28.984 1 85.12 654 MET B C 1
ATOM 12473 O O . MET B 1 654 ? 19.531 3.24 -29.484 1 85.12 654 MET B O 1
ATOM 12477 N N . GLU B 1 655 ? 20.297 1.817 -27.969 1 80.06 655 GLU B N 1
ATOM 12478 C CA . GLU B 1 655 ? 21.156 2.857 -27.391 1 80.06 655 GLU B CA 1
ATOM 12479 C C . GLU B 1 655 ? 22.156 3.369 -28.422 1 80.06 655 GLU B C 1
ATOM 12481 O O . GLU B 1 655 ? 22.438 4.57 -28.484 1 80.06 655 GLU B O 1
ATOM 12486 N N . LYS B 1 656 ? 22.672 2.529 -29.156 1 80.44 656 LYS B N 1
ATOM 12487 C CA . LYS B 1 656 ? 23.672 2.887 -30.172 1 80.44 656 LYS B CA 1
ATOM 12488 C C . LYS B 1 656 ? 23.016 3.576 -31.359 1 80.44 656 LYS B C 1
ATOM 12490 O O . LYS B 1 656 ? 23.578 4.52 -31.922 1 80.44 656 LYS B O 1
ATOM 12495 N N . SER B 1 657 ? 21.891 3.104 -31.672 1 85.31 657 SER B N 1
ATOM 12496 C CA . SER B 1 657 ? 21.266 3.553 -32.906 1 85.31 657 SER B CA 1
ATOM 12497 C C . SER B 1 657 ? 20.531 4.879 -32.719 1 85.31 657 SER B C 1
ATOM 12499 O O . SER B 1 657 ? 20.422 5.676 -33.625 1 85.31 657 SER B O 1
ATOM 12501 N N . LEU B 1 658 ? 20.031 5.074 -31.562 1 84.44 658 LEU B N 1
ATOM 12502 C CA . LEU B 1 658 ? 19.188 6.238 -31.344 1 84.44 658 LEU B CA 1
ATOM 12503 C C . LEU B 1 658 ? 20.016 7.449 -30.938 1 84.44 658 LEU B C 1
ATOM 12505 O O . LEU B 1 658 ? 19.547 8.586 -31.031 1 84.44 658 LEU B O 1
ATOM 12509 N N . VAL B 1 659 ? 21.25 7.059 -30.672 1 74.06 659 VAL B N 1
ATOM 12510 C CA . VAL B 1 659 ? 22.125 8.141 -30.219 1 74.06 659 VAL B CA 1
ATOM 12511 C C . VAL B 1 659 ? 22.453 9.062 -31.406 1 74.06 659 VAL B C 1
ATOM 12513 O O . VAL B 1 659 ? 22.672 8.594 -32.531 1 74.06 659 VAL B O 1
ATOM 12516 N N . ASN B 1 660 ? 22.141 10.336 -31.375 1 73.56 660 ASN B N 1
ATOM 12517 C CA . ASN B 1 660 ? 22.578 11.383 -32.281 1 73.56 660 ASN B CA 1
ATOM 12518 C C . ASN B 1 660 ? 21.578 11.609 -33.406 1 73.56 660 ASN B C 1
ATOM 12520 O O . ASN B 1 660 ? 21.922 12.156 -34.469 1 73.56 660 ASN B O 1
ATOM 12524 N N . LEU B 1 661 ? 20.516 10.93 -33.312 1 80.62 661 LEU B N 1
ATOM 12525 C CA . LEU B 1 661 ? 19.453 11.234 -34.25 1 80.62 661 LEU B CA 1
ATOM 12526 C C . LEU B 1 661 ? 18.875 12.617 -34 1 80.62 661 LEU B C 1
ATOM 12528 O O . LEU B 1 661 ? 18.734 13.023 -32.844 1 80.62 661 LEU B O 1
ATOM 12532 N N . PRO B 1 662 ? 18.641 13.281 -35.062 1 77.81 662 PRO B N 1
ATOM 12533 C CA . PRO B 1 662 ? 18 14.594 -34.875 1 77.81 662 PRO B CA 1
ATOM 12534 C C . PRO B 1 662 ? 16.641 14.5 -34.219 1 77.81 662 PRO B C 1
ATOM 12536 O O . PRO B 1 662 ? 15.953 13.477 -34.344 1 77.81 662 PRO B O 1
ATOM 12539 N N . ASP B 1 663 ? 16.172 15.5 -33.562 1 74.88 663 ASP B N 1
ATOM 12540 C CA . ASP B 1 663 ? 14.961 15.539 -32.75 1 74.88 663 ASP B CA 1
ATOM 12541 C C . ASP B 1 663 ? 13.711 15.289 -33.594 1 74.88 663 ASP B C 1
ATOM 12543 O O . ASP B 1 663 ? 12.742 14.695 -33.125 1 74.88 663 ASP B O 1
ATOM 12547 N N . PHE B 1 664 ? 13.781 15.695 -34.75 1 75 664 PHE B N 1
ATOM 12548 C CA . PHE B 1 664 ? 12.594 15.602 -35.594 1 75 664 PHE B CA 1
ATOM 12549 C C . PHE B 1 664 ? 12.305 14.156 -35.969 1 75 664 PHE B C 1
ATOM 12551 O O . PHE B 1 664 ? 11.188 13.82 -36.375 1 75 664 PHE B O 1
ATOM 12558 N N . THR B 1 665 ? 13.352 13.266 -35.812 1 80.69 665 THR B N 1
ATOM 12559 C CA . THR B 1 665 ? 13.203 11.859 -36.188 1 80.69 665 THR B CA 1
ATOM 12560 C C . THR B 1 665 ? 12.328 11.125 -35.188 1 80.69 665 THR B C 1
ATOM 12562 O O . THR B 1 665 ? 11.812 10.039 -35.469 1 80.69 665 THR B O 1
ATOM 12565 N N . THR B 1 666 ? 12.195 11.664 -34 1 79.44 666 THR B N 1
ATOM 12566 C CA . THR B 1 666 ? 11.406 11.023 -32.938 1 79.44 666 THR B CA 1
ATOM 12567 C C . THR B 1 666 ? 9.969 10.828 -33.406 1 79.44 666 THR B C 1
ATOM 12569 O O . THR B 1 666 ? 9.367 9.773 -33.156 1 79.44 666 THR B O 1
ATOM 12572 N N . ASP B 1 667 ? 9.484 11.781 -34.031 1 79.19 667 ASP B N 1
ATOM 12573 C CA . ASP B 1 667 ? 8.102 11.711 -34.5 1 79.19 667 ASP B CA 1
ATOM 12574 C C . ASP B 1 667 ? 7.941 10.68 -35.625 1 79.19 667 ASP B C 1
ATOM 12576 O O . ASP B 1 667 ? 6.914 10.016 -35.719 1 79.19 667 ASP B O 1
ATOM 12580 N N . MET B 1 668 ? 8.961 10.57 -36.375 1 83.69 668 MET B N 1
ATOM 12581 C CA . MET B 1 668 ? 8.922 9.602 -37.469 1 83.69 668 MET B CA 1
ATOM 12582 C C . MET B 1 668 ? 8.938 8.172 -36.938 1 83.69 668 MET B C 1
ATOM 12584 O O . MET B 1 668 ? 8.258 7.301 -37.469 1 83.69 668 MET B O 1
ATOM 12588 N N . ILE B 1 669 ? 9.75 7.992 -35.938 1 87.56 669 ILE B N 1
ATOM 12589 C CA . ILE B 1 669 ? 9.828 6.676 -35.344 1 87.56 669 ILE B CA 1
ATOM 12590 C C . ILE B 1 669 ? 8.484 6.34 -34.688 1 87.56 669 ILE B C 1
ATOM 12592 O O . ILE B 1 669 ? 8.016 5.203 -34.781 1 87.56 669 ILE B O 1
ATOM 12596 N N . ALA B 1 670 ? 7.891 7.328 -34.031 1 86.25 670 ALA B N 1
ATOM 12597 C CA . ALA B 1 670 ? 6.594 7.129 -33.406 1 86.25 670 ALA B CA 1
ATOM 12598 C C . ALA B 1 670 ? 5.527 6.766 -34.438 1 86.25 670 ALA B C 1
ATOM 12600 O O . ALA B 1 670 ? 4.68 5.906 -34.188 1 86.25 670 ALA B O 1
ATOM 12601 N N . ASP B 1 671 ? 5.566 7.395 -35.562 1 85.5 671 ASP B N 1
ATOM 12602 C CA . ASP B 1 671 ? 4.621 7.113 -36.625 1 85.5 671 ASP B CA 1
ATOM 12603 C C . ASP B 1 671 ? 4.797 5.695 -37.156 1 85.5 671 ASP B C 1
ATOM 12605 O O . ASP B 1 671 ? 3.814 5.012 -37.438 1 85.5 671 ASP B O 1
ATOM 12609 N N . TYR B 1 672 ? 6.004 5.324 -37.312 1 87.75 672 TYR B N 1
ATOM 12610 C CA . TYR B 1 672 ? 6.281 3.967 -37.781 1 87.75 672 TYR B CA 1
ATOM 12611 C C . TYR B 1 672 ? 5.742 2.936 -36.781 1 87.75 672 TYR B C 1
ATOM 12613 O O . TYR B 1 672 ? 5.168 1.922 -37.188 1 87.75 672 TYR B O 1
ATOM 12621 N N . ILE B 1 673 ? 5.996 3.152 -35.531 1 89.62 673 ILE B N 1
ATOM 12622 C CA . ILE B 1 673 ? 5.539 2.229 -34.5 1 89.62 673 ILE B CA 1
ATOM 12623 C C . ILE B 1 673 ? 4.016 2.125 -34.531 1 89.62 673 ILE B C 1
ATOM 12625 O O . ILE B 1 673 ? 3.457 1.037 -34.375 1 89.62 673 ILE B O 1
ATOM 12629 N N . ASP B 1 674 ? 3.393 3.246 -34.781 1 84.69 674 ASP B N 1
ATOM 12630 C CA . ASP B 1 674 ? 1.937 3.266 -34.844 1 84.69 674 ASP B CA 1
ATOM 12631 C C . ASP B 1 674 ? 1.45 2.453 -36.062 1 84.69 674 ASP B C 1
ATOM 12633 O O . ASP B 1 674 ? 0.458 1.728 -35.969 1 84.69 674 ASP B O 1
ATOM 12637 N N . GLU B 1 675 ? 2.094 2.59 -37.094 1 84.19 675 GLU B N 1
ATOM 12638 C CA . GLU B 1 675 ? 1.76 1.832 -38.312 1 84.19 675 GLU B CA 1
ATOM 12639 C C . GLU B 1 675 ? 1.976 0.337 -38.094 1 84.19 675 GLU B C 1
ATOM 12641 O O . GLU B 1 675 ? 1.178 -0.482 -38.562 1 84.19 675 GLU B O 1
ATOM 12646 N N . LEU B 1 676 ? 3.068 0.067 -37.438 1 85.88 676 LEU B N 1
ATOM 12647 C CA . LEU B 1 676 ? 3.414 -1.322 -37.188 1 85.88 676 LEU B CA 1
ATOM 12648 C C . LEU B 1 676 ? 2.35 -1.984 -36.312 1 85.88 676 LEU B C 1
ATOM 12650 O O . LEU B 1 676 ? 2.031 -3.16 -36.5 1 85.88 676 LEU B O 1
ATOM 12654 N N . CYS B 1 677 ? 1.796 -1.277 -35.406 1 81.75 677 CYS B N 1
ATOM 12655 C CA . CYS B 1 677 ? 0.827 -1.832 -34.469 1 81.75 677 CYS B CA 1
ATOM 12656 C C . CYS B 1 677 ? -0.573 -1.842 -35.062 1 81.75 677 CYS B C 1
ATOM 12658 O O . CYS B 1 677 ? -1.407 -2.67 -34.688 1 81.75 677 CYS B O 1
ATOM 12660 N N . ASN B 1 678 ? -0.931 -0.826 -35.906 1 68 678 ASN B N 1
ATOM 12661 C CA . ASN B 1 678 ? -2.262 -0.753 -36.5 1 68 678 ASN B CA 1
ATOM 12662 C C . ASN B 1 678 ? -2.322 -1.503 -37.844 1 68 678 ASN B C 1
ATOM 12664 O O . ASN B 1 678 ? -3.408 -1.754 -38.344 1 68 678 ASN B O 1
ATOM 12668 N N . GLU B 1 679 ? -1.26 -1.634 -38.625 1 51.56 679 GLU B N 1
ATOM 12669 C CA . GLU B 1 679 ? -1.289 -2.361 -39.906 1 51.56 679 GLU B CA 1
ATOM 12670 C C . GLU B 1 679 ? -1.815 -3.779 -39.719 1 51.56 679 GLU B C 1
ATOM 12672 O O . GLU B 1 679 ? -2.414 -4.355 -40.625 1 51.56 679 GLU B O 1
ATOM 12677 N N . THR B 1 680 ? -1.492 -4.402 -38.625 1 41.47 680 THR B N 1
ATOM 12678 C CA . THR B 1 680 ? -1.929 -5.793 -38.594 1 41.47 680 THR B CA 1
ATOM 12679 C C . THR B 1 680 ? -3.451 -5.883 -38.625 1 41.47 680 THR B C 1
ATOM 12681 O O . THR B 1 680 ? -4.012 -6.961 -38.844 1 41.47 680 THR B O 1
ATOM 12684 N N . ALA B 1 681 ? -4.176 -4.879 -38.25 1 35.38 681 ALA B N 1
ATOM 12685 C CA . ALA B 1 681 ? -5.617 -4.898 -38.5 1 35.38 681 ALA B CA 1
ATOM 12686 C C . ALA B 1 681 ? -5.938 -4.566 -39.938 1 35.38 681 ALA B C 1
ATOM 12688 O O . ALA B 1 681 ? -6.965 -4.996 -40.469 1 35.38 681 ALA B O 1
ATOM 12689 N N . LEU B 1 682 ? -5.273 -3.504 -40.438 1 33.66 682 LEU B N 1
ATOM 12690 C CA . LEU B 1 682 ? -5.652 -3.043 -41.781 1 33.66 682 LEU B CA 1
ATOM 12691 C C . LEU B 1 682 ? -5.102 -3.971 -42.844 1 33.66 682 LEU B C 1
ATOM 12693 O O . LEU B 1 682 ? -5.164 -3.654 -44.031 1 33.66 682 LEU B O 1
ATOM 12697 N N . CYS B 1 683 ? -4.215 -4.844 -42.656 1 30.91 683 CYS B N 1
ATOM 12698 C CA . CYS B 1 683 ? -3.754 -5.5 -43.875 1 30.91 683 CYS B CA 1
ATOM 12699 C C . CYS B 1 683 ? -4.922 -6.109 -44.656 1 30.91 683 CYS B C 1
ATOM 12701 O O . CYS B 1 683 ? -4.723 -6.812 -45.656 1 30.91 683 CYS B O 1
ATOM 12703 N N . LYS B 1 684 ? -6.137 -6.348 -44.188 1 33.09 684 LYS B N 1
ATOM 12704 C CA . LYS B 1 684 ? -6.918 -6.891 -45.281 1 33.09 684 LYS B CA 1
ATOM 12705 C C . LYS B 1 684 ? -7.195 -5.824 -46.344 1 33.09 684 LYS B C 1
ATOM 12707 O O . LYS B 1 684 ? -7.445 -6.148 -47.5 1 33.09 684 LYS B O 1
ATOM 12712 N N . ASP B 1 685 ? -7.707 -4.594 -46.031 1 25.23 685 ASP B N 1
ATOM 12713 C CA . ASP B 1 685 ? -8.094 -3.85 -47.219 1 25.23 685 ASP B CA 1
ATOM 12714 C C . ASP B 1 685 ? -6.902 -3.09 -47.812 1 25.23 685 ASP B C 1
ATOM 12716 O O . ASP B 1 685 ? -6.297 -2.262 -47.125 1 25.23 685 ASP B O 1
ATOM 12720 N N . SER B 1 686 ? -6.129 -3.625 -48.781 1 27.72 686 SER B N 1
ATOM 12721 C CA . SER B 1 686 ? -5.023 -3.26 -49.656 1 27.72 686 SER B CA 1
ATOM 12722 C C . SER B 1 686 ? -5.105 -1.793 -50.094 1 27.72 686 SER B C 1
ATOM 12724 O O . SER B 1 686 ? -4.18 -1.265 -50.688 1 27.72 686 SER B O 1
ATOM 12726 N N . SER B 1 687 ? -6.363 -1.225 -50.312 1 24.8 687 SER B N 1
ATOM 12727 C CA . SER B 1 687 ? -6.398 -0.128 -51.281 1 24.8 687 SER B CA 1
ATOM 12728 C C . SER B 1 687 ? -5.828 1.152 -50.688 1 24.8 687 SER B C 1
ATOM 12730 O O . SER B 1 687 ? -5.301 2.002 -51.406 1 24.8 687 SER B O 1
ATOM 12732 N N . LEU B 1 688 ? -6.398 1.641 -49.5 1 26.12 688 LEU B N 1
ATOM 12733 C CA . LEU B 1 688 ? -6.457 3.092 -49.344 1 26.12 688 LEU B CA 1
ATOM 12734 C C . LEU B 1 688 ? -5.156 3.639 -48.781 1 26.12 688 LEU B C 1
ATOM 12736 O O . LEU B 1 688 ? -5.043 4.84 -48.531 1 26.12 688 LEU B O 1
ATOM 12740 N N . HIS B 1 689 ? -4.434 2.816 -48.031 1 29.72 689 HIS B N 1
ATOM 12741 C CA . HIS B 1 689 ? -3.525 3.656 -47.25 1 29.72 689 HIS B CA 1
ATOM 12742 C C . HIS B 1 689 ? -2.434 4.246 -48.156 1 29.72 689 HIS B C 1
ATOM 12744 O O . HIS B 1 689 ? -1.516 3.537 -48.562 1 29.72 689 HIS B O 1
ATOM 12750 N N . GLY B 1 690 ? -2.861 5.199 -49 1 27.41 690 GLY B N 1
ATOM 12751 C CA . GLY B 1 690 ? -1.891 6.125 -49.562 1 27.41 690 GLY B CA 1
ATOM 12752 C C . GLY B 1 690 ? -0.95 6.707 -48.531 1 27.41 690 GLY B C 1
ATOM 12753 O O . GLY B 1 690 ? -1.293 6.789 -47.344 1 27.41 690 GLY B O 1
ATOM 12754 N N . HIS B 1 691 ? 0.324 6.609 -48.656 1 31.91 691 HIS B N 1
ATOM 12755 C CA . HIS B 1 691 ? 1.524 7.211 -48.094 1 31.91 691 HIS B CA 1
ATOM 12756 C C . HIS B 1 691 ? 1.305 8.688 -47.75 1 31.91 691 HIS B C 1
ATOM 12758 O O . HIS B 1 691 ? 1.796 9.562 -48.469 1 31.91 691 HIS B O 1
ATOM 12764 N N . SER B 1 692 ? 0.193 9.125 -47.25 1 30.19 692 SER B N 1
ATOM 12765 C CA . SER B 1 692 ? 0.049 10.578 -47.188 1 30.19 692 SER B CA 1
ATOM 12766 C C . SER B 1 692 ? 1.092 11.211 -46.281 1 30.19 692 SER B C 1
ATOM 12768 O O . SER B 1 692 ? 1.06 12.422 -46.031 1 30.19 692 SER B O 1
ATOM 12770 N N . SER B 1 693 ? 1.618 10.516 -45.281 1 34.25 693 SER B N 1
ATOM 12771 C CA . SER B 1 693 ? 2.307 11.523 -44.469 1 34.25 693 SER B CA 1
ATOM 12772 C C . SER B 1 693 ? 3.48 12.133 -45.25 1 34.25 693 SER B C 1
ATOM 12774 O O . SER B 1 693 ? 4.48 11.461 -45.5 1 34.25 693 SER B O 1
ATOM 12776 N N . ARG B 1 694 ? 3.316 13.031 -46.125 1 33.22 694 ARG B N 1
ATOM 12777 C CA . ARG B 1 694 ? 4.164 13.977 -46.875 1 33.22 694 ARG B CA 1
ATOM 12778 C C . ARG B 1 694 ? 5.105 14.711 -45.906 1 33.22 694 ARG B C 1
ATOM 12780 O O . ARG B 1 694 ? 4.863 15.867 -45.562 1 33.22 694 ARG B O 1
ATOM 12787 N N . THR B 1 695 ? 5.484 14.328 -44.656 1 38.53 695 THR B N 1
ATOM 12788 C CA . THR B 1 695 ? 6.594 15.148 -44.188 1 38.53 695 THR B CA 1
ATOM 12789 C C . THR B 1 695 ? 7.715 15.188 -45.219 1 38.53 695 THR B C 1
ATOM 12791 O O . THR B 1 695 ? 8.133 14.148 -45.75 1 38.53 695 THR B O 1
ATOM 12794 N N . ASN B 1 696 ? 7.848 16.125 -45.969 1 39.69 696 ASN B N 1
ATOM 12795 C CA . ASN B 1 696 ? 8.875 16.547 -46.938 1 39.69 696 ASN B CA 1
ATOM 12796 C C . ASN B 1 696 ? 10.266 16.094 -46.469 1 39.69 696 ASN B C 1
ATOM 12798 O O . ASN B 1 696 ? 10.891 16.766 -45.656 1 39.69 696 ASN B O 1
ATOM 12802 N N . ILE B 1 697 ? 10.586 14.883 -46.438 1 49.78 697 ILE B N 1
ATOM 12803 C CA . ILE B 1 697 ? 11.891 14.242 -46.312 1 49.78 697 ILE B CA 1
ATOM 12804 C C . ILE B 1 697 ? 12.883 14.914 -47.281 1 49.78 697 ILE B C 1
ATOM 12806 O O . ILE B 1 697 ? 14 14.422 -47.469 1 49.78 697 ILE B O 1
ATOM 12810 N N . SER B 1 698 ? 12.445 15.812 -47.969 1 49.34 698 SER B N 1
ATOM 12811 C CA . SER B 1 698 ? 13.352 16.328 -49 1 49.34 698 SER B CA 1
ATOM 12812 C C . SER B 1 698 ? 14.656 16.828 -48.375 1 49.34 698 SER B C 1
ATOM 12814 O O . SER B 1 698 ? 15.719 16.719 -49 1 49.34 698 SER B O 1
ATOM 12816 N N . ASP B 1 699 ? 14.594 17.469 -47.156 1 56.69 699 ASP B N 1
ATOM 12817 C CA . ASP B 1 699 ? 15.828 18.109 -46.688 1 56.69 699 ASP B CA 1
ATOM 12818 C C . ASP B 1 699 ? 16.578 17.234 -45.688 1 56.69 699 ASP B C 1
ATOM 12820 O O . ASP B 1 699 ? 17.438 17.703 -44.969 1 56.69 699 ASP B O 1
ATOM 12824 N N . VAL B 1 700 ? 16.156 16 -45.562 1 68.69 700 VAL B N 1
ATOM 12825 C CA . VAL B 1 700 ? 16.859 15.156 -44.594 1 68.69 700 VAL B CA 1
ATOM 12826 C C . VAL B 1 700 ? 18.047 14.477 -45.281 1 68.69 700 VAL B C 1
ATOM 12828 O O . VAL B 1 700 ? 17.922 13.977 -46.375 1 68.69 700 VAL B O 1
ATOM 12831 N N . ASN B 1 701 ? 19.234 14.648 -44.719 1 78.69 701 ASN B N 1
ATOM 12832 C CA . ASN B 1 701 ? 20.469 14.055 -45.219 1 78.69 701 ASN B CA 1
ATOM 12833 C C . ASN B 1 701 ? 20.328 12.547 -45.438 1 78.69 701 ASN B C 1
ATOM 12835 O O . ASN B 1 701 ? 19.562 11.891 -44.719 1 78.69 701 ASN B O 1
ATOM 12839 N N . GLU B 1 702 ? 20.891 12.047 -46.5 1 81.5 702 GLU B N 1
ATOM 12840 C CA . GLU B 1 702 ? 20.828 10.648 -46.906 1 81.5 702 GLU B CA 1
ATOM 12841 C C . GLU B 1 702 ? 21.297 9.727 -45.812 1 81.5 702 GLU B C 1
ATOM 12843 O O . GLU B 1 702 ? 20.766 8.625 -45.625 1 81.5 702 GLU B O 1
ATOM 12848 N N . GLU B 1 703 ? 22.203 10.148 -45 1 83.06 703 GLU B N 1
ATOM 12849 C CA . GLU B 1 703 ? 22.719 9.336 -43.906 1 83.06 703 GLU B CA 1
ATOM 12850 C C . GLU B 1 703 ? 21.672 9.133 -42.844 1 83.06 703 GLU B C 1
ATOM 12852 O O . GLU B 1 703 ? 21.531 8.031 -42.281 1 83.06 703 GLU B O 1
ATOM 12857 N N . THR B 1 704 ? 20.984 10.117 -42.531 1 86.69 704 THR B N 1
ATOM 12858 C CA . THR B 1 704 ? 19.938 10.055 -41.531 1 86.69 704 THR B CA 1
ATOM 12859 C C . THR B 1 704 ? 18.781 9.156 -42 1 86.69 704 THR B C 1
ATOM 12861 O O . THR B 1 704 ? 18.219 8.414 -41.188 1 86.69 704 THR B O 1
ATOM 12864 N N . LEU B 1 705 ? 18.578 9.188 -43.25 1 86.5 705 LEU B N 1
ATOM 12865 C CA . LEU B 1 705 ? 17.5 8.367 -43.781 1 86.5 705 LEU B CA 1
ATOM 12866 C C . LEU B 1 705 ? 17.859 6.891 -43.719 1 86.5 705 LEU B C 1
ATOM 12868 O O . LEU B 1 705 ? 17 6.047 -43.438 1 86.5 705 LEU B O 1
ATOM 12872 N N . THR B 1 706 ? 19.109 6.57 -44.031 1 88.06 706 THR B N 1
ATOM 12873 C CA . THR B 1 706 ? 19.578 5.191 -43.969 1 88.06 706 THR B CA 1
ATOM 12874 C C . THR B 1 706 ? 19.531 4.672 -42.531 1 88.06 706 THR B C 1
ATOM 12876 O O . THR B 1 706 ? 19.141 3.527 -42.312 1 88.06 706 THR B O 1
ATOM 12879 N N . ARG B 1 707 ? 19.922 5.48 -41.656 1 87.69 707 ARG B N 1
ATOM 12880 C CA . ARG B 1 707 ? 19.875 5.109 -40.25 1 87.69 707 ARG B CA 1
ATOM 12881 C C . ARG B 1 707 ? 18.453 4.891 -39.781 1 87.69 707 ARG B C 1
ATOM 12883 O O . ARG B 1 707 ? 18.172 3.969 -39 1 87.69 707 ARG B O 1
ATOM 12890 N N . LEU B 1 708 ? 17.594 5.703 -40.219 1 89.06 708 LEU B N 1
ATOM 12891 C CA . LEU B 1 708 ? 16.188 5.582 -39.844 1 89.06 708 LEU B CA 1
ATOM 12892 C C . LEU B 1 708 ? 15.586 4.293 -40.406 1 89.06 708 LEU B C 1
ATOM 12894 O O . LEU B 1 708 ? 14.766 3.654 -39.75 1 89.06 708 LEU B O 1
ATOM 12898 N N . LYS B 1 709 ? 15.969 3.975 -41.531 1 89.56 709 LYS B N 1
ATOM 12899 C CA . LYS B 1 709 ? 15.492 2.729 -42.125 1 89.56 709 LYS B CA 1
ATOM 12900 C C . LYS B 1 709 ? 15.969 1.521 -41.344 1 89.56 709 LYS B C 1
ATOM 12902 O O . LYS B 1 709 ? 15.211 0.581 -41.094 1 89.56 709 LYS B O 1
ATOM 12907 N N . SER B 1 710 ? 17.203 1.555 -40.969 1 90.25 710 SER B N 1
ATOM 12908 C CA . SER B 1 710 ? 17.766 0.476 -40.156 1 90.25 710 SER B CA 1
ATOM 12909 C C . SER B 1 710 ? 17.062 0.365 -38.812 1 90.25 710 SER B C 1
ATOM 12911 O O . SER B 1 710 ? 16.797 -0.739 -38.344 1 90.25 710 SER B O 1
ATOM 12913 N N . ILE B 1 711 ? 16.781 1.481 -38.25 1 91.12 711 ILE B N 1
ATOM 12914 C CA . ILE B 1 711 ? 16.109 1.508 -36.938 1 91.12 711 ILE B CA 1
ATOM 12915 C C . ILE B 1 711 ? 14.703 0.934 -37.094 1 91.12 711 ILE B C 1
ATOM 12917 O O . ILE B 1 711 ? 14.242 0.171 -36.25 1 91.12 711 ILE B O 1
ATOM 12921 N N . ARG B 1 712 ? 14.047 1.243 -38.094 1 90.81 712 ARG B N 1
ATOM 12922 C CA . ARG B 1 712 ? 12.703 0.728 -38.375 1 90.81 712 ARG B CA 1
ATOM 12923 C C . ARG B 1 712 ? 12.727 -0.787 -38.531 1 90.81 712 ARG B C 1
ATOM 12925 O O . ARG B 1 712 ? 11.859 -1.49 -38.031 1 90.81 712 ARG B O 1
ATOM 12932 N N . GLU B 1 713 ? 13.672 -1.248 -39.25 1 92 713 GLU B N 1
ATOM 12933 C CA . GLU B 1 713 ? 13.812 -2.686 -39.469 1 92 713 GLU B CA 1
ATOM 12934 C C . GLU B 1 713 ? 14.102 -3.41 -38.156 1 92 713 GLU B C 1
ATOM 12936 O O . GLU B 1 713 ? 13.555 -4.488 -37.906 1 92 713 GLU B O 1
ATOM 12941 N N . ASN B 1 714 ? 14.977 -2.863 -37.406 1 92.94 714 ASN B N 1
ATOM 12942 C CA . ASN B 1 714 ? 15.312 -3.455 -36.094 1 92.94 714 ASN B CA 1
ATOM 12943 C C . ASN B 1 714 ? 14.102 -3.492 -35.188 1 92.94 714 ASN B C 1
ATOM 12945 O O . ASN B 1 714 ? 13.906 -4.461 -34.438 1 92.94 714 ASN B O 1
ATOM 12949 N N . ILE B 1 715 ? 13.312 -2.402 -35.219 1 94.06 715 ILE B N 1
ATOM 12950 C CA . ILE B 1 715 ? 12.102 -2.361 -34.406 1 94.06 715 ILE B CA 1
ATOM 12951 C C . ILE B 1 715 ? 11.133 -3.449 -34.875 1 94.06 715 ILE B C 1
ATOM 12953 O O . ILE B 1 715 ? 10.531 -4.145 -34.031 1 94.06 715 ILE B O 1
ATOM 12957 N N . GLY B 1 716 ? 10.977 -3.617 -36.125 1 94.31 716 GLY B N 1
ATOM 12958 C CA . GLY B 1 716 ? 10.141 -4.68 -36.656 1 94.31 716 GLY B CA 1
ATOM 12959 C C . GLY B 1 716 ? 10.586 -6.066 -36.25 1 94.31 716 GLY B C 1
ATOM 12960 O O . GLY B 1 716 ? 9.766 -6.91 -35.906 1 94.31 716 GLY B O 1
ATOM 12961 N N . THR B 1 717 ? 11.875 -6.289 -36.375 1 95.5 717 THR B N 1
ATOM 12962 C CA . THR B 1 717 ? 12.461 -7.566 -35.969 1 95.5 717 THR B CA 1
ATOM 12963 C C . THR B 1 717 ? 12.203 -7.828 -34.469 1 95.5 717 THR B C 1
ATOM 12965 O O . THR B 1 717 ? 11.875 -8.953 -34.094 1 95.5 717 THR B O 1
ATOM 12968 N N . TRP B 1 718 ? 12.383 -6.805 -33.688 1 95.56 718 TRP B N 1
ATOM 12969 C CA . TRP B 1 718 ? 12.164 -6.918 -32.25 1 95.56 718 TRP B CA 1
ATOM 12970 C C . TRP B 1 718 ? 10.719 -7.289 -31.953 1 95.56 718 TRP B C 1
ATOM 12972 O O . TRP B 1 718 ? 10.453 -8.172 -31.141 1 95.56 718 TRP B O 1
ATOM 12982 N N . PHE B 1 719 ? 9.75 -6.656 -32.625 1 96 719 PHE B N 1
ATOM 12983 C CA . PHE B 1 719 ? 8.336 -6.941 -32.406 1 96 719 PHE B CA 1
ATOM 12984 C C . PHE B 1 719 ? 8 -8.367 -32.844 1 96 719 PHE B C 1
ATOM 12986 O O . PHE B 1 719 ? 7.254 -9.062 -32.156 1 96 719 PHE B O 1
ATOM 12993 N N . ARG B 1 720 ? 8.586 -8.805 -33.906 1 95.31 720 ARG B N 1
ATOM 12994 C CA . ARG B 1 720 ? 8.359 -10.164 -34.375 1 95.31 720 ARG B CA 1
ATOM 12995 C C . ARG B 1 720 ? 8.938 -11.188 -33.406 1 95.31 720 ARG B C 1
ATOM 12997 O O . ARG B 1 720 ? 8.32 -12.227 -33.156 1 95.31 720 ARG B O 1
ATOM 13004 N N . PHE B 1 721 ? 10.078 -10.914 -32.969 1 96.5 721 PHE B N 1
ATOM 13005 C CA . PHE B 1 721 ? 10.719 -11.828 -32.031 1 96.5 721 PHE B CA 1
ATOM 13006 C C . PHE B 1 721 ? 9.859 -12.008 -30.797 1 96.5 721 PHE B C 1
ATOM 13008 O O . PHE B 1 721 ? 9.625 -13.133 -30.344 1 96.5 721 PHE B O 1
ATOM 13015 N N . VAL B 1 722 ? 9.367 -10.883 -30.203 1 96.94 722 VAL B N 1
ATOM 13016 C CA . VAL B 1 722 ? 8.656 -10.922 -28.922 1 96.94 722 VAL B CA 1
ATOM 13017 C C . VAL B 1 722 ? 7.258 -11.484 -29.125 1 96.94 722 VAL B C 1
ATOM 13019 O O . VAL B 1 722 ? 6.777 -12.273 -28.312 1 96.94 722 VAL B O 1
ATOM 13022 N N . LEU B 1 723 ? 6.543 -11.18 -30.234 1 95.19 723 LEU B N 1
ATOM 13023 C CA . LEU B 1 723 ? 5.125 -11.477 -30.391 1 95.19 723 LEU B CA 1
ATOM 13024 C C . LEU B 1 723 ? 4.926 -12.789 -31.156 1 95.19 723 LEU B C 1
ATOM 13026 O O . LEU B 1 723 ? 3.848 -13.383 -31.094 1 95.19 723 LEU B O 1
ATOM 13030 N N . ASP B 1 724 ? 5.996 -13.266 -31.828 1 94.12 724 ASP B N 1
ATOM 13031 C CA . ASP B 1 724 ? 5.801 -14.453 -32.656 1 94.12 724 ASP B CA 1
ATOM 13032 C C . ASP B 1 724 ? 6.828 -15.531 -32.312 1 94.12 724 ASP B C 1
ATOM 13034 O O . ASP B 1 724 ? 6.465 -16.625 -31.891 1 94.12 724 ASP B O 1
ATOM 13038 N N . ASP B 1 725 ? 8.07 -15.234 -32.406 1 94 725 ASP B N 1
ATOM 13039 C CA . ASP B 1 725 ? 9.117 -16.234 -32.281 1 94 725 ASP B CA 1
ATOM 13040 C C . ASP B 1 725 ? 9.188 -16.734 -30.828 1 94 725 ASP B C 1
ATOM 13042 O O . ASP B 1 725 ? 9.438 -17.922 -30.594 1 94 725 ASP B O 1
ATOM 13046 N N . ASN B 1 726 ? 9.078 -15.875 -29.891 1 94.88 726 ASN B N 1
ATOM 13047 C CA . ASN B 1 726 ? 9.242 -16.219 -28.484 1 94.88 726 ASN B CA 1
ATOM 13048 C C . ASN B 1 726 ? 7.898 -16.453 -27.797 1 94.88 726 ASN B C 1
ATOM 13050 O O . ASN B 1 726 ? 7.812 -16.453 -26.578 1 94.88 726 ASN B O 1
ATOM 13054 N N . LEU B 1 727 ? 6.809 -16.562 -28.531 1 90.94 727 LEU B N 1
ATOM 13055 C CA . LEU B 1 727 ? 5.48 -16.766 -27.953 1 90.94 727 LEU B CA 1
ATOM 13056 C C . LEU B 1 727 ? 4.824 -18.016 -28.547 1 90.94 727 LEU B C 1
ATOM 13058 O O . LEU B 1 727 ? 5.105 -18.391 -29.688 1 90.94 727 LEU B O 1
ATOM 13062 N N . LYS B 1 728 ? 3.982 -18.641 -27.688 1 84.44 728 LYS B N 1
ATOM 13063 C CA . LYS B 1 728 ? 3.234 -19.781 -28.188 1 84.44 728 LYS B CA 1
ATOM 13064 C C . LYS B 1 728 ? 2.127 -19.344 -29.141 1 84.44 728 LYS B C 1
ATOM 13066 O O . LYS B 1 728 ? 1.564 -18.25 -28.984 1 84.44 728 LYS B O 1
ATOM 13071 N N . ALA B 1 729 ? 1.723 -20.109 -29.953 1 79.69 729 ALA B N 1
ATOM 13072 C CA . ALA B 1 729 ? 0.692 -19.828 -30.953 1 79.69 729 ALA B CA 1
ATOM 13073 C C . ALA B 1 729 ? -0.685 -19.719 -30.297 1 79.69 729 ALA B C 1
ATOM 13075 O O . ALA B 1 729 ? -1.544 -18.969 -30.766 1 79.69 729 ALA B O 1
ATOM 13076 N N . ASN B 1 730 ? -0.891 -20.344 -29.188 1 85.56 730 ASN B N 1
ATOM 13077 C CA . ASN B 1 730 ? -2.209 -20.391 -28.562 1 85.56 730 ASN B CA 1
ATOM 13078 C C . ASN B 1 730 ? -2.334 -19.359 -27.453 1 85.56 730 ASN B C 1
ATOM 13080 O O . ASN B 1 730 ? -3.096 -19.547 -26.5 1 85.56 730 ASN B O 1
ATOM 13084 N N . THR B 1 731 ? -1.753 -18.219 -27.594 1 89.94 731 THR B N 1
ATOM 13085 C CA . THR B 1 731 ? -1.8 -17.188 -26.578 1 89.94 731 THR B CA 1
ATOM 13086 C C . THR B 1 731 ? -3.141 -16.453 -26.625 1 89.94 731 THR B C 1
ATOM 13088 O O . THR B 1 731 ? -3.689 -16.203 -27.688 1 89.94 731 THR B O 1
ATOM 13091 N N . SER B 1 732 ? -3.688 -16.125 -25.422 1 90.19 732 SER B N 1
ATOM 13092 C CA . SER B 1 732 ? -4.906 -15.336 -25.312 1 90.19 732 SER B CA 1
ATOM 13093 C C . SER B 1 732 ? -4.805 -14.047 -26.125 1 90.19 732 SER B C 1
ATOM 13095 O O . SER B 1 732 ? -3.799 -13.336 -26.047 1 90.19 732 SER B O 1
ATOM 13097 N N . PRO B 1 733 ? -5.801 -13.75 -26.938 1 88.69 733 PRO B N 1
ATOM 13098 C CA . PRO B 1 733 ? -5.758 -12.523 -27.734 1 88.69 733 PRO B CA 1
ATOM 13099 C C . PRO B 1 733 ? -5.641 -11.266 -26.875 1 88.69 733 PRO B C 1
ATOM 13101 O O . PRO B 1 733 ? -4.949 -10.312 -27.266 1 88.69 733 PRO B O 1
ATOM 13104 N N . TYR B 1 734 ? -6.273 -11.305 -25.797 1 89.25 734 TYR B N 1
ATOM 13105 C CA . TYR B 1 734 ? -6.188 -10.148 -24.906 1 89.25 734 TYR B CA 1
ATOM 13106 C C . TYR B 1 734 ? -4.758 -9.93 -24.438 1 89.25 734 TYR B C 1
ATOM 13108 O O . TYR B 1 734 ? -4.25 -8.812 -24.469 1 89.25 734 TYR B O 1
ATOM 13116 N N . HIS B 1 735 ? -4.141 -10.945 -23.922 1 93.25 735 HIS B N 1
ATOM 13117 C CA . HIS B 1 735 ? -2.795 -10.82 -23.375 1 93.25 735 HIS B CA 1
ATOM 13118 C C . HIS B 1 735 ? -1.782 -10.484 -24.453 1 93.25 735 HIS B C 1
ATOM 13120 O O . HIS B 1 735 ? -0.814 -9.758 -24.203 1 93.25 735 HIS B O 1
ATOM 13126 N N . ARG B 1 736 ? -2.008 -11.023 -25.672 1 93.25 736 ARG B N 1
ATOM 13127 C CA . ARG B 1 736 ? -1.135 -10.703 -26.797 1 93.25 736 ARG B CA 1
ATOM 13128 C C . ARG B 1 736 ? -1.214 -9.219 -27.141 1 93.25 736 ARG B C 1
ATOM 13130 O O . ARG B 1 736 ? -0.188 -8.57 -27.375 1 93.25 736 ARG B O 1
ATOM 13137 N N . ARG B 1 737 ? -2.4 -8.664 -27.156 1 91.38 737 ARG B N 1
ATOM 13138 C CA . ARG B 1 737 ? -2.594 -7.246 -27.422 1 91.38 737 ARG B CA 1
ATOM 13139 C C . ARG B 1 737 ? -1.975 -6.387 -26.328 1 91.38 737 ARG B C 1
ATOM 13141 O O . ARG B 1 737 ? -1.443 -5.309 -26.609 1 91.38 737 ARG B O 1
ATOM 13148 N N . ASP B 1 738 ? -2.209 -6.828 -25.188 1 93.19 738 ASP B N 1
ATOM 13149 C CA . ASP B 1 738 ? -1.639 -6.109 -24.047 1 93.19 738 ASP B CA 1
ATOM 13150 C C . ASP B 1 738 ? -0.115 -6.062 -24.141 1 93.19 738 ASP B C 1
ATOM 13152 O O . ASP B 1 738 ? 0.499 -5.035 -23.844 1 93.19 738 ASP B O 1
ATOM 13156 N N . LEU B 1 739 ? 0.524 -7.16 -24.453 1 95.25 739 LEU B N 1
ATOM 13157 C CA . LEU B 1 739 ? 1.97 -7.23 -24.641 1 95.25 739 LEU B CA 1
ATOM 13158 C C . LEU B 1 739 ? 2.418 -6.336 -25.781 1 95.25 739 LEU B C 1
ATOM 13160 O O . LEU B 1 739 ? 3.438 -5.648 -25.688 1 95.25 739 LEU B O 1
ATOM 13164 N N . GLN B 1 740 ? 1.674 -6.355 -26.859 1 94.31 740 GLN B N 1
ATOM 13165 C CA . GLN B 1 740 ? 1.991 -5.508 -28 1 94.31 740 GLN B CA 1
ATOM 13166 C C . GLN B 1 740 ? 1.972 -4.031 -27.609 1 94.31 740 GLN B C 1
ATOM 13168 O O . GLN B 1 740 ? 2.854 -3.27 -28.016 1 94.31 740 GLN B O 1
ATOM 13173 N N . LYS B 1 741 ? 0.988 -3.643 -26.891 1 92.81 741 LYS B N 1
ATOM 13174 C CA . LYS B 1 741 ? 0.892 -2.258 -26.438 1 92.81 741 LYS B CA 1
ATOM 13175 C C . LYS B 1 741 ? 2.084 -1.879 -25.562 1 92.81 741 LYS B C 1
ATOM 13177 O O . LYS B 1 741 ? 2.584 -0.756 -25.641 1 92.81 741 LYS B O 1
ATOM 13182 N N . GLU B 1 742 ? 2.441 -2.779 -24.688 1 94.88 742 GLU B N 1
ATOM 13183 C CA . GLU B 1 742 ? 3.6 -2.508 -23.844 1 94.88 742 GLU B CA 1
ATOM 13184 C C . GLU B 1 742 ? 4.871 -2.357 -24.672 1 94.88 742 GLU B C 1
ATOM 13186 O O . GLU B 1 742 ? 5.734 -1.536 -24.359 1 94.88 742 GLU B O 1
ATOM 13191 N N . LEU B 1 743 ? 4.988 -3.172 -25.703 1 94.81 743 LEU B N 1
ATOM 13192 C CA . LEU B 1 743 ? 6.129 -3.078 -26.594 1 94.81 743 LEU B CA 1
ATOM 13193 C C . LEU B 1 743 ? 6.176 -1.713 -27.281 1 94.81 743 LEU B C 1
ATOM 13195 O O . LEU B 1 743 ? 7.25 -1.127 -27.438 1 94.81 743 LEU B O 1
ATOM 13199 N N . GLU B 1 744 ? 5.051 -1.271 -27.641 1 93 744 GLU B N 1
ATOM 13200 C CA . GLU B 1 744 ? 4.945 0.053 -28.25 1 93 744 GLU B CA 1
ATOM 13201 C C . GLU B 1 744 ? 5.418 1.139 -27.281 1 93 744 GLU B C 1
ATOM 13203 O O . GLU B 1 744 ? 6.25 1.973 -27.641 1 93 744 GLU B O 1
ATOM 13208 N N . MET B 1 745 ? 4.922 1.093 -26.109 1 92.38 745 MET B N 1
ATOM 13209 C CA . MET B 1 745 ? 5.246 2.107 -25.109 1 92.38 745 MET B CA 1
ATOM 13210 C C . MET B 1 745 ? 6.727 2.055 -24.75 1 92.38 745 MET B C 1
ATOM 13212 O O . MET B 1 745 ? 7.355 3.094 -24.547 1 92.38 745 MET B O 1
ATOM 13216 N N . SER B 1 746 ? 7.254 0.835 -24.625 1 94.5 746 SER B N 1
ATOM 13217 C CA . SER B 1 746 ? 8.656 0.683 -24.25 1 94.5 746 SER B CA 1
ATOM 13218 C C . SER B 1 746 ? 9.578 1.202 -25.328 1 94.5 746 SER B C 1
ATOM 13220 O O . SER B 1 746 ? 10.625 1.794 -25.047 1 94.5 746 SER B O 1
ATOM 13222 N N . THR B 1 747 ? 9.195 1.003 -26.547 1 92.5 747 THR B N 1
ATOM 13223 C CA . THR B 1 747 ? 10.016 1.477 -27.672 1 92.5 747 THR B CA 1
ATOM 13224 C C . THR B 1 747 ? 9.969 3 -27.75 1 92.5 747 THR B C 1
ATOM 13226 O O . THR B 1 747 ? 10.992 3.641 -28.016 1 92.5 747 THR B O 1
ATOM 13229 N N . LEU B 1 748 ? 8.844 3.555 -27.531 1 90.44 748 LEU B N 1
ATOM 13230 C CA . LEU B 1 748 ? 8.711 5.008 -27.516 1 90.44 748 LEU B CA 1
ATOM 13231 C C . LEU B 1 748 ? 9.508 5.613 -26.359 1 90.44 748 LEU B C 1
ATOM 13233 O O . LEU B 1 748 ? 10.133 6.664 -26.531 1 90.44 748 LEU B O 1
ATOM 13237 N N . ALA B 1 749 ? 9.43 4.98 -25.266 1 90.31 749 ALA B N 1
ATOM 13238 C CA . ALA B 1 749 ? 10.164 5.453 -24.094 1 90.31 749 ALA B CA 1
ATOM 13239 C C . ALA B 1 749 ? 11.672 5.43 -24.359 1 90.31 749 ALA B C 1
ATOM 13241 O O . ALA B 1 749 ? 12.398 6.316 -23.906 1 90.31 749 ALA B O 1
ATOM 13242 N N . ALA B 1 750 ? 12.094 4.406 -25.016 1 88.06 750 ALA B N 1
ATOM 13243 C CA . ALA B 1 750 ? 13.508 4.309 -25.359 1 88.06 750 ALA B CA 1
ATOM 13244 C C . ALA B 1 750 ? 13.945 5.473 -26.25 1 88.06 750 ALA B C 1
ATOM 13246 O O . ALA B 1 750 ? 15.062 5.98 -26.109 1 88.06 750 ALA B O 1
ATOM 13247 N N . THR B 1 751 ? 13.109 5.875 -27.094 1 83.81 751 THR B N 1
ATOM 13248 C CA . THR B 1 751 ? 13.391 6.996 -27.984 1 83.81 751 THR B CA 1
ATOM 13249 C C . THR B 1 751 ? 13.469 8.305 -27.203 1 83.81 751 THR B C 1
ATOM 13251 O O . THR B 1 751 ? 14.328 9.141 -27.453 1 83.81 751 THR B O 1
ATOM 13254 N N . GLN B 1 752 ? 12.578 8.414 -26.25 1 79.94 752 GLN B N 1
ATOM 13255 C CA . GLN B 1 752 ? 12.57 9.609 -25.406 1 79.94 752 GLN B CA 1
ATOM 13256 C C . GLN B 1 752 ? 13.805 9.664 -24.516 1 79.94 752 GLN B C 1
ATOM 13258 O O . GLN B 1 752 ? 14.352 10.742 -24.281 1 79.94 752 GLN B O 1
ATOM 13263 N N . GLN B 1 753 ? 14.164 8.539 -24.047 1 79.75 753 GLN B N 1
ATOM 13264 C CA . GLN B 1 753 ? 15.352 8.469 -23.203 1 79.75 753 GLN B CA 1
ATOM 13265 C C . GLN B 1 753 ? 16.609 8.844 -23.969 1 79.75 753 GLN B C 1
ATOM 13267 O O . GLN B 1 753 ? 17.531 9.445 -23.422 1 79.75 753 GLN B O 1
ATOM 13272 N N . ALA B 1 754 ? 16.641 8.445 -25.172 1 78.62 754 ALA B N 1
ATOM 13273 C CA . ALA B 1 754 ? 17.781 8.781 -26.016 1 78.62 754 ALA B CA 1
ATOM 13274 C C . ALA B 1 754 ? 17.875 10.289 -26.234 1 78.62 754 ALA B C 1
ATOM 13276 O O . ALA B 1 754 ? 18.984 10.844 -26.281 1 78.62 754 ALA B O 1
ATOM 13277 N N . LYS B 1 755 ? 16.781 10.922 -26.281 1 75.19 755 LYS B N 1
ATOM 13278 C CA . LYS B 1 755 ? 16.75 12.375 -26.422 1 75.19 755 LYS B CA 1
ATOM 13279 C C . LYS B 1 755 ? 17.266 13.062 -25.156 1 75.19 755 LYS B C 1
ATOM 13281 O O . LYS B 1 755 ? 17.984 14.055 -25.234 1 75.19 755 LYS B O 1
ATOM 13286 N N . ALA B 1 756 ? 16.828 12.57 -24.031 1 73.06 756 ALA B N 1
ATOM 13287 C CA . ALA B 1 756 ? 17.25 13.141 -22.766 1 73.06 756 ALA B CA 1
ATOM 13288 C C . ALA B 1 756 ? 18.766 12.977 -22.578 1 73.06 756 ALA B C 1
ATOM 13290 O O . ALA B 1 756 ? 19.422 13.844 -21.984 1 73.06 756 ALA B O 1
ATOM 13291 N N . HIS B 1 757 ? 19.266 11.867 -23 1 72.12 757 HIS B N 1
ATOM 13292 C CA . HIS B 1 757 ? 20.703 11.609 -22.953 1 72.12 757 HIS B CA 1
ATOM 13293 C C . HIS B 1 757 ? 21.484 12.688 -23.719 1 72.12 757 HIS B C 1
ATOM 13295 O O . HIS B 1 757 ? 22.516 13.156 -23.234 1 72.12 757 HIS B O 1
ATOM 13301 N N .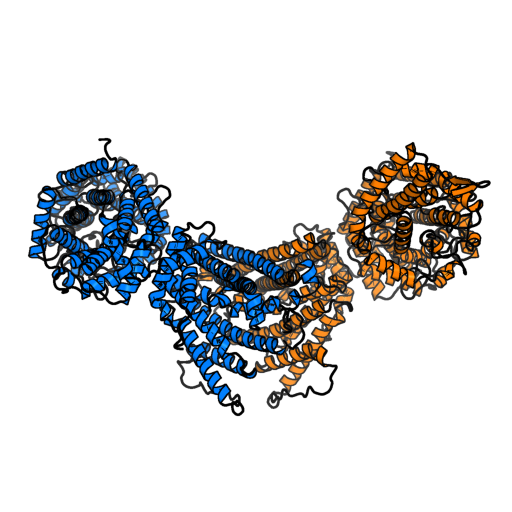 ARG B 1 758 ? 21.047 13.141 -24.719 1 70.69 758 ARG B N 1
ATOM 13302 C CA . ARG B 1 758 ? 21.703 14.172 -25.531 1 70.69 758 ARG B CA 1
ATOM 13303 C C . ARG B 1 758 ? 21.75 15.5 -24.781 1 70.69 758 ARG B C 1
ATOM 13305 O O . ARG B 1 758 ? 22.75 16.219 -24.844 1 70.69 758 ARG B O 1
ATOM 13312 N N . SER B 1 759 ? 20.672 15.75 -24.109 1 65.5 759 SER B N 1
ATOM 13313 C CA . SER B 1 759 ? 20.594 17 -23.375 1 65.5 759 SER B CA 1
ATOM 13314 C C . SER B 1 759 ? 21.578 17.031 -22.219 1 65.5 759 SER B C 1
ATOM 13316 O O . SER B 1 759 ? 22.141 18.078 -21.891 1 65.5 759 SER B O 1
ATOM 13318 N N . LEU B 1 760 ? 21.719 15.906 -21.609 1 66.56 760 LEU B N 1
ATOM 13319 C CA . LEU B 1 760 ? 22.656 15.797 -20.5 1 66.56 760 LEU B CA 1
ATOM 13320 C C . LEU B 1 760 ? 24.094 15.93 -21 1 66.56 760 LEU B C 1
ATOM 13322 O O . LEU B 1 760 ? 24.938 16.531 -20.328 1 66.56 760 LEU B O 1
ATOM 13326 N N . ASN B 1 761 ? 24.328 15.398 -22.141 1 65.25 761 ASN B N 1
ATOM 13327 C CA . ASN B 1 761 ? 25.656 15.422 -22.734 1 65.25 761 ASN B CA 1
ATOM 13328 C C . ASN B 1 761 ? 26.047 16.828 -23.188 1 65.25 761 ASN B C 1
ATOM 13330 O O . ASN B 1 761 ? 27.219 17.203 -23.125 1 65.25 761 ASN B O 1
ATOM 13334 N N . ASN B 1 762 ? 25.016 17.562 -23.547 1 60.31 762 ASN B N 1
ATOM 13335 C CA . ASN B 1 762 ? 25.297 18.922 -24 1 60.31 762 ASN B CA 1
ATOM 13336 C C . ASN B 1 762 ? 25.547 19.859 -22.828 1 60.31 762 ASN B C 1
ATOM 13338 O O . ASN B 1 762 ? 26.203 20.891 -23 1 60.31 762 ASN B O 1
ATOM 13342 N N . ARG B 1 763 ? 25.031 19.578 -21.703 1 55.38 763 ARG B N 1
ATOM 13343 C CA . ARG B 1 763 ? 25.188 20.469 -20.547 1 55.38 763 ARG B CA 1
ATOM 13344 C C . ARG B 1 763 ? 26.422 20.078 -19.734 1 55.38 763 ARG B C 1
ATOM 13346 O O . ARG B 1 763 ? 26.719 20.734 -18.734 1 55.38 763 ARG B O 1
ATOM 13353 N N . LEU B 1 764 ? 26.938 19.062 -19.891 1 51.75 764 LEU B N 1
ATOM 13354 C CA . LEU B 1 764 ? 28.141 18.734 -19.156 1 51.75 764 LEU B CA 1
ATOM 13355 C C . LEU B 1 764 ? 29.297 19.641 -19.562 1 51.75 764 LEU B C 1
ATOM 13357 O O . LEU B 1 764 ? 30.031 19.344 -20.516 1 51.75 764 LEU B O 1
ATOM 13361 N N . PRO B 1 765 ? 29.094 20.938 -19.766 1 42.97 765 PRO B N 1
ATOM 13362 C CA . PRO B 1 765 ? 30.375 21.625 -19.875 1 42.97 765 PRO B CA 1
ATOM 13363 C C . PRO B 1 765 ? 31.391 21.172 -18.812 1 42.97 765 PRO B C 1
ATOM 13365 O O . PRO B 1 765 ? 31.016 20.516 -17.844 1 42.97 765 PRO B O 1
ATOM 13368 N N . HIS B 1 766 ? 32.719 22.094 -18.797 1 36.91 766 HIS B N 1
ATOM 13369 C CA . HIS B 1 766 ? 34 22.219 -18.109 1 36.91 766 HIS B CA 1
ATOM 13370 C C . HIS B 1 766 ? 33.812 22.219 -16.594 1 36.91 766 HIS B C 1
ATOM 13372 O O . HIS B 1 766 ? 34.781 22.422 -15.852 1 36.91 766 HIS B O 1
ATOM 13378 N N . SER B 1 767 ? 32.719 22.891 -16.109 1 36.72 767 SER B N 1
ATOM 13379 C CA . SER B 1 767 ? 32.875 23.266 -14.703 1 36.72 767 SER B CA 1
ATOM 13380 C C . SER B 1 767 ? 32.812 22.031 -13.797 1 36.72 767 SER B C 1
ATOM 13382 O O . SER B 1 767 ? 32.156 21.047 -14.125 1 36.72 767 SER B O 1
ATOM 13384 N N . GLY B 1 768 ? 33.781 21.766 -13 1 35.66 768 GLY B N 1
ATOM 13385 C CA . GLY B 1 768 ? 34.156 20.859 -11.922 1 35.66 768 GLY B CA 1
ATOM 13386 C C . GLY B 1 768 ? 32.969 20.359 -11.117 1 35.66 768 GLY B C 1
ATOM 13387 O O . GLY B 1 768 ? 33.156 19.781 -10.047 1 35.66 768 GLY B O 1
ATOM 13388 N N . THR B 1 769 ? 31.828 21.016 -11.172 1 41.56 769 THR B N 1
ATOM 13389 C CA . THR B 1 769 ? 30.891 20.656 -10.117 1 41.56 769 THR B CA 1
ATOM 13390 C C . THR B 1 769 ? 30.219 19.312 -10.422 1 41.56 769 THR B C 1
ATOM 13392 O O . THR B 1 769 ? 29.828 19.047 -11.562 1 41.56 769 THR B O 1
ATOM 13395 N N . GLU B 1 770 ? 30.266 18.219 -9.594 1 48.12 770 GLU B N 1
ATOM 13396 C CA . GLU B 1 770 ? 30.016 16.781 -9.438 1 48.12 770 GLU B CA 1
ATOM 13397 C C . GLU B 1 770 ? 28.625 16.406 -9.977 1 48.12 770 GLU B C 1
ATOM 13399 O O . GLU B 1 770 ? 28.438 15.281 -10.453 1 48.12 770 GLU B O 1
ATOM 13404 N N . CYS B 1 771 ? 27.391 16.719 -9.594 1 53.41 771 CYS B N 1
ATOM 13405 C CA . CYS B 1 771 ? 26.156 16.047 -9.945 1 53.41 771 CYS B CA 1
ATOM 13406 C C . CYS B 1 771 ? 25.359 16.859 -10.961 1 53.41 771 CYS B C 1
ATOM 13408 O O . CYS B 1 771 ? 24.859 17.938 -10.648 1 53.41 771 CYS B O 1
ATOM 13410 N N . ALA B 1 772 ? 25.469 16.641 -12.312 1 58.19 772 ALA B N 1
ATOM 13411 C CA . ALA B 1 772 ? 24.703 17.266 -13.391 1 58.19 772 ALA B CA 1
ATOM 13412 C C . ALA B 1 772 ? 23.203 17.047 -13.203 1 58.19 772 ALA B C 1
ATOM 13414 O O . ALA B 1 772 ? 22.766 15.93 -12.906 1 58.19 772 ALA B O 1
ATOM 13415 N N . THR B 1 773 ? 22.391 18.125 -13.062 1 68.75 773 THR B N 1
ATOM 13416 C CA . THR B 1 773 ? 20.938 18.062 -12.883 1 68.75 773 THR B CA 1
ATOM 13417 C C . THR B 1 773 ? 20.219 18.344 -14.195 1 68.75 773 THR B C 1
ATOM 13419 O O . THR B 1 773 ? 20.703 19.125 -15.016 1 68.75 773 THR B O 1
ATOM 13422 N N . VAL B 1 774 ? 19.344 17.469 -14.625 1 68.88 774 VAL B N 1
ATOM 13423 C CA . VAL B 1 774 ? 18.516 17.609 -15.82 1 68.88 774 VAL B CA 1
ATOM 13424 C C . VAL B 1 774 ? 17.484 18.719 -15.609 1 68.88 774 VAL B C 1
ATOM 13426 O O . VAL B 1 774 ? 16.953 18.875 -14.508 1 68.88 774 VAL B O 1
ATOM 13429 N N . SER B 1 775 ? 17.344 19.562 -16.594 1 63.81 775 SER B N 1
ATOM 13430 C CA . SER B 1 775 ? 16.297 20.594 -16.562 1 63.81 775 SER B CA 1
ATOM 13431 C C . SER B 1 775 ? 15.141 20.25 -17.484 1 63.81 775 SER B C 1
ATOM 13433 O O . SER B 1 775 ? 14.992 20.828 -18.562 1 63.81 775 SER B O 1
ATOM 13435 N N . THR B 1 776 ? 14.609 19.094 -17.391 1 60.97 776 THR B N 1
ATOM 13436 C CA . THR B 1 776 ? 13.539 18.656 -18.281 1 60.97 776 THR B CA 1
ATOM 13437 C C . THR B 1 776 ? 12.203 19.25 -17.859 1 60.97 776 THR B C 1
ATOM 13439 O O . THR B 1 776 ? 11.195 19.094 -18.562 1 60.97 776 THR B O 1
ATOM 13442 N N . GLY B 1 777 ? 12.219 20.188 -16.875 1 65.62 777 GLY B N 1
ATOM 13443 C CA . GLY B 1 777 ? 10.961 20.781 -16.438 1 65.62 777 GLY B CA 1
ATOM 13444 C C . GLY B 1 777 ? 10.031 19.766 -15.781 1 65.62 777 GLY B C 1
ATOM 13445 O O . GLY B 1 777 ? 8.984 20.141 -15.25 1 65.62 777 GLY B O 1
ATOM 13446 N N . GLN B 1 778 ? 10.375 18.5 -15.922 1 78.88 778 GLN B N 1
ATOM 13447 C CA . GLN B 1 778 ? 9.547 17.469 -15.297 1 78.88 778 GLN B CA 1
ATOM 13448 C C . GLN B 1 778 ? 10.078 17.094 -13.914 1 78.88 778 GLN B C 1
ATOM 13450 O O . GLN B 1 778 ? 11.289 17.141 -13.68 1 78.88 778 GLN B O 1
ATOM 13455 N N . THR B 1 779 ? 9.141 16.734 -13.078 1 87.75 779 THR B N 1
ATOM 13456 C CA . THR B 1 779 ? 9.555 16.266 -11.766 1 87.75 779 THR B CA 1
ATOM 13457 C C . THR B 1 779 ? 10.078 14.836 -11.844 1 87.75 779 THR B C 1
ATOM 13459 O O . THR B 1 779 ? 9.789 14.109 -12.797 1 87.75 779 THR B O 1
ATOM 13462 N N . PHE B 1 780 ? 10.93 14.445 -10.898 1 93.69 780 PHE B N 1
ATOM 13463 C CA . PHE B 1 780 ? 11.453 13.086 -10.82 1 93.69 780 PHE B CA 1
ATOM 13464 C C . PHE B 1 780 ? 10.32 12.062 -10.828 1 93.69 780 PHE B C 1
ATOM 13466 O O . PHE B 1 780 ? 10.383 11.062 -11.547 1 93.69 780 PHE B O 1
ATOM 13473 N N . TYR B 1 781 ? 9.234 12.305 -10.023 1 95.5 781 TYR B N 1
ATOM 13474 C CA . TYR B 1 781 ? 8.109 11.383 -9.938 1 95.5 781 TYR B CA 1
ATOM 13475 C C . TYR B 1 781 ? 7.461 11.188 -11.305 1 95.5 781 TYR B C 1
ATOM 13477 O O . TYR B 1 781 ? 7.152 10.055 -11.688 1 95.5 781 TYR B O 1
ATOM 13485 N N . THR B 1 782 ? 7.195 12.242 -11.969 1 90.94 782 THR B N 1
ATOM 13486 C CA . THR B 1 782 ? 6.527 12.172 -13.266 1 90.94 782 THR B CA 1
ATOM 13487 C C . THR B 1 782 ? 7.367 11.383 -14.266 1 90.94 782 THR B C 1
ATOM 13489 O O . THR B 1 782 ? 6.844 10.531 -14.992 1 90.94 782 THR B O 1
ATOM 13492 N N . TRP B 1 783 ? 8.633 11.703 -14.328 1 91.38 783 TRP B N 1
ATOM 13493 C CA . TRP B 1 783 ? 9.523 10.977 -15.227 1 91.38 783 TRP B CA 1
ATOM 13494 C C . TRP B 1 783 ? 9.508 9.477 -14.914 1 91.38 783 TRP B C 1
ATOM 13496 O O . TRP B 1 783 ? 9.398 8.656 -15.828 1 91.38 783 TRP B O 1
ATOM 13506 N N . LEU B 1 784 ? 9.664 9.117 -13.633 1 95.19 784 LEU B N 1
ATOM 13507 C CA . LEU B 1 784 ? 9.75 7.73 -13.188 1 95.19 784 LEU B CA 1
ATOM 13508 C C . LEU B 1 784 ? 8.477 6.969 -13.555 1 95.19 784 LEU B C 1
ATOM 13510 O O . LEU B 1 784 ? 8.539 5.793 -13.93 1 95.19 784 LEU B O 1
ATOM 13514 N N . HIS B 1 785 ? 7.281 7.641 -13.547 1 94.12 785 HIS B N 1
ATOM 13515 C CA . HIS B 1 785 ? 6.008 6.945 -13.68 1 94.12 785 HIS B CA 1
ATOM 13516 C C . HIS B 1 785 ? 5.434 7.109 -15.086 1 94.12 785 HIS B C 1
ATOM 13518 O O . HIS B 1 785 ? 4.32 6.668 -15.359 1 94.12 785 HIS B O 1
ATOM 13524 N N . THR B 1 786 ? 6.133 7.699 -15.984 1 89.25 786 THR B N 1
ATOM 13525 C CA . THR B 1 786 ? 5.645 7.812 -17.359 1 89.25 786 THR B CA 1
ATOM 13526 C C . THR B 1 786 ? 6.656 7.223 -18.344 1 89.25 786 THR B C 1
ATOM 13528 O O . THR B 1 786 ? 6.465 6.113 -18.844 1 89.25 786 THR B O 1
ATOM 13531 N N . SER B 1 787 ? 7.859 7.805 -18.422 1 88.81 787 SER B N 1
ATOM 13532 C CA . SER B 1 787 ? 8.836 7.352 -19.406 1 88.81 787 SER B CA 1
ATOM 13533 C C . SER B 1 787 ? 9.711 6.238 -18.844 1 88.81 787 SER B C 1
ATOM 13535 O O . SER B 1 787 ? 9.867 5.191 -19.484 1 88.81 787 SER B O 1
ATOM 13537 N N . ALA B 1 788 ? 10.227 6.434 -17.688 1 92.75 788 ALA B N 1
ATOM 13538 C CA . ALA B 1 788 ? 11.203 5.504 -17.125 1 92.75 788 ALA B CA 1
ATOM 13539 C C . ALA B 1 788 ? 10.57 4.141 -16.859 1 92.75 788 ALA B C 1
ATOM 13541 O O . ALA B 1 788 ? 11.234 3.105 -17 1 92.75 788 ALA B O 1
ATOM 13542 N N . VAL B 1 789 ? 9.273 4.117 -16.516 1 93.94 789 VAL B N 1
ATOM 13543 C CA . VAL B 1 789 ? 8.57 2.893 -16.141 1 93.94 789 VAL B CA 1
ATOM 13544 C C . VAL B 1 789 ? 8.461 1.971 -17.344 1 93.94 789 VAL B C 1
ATOM 13546 O O . VAL B 1 789 ? 8.461 0.746 -17.203 1 93.94 789 VAL B O 1
ATOM 13549 N N . HIS B 1 790 ? 8.461 2.484 -18.547 1 93.94 790 HIS B N 1
ATOM 13550 C CA . HIS B 1 790 ? 8.375 1.688 -19.766 1 93.94 790 HIS B CA 1
ATOM 13551 C C . HIS B 1 790 ? 9.758 1.388 -20.328 1 93.94 790 HIS B C 1
ATOM 13553 O O . HIS B 1 790 ? 9.969 0.336 -20.938 1 93.94 790 HIS B O 1
ATOM 13559 N N . ASP B 1 791 ? 10.648 2.264 -20.078 1 92.5 791 ASP B N 1
ATOM 13560 C CA . ASP B 1 791 ? 12 2.125 -20.609 1 92.5 791 ASP B CA 1
ATOM 13561 C C . ASP B 1 791 ? 12.734 0.952 -19.969 1 92.5 791 ASP B C 1
ATOM 13563 O O . ASP B 1 791 ? 13.609 0.342 -20.578 1 92.5 791 ASP B O 1
ATOM 13567 N N . VAL B 1 792 ? 12.422 0.671 -18.75 1 92.94 792 VAL B N 1
ATOM 13568 C CA . VAL B 1 792 ? 13.086 -0.406 -18.031 1 92.94 792 VAL B CA 1
ATOM 13569 C C . VAL B 1 792 ? 12.648 -1.756 -18.594 1 92.94 792 VAL B C 1
ATOM 13571 O O . VAL B 1 792 ? 13.336 -2.764 -18.406 1 92.94 792 VAL B O 1
ATOM 13574 N N . LYS B 1 793 ? 11.492 -1.908 -19.297 1 95.19 793 LYS B N 1
ATOM 13575 C CA . LYS B 1 793 ? 10.977 -3.035 -20.078 1 95.19 793 LYS B CA 1
ATOM 13576 C C . LYS B 1 793 ? 10.633 -4.211 -19.172 1 95.19 793 LYS B C 1
ATOM 13578 O O . LYS B 1 793 ? 10.484 -5.344 -19.641 1 95.19 793 LYS B O 1
ATOM 13583 N N . SER B 1 794 ? 10.555 -4.004 -17.812 1 95.69 794 SER B N 1
ATOM 13584 C CA . SER B 1 794 ? 10.117 -5.039 -16.891 1 95.69 794 SER B CA 1
ATOM 13585 C C . SER B 1 794 ? 8.695 -5.5 -17.203 1 95.69 794 SER B C 1
ATOM 13587 O O . SER B 1 794 ? 8.367 -6.68 -17.062 1 95.69 794 SER B O 1
ATOM 13589 N N . ALA B 1 795 ? 7.887 -4.547 -17.656 1 96.62 795 ALA B N 1
ATOM 13590 C CA . ALA B 1 795 ? 6.5 -4.895 -17.953 1 96.62 795 ALA B CA 1
ATOM 13591 C C . ALA B 1 795 ? 6.414 -5.758 -19.219 1 96.62 795 ALA B C 1
ATOM 13593 O O . ALA B 1 795 ? 5.492 -6.562 -19.359 1 96.62 795 ALA B O 1
ATOM 13594 N N . VAL B 1 796 ? 7.355 -5.613 -20.125 1 97.44 796 VAL B N 1
ATOM 13595 C CA . VAL B 1 796 ? 7.41 -6.496 -21.281 1 97.44 796 VAL B CA 1
ATOM 13596 C C . VAL B 1 796 ? 7.641 -7.934 -20.828 1 97.44 796 VAL B C 1
ATOM 13598 O O . VAL B 1 796 ? 6.992 -8.859 -21.328 1 97.44 796 VAL B O 1
ATOM 13601 N N . VAL B 1 797 ? 8.539 -8.109 -19.922 1 97.94 797 VAL B N 1
ATOM 13602 C CA . VAL B 1 797 ? 8.859 -9.43 -19.391 1 97.94 797 VAL B CA 1
ATOM 13603 C C . VAL B 1 797 ? 7.656 -10 -18.641 1 97.94 797 VAL B C 1
ATOM 13605 O O . VAL B 1 797 ? 7.293 -11.164 -18.828 1 97.94 797 VAL B O 1
ATOM 13608 N N . SER B 1 798 ? 7 -9.164 -17.797 1 97.62 798 SER B N 1
ATOM 13609 C CA . SER B 1 798 ? 5.844 -9.594 -17 1 97.62 798 SER B CA 1
ATOM 13610 C C . SER B 1 798 ? 4.703 -10.055 -17.906 1 97.62 798 SER B C 1
ATOM 13612 O O . SER B 1 798 ? 4.133 -11.125 -17.703 1 97.62 798 SER B O 1
ATOM 13614 N N . LYS B 1 799 ? 4.418 -9.25 -18.875 1 96.75 799 LYS B N 1
ATOM 13615 C CA . LYS B 1 799 ? 3.279 -9.523 -19.734 1 96.75 799 LYS B CA 1
ATOM 13616 C C . LYS B 1 799 ? 3.566 -10.711 -20.656 1 96.75 799 LYS B C 1
ATOM 13618 O O . LYS B 1 799 ? 2.658 -11.469 -21 1 96.75 799 LYS B O 1
ATOM 13623 N N . SER B 1 800 ? 4.852 -10.875 -21.031 1 97.25 800 SER B N 1
ATOM 13624 C CA . SER B 1 800 ? 5.227 -12.062 -21.797 1 97.25 800 SER B CA 1
ATOM 13625 C C . SER B 1 800 ? 5.031 -13.336 -20.984 1 97.25 800 SER B C 1
ATOM 13627 O O . SER B 1 800 ? 4.562 -14.344 -21.516 1 97.25 800 SER B O 1
ATOM 13629 N N . LEU B 1 801 ? 5.402 -13.312 -19.766 1 97.19 801 LEU B N 1
ATOM 13630 C CA . LEU B 1 801 ? 5.207 -14.469 -18.891 1 97.19 801 LEU B CA 1
ATOM 13631 C C . LEU B 1 801 ? 3.732 -14.836 -18.797 1 97.19 801 LEU B C 1
ATOM 13633 O O . LEU B 1 801 ? 3.377 -16.016 -18.859 1 97.19 801 LEU B O 1
ATOM 13637 N N . VAL B 1 802 ? 2.877 -13.844 -18.656 1 96.38 802 VAL B N 1
ATOM 13638 C CA . VAL B 1 802 ? 1.441 -14.07 -18.531 1 96.38 802 VAL B CA 1
ATOM 13639 C C . VAL B 1 802 ? 0.91 -14.758 -19.781 1 96.38 802 VAL B C 1
ATOM 13641 O O . VAL B 1 802 ? 0.051 -15.641 -19.703 1 96.38 802 VAL B O 1
ATOM 13644 N N . CYS B 1 803 ? 1.424 -14.359 -20.938 1 95.44 803 CYS B N 1
ATOM 13645 C CA . CYS B 1 803 ? 1.026 -14.977 -22.188 1 95.44 803 CYS B CA 1
ATOM 13646 C C . CYS B 1 803 ? 1.391 -16.453 -22.203 1 95.44 803 CYS B C 1
ATOM 13648 O O . CYS B 1 803 ? 0.712 -17.266 -22.859 1 95.44 803 CYS B O 1
ATOM 13650 N N . LYS B 1 804 ? 2.369 -16.844 -21.484 1 95.06 804 LYS B N 1
ATOM 13651 C CA . LYS B 1 804 ? 2.91 -18.188 -21.562 1 95.06 804 LYS B CA 1
ATOM 13652 C C . LYS B 1 804 ? 2.295 -19.094 -20.5 1 95.06 804 LYS B C 1
ATOM 13654 O O . LYS B 1 804 ? 2.08 -20.281 -20.734 1 95.06 804 LYS B O 1
ATOM 13659 N N . ILE B 1 805 ? 1.937 -18.547 -19.359 1 93.25 805 ILE B N 1
ATOM 13660 C CA . ILE B 1 805 ? 1.443 -19.406 -18.297 1 93.25 805 ILE B CA 1
ATOM 13661 C C . ILE B 1 805 ? -0.069 -19.578 -18.422 1 93.25 805 ILE B C 1
ATOM 13663 O O . ILE B 1 805 ? -0.657 -20.453 -17.781 1 93.25 805 ILE B O 1
ATOM 13667 N N . GLY B 1 806 ? -0.746 -18.812 -19.234 1 86.88 806 GLY B N 1
ATOM 13668 C CA . GLY B 1 806 ? -2.189 -18.906 -19.406 1 86.88 806 GLY B CA 1
ATOM 13669 C C . GLY B 1 806 ? -2.619 -20.047 -20.312 1 86.88 806 GLY B C 1
ATOM 13670 O O . GLY B 1 806 ? -3.777 -20.469 -20.281 1 86.88 806 GLY B O 1
ATOM 13671 N N . ASN B 1 807 ? -1.773 -20.656 -21 1 79.06 807 ASN B N 1
ATOM 13672 C CA . ASN B 1 807 ? -2.051 -21.766 -21.891 1 79.06 807 ASN B CA 1
ATOM 13673 C C . ASN B 1 807 ? -3.264 -21.484 -22.781 1 79.06 807 ASN B C 1
ATOM 13675 O O . ASN B 1 807 ? -4.195 -22.297 -22.828 1 79.06 807 ASN B O 1
ATOM 13679 N N . GLY B 1 808 ? -3.293 -20.234 -23.344 1 80.88 808 GLY B N 1
ATOM 13680 C CA . GLY B 1 808 ? -4.312 -19.875 -24.328 1 80.88 808 GLY B CA 1
ATOM 13681 C C . GLY B 1 808 ? -5.504 -19.156 -23.703 1 80.88 808 GLY B C 1
ATOM 13682 O O . GLY B 1 808 ? -6.309 -18.562 -24.406 1 80.88 808 GLY B O 1
ATOM 13683 N N . GLY B 1 809 ? -5.699 -19.297 -22.453 1 86.12 809 GLY B N 1
ATOM 13684 C CA . GLY B 1 809 ? -6.812 -18.641 -21.797 1 86.12 809 GLY B CA 1
ATOM 13685 C C . GLY B 1 809 ? -6.426 -17.328 -21.125 1 86.12 809 GLY B C 1
ATOM 13686 O O . GLY B 1 809 ? -5.246 -16.984 -21.062 1 86.12 809 GLY B O 1
ATOM 13687 N N . ASP B 1 810 ? -7.492 -16.609 -20.703 1 90.19 810 ASP B N 1
ATOM 13688 C CA . ASP B 1 810 ? -7.277 -15.367 -19.969 1 90.19 810 ASP B CA 1
ATOM 13689 C C . ASP B 1 810 ? -6.867 -15.648 -18.516 1 90.19 810 ASP B C 1
ATOM 13691 O O . ASP B 1 810 ? -7.656 -16.188 -17.734 1 90.19 810 ASP B O 1
ATOM 13695 N N . VAL B 1 811 ? -5.641 -15.266 -18.172 1 94.62 811 VAL B N 1
ATOM 13696 C CA . VAL B 1 811 ? -5.109 -15.516 -16.828 1 94.62 811 VAL B CA 1
ATOM 13697 C C . VAL B 1 811 ? -5.883 -14.695 -15.805 1 94.62 811 VAL B C 1
ATOM 13699 O O . VAL B 1 811 ? -6.152 -15.164 -14.695 1 94.62 811 VAL B O 1
ATOM 13702 N N . PHE B 1 812 ? -6.234 -13.461 -16.203 1 95.81 812 PHE B N 1
ATOM 13703 C CA . PHE B 1 812 ? -7.004 -12.555 -15.359 1 95.81 812 PHE B CA 1
ATOM 13704 C C . PHE B 1 812 ? -8.344 -12.227 -16 1 95.81 812 PHE B C 1
ATOM 13706 O O . PHE B 1 812 ? -8.461 -11.266 -16.766 1 95.81 812 PHE B O 1
ATOM 13713 N N . PRO B 1 813 ? -9.367 -12.891 -15.641 1 93.06 813 PRO B N 1
ATOM 13714 C CA . PRO B 1 813 ? -10.625 -12.797 -16.391 1 93.06 813 PRO B CA 1
ATOM 13715 C C . PRO B 1 813 ? -11.453 -11.578 -15.992 1 93.06 813 PRO B C 1
ATOM 13717 O O . PRO B 1 813 ? -12.297 -11.125 -16.766 1 93.06 813 PRO B O 1
ATOM 13720 N N . THR B 1 814 ? -11.305 -10.977 -14.797 1 94.88 814 THR B N 1
ATOM 13721 C CA . THR B 1 814 ? -12.172 -9.906 -14.32 1 94.88 814 THR B CA 1
ATOM 13722 C C . THR B 1 814 ? -11.484 -8.547 -14.469 1 94.88 814 THR B C 1
ATOM 13724 O O . THR B 1 814 ? -10.258 -8.477 -14.586 1 94.88 814 THR B O 1
ATOM 13727 N N . ALA B 1 815 ? -12.25 -7.465 -14.469 1 95.12 815 ALA B N 1
ATOM 13728 C CA . ALA B 1 815 ? -11.719 -6.105 -14.523 1 95.12 815 ALA B CA 1
ATOM 13729 C C . ALA B 1 815 ? -10.805 -5.816 -13.336 1 95.12 815 ALA B C 1
ATOM 13731 O O . ALA B 1 815 ? -9.773 -5.16 -13.484 1 95.12 815 ALA B O 1
ATOM 13732 N N . ARG B 1 816 ? -11.195 -6.285 -12.211 1 95.88 816 ARG B N 1
ATOM 13733 C CA . ARG B 1 816 ? -10.422 -6.078 -10.992 1 95.88 816 ARG B CA 1
ATOM 13734 C C . ARG B 1 816 ? -9.062 -6.758 -11.078 1 95.88 816 ARG B C 1
ATOM 13736 O O . ARG B 1 816 ? -8.039 -6.156 -10.742 1 95.88 816 ARG B O 1
ATOM 13743 N N . GLU B 1 817 ? -9.055 -7.992 -11.531 1 96.44 817 GLU B N 1
ATOM 13744 C CA . GLU B 1 817 ? -7.805 -8.734 -11.656 1 96.44 817 GLU B CA 1
ATOM 13745 C C . GLU B 1 817 ? -6.887 -8.094 -12.695 1 96.44 817 GLU B C 1
ATOM 13747 O O . GLU B 1 817 ? -5.68 -7.977 -12.477 1 96.44 817 GLU B O 1
ATOM 13752 N N . LYS B 1 818 ? -7.457 -7.742 -13.812 1 96.5 818 LYS B N 1
ATOM 13753 C CA . LYS B 1 818 ? -6.676 -7.078 -14.852 1 96.5 818 LYS B CA 1
ATOM 13754 C C . LYS B 1 818 ? -6.07 -5.773 -14.344 1 96.5 818 LYS B C 1
ATOM 13756 O O . LYS B 1 818 ? -4.93 -5.441 -14.664 1 96.5 818 LYS B O 1
ATOM 13761 N N . TYR B 1 819 ? -6.855 -5.016 -13.57 1 97.38 819 TYR B N 1
ATOM 13762 C CA . TYR B 1 819 ? -6.406 -3.76 -12.984 1 97.38 819 TYR B CA 1
ATOM 13763 C C . TYR B 1 819 ? -5.246 -3.99 -12.023 1 97.38 819 TYR B C 1
ATOM 13765 O O . TYR B 1 819 ? -4.227 -3.299 -12.094 1 97.38 819 TYR B O 1
ATOM 13773 N N . LEU B 1 820 ? -5.391 -4.902 -11.164 1 97.19 820 LEU B N 1
ATOM 13774 C CA . LEU B 1 820 ? -4.375 -5.164 -10.148 1 97.19 820 LEU B CA 1
ATOM 13775 C C . LEU B 1 820 ? -3.111 -5.734 -10.781 1 97.19 820 LEU B C 1
ATOM 13777 O O . LEU B 1 820 ? -2.002 -5.461 -10.32 1 97.19 820 LEU B O 1
ATOM 13781 N N . ALA B 1 821 ? -3.248 -6.551 -11.773 1 97.56 821 ALA B N 1
ATOM 13782 C CA . ALA B 1 821 ? -2.084 -7.07 -12.492 1 97.56 821 ALA B CA 1
ATOM 13783 C C . ALA B 1 821 ? -1.276 -5.938 -13.117 1 97.56 821 ALA B C 1
ATOM 13785 O O . ALA B 1 821 ? -0.052 -5.887 -12.984 1 97.56 821 ALA B O 1
ATOM 13786 N N . GLU B 1 822 ? -1.983 -5.047 -13.789 1 97.12 822 GLU B N 1
ATOM 13787 C CA . GLU B 1 822 ? -1.297 -3.912 -14.398 1 97.12 822 GLU B CA 1
ATOM 13788 C C . GLU B 1 822 ? -0.59 -3.061 -13.344 1 97.12 822 GLU B C 1
ATOM 13790 O O . GLU B 1 822 ? 0.518 -2.572 -13.578 1 97.12 822 GLU B O 1
ATOM 13795 N N . LYS B 1 823 ? -1.269 -2.822 -12.305 1 97 823 LYS B N 1
ATOM 13796 C CA . LYS B 1 823 ? -0.671 -2.076 -11.195 1 97 823 LYS B CA 1
ATOM 13797 C C . LYS B 1 823 ? 0.61 -2.746 -10.711 1 97 823 LYS B C 1
ATOM 13799 O O . LYS B 1 823 ? 1.603 -2.07 -10.43 1 97 823 LYS B O 1
ATOM 13804 N N . LEU B 1 824 ? 0.606 -4.035 -10.578 1 97.81 824 LEU B N 1
ATOM 13805 C CA . LEU B 1 824 ? 1.774 -4.789 -10.133 1 97.81 824 LEU B CA 1
ATOM 13806 C C . LEU B 1 824 ? 2.922 -4.645 -11.133 1 97.81 824 LEU B C 1
ATOM 13808 O O . LEU B 1 824 ? 4.074 -4.461 -10.727 1 97.81 824 LEU B O 1
ATOM 13812 N N . TRP B 1 825 ? 2.607 -4.773 -12.453 1 97.88 825 TRP B N 1
ATOM 13813 C CA . TRP B 1 825 ? 3.648 -4.637 -13.469 1 97.88 825 TRP B CA 1
ATOM 13814 C C . TRP B 1 825 ? 4.316 -3.27 -13.391 1 97.88 825 TRP B C 1
ATOM 13816 O O . TRP B 1 825 ? 5.539 -3.162 -13.492 1 97.88 825 TRP B O 1
ATOM 13826 N N . ARG B 1 826 ? 3.531 -2.25 -13.203 1 97.19 826 ARG B N 1
ATOM 13827 C CA . ARG B 1 826 ? 4.07 -0.898 -13.102 1 97.19 826 ARG B CA 1
ATOM 13828 C C . ARG B 1 826 ? 4.922 -0.744 -11.844 1 97.19 826 ARG B C 1
ATOM 13830 O O . ARG B 1 826 ? 5.98 -0.112 -11.875 1 97.19 826 ARG B O 1
ATOM 13837 N N . GLN B 1 827 ? 4.461 -1.298 -10.758 1 97.38 827 GLN B N 1
ATOM 13838 C CA . GLN B 1 827 ? 5.203 -1.228 -9.5 1 97.38 827 GLN B CA 1
ATOM 13839 C C . GLN B 1 827 ? 6.555 -1.921 -9.625 1 97.38 827 GLN B C 1
ATOM 13841 O O . GLN B 1 827 ? 7.566 -1.411 -9.141 1 97.38 827 GLN B O 1
ATOM 13846 N N . ILE B 1 828 ? 6.543 -3.094 -10.273 1 97.75 828 ILE B N 1
ATOM 13847 C CA . ILE B 1 828 ? 7.785 -3.834 -10.484 1 97.75 828 ILE B CA 1
ATOM 13848 C C . ILE B 1 828 ? 8.742 -3.01 -11.344 1 97.75 828 ILE B C 1
ATOM 13850 O O . ILE B 1 828 ? 9.945 -2.986 -11.094 1 97.75 828 ILE B O 1
ATOM 13854 N N . SER B 1 829 ? 8.188 -2.348 -12.312 1 97.69 829 SER B N 1
ATOM 13855 C CA . SER B 1 829 ? 8.992 -1.51 -13.195 1 97.69 829 SER B CA 1
ATOM 13856 C C . SER B 1 829 ? 9.594 -0.33 -12.445 1 97.69 829 SER B C 1
ATOM 13858 O O . SER B 1 829 ? 10.766 -0.002 -12.625 1 97.69 829 SER B O 1
ATOM 13860 N N . VAL B 1 830 ? 8.797 0.312 -11.609 1 97.62 830 VAL B N 1
ATOM 13861 C CA . VAL B 1 830 ? 9.25 1.45 -10.82 1 97.62 830 VAL B CA 1
ATOM 13862 C C . VAL B 1 830 ? 10.383 1.013 -9.891 1 97.62 830 VAL B C 1
ATOM 13864 O O . VAL B 1 830 ? 11.438 1.65 -9.844 1 97.62 830 VAL B O 1
ATOM 13867 N N . GLU B 1 831 ? 10.141 -0.025 -9.172 1 97.12 831 GLU B N 1
ATOM 13868 C CA . GLU B 1 831 ? 11.148 -0.564 -8.266 1 97.12 831 GLU B CA 1
ATOM 13869 C C . GLU B 1 831 ? 12.422 -0.943 -9.023 1 97.12 831 GLU B C 1
ATOM 13871 O O . GLU B 1 831 ? 13.531 -0.632 -8.578 1 97.12 831 GLU B O 1
ATOM 13876 N N . GLY B 1 832 ? 12.195 -1.649 -10.156 1 96 832 GLY B N 1
ATOM 13877 C CA . GLY B 1 832 ? 13.336 -2.064 -10.969 1 96 832 GLY B CA 1
ATOM 13878 C C . GLY B 1 832 ? 14.195 -0.904 -11.43 1 96 832 GLY B C 1
ATOM 13879 O O . GLY B 1 832 ? 15.422 -0.987 -11.414 1 96 832 GLY B O 1
ATOM 13880 N N . ARG B 1 833 ? 13.586 0.172 -11.852 1 95.94 833 ARG B N 1
ATOM 13881 C CA . ARG B 1 833 ? 14.312 1.352 -12.305 1 95.94 833 ARG B CA 1
ATOM 13882 C C . ARG B 1 833 ? 15.125 1.963 -11.164 1 95.94 833 ARG B C 1
ATOM 13884 O O . ARG B 1 833 ? 16.281 2.328 -11.352 1 95.94 833 ARG B O 1
ATOM 13891 N N . LEU B 1 834 ? 14.555 2.092 -9.992 1 96.56 834 LEU B N 1
ATOM 13892 C CA . LEU B 1 834 ? 15.227 2.697 -8.852 1 96.56 834 LEU B CA 1
ATOM 13893 C C . LEU B 1 834 ? 16.453 1.887 -8.453 1 96.56 834 LEU B C 1
ATOM 13895 O O . LEU B 1 834 ? 17.531 2.449 -8.227 1 96.56 834 LEU B O 1
ATOM 13899 N N . TRP B 1 835 ? 16.344 0.55 -8.414 1 94.88 835 TRP B N 1
ATOM 13900 C CA . TRP B 1 835 ? 17.469 -0.302 -8.055 1 94.88 835 TRP B CA 1
ATOM 13901 C C . TRP B 1 835 ? 18.547 -0.257 -9.133 1 94.88 835 TRP B C 1
ATOM 13903 O O . TRP B 1 835 ? 19.734 -0.239 -8.82 1 94.88 835 TRP B O 1
ATOM 13913 N N . ASN B 1 836 ? 18.094 -0.33 -10.391 1 93.81 836 ASN B N 1
ATOM 13914 C CA . ASN B 1 836 ? 19.047 -0.244 -11.492 1 93.81 836 ASN B CA 1
ATOM 13915 C C . ASN B 1 836 ? 19.828 1.062 -11.453 1 93.81 836 ASN B C 1
ATOM 13917 O O . ASN B 1 836 ? 21.047 1.063 -11.664 1 93.81 836 ASN B O 1
ATOM 13921 N N . ASP B 1 837 ? 19.156 2.191 -11.266 1 94.38 837 ASP B N 1
ATOM 13922 C CA . ASP B 1 837 ? 19.797 3.494 -11.18 1 94.38 837 ASP B CA 1
ATOM 13923 C C . ASP B 1 837 ? 20.766 3.547 -10 1 94.38 837 ASP B C 1
ATOM 13925 O O . ASP B 1 837 ? 21.844 4.133 -10.094 1 94.38 837 ASP B O 1
ATOM 13929 N N . PHE B 1 838 ? 20.422 2.982 -8.875 1 94.88 838 PHE B N 1
ATOM 13930 C CA . PHE B 1 838 ? 21.266 2.967 -7.695 1 94.88 838 PHE B CA 1
ATOM 13931 C C . PHE B 1 838 ? 22.562 2.203 -7.973 1 94.88 838 PHE B C 1
ATOM 13933 O O . PHE B 1 838 ? 23.641 2.652 -7.598 1 94.88 838 PHE B O 1
ATOM 13940 N N . GLY B 1 839 ? 22.406 1.086 -8.633 1 91.56 839 GLY B N 1
ATOM 13941 C CA . GLY B 1 839 ? 23.562 0.258 -8.914 1 91.56 839 GLY B CA 1
ATOM 13942 C C . GLY B 1 839 ? 24.453 0.825 -10.008 1 91.56 839 GLY B C 1
ATOM 13943 O O . GLY B 1 839 ? 25.609 0.422 -10.148 1 91.56 839 GLY B O 1
ATOM 13944 N N . SER B 1 840 ? 23.938 1.857 -10.75 1 90.75 840 SER B N 1
ATOM 13945 C CA . SER B 1 840 ? 24.703 2.307 -11.914 1 90.75 840 SER B CA 1
ATOM 13946 C C . SER B 1 840 ? 25.047 3.787 -11.805 1 90.75 840 SER B C 1
ATOM 13948 O O . SER B 1 840 ? 25.312 4.445 -12.82 1 90.75 840 SER B O 1
ATOM 13950 N N . ILE B 1 841 ? 24.969 4.402 -10.688 1 90.19 841 ILE B N 1
ATOM 13951 C CA . ILE B 1 841 ? 25.188 5.832 -10.516 1 90.19 841 ILE B CA 1
ATOM 13952 C C . ILE B 1 841 ? 26.531 6.227 -11.148 1 90.19 841 ILE B C 1
ATOM 13954 O O . ILE B 1 841 ? 26.578 7.137 -11.984 1 90.19 841 ILE B O 1
ATOM 13958 N N . GLU B 1 842 ? 27.609 5.527 -10.859 1 87.25 842 GLU B N 1
ATOM 13959 C CA . GLU B 1 842 ? 28.953 5.867 -11.344 1 87.25 842 GLU B CA 1
ATOM 13960 C C . GLU B 1 842 ? 29.078 5.574 -12.836 1 87.25 842 GLU B C 1
ATOM 13962 O O . GLU B 1 842 ? 29.703 6.348 -13.57 1 87.25 842 GLU B O 1
ATOM 13967 N N . ARG B 1 843 ? 28.547 4.469 -13.242 1 85.94 843 ARG B N 1
ATOM 13968 C CA . ARG B 1 843 ? 28.594 4.109 -14.656 1 85.94 843 ARG B CA 1
ATOM 13969 C C . ARG B 1 843 ? 27.859 5.133 -15.5 1 85.94 843 ARG B C 1
ATOM 13971 O O . ARG B 1 843 ? 28.328 5.535 -16.562 1 85.94 843 ARG B O 1
ATOM 13978 N N . ASP B 1 844 ? 26.719 5.477 -15.023 1 87.31 844 ASP B N 1
ATOM 13979 C CA . ASP B 1 844 ? 25.906 6.426 -15.766 1 87.31 844 ASP B CA 1
ATOM 13980 C C . ASP B 1 844 ? 26.547 7.809 -15.789 1 87.31 844 ASP B C 1
ATOM 13982 O O . ASP B 1 844 ? 26.422 8.547 -16.766 1 87.31 844 ASP B O 1
ATOM 13986 N N . ARG B 1 845 ? 27.141 8.117 -14.742 1 85.44 845 ARG B N 1
ATOM 13987 C CA . ARG B 1 845 ? 27.875 9.375 -14.703 1 85.44 845 ARG B CA 1
ATOM 13988 C C . ARG B 1 845 ? 28.969 9.406 -15.75 1 85.44 845 ARG B C 1
ATOM 13990 O O . ARG B 1 845 ? 29.125 10.391 -16.484 1 85.44 845 ARG B O 1
ATOM 13997 N N . LEU B 1 846 ? 29.656 8.305 -15.906 1 83.25 846 LEU B N 1
ATOM 13998 C CA . LEU B 1 846 ? 30.766 8.203 -16.844 1 83.25 846 LEU B CA 1
ATOM 13999 C C . LEU B 1 846 ? 30.281 8.156 -18.281 1 83.25 846 LEU B C 1
ATOM 14001 O O . LEU B 1 846 ? 30.906 8.727 -19.172 1 83.25 846 LEU B O 1
ATOM 14005 N N . ALA B 1 847 ? 29.172 7.539 -18.469 1 79.12 847 ALA B N 1
ATOM 14006 C CA . ALA B 1 847 ? 28.641 7.367 -19.812 1 79.12 847 ALA B CA 1
ATOM 14007 C C . ALA B 1 847 ? 27.672 8.5 -20.172 1 79.12 847 ALA B C 1
ATOM 14009 O O . ALA B 1 847 ? 27.141 8.539 -21.281 1 79.12 847 ALA B O 1
ATOM 14010 N N . SER B 1 848 ? 27.312 9.391 -19.219 1 80.88 848 SER B N 1
ATOM 14011 C CA . SER B 1 848 ? 26.359 10.492 -19.406 1 80.88 848 SER B CA 1
ATOM 14012 C C . SER B 1 848 ? 24.969 9.969 -19.703 1 80.88 848 SER B C 1
ATOM 14014 O O . SER B 1 848 ? 24.297 10.453 -20.609 1 80.88 848 SER B O 1
ATOM 14016 N N . ASN B 1 849 ? 24.719 8.883 -19.031 1 83 849 ASN B N 1
ATOM 14017 C CA . ASN B 1 849 ? 23.359 8.359 -19.094 1 83 849 ASN B CA 1
ATOM 14018 C C . ASN B 1 849 ? 22.469 8.969 -18.016 1 83 849 ASN B C 1
ATOM 14020 O O . ASN B 1 849 ? 22.906 9.188 -16.891 1 83 849 ASN B O 1
ATOM 14024 N N . LEU B 1 850 ? 21.266 9.164 -18.359 1 87.12 850 LEU B N 1
ATOM 14025 C CA . LEU B 1 850 ? 20.312 9.742 -17.406 1 87.12 850 LEU B CA 1
ATOM 14026 C C . LEU B 1 850 ? 20.047 8.781 -16.25 1 87.12 850 LEU B C 1
ATOM 14028 O O . LEU B 1 850 ? 19.75 7.609 -16.484 1 87.12 850 LEU B O 1
ATOM 14032 N N . ASN B 1 851 ? 20.266 9.25 -15.086 1 91.38 851 ASN B N 1
ATOM 14033 C CA . ASN B 1 851 ? 20.016 8.523 -13.844 1 91.38 851 ASN B CA 1
ATOM 14034 C C . ASN B 1 851 ? 19.047 9.273 -12.93 1 91.38 851 ASN B C 1
ATOM 14036 O O . ASN B 1 851 ? 18.922 10.5 -13.031 1 91.38 851 ASN B O 1
ATOM 14040 N N . SER B 1 852 ? 18.359 8.609 -12.086 1 93.44 852 SER B N 1
ATOM 14041 C CA . SER B 1 852 ? 17.422 9.219 -11.141 1 93.44 852 SER B CA 1
ATOM 14042 C C . SER B 1 852 ? 18.078 10.344 -10.352 1 93.44 852 SER B C 1
ATOM 14044 O O . SER B 1 852 ? 17.438 11.344 -10.031 1 93.44 852 SER B O 1
ATOM 14046 N N . VAL B 1 853 ? 19.312 10.219 -9.992 1 92.94 853 VAL B N 1
ATOM 14047 C CA . VAL B 1 853 ? 20.016 11.148 -9.102 1 92.94 853 VAL B CA 1
ATOM 14048 C C . VAL B 1 853 ? 20.312 12.445 -9.844 1 92.94 853 VAL B C 1
ATOM 14050 O O . VAL B 1 853 ? 20.703 13.445 -9.234 1 92.94 853 VAL B O 1
ATOM 14053 N N . ASN B 1 854 ? 20.062 12.453 -11.188 1 91.25 854 ASN B N 1
ATOM 14054 C CA . ASN B 1 854 ? 20.312 13.648 -11.984 1 91.25 854 ASN B CA 1
ATOM 14055 C C . ASN B 1 854 ? 19.172 14.656 -11.867 1 91.25 854 ASN B C 1
ATOM 14057 O O . ASN B 1 854 ? 19.266 15.781 -12.359 1 91.25 854 ASN B O 1
ATOM 14061 N N . PHE B 1 855 ? 18.125 14.328 -11.234 1 92 855 PHE B N 1
ATOM 14062 C CA . PHE B 1 855 ? 17.016 15.25 -11.023 1 92 855 PHE B CA 1
ATOM 14063 C C . PHE B 1 855 ? 17.312 16.203 -9.875 1 92 855 PHE B C 1
ATOM 14065 O O . PHE B 1 855 ? 17.891 15.797 -8.859 1 92 855 PHE B O 1
ATOM 14072 N N . PRO B 1 856 ? 16.906 17.438 -10.039 1 90.44 856 PRO B N 1
ATOM 14073 C CA . PRO B 1 856 ? 17.281 18.484 -9.078 1 90.44 856 PRO B CA 1
ATOM 14074 C C . PRO B 1 856 ? 16.781 18.188 -7.664 1 90.44 856 PRO B C 1
ATOM 14076 O O . PRO B 1 856 ? 17.359 18.656 -6.688 1 90.44 856 PRO B O 1
ATOM 14079 N N . GLU B 1 857 ? 15.758 17.438 -7.461 1 92.69 857 GLU B N 1
ATOM 14080 C CA . GLU B 1 857 ? 15.203 17.109 -6.152 1 92.69 857 GLU B CA 1
ATOM 14081 C C . GLU B 1 857 ? 16.234 16.438 -5.262 1 92.69 857 GLU B C 1
ATOM 14083 O O . GLU B 1 857 ? 16.266 16.656 -4.047 1 92.69 857 GLU B O 1
ATOM 14088 N N . PHE B 1 858 ? 17.141 15.68 -5.91 1 94 858 PHE B N 1
ATOM 14089 C CA . PHE B 1 858 ? 18.109 14.898 -5.141 1 94 858 PHE B CA 1
ATOM 14090 C C . PHE B 1 858 ? 19.281 15.766 -4.707 1 94 858 PHE B C 1
ATOM 14092 O O . PHE B 1 858 ? 19.906 15.5 -3.676 1 94 858 PHE B O 1
ATOM 14099 N N . SER B 1 859 ? 19.562 16.812 -5.453 1 91.62 859 SER B N 1
ATOM 14100 C CA . SER B 1 859 ? 20.766 17.594 -5.207 1 91.62 859 SER B CA 1
ATOM 14101 C C . SER B 1 859 ? 20.453 18.875 -4.465 1 91.62 859 SER B C 1
ATOM 14103 O O . SER B 1 859 ? 21.344 19.703 -4.23 1 91.62 859 SER B O 1
ATOM 14105 N N . SER B 1 860 ? 19.219 19.109 -4.121 1 89.69 860 SER B N 1
ATOM 14106 C CA . SER B 1 860 ? 18.891 20.297 -3.346 1 89.69 860 SER B CA 1
ATOM 14107 C C . SER B 1 860 ? 19.609 20.297 -2.004 1 89.69 860 SER B C 1
ATOM 14109 O O . SER B 1 860 ? 19.75 19.25 -1.369 1 89.69 860 SER B O 1
ATOM 14111 N N . PRO B 1 861 ? 20.109 21.438 -1.583 1 89.56 861 PRO B N 1
ATOM 14112 C CA . PRO B 1 861 ? 20.828 21.516 -0.316 1 89.56 861 PRO B CA 1
ATOM 14113 C C . PRO B 1 861 ? 20.047 20.938 0.855 1 89.56 861 PRO B C 1
ATOM 14115 O O . PRO B 1 861 ? 20.609 20.25 1.712 1 89.56 861 PRO B O 1
ATOM 14118 N N . GLN B 1 862 ? 18.828 21.172 0.9 1 87.81 862 GLN B N 1
ATOM 14119 C CA . GLN B 1 862 ? 18 20.672 1.984 1 87.81 862 GLN B CA 1
ATOM 14120 C C . GLN B 1 862 ? 17.906 19.141 1.96 1 87.81 862 GLN B C 1
ATOM 14122 O O . GLN B 1 862 ? 17.953 18.5 3.01 1 87.81 862 GLN B O 1
ATOM 14127 N N . SER B 1 863 ? 17.812 18.609 0.753 1 90.88 863 SER B N 1
ATOM 14128 C CA . SER B 1 863 ? 17.734 17.156 0.62 1 90.88 863 SER B CA 1
ATOM 14129 C C . SER B 1 863 ? 19.047 16.5 1.059 1 90.88 863 SER B C 1
ATOM 14131 O O . SER B 1 863 ? 19.016 15.438 1.69 1 90.88 863 SER B O 1
ATOM 14133 N N . LEU B 1 864 ? 20.109 17.078 0.652 1 92.38 864 LEU B N 1
ATOM 14134 C CA . LEU B 1 864 ? 21.422 16.547 1.018 1 92.38 864 LEU B CA 1
ATOM 14135 C C . LEU B 1 864 ? 21.641 16.609 2.525 1 92.38 864 LEU B C 1
ATOM 14137 O O . LEU B 1 864 ? 22.172 15.68 3.125 1 92.38 864 LEU B O 1
ATOM 14141 N N . LEU B 1 865 ? 21.219 17.672 3.068 1 90.06 865 LEU B N 1
ATOM 14142 C CA . LEU B 1 865 ? 21.406 17.906 4.496 1 90.06 865 LEU B CA 1
ATOM 14143 C C . LEU B 1 865 ? 20.531 16.953 5.316 1 90.06 865 LEU B C 1
ATOM 14145 O O . LEU B 1 865 ? 21 16.375 6.297 1 90.06 865 LEU B O 1
ATOM 14149 N N . LEU B 1 866 ? 19.344 16.719 4.902 1 88.94 866 LEU B N 1
ATOM 14150 C CA . LEU B 1 866 ? 18.359 16.031 5.73 1 88.94 866 LEU B CA 1
ATOM 14151 C C . LEU B 1 866 ? 18.375 14.531 5.438 1 88.94 866 LEU B C 1
ATOM 14153 O O . LEU B 1 866 ? 18.172 13.719 6.344 1 88.94 866 LEU B O 1
ATOM 14157 N N . ASP B 1 867 ? 18.531 14.094 4.137 1 92 867 ASP B N 1
ATOM 14158 C CA . ASP B 1 867 ? 18.359 12.695 3.764 1 92 867 ASP B CA 1
ATOM 14159 C C . ASP B 1 867 ? 19.703 12.086 3.324 1 92 867 ASP B C 1
ATOM 14161 O O . ASP B 1 867 ? 19.75 10.922 2.926 1 92 867 ASP B O 1
ATOM 14165 N N . GLY B 1 868 ? 20.766 12.859 3.375 1 92.62 868 GLY B N 1
ATOM 14166 C CA . GLY B 1 868 ? 22.078 12.328 3.041 1 92.62 868 GLY B CA 1
ATOM 14167 C C . GLY B 1 868 ? 22.438 12.508 1.578 1 92.62 868 GLY B C 1
ATOM 14168 O O . GLY B 1 868 ? 21.781 13.258 0.857 1 92.62 868 GLY B O 1
ATOM 14169 N N . ASP B 1 869 ? 23.484 11.852 1.118 1 93.75 869 ASP B N 1
ATOM 14170 C CA . ASP B 1 869 ? 23.969 12 -0.254 1 93.75 869 ASP B CA 1
ATOM 14171 C C . ASP B 1 869 ? 22.969 11.406 -1.247 1 93.75 869 ASP B C 1
ATOM 14173 O O . ASP B 1 869 ? 21.969 10.797 -0.846 1 93.75 869 ASP B O 1
ATOM 14177 N N . VAL B 1 870 ? 23.156 11.57 -2.516 1 94.06 870 VAL B N 1
ATOM 14178 C CA . VAL B 1 870 ? 22.188 11.211 -3.549 1 94.06 870 VAL B CA 1
ATOM 14179 C C . VAL B 1 870 ? 21.984 9.695 -3.555 1 94.06 870 VAL B C 1
ATOM 14181 O O . VAL B 1 870 ? 20.891 9.219 -3.848 1 94.06 870 VAL B O 1
ATOM 14184 N N . GLY B 1 871 ? 23.031 8.906 -3.312 1 93.75 871 GLY B N 1
ATOM 14185 C CA . GLY B 1 871 ? 22.906 7.461 -3.24 1 93.75 871 GLY B CA 1
ATOM 14186 C C . GLY B 1 871 ? 22.016 6.996 -2.098 1 93.75 871 GLY B C 1
ATOM 14187 O O . GLY B 1 871 ? 21.203 6.098 -2.271 1 93.75 871 GLY B O 1
ATOM 14188 N N . THR B 1 872 ? 22.219 7.613 -0.975 1 95.31 872 THR B N 1
ATOM 14189 C CA . THR B 1 872 ? 21.422 7.266 0.199 1 95.31 872 THR B CA 1
ATOM 14190 C C . THR B 1 872 ? 19.953 7.605 -0.024 1 95.31 872 THR B C 1
ATOM 14192 O O . THR B 1 872 ? 19.078 6.844 0.367 1 95.31 872 THR B O 1
ATOM 14195 N N . GLN B 1 873 ? 19.734 8.727 -0.623 1 95.94 873 GLN B N 1
ATOM 14196 C CA . GLN B 1 873 ? 18.375 9.141 -0.926 1 95.94 873 GLN B CA 1
ATOM 14197 C C . GLN B 1 873 ? 17.688 8.148 -1.865 1 95.94 873 GLN B C 1
ATOM 14199 O O . GLN B 1 873 ? 16.547 7.766 -1.643 1 95.94 873 GLN B O 1
ATOM 14204 N N . LEU B 1 874 ? 18.406 7.766 -2.904 1 96 874 LEU B N 1
ATOM 14205 C CA . LEU B 1 874 ? 17.875 6.836 -3.891 1 96 874 LEU B CA 1
ATOM 14206 C C . LEU B 1 874 ? 17.609 5.473 -3.266 1 96 874 LEU B C 1
ATOM 14208 O O . LEU B 1 874 ? 16.625 4.812 -3.596 1 96 874 LEU B O 1
ATOM 14212 N N . LEU B 1 875 ? 18.469 5.023 -2.373 1 95.31 875 LEU B N 1
ATOM 14213 C CA . LEU B 1 875 ? 18.312 3.76 -1.664 1 95.31 875 LEU B CA 1
ATOM 14214 C C . LEU B 1 875 ? 17.031 3.771 -0.829 1 95.31 875 LEU B C 1
ATOM 14216 O O . LEU B 1 875 ? 16.281 2.787 -0.809 1 95.31 875 LEU B O 1
ATOM 14220 N N . GLN B 1 876 ? 16.75 4.871 -0.184 1 95.06 876 GLN B N 1
ATOM 14221 C CA . GLN B 1 876 ? 15.547 4.996 0.636 1 95.06 876 GLN B CA 1
ATOM 14222 C C . GLN B 1 876 ? 14.289 4.898 -0.216 1 95.06 876 GLN B C 1
ATOM 14224 O O . GLN B 1 876 ? 13.305 4.27 0.187 1 95.06 876 GLN B O 1
ATOM 14229 N N . LEU B 1 877 ? 14.32 5.484 -1.367 1 97.06 877 LEU B N 1
ATOM 14230 C CA . LEU B 1 877 ? 13.164 5.434 -2.262 1 97.06 877 LEU B CA 1
ATOM 14231 C C . LEU B 1 877 ? 12.984 4.031 -2.826 1 97.06 877 LEU B C 1
ATOM 14233 O O . LEU B 1 877 ? 11.852 3.562 -2.979 1 97.06 877 LEU B O 1
ATOM 14237 N N . ALA B 1 878 ? 14.062 3.363 -3.18 1 96.75 878 ALA B N 1
ATOM 14238 C CA . ALA B 1 878 ? 14 1.997 -3.689 1 96.75 878 ALA B CA 1
ATOM 14239 C C . ALA B 1 878 ? 13.414 1.05 -2.646 1 96.75 878 ALA B C 1
ATOM 14241 O O . ALA B 1 878 ? 12.594 0.188 -2.971 1 96.75 878 ALA B O 1
ATOM 14242 N N . GLU B 1 879 ? 13.836 1.223 -1.404 1 95.62 879 GLU B N 1
ATOM 14243 C CA . GLU B 1 879 ? 13.32 0.402 -0.311 1 95.62 879 GLU B CA 1
ATOM 14244 C C . GLU B 1 879 ? 11.828 0.657 -0.083 1 95.62 879 GLU B C 1
ATOM 14246 O O . GLU B 1 879 ? 11.07 -0.277 0.174 1 95.62 879 GLU B O 1
ATOM 14251 N N . TYR B 1 880 ? 11.523 1.861 -0.164 1 96.94 880 TYR B N 1
ATOM 14252 C CA . TYR B 1 880 ? 10.117 2.213 -0.015 1 96.94 880 TYR B CA 1
ATOM 14253 C C . TYR B 1 880 ? 9.266 1.534 -1.084 1 96.94 880 TYR B C 1
ATOM 14255 O O . TYR B 1 880 ? 8.227 0.944 -0.778 1 96.94 880 TYR B O 1
ATOM 14263 N N . GLU B 1 881 ? 9.648 1.667 -2.373 1 97.5 881 GLU B N 1
ATOM 14264 C CA . GLU B 1 881 ? 8.859 1.111 -3.467 1 97.5 881 GLU B CA 1
ATOM 14265 C C . GLU B 1 881 ? 8.898 -0.414 -3.457 1 97.5 881 GLU B C 1
ATOM 14267 O O . GLU B 1 881 ? 7.98 -1.067 -3.959 1 97.5 881 GLU B O 1
ATOM 14272 N N . HIS B 1 882 ? 9.977 -1.03 -2.891 1 96.69 882 HIS B N 1
ATOM 14273 C CA . HIS B 1 882 ? 10.008 -2.471 -2.67 1 96.69 882 HIS B CA 1
ATOM 14274 C C . HIS B 1 882 ? 8.844 -2.92 -1.793 1 96.69 882 HIS B C 1
ATOM 14276 O O . HIS B 1 882 ? 8.164 -3.9 -2.109 1 96.69 882 HIS B O 1
ATOM 14282 N N . LYS B 1 883 ? 8.562 -2.154 -0.75 1 96.06 883 LYS B N 1
ATOM 14283 C CA . LYS B 1 883 ? 7.445 -2.467 0.136 1 96.06 883 LYS B CA 1
ATOM 14284 C C . LYS B 1 883 ? 6.113 -2.32 -0.589 1 96.06 883 LYS B C 1
ATOM 14286 O O . LYS B 1 883 ? 5.188 -3.105 -0.363 1 96.06 883 LYS B O 1
ATOM 14291 N N . CYS B 1 884 ? 6.047 -1.3 -1.41 1 96.56 884 CYS B N 1
ATOM 14292 C CA . CYS B 1 884 ? 4.824 -1.087 -2.178 1 96.56 884 CYS B CA 1
ATOM 14293 C C . CYS B 1 884 ? 4.578 -2.24 -3.143 1 96.56 884 CYS B C 1
ATOM 14295 O O . CYS B 1 884 ? 3.441 -2.682 -3.312 1 96.56 884 CYS B O 1
ATOM 14297 N N . THR B 1 885 ? 5.637 -2.725 -3.773 1 97.75 885 THR B N 1
ATOM 14298 C CA . THR B 1 885 ? 5.512 -3.838 -4.707 1 97.75 885 THR B CA 1
ATOM 14299 C C . THR B 1 885 ? 5.039 -5.098 -3.99 1 97.75 885 THR B C 1
ATOM 14301 O O . THR B 1 885 ? 4.172 -5.816 -4.492 1 97.75 885 THR B O 1
ATOM 1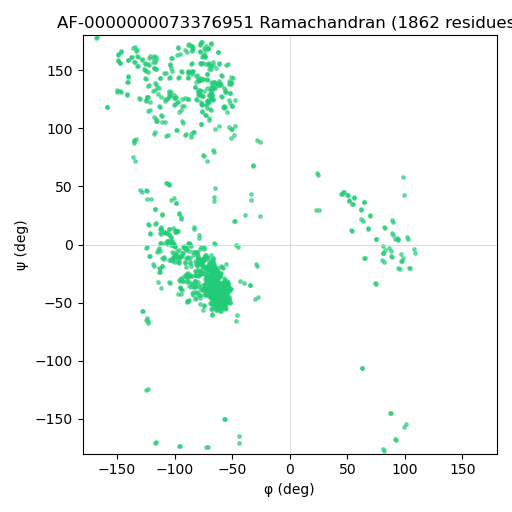4304 N N . LEU B 1 886 ? 5.609 -5.375 -2.867 1 96.94 886 LEU B N 1
ATOM 14305 C CA . LEU B 1 886 ? 5.219 -6.539 -2.082 1 96.94 886 LEU B CA 1
ATOM 14306 C C . LEU B 1 886 ? 3.742 -6.465 -1.699 1 96.94 886 LEU B C 1
ATOM 14308 O O . LEU B 1 886 ? 3.037 -7.477 -1.728 1 96.94 886 LEU B O 1
ATOM 14312 N N . SER B 1 887 ? 3.299 -5.273 -1.346 1 96.38 887 SER B N 1
ATOM 14313 C CA . SER B 1 887 ? 1.892 -5.09 -1.005 1 96.38 887 SER B CA 1
ATOM 14314 C C . SER B 1 887 ? 0.991 -5.371 -2.203 1 96.38 887 SER B C 1
ATOM 14316 O O . SER B 1 887 ? -0.044 -6.023 -2.068 1 96.38 887 SER B O 1
ATOM 14318 N N . CYS B 1 888 ? 1.357 -4.859 -3.363 1 96.75 888 CYS B N 1
ATOM 14319 C CA . CYS B 1 888 ? 0.583 -5.082 -4.578 1 96.75 888 CYS B CA 1
ATOM 14320 C C . CYS B 1 888 ? 0.543 -6.562 -4.938 1 96.75 888 CYS B C 1
ATOM 14322 O O . CYS B 1 888 ? -0.499 -7.078 -5.344 1 96.75 888 CYS B O 1
ATOM 14324 N N . LEU B 1 889 ? 1.711 -7.23 -4.836 1 98 889 LEU B N 1
ATOM 14325 C CA . LEU B 1 889 ? 1.787 -8.656 -5.113 1 98 889 LEU B CA 1
ATOM 14326 C C . LEU B 1 889 ? 0.874 -9.445 -4.176 1 98 889 LEU B C 1
ATOM 14328 O O . LEU B 1 889 ? 0.15 -10.344 -4.613 1 98 889 LEU B O 1
ATOM 14332 N N . ASN B 1 890 ? 0.89 -9.078 -2.916 1 97.38 890 ASN B N 1
ATOM 14333 C CA . ASN B 1 890 ? 0.056 -9.75 -1.925 1 97.38 890 ASN B CA 1
ATOM 14334 C C . ASN B 1 890 ? -1.43 -9.57 -2.227 1 97.38 890 ASN B C 1
ATOM 14336 O O . ASN B 1 890 ? -2.225 -10.484 -2.023 1 97.38 890 ASN B O 1
ATOM 14340 N N . ASP B 1 891 ? -1.813 -8.414 -2.65 1 96.38 891 ASP B N 1
ATOM 14341 C CA . ASP B 1 891 ? -3.211 -8.141 -2.969 1 96.38 891 ASP B CA 1
ATOM 14342 C C . ASP B 1 891 ? -3.699 -9.031 -4.109 1 96.38 891 ASP B C 1
ATOM 14344 O O . ASP B 1 891 ? -4.793 -9.594 -4.035 1 96.38 891 ASP B O 1
ATOM 14348 N N . LEU B 1 892 ? -2.932 -9.148 -5.156 1 97.31 892 LEU B N 1
ATOM 14349 C CA . LEU B 1 892 ? -3.322 -9.945 -6.309 1 97.31 892 LEU B CA 1
ATOM 14350 C C . LEU B 1 892 ? -3.291 -11.438 -5.977 1 97.31 892 LEU B C 1
ATOM 14352 O O . LEU B 1 892 ? -4.199 -12.18 -6.355 1 97.31 892 LEU B O 1
ATOM 14356 N N . THR B 1 893 ? -2.246 -11.914 -5.266 1 96.75 893 THR B N 1
ATOM 14357 C CA . THR B 1 893 ? -2.105 -13.328 -4.945 1 96.75 893 THR B CA 1
ATOM 14358 C C . THR B 1 893 ? -3.209 -13.781 -3.988 1 96.75 893 THR B C 1
ATOM 14360 O O . THR B 1 893 ? -3.662 -14.922 -4.051 1 96.75 893 THR B O 1
ATOM 14363 N N . GLN B 1 894 ? -3.672 -12.883 -3.145 1 95.62 894 GLN B N 1
ATOM 14364 C CA . GLN B 1 894 ? -4.777 -13.211 -2.254 1 95.62 894 GLN B CA 1
ATOM 14365 C C . GLN B 1 894 ? -6.055 -13.492 -3.041 1 95.62 894 GLN B C 1
ATOM 14367 O O . GLN B 1 894 ? -6.816 -14.398 -2.705 1 95.62 894 GLN B O 1
ATOM 14372 N N . ILE B 1 895 ? -6.285 -12.711 -4.047 1 94.25 895 ILE B N 1
ATOM 14373 C CA . ILE B 1 895 ? -7.449 -12.914 -4.902 1 94.25 895 ILE B CA 1
ATOM 14374 C C . ILE B 1 895 ? -7.328 -14.25 -5.633 1 94.25 895 ILE B C 1
ATOM 14376 O O . ILE B 1 895 ? -8.289 -15.023 -5.691 1 94.25 895 ILE B O 1
ATOM 14380 N N . LEU B 1 896 ? -6.164 -14.562 -6.164 1 93.94 896 LEU B N 1
ATOM 14381 C CA . LEU B 1 896 ? -5.93 -15.797 -6.906 1 93.94 896 LEU B CA 1
ATOM 14382 C C . LEU B 1 896 ? -6.07 -17.016 -6 1 93.94 896 LEU B C 1
ATOM 14384 O O . LEU B 1 896 ? -6.695 -18 -6.379 1 93.94 896 LEU B O 1
ATOM 14388 N N . ASP B 1 897 ? -5.551 -16.922 -4.836 1 92.06 897 ASP B N 1
ATOM 14389 C CA . ASP B 1 897 ? -5.633 -18.031 -3.885 1 92.06 897 ASP B CA 1
ATOM 14390 C C . ASP B 1 897 ? -7.082 -18.281 -3.459 1 92.06 897 ASP B C 1
ATOM 14392 O O . ASP B 1 897 ? -7.516 -19.422 -3.354 1 92.06 897 ASP B O 1
ATOM 14396 N N . SER B 1 898 ? -7.809 -17.219 -3.279 1 90 898 SER B N 1
ATOM 14397 C CA . SER B 1 898 ? -9.188 -17.344 -2.82 1 90 898 SER B CA 1
ATOM 14398 C C . SER B 1 898 ? -10.094 -17.891 -3.916 1 90 898 SER B C 1
ATOM 14400 O O . SER B 1 898 ? -11.148 -18.469 -3.631 1 90 898 SER B O 1
ATOM 14402 N N . THR B 1 899 ? -9.68 -17.812 -5.145 1 86.56 899 THR B N 1
ATOM 14403 C CA . THR B 1 899 ? -10.5 -18.297 -6.254 1 86.56 899 THR B CA 1
ATOM 14404 C C . THR B 1 899 ? -9.969 -19.625 -6.789 1 86.56 899 THR B C 1
ATOM 14406 O O . THR B 1 899 ? -10.273 -20 -7.918 1 86.56 899 THR B O 1
ATOM 14409 N N . GLY B 1 900 ? -9.086 -20.281 -6.098 1 84.88 900 GLY B N 1
ATOM 14410 C CA . GLY B 1 900 ? -8.617 -21.609 -6.426 1 84.88 900 GLY B CA 1
ATOM 14411 C C . GLY B 1 900 ? -7.523 -21.625 -7.477 1 84.88 900 GLY B C 1
ATOM 14412 O O . GLY B 1 900 ? -7.262 -22.656 -8.102 1 84.88 900 GLY B O 1
ATOM 14413 N N . ARG B 1 901 ? -6.945 -20.516 -7.75 1 91.69 901 ARG B N 1
ATOM 14414 C CA . ARG B 1 901 ? -5.887 -20.422 -8.75 1 91.69 901 ARG B CA 1
ATOM 14415 C C . ARG B 1 901 ? -4.523 -20.234 -8.094 1 91.69 901 ARG B C 1
ATOM 14417 O O . ARG B 1 901 ? -3.768 -19.344 -8.469 1 91.69 901 ARG B O 1
ATOM 14424 N N . GLN B 1 902 ? -4.215 -21.062 -7.211 1 91.62 902 GLN B N 1
ATOM 14425 C CA . GLN B 1 902 ? -2.992 -21 -6.414 1 91.62 902 GLN B CA 1
ATOM 14426 C C . GLN B 1 902 ? -1.756 -21.172 -7.293 1 91.62 902 GLN B C 1
ATOM 14428 O O . GLN B 1 902 ? -0.701 -20.609 -7.004 1 91.62 902 GLN B O 1
ATOM 14433 N N . THR B 1 903 ? -1.838 -21.906 -8.352 1 92.25 903 THR B N 1
ATOM 14434 C CA . THR B 1 903 ? -0.711 -22.141 -9.25 1 92.25 903 THR B CA 1
ATOM 14435 C C . THR B 1 903 ? -0.218 -20.844 -9.859 1 92.25 903 THR B C 1
ATOM 14437 O O . THR B 1 903 ? 0.988 -20.594 -9.914 1 92.25 903 THR B O 1
ATOM 14440 N N . ILE B 1 904 ? -1.16 -20 -10.297 1 94.88 904 ILE B N 1
ATOM 14441 C CA . ILE B 1 904 ? -0.801 -18.703 -10.883 1 94.88 904 ILE B CA 1
ATOM 14442 C C . ILE B 1 904 ? -0.163 -17.828 -9.812 1 94.88 904 ILE B C 1
ATOM 14444 O O . ILE B 1 904 ? 0.797 -17.094 -10.086 1 94.88 904 ILE B O 1
ATOM 14448 N N . SER B 1 905 ? -0.741 -17.891 -8.578 1 96.12 905 SER B N 1
ATOM 14449 C CA . SER B 1 905 ? -0.188 -17.156 -7.449 1 96.12 905 SER B CA 1
ATOM 14450 C C . SER B 1 905 ? 1.28 -17.5 -7.23 1 96.12 905 SER B C 1
ATOM 14452 O O . SER B 1 905 ? 2.117 -16.609 -7.062 1 96.12 905 SER B O 1
ATOM 14454 N N . LEU B 1 906 ? 1.626 -18.734 -7.332 1 95.75 906 LEU B N 1
ATOM 14455 C CA . LEU B 1 906 ? 2.984 -19.219 -7.109 1 95.75 906 LEU B CA 1
ATOM 14456 C C . LEU B 1 906 ? 3.91 -18.781 -8.234 1 95.75 906 LEU B C 1
ATOM 14458 O O . LEU B 1 906 ? 5.062 -18.422 -7.992 1 95.75 906 LEU B O 1
ATOM 14462 N N . TYR B 1 907 ? 3.412 -18.781 -9.422 1 96.88 907 TYR B N 1
ATOM 14463 C CA . TYR B 1 907 ? 4.219 -18.359 -10.57 1 96.88 907 TYR B CA 1
ATOM 14464 C C . TYR B 1 907 ? 4.559 -16.875 -10.484 1 96.88 907 TYR B C 1
ATOM 14466 O O . TYR B 1 907 ? 5.66 -16.469 -10.859 1 96.88 907 TYR B O 1
ATOM 14474 N N . LEU B 1 908 ? 3.619 -16.078 -10.008 1 97.5 908 LEU B N 1
ATOM 14475 C CA . LEU B 1 908 ? 3.883 -14.648 -9.844 1 97.5 908 LEU B CA 1
ATOM 14476 C C . LEU B 1 908 ? 4.926 -14.406 -8.758 1 97.5 908 LEU B C 1
ATOM 14478 O O . LEU B 1 908 ? 5.777 -13.523 -8.891 1 97.5 908 LEU B O 1
ATOM 14482 N N . GLN B 1 909 ? 4.859 -15.156 -7.707 1 96.88 909 GLN B N 1
ATOM 14483 C CA . GLN B 1 909 ? 5.848 -15.055 -6.641 1 96.88 909 GLN B CA 1
ATOM 14484 C C . GLN B 1 909 ? 7.234 -15.461 -7.133 1 96.88 909 GLN B C 1
ATOM 14486 O O . GLN B 1 909 ? 8.234 -14.812 -6.801 1 96.88 909 GLN B O 1
ATOM 14491 N N . MET B 1 910 ? 7.25 -16.5 -7.891 1 97.38 910 MET B N 1
ATOM 14492 C CA . MET B 1 910 ? 8.5 -16.938 -8.5 1 97.38 910 MET B CA 1
ATOM 14493 C C . MET B 1 910 ? 9.078 -15.852 -9.398 1 97.38 910 MET B C 1
ATOM 14495 O O . MET B 1 910 ? 10.273 -15.562 -9.344 1 97.38 910 MET B O 1
ATOM 14499 N N . TYR B 1 911 ? 8.219 -15.242 -10.164 1 97.81 911 TYR B N 1
ATOM 14500 C CA . TYR B 1 911 ? 8.648 -14.18 -11.062 1 97.81 911 TYR B CA 1
ATOM 14501 C C . TYR B 1 911 ? 9.211 -12.992 -10.281 1 97.81 911 TYR B C 1
ATOM 14503 O O . TYR B 1 911 ? 10.242 -12.43 -10.656 1 97.81 911 TYR B O 1
ATOM 14511 N N . TYR B 1 912 ? 8.516 -12.617 -9.281 1 97.88 912 TYR B N 1
ATOM 14512 C CA . TYR B 1 912 ? 8.992 -11.508 -8.477 1 97.88 912 TYR B CA 1
ATOM 14513 C C . TYR B 1 912 ? 10.344 -11.828 -7.844 1 97.88 912 TYR B C 1
ATOM 14515 O O . TYR B 1 912 ? 11.195 -10.953 -7.699 1 97.88 912 TYR B O 1
ATOM 14523 N N . ARG B 1 913 ? 10.562 -13.062 -7.426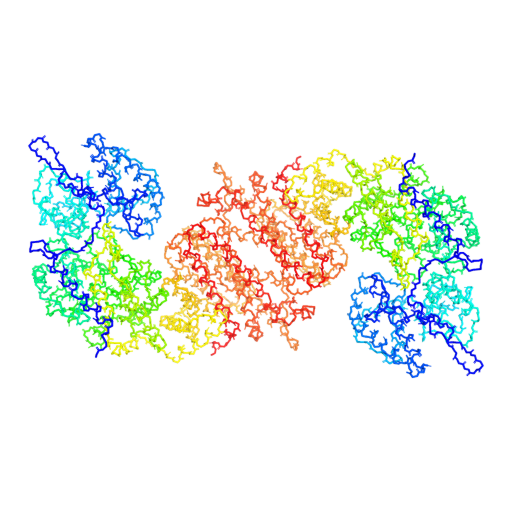 1 96.81 913 ARG B N 1
ATOM 14524 C CA . ARG B 1 913 ? 11.859 -13.484 -6.914 1 96.81 913 ARG B CA 1
ATOM 14525 C C . ARG B 1 913 ? 12.945 -13.297 -7.965 1 96.81 913 ARG B C 1
ATOM 14527 O O . ARG B 1 913 ? 14.07 -12.898 -7.645 1 96.81 913 ARG B O 1
ATOM 14534 N N . CYS B 1 914 ? 12.578 -13.648 -9.156 1 97.62 914 CYS B N 1
ATOM 14535 C CA . CYS B 1 914 ? 13.508 -13.438 -10.258 1 97.62 914 CYS B CA 1
ATOM 14536 C C . CYS B 1 914 ? 13.883 -11.961 -10.367 1 97.62 914 CYS B C 1
ATOM 14538 O O . CYS B 1 914 ? 15.062 -11.633 -10.555 1 97.62 914 CYS B O 1
ATOM 14540 N N . CYS B 1 915 ? 12.914 -11.055 -10.273 1 97.25 915 CYS B N 1
ATOM 14541 C CA . CYS B 1 915 ? 13.148 -9.617 -10.336 1 97.25 915 CYS B CA 1
ATOM 14542 C C . CYS B 1 915 ? 14.055 -9.172 -9.203 1 97.25 915 CYS B C 1
ATOM 14544 O O . CYS B 1 915 ? 14.938 -8.328 -9.398 1 97.25 915 CYS B O 1
ATOM 14546 N N . VAL B 1 916 ? 13.883 -9.727 -7.992 1 96.19 916 VAL B N 1
ATOM 14547 C CA . VAL B 1 916 ? 14.68 -9.367 -6.828 1 96.19 916 VAL B CA 1
ATOM 14548 C C . VAL B 1 916 ? 16.125 -9.781 -7.047 1 96.19 916 VAL B C 1
ATOM 14550 O O . VAL B 1 916 ? 17.047 -9.016 -6.758 1 96.19 916 VAL B O 1
ATOM 14553 N N . ILE B 1 917 ? 16.328 -11.008 -7.559 1 95.94 917 ILE B N 1
ATOM 14554 C CA . ILE B 1 917 ? 17.672 -11.508 -7.832 1 95.94 917 ILE B CA 1
ATOM 14555 C C . ILE B 1 917 ? 18.359 -10.609 -8.852 1 95.94 917 ILE B C 1
ATOM 14557 O O . ILE B 1 917 ? 19.531 -10.258 -8.688 1 95.94 917 ILE B O 1
ATOM 14561 N N . TYR B 1 918 ? 17.625 -10.242 -9.844 1 94.75 918 TYR B N 1
ATOM 14562 C CA . TYR B 1 918 ? 18.156 -9.344 -10.867 1 94.75 918 TYR B CA 1
ATOM 14563 C C . TYR B 1 918 ? 18.562 -8.008 -10.258 1 94.75 918 TYR B C 1
ATOM 14565 O O . TYR B 1 918 ? 19.672 -7.512 -10.5 1 94.75 918 TYR B O 1
ATOM 14573 N N . SER B 1 919 ? 17.688 -7.383 -9.492 1 93.75 919 SER B N 1
ATOM 14574 C CA . SER B 1 919 ? 17.938 -6.082 -8.883 1 93.75 919 SER B CA 1
ATOM 14575 C C . SER B 1 919 ? 19.141 -6.129 -7.953 1 93.75 919 SER B C 1
ATOM 14577 O O . SER B 1 919 ? 19.953 -5.203 -7.934 1 93.75 919 SER B O 1
ATOM 14579 N N . GLU B 1 920 ? 19.25 -7.176 -7.152 1 93.75 920 GLU B N 1
ATOM 14580 C CA . GLU B 1 920 ? 20.391 -7.336 -6.242 1 93.75 920 GLU B CA 1
ATOM 14581 C C . GLU B 1 920 ? 21.703 -7.457 -7.012 1 93.75 920 GLU B C 1
ATOM 14583 O O . GLU B 1 920 ? 22.734 -6.957 -6.566 1 93.75 920 GLU B O 1
ATOM 14588 N N . THR B 1 921 ? 21.578 -8.156 -8.086 1 91.81 921 THR B N 1
ATOM 14589 C CA . THR B 1 921 ? 22.75 -8.32 -8.922 1 91.81 921 THR B CA 1
ATOM 14590 C C . THR B 1 921 ? 23.172 -6.988 -9.547 1 91.81 921 THR B C 1
ATOM 14592 O O . THR B 1 921 ? 24.359 -6.707 -9.695 1 91.81 921 THR B O 1
ATOM 14595 N N . CYS B 1 922 ? 22.188 -6.164 -9.961 1 86.56 922 CYS B N 1
ATOM 14596 C CA . CYS B 1 922 ? 22.469 -4.836 -10.5 1 86.56 922 CYS B CA 1
ATOM 14597 C C . CYS B 1 922 ? 23.188 -3.975 -9.469 1 86.56 922 CYS B C 1
ATOM 14599 O O . CYS B 1 922 ? 24.094 -3.211 -9.812 1 86.56 922 CYS B O 1
ATOM 14601 N N . VAL B 1 923 ? 22.828 -4.062 -8.219 1 86.62 923 VAL B N 1
ATOM 14602 C CA . VAL B 1 923 ? 23.391 -3.246 -7.148 1 86.62 923 VAL B CA 1
ATOM 14603 C C . VAL B 1 923 ? 24.797 -3.74 -6.805 1 86.62 923 VAL B C 1
ATOM 14605 O O . VAL B 1 923 ? 25.703 -2.938 -6.582 1 86.62 923 VAL B O 1
ATOM 14608 N N . LYS B 1 924 ? 24.922 -5.027 -6.555 1 74.75 924 LYS B N 1
ATOM 14609 C CA . LYS B 1 924 ? 26.219 -5.578 -6.195 1 74.75 924 LYS B CA 1
ATOM 14610 C C . LYS B 1 924 ? 27.25 -5.332 -7.297 1 74.75 924 LYS B C 1
ATOM 14612 O O . LYS B 1 924 ? 28.422 -5.066 -7.02 1 74.75 924 LYS B O 1
ATOM 14617 N N . TYR B 1 925 ? 26.922 -5.723 -8.641 1 59.34 925 TYR B N 1
ATOM 14618 C CA . TYR B 1 925 ? 27.953 -5.723 -9.664 1 59.34 925 TYR B CA 1
ATOM 14619 C C . TYR B 1 925 ? 27.875 -4.457 -10.508 1 59.34 925 TYR B C 1
ATOM 14621 O O . TYR B 1 925 ? 28.641 -4.301 -11.469 1 59.34 925 TYR B O 1
ATOM 14629 N N . ALA B 1 926 ? 27.562 -3.441 -9.984 1 55.94 926 ALA B N 1
ATOM 14630 C CA . ALA B 1 926 ? 27.5 -2.504 -11.102 1 55.94 926 ALA B CA 1
ATOM 14631 C C . ALA B 1 926 ? 27.281 -3.238 -12.422 1 55.94 926 ALA B C 1
ATOM 14633 O O . ALA B 1 926 ? 28.094 -3.133 -13.344 1 55.94 926 ALA B O 1
ATOM 14634 N N . PHE B 1 927 ? 26.641 -4.355 -12.469 1 46.19 927 PHE B N 1
ATOM 14635 C CA . PHE B 1 927 ? 26.469 -5.469 -13.391 1 46.19 927 PHE B CA 1
ATOM 14636 C C . PHE B 1 927 ? 26.594 -4.996 -14.836 1 46.19 927 PHE B C 1
ATOM 14638 O O . PHE B 1 927 ? 27.188 -5.68 -15.672 1 46.19 927 PHE B O 1
ATOM 14645 N N . GLY B 1 928 ? 25.984 -3.945 -15.305 1 42.69 928 GLY B N 1
ATOM 14646 C CA . GLY B 1 928 ? 26.188 -3.535 -16.688 1 42.69 928 GLY B CA 1
ATOM 14647 C C . GLY B 1 928 ? 27.641 -3.223 -17.016 1 42.69 928 GLY B C 1
ATOM 14648 O O . GLY B 1 928 ? 28.125 -3.533 -18.109 1 42.69 928 GLY B O 1
ATOM 14649 N N . SER B 1 929 ? 28.297 -2.607 -16.172 1 40.03 929 SER B N 1
ATOM 14650 C CA . SER B 1 929 ? 29.625 -2.104 -16.484 1 40.03 929 SER B CA 1
ATOM 14651 C C . SER B 1 929 ? 30.688 -3.191 -16.312 1 40.03 929 SER B C 1
ATOM 14653 O O . SER B 1 929 ? 31.688 -3.217 -17.047 1 40.03 929 SER B O 1
ATOM 14655 N N . THR B 1 930 ? 30.578 -4.016 -15.391 1 38.66 930 THR B N 1
ATOM 14656 C CA . THR B 1 930 ? 31.703 -4.898 -15.102 1 38.66 930 THR B CA 1
ATOM 14657 C C . THR B 1 930 ? 31.609 -6.188 -15.906 1 38.66 930 THR B C 1
ATOM 14659 O O . THR B 1 930 ? 32.562 -6.957 -15.984 1 38.66 930 THR B O 1
ATOM 14662 N N . THR B 1 931 ? 30.5 -6.629 -16.281 1 36.31 931 THR B N 1
ATOM 14663 C CA . THR B 1 931 ? 30.422 -7.93 -16.938 1 36.31 931 THR B CA 1
ATOM 14664 C C . THR B 1 931 ? 30.578 -7.781 -18.453 1 36.31 931 THR B C 1
ATOM 14666 O O . THR B 1 931 ? 30.672 -8.781 -19.172 1 36.31 931 THR B O 1
ATOM 14669 N N . ALA B 1 932 ? 30.391 -6.656 -19.109 1 35.12 932 ALA B N 1
ATOM 14670 C CA . ALA B 1 932 ? 30.641 -6.414 -20.531 1 35.12 932 ALA B CA 1
ATOM 14671 C C . ALA B 1 932 ? 32.156 -6.43 -20.828 1 35.12 932 ALA B C 1
ATOM 14673 O O . ALA B 1 932 ? 32.562 -6.438 -21.984 1 35.12 932 ALA B O 1
ATOM 14674 N N . THR B 1 933 ? 33.031 -5.973 -19.984 1 29.3 933 THR B N 1
ATOM 14675 C CA . THR B 1 933 ? 34.438 -6.098 -20.359 1 29.3 933 THR B CA 1
ATOM 14676 C C . THR B 1 933 ? 34.938 -7.516 -20.109 1 29.3 933 THR B C 1
ATOM 14678 O O . THR B 1 933 ? 34.625 -8.102 -19.062 1 29.3 933 THR B O 1
#

InterPro domains:
  IPR008930 Terpenoid cyclases/protein prenyltransferase alpha-alpha toroid [SSF48239] (38-517)
  IPR017057 Ent-kaurene synthase, fungal [PIRSF036498] (8-931)
  IPR050148 Terpene synthase-like [PTHR31739] (13-919)

pLDDT: mean 88.26, std 13.26, range [24.8, 98.5]

Radius of gyration: 48.22 Å; Cα contacts (8 Å, |Δi|>4): 2775; chains: 2; bounding box: 76×139×104 Å

Organism: Aspergillus oryzae (strain ATCC 42149 / RIB 40) (NCBI:txid510516)

Sequence (1866 aa):
MKDNPVGVLVDMKERSLFKSFDKSYHPTYGLGTMSGNIYDTAWIAMVRKPIEGKSVWAFPTAFQALLQQQSHCGSWGGTTSELDSIASTLAALLALQRHAEDSYDADRQDLNSRILKAKAFLDAALKGLNGLLRTCTLPVSLELRLPAILDLLEAEGHTFDFDRTYLNKIQSKKLSKINLDTIFSGPQSSLLHSLEALVGKIDFKGLAHYKVLGSMLASPSATAAYLMYNPVWDDEAEEYIQRAISNGAGHGSGLVAAGYPTTVFEWAWVTTNLIRHGIEPSSRLKEVGKQIESEIELHGVVGFVPKACPDADDTAKALAALALQGAQYSPQVLVDRFEREKHFTTYLYETHTSISTNANVLTALVLLSADDRYQPQIEKCIRYLCDAWFQCDRMVKDKWNISPYYPTMLMCEALMSYIQRWSEGHLAALPDDLMKFQLPITLFQSLIRTLRTQNQDGSWGSSNSAEETAYAVLILKSVAPFSFTNMISAEIKDAINRGVQFILTKGQRSQTDDQLWLDKTLYAIPTVSDSYIMAALQAEDTIDKLAEIPHMLANVSTAMVLKMTEYFSRLPSQMETPKWVIQASVIEAILFGYRLKTLDVFSTGGALGEKYIKYGACFWTLANNSSPEYLLSTWVVYSMIELSIGIFQEDELMEKSLVNLPDFTTDMIADYIDELCNETALCKDSSLHGHSSRTNISDVNEETLTRLKSIRENIGTWFRFVLDDNLKANTSPYHRRDLQKELEMSTLAATQQAKAHRSLNNRLPHSGTECATVSTGQTFYTWLHTSAVHDVKSAVVSKSLVCKIGNGGDVFPTAREKYLAEKLWRQISVEGRLWNDFGSIERDRLASNLNSVNFPEFSSPQSLLLDGDVGTQLLQLAEYEHKCTLSCLNDLTQILDSTGRQTISLYLQMYYRCCVIYSETCVKYAFGSTTATMKDNPVGVLVDMKERSLFKSFDKSYHPTYGLGTMSGNIYDTAWIAMVRKPIEGKSVWAFPTAFQALLQQQSHCGSWGGTTSELDSIASTLAALLALQRHAEDSYDADRQDLNSRILKAKAFLDAALKGLNGLLRTCTLPVSLELRLPAILDLLEAEGHTFDFDRTYLNKIQSKKLSKINLDTIFSGPQSSLLHSLEALVGKIDFKGLAHYKVLGSMLASPSATAAYLMYNPVWDDEAEEYIQRAISNGAGHGSGLVAAGYPTTVFEWAWVTTNLIRHGIEPSSRLKEVGKQIESEIELHGVVGFVPKACPDADDTAKALAALALQGAQYSPQVLVDRFEREKHFTTYLYETHTSISTNANVLTALVLLSADDRYQPQIEKCIRYLCDAWFQCDRMVKDKWNISPYYPTMLMCEALMSYIQRWSEGHLAALPDDLMKFQLPITLFQSLIRTLRTQNQDGSWGSSNSAEETAYAVLILKSVAPFSFTNMISAEIKDAINRGVQFILTKGQRSQTDDQLWLDKTLYAIPTVSDSYIMAALQAEDTIDKLAEIPHMLANVSTAMVLKMTEYFSRLPSQMETPKWVIQASVIEAILFGYRLKTLDVFSTGGALGEKYIKYGACFWTLANNSSPEYLLSTWVVYSMIELSIGIFQEDELMEKSLVNLPDFTTDMIADYIDELCNETALCKDSSLHGHSSRTNISDVNEETLTRLKSIRENIGTWFRFVLDDNLKANTSPYHRRDLQKELEMSTLAATQQAKAHRSLNNRLPHSGTECATVSTGQTFYTWLHTSAVHDVKSAVVSKSLVCKIGNGGDVFPTAREKYLAEKLWRQISVEGRLWNDFGSIERDRLASNLNSVNFPEFSSPQSLLLDGDVGTQLLQLAEYEHKCTLSCLNDLTQILDSTGRQTISLYLQMYYRCCVIYSETCVKYAFGSTTAT